Protein 1HCU (pdb70)

Nearest PDB structures (foldseek):
  1hcu-assembly3_C  TM=1.002E+00  e=5.269E-95  Trichoderma reesei
  2ri9-assembly2_B  TM=9.841E-01  e=4.139E-55  Penicillium citrinum
  1x9d-assembly1_A  TM=9.325E-01  e=7.485E-34  Homo sapiens
  1fo3-assembly1_A  TM=9.342E-01  e=2.422E-33  Homo sapiens
  5kk7-assembly2_B  TM=9.291E-01  e=2.296E-33  Homo sapiens

Organism: Hypocrea jecorina (NCBI:txid51453)

B-factor: mean 20.84, std 9.34, range [1.0, 73.12]

Sequence (1948 aa):
KRGSPNPTRAAAVKAAFQTSWNAYHHFAFPHDDLHPVSNSFDDERNGWGSSAIDGLDTAILMGDADIVNTILQYVPQINFTTTAVANQGSSVFETNIRYLGGLLSAYDLLRGPFSSLATNQTLVNSLLRQAQTLANGLKVAFTTPSGVPDPTVFFNPTVRRSGASSNNVAEIGSLVLEWTRLSDLTGNPQYAQLAQKGESYLLNPKGSPEAWPGLIGTFVSTSNGTFQDSSGSWSGLMDSFYEYLIKMYLYDPVAFAHYKDRWVLGADSTIGHLGSHPSTRKDLTFLSSYNGQSTSPNSGHLASFGGGNFILGGILLNEQKYIDFGIKLASSYFGTYTQTASGIGPEGFAWVDSVTGAGGSPPSSQSGFYSSAGFWVTAPYYILRPETLESLYYAYRVTGDSKWQDLAWEALSAIEDACRAGSAYSSINDVTQANGGGASDDMESFWFAEALKYAYLIFAEESDVQVQATGGNKFVFNTEAHPFSIRSTKRGSPNPTRAAAVKAAFQTSWNAYHHFAFPHDDLHPVSNSFDDERNGWGSSAIDGLDTAILMGDADIVNTILQYVPQINFTTTAVANQGSSVFETNIRYLGGLLSAYDLLRGPFSSLATNQTLVNSLLRQAQTLANGLKVAFTTPSGVPDPTVFFNPTVRRSGASSNNVAEIGSLVLEWTRLSDLTGNPQYAQLAQKGESYLLNPKGSPEAWPGLIGTFVSTSNGTFQDSSGSWSGLMDSFYEYLIKMYLYDPVAFAHYKDRWVLGADSTIGHLGSHPSTRKDLTFLSSYNGQSTSPNSGHLASFGGGNFILGGILLNEQKYIDFGIKLASSYFGTYTQTASGIGPEGFAWVDSVTGAGGSPPSSQSGFYSSAGFWVTAPYYILRPETLESLYYAYRVTGDSKWQDLAWEALSAIEDACRAGSAYSSINDVTQANGGGASDDMESFWFAEALKYAYLIFAEESDVQVQATGGNKFVFNTEAHPFSIRSGSPNPTRAAAVKAAFQTSWNAYHHFAFPHDDLHPVSNSFDDERNGWGSSAIDGLDTAILMGDADIVNTILQYVPQINFTTTAVANQGSSVFETNIRYLGGLLSAYDLLRGPFSSLATNQTLVNSLLRQAQTLANGLKVAFTTPSGVPDPTVFFNPTVRRSGASSNNVAEIGSLVLEWTRLSDLTGNPQYAQLAQKGESYLLNPKGSPEAWPGLIGTFVSTSNGTFQDSSGSWSGLMDSFYEYLIKMYLYDPVAFAHYKDRWVLGADSTIGHLGSHPSTRKDLTFLSSYNGQSTSPNSGHLASFGGGNFILGGILLNEQKYIDFGIKLASSYFGTYTQTASGIGPEGFAWVDSVTGAGGSPPSSQSGFYSSAGFWVTAPYYILRPETLESLYYAYRVTGDSKWQDLAWEALSAIEDACRAGSAYSSINDVTQANGGGASDDMESFWFAEALKYAYLIFAEESDVQVQATGGNKFVFNTEAHPFSIRGSPNPTRAAAVKAAFQTSWNAYHHFAFPHDDLHPVSNSFDDERNGWGSSAIDGLDTAILMGDADIVNTILQYVPQINFTTTAVANQGSSVFETNIRYLGGLLSAYDLLRGPFSSLATNQTLVNSLLRQAQTLANGLKVAFTTPSGVPDPTVFFNPTVRRSGASSNNVAEIGSLVLEWTRLSDLTGNPQYAQLAQKGESYLLNPKGSPEAWPGLIGTFVSTSNGTFQDSSGSWSGLMDSFYEYLIKMYLYDPVAFAHYKDRWVLGADSTIGHLGSHPSTRKDLTFLSSYNGQSTSPNSGHLASFGGGNFILGGILLNEQKYIDFGIKLASSYFGTYTQTASGIGPEGFAWVDSVTGAGGSPPSSQSGFYSSAGFWVTAPYYILRPETLESLYYAYRVTGDSKWQDLAWEALSAIEDACRAGSAYSSINDVTQANGGGASDDMESFWFAEALKYAYLIFAEESDVQVQATGGNKFVFNTEAHPFSIRS

CATH classification: 1.50.10.10

InterPro domains:
  IPR001382 Glycoside hydrolase family 47 [PF01532] (42-511)
  IPR001382 Glycoside hydrolase family 47 [PR00747] (42-62)
  IPR001382 Glycoside hydrolase family 47 [PR00747] (75-89)
  IPR001382 Glycoside hydrolase family 47 [PR00747] (115-133)
  IPR001382 Glycoside hydrolase family 47 [PR00747] (166-185)
  IPR001382 Glycoside hydrolase family 47 [PR00747] (261-278)
  IPR001382 Glycoside hydrolase family 47 [PR00747] (324-340)
  IPR001382 Glycoside hydrolase family 47 [PR00747] (409-433)
  IPR001382 Glycoside hydrolase family 47 [PR00747] (471-491)
  IPR012341 Six-hairpin glycosidase-like superfamily [G3DSA:1.50.10.10] (32-514)
  IPR036026 Seven-hairpin glycosidases [SSF48225] (32-512)
  IPR050749 Glycosyl Hydrolase Family 47 [PTHR11742] (31-515)

Solvent-accessible surface area: 64350 Å² total; per-residue (Å²): 115,100,25,69,56,49,98,105,47,10,58,31,0,71,56,3,0,72,51,0,7,78,6,0,81,144,81,1,47,61,59,0,3,0,36,1,79,69,47,47,90,29,53,102,40,10,33,9,0,1,0,0,0,0,0,0,0,1,0,0,17,6,42,12,55,120,10,0,79,42,0,5,98,22,0,62,135,14,84,2,83,43,5,107,85,58,93,49,35,1,26,3,27,45,0,0,7,17,0,0,0,0,0,0,0,0,13,9,0,5,154,33,70,29,55,101,30,19,128,70,124,97,17,2,79,17,0,25,78,23,0,50,47,0,0,64,9,0,65,25,0,14,87,13,110,7,7,0,1,0,25,41,0,30,8,34,102,85,68,97,62,43,45,32,87,40,9,10,0,4,40,2,0,0,1,1,0,0,0,0,18,0,7,61,46,41,59,47,81,53,1,13,107,41,2,61,112,0,0,52,59,1,16,92,24,124,57,28,108,62,4,38,76,3,0,2,4,7,72,0,19,3,65,84,3,50,8,120,29,17,30,9,15,3,30,34,88,1,22,4,3,1,7,0,1,0,3,0,37,16,1,21,70,132,59,6,37,103,16,46,70,35,2,40,69,0,0,63,9,0,59,56,84,0,27,4,62,0,41,52,64,130,90,15,5,0,4,2,27,6,92,20,121,69,37,47,11,66,18,7,6,52,3,1,9,0,0,0,6,0,0,5,0,0,9,35,35,137,65,112,109,4,22,84,27,0,37,65,0,1,52,1,3,15,8,5,1,74,50,12,66,14,19,0,1,2,30,9,2,11,0,25,12,38,131,84,51,31,32,56,90,29,58,109,105,33,62,54,63,10,66,79,2,0,0,15,12,85,19,50,99,2,39,0,44,2,20,2,3,11,1,0,0,5,0,19,36,26,67,31,56,26,102,23,11,46,28,1,63,85,1,1,31,16,0,45,117,16,0,115,14,52,33,0,15,0,2,2,68,38,0,59,81,76,105,0,22,37,42,60,33,25,0,27,1,15,1,0,0,11,1,0,2,2,1,32,8,3,1,15,115,110,37,61,2,0,8,53,39,137,31,71,13,111,12,3,5,0,23,6,0,0,0,0,26,33,85,131,182,65,92,23,70,74,44,106,110,44,10,56,33,0,65,55,2,0,75,47,0,8,80,6,0,78,133,71,1,52,61,60,0,1,0,38,1,80,65,57,48,92,28,48,81,30,8,30,8,0,1,0,0,0,0,0,0,0,0,0,0,14,6,47,18,43,64,6,0,52,41,0,2,121,31,0,53,139,12,85,2,86,45,1,101,85,65,79,45,37,0,28,3,30,46,0,0,7,13,0,0,0,0,0,0,0,0,22,7,0,2,142,25,72,34,21,95,30,4,118,75,84,88,33,0,48,7,0,27,121,20,0,52,44,0,0,61,12,0,86,27,0,12,86,12,108,8,6,0,2,0,23,42,0,28,8,34,94,76,78,92,62,54,46,34,92,36,8,6,0,4,42,2,0,0,1,0,0,0,0,0,18,0,8,61,48,39,63,48,73,93,2,12,96,55,2,60,104,0,0,55,62,1,18,98,29,139,50,30,103,61,7,26,71,4,0,2,1,13,85,0,9,5,67,89,2,37,6,98,35,24,32,9,17,3,26,31,89,2,22,4,3,1,7,0,2,0,3,0,40,14,1,20,68,135,55,7,39,105,15,44,69,33,1,38,68,0,0,56,8,0,40,56,88,0,33,5,72,0,44,53,62,148,100,12,8,0,4,3,19,1,84,22,131,66,51,40,11,66,14,4,5,48,2,1,9,0,0,0,5,0,0,6,0,1,18,38,37,134,84,112,107,10,20,68,21,0,38,110,1,1,55,3,4,14,8,5,1,64,51,14,64,11,14,0,0,1,24,10,2,10,0,15,21,37,132,99,38,27,45,53,80,24,57,108,107,46,51,56,69,9,72,75,1,0,0,26,15,84,24,50,95,1,41,0,43,2,19,4,2,10,2,0,0,4,0,20,48,26,68,30,32,27,109,11,12,75,38,1,68,69,0,1,32,15,0,43,118,16,0,109,19,53,33,0,5,0,2,2,72,36,0,60,94,68,126,0,34,42,44,57,34,26,0,23,1,18,2,0,0,10,0,0,1,2,1,26,8,2,1,15,105,103,36,33,2,2,7,51,46,141,28,68,11,94,17,2,6,0,25,5,0,0,0,0,26,44,80,156,76,73,58,41,100,104,48,11,59,31,0,67,56,2,0,70,45,0,6,56,5,0,38,98,78,1,51,62,62,0,2,0,39,2,80,68,49,42,90,28,54,83,34,9,32,8,0,1,0,0,0,0,1,0,0,1,0,0,19,8,45,11,15,62,2,0,58,51,0,1,105,27,0,57,136,13,80,1,75,49,4,102,85,62,72,43,37,0,29,2,29,44,0,0,7,13,0,0,0,0,0,0,0,0,14,7,0,2,122,30,69,36,31,95,31,5,123,72,86,95,22,0,73,23,0,26,55,24,0,53,46,0,0,68,9,0,54,24,0,11,86,14,107,7,6,0,2,0,22,40,0,29,5,39,92,88,72,96,65,51,48,34,91,31,8,10,0,3,40,1,0,0,0,0,0,0,0,0,19,0,8,58,47,41,60,55,78,61,1,12,112,44,2,56,118,0,0,50,65,1,14,97,29,135,57,31,105,63,5,30,74,2,0,2,2,15,87,0,9,6,67,82,3,41,6,93,36,24,34,10,16,2,26,33,88,2,23,4,3,1,8,0,1,0,3,0,37,19,2,20,68,132,57,6,40,101,14,41,71,34,2,39,69,1,0,70,11,0,52,56,86,0,32,4,70,0,41,58,66,143,103,16,5,0,4,3,22,1,85,23,131,70,46,41,10,64,14,5,6,45,2,1,9,0,0,0,6,0,0,5,0,0,18,38,41,142,81,112,145,13,18,74,17,0,35,85,0,2,40,5,4,14,8,6,1,75,48,13,68,13,20,0,1,1,25,10,2,9,0,14,18,35,136,103,38,27,45,56,81,26,54,105,107,42,57,51,69,8,70,79,2,0,0,22,15,88,21,48,96,2,42,0,39,2,22,3,2,12,2,0,0,5,0,12,30,25,66,32,62,55,92,7,8,58,25,1,64,87,1,0,29,17,0,42,119,16,0,116,19,50,33,0,9,0,2,3,70,37,0,61,88,77,108,0,24,32,43,58,34,30,0,19,0,22,0,0,0,9,0,0,0,2,1,27,8,2,1,15,97,98,42,38,4,4,9,55,32,139,40,76,16,39,15,2,6,0,26,5,0,0,0,0,26,46,130,92,76,73,47,102,103,42,9,59,33,0,70,55,2,0,78,44,0,5,73,6,0,49,116,79,2,51,58,60,0,5,0,37,1,68,32,46,42,92,35,54,70,42,10,28,9,0,1,0,0,1,0,0,0,0,0,0,0,15,2,44,14,24,47,13,0,60,42,0,5,100,25,0,60,138,14,81,1,88,51,4,102,85,58,90,44,36,0,25,2,29,45,0,0,8,13,0,0,0,0,0,0,0,0,18,6,0,2,118,34,56,34,57,107,30,11,128,74,91,101,17,0,85,20,0,26,119,22,0,34,35,0,0,66,11,0,76,23,0,8,85,14,104,10,8,0,1,0,24,40,0,41,7,35,85,87,71,70,64,51,49,30,89,40,9,9,0,4,41,3,0,0,0,1,0,0,0,1,13,0,6,58,36,40,66,50,75,80,3,12,91,50,3,62,101,0,0,51,53,0,16,119,32,54,52,33,108,62,6,36,74,3,0,2,2,11,85,0,5,4,58,95,1,44,5,100,31,21,27,11,16,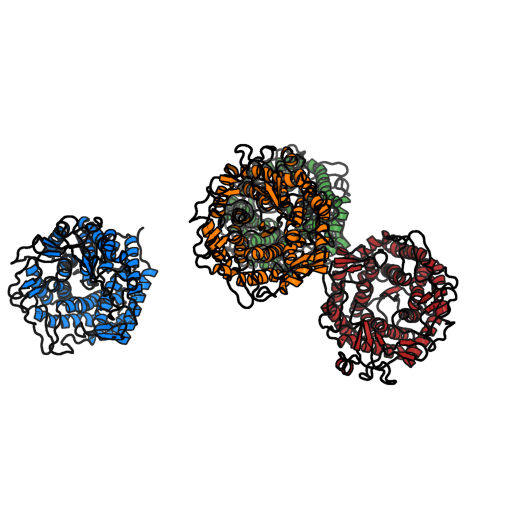3,33,41,87,1,19,5,3,1,8,0,1,0,3,0,39,22,1,24,69,132,57,6,39,103,14,44,72,37,2,39,67,1,0,62,8,0,54,53,86,1,32,4,70,0,48,53,66,151,100,14,9,0,5,5,24,7,91,18,126,69,55,49,8,66,14,5,5,34,3,2,9,0,0,0,5,0,0,4,0,0,8,40,39,111,73,108,102,8,18,64,9,0,45,101,0,2,46,3,4,14,14,5,0,68,50,12,65,11,17,0,0,1,25,10,1,10,0,21,19,34,130,103,49,39,39,58,86,31,57,108,108,39,60,56,65,10,75,82,2,0,0,18,14,83,18,50,102,2,42,0,48,2,19,4,2,12,1,0,0,6,0,17,48,28,71,24,59,62,84,4,8,63,26,1,68,84,1,0,33,17,0,35,123,16,0,112,21,52,30,0,11,0,2,3,68,37,0,76,82,78,99,0,22,32,41,53,34,31,0,44,0,19,0,0,0,10,0,0,0,2,1,23,9,3,1,12,102,89,38,67,5,7,10,80,37,100,50,70,27,125,14,3,6,0,25,7,0,0,0,0,26,33,80,153

Foldseek 3Di:
DFDAFDVVLLVVLVVQLVLLCVLCVPQPPQAAWAQQFVSHGDRPQLGQRQLLLLQLVLCLVSLVLVSNVVSLVCLLVGDLLAGPDAPDKHFLQVCQCGQLLSLQLNLQCCVPVRVVSDDPVVSSVSSLVSSVVNCVLSCLQQVFQQLQGQRIWHRVPHRHGPPDFKAWLLSLQQRQVSQCLSCLVPVPCVSNVSSVSNLVLVLPAADDDALFQLQADTMATRHHRHDHFHWWWCFPRHNQNLLVLVLVCLLPVPVRVSSLVSNVRVLVCQVVQQWFAFQLGRLATDGFIDGRSDTEFKDFLRSLLQLLSLLSSCLSVVNVVSNVVSLRSLVRQQLQQCLALLSHHFGMKGHQGNPPRHYDAADPVCNVVCNPSRIGHDGFKFFLDFSSLNSLLSNCQQPSDCVSLVSSSSHVVSQCQQQQHRSHGAIAHGRNDRNRHDGPRIHHSLNSNHNSSSNSLSNDHDDLLRDHSNDPRQWGQRPSRRIHGRSD/DDFDAFDVVLLVVLVVQLVLVCVLCVPQPPQAAWAQQFVSHGDRPQLGQRQLLLLQQVLCLVSVVLVSNVVSLVCLLVGDLLAGPDAPDKHFLQVCQCRQLQSLQLNLQCCVPPSVVSDDPVVSSVSSLVSSVSNVVLLLQQLVFLQLQGQRIWHRHPHTGGPNDFKAWLQSLQQRQVSQVLSCQVPVPCPSNVSSVSNCVCVLPAADEDALFQLRAATMATSNHRHHDFHWWWCAPSHNQNLLVLVLVCLLPVPVRVSSLVSNVRVQVVQVVQQWFFFQQGNLATDGFIDGRNDTAFKDFLRNLLQLLSLLLNCQVVVNVVSNVVSLRSLVRQQLQQCLALLSHHFGMKGHQGNPPRHVVADDPVCRVVCNPSRIDHDFFKFFLDFSSLNSLLSNCQQPSDCVSLVSSSSHVVSQCQQQQHRSHGAIARGRNDNNRNDGPRIHHSLNSNHNSSSNSVSNDHDDLQRDHNNDPRQWGARPSRRIHGRHD/DAFFVVLLVVLVVQLVLLLVLCVVQPPQAAWAQQFVSHGHRPQLGQRQLLLLQLVLCLVSLVLVSNVVSLVCLLVGDLLAGPDAPDKHFLQVCQQGQLLSLQLNLQCCVPVRVPSDDPVVSSVSSLVVSVSNVVLLLLQLVFQQLAGARIWHRVPHRHGDNDFKAWLQSLQQRQVSQVLSCVVVVPCVSNVSSVSNLVCLLPADDADALFQLQAATMATRNHGHHDFHWWWCAPSHVQNLLVLVLLCLLPVPVRVSSLVSNVRVLVVQVVQQWFFFQLGNLATDGFIDGRNDTAFKDFLRSLLLLLSLLSSCQSVVNVVSNVVSLRSLVRQQLQQCLALLSHHFRMKGHQGNPPRHPVADPPVCNPVCNPSRIGHPGFKFFLDQSSLNSLLSNCQQPVDCVSLVSLSSHVVSQCQQQQHRSHGAIARGRNHRNRNDGPRIHHSLNSNHNSSSNSLSNDHDDLQRDHNHDRRQWGQRPSRRIHGRD/DAFFVVLLVVLVVQLVLLVVLCCVQPPQAAWAQQFVSHGDNPQLGQRQLLLQQLVLCLVDVNLVSNVVSLVCLLVGDLQAGPDAPDKHFLQVCQQGLLLSLQLNLQCCVPQRVVSDDPVVSSVSSLVSSVSNVVLLCQQQVFQQLQGQRIWHRVPHTHGPPDFKAWLQSLQQRLPSQCLSCLVPVNCVSNVSSVSNLVLVLPAAAEDEQFQLRAATMATRNNRHDDFHWWWCAPSHVQNLLVLLLVCLLPVPVRVSSLVSNVRVLVVQVVQFWFFFLLGNLATDGWIDGHPDTAFKDFLRSLLLLLSLLSSCQVVVPVVSNVVSLRSLVRQQLQQCLALLSGHFGMKGHQGNPPRDHDADDPVCRVVCNVSRIGDPGFKFFLDFSSLNSLLSNCQQPVDCVSLVSLSSHVVSQCQQQQHRSHGAIAHGRNHNNRNDGPRTHHSLNSNGNSSSSSLSNDDDGLQRDHNHDRRQWGQRPSRRIHGRDD

Radius of gyration: 50.73 Å; Cα contacts (8 Å, |Δi|>4): 4472; chains: 4; bounding box: 95×120×145 Å

Secondary structure (DSSP, 8-state):
-B----HHHHHHHHHHHHHHHHHHHHHTTTSSEEETTTTEEE-TTTTS-HHHHHHHHHHHHTT-HHHHHHHHHHGGG--TT--SSTT--EEHHHHIIIIIHHHHHHHHHHHTTTGGG---HHHHHHHHHHHHHHHHHHGGGG-SSSSPPPSEEE-SSS-EE---SEEEHHHHTTSHHHHHHHHHHHS-THHHHHHHHHHHHHHS--BSPPSBTTB--SEEETTT--B---EE-SSTTTHHHHHHHHHHHHH-TTTTHHHHHHHHHHHHHIIIIIEE-BTT-TT--EEPEEETTEEESEEEGGGGGHHHHHHHHHHHHT-HHHHHHHHHHHHHHHHHHHTSSSS---SEEE--BTTT--S----GGGHHHHHHHS-EEEE--B----HHHHHHHHHHHHH-BHHHHHHHHHHHHHHHHHHEETTEE--BS-TTSTT-S-B-S-B-HHIIIIIHHHHHHHHSPP-SSSPPTTS---EEE-TTS-EEE---/--B----HHHHHHHHHHHHHHHHHHHHHTTTSSEEETTTTEEE-TTTTS-HHHHHHHHHHHHHT-HHHHHHHHTTGGG--TTS-SSTT--EEHHHHIIIIIHHHHHHHHHHHTTTTTT---HHHHHHHHHHHHHHHHHHGGGG-SSSSPPPSEEE-SSS-EE---SEEEHHHHSSSHHHHHHHHHHHS-THHHHHHHHHHHHHHS--BSPPSBTTB--SEEETTT--B---EE-SSTTTHHHHHHHHHHHHH-TTTTHHHHHHHHHHHHHIIIIIEE-BTT-TT--EE-EEESS-EE-EEEGGGGGHHHHHHHHHHHHT-HHHHHHHHHHHHHHHHHHHTSSSS---SEEE--BTTT-TT----GGGHHHHHHHS-EEEE--B----HHHHHHHHHHHHH-BHHHHHHHHHHHHHHHHHHEETTEE--BS-TTSTT-S-B-S-B-THIIIIIHHHHHHHHSPP-TTSPPTTS---EEE-TTS-EEEPP-/----HHHHHHHHHHHHHHHHHHHHHTTTSSEEETTTTEEE-TTTTS-HHHHHHHHHHHHHT-HHHHHHHHHHGGG--TTS-SSTT--EEHHHHIIIIIHHHHHHHHHHHTTTGGG---HHHHHHHHHHHHHHHHHHGGGG-SSSSPPPSEEE-SSS-EE---SEEEHHHHHSSHHHHHHHHHHHS-THHHHHHHHHHHHHHS--BSPPSBTTB--SEEETTT--B---EE-SSTTTHHHHHHHHHHHHH-TTTTHHHHHHHHHHHHHIIIIIEE-BTT-TT--EEPEEESS-EESEEETTGGGHHHHHHHHHHHHT-HHHHHHHHHHHHHHHHHHHTSSSS---SEEE--BTTT-TT----GGGHHHHHHHS-EEEE--B----HHHHHHHHHHHHH--HHHHHHHHHHHHHHHHHHEETTEE--BS-TTSTT-S-B-S-B-THIIIIIHHHHHHTTS---TTSPPSSS--SEEE-TTS-EEE--/----HHHHHHHHHHHHHHHHHHHHHTTTSSEEETTTTEEE-TTTTS-HHHHHHHHHHHHSS--HHHHHHHHHGGG--TT--SSTT--EEHHHHIIIIIHHHHHHHHHHTTTTGGG---HHHHHHHHHHHHHHHHHHGGGG-SSS-PPPSEEE-SSS-EE---SEEEHHHHTTSHHHHHHHHHHHS-THHHHHHHHHHHHHHS--BSPPSBTTB--SEEETTT--BS-SEE-SSTTTHHHHHHHHHHHHH-TTTTHHHHHHHHHHHHHHHHHTEE-BTT-TT--EE-EEETTEEESEEETTGGGHHHHHHHHHHHHT-HHHHHHHHHHHHHHHHHHHTSTTS---SEEE--BTTT--S----GGGHHHHHHHS-EEEE--B-S--HHHHHHHHHHHHH--THHHHHHHHHHHHHHHHHEETTEE--BS-TTSTT-S-B-S-B-THIIIIIHHHHHHTTS---SSSPPSSS--SEEE-TTS-EEEPP-

Structure (mmCIF, N/CA/C/O backbone):
data_1HCU
#
_entry.id   1HCU
#
_cell.length_a   86.201
_cell.length_b   106.836
_cell.length_c   101.388
_cell.angle_alpha   90.00
_cell.angle_beta   99.42
_cell.angle_gamma   90.00
#
_symmetry.space_group_name_H-M   'P 1 21 1'
#
loop_
_entity.id
_entity.type
_entity.pdbx_description
1 polymer ALPHA-1,2-MANNOSIDASE
2 non-polymer 2-acetamido-2-deoxy-beta-D-glucopyranose
3 non-polymer 'CALCIUM ION'
4 water water
#
loop_
_atom_site.group_PDB
_atom_site.id
_atom_site.type_symbol
_atom_site.label_atom_id
_atom_site.label_alt_id
_atom_site.label_comp_id
_atom_site.label_asym_id
_atom_site.label_entity_id
_atom_site.label_seq_id
_atom_site.pdbx_PDB_ins_code
_atom_site.Cartn_x
_atom_site.Cartn_y
_atom_site.Cartn_z
_atom_site.occupancy
_atom_site.B_iso_or_equiv
_atom_site.auth_seq_id
_atom_site.auth_comp_id
_atom_site.auth_asym_id
_atom_site.auth_atom_id
_atom_site.pdbx_PDB_model_num
ATOM 1 N N . LYS A 1 7 ? 14.950 27.339 5.474 1.00 45.86 7 LYS A N 1
ATOM 2 C CA . LYS A 1 7 ? 15.182 26.626 6.767 1.00 45.18 7 LYS A CA 1
ATOM 3 C C . LYS A 1 7 ? 15.599 25.161 6.548 1.00 44.30 7 LYS A C 1
ATOM 4 O O . LYS A 1 7 ? 14.765 24.252 6.596 1.00 42.27 7 LYS A O 1
ATOM 6 N N . ARG A 1 8 ? 16.894 24.944 6.310 1.00 43.01 8 ARG A N 1
ATOM 7 C CA . ARG A 1 8 ? 17.430 23.601 6.080 1.00 41.80 8 ARG A CA 1
ATOM 8 C C . ARG A 1 8 ? 17.141 22.689 7.270 1.00 40.70 8 ARG A C 1
ATOM 9 O O . ARG A 1 8 ? 17.203 23.118 8.422 1.00 40.69 8 ARG A O 1
ATOM 11 N N . GLY A 1 9 ? 16.835 21.428 6.988 1.00 38.67 9 GLY A N 1
ATOM 12 C CA . GLY A 1 9 ? 16.528 20.504 8.059 1.00 36.13 9 GLY A CA 1
ATOM 13 C C . GLY A 1 9 ? 17.715 19.735 8.594 1.00 34.58 9 GLY A C 1
ATOM 14 O O . GLY A 1 9 ? 18.817 19.788 8.050 1.00 34.23 9 GLY A O 1
ATOM 15 N N . SER A 1 10 ? 17.472 19.010 9.678 1.00 33.27 10 SER A N 1
ATOM 16 C CA . SER A 1 10 ? 18.493 18.195 10.324 1.00 32.57 10 SER A CA 1
ATOM 17 C C . SER A 1 10 ? 17.797 17.301 11.343 1.00 31.59 10 SER A C 1
ATOM 18 O O . SER A 1 10 ? 16.678 17.580 11.763 1.00 32.11 10 SER A O 1
ATOM 21 N N . PRO A 1 11 ? 18.445 16.205 11.748 1.00 31.66 11 PRO A N 1
ATOM 22 C CA . PRO A 1 11 ? 17.777 15.347 12.725 1.00 31.72 11 PRO A CA 1
ATOM 23 C C . PRO A 1 11 ? 17.353 16.112 13.969 1.00 31.57 11 PRO A C 1
ATOM 24 O O . PRO A 1 11 ? 18.054 17.021 14.415 1.00 31.77 11 PRO A O 1
ATOM 28 N N . ASN A 1 12 ? 16.188 15.758 14.503 1.00 30.43 12 ASN A N 1
ATOM 29 C CA . ASN A 1 12 ? 15.678 16.389 15.707 1.00 31.16 12 ASN A CA 1
ATOM 30 C C . ASN A 1 12 ? 15.630 15.311 16.779 1.00 30.21 12 ASN A C 1
ATOM 31 O O . ASN A 1 12 ? 14.706 14.501 16.824 1.00 30.32 12 ASN A O 1
ATOM 36 N N . PRO A 1 13 ? 16.637 15.285 17.654 1.00 28.46 13 PRO A N 1
ATOM 37 C CA . PRO A 1 13 ? 16.707 14.293 18.727 1.00 27.85 13 PRO A CA 1
ATOM 38 C C . PRO A 1 13 ? 15.472 14.262 19.621 1.00 26.24 13 PRO A C 1
ATOM 39 O O . PRO A 1 13 ? 14.966 13.188 19.947 1.00 26.67 13 PRO A O 1
ATOM 43 N N . THR A 1 14 ? 14.979 15.433 20.008 1.00 24.19 14 THR A N 1
ATOM 44 C CA . THR A 1 14 ? 13.806 15.497 20.876 1.00 23.54 14 THR A CA 1
ATOM 45 C C . THR A 1 14 ? 12.584 14.849 20.228 1.00 21.59 14 THR A C 1
ATOM 46 O O . THR A 1 14 ? 11.868 14.071 20.854 1.00 20.43 14 THR A O 1
ATOM 50 N N . ARG A 1 15 ? 12.363 15.173 18.962 1.00 21.16 15 ARG A N 1
ATOM 51 C CA . ARG A 1 15 ? 11.241 14.639 18.202 1.00 19.62 15 ARG A CA 1
ATOM 52 C C . ARG A 1 15 ? 11.360 13.116 18.003 1.00 18.39 15 ARG A C 1
ATOM 53 O O . ARG A 1 15 ? 10.414 12.371 18.258 1.00 15.95 15 ARG A O 1
ATOM 61 N N . ALA A 1 16 ? 12.531 12.661 17.564 1.00 16.41 16 ALA A N 1
ATOM 62 C CA . ALA A 1 16 ? 12.772 11.237 17.338 1.00 16.76 16 ALA A CA 1
ATOM 63 C C . ALA A 1 16 ? 12.565 10.432 18.617 1.00 16.56 16 ALA A C 1
ATOM 64 O O . ALA A 1 16 ? 12.016 9.329 18.581 1.00 16.39 16 ALA A O 1
ATOM 66 N N . ALA A 1 17 ? 13.009 10.985 19.743 1.00 16.17 17 ALA A N 1
ATOM 67 C CA . ALA A 1 17 ? 12.864 10.320 21.031 1.00 15.59 17 ALA A CA 1
ATOM 68 C C . ALA A 1 17 ? 11.389 10.113 21.358 1.00 16.03 17 ALA A C 1
ATOM 69 O O . ALA A 1 17 ? 11.012 9.056 21.874 1.00 16.99 17 ALA A O 1
ATOM 71 N N . ALA A 1 18 ? 10.554 11.110 21.053 1.00 13.60 18 ALA A N 1
ATOM 72 C CA . ALA A 1 18 ? 9.122 10.993 21.324 1.00 13.73 18 ALA A CA 1
ATOM 73 C C . ALA A 1 18 ? 8.505 9.817 20.561 1.00 13.86 18 ALA A C 1
ATOM 74 O O . ALA A 1 18 ? 7.725 9.038 21.125 1.00 14.21 18 ALA A O 1
ATOM 76 N N . VAL A 1 19 ? 8.861 9.679 19.286 1.00 14.10 19 VAL A N 1
ATOM 77 C CA . VAL A 1 19 ? 8.335 8.588 18.467 1.00 15.48 19 VAL A CA 1
ATOM 78 C C . VAL A 1 19 ? 8.837 7.254 19.022 1.00 16.34 19 VAL A C 1
ATOM 79 O O . VAL A 1 19 ? 8.090 6.279 19.122 1.00 15.42 19 VAL A O 1
ATOM 83 N N . LYS A 1 20 ? 10.109 7.227 19.400 1.00 18.42 20 LYS A N 1
ATOM 84 C CA . LYS A 1 20 ? 10.700 6.026 19.962 1.00 18.21 20 LYS A CA 1
ATOM 85 C C . LYS A 1 20 ? 9.953 5.670 21.254 1.00 17.53 20 LYS A C 1
ATOM 86 O O . LYS A 1 20 ? 9.701 4.497 21.533 1.00 18.30 20 LYS A O 1
ATOM 92 N N . ALA A 1 21 ? 9.570 6.688 22.022 1.00 16.77 21 ALA A N 1
ATOM 93 C CA . ALA A 1 21 ? 8.834 6.479 23.267 1.00 15.79 21 ALA A CA 1
ATOM 94 C C . ALA A 1 21 ? 7.436 5.902 22.998 1.00 14.67 21 ALA A C 1
ATOM 95 O O . ALA A 1 21 ? 6.958 5.051 23.755 1.00 17.28 21 ALA A O 1
ATOM 97 N N . ALA A 1 22 ? 6.780 6.365 21.934 1.00 11.26 22 ALA A N 1
ATOM 98 C CA . ALA A 1 22 ? 5.453 5.852 21.575 1.00 10.41 22 ALA A CA 1
ATOM 99 C C . ALA A 1 22 ? 5.558 4.391 21.146 1.00 11.51 22 ALA A C 1
ATOM 100 O O . ALA A 1 22 ? 4.660 3.582 21.414 1.00 11.66 22 ALA A O 1
ATOM 102 N N . PHE A 1 23 ? 6.657 4.053 20.478 1.00 10.74 23 PHE A N 1
ATOM 103 C CA . PHE A 1 23 ? 6.875 2.681 20.042 1.00 11.90 23 PHE A CA 1
ATOM 104 C C . PHE A 1 23 ? 7.107 1.801 21.275 1.00 12.67 23 PHE A C 1
ATOM 105 O O . PHE A 1 23 ? 6.524 0.722 21.389 1.00 12.15 23 PHE A O 1
ATOM 113 N N . GLN A 1 24 ? 7.940 2.277 22.201 1.00 13.43 24 GLN A N 1
ATOM 114 C CA . GLN A 1 24 ? 8.244 1.539 23.429 1.00 14.73 24 GLN A CA 1
ATOM 115 C C . GLN A 1 24 ? 6.962 1.166 24.186 1.00 15.56 24 GLN A C 1
ATOM 116 O O . GLN A 1 24 ? 6.760 0.008 24.568 1.00 14.00 24 GLN A O 1
ATOM 122 N N . THR A 1 25 ? 6.101 2.162 24.388 1.00 15.98 25 THR A N 1
ATOM 123 C CA . THR A 1 25 ? 4.828 1.978 25.079 1.00 15.00 25 THR A CA 1
ATOM 124 C C . THR A 1 25 ? 3.974 0.917 24.361 1.00 16.26 25 THR A C 1
ATOM 125 O O . THR A 1 25 ? 3.513 -0.061 24.971 1.00 14.51 25 THR A O 1
ATOM 129 N N . SER A 1 26 ? 3.778 1.119 23.061 1.00 15.58 26 SER A N 1
ATOM 130 C CA . SER A 1 26 ? 3.008 0.202 22.229 1.00 15.25 26 SER A CA 1
ATOM 131 C C . SER A 1 26 ? 3.554 -1.230 22.348 1.00 15.95 26 SER A C 1
ATOM 132 O O . SER A 1 26 ? 2.789 -2.188 22.485 1.00 14.27 26 SER A O 1
ATOM 135 N N . TRP A 1 27 ? 4.878 -1.371 22.315 1.00 15.66 27 TRP A N 1
ATOM 136 C CA . TRP A 1 27 ? 5.482 -2.692 22.433 1.00 16.92 27 TRP A CA 1
ATOM 137 C C . TRP A 1 27 ? 5.243 -3.347 23.792 1.00 17.80 27 TRP A C 1
ATOM 138 O O . TRP A 1 27 ? 4.813 -4.499 23.856 1.00 18.29 27 TRP A O 1
ATOM 149 N N . ASN A 1 28 ? 5.538 -2.620 24.870 1.00 18.08 28 ASN A N 1
ATOM 150 C CA . ASN A 1 28 ? 5.342 -3.135 26.227 1.00 17.33 28 ASN A CA 1
ATOM 151 C C . ASN A 1 28 ? 3.925 -3.687 26.363 1.00 18.01 28 ASN A C 1
ATOM 152 O O . ASN A 1 28 ? 3.716 -4.818 26.817 1.00 18.15 28 ASN A O 1
ATOM 157 N N . ALA A 1 29 ? 2.953 -2.872 25.971 1.00 16.43 29 ALA A N 1
ATOM 158 C CA . ALA A 1 29 ? 1.565 -3.272 26.057 1.00 15.04 29 ALA A CA 1
ATOM 159 C C . ALA A 1 29 ? 1.315 -4.514 25.202 1.00 15.83 29 ALA A C 1
ATOM 160 O O . ALA A 1 29 ? 0.675 -5.465 25.657 1.00 15.51 29 ALA A O 1
ATOM 162 N N . TYR A 1 30 ? 1.816 -4.517 23.970 1.00 15.28 30 TYR A N 1
ATOM 163 C CA . TYR A 1 30 ? 1.610 -5.671 23.099 1.00 17.27 30 TYR A CA 1
ATOM 164 C C . TYR A 1 30 ? 2.280 -6.925 23.648 1.00 17.36 30 TYR A C 1
ATOM 165 O O . TYR A 1 30 ? 1.695 -8.005 23.647 1.00 14.61 30 TYR A O 1
ATOM 174 N N . HIS A 1 31 ? 3.510 -6.769 24.118 1.00 20.05 31 HIS A N 1
ATOM 175 C CA . HIS A 1 31 ? 4.270 -7.889 24.656 1.00 23.93 31 HIS A CA 1
ATOM 176 C C . HIS A 1 31 ? 3.601 -8.508 25.873 1.00 25.23 31 HIS A C 1
ATOM 177 O O . HIS A 1 31 ? 3.578 -9.727 26.029 1.00 24.04 31 HIS A O 1
ATOM 184 N N . HIS A 1 32 ? 3.042 -7.659 26.725 1.00 27.14 32 HIS A N 1
ATOM 185 C CA . HIS A 1 32 ? 2.410 -8.127 27.946 1.00 29.37 32 HIS A CA 1
ATOM 186 C C . HIS A 1 32 ? 0.985 -8.663 27.833 1.00 29.10 32 HIS A C 1
ATOM 187 O O . HIS A 1 32 ? 0.625 -9.597 28.549 1.00 29.42 32 HIS A O 1
ATOM 194 N N . PHE A 1 33 ? 0.175 -8.101 26.941 1.00 27.56 33 PHE A N 1
ATOM 195 C CA . PHE A 1 33 ? -1.207 -8.551 26.830 1.00 27.57 33 PHE A CA 1
ATOM 196 C C . PHE A 1 33 ? -1.613 -9.339 25.581 1.00 28.96 33 PHE A C 1
ATOM 197 O O . PHE A 1 33 ? -2.645 -10.020 25.593 1.00 30.39 33 PHE A O 1
ATOM 205 N N . ALA A 1 34 ? -0.821 -9.260 24.513 1.00 28.10 34 ALA A N 1
ATOM 206 C CA . ALA A 1 34 ? -1.169 -9.946 23.269 1.00 27.09 34 ALA A CA 1
ATOM 207 C C . ALA A 1 34 ? -0.164 -10.962 22.735 1.00 26.92 34 ALA A C 1
ATOM 208 O O . ALA A 1 34 ? -0.555 -12.007 22.218 1.00 26.76 34 ALA A O 1
ATOM 210 N N . PHE A 1 35 ? 1.124 -10.651 22.834 1.00 25.86 35 PHE A N 1
ATOM 211 C CA . PHE A 1 35 ? 2.162 -11.548 22.339 1.00 25.14 35 PHE A CA 1
ATOM 212 C C . PHE A 1 35 ? 1.933 -12.985 22.827 1.00 26.32 35 PHE A C 1
ATOM 213 O O . PHE A 1 35 ? 1.557 -13.207 23.980 1.00 25.68 35 PHE A O 1
ATOM 221 N N . PRO A 1 36 ? 2.148 -13.989 21.953 1.00 26.22 36 PRO A N 1
ATOM 222 C CA . PRO A 1 36 ? 2.583 -13.933 20.552 1.00 23.95 36 PRO A CA 1
ATOM 223 C C . PRO A 1 36 ? 1.442 -13.823 19.540 1.00 22.59 36 PRO A C 1
ATOM 224 O O . PRO A 1 36 ? 1.632 -14.113 18.364 1.00 21.93 36 PRO A O 1
ATOM 228 N N . HIS A 1 37 ? 0.257 -13.429 19.989 1.00 21.56 37 HIS A N 1
ATOM 229 C CA . HIS A 1 37 ? -0.875 -13.292 19.077 1.00 20.12 37 HIS A CA 1
ATOM 230 C C . HIS A 1 37 ? -0.594 -12.153 18.099 1.00 18.97 37 HIS A C 1
ATOM 231 O O . HIS A 1 37 ? 0.369 -11.411 18.273 1.00 18.68 37 HIS A O 1
ATOM 238 N N . ASP A 1 38 ? -1.422 -12.005 17.074 1.00 17.52 38 ASP A N 1
ATOM 239 C CA . ASP A 1 38 ? -1.181 -10.972 16.073 1.00 17.03 38 ASP A CA 1
ATOM 240 C C . ASP A 1 38 ? -1.320 -9.515 16.508 1.00 17.87 38 ASP A C 1
ATOM 241 O O . ASP A 1 38 ? -0.390 -8.726 16.330 1.00 17.35 38 ASP A O 1
ATOM 246 N N . ASP A 1 39 ? -2.468 -9.148 17.067 1.00 17.53 39 ASP A N 1
ATOM 247 C CA . ASP A 1 39 ? -2.684 -7.757 17.454 1.00 19.52 39 ASP A CA 1
ATOM 248 C C . ASP A 1 39 ? -3.231 -7.539 18.861 1.00 20.16 39 ASP A C 1
ATOM 249 O O . ASP A 1 39 ? -3.933 -8.378 19.417 1.00 18.81 39 ASP A O 1
ATOM 254 N N . LEU A 1 40 ? -2.913 -6.377 19.417 1.00 20.41 40 LEU A N 1
ATOM 255 C CA . LEU A 1 40 ? -3.365 -6.005 20.746 1.00 20.66 40 LEU A CA 1
ATOM 256 C C . LEU A 1 40 ? -4.550 -5.046 20.697 1.00 20.77 40 LEU A C 1
ATOM 257 O O . LEU A 1 40 ? -4.637 -4.180 19.821 1.00 20.31 40 LEU A O 1
ATOM 262 N N . HIS A 1 41 ? -5.468 -5.227 21.640 1.00 20.83 41 HIS A N 1
ATOM 263 C CA . HIS A 1 41 ? -6.624 -4.355 21.776 1.00 21.24 41 HIS A CA 1
ATOM 264 C C . HIS A 1 41 ? -6.310 -3.634 23.076 1.00 21.29 41 HIS A C 1
ATOM 265 O O . HIS A 1 41 ? -6.600 -4.130 24.166 1.00 22.03 41 HIS A O 1
ATOM 272 N N . PRO A 1 42 ? -5.683 -2.453 22.965 1.00 20.83 42 PRO A N 1
ATOM 273 C CA . PRO A 1 42 ? -5.247 -1.557 24.044 1.00 21.41 42 PRO A CA 1
ATOM 274 C C . PRO A 1 42 ? -6.230 -1.199 25.162 1.00 22.02 42 PRO A C 1
ATOM 275 O O . PRO A 1 42 ? -5.807 -0.940 26.288 1.00 21.80 42 PRO A O 1
ATOM 279 N N . VAL A 1 43 ? -7.527 -1.181 24.872 1.00 23.11 43 VAL A N 1
ATOM 280 C CA . VAL A 1 43 ? -8.497 -0.839 25.907 1.00 24.82 43 VAL A CA 1
ATOM 281 C C . VAL A 1 43 ? -8.916 -2.067 26.707 1.00 26.80 43 VAL A C 1
ATOM 282 O O . VAL A 1 43 ? -8.717 -2.135 27.924 1.00 27.66 43 VAL A O 1
ATOM 286 N N . SER A 1 44 ? -9.496 -3.042 26.018 1.00 26.39 44 SER A N 1
ATOM 287 C CA . SER A 1 44 ? -9.931 -4.267 26.669 1.00 25.32 44 SER A CA 1
ATOM 288 C C . SER A 1 44 ? -8.714 -5.100 27.087 1.00 24.77 44 SER A C 1
ATOM 289 O O . SER A 1 44 ? -8.824 -6.019 27.896 1.00 24.00 44 SER A O 1
ATOM 292 N N . ASN A 1 45 ? -7.552 -4.756 26.537 1.00 24.84 45 ASN A N 1
ATOM 293 C CA . ASN A 1 45 ? -6.309 -5.477 26.804 1.00 23.66 45 ASN A CA 1
ATOM 294 C C . ASN A 1 45 ? -6.405 -6.925 26.317 1.00 23.87 45 ASN A C 1
ATOM 295 O O . ASN A 1 45 ? -5.781 -7.822 26.872 1.00 24.11 45 ASN A O 1
ATOM 300 N N . SER A 1 46 ? -7.204 -7.147 25.278 1.00 25.13 46 SER A N 1
ATOM 301 C CA . SER A 1 46 ? -7.352 -8.478 24.699 1.00 24.67 46 SER A CA 1
ATOM 302 C C . SER A 1 46 ? -6.564 -8.515 23.390 1.00 23.47 46 SER A C 1
ATOM 303 O O . SER A 1 46 ? -5.744 -7.636 23.125 1.00 22.88 46 SER A O 1
ATOM 306 N N . PHE A 1 47 ? -6.819 -9.523 22.569 1.00 22.37 47 PHE A N 1
ATOM 307 C CA . PHE A 1 47 ? -6.094 -9.667 21.317 1.00 21.31 47 PHE A CA 1
ATOM 308 C C . PHE A 1 47 ? -6.925 -10.346 20.248 1.00 21.36 47 PHE A C 1
ATOM 309 O O . PHE A 1 47 ? -8.057 -10.763 20.490 1.00 18.24 47 PHE A O 1
ATOM 317 N N . ASP A 1 48 ? -6.343 -10.450 19.059 1.00 21.03 48 ASP A N 1
ATOM 318 C CA . ASP A 1 48 ? -6.989 -11.121 17.946 1.00 21.56 48 ASP A CA 1
ATOM 319 C C . ASP A 1 48 ? -5.898 -11.762 17.108 1.00 21.70 48 ASP A C 1
ATOM 320 O O . ASP A 1 48 ? -4.709 -11.496 17.317 1.00 21.42 48 ASP A O 1
ATOM 325 N N . ASP A 1 49 ? -6.301 -12.621 16.179 1.00 20.70 49 ASP A N 1
ATOM 326 C CA . ASP A 1 49 ? -5.360 -13.272 15.281 1.00 21.10 49 ASP A CA 1
ATOM 327 C C . ASP A 1 49 ? -5.807 -13.122 13.819 1.00 21.62 49 ASP A C 1
ATOM 328 O O . ASP A 1 49 ? -5.952 -14.116 13.104 1.00 21.94 49 ASP A O 1
ATOM 333 N N . GLU A 1 50 ? -6.023 -11.875 13.387 1.00 22.78 50 GLU A N 1
ATOM 334 C CA . GLU A 1 50 ? -6.452 -11.574 12.012 1.00 24.26 50 GLU A CA 1
ATOM 335 C C . GLU A 1 50 ? -5.401 -12.006 11.002 1.00 21.60 50 GLU A C 1
ATOM 336 O O . GLU A 1 50 ? -5.704 -12.242 9.836 1.00 21.54 50 GLU A O 1
ATOM 342 N N . ARG A 1 51 ? -4.161 -12.089 11.460 1.00 20.35 51 ARG A N 1
ATOM 343 C CA . ARG A 1 51 ? -3.052 -12.466 10.599 1.00 18.51 51 ARG A CA 1
ATOM 344 C C . ARG A 1 51 ? -2.705 -13.943 10.765 1.00 18.25 51 ARG A C 1
ATOM 345 O O . ARG A 1 51 ? -1.531 -14.318 10.841 1.00 16.63 51 ARG A O 1
ATOM 353 N N . ASN A 1 52 ? -3.735 -14.777 10.843 1.00 16.44 52 ASN A N 1
ATOM 354 C CA . ASN A 1 52 ? -3.548 -16.219 10.968 1.00 17.57 52 ASN A CA 1
ATOM 355 C C . ASN A 1 52 ? -2.812 -16.693 12.232 1.00 16.71 52 ASN A C 1
ATOM 356 O O . ASN A 1 52 ? -2.378 -17.840 12.307 1.00 14.85 52 ASN A O 1
ATOM 361 N N . GLY A 1 53 ? -2.668 -15.809 13.214 1.00 16.29 53 GLY A N 1
ATOM 362 C CA . GLY A 1 53 ? -2.025 -16.188 14.456 1.00 16.41 53 GLY A CA 1
ATOM 363 C C . GLY A 1 53 ? -0.532 -16.474 14.440 1.00 18.20 53 GLY A C 1
ATOM 364 O O . GLY A 1 53 ? -0.031 -17.203 15.302 1.00 17.09 53 GLY A O 1
ATOM 365 N N . TRP A 1 54 ? 0.186 -15.909 13.476 1.00 17.02 54 TRP A N 1
ATOM 366 C CA . TRP A 1 54 ? 1.620 -16.118 13.401 1.00 16.68 54 TRP A CA 1
ATOM 367 C C . TRP A 1 54 ? 2.409 -15.058 14.182 1.00 16.59 54 TRP A C 1
ATOM 368 O O . TRP A 1 54 ? 3.634 -15.126 14.254 1.00 18.12 54 TRP A O 1
ATOM 379 N N . GLY A 1 55 ? 1.716 -14.089 14.774 1.00 15.89 55 GLY A N 1
ATOM 380 C CA . GLY A 1 55 ? 2.407 -13.056 15.533 1.00 15.20 55 GLY A CA 1
ATOM 381 C C . GLY A 1 55 ? 2.695 -11.817 14.704 1.00 15.24 55 GLY A C 1
ATOM 382 O O . GLY A 1 55 ? 3.802 -11.272 14.727 1.00 16.59 55 GLY A O 1
ATOM 383 N N . SER A 1 56 ? 1.677 -11.374 13.981 1.00 13.67 56 SER A N 1
ATOM 384 C CA . SER A 1 56 ? 1.749 -10.217 13.107 1.00 16.63 56 SER A CA 1
ATOM 385 C C . SER A 1 56 ? 2.518 -9.008 13.671 1.00 16.93 56 SER A C 1
ATOM 386 O O . SER A 1 56 ? 3.546 -8.612 13.115 1.00 18.34 56 SER A O 1
ATOM 389 N N . SER A 1 57 ? 2.032 -8.428 14.768 1.00 15.14 57 SER A N 1
ATOM 390 C CA . SER A 1 57 ? 2.691 -7.265 15.364 1.00 15.82 57 SER A CA 1
ATOM 391 C C . SER A 1 57 ? 4.169 -7.471 15.700 1.00 16.15 57 SER A C 1
ATOM 392 O O . SER A 1 57 ? 4.965 -6.543 15.578 1.00 16.62 57 SER A O 1
ATOM 395 N N . ALA A 1 58 ? 4.545 -8.672 16.124 1.00 16.01 58 ALA A N 1
ATOM 396 C CA . ALA A 1 58 ? 5.951 -8.920 16.464 1.00 16.05 58 ALA A CA 1
ATOM 397 C C . ALA A 1 58 ? 6.861 -8.879 15.237 1.00 14.29 58 ALA A C 1
ATOM 398 O O . ALA A 1 58 ? 7.941 -8.302 15.284 1.00 14.06 58 ALA A O 1
ATOM 400 N N . ILE A 1 59 ? 6.418 -9.483 14.138 1.00 13.50 59 ILE A N 1
ATOM 401 C CA . ILE A 1 59 ? 7.214 -9.514 12.910 1.00 12.53 59 ILE A CA 1
ATOM 402 C C . ILE A 1 59 ? 7.232 -8.158 12.205 1.00 13.11 59 ILE A C 1
ATOM 403 O O . ILE A 1 59 ? 8.274 -7.697 11.736 1.00 11.99 59 ILE A O 1
ATOM 408 N N . ASP A 1 60 ? 6.068 -7.525 12.145 1.00 13.69 60 ASP A N 1
ATOM 409 C CA . ASP A 1 60 ? 5.923 -6.227 11.508 1.00 15.25 60 ASP A CA 1
ATOM 410 C C . ASP A 1 60 ? 6.728 -5.125 12.214 1.00 15.76 60 ASP A C 1
ATOM 411 O O . ASP A 1 60 ? 7.214 -4.203 11.563 1.00 15.54 60 ASP A O 1
ATOM 416 N N . GLY A 1 61 ? 6.891 -5.233 13.533 1.00 14.01 61 GLY A N 1
ATOM 417 C CA . GLY A 1 61 ? 7.635 -4.215 14.265 1.00 12.55 61 GLY A CA 1
ATOM 418 C C . GLY A 1 61 ? 9.125 -4.481 14.440 1.00 12.41 61 GLY A C 1
ATOM 419 O O . GLY A 1 61 ? 9.892 -3.589 14.819 1.00 11.88 61 GLY A O 1
ATOM 420 N N . LEU A 1 62 ? 9.541 -5.706 14.146 1.00 9.87 62 LEU A N 1
ATOM 421 C CA . LEU A 1 62 ? 10.933 -6.105 14.290 1.00 8.93 62 LEU A CA 1
ATOM 422 C C . LEU A 1 62 ? 11.950 -5.142 13.670 1.00 9.50 62 LEU A C 1
ATOM 423 O O . LEU A 1 62 ? 12.875 -4.700 14.346 1.00 9.01 62 LEU A O 1
ATOM 428 N N . ASP A 1 63 ? 11.795 -4.814 12.391 1.00 8.97 63 ASP A N 1
ATOM 429 C CA . ASP A 1 63 ? 12.755 -3.925 11.762 1.00 11.51 63 ASP A CA 1
ATOM 430 C C . ASP A 1 63 ? 12.682 -2.496 12.288 1.00 11.51 63 ASP A C 1
ATOM 431 O O . ASP A 1 63 ? 13.689 -1.789 12.319 1.00 11.36 63 ASP A O 1
ATOM 436 N N . THR A 1 64 ? 11.500 -2.068 12.714 1.00 11.15 64 THR A N 1
ATOM 437 C CA . THR A 1 64 ? 11.372 -0.728 13.255 1.00 11.41 64 THR A CA 1
ATOM 438 C C . THR A 1 64 ? 12.214 -0.687 14.529 1.00 12.55 64 THR A C 1
ATOM 439 O O . THR A 1 64 ? 12.932 0.281 14.779 1.00 13.54 64 THR A O 1
ATOM 443 N N . ALA A 1 65 ? 12.145 -1.761 15.317 1.00 12.80 65 ALA A N 1
ATOM 444 C CA . ALA A 1 65 ? 12.904 -1.866 16.564 1.00 11.72 65 ALA A CA 1
ATOM 445 C C . ALA A 1 65 ? 14.400 -1.859 16.280 1.00 12.36 65 ALA A C 1
ATOM 446 O O . ALA A 1 65 ? 15.189 -1.371 17.084 1.00 15.12 65 ALA A O 1
ATOM 448 N N . ILE A 1 66 ? 14.792 -2.413 15.139 1.00 12.87 66 ILE A N 1
ATOM 449 C CA . ILE A 1 66 ? 16.204 -2.454 14.771 1.00 12.93 66 ILE A CA 1
ATOM 450 C C . ILE A 1 66 ? 16.723 -1.054 14.441 1.00 12.28 66 ILE A C 1
ATOM 451 O O . ILE A 1 66 ? 17.786 -0.663 14.906 1.00 13.39 66 ILE A O 1
ATOM 456 N N . LEU A 1 67 ? 15.962 -0.304 13.648 1.00 12.60 67 LEU A N 1
ATOM 457 C CA . LEU A 1 67 ? 16.362 1.050 13.246 1.00 13.14 67 LEU A CA 1
ATOM 458 C C . LEU A 1 67 ? 16.384 2.026 14.420 1.00 13.47 67 LEU A C 1
ATOM 459 O O . LEU A 1 67 ? 17.056 3.057 14.364 1.00 13.23 67 LEU A O 1
ATOM 464 N N . MET A 1 68 ? 15.641 1.700 15.474 1.00 13.86 68 MET A N 1
ATOM 465 C CA . MET A 1 68 ? 15.576 2.546 16.655 1.00 16.27 68 MET A CA 1
ATOM 466 C C . MET A 1 68 ? 16.648 2.180 17.674 1.00 17.81 68 MET A C 1
ATOM 467 O O . MET A 1 68 ? 16.819 2.868 18.675 1.00 19.55 68 MET A O 1
ATOM 472 N N . GLY A 1 69 ? 17.367 1.094 17.427 1.00 19.46 69 GLY A N 1
ATOM 473 C CA . GLY A 1 69 ? 18.407 0.691 18.359 1.00 20.97 69 GLY A CA 1
ATOM 474 C C . GLY A 1 69 ? 17.863 0.002 19.602 1.00 22.08 69 GLY A C 1
ATOM 475 O O . GLY A 1 69 ? 18.505 0.015 20.652 1.00 21.89 69 GLY A O 1
ATOM 476 N N . ASP A 1 70 ? 16.681 -0.602 19.487 1.00 22.17 70 ASP A N 1
ATOM 477 C CA . ASP A 1 70 ? 16.069 -1.301 20.611 1.00 21.27 70 ASP A CA 1
ATOM 478 C C . ASP A 1 70 ? 16.543 -2.739 20.709 1.00 21.19 70 ASP A C 1
ATOM 479 O O . ASP A 1 70 ? 15.797 -3.682 20.431 1.00 19.02 70 ASP A O 1
ATOM 484 N N . ALA A 1 71 ? 17.792 -2.893 21.129 1.00 21.52 71 ALA A N 1
ATOM 485 C CA . ALA A 1 71 ? 18.406 -4.202 21.266 1.00 22.31 71 ALA A CA 1
ATOM 486 C C . ALA A 1 71 ? 17.509 -5.222 21.977 1.00 22.76 71 ALA A C 1
ATOM 487 O O . ALA A 1 71 ? 17.235 -6.288 21.429 1.00 23.75 71 ALA A O 1
ATOM 489 N N . ASP A 1 72 ? 17.045 -4.900 23.181 1.00 22.46 72 ASP A N 1
ATOM 490 C CA . ASP A 1 72 ? 16.195 -5.821 23.941 1.00 23.52 72 ASP A CA 1
ATOM 491 C C . ASP A 1 72 ? 14.970 -6.339 23.199 1.00 21.89 72 ASP A C 1
ATOM 492 O O . ASP A 1 72 ? 14.727 -7.542 23.152 1.00 22.63 72 ASP A O 1
ATOM 497 N N . ILE A 1 73 ? 14.184 -5.432 22.637 1.00 19.30 73 ILE A N 1
ATOM 498 C CA . ILE A 1 73 ? 13.005 -5.837 21.899 1.00 17.19 73 ILE A CA 1
ATOM 499 C C . ILE A 1 73 ? 13.412 -6.718 20.724 1.00 15.79 73 ILE A C 1
ATOM 500 O O . ILE A 1 73 ? 12.753 -7.716 20.440 1.00 16.98 73 ILE A O 1
ATOM 505 N N . VAL A 1 74 ? 14.505 -6.360 20.058 1.00 14.85 74 VAL A N 1
ATOM 506 C CA . VAL A 1 74 ? 14.974 -7.128 18.913 1.00 16.74 74 VAL A CA 1
ATOM 507 C C . VAL A 1 74 ? 15.282 -8.557 19.326 1.00 18.36 74 VAL A C 1
ATOM 508 O O . VAL A 1 74 ? 14.877 -9.512 18.663 1.00 19.44 74 VAL A O 1
ATOM 512 N N . ASN A 1 75 ? 15.998 -8.701 20.431 1.00 20.36 75 ASN A N 1
ATOM 513 C CA . ASN A 1 75 ? 16.355 -10.016 20.921 1.00 21.29 75 ASN A CA 1
ATOM 514 C C . ASN A 1 75 ? 15.111 -10.843 21.250 1.00 20.72 75 ASN A C 1
ATOM 515 O O . ASN A 1 75 ? 15.053 -12.030 20.932 1.00 19.91 75 ASN A O 1
ATOM 520 N N . THR A 1 76 ? 14.116 -10.212 21.870 1.00 19.84 76 THR A N 1
ATOM 521 C CA . THR A 1 76 ? 12.884 -10.905 22.238 1.00 18.84 76 THR A CA 1
ATOM 522 C C . THR A 1 76 ? 12.204 -11.527 21.019 1.00 19.20 76 THR A C 1
ATOM 523 O O . THR A 1 76 ? 11.778 -12.682 21.056 1.00 19.41 76 THR A O 1
ATOM 527 N N . ILE A 1 77 ? 12.110 -10.754 19.940 1.00 20.29 77 ILE A N 1
ATOM 528 C CA . ILE A 1 77 ? 11.468 -11.207 18.708 1.00 19.33 77 ILE A CA 1
ATOM 529 C C . ILE A 1 77 ? 12.302 -12.273 18.008 1.00 18.73 77 ILE A C 1
ATOM 530 O O . ILE A 1 77 ? 11.773 -13.291 17.565 1.00 18.93 77 ILE A O 1
ATOM 535 N N . LEU A 1 78 ? 13.607 -12.047 17.922 1.00 18.95 78 LEU A N 1
ATOM 536 C CA . LEU A 1 78 ? 14.493 -13.012 17.290 1.00 19.22 78 LEU A CA 1
ATOM 537 C C . LEU A 1 78 ? 14.387 -14.387 17.962 1.00 19.67 78 LEU A C 1
ATOM 538 O O . LEU A 1 78 ? 14.435 -15.415 17.289 1.00 20.64 78 LEU A O 1
ATOM 543 N N . GLN A 1 79 ? 14.226 -14.412 19.281 1.00 20.06 79 GLN A N 1
ATOM 544 C CA . GLN A 1 79 ? 14.106 -15.679 20.005 1.00 20.88 79 GLN A CA 1
ATOM 545 C C . GLN A 1 79 ? 12.790 -16.372 19.663 1.00 20.31 79 GLN A C 1
ATOM 546 O O . GLN A 1 79 ? 12.679 -17.599 19.725 1.00 19.40 79 GLN A O 1
ATOM 552 N N . TYR A 1 80 ? 11.795 -15.571 19.299 1.00 18.70 80 TYR A N 1
ATOM 553 C CA . TYR A 1 80 ? 10.475 -16.077 18.953 1.00 16.27 80 TYR A CA 1
ATOM 554 C C . TYR A 1 80 ? 10.364 -16.627 17.521 1.00 15.60 80 TYR A C 1
ATOM 555 O O . TYR A 1 80 ? 9.728 -17.663 17.305 1.00 13.25 80 TYR A O 1
ATOM 564 N N . VAL A 1 81 ? 10.980 -15.942 16.556 1.00 13.37 81 VAL A N 1
ATOM 565 C CA . VAL A 1 81 ? 10.913 -16.353 15.147 1.00 14.50 81 VAL A CA 1
ATOM 566 C C . VAL A 1 81 ? 11.021 -17.861 14.894 1.00 15.02 81 VAL A C 1
ATOM 567 O O . VAL A 1 81 ? 10.180 -18.433 14.207 1.00 15.10 81 VAL A O 1
ATOM 571 N N . PRO A 1 82 ? 12.062 -18.523 15.436 1.00 16.44 82 PRO A N 1
ATOM 572 C CA . PRO A 1 82 ? 12.230 -19.969 15.239 1.00 17.03 82 PRO A CA 1
ATOM 573 C C . PRO A 1 82 ? 11.040 -20.781 15.751 1.00 18.25 82 PRO A C 1
ATOM 574 O O . PRO A 1 82 ? 10.820 -21.903 15.315 1.00 19.48 82 PRO A O 1
ATOM 578 N N . GLN A 1 83 ? 10.283 -20.216 16.686 1.00 19.86 83 GLN A N 1
ATOM 579 C CA . GLN A 1 83 ? 9.131 -20.911 17.251 1.00 21.06 83 GLN A CA 1
ATOM 580 C C . GLN A 1 83 ? 7.897 -20.870 16.367 1.00 20.13 83 GLN A C 1
ATOM 581 O O . GLN A 1 83 ? 7.037 -21.740 16.469 1.00 22.36 83 GLN A O 1
ATOM 587 N N . ILE A 1 84 ? 7.788 -19.864 15.506 1.00 18.28 84 ILE A N 1
ATOM 588 C CA . ILE A 1 84 ? 6.608 -19.778 14.653 1.00 18.62 84 ILE A CA 1
ATOM 589 C C . ILE A 1 84 ? 6.499 -20.989 13.727 1.00 18.31 84 ILE A C 1
ATOM 590 O O . ILE A 1 84 ? 7.505 -21.504 13.232 1.00 18.58 84 ILE A O 1
ATOM 595 N N . ASN A 1 85 ? 5.275 -21.450 13.505 1.00 17.75 85 ASN A N 1
ATOM 596 C CA . ASN A 1 85 ? 5.055 -22.584 12.618 1.00 17.78 85 ASN A CA 1
ATOM 597 C C . ASN A 1 85 ? 4.357 -22.101 11.346 1.00 16.36 85 ASN A C 1
ATOM 598 O O . ASN A 1 85 ? 3.126 -22.068 11.274 1.00 17.60 85 ASN A O 1
ATOM 603 N N . PHE A 1 86 ? 5.151 -21.729 10.350 1.00 15.25 86 PHE A N 1
ATOM 604 C CA . PHE A 1 86 ? 4.624 -21.234 9.084 1.00 15.20 86 PHE A CA 1
ATOM 605 C C . PHE A 1 86 ? 4.178 -22.333 8.128 1.00 15.23 86 PHE A C 1
ATOM 606 O O . PHE A 1 86 ? 4.065 -22.097 6.925 1.00 16.93 86 PHE A O 1
ATOM 614 N N . THR A 1 87 ? 3.932 -23.533 8.641 1.00 13.99 87 THR A N 1
ATOM 615 C CA . THR A 1 87 ? 3.485 -24.620 7.777 1.00 13.37 87 THR A CA 1
ATOM 616 C C . THR A 1 87 ? 2.054 -25.003 8.114 1.00 13.47 87 THR A C 1
ATOM 617 O O . THR A 1 87 ? 1.534 -25.992 7.611 1.00 14.50 87 THR A O 1
ATOM 621 N N . THR A 1 88 ? 1.409 -24.211 8.958 1.00 14.37 88 THR A N 1
ATOM 622 C CA . THR A 1 88 ? 0.039 -24.509 9.332 1.00 14.11 88 THR A CA 1
ATOM 623 C C . THR A 1 88 ? -0.615 -23.313 10.003 1.00 14.04 88 THR A C 1
ATOM 624 O O . THR A 1 88 ? 0.000 -22.259 10.144 1.00 15.51 88 THR A O 1
ATOM 628 N N . THR A 1 89 ? -1.877 -23.480 10.382 1.00 14.61 89 THR A N 1
ATOM 629 C CA . THR A 1 89 ? -2.619 -22.457 11.102 1.00 15.05 89 THR A CA 1
ATOM 630 C C . THR A 1 89 ? -3.277 -23.173 12.281 1.00 15.91 89 THR A C 1
ATOM 631 O O . THR A 1 89 ? -3.675 -24.334 12.169 1.00 14.80 89 THR A O 1
ATOM 635 N N . ALA A 1 90 ? -3.386 -22.488 13.412 1.00 15.81 90 ALA A N 1
ATOM 636 C CA . ALA A 1 90 ? -3.996 -23.093 14.585 1.00 16.10 90 ALA A CA 1
ATOM 637 C C . ALA A 1 90 ? -5.409 -23.538 14.240 1.00 16.93 90 ALA A C 1
ATOM 638 O O . ALA A 1 90 ? -5.853 -24.608 14.655 1.00 16.58 90 ALA A O 1
ATOM 640 N N . VAL A 1 91 ? -6.102 -22.709 13.467 1.00 16.71 91 VAL A N 1
ATOM 641 C CA . VAL A 1 91 ? -7.471 -22.987 13.047 1.00 16.30 91 VAL A CA 1
ATOM 642 C C . VAL A 1 91 ? -7.490 -23.772 11.738 1.00 16.83 91 VAL A C 1
ATOM 643 O O . VAL A 1 91 ? -6.852 -23.383 10.759 1.00 15.71 91 VAL A O 1
ATOM 647 N N . ALA A 1 92 ? -8.237 -24.872 11.729 1.00 17.11 92 ALA A N 1
ATOM 648 C CA . ALA A 1 92 ? -8.348 -25.727 10.553 1.00 17.48 92 ALA A CA 1
ATOM 649 C C . ALA A 1 92 ? -9.159 -25.074 9.446 1.00 16.61 92 ALA A C 1
ATOM 650 O O . ALA A 1 92 ? -10.155 -24.411 9.712 1.00 19.17 92 ALA A O 1
ATOM 652 N N . ASN A 1 93 ? -8.726 -25.270 8.206 1.00 16.60 93 ASN A N 1
ATOM 653 C CA . ASN A 1 93 ? -9.418 -24.712 7.052 1.00 17.56 93 ASN A CA 1
ATOM 654 C C . ASN A 1 93 ? -9.495 -23.190 7.096 1.00 17.63 93 ASN A C 1
ATOM 655 O O . ASN A 1 93 ? -10.412 -22.594 6.537 1.00 18.50 93 ASN A O 1
ATOM 660 N N . GLN A 1 94 ? -8.536 -22.559 7.764 1.00 16.42 94 GLN A N 1
ATOM 661 C CA . GLN A 1 94 ? -8.525 -21.108 7.848 1.00 15.59 94 GLN A CA 1
ATOM 662 C C . GLN A 1 94 ? -7.855 -20.481 6.626 1.00 15.58 94 GLN A C 1
ATOM 663 O O . GLN A 1 94 ? -6.710 -20.799 6.301 1.00 15.86 94 GLN A O 1
ATOM 669 N N . GLY A 1 95 ? -8.566 -19.576 5.964 1.00 15.21 95 GLY A N 1
ATOM 670 C CA . GLY A 1 95 ? -8.024 -18.922 4.788 1.00 14.56 95 GLY A CA 1
ATOM 671 C C . GLY A 1 95 ? -6.866 -17.990 5.094 1.00 15.60 95 GLY A C 1
ATOM 672 O O . GLY A 1 95 ? -6.830 -17.363 6.159 1.00 16.92 95 GLY A O 1
ATOM 673 N N . SER A 1 96 ? -5.913 -17.900 4.167 1.00 13.84 96 SER A N 1
ATOM 674 C CA . SER A 1 96 ? -4.753 -17.033 4.345 1.00 13.62 96 SER A CA 1
ATOM 675 C C . SER A 1 96 ? -4.594 -16.093 3.164 1.00 11.87 96 SER A C 1
ATOM 676 O O . SER A 1 96 ? -4.523 -16.541 2.020 1.00 11.75 96 SER A O 1
ATOM 679 N N . SER A 1 97 ? -4.534 -14.794 3.437 1.00 11.06 97 SER A N 1
ATOM 680 C CA . SER A 1 97 ? -4.366 -13.808 2.368 1.00 10.17 97 SER A CA 1
ATOM 681 C C . SER A 1 97 ? -2.937 -13.835 1.854 1.00 11.41 97 SER A C 1
ATOM 682 O O . SER A 1 97 ? -1.992 -13.535 2.593 1.00 11.65 97 SER A O 1
ATOM 685 N N . VAL A 1 98 ? -2.775 -14.205 0.592 1.00 11.98 98 VAL A N 1
ATOM 686 C CA . VAL A 1 98 ? -1.452 -14.238 -0.010 1.00 12.75 98 VAL A CA 1
ATOM 687 C C . VAL A 1 98 ? -0.819 -12.844 0.113 1.00 13.42 98 VAL A C 1
ATOM 688 O O . VAL A 1 98 ? 0.332 -12.711 0.529 1.00 13.20 98 VAL A O 1
ATOM 692 N N . PHE A 1 99 ? -1.594 -11.816 -0.235 1.00 13.50 99 PHE A N 1
ATOM 693 C CA . PHE A 1 99 ? -1.149 -10.415 -0.184 1.00 14.61 99 PHE A CA 1
ATOM 694 C C . PHE A 1 99 ? -0.761 -9.903 1.208 1.00 14.87 99 PHE A C 1
ATOM 695 O O . PHE A 1 99 ? 0.369 -9.455 1.421 1.00 16.24 99 PHE A O 1
ATOM 703 N N . GLU A 1 100 ? -1.697 -9.952 2.150 1.00 16.05 100 GLU A N 1
ATOM 704 C CA . GLU A 1 100 ? -1.433 -9.478 3.511 1.00 15.48 100 GLU A CA 1
ATOM 705 C C . GLU A 1 100 ? -0.275 -10.238 4.151 1.00 15.57 100 GLU A C 1
ATOM 706 O O . GLU A 1 100 ? 0.578 -9.641 4.813 1.00 17.12 100 GLU A O 1
ATOM 712 N N . THR A 1 101 ? -0.241 -11.553 3.953 1.00 12.93 101 THR A N 1
ATOM 713 C CA . THR A 1 101 ? 0.815 -12.377 4.531 1.00 12.55 101 THR A CA 1
ATOM 714 C C . THR A 1 101 ? 2.183 -12.026 3.947 1.00 12.90 101 THR A C 1
ATOM 715 O O . THR A 1 101 ? 3.183 -11.950 4.661 1.00 12.76 101 THR A O 1
ATOM 719 N N . ASN A 1 102 ? 2.208 -11.796 2.642 1.00 12.61 102 ASN A N 1
ATOM 720 C CA . ASN A 1 102 ? 3.425 -11.459 1.929 1.00 9.76 102 ASN A CA 1
ATOM 721 C C . ASN A 1 102 ? 4.084 -10.164 2.392 1.00 10.01 102 ASN A C 1
ATOM 722 O O . ASN A 1 102 ? 5.262 -10.150 2.751 1.00 11.44 102 ASN A O 1
ATOM 727 N N . ILE A 1 103 ? 3.325 -9.075 2.372 1.00 10.86 103 ILE A N 1
ATOM 728 C CA . ILE A 1 103 ? 3.857 -7.770 2.744 1.00 12.11 103 ILE A CA 1
ATOM 729 C C . ILE A 1 103 ? 4.273 -7.645 4.212 1.00 12.86 103 ILE A C 1
ATOM 730 O O . ILE A 1 103 ? 5.234 -6.933 4.530 1.00 11.56 103 ILE A O 1
ATOM 735 N N . ARG A 1 104 ? 3.565 -8.339 5.101 1.00 13.44 104 ARG A N 1
ATOM 736 C CA . ARG A 1 104 ? 3.889 -8.282 6.532 1.00 14.00 104 ARG A CA 1
ATOM 737 C C . ARG A 1 104 ? 4.955 -9.289 6.967 1.00 13.54 104 ARG A C 1
ATOM 738 O O . ARG A 1 104 ? 6.051 -8.915 7.377 1.00 14.44 104 ARG A O 1
ATOM 746 N N . TYR A 1 105 ? 4.625 -10.570 6.877 1.00 11.66 105 TYR A N 1
ATOM 747 C CA . TYR A 1 105 ? 5.539 -11.616 7.312 1.00 13.33 105 TYR A CA 1
ATOM 748 C C . TYR A 1 105 ? 6.796 -11.773 6.460 1.00 13.21 105 TYR A C 1
ATOM 749 O O . TYR A 1 105 ? 7.911 -11.590 6.943 1.00 12.49 105 TYR A O 1
ATOM 758 N N . LEU A 1 106 ? 6.611 -12.103 5.192 1.00 13.24 106 LEU A N 1
ATOM 759 C CA . LEU A 1 106 ? 7.730 -12.263 4.295 1.00 15.51 106 LEU A CA 1
ATOM 760 C C . LEU A 1 106 ? 8.543 -10.956 4.259 1.00 14.36 106 LEU A C 1
ATOM 761 O O . LEU A 1 106 ? 9.768 -10.963 4.402 1.00 14.31 106 LEU A O 1
ATOM 766 N N . GLY A 1 107 ? 7.855 -9.830 4.092 1.00 14.54 107 GLY A N 1
ATOM 767 C CA . GLY A 1 107 ? 8.544 -8.545 4.065 1.00 11.96 107 GLY A CA 1
ATOM 768 C C . GLY A 1 107 ? 9.272 -8.253 5.364 1.00 10.05 107 GLY A C 1
ATOM 769 O O . GLY A 1 107 ? 10.438 -7.859 5.363 1.00 9.57 107 GLY A O 1
ATOM 770 N N . GLY A 1 108 ? 8.581 -8.456 6.482 1.00 10.22 108 GLY A N 1
ATOM 771 C CA . GLY A 1 108 ? 9.178 -8.203 7.784 1.00 11.26 108 GLY A CA 1
ATOM 772 C C . GLY A 1 108 ? 10.408 -9.044 8.076 1.00 11.28 108 GLY A C 1
ATOM 773 O O . GLY A 1 108 ? 11.384 -8.541 8.632 1.00 12.28 108 GLY A O 1
ATOM 774 N N . LEU A 1 109 ? 10.362 -10.323 7.702 1.00 12.14 109 LEU A N 1
ATOM 775 C CA . LEU A 1 109 ? 11.475 -11.248 7.931 1.00 12.93 109 LEU A CA 1
ATOM 776 C C . LEU A 1 109 ? 12.661 -10.889 7.046 1.00 12.28 109 LEU A C 1
ATOM 777 O O . LEU A 1 109 ? 13.804 -10.907 7.493 1.00 13.44 109 LEU A O 1
ATOM 782 N N . LEU A 1 110 ? 12.383 -10.560 5.790 1.00 13.16 110 LEU A N 1
ATOM 783 C CA . LEU A 1 110 ? 13.436 -10.203 4.845 1.00 14.57 110 LEU A CA 1
ATOM 784 C C . LEU A 1 110 ? 14.102 -8.858 5.149 1.00 13.68 110 LEU A C 1
ATOM 785 O O . LEU A 1 110 ? 15.321 -8.727 5.013 1.00 14.32 110 LEU A O 1
ATOM 790 N N . SER A 1 111 ? 13.326 -7.861 5.564 1.00 11.53 111 SER A N 1
ATOM 791 C CA . SER A 1 111 ? 13.917 -6.561 5.871 1.00 11.80 111 SER A CA 1
ATOM 792 C C . SER A 1 111 ? 14.795 -6.695 7.114 1.00 12.77 111 SER A C 1
ATOM 793 O O . SER A 1 111 ? 15.906 -6.161 7.163 1.00 12.19 111 SER A O 1
ATOM 796 N N . ALA A 1 112 ? 14.303 -7.424 8.114 1.00 12.87 112 ALA A N 1
ATOM 797 C CA . ALA A 1 112 ? 15.071 -7.638 9.333 1.00 12.30 112 ALA A CA 1
ATOM 798 C C . ALA A 1 112 ? 16.355 -8.383 8.973 1.00 12.78 112 ALA A C 1
ATOM 799 O O . ALA A 1 112 ? 17.433 -8.068 9.478 1.00 14.73 112 ALA A O 1
ATOM 801 N N . TYR A 1 113 ? 16.243 -9.367 8.090 1.00 11.69 113 TYR A N 1
ATOM 802 C CA . TYR A 1 113 ? 17.417 -10.127 7.689 1.00 12.91 113 TYR A CA 1
ATOM 803 C C . TYR A 1 113 ? 18.449 -9.215 7.014 1.00 14.11 113 TYR A C 1
ATOM 804 O O . TYR A 1 113 ? 19.628 -9.235 7.371 1.00 14.90 113 TYR A O 1
ATOM 813 N N . ASP A 1 114 ? 18.002 -8.401 6.058 1.00 14.63 114 ASP A N 1
ATOM 814 C CA . ASP A 1 114 ? 18.908 -7.498 5.361 1.00 15.90 114 ASP A CA 1
ATOM 815 C C . ASP A 1 114 ? 19.546 -6.468 6.295 1.00 17.72 114 ASP A C 1
ATOM 816 O O . ASP A 1 114 ? 20.720 -6.137 6.145 1.00 18.63 114 ASP A O 1
ATOM 821 N N . LEU A 1 115 ? 18.787 -5.963 7.260 1.00 17.87 115 LEU A N 1
ATOM 822 C CA . LEU A 1 115 ? 19.341 -4.983 8.181 1.00 18.98 115 LEU A CA 1
ATOM 823 C C . LEU A 1 115 ? 20.350 -5.618 9.147 1.00 20.41 115 LEU A C 1
ATOM 824 O O . LEU A 1 115 ? 21.452 -5.093 9.332 1.00 19.32 115 LEU A O 1
ATOM 829 N N . LEU A 1 116 ? 19.984 -6.754 9.739 1.00 19.93 116 LEU A N 1
ATOM 830 C CA . LEU A 1 116 ? 20.862 -7.438 10.689 1.00 20.16 116 LEU A CA 1
ATOM 831 C C . LEU A 1 116 ? 22.142 -8.007 10.062 1.00 21.11 116 LEU A C 1
ATOM 832 O O . LEU A 1 116 ? 23.083 -8.345 10.773 1.00 19.97 116 LEU A O 1
ATOM 837 N N . ARG A 1 117 ? 22.169 -8.119 8.736 1.00 21.81 117 ARG A N 1
ATOM 838 C CA . ARG A 1 117 ? 23.351 -8.606 8.038 1.00 24.07 117 ARG A CA 1
ATOM 839 C C . ARG A 1 117 ? 24.079 -7.442 7.384 1.00 24.64 117 ARG A C 1
ATOM 840 O O . ARG A 1 117 ? 25.213 -7.586 6.926 1.00 26.21 117 ARG A O 1
ATOM 848 N N . GLY A 1 118 ? 23.423 -6.290 7.348 1.00 23.63 118 GLY A N 1
ATOM 849 C CA . GLY A 1 118 ? 24.022 -5.122 6.740 1.00 21.94 118 GLY A CA 1
ATOM 850 C C . GLY A 1 118 ? 24.512 -4.073 7.722 1.00 22.37 118 GLY A C 1
ATOM 851 O O . GLY A 1 118 ? 25.276 -4.379 8.637 1.00 21.26 118 GLY A O 1
ATOM 852 N N . PRO A 1 119 ? 24.063 -2.820 7.565 1.00 22.30 119 PRO A N 1
ATOM 853 C CA . PRO A 1 119 ? 24.443 -1.685 8.411 1.00 22.51 119 PRO A CA 1
ATOM 854 C C . PRO A 1 119 ? 23.889 -1.667 9.831 1.00 22.39 119 PRO A C 1
ATOM 855 O O . PRO A 1 119 ? 24.110 -0.706 10.562 1.00 23.37 119 PRO A O 1
ATOM 859 N N . PHE A 1 120 ? 23.162 -2.708 10.220 1.00 22.51 120 PHE A N 1
ATOM 860 C CA . PHE A 1 120 ? 22.611 -2.775 11.568 1.00 23.04 120 PHE A CA 1
ATOM 861 C C . PHE A 1 120 ? 22.920 -4.110 12.215 1.00 25.07 120 PHE A C 1
ATOM 862 O O . PHE A 1 120 ? 22.230 -4.523 13.141 1.00 26.30 120 PHE A O 1
ATOM 870 N N . SER A 1 121 ? 23.967 -4.776 11.739 1.00 26.46 121 SER A N 1
ATOM 871 C CA . SER A 1 121 ? 24.347 -6.082 12.270 1.00 29.30 121 SER A CA 1
ATOM 872 C C . SER A 1 121 ? 24.711 -6.086 13.752 1.00 31.59 121 SER A C 1
ATOM 873 O O . SER A 1 121 ? 24.653 -7.130 14.406 1.00 31.87 121 SER A O 1
ATOM 876 N N . SER A 1 122 ? 25.084 -4.924 14.279 1.00 34.25 122 SER A N 1
ATOM 877 C CA . SER A 1 122 ? 25.453 -4.807 15.687 1.00 36.68 122 SER A CA 1
ATOM 878 C C . SER A 1 122 ? 24.269 -5.109 16.612 1.00 38.74 122 SER A C 1
ATOM 879 O O . SER A 1 122 ? 24.453 -5.637 17.713 1.00 38.68 122 SER A O 1
ATOM 882 N N . LEU A 1 123 ? 23.059 -4.776 16.166 1.00 39.74 123 LEU A N 1
ATOM 883 C CA . LEU A 1 123 ? 21.852 -5.011 16.964 1.00 40.24 123 LEU A CA 1
ATOM 884 C C . LEU A 1 123 ? 21.497 -6.489 17.130 1.00 40.16 123 LEU A C 1
ATOM 885 O O . LEU A 1 123 ? 20.402 -6.824 17.580 1.00 41.20 123 LEU A O 1
ATOM 890 N N . ALA A 1 124 ? 22.424 -7.369 16.769 1.00 39.61 124 ALA A N 1
ATOM 891 C CA . ALA A 1 124 ? 22.205 -8.808 16.897 1.00 40.33 124 ALA A CA 1
ATOM 892 C C . ALA A 1 124 ? 23.535 -9.553 16.907 1.00 40.35 124 ALA A C 1
ATOM 893 O O . ALA A 1 124 ? 24.411 -9.310 16.073 1.00 40.42 124 ALA A O 1
ATOM 895 N N . THR A 1 125 ? 23.675 -10.465 17.858 1.00 41.06 125 THR A N 1
ATOM 896 C CA . THR A 1 125 ? 24.897 -11.240 17.990 1.00 41.62 125 THR A CA 1
ATOM 897 C C . THR A 1 125 ? 24.722 -12.677 17.524 1.00 41.89 125 THR A C 1
ATOM 898 O O . THR A 1 125 ? 25.559 -13.199 16.794 1.00 43.89 125 THR A O 1
ATOM 902 N N . ASN A 1 126 ? 23.636 -13.313 17.951 1.00 41.39 126 ASN A N 1
ATOM 903 C CA . ASN A 1 126 ? 23.368 -14.701 17.587 1.00 40.92 126 ASN A CA 1
ATOM 904 C C . ASN A 1 126 ? 23.078 -14.841 16.091 1.00 39.12 126 ASN A C 1
ATOM 905 O O . ASN A 1 126 ? 21.980 -14.536 15.634 1.00 38.60 126 ASN A O 1
ATOM 910 N N . GLN A 1 127 ? 24.069 -15.308 15.338 1.00 37.47 127 GLN A N 1
ATOM 911 C CA . GLN A 1 127 ? 23.932 -15.495 13.897 1.00 35.45 127 GLN A CA 1
ATOM 912 C C . GLN A 1 127 ? 22.902 -16.558 13.528 1.00 33.69 127 GLN A C 1
ATOM 913 O O . GLN A 1 127 ? 22.295 -16.494 12.463 1.00 34.22 127 GLN A O 1
ATOM 919 N N . THR A 1 128 ? 22.715 -17.541 14.403 1.00 30.39 128 THR A N 1
ATOM 920 C CA . THR A 1 128 ? 21.753 -18.604 14.145 1.00 27.19 128 THR A CA 1
ATOM 921 C C . THR A 1 128 ? 20.337 -18.038 14.148 1.00 24.94 128 THR A C 1
ATOM 922 O O . THR A 1 128 ? 19.478 -18.489 13.394 1.00 25.21 128 THR A O 1
ATOM 926 N N . LEU A 1 129 ? 20.099 -17.049 15.002 1.00 23.20 129 LEU A N 1
ATOM 927 C CA . LEU A 1 129 ? 18.787 -16.420 15.096 1.00 20.50 129 LEU A CA 1
ATOM 928 C C . LEU A 1 129 ? 18.539 -15.591 13.851 1.00 20.43 129 LEU A C 1
ATOM 929 O O . LEU A 1 129 ? 17.440 -15.587 13.295 1.00 20.82 129 LEU A O 1
ATOM 934 N N . VAL A 1 130 ? 19.569 -14.885 13.410 1.00 20.18 130 VAL A N 1
ATOM 935 C CA . VAL A 1 130 ? 19.447 -14.080 12.211 1.00 20.00 130 VAL A CA 1
ATOM 936 C C . VAL A 1 130 ? 19.098 -14.995 11.034 1.00 20.10 130 VAL A C 1
ATOM 937 O O . VAL A 1 130 ? 18.178 -14.704 10.264 1.00 21.76 130 VAL A O 1
ATOM 941 N N . ASN A 1 131 ? 19.825 -16.104 10.905 1.00 18.41 131 ASN A N 1
ATOM 942 C CA . ASN A 1 131 ? 19.581 -17.059 9.821 1.00 18.55 131 ASN A CA 1
ATOM 943 C C . ASN A 1 131 ? 18.150 -17.592 9.821 1.00 18.09 131 ASN A C 1
ATOM 944 O O . ASN A 1 131 ? 17.614 -17.927 8.763 1.00 18.48 131 ASN A O 1
ATOM 949 N N . SER A 1 132 ? 17.541 -17.689 11.001 1.00 16.53 132 SER A N 1
ATOM 950 C CA . SER A 1 132 ? 16.169 -18.184 11.101 1.00 16.94 132 SER A CA 1
ATOM 951 C C . SER A 1 132 ? 15.203 -17.319 10.298 1.00 14.93 132 SER A C 1
ATOM 952 O O . SER A 1 132 ? 14.274 -17.833 9.669 1.00 15.55 132 SER A O 1
ATOM 955 N N . LEU A 1 133 ? 15.424 -16.007 10.327 1.00 11.90 133 LEU A N 1
ATOM 956 C CA . LEU A 1 133 ? 14.566 -15.079 9.601 1.00 11.13 133 LEU A CA 1
ATOM 957 C C . LEU A 1 133 ? 14.438 -15.541 8.152 1.00 10.31 133 LEU A C 1
ATOM 958 O O . LEU A 1 133 ? 13.332 -15.730 7.651 1.00 8.68 133 LEU A O 1
ATOM 963 N N . LEU A 1 134 ? 15.572 -15.739 7.487 1.00 9.78 134 LEU A N 1
ATOM 964 C CA . LEU A 1 134 ? 15.560 -16.176 6.098 1.00 12.34 134 LEU A CA 1
ATOM 965 C C . LEU A 1 134 ? 14.983 -17.580 5.947 1.00 14.99 134 LEU A C 1
ATOM 966 O O . LEU A 1 134 ? 14.193 -17.834 5.036 1.00 16.67 134 LEU A O 1
ATOM 971 N N . ARG A 1 135 ? 15.359 -18.494 6.837 1.00 15.94 135 ARG A N 1
ATOM 972 C CA . ARG A 1 135 ? 14.837 -19.855 6.755 1.00 16.73 135 ARG A CA 1
ATOM 973 C C . ARG A 1 135 ? 13.326 -19.848 6.887 1.00 16.26 135 ARG A C 1
ATOM 974 O O . ARG A 1 135 ? 12.624 -20.491 6.106 1.00 17.85 135 ARG A O 1
ATOM 977 N N . GLN A 1 136 ? 12.820 -19.114 7.874 1.00 15.67 136 GLN A N 1
ATOM 978 C CA . GLN A 1 136 ? 11.376 -19.054 8.081 1.00 13.85 136 GLN A CA 1
ATOM 979 C C . GLN A 1 136 ? 10.655 -18.397 6.903 1.00 13.66 136 GLN A C 1
ATOM 980 O O . GLN A 1 136 ? 9.535 -18.780 6.573 1.00 14.21 136 GLN A O 1
ATOM 986 N N . ALA A 1 137 ? 11.303 -17.425 6.260 1.00 13.41 137 ALA A N 1
ATOM 987 C CA . ALA A 1 137 ? 10.703 -16.737 5.114 1.00 13.98 137 ALA A CA 1
ATOM 988 C C . ALA A 1 137 ? 10.525 -17.722 3.959 1.00 14.41 137 ALA A C 1
ATOM 989 O O . ALA A 1 137 ? 9.482 -17.759 3.311 1.00 15.90 137 ALA A O 1
ATOM 991 N N . GLN A 1 138 ? 11.551 -18.523 3.707 1.00 13.76 138 GLN A N 1
ATOM 992 C CA . GLN A 1 138 ? 11.482 -19.506 2.642 1.00 13.45 138 GLN A CA 1
ATOM 993 C C . GLN A 1 138 ? 10.430 -20.569 2.969 1.00 11.70 138 GLN A C 1
ATOM 994 O O . GLN A 1 138 ? 9.693 -21.006 2.092 1.00 11.22 138 GLN A O 1
ATOM 1000 N N . THR A 1 139 ? 10.337 -20.959 4.238 1.00 11.79 139 THR A N 1
ATOM 1001 C CA . THR A 1 139 ? 9.342 -21.945 4.652 1.00 11.11 139 THR A CA 1
ATOM 1002 C C . THR A 1 139 ? 7.939 -21.407 4.353 1.00 12.55 139 THR A C 1
ATOM 1003 O O . THR A 1 139 ? 7.093 -22.122 3.804 1.00 15.13 139 THR A O 1
ATOM 1007 N N . LEU A 1 140 ? 7.701 -20.145 4.708 1.00 11.66 140 LEU A N 1
ATOM 1008 C CA . LEU A 1 140 ? 6.411 -19.500 4.469 1.00 10.98 140 LEU A CA 1
ATOM 1009 C C . LEU A 1 140 ? 6.125 -19.478 2.968 1.00 11.78 140 LEU A C 1
ATOM 1010 O O . LEU A 1 140 ? 5.048 -19.877 2.513 1.00 11.90 140 LEU A O 1
ATOM 1015 N N . ALA A 1 141 ? 7.097 -18.999 2.201 1.00 11.07 141 ALA A N 1
ATOM 1016 C CA . ALA A 1 141 ? 6.933 -18.902 0.759 1.00 12.49 141 ALA A CA 1
ATOM 1017 C C . ALA A 1 141 ? 6.678 -20.253 0.101 1.00 12.24 141 ALA A C 1
ATOM 1018 O O . ALA A 1 141 ? 5.955 -20.330 -0.884 1.00 11.99 141 ALA A O 1
ATOM 1020 N N . ASN A 1 142 ? 7.262 -21.318 0.640 1.00 12.73 142 ASN A N 1
ATOM 1021 C CA . ASN A 1 142 ? 7.051 -22.632 0.049 1.00 13.97 142 ASN A CA 1
ATOM 1022 C C . ASN A 1 142 ? 5.603 -23.087 0.174 1.00 13.94 142 ASN A C 1
ATOM 1023 O O . ASN A 1 142 ? 5.164 -23.974 -0.553 1.00 16.72 142 ASN A O 1
ATOM 1028 N N . GLY A 1 143 ? 4.857 -22.472 1.083 1.00 13.56 143 GLY A N 1
ATOM 1029 C CA . GLY A 1 143 ? 3.465 -22.838 1.236 1.00 12.90 143 GLY A CA 1
ATOM 1030 C C . GLY A 1 143 ? 2.625 -21.885 0.412 1.00 13.28 143 GLY A C 1
ATOM 1031 O O . GLY A 1 143 ? 1.670 -22.274 -0.269 1.00 12.48 143 GLY A O 1
ATOM 1032 N N . LEU A 1 144 ? 2.999 -20.618 0.468 1.00 12.05 144 LEU A N 1
ATOM 1033 C CA . LEU A 1 144 ? 2.294 -19.579 -0.258 1.00 12.50 144 LEU A CA 1
ATOM 1034 C C . LEU A 1 144 ? 2.356 -19.806 -1.769 1.00 13.61 144 LEU A C 1
ATOM 1035 O O . LEU A 1 144 ? 1.411 -19.489 -2.489 1.00 13.00 144 LEU A O 1
ATOM 1040 N N . LYS A 1 145 ? 3.452 -20.385 -2.245 1.00 13.82 145 LYS A N 1
ATOM 1041 C CA . LYS A 1 145 ? 3.618 -20.594 -3.680 1.00 13.39 145 LYS A CA 1
ATOM 1042 C C . LYS A 1 145 ? 2.513 -21.383 -4.378 1.00 13.28 145 LYS A C 1
ATOM 1043 O O . LYS A 1 145 ? 2.382 -21.304 -5.600 1.00 13.18 145 LYS A O 1
ATOM 1049 N N . VAL A 1 146 ? 1.712 -22.129 -3.618 1.00 12.85 146 VAL A N 1
ATOM 1050 C CA . VAL A 1 146 ? 0.616 -22.908 -4.211 1.00 12.77 146 VAL A CA 1
ATOM 1051 C C . VAL A 1 146 ? -0.386 -21.952 -4.873 1.00 13.80 146 VAL A C 1
ATOM 1052 O O . VAL A 1 146 ? -1.186 -22.349 -5.723 1.00 16.08 146 VAL A O 1
ATOM 1056 N N . ALA A 1 147 ? -0.315 -20.685 -4.481 1.00 12.17 147 ALA A N 1
ATOM 1057 C CA . ALA A 1 147 ? -1.177 -19.641 -5.015 1.00 11.58 147 ALA A CA 1
ATOM 1058 C C . ALA A 1 147 ? -0.986 -19.462 -6.523 1.00 12.80 147 ALA A C 1
ATOM 1059 O O . ALA A 1 147 ? -1.916 -19.070 -7.236 1.00 12.13 147 ALA A O 1
ATOM 1061 N N . PHE A 1 148 ? 0.222 -19.744 -7.004 1.00 11.57 148 PHE A N 1
ATOM 1062 C CA . PHE A 1 148 ? 0.523 -19.599 -8.419 1.00 11.87 148 PHE A CA 1
ATOM 1063 C C . PHE A 1 148 ? 0.199 -20.811 -9.274 1.00 14.00 148 PHE A C 1
ATOM 1064 O O . PHE A 1 148 ? 0.532 -20.825 -10.464 1.00 17.54 148 PHE A O 1
ATOM 1072 N N . THR A 1 149 ? -0.442 -21.822 -8.690 1.00 14.25 149 THR A N 1
ATOM 1073 C CA . THR A 1 149 ? -0.780 -23.028 -9.447 1.00 13.72 149 THR A CA 1
ATOM 1074 C C . THR A 1 149 ? -2.092 -22.889 -10.218 1.00 15.06 149 THR A C 1
ATOM 1075 O O . THR A 1 149 ? -2.882 -23.834 -10.309 1.00 16.59 149 THR A O 1
ATOM 1079 N N . THR A 1 150 ? -2.329 -21.700 -10.761 1.00 13.81 150 THR A N 1
ATOM 1080 C CA . THR A 1 150 ? -3.526 -21.446 -11.550 1.00 12.52 150 THR A CA 1
ATOM 1081 C C . THR A 1 150 ? -3.149 -21.716 -13.009 1.00 12.98 150 THR A C 1
ATOM 1082 O O . THR A 1 150 ? -1.975 -21.769 -13.347 1.00 12.69 150 THR A O 1
ATOM 1086 N N . PRO A 1 151 ? -4.148 -21.876 -13.889 1.00 13.78 151 PRO A N 1
ATOM 1087 C CA . PRO A 1 151 ? -3.894 -22.140 -15.311 1.00 14.23 151 PRO A CA 1
ATOM 1088 C C . PRO A 1 151 ? -3.032 -21.072 -15.990 1.00 14.57 151 PRO A C 1
ATOM 1089 O O . PRO A 1 151 ? -2.206 -21.392 -16.849 1.00 14.69 151 PRO A O 1
ATOM 1093 N N . SER A 1 152 ? -3.218 -19.812 -15.597 1.00 12.63 152 SER A N 1
ATOM 1094 C CA . SER A 1 152 ? -2.462 -18.699 -16.186 1.00 13.35 152 SER A CA 1
ATOM 1095 C C . SER A 1 152 ? -1.173 -18.361 -15.439 1.00 13.08 152 SER A C 1
ATOM 1096 O O . SER A 1 152 ? -0.216 -17.854 -16.023 1.00 13.04 152 SER A O 1
ATOM 1099 N N . GLY A 1 153 ? -1.161 -18.628 -14.143 1.00 12.25 153 GLY A N 1
ATOM 1100 C CA . GLY A 1 153 ? -0.001 -18.297 -13.351 1.00 10.65 153 GLY A CA 1
ATOM 1101 C C . GLY A 1 153 ? -0.345 -17.101 -12.480 1.00 13.09 153 GLY A C 1
ATOM 1102 O O . GLY A 1 153 ? 0.418 -16.748 -11.580 1.00 14.02 153 GLY A O 1
ATOM 1103 N N . VAL A 1 154 ? -1.485 -16.464 -12.752 1.00 10.10 154 VAL A N 1
ATOM 1104 C CA . VAL A 1 154 ? -1.926 -15.326 -11.950 1.00 9.75 154 VAL A CA 1
ATOM 1105 C C . VAL A 1 154 ? -2.259 -15.936 -10.599 1.00 11.78 154 VAL A C 1
ATOM 1106 O O . VAL A 1 154 ? -3.086 -16.854 -10.506 1.00 14.28 154 VAL A O 1
ATOM 1110 N N . PRO A 1 155 ? -1.626 -15.439 -9.530 1.00 11.12 155 PRO A N 1
ATOM 1111 C CA . PRO A 1 155 ? -1.863 -15.960 -8.181 1.00 11.66 155 PRO A CA 1
ATOM 1112 C C . PRO A 1 155 ? -3.309 -15.915 -7.698 1.00 10.44 155 PRO A C 1
ATOM 1113 O O . PRO A 1 155 ? -4.054 -14.984 -8.001 1.00 11.09 155 PRO A O 1
ATOM 1117 N N . ASP A 1 156 ? -3.689 -16.945 -6.952 1.00 10.04 156 ASP A N 1
ATOM 1118 C CA . ASP A 1 156 ? -5.008 -17.050 -6.348 1.00 10.70 156 ASP A CA 1
ATOM 1119 C C . ASP A 1 156 ? -4.779 -16.237 -5.072 1.00 10.69 156 ASP A C 1
ATOM 1120 O O . ASP A 1 156 ? -3.772 -16.426 -4.403 1.00 11.19 156 ASP A O 1
ATOM 1125 N N . PRO A 1 157 ? -5.698 -15.319 -4.729 1.00 10.44 157 PRO A N 1
ATOM 1126 C CA . PRO A 1 157 ? -5.595 -14.466 -3.536 1.00 9.84 157 PRO A CA 1
ATOM 1127 C C . PRO A 1 157 ? -5.612 -15.167 -2.173 1.00 12.45 157 PRO A C 1
ATOM 1128 O O . PRO A 1 157 ? -5.086 -14.640 -1.188 1.00 11.65 157 PRO A O 1
ATOM 1132 N N . THR A 1 158 ? -6.209 -16.350 -2.116 1.00 12.64 158 THR A N 1
ATOM 1133 C CA . THR A 1 158 ? -6.307 -17.085 -0.862 1.00 14.02 158 THR A CA 1
ATOM 1134 C C . THR A 1 158 ? -5.822 -18.533 -0.958 1.00 14.36 158 THR A C 1
ATOM 1135 O O . THR A 1 158 ? -6.091 -19.226 -1.943 1.00 13.86 158 THR A O 1
ATOM 1139 N N . VAL A 1 159 ? -5.103 -18.976 0.074 1.00 14.55 159 VAL A N 1
ATOM 1140 C CA . VAL A 1 159 ? -4.610 -20.354 0.158 1.00 12.62 159 VAL A CA 1
ATOM 1141 C C . VAL A 1 159 ? -4.886 -20.896 1.554 1.00 12.25 159 VAL A C 1
ATOM 1142 O O . VAL A 1 159 ? -5.309 -20.158 2.446 1.00 10.81 159 VAL A O 1
ATOM 1146 N N . PHE A 1 160 ? -4.667 -22.194 1.731 1.00 12.74 160 PHE A N 1
ATOM 1147 C CA . PHE A 1 160 ? -4.886 -22.852 3.018 1.00 13.16 160 PHE A CA 1
ATOM 1148 C C . PHE A 1 160 ? -3.687 -23.757 3.314 1.00 13.50 160 PHE A C 1
ATOM 1149 O O . PHE A 1 160 ? -3.095 -24.321 2.393 1.00 13.58 160 PHE A O 1
ATOM 1157 N N . PHE A 1 161 ? -3.333 -23.892 4.591 1.00 13.93 161 PHE A N 1
ATOM 1158 C CA . PHE A 1 161 ? -2.199 -24.729 5.005 1.00 14.00 161 PHE A CA 1
ATOM 1159 C C . PHE A 1 161 ? -2.670 -25.919 5.834 1.00 15.84 161 PHE A C 1
ATOM 1160 O O . PHE A 1 161 ? -2.005 -26.952 5.899 1.00 16.02 161 PHE A O 1
ATOM 1168 N N . ASN A 1 162 ? -3.815 -25.747 6.477 1.00 16.68 162 ASN A N 1
ATOM 1169 C CA . ASN A 1 162 ? -4.383 -26.753 7.347 1.00 19.02 162 ASN A CA 1
ATOM 1170 C C . ASN A 1 162 ? -5.752 -27.162 6.815 1.00 20.46 162 ASN A C 1
ATOM 1171 O O . ASN A 1 162 ? -6.633 -26.319 6.653 1.00 19.94 162 ASN A O 1
ATOM 1176 N N . PRO A 1 163 ? -5.954 -28.458 6.541 1.00 22.01 163 PRO A N 1
ATOM 1177 C CA . PRO A 1 163 ? -5.119 -29.664 6.657 1.00 21.87 163 PRO A CA 1
ATOM 1178 C C . PRO A 1 163 ? -3.928 -29.826 5.684 1.00 22.38 163 PRO A C 1
ATOM 1179 O O . PRO A 1 163 ? -2.950 -30.504 6.014 1.00 21.50 163 PRO A O 1
ATOM 1183 N N . THR A 1 164 ? -4.015 -29.267 4.480 1.00 21.00 164 THR A N 1
ATOM 1184 C CA . THR A 1 164 ? -2.889 -29.359 3.550 1.00 21.09 164 THR A CA 1
ATOM 1185 C C . THR A 1 164 ? -2.739 -28.073 2.739 1.00 19.99 164 THR A C 1
ATOM 1186 O O . THR A 1 164 ? -3.609 -27.200 2.789 1.00 19.45 164 THR A O 1
ATOM 1190 N N . VAL A 1 165 ? -1.624 -27.938 2.025 1.00 19.53 165 VAL A N 1
ATOM 1191 C CA . VAL A 1 165 ? -1.377 -26.746 1.222 1.00 20.47 165 VAL A CA 1
ATOM 1192 C C . VAL A 1 165 ? -2.258 -26.781 -0.026 1.00 20.89 165 VAL A C 1
ATOM 1193 O O . VAL A 1 165 ? -2.105 -27.659 -0.868 1.00 21.64 165 VAL A O 1
ATOM 1197 N N . ARG A 1 166 ? -3.182 -25.827 -0.133 1.00 21.60 166 ARG A N 1
ATOM 1198 C CA . ARG A 1 166 ? -4.087 -25.753 -1.276 1.00 22.40 166 ARG A CA 1
ATOM 1199 C C . ARG A 1 166 ? -4.494 -24.324 -1.650 1.00 21.56 166 ARG A C 1
ATOM 1200 O O . ARG A 1 166 ? -4.422 -23.409 -0.830 1.00 21.04 166 ARG A O 1
ATOM 1208 N N . ARG A 1 167 ? -4.920 -24.167 -2.902 1.00 20.36 167 ARG A N 1
ATOM 1209 C CA . ARG A 1 167 ? -5.379 -22.904 -3.482 1.00 19.83 167 ARG A CA 1
ATOM 1210 C C . ARG A 1 167 ? -6.843 -22.779 -3.104 1.00 20.70 167 ARG A C 1
ATOM 1211 O O . ARG A 1 167 ? -7.513 -23.795 -2.912 1.00 23.42 167 ARG A O 1
ATOM 1219 N N . SER A 1 168 ? -7.361 -21.558 -3.034 1.00 18.88 168 SER A N 1
ATOM 1220 C CA . SER A 1 168 ? -8.771 -21.384 -2.706 1.00 18.02 168 SER A CA 1
ATOM 1221 C C . SER A 1 168 ? -9.603 -21.701 -3.958 1.00 18.62 168 SER A C 1
ATOM 1222 O O . SER A 1 168 ? -10.758 -22.112 -3.863 1.00 18.11 168 SER A O 1
ATOM 1225 N N . GLY A 1 169 ? -9.007 -21.506 -5.130 1.00 17.85 169 GLY A N 1
ATOM 1226 C CA . GLY A 1 169 ? -9.712 -21.778 -6.369 1.00 18.05 169 GLY A CA 1
ATOM 1227 C C . GLY A 1 169 ? -10.464 -20.579 -6.922 1.00 19.03 169 GLY A C 1
ATOM 1228 O O . GLY A 1 169 ? -11.346 -20.733 -7.766 1.00 17.88 169 GLY A O 1
ATOM 1229 N N . ALA A 1 170 ? -10.131 -19.380 -6.451 1.00 18.97 170 ALA A N 1
ATOM 1230 C CA . ALA A 1 170 ? -10.803 -18.177 -6.942 1.00 18.39 170 ALA A CA 1
ATOM 1231 C C . ALA A 1 170 ? -10.592 -18.090 -8.447 1.00 18.30 170 ALA A C 1
ATOM 1232 O O . ALA A 1 170 ? -9.615 -18.628 -8.973 1.00 17.26 170 ALA A O 1
ATOM 1234 N N . SER A 1 171 ? -11.501 -17.409 -9.135 1.00 17.56 171 SER A N 1
ATOM 1235 C CA . SER A 1 171 ? -11.407 -17.265 -10.584 1.00 19.77 171 SER A CA 1
ATOM 1236 C C . SER A 1 171 ? -10.801 -15.931 -11.027 1.00 20.08 171 SER A C 1
ATOM 1237 O O . SER A 1 171 ? -10.579 -15.714 -12.220 1.00 21.07 171 SER A O 1
ATOM 1240 N N . SER A 1 172 ? -10.538 -15.043 -10.070 1.00 18.94 172 SER A N 1
ATOM 1241 C CA . SER A 1 172 ? -9.942 -13.742 -10.369 1.00 18.94 172 SER A CA 1
ATOM 1242 C C . SER A 1 172 ? -9.330 -13.126 -9.120 1.00 18.16 172 SER A C 1
ATOM 1243 O O . SER A 1 172 ? -9.591 -13.572 -8.005 1.00 18.44 172 SER A O 1
ATOM 1246 N N . ASN A 1 173 ? -8.529 -12.085 -9.322 1.00 17.30 173 ASN A N 1
ATOM 1247 C CA . ASN A 1 173 ? -7.852 -11.389 -8.239 1.00 15.12 173 ASN A CA 1
ATOM 1248 C C . ASN A 1 173 ? -7.724 -9.924 -8.682 1.00 16.42 173 ASN A C 1
ATOM 1249 O O . ASN A 1 173 ? -7.984 -9.606 -9.855 1.00 16.59 173 ASN A O 1
ATOM 1254 N N . ASN A 1 174 ? -7.347 -9.035 -7.757 1.00 14.64 174 ASN A N 1
ATOM 1255 C CA . ASN A 1 174 ? -7.167 -7.623 -8.097 1.00 13.81 174 ASN A CA 1
ATOM 1256 C C . ASN A 1 174 ? -5.687 -7.333 -8.352 1.00 12.97 174 ASN A C 1
ATOM 1257 O O . ASN A 1 174 ? -4.815 -8.055 -7.864 1.00 12.34 174 ASN A O 1
ATOM 1262 N N . VAL A 1 175 ? -5.414 -6.282 -9.123 1.00 11.87 175 VAL A N 1
ATOM 1263 C CA . VAL A 1 175 ? -4.050 -5.913 -9.473 1.00 11.21 175 VAL A CA 1
ATOM 1264 C C . VAL A 1 175 ? -3.166 -5.582 -8.279 1.00 13.54 175 VAL A C 1
ATOM 1265 O O . VAL A 1 175 ? -1.973 -5.880 -8.293 1.00 14.43 175 VAL A O 1
ATOM 1269 N N . ALA A 1 176 ? -3.722 -4.975 -7.238 1.00 13.26 176 ALA A N 1
ATOM 1270 C CA . ALA A 1 176 ? -2.888 -4.673 -6.082 1.00 14.27 176 ALA A CA 1
ATOM 1271 C C . ALA A 1 176 ? -2.337 -5.961 -5.463 1.00 13.83 176 ALA A C 1
ATOM 1272 O O . ALA A 1 176 ? -1.140 -6.064 -5.217 1.00 15.89 176 ALA A O 1
ATOM 1274 N N . GLU A 1 177 ? -3.196 -6.948 -5.228 1.00 13.53 177 GLU A N 1
ATOM 1275 C CA . GLU A 1 177 ? -2.749 -8.195 -4.605 1.00 14.59 177 GLU A CA 1
ATOM 1276 C C . GLU A 1 177 ? -1.874 -9.062 -5.512 1.00 14.04 177 GLU A C 1
ATOM 1277 O O . GLU A 1 177 ? -1.034 -9.822 -5.036 1.00 12.53 177 GLU A O 1
ATOM 1283 N N . ILE A 1 178 ? -2.068 -8.931 -6.819 1.00 13.54 178 ILE A N 1
ATOM 1284 C CA . ILE A 1 178 ? -1.278 -9.670 -7.787 1.00 12.40 178 ILE A CA 1
ATOM 1285 C C . ILE A 1 178 ? 0.072 -8.982 -7.974 1.00 13.32 178 ILE A C 1
ATOM 1286 O O . ILE A 1 178 ? 1.111 -9.635 -8.045 1.00 13.42 178 ILE A O 1
ATOM 1291 N N . GLY A 1 179 ? 0.039 -7.652 -8.048 1.00 13.67 179 GLY A N 1
ATOM 1292 C CA . GLY A 1 179 ? 1.248 -6.877 -8.268 1.00 14.04 179 GLY A CA 1
ATOM 1293 C C . GLY A 1 179 ? 2.042 -6.414 -7.062 1.00 15.74 179 GLY A C 1
ATOM 1294 O O . GLY A 1 179 ? 2.912 -5.555 -7.193 1.00 16.22 179 GLY A O 1
ATOM 1295 N N . SER A 1 180 ? 1.762 -6.974 -5.891 1.00 16.12 180 SER A N 1
ATOM 1296 C CA . SER A 1 180 ? 2.490 -6.588 -4.693 1.00 16.08 180 SER A CA 1
ATOM 1297 C C . SER A 1 180 ? 3.244 -7.772 -4.107 1.00 16.40 180 SER A C 1
ATOM 1298 O O . SER A 1 180 ? 3.459 -7.835 -2.898 1.00 16.37 180 SER A O 1
ATOM 1301 N N . LEU A 1 181 ? 3.661 -8.695 -4.972 1.00 15.03 181 LEU A N 1
ATOM 1302 C CA . LEU A 1 181 ? 4.387 -9.890 -4.548 1.00 14.05 181 LEU A CA 1
ATOM 1303 C C . LEU A 1 181 ? 5.795 -9.958 -5.129 1.00 14.80 181 LEU A C 1
ATOM 1304 O O . LEU A 1 181 ? 6.688 -10.593 -4.550 1.00 14.75 181 LEU A O 1
ATOM 1309 N N . VAL A 1 182 ? 5.978 -9.301 -6.274 1.00 14.82 182 VAL A N 1
ATOM 1310 C CA . VAL A 1 182 ? 7.247 -9.300 -6.998 1.00 13.88 182 VAL A CA 1
ATOM 1311 C C . VAL A 1 182 ? 8.478 -8.828 -6.218 1.00 15.00 182 VAL A C 1
ATOM 1312 O O . VAL A 1 182 ? 9.542 -9.443 -6.314 1.00 15.77 182 VAL A O 1
ATOM 1316 N N . LEU A 1 183 ? 8.344 -7.759 -5.438 1.00 14.29 183 LEU A N 1
ATOM 1317 C CA . LEU A 1 183 ? 9.478 -7.250 -4.675 1.00 13.75 183 LEU A CA 1
ATOM 1318 C C . LEU A 1 183 ? 10.009 -8.277 -3.675 1.00 14.11 183 LEU A C 1
ATOM 1319 O O . LEU A 1 183 ? 11.190 -8.620 -3.697 1.00 13.97 183 LEU A O 1
ATOM 1324 N N . GLU A 1 184 ? 9.148 -8.783 -2.798 1.00 13.97 184 GLU A N 1
ATOM 1325 C CA . GLU A 1 184 ? 9.643 -9.722 -1.801 1.00 15.39 184 GLU A CA 1
ATOM 1326 C C . GLU A 1 184 ? 9.991 -11.113 -2.300 1.00 14.79 184 GLU A C 1
ATOM 1327 O O . GLU A 1 184 ? 10.889 -11.755 -1.762 1.00 15.62 184 GLU A O 1
ATOM 1333 N N . TRP A 1 185 ? 9.310 -11.566 -3.344 1.00 15.88 185 TRP A N 1
ATOM 1334 C CA . TRP A 1 185 ? 9.586 -12.881 -3.906 1.00 14.74 185 TRP A CA 1
ATOM 1335 C C . TRP A 1 185 ? 10.881 -12.863 -4.729 1.00 14.41 185 TRP A C 1
ATOM 1336 O O . TRP A 1 185 ? 11.614 -13.851 -4.762 1.00 12.60 185 TRP A O 1
ATOM 1347 N N . THR A 1 186 ? 11.169 -11.739 -5.381 1.00 13.17 186 THR A N 1
ATOM 1348 C CA . THR A 1 186 ? 12.402 -11.630 -6.151 1.00 13.80 186 THR A CA 1
ATOM 1349 C C . THR A 1 186 ? 13.550 -11.521 -5.152 1.00 12.92 186 THR A C 1
ATOM 1350 O O . THR A 1 186 ? 14.617 -12.098 -5.348 1.00 12.51 186 THR A O 1
ATOM 1354 N N . ARG A 1 187 ? 13.307 -10.797 -4.063 1.00 14.15 187 ARG A N 1
ATOM 1355 C CA . ARG A 1 187 ? 14.306 -10.622 -3.011 1.00 13.58 187 ARG A CA 1
ATOM 1356 C C . ARG A 1 187 ? 14.640 -11.987 -2.413 1.00 14.47 187 ARG A C 1
ATOM 1357 O O . ARG A 1 187 ? 15.798 -12.291 -2.148 1.00 16.23 187 ARG A O 1
ATOM 1365 N N . LEU A 1 188 ? 13.617 -12.811 -2.212 1.00 15.12 188 LEU A N 1
ATOM 1366 C CA . LEU A 1 188 ? 13.820 -14.142 -1.644 1.00 15.96 188 LEU A CA 1
ATOM 1367 C C . LEU A 1 188 ? 14.701 -15.012 -2.569 1.00 17.20 188 LEU A C 1
ATOM 1368 O O . LEU A 1 188 ? 15.625 -15.674 -2.099 1.00 17.58 188 LEU A O 1
ATOM 1373 N N . SER A 1 189 ? 14.417 -15.008 -3.874 1.00 16.29 189 SER A N 1
ATOM 1374 C CA . SER A 1 189 ? 15.212 -15.789 -4.824 1.00 16.48 189 SER A CA 1
ATOM 1375 C C . SER A 1 189 ? 16.669 -15.355 -4.783 1.00 17.05 189 SER A C 1
ATOM 1376 O O . SER A 1 189 ? 17.574 -16.183 -4.822 1.00 17.08 189 SER A O 1
ATOM 1379 N N . ASP A 1 190 ? 16.893 -14.050 -4.718 1.00 17.19 190 ASP A N 1
ATOM 1380 C CA . ASP A 1 190 ? 18.253 -13.540 -4.687 1.00 19.18 190 ASP A CA 1
ATOM 1381 C C . ASP A 1 190 ? 18.976 -13.949 -3.406 1.00 20.07 190 ASP A C 1
ATOM 1382 O O . ASP A 1 190 ? 20.174 -14.220 -3.421 1.00 20.91 190 ASP A O 1
ATOM 1387 N N . LEU A 1 191 ? 18.240 -14.001 -2.302 1.00 20.65 191 LEU A N 1
ATOM 1388 C CA . LEU A 1 191 ? 18.814 -14.366 -1.010 1.00 19.96 191 LEU A CA 1
ATOM 1389 C C . LEU A 1 191 ? 19.029 -15.868 -0.851 1.00 20.18 191 LEU A C 1
ATOM 1390 O O . LEU A 1 191 ? 19.988 -16.289 -0.208 1.00 19.35 191 LEU A O 1
ATOM 1395 N N . THR A 1 192 ? 18.143 -16.666 -1.447 1.00 19.11 192 THR A N 1
ATOM 1396 C CA . THR A 1 192 ? 18.220 -18.128 -1.355 1.00 20.17 192 THR A CA 1
ATOM 1397 C C . THR A 1 192 ? 18.943 -18.805 -2.520 1.00 20.00 192 THR A C 1
ATOM 1398 O O . THR A 1 192 ? 19.454 -19.906 -2.376 1.00 21.25 192 THR A O 1
ATOM 1402 N N . GLY A 1 193 ? 18.961 -18.165 -3.681 1.00 19.93 193 GLY A N 1
ATOM 1403 C CA . GLY A 1 193 ? 19.606 -18.773 -4.831 1.00 17.82 193 GLY A CA 1
ATOM 1404 C C . GLY A 1 193 ? 18.632 -19.638 -5.614 1.00 18.48 193 GLY A C 1
ATOM 1405 O O . GLY A 1 193 ? 19.002 -20.252 -6.610 1.00 19.60 193 GLY A O 1
ATOM 1406 N N . ASN A 1 194 ? 17.388 -19.695 -5.149 1.00 17.79 194 ASN A N 1
ATOM 1407 C CA . ASN A 1 194 ? 16.340 -20.471 -5.805 1.00 16.51 194 ASN A CA 1
ATOM 1408 C C . ASN A 1 194 ? 15.503 -19.503 -6.656 1.00 16.32 194 ASN A C 1
ATOM 1409 O O . ASN A 1 194 ? 14.707 -18.733 -6.129 1.00 13.66 194 ASN A O 1
ATOM 1414 N N . PRO A 1 195 ? 15.679 -19.541 -7.988 1.00 17.17 195 PRO A N 1
ATOM 1415 C CA . PRO A 1 195 ? 14.981 -18.691 -8.961 1.00 16.73 195 PRO A CA 1
ATOM 1416 C C . PRO A 1 195 ? 13.462 -18.841 -9.050 1.00 17.13 195 PRO A C 1
ATOM 1417 O O . PRO A 1 195 ? 12.775 -17.935 -9.538 1.00 16.66 195 PRO A O 1
ATOM 1421 N N . GLN A 1 196 ? 12.943 -19.979 -8.592 1.00 16.14 196 GLN A N 1
ATOM 1422 C CA . GLN A 1 196 ? 11.506 -20.246 -8.643 1.00 16.17 196 GLN A CA 1
ATOM 1423 C C . GLN A 1 196 ? 10.638 -19.096 -8.088 1.00 16.01 196 GLN A C 1
ATOM 1424 O O . GLN A 1 196 ? 9.697 -18.654 -8.747 1.00 15.71 196 GLN A O 1
ATOM 1430 N N . TYR A 1 197 ? 10.960 -18.596 -6.899 1.00 14.74 197 TYR A N 1
ATOM 1431 C CA . TYR A 1 197 ? 10.165 -17.534 -6.282 1.00 13.66 197 TYR A CA 1
ATOM 1432 C C . TYR A 1 197 ? 9.946 -16.333 -7.194 1.00 12.78 197 TYR A C 1
ATOM 1433 O O . TYR A 1 197 ? 8.806 -15.934 -7.430 1.00 12.13 197 TYR A O 1
ATOM 1442 N N . ALA A 1 198 ? 11.033 -15.772 -7.717 1.00 12.99 198 ALA A N 1
ATOM 1443 C CA . ALA A 1 198 ? 10.956 -14.630 -8.626 1.00 13.32 198 ALA A CA 1
ATOM 1444 C C . ALA A 1 198 ? 10.179 -14.972 -9.904 1.00 14.87 198 ALA A C 1
ATOM 1445 O O . ALA A 1 198 ? 9.355 -14.174 -10.377 1.00 12.50 198 ALA A O 1
ATOM 1447 N N . GLN A 1 199 ? 10.438 -16.159 -10.451 1.00 14.77 199 GLN A N 1
ATOM 1448 C CA . GLN A 1 199 ? 9.777 -16.611 -11.672 1.00 17.99 199 GLN A CA 1
ATOM 1449 C C . GLN A 1 199 ? 8.257 -16.610 -11.538 1.00 17.24 199 GLN A C 1
ATOM 1450 O O . GLN A 1 199 ? 7.537 -16.158 -12.426 1.00 16.83 199 GLN A O 1
ATOM 1456 N N . LEU A 1 200 ? 7.784 -17.122 -10.411 1.00 17.54 200 LEU A N 1
ATOM 1457 C CA . LEU A 1 200 ? 6.365 -17.197 -10.128 1.00 16.08 200 LEU A CA 1
ATOM 1458 C C . LEU A 1 200 ? 5.720 -15.822 -10.026 1.00 14.70 200 LEU A C 1
ATOM 1459 O O . LEU A 1 200 ? 4.713 -15.551 -10.675 1.00 15.85 200 LEU A O 1
ATOM 1464 N N . ALA A 1 201 ? 6.301 -14.957 -9.209 1.00 13.49 201 ALA A N 1
ATOM 1465 C CA . ALA A 1 201 ? 5.758 -13.620 -9.007 1.00 14.34 201 ALA A CA 1
ATOM 1466 C C . ALA A 1 201 ? 5.759 -12.794 -10.286 1.00 13.48 201 ALA A C 1
ATOM 1467 O O . ALA A 1 201 ? 4.780 -12.110 -10.607 1.00 13.27 201 ALA A O 1
ATOM 1469 N N . GLN A 1 202 ? 6.870 -12.859 -11.006 1.00 12.15 202 GLN A N 1
ATOM 1470 C CA . GLN A 1 202 ? 7.031 -12.118 -12.247 1.00 12.00 202 GLN A CA 1
ATOM 1471 C C . GLN A 1 202 ? 6.105 -12.580 -13.362 1.00 11.10 202 GLN A C 1
ATOM 1472 O O . GLN A 1 202 ? 5.713 -11.784 -14.221 1.00 9.56 202 GLN A O 1
ATOM 1478 N N . LYS A 1 203 ? 5.754 -13.860 -13.352 1.00 11.45 203 LYS A N 1
ATOM 1479 C CA . LYS A 1 203 ? 4.859 -14.380 -14.373 1.00 12.39 203 LYS A CA 1
ATOM 1480 C C . LYS A 1 203 ? 3.478 -13.797 -14.132 1.00 10.55 203 LYS A C 1
ATOM 1481 O O . LYS A 1 203 ? 2.823 -13.322 -15.059 1.00 10.96 203 LYS A O 1
ATOM 1487 N N . GLY A 1 204 ? 3.036 -13.825 -12.881 1.00 8.23 204 GLY A N 1
ATOM 1488 C CA . GLY A 1 204 ? 1.730 -13.275 -12.575 1.00 8.48 204 GLY A CA 1
ATOM 1489 C C . GLY A 1 204 ? 1.693 -11.794 -12.893 1.00 9.40 204 GLY A C 1
ATOM 1490 O O . GLY A 1 204 ? 0.664 -11.267 -13.312 1.00 8.97 204 GLY A O 1
ATOM 1491 N N . GLU A 1 205 ? 2.830 -11.128 -12.703 1.00 10.25 205 GLU A N 1
ATOM 1492 C CA . GLU A 1 205 ? 2.946 -9.689 -12.950 1.00 11.59 205 GLU A CA 1
ATOM 1493 C C . GLU A 1 205 ? 2.899 -9.367 -14.443 1.00 12.77 205 GLU A C 1
ATOM 1494 O O . GLU A 1 205 ? 2.365 -8.332 -14.846 1.00 11.18 205 GLU A O 1
ATOM 1500 N N . SER A 1 206 ? 3.453 -10.268 -15.251 1.00 11.93 206 SER A N 1
ATOM 1501 C CA . SER A 1 206 ? 3.519 -10.087 -16.696 1.00 13.02 206 SER A CA 1
ATOM 1502 C C . SER A 1 206 ? 2.181 -9.735 -17.342 1.00 12.43 206 SER A C 1
ATOM 1503 O O . SER A 1 206 ? 2.133 -8.933 -18.268 1.00 12.34 206 SER A O 1
ATOM 1506 N N . TYR A 1 207 ? 1.103 -10.342 -16.855 1.00 13.61 207 TYR A N 1
ATOM 1507 C CA . TYR A 1 207 ? -0.245 -10.099 -17.379 1.00 13.03 207 TYR A CA 1
ATOM 1508 C C . TYR A 1 207 ? -0.714 -8.665 -17.149 1.00 12.92 207 TYR A C 1
ATOM 1509 O O . TYR A 1 207 ? -1.569 -8.161 -17.877 1.00 12.93 207 TYR A O 1
ATOM 1518 N N . LEU A 1 208 ? -0.141 -8.017 -16.136 1.00 12.71 208 LEU A N 1
ATOM 1519 C CA . LEU A 1 208 ? -0.485 -6.643 -15.786 1.00 12.20 208 LEU A CA 1
ATOM 1520 C C . LEU A 1 208 ? 0.323 -5.610 -16.567 1.00 13.61 208 LEU A C 1
ATOM 1521 O O . LEU A 1 208 ? -0.089 -4.454 -16.678 1.00 11.53 208 LEU A O 1
ATOM 1526 N N . LEU A 1 209 ? 1.465 -6.028 -17.110 1.00 13.64 209 LEU A N 1
ATOM 1527 C CA . LEU A 1 209 ? 2.332 -5.123 -17.860 1.00 15.49 209 LEU A CA 1
ATOM 1528 C C . LEU A 1 209 ? 1.895 -4.934 -19.313 1.00 16.87 209 LEU A C 1
ATOM 1529 O O . LEU A 1 209 ? 2.144 -3.888 -19.911 1.00 17.41 209 LEU A O 1
ATOM 1534 N N . ASN A 1 210 ? 1.261 -5.953 -19.883 1.00 18.07 210 ASN A N 1
ATOM 1535 C CA . ASN A 1 210 ? 0.748 -5.883 -21.257 1.00 19.62 210 ASN A CA 1
ATOM 1536 C C . ASN A 1 210 ? -0.710 -6.329 -21.141 1.00 18.97 210 ASN A C 1
ATOM 1537 O O . ASN A 1 210 ? -1.081 -7.435 -21.536 1.00 18.32 210 ASN A O 1
ATOM 1542 N N . PRO A 1 211 ? -1.553 -5.459 -20.576 1.00 19.80 211 PRO A N 1
ATOM 1543 C CA . PRO A 1 211 ? -2.980 -5.698 -20.358 1.00 19.67 211 PRO A CA 1
ATOM 1544 C C . PRO A 1 211 ? -3.775 -6.106 -21.582 1.00 20.10 211 PRO A C 1
ATOM 1545 O O . PRO A 1 211 ? -3.792 -5.404 -22.593 1.00 21.52 211 PRO A O 1
ATOM 1549 N N . LYS A 1 212 ? -4.428 -7.258 -21.481 1.00 21.02 212 LYS A N 1
ATOM 1550 C CA . LYS A 1 212 ? -5.260 -7.769 -22.560 1.00 22.63 212 LYS A CA 1
ATOM 1551 C C . LYS A 1 212 ? -6.662 -7.969 -22.006 1.00 22.34 212 LYS A C 1
ATOM 1552 O O . LYS A 1 212 ? -6.833 -8.405 -20.863 1.00 22.41 212 LYS A O 1
ATOM 1558 N N . GLY A 1 213 ? -7.658 -7.628 -22.818 1.00 22.86 213 GLY A N 1
ATOM 1559 C CA . GLY A 1 213 ? -9.048 -7.737 -22.412 1.00 22.24 213 GLY A CA 1
ATOM 1560 C C . GLY A 1 213 ? -9.670 -6.352 -22.475 1.00 24.18 213 GLY A C 1
ATOM 1561 O O . GLY A 1 213 ? -9.698 -5.725 -23.534 1.00 27.10 213 GLY A O 1
ATOM 1562 N N . SER A 1 214 ? -10.161 -5.854 -21.348 1.00 24.42 214 SER A N 1
ATOM 1563 C CA . SER A 1 214 ? -10.759 -4.525 -21.321 1.00 24.28 214 SER A CA 1
ATOM 1564 C C . SER A 1 214 ? -9.711 -3.478 -21.693 1.00 23.78 214 SER A C 1
ATOM 1565 O O . SER A 1 214 ? -8.555 -3.574 -21.278 1.00 25.56 214 SER A O 1
ATOM 1568 N N . PRO A 1 215 ? -10.097 -2.467 -22.493 1.00 21.33 215 PRO A N 1
ATOM 1569 C CA . PRO A 1 215 ? -9.160 -1.411 -22.902 1.00 18.61 215 PRO A CA 1
ATOM 1570 C C . PRO A 1 215 ? -8.730 -0.574 -21.703 1.00 18.58 215 PRO A C 1
ATOM 1571 O O . PRO A 1 215 ? -9.482 -0.434 -20.735 1.00 19.29 215 PRO A O 1
ATOM 1575 N N . GLU A 1 216 ? -7.520 -0.031 -21.753 1.00 16.62 216 GLU A N 1
ATOM 1576 C CA . GLU A 1 216 ? -7.029 0.789 -20.651 1.00 16.30 216 GLU A CA 1
ATOM 1577 C C . GLU A 1 216 ? -7.797 2.099 -20.639 1.00 14.72 216 GLU A C 1
ATOM 1578 O O . GLU A 1 216 ? -8.034 2.681 -21.689 1.00 16.00 216 GLU A O 1
ATOM 1584 N N . ALA A 1 217 ? -8.193 2.559 -19.458 1.00 13.98 217 ALA A N 1
ATOM 1585 C CA . ALA A 1 217 ? -8.925 3.817 -19.365 1.00 13.73 217 ALA A CA 1
ATOM 1586 C C . ALA A 1 217 ? -8.049 4.863 -20.024 1.00 14.50 217 ALA A C 1
ATOM 1587 O O . ALA A 1 217 ? -8.519 5.703 -20.792 1.00 15.79 217 ALA A O 1
ATOM 1589 N N . TRP A 1 218 ? -6.762 4.789 -19.704 1.00 13.54 218 TRP A N 1
ATOM 1590 C CA . TRP A 1 218 ? -5.750 5.688 -20.237 1.00 12.63 218 TRP A CA 1
ATOM 1591 C C . TRP A 1 218 ? -4.460 4.888 -20.247 1.00 10.34 218 TRP A C 1
ATOM 1592 O O . TRP A 1 218 ? -4.317 3.927 -19.502 1.00 9.79 218 TRP A O 1
ATOM 1603 N N . PRO A 1 219 ? -3.505 5.272 -21.098 1.00 11.66 219 PRO A N 1
ATOM 1604 C CA . PRO A 1 219 ? -2.232 4.546 -21.169 1.00 9.90 219 PRO A CA 1
ATOM 1605 C C . PRO A 1 219 ? -1.633 4.337 -19.776 1.00 10.87 219 PRO A C 1
ATOM 1606 O O . PRO A 1 219 ? -1.399 5.296 -19.042 1.00 11.91 219 PRO A O 1
ATOM 1610 N N . GLY A 1 220 ? -1.402 3.082 -19.408 1.00 10.17 220 GLY A N 1
ATOM 1611 C CA . GLY A 1 220 ? -0.831 2.800 -18.102 1.00 10.21 220 GLY A CA 1
ATOM 1612 C C . GLY A 1 220 ? -1.852 2.607 -16.989 1.00 9.01 220 GLY A C 1
ATOM 1613 O O . GLY A 1 220 ? -1.538 2.005 -15.964 1.00 8.00 220 GLY A O 1
ATOM 1614 N N . LEU A 1 221 ? -3.066 3.117 -17.183 1.00 7.56 221 LEU A N 1
ATOM 1615 C CA . LEU A 1 221 ? -4.121 2.981 -16.184 1.00 8.50 221 LEU A CA 1
ATOM 1616 C C . LEU A 1 221 ? -4.992 1.770 -16.506 1.00 9.35 221 LEU A C 1
ATOM 1617 O O . LEU A 1 221 ? -6.001 1.867 -17.219 1.00 9.60 221 LEU A O 1
ATOM 1622 N N . ILE A 1 222 ? -4.572 0.633 -15.959 1.00 8.16 222 ILE A N 1
ATOM 1623 C CA . ILE A 1 222 ? -5.216 -0.661 -16.155 1.00 7.75 222 ILE A CA 1
ATOM 1624 C C . ILE A 1 222 ? -6.457 -0.908 -15.312 1.00 6.42 222 ILE A C 1
ATOM 1625 O O . ILE A 1 222 ? -6.820 -0.100 -14.457 1.00 9.40 222 ILE A O 1
ATOM 1630 N N . GLY A 1 223 ? -7.100 -2.045 -15.563 1.00 7.56 223 GLY A N 1
ATOM 1631 C CA . GLY A 1 223 ? -8.298 -2.424 -14.827 1.00 5.72 223 GLY A CA 1
ATOM 1632 C C . GLY A 1 223 ? -7.936 -2.947 -13.446 1.00 6.88 223 GLY A C 1
ATOM 1633 O O . GLY A 1 223 ? -6.758 -3.050 -13.112 1.00 7.38 223 GLY A O 1
ATOM 1634 N N . THR A 1 224 ? -8.946 -3.301 -12.656 1.00 7.28 224 THR A N 1
ATOM 1635 C CA . THR A 1 224 ? -8.748 -3.772 -11.293 1.00 9.08 224 THR A CA 1
ATOM 1636 C C . THR A 1 224 ? -8.702 -5.291 -11.098 1.00 10.15 224 THR A C 1
ATOM 1637 O O . THR A 1 224 ? -7.890 -5.795 -10.324 1.00 9.57 224 THR A O 1
ATOM 1641 N N . PHE A 1 225 ? -9.572 -6.018 -11.790 1.00 12.29 225 PHE A N 1
ATOM 1642 C CA . PHE A 1 225 ? -9.622 -7.472 -11.639 1.00 13.34 225 PHE A CA 1
ATOM 1643 C C . PHE A 1 225 ? -9.119 -8.263 -12.838 1.00 13.85 225 PHE A C 1
ATOM 1644 O O . PHE A 1 225 ? -9.464 -7.974 -13.985 1.00 11.73 225 PHE A O 1
ATOM 1652 N N . VAL A 1 226 ? -8.292 -9.264 -12.541 1.00 14.50 226 VAL A N 1
ATOM 1653 C CA . VAL A 1 226 ? -7.687 -10.123 -13.552 1.00 14.52 226 VAL A CA 1
ATOM 1654 C C . VAL A 1 226 ? -8.075 -11.590 -13.354 1.00 15.45 226 VAL A C 1
ATOM 1655 O O . VAL A 1 226 ? -8.035 -12.118 -12.243 1.00 14.49 226 VAL A O 1
ATOM 1659 N N . SER A 1 227 ? -8.458 -12.228 -14.453 1.00 16.10 227 SER A N 1
ATOM 1660 C CA . SER A 1 227 ? -8.871 -13.627 -14.471 1.00 16.24 227 SER A CA 1
ATOM 1661 C C . SER A 1 227 ? -7.705 -14.554 -14.123 1.00 16.60 227 SER A C 1
ATOM 1662 O O . SER A 1 227 ? -6.605 -14.402 -14.661 1.00 15.21 227 SER A O 1
ATOM 1665 N N . THR A 1 228 ? -7.940 -15.514 -13.233 1.00 15.88 228 THR A N 1
ATOM 1666 C CA . THR A 1 228 ? -6.884 -16.446 -12.853 1.00 17.29 228 THR A CA 1
ATOM 1667 C C . THR A 1 228 ? -6.718 -17.564 -13.885 1.00 19.16 228 THR A C 1
ATOM 1668 O O . THR A 1 228 ? -5.662 -18.192 -13.961 1.00 18.91 228 THR A O 1
ATOM 1672 N N . SER A 1 229 ? -7.757 -17.795 -14.686 1.00 19.81 229 SER A N 1
ATOM 1673 C CA . SER A 1 229 ? -7.716 -18.827 -15.716 1.00 21.16 229 SER A CA 1
ATOM 1674 C C . SER A 1 229 ? -6.972 -18.392 -16.980 1.00 21.24 229 SER A C 1
ATOM 1675 O O . SER A 1 229 ? -6.286 -19.203 -17.592 1.00 20.46 229 SER A O 1
ATOM 1678 N N . ASN A 1 230 ? -7.099 -17.128 -17.382 1.00 22.29 230 ASN A N 1
ATOM 1679 C CA . ASN A 1 230 ? -6.403 -16.674 -18.593 1.00 24.43 230 ASN A CA 1
ATOM 1680 C C . ASN A 1 230 ? -5.683 -15.330 -18.481 1.00 22.40 230 ASN A C 1
ATOM 1681 O O . ASN A 1 230 ? -5.182 -14.802 -19.478 1.00 21.34 230 ASN A O 1
ATOM 1686 N N . GLY A 1 231 ? -5.641 -14.783 -17.270 1.00 19.94 231 GLY A N 1
ATOM 1687 C CA . GLY A 1 231 ? -4.966 -13.521 -17.033 1.00 17.70 231 GLY A CA 1
ATOM 1688 C C . GLY A 1 231 ? -5.437 -12.323 -17.836 1.00 17.50 231 GLY A C 1
ATOM 1689 O O . GLY A 1 231 ? -4.655 -11.421 -18.114 1.00 17.37 231 GLY A O 1
ATOM 1690 N N . THR A 1 232 ? -6.707 -12.290 -18.210 1.00 17.54 232 THR A N 1
ATOM 1691 C CA . THR A 1 232 ? -7.210 -11.158 -18.982 1.00 17.43 232 THR A CA 1
ATOM 1692 C C . THR A 1 232 ? -8.022 -10.221 -18.103 1.00 16.21 232 THR A C 1
ATOM 1693 O O . THR A 1 232 ? -8.624 -10.650 -17.123 1.00 16.69 232 THR A O 1
ATOM 1697 N N . PHE A 1 233 ? -8.028 -8.936 -18.439 1.00 17.19 233 PHE A N 1
ATOM 1698 C CA . PHE A 1 233 ? -8.795 -7.969 -17.655 1.00 17.67 233 PHE A CA 1
ATOM 1699 C C . PHE A 1 233 ? -10.254 -7.999 -18.069 1.00 19.81 233 PHE A C 1
ATOM 1700 O O . PHE A 1 233 ? -10.581 -8.297 -19.217 1.00 18.15 233 PHE A O 1
ATOM 1708 N N . GLN A 1 234 ? -11.128 -7.672 -17.125 1.00 23.94 234 GLN A N 1
ATOM 1709 C CA . GLN A 1 234 ? -12.565 -7.669 -17.371 1.00 28.16 234 GLN A CA 1
ATOM 1710 C C . GLN A 1 234 ? -13.222 -6.320 -17.078 1.00 29.35 234 GLN A C 1
ATOM 1711 O O . GLN A 1 234 ? -14.450 -6.193 -17.150 1.00 29.92 234 GLN A O 1
ATOM 1717 N N . ASP A 1 235 ? -12.408 -5.324 -16.733 1.00 28.25 235 ASP A N 1
ATOM 1718 C CA . ASP A 1 235 ? -12.921 -3.991 -16.431 1.00 26.12 235 ASP A CA 1
ATOM 1719 C C . ASP A 1 235 ? -11.872 -2.918 -16.732 1.00 24.59 235 ASP A C 1
ATOM 1720 O O . ASP A 1 235 ? -10.695 -3.225 -16.934 1.00 23.94 235 ASP A O 1
ATOM 1725 N N . SER A 1 236 ? -12.310 -1.664 -16.760 1.00 20.87 236 SER A N 1
ATOM 1726 C CA . SER A 1 236 ? -11.418 -0.549 -17.023 1.00 18.79 236 SER A CA 1
ATOM 1727 C C . SER A 1 236 ? -11.484 0.469 -15.884 1.00 17.92 236 SER A C 1
ATOM 1728 O O . SER A 1 236 ? -11.372 1.673 -16.113 1.00 19.10 236 SER A O 1
ATOM 1731 N N . SER A 1 237 ? -11.664 -0.015 -14.658 1.00 15.66 237 SER A N 1
ATOM 1732 C CA . SER A 1 237 ? -11.742 0.871 -13.505 1.00 14.73 237 SER A CA 1
ATOM 1733 C C . SER A 1 237 ? -10.506 0.737 -12.620 1.00 14.24 237 SER A C 1
ATOM 1734 O O . SER A 1 237 ? -9.808 -0.272 -12.663 1.00 13.89 237 SER A O 1
ATOM 1737 N N . GLY A 1 238 ? -10.242 1.756 -11.810 1.00 13.27 238 GLY A N 1
ATOM 1738 C CA . GLY A 1 238 ? -9.087 1.702 -10.939 1.00 12.02 238 GLY A CA 1
ATOM 1739 C C . GLY A 1 238 ? -8.926 2.983 -10.152 1.00 12.91 238 GLY A C 1
ATOM 1740 O O . GLY A 1 238 ? -9.805 3.848 -10.193 1.00 13.50 238 GLY A O 1
ATOM 1741 N N . SER A 1 239 ? -7.799 3.107 -9.454 1.00 11.69 239 SER A N 1
ATOM 1742 C CA . SER A 1 239 ? -7.504 4.279 -8.636 1.00 11.04 239 SER A CA 1
ATOM 1743 C C . SER A 1 239 ? -6.147 4.090 -7.987 1.00 11.33 239 SER A C 1
ATOM 1744 O O . SER A 1 239 ? -5.447 3.123 -8.271 1.00 11.78 239 SER A O 1
ATOM 1747 N N . TRP A 1 240 ? -5.784 5.016 -7.103 1.00 12.20 240 TRP A N 1
ATOM 1748 C CA . TRP A 1 240 ? -4.531 4.903 -6.376 1.00 12.84 240 TRP A CA 1
ATOM 1749 C C . TRP A 1 240 ? -4.805 4.483 -4.931 1.00 14.25 240 TRP A C 1
ATOM 1750 O O . TRP A 1 240 ? -4.013 4.753 -4.030 1.00 14.28 240 TRP A O 1
ATOM 1761 N N . SER A 1 241 ? -5.933 3.813 -4.711 1.00 14.72 241 SER A N 1
ATOM 1762 C CA . SER A 1 241 ? -6.270 3.356 -3.368 1.00 16.45 241 SER A CA 1
ATOM 1763 C C . SER A 1 241 ? -6.524 1.845 -3.327 1.00 15.01 241 SER A C 1
ATOM 1764 O O . SER A 1 241 ? -5.895 1.086 -4.061 1.00 14.63 241 SER A O 1
ATOM 1767 N N . GLY A 1 242 ? -7.431 1.415 -2.457 1.00 14.66 242 GLY A N 1
ATOM 1768 C CA . GLY A 1 242 ? -7.725 -0.002 -2.322 1.00 15.52 242 GLY A CA 1
ATOM 1769 C C . GLY A 1 242 ? -7.868 -0.782 -3.616 1.00 15.77 242 GLY A C 1
ATOM 1770 O O . GLY A 1 242 ? -8.468 -0.303 -4.578 1.00 16.28 242 GLY A O 1
ATOM 1771 N N . LEU A 1 243 ? -7.300 -1.986 -3.633 1.00 15.99 243 LEU A N 1
ATOM 1772 C CA . LEU A 1 243 ? -7.363 -2.876 -4.790 1.00 14.57 243 LEU A CA 1
ATOM 1773 C C . LEU A 1 243 ? -6.419 -2.578 -5.952 1.00 13.99 243 LEU A C 1
ATOM 1774 O O . LEU A 1 243 ? -6.333 -3.383 -6.883 1.00 13.67 243 LEU A O 1
ATOM 1779 N N . MET A 1 244 ? -5.714 -1.447 -5.917 1.00 12.77 244 MET A N 1
ATOM 1780 C CA . MET A 1 244 ? -4.804 -1.106 -7.011 1.00 11.81 244 MET A CA 1
ATOM 1781 C C . MET A 1 244 ? -3.528 -0.389 -6.578 1.00 12.03 244 MET A C 1
ATOM 1782 O O . MET A 1 244 ? -2.460 -0.617 -7.152 1.00 14.31 244 MET A O 1
ATOM 1787 N N . ASP A 1 245 ? -3.635 0.462 -5.560 1.00 11.13 245 ASP A N 1
ATOM 1788 C CA . ASP A 1 245 ? -2.498 1.245 -5.070 1.00 8.96 245 ASP A CA 1
ATOM 1789 C C . ASP A 1 245 ? -1.098 0.631 -5.132 1.00 9.58 245 ASP A C 1
ATOM 1790 O O . ASP A 1 245 ? -0.239 1.105 -5.879 1.00 11.03 245 ASP A O 1
ATOM 1795 N N . SER A 1 246 ? -0.854 -0.413 -4.347 1.00 8.18 246 SER A N 1
ATOM 1796 C CA . SER A 1 246 ? 0.481 -0.999 -4.307 1.00 10.55 246 SER A CA 1
ATOM 1797 C C . SER A 1 246 ? 1.029 -1.563 -5.623 1.00 9.93 246 SER A C 1
ATOM 1798 O O . SER A 1 246 ? 2.227 -1.808 -5.726 1.00 9.52 246 SER A O 1
ATOM 1801 N N . PHE A 1 247 ? 0.169 -1.753 -6.626 1.00 11.11 247 PHE A N 1
ATOM 1802 C CA . PHE A 1 247 ? 0.623 -2.249 -7.930 1.00 9.78 247 PHE A CA 1
ATOM 1803 C C . PHE A 1 247 ? 1.496 -1.199 -8.629 1.00 9.58 247 PHE A C 1
ATOM 1804 O O . PHE A 1 247 ? 2.599 -1.504 -9.084 1.00 8.57 247 PHE A O 1
ATOM 1812 N N . TYR A 1 248 ? 0.982 0.027 -8.726 1.00 9.51 248 TYR A N 1
ATOM 1813 C CA . TYR A 1 248 ? 1.719 1.130 -9.338 1.00 10.33 248 TYR A CA 1
ATOM 1814 C C . TYR A 1 248 ? 2.977 1.402 -8.521 1.00 11.33 248 TYR A C 1
ATOM 1815 O O . TYR A 1 248 ? 4.039 1.682 -9.080 1.00 11.91 248 TYR A O 1
ATOM 1824 N N . GLU A 1 249 ? 2.845 1.305 -7.199 1.00 9.37 249 GLU A N 1
ATOM 1825 C CA . GLU A 1 249 ? 3.957 1.533 -6.275 1.00 9.00 249 GLU A CA 1
ATOM 1826 C C . GLU A 1 249 ? 5.146 0.609 -6.559 1.00 10.01 249 GLU A C 1
ATOM 1827 O O . GLU A 1 249 ? 6.284 1.070 -6.680 1.00 10.59 249 GLU A O 1
ATOM 1833 N N . TYR A 1 250 ? 4.889 -0.693 -6.655 1.00 9.49 250 TYR A N 1
ATOM 1834 C CA . TYR A 1 250 ? 5.965 -1.654 -6.881 1.00 11.38 250 TYR A CA 1
ATOM 1835 C C . TYR A 1 250 ? 6.608 -1.571 -8.259 1.00 10.82 250 TYR A C 1
ATOM 1836 O O . TYR A 1 250 ? 7.724 -2.046 -8.457 1.00 12.02 250 TYR A O 1
ATOM 1845 N N . LEU A 1 251 ? 5.910 -0.961 -9.207 1.00 9.66 251 LEU A N 1
ATOM 1846 C CA . LEU A 1 251 ? 6.440 -0.809 -10.549 1.00 9.75 251 LEU A CA 1
ATOM 1847 C C . LEU A 1 251 ? 7.738 -0.001 -10.520 1.00 11.17 251 LEU A C 1
ATOM 1848 O O . LEU A 1 251 ? 8.766 -0.433 -11.053 1.00 10.38 251 LEU A O 1
ATOM 1853 N N . ILE A 1 252 ? 7.696 1.168 -9.889 1.00 10.99 252 ILE A N 1
ATOM 1854 C CA . ILE A 1 252 ? 8.882 2.010 -9.807 1.00 10.60 252 ILE A CA 1
ATOM 1855 C C . ILE A 1 252 ? 9.862 1.467 -8.763 1.00 11.12 252 ILE A C 1
ATOM 1856 O O . ILE A 1 252 ? 11.076 1.642 -8.896 1.00 11.10 252 ILE A O 1
ATOM 1861 N N . LYS A 1 253 ? 9.349 0.796 -7.735 1.00 10.37 253 LYS A N 1
ATOM 1862 C CA . LYS A 1 253 ? 10.235 0.260 -6.708 1.00 12.27 253 LYS A CA 1
ATOM 1863 C C . LYS A 1 253 ? 11.100 -0.891 -7.215 1.00 12.02 253 LYS A C 1
ATOM 1864 O O . LYS A 1 253 ? 12.216 -1.091 -6.734 1.00 15.49 253 LYS A O 1
ATOM 1870 N N . MET A 1 254 ? 10.590 -1.632 -8.193 1.00 10.79 254 MET A N 1
ATOM 1871 C CA . MET A 1 254 ? 11.334 -2.734 -8.788 1.00 8.42 254 MET A CA 1
ATOM 1872 C C . MET A 1 254 ? 12.473 -2.133 -9.599 1.00 8.82 254 MET A C 1
ATOM 1873 O O . MET A 1 254 ? 13.548 -2.729 -9.723 1.00 8.77 254 MET A O 1
ATOM 1878 N N . TYR A 1 255 ? 12.239 -0.942 -10.146 1.00 9.38 255 TYR A N 1
ATOM 1879 C CA . TYR A 1 255 ? 13.264 -0.263 -10.938 1.00 10.44 255 TYR A CA 1
ATOM 1880 C C . TYR A 1 255 ? 14.423 0.155 -10.044 1.00 11.21 255 TYR A C 1
ATOM 1881 O O . TYR A 1 255 ? 15.567 0.227 -10.494 1.00 11.68 255 TYR A O 1
ATOM 1890 N N . LEU A 1 256 ? 14.118 0.448 -8.781 1.00 11.03 256 LEU A N 1
ATOM 1891 C CA . LEU A 1 256 ? 15.146 0.839 -7.824 1.00 10.50 256 LEU A CA 1
ATOM 1892 C C . LEU A 1 256 ? 15.898 -0.441 -7.449 1.00 11.02 256 LEU A C 1
ATOM 1893 O O . LEU A 1 256 ? 17.129 -0.443 -7.335 1.00 8.54 256 LEU A O 1
ATOM 1898 N N . TYR A 1 257 ? 15.150 -1.530 -7.266 1.00 8.92 257 TYR A N 1
ATOM 1899 C CA . TYR A 1 257 ? 15.744 -2.807 -6.890 1.00 9.17 257 TYR A CA 1
ATOM 1900 C C . TYR A 1 257 ? 16.757 -3.287 -7.933 1.00 8.10 257 TYR A C 1
ATOM 1901 O O . TYR A 1 257 ? 17.757 -3.902 -7.591 1.00 8.05 257 TYR A O 1
ATOM 1910 N N . ASP A 1 258 ? 16.491 -2.999 -9.203 1.00 11.16 258 ASP A N 1
ATOM 1911 C CA . ASP A 1 258 ? 17.392 -3.364 -10.302 1.00 12.15 258 ASP A CA 1
ATOM 1912 C C . ASP A 1 258 ? 16.916 -2.651 -11.576 1.00 12.01 258 ASP A C 1
ATOM 1913 O O . ASP A 1 258 ? 16.042 -3.142 -12.284 1.00 11.78 258 ASP A O 1
ATOM 1918 N N . PRO A 1 259 ? 17.511 -1.488 -11.884 1.00 12.33 259 PRO A N 1
ATOM 1919 C CA . PRO A 1 259 ? 17.176 -0.667 -13.057 1.00 13.15 259 PRO A CA 1
ATOM 1920 C C . PRO A 1 259 ? 17.250 -1.393 -14.398 1.00 14.47 259 PRO A C 1
ATOM 1921 O O . PRO A 1 259 ? 16.544 -1.032 -15.337 1.00 14.86 259 PRO A O 1
ATOM 1925 N N . VAL A 1 260 ? 18.124 -2.389 -14.501 1.00 14.12 260 VAL A N 1
ATOM 1926 C CA . VAL A 1 260 ? 18.261 -3.118 -15.750 1.00 15.20 260 VAL A CA 1
ATOM 1927 C C . VAL A 1 260 ? 17.173 -4.167 -15.916 1.00 16.35 260 VAL A C 1
ATOM 1928 O O . VAL A 1 260 ? 16.386 -4.109 -16.864 1.00 17.22 260 VAL A O 1
ATOM 1932 N N . ALA A 1 261 ? 17.115 -5.115 -14.988 1.00 15.74 261 ALA A N 1
ATOM 1933 C CA . ALA A 1 261 ? 16.125 -6.183 -15.070 1.00 15.27 261 ALA A CA 1
ATOM 1934 C C . ALA A 1 261 ? 14.684 -5.698 -15.138 1.00 14.99 261 ALA A C 1
ATOM 1935 O O . ALA A 1 261 ? 13.862 -6.301 -15.830 1.00 13.47 261 ALA A O 1
ATOM 1937 N N . PHE A 1 262 ? 14.375 -4.607 -14.438 1.00 14.50 262 PHE A N 1
ATOM 1938 C CA . PHE A 1 262 ? 13.002 -4.111 -14.417 1.00 14.59 262 PHE A CA 1
ATOM 1939 C C . PHE A 1 262 ? 12.774 -2.744 -15.051 1.00 13.96 262 PHE A C 1
ATOM 1940 O O . PHE A 1 262 ? 11.887 -2.000 -14.636 1.00 13.11 262 PHE A O 1
ATOM 1948 N N . ALA A 1 263 ? 13.571 -2.428 -16.068 1.00 15.29 263 ALA A N 1
ATOM 1949 C CA . ALA A 1 263 ? 13.453 -1.164 -16.791 1.00 14.94 263 ALA A CA 1
ATOM 1950 C C . ALA A 1 263 ? 12.073 -1.058 -17.438 1.00 15.27 263 ALA A C 1
ATOM 1951 O O . ALA A 1 263 ? 11.525 0.035 -17.586 1.00 14.34 263 ALA A O 1
ATOM 1953 N N . HIS A 1 264 ? 11.514 -2.200 -17.822 1.00 15.34 264 HIS A N 1
ATOM 1954 C CA . HIS A 1 264 ? 10.201 -2.208 -18.454 1.00 16.28 264 HIS A CA 1
ATOM 1955 C C . HIS A 1 264 ? 9.122 -1.834 -17.440 1.00 14.04 264 HIS A C 1
ATOM 1956 O O . HIS A 1 264 ? 8.113 -1.232 -17.796 1.00 11.40 264 HIS A O 1
ATOM 1963 N N . TYR A 1 265 ? 9.346 -2.208 -16.180 1.00 14.86 265 TYR A N 1
ATOM 1964 C CA . TYR A 1 265 ? 8.419 -1.894 -15.087 1.00 12.31 265 TYR A CA 1
ATOM 1965 C C . TYR A 1 265 ? 8.381 -0.373 -14.953 1.00 11.04 265 TYR A C 1
ATOM 1966 O O . TYR A 1 265 ? 7.326 0.225 -14.734 1.00 10.60 265 TYR A O 1
ATOM 1975 N N . LYS A 1 266 ? 9.557 0.231 -15.095 1.00 9.45 266 LYS A N 1
ATOM 1976 C CA . LYS A 1 266 ? 9.723 1.677 -15.017 1.00 11.00 266 LYS A CA 1
ATOM 1977 C C . LYS A 1 266 ? 8.895 2.371 -16.100 1.00 11.28 266 LYS A C 1
ATOM 1978 O O . LYS A 1 266 ? 8.256 3.391 -15.839 1.00 9.02 266 LYS A O 1
ATOM 1984 N N . ASP A 1 267 ? 8.916 1.823 -17.316 1.00 10.78 267 ASP A N 1
ATOM 1985 C CA . ASP A 1 267 ? 8.142 2.401 -18.416 1.00 10.79 267 ASP A CA 1
ATOM 1986 C C . ASP A 1 267 ? 6.641 2.332 -18.145 1.00 10.19 267 ASP A C 1
ATOM 1987 O O . ASP A 1 267 ? 5.914 3.277 -18.446 1.00 10.59 267 ASP A O 1
ATOM 1992 N N . ARG A 1 268 ? 6.171 1.222 -17.579 1.00 10.69 268 ARG A N 1
ATOM 1993 C CA . ARG A 1 268 ? 4.743 1.092 -17.287 1.00 10.16 268 ARG A CA 1
ATOM 1994 C C . ARG A 1 268 ? 4.314 2.095 -16.205 1.00 9.35 268 ARG A C 1
ATOM 1995 O O . ARG A 1 268 ? 3.170 2.566 -16.198 1.00 8.89 268 ARG A O 1
ATOM 2003 N N . TRP A 1 269 ? 5.239 2.419 -15.305 1.00 7.38 269 TRP A N 1
ATOM 2004 C CA . TRP A 1 269 ? 4.988 3.379 -14.231 1.00 8.46 269 TRP A CA 1
ATOM 2005 C C . TRP A 1 269 ? 4.848 4.794 -14.813 1.00 9.47 269 TRP A C 1
ATOM 2006 O O . TRP A 1 269 ? 3.934 5.543 -14.452 1.00 8.72 269 TRP A O 1
ATOM 2017 N N . VAL A 1 270 ? 5.765 5.145 -15.716 1.00 7.56 270 VAL A N 1
ATOM 2018 C CA . VAL A 1 270 ? 5.766 6.460 -16.343 1.00 7.52 270 VAL A CA 1
ATOM 2019 C C . VAL A 1 270 ? 4.452 6.747 -17.058 1.00 9.11 270 VAL A C 1
ATOM 2020 O O . VAL A 1 270 ? 3.951 7.870 -16.999 1.00 8.56 270 VAL A O 1
ATOM 2024 N N . LEU A 1 271 ? 3.898 5.736 -17.725 1.00 9.69 271 LEU A N 1
ATOM 2025 C CA . LEU A 1 271 ? 2.625 5.896 -18.424 1.00 8.74 271 LEU A CA 1
ATOM 2026 C C . LEU A 1 271 ? 1.561 6.164 -17.367 1.00 7.95 271 LEU A C 1
ATOM 2027 O O . LEU A 1 271 ? 0.765 7.090 -17.483 1.00 6.04 271 LEU A O 1
ATOM 2032 N N . GLY A 1 272 ? 1.551 5.321 -16.339 1.00 8.98 272 GLY A N 1
ATOM 2033 C CA . GLY A 1 272 ? 0.601 5.491 -15.259 1.00 8.55 272 GLY A CA 1
ATOM 2034 C C . GLY A 1 272 ? 0.735 6.890 -14.681 1.00 7.92 272 GLY A C 1
ATOM 2035 O O . GLY A 1 272 ? -0.234 7.646 -14.660 1.00 6.58 272 GLY A O 1
ATOM 2036 N N . ALA A 1 273 ? 1.946 7.231 -14.243 1.00 6.73 273 ALA A N 1
ATOM 2037 C CA . ALA A 1 273 ? 2.230 8.530 -13.648 1.00 9.15 273 ALA A CA 1
ATOM 2038 C C . ALA A 1 273 ? 1.766 9.708 -14.496 1.00 10.25 273 ALA A C 1
ATOM 2039 O O . ALA A 1 273 ? 1.082 10.614 -14.002 1.00 10.51 273 ALA A O 1
ATOM 2041 N N . ASP A 1 274 ? 2.149 9.697 -15.766 1.00 10.03 274 ASP A N 1
ATOM 2042 C CA . ASP A 1 274 ? 1.781 10.765 -16.679 1.00 11.17 274 ASP A CA 1
ATOM 2043 C C . ASP A 1 274 ? 0.271 10.810 -16.880 1.00 11.43 274 ASP A C 1
ATOM 2044 O O . ASP A 1 274 ? -0.319 11.888 -16.953 1.00 12.09 274 ASP A O 1
ATOM 2049 N N . SER A 1 275 ? -0.357 9.642 -16.946 1.00 10.87 275 SER A N 1
ATOM 2050 C CA . SER A 1 275 ? -1.800 9.595 -17.117 1.00 11.54 275 SER A CA 1
ATOM 2051 C C . SER A 1 275 ? -2.576 10.066 -15.883 1.00 10.80 275 SER A C 1
ATOM 2052 O O . SER A 1 275 ? -3.619 10.691 -16.031 1.00 12.61 275 SER A O 1
ATOM 2055 N N . THR A 1 276 ? -2.098 9.781 -14.674 1.00 9.82 276 THR A N 1
ATOM 2056 C CA . THR A 1 276 ? -2.855 10.236 -13.510 1.00 11.46 276 THR A CA 1
ATOM 2057 C C . THR A 1 276 ? -2.665 11.737 -13.328 1.00 11.64 276 THR A C 1
ATOM 2058 O O . THR A 1 276 ? -3.543 12.425 -12.818 1.00 12.83 276 THR A O 1
ATOM 2062 N N . ILE A 1 277 ? -1.524 12.245 -13.776 1.00 11.09 277 ILE A N 1
ATOM 2063 C CA . ILE A 1 277 ? -1.246 13.664 -13.677 1.00 11.33 277 ILE A CA 1
ATOM 2064 C C . ILE A 1 277 ? -2.119 14.458 -14.642 1.00 12.30 277 ILE A C 1
ATOM 2065 O O . ILE A 1 277 ? -2.625 15.523 -14.291 1.00 14.54 277 ILE A O 1
ATOM 2070 N N . GLY A 1 278 ? -2.309 13.938 -15.851 1.00 12.20 278 GLY A N 1
ATOM 2071 C CA . GLY A 1 278 ? -3.122 14.646 -16.824 1.00 11.72 278 GLY A CA 1
ATOM 2072 C C . GLY A 1 278 ? -4.612 14.346 -16.765 1.00 12.97 278 GLY A C 1
ATOM 2073 O O . GLY A 1 278 ? -5.413 15.086 -17.330 1.00 14.66 278 GLY A O 1
ATOM 2074 N N . HIS A 1 279 ? -5.001 13.287 -16.061 1.00 11.88 279 HIS A N 1
ATOM 2075 C CA . HIS A 1 279 ? -6.413 12.913 -16.018 1.00 10.81 279 HIS A CA 1
ATOM 2076 C C . HIS A 1 279 ? -7.029 12.641 -14.640 1.00 10.16 279 HIS A C 1
ATOM 2077 O O . HIS A 1 279 ? -8.228 12.812 -14.462 1.00 10.36 279 HIS A O 1
ATOM 2084 N N . LEU A 1 280 ? -6.220 12.215 -13.674 1.00 10.13 280 LEU A N 1
ATOM 2085 C CA . LEU A 1 280 ? -6.732 11.909 -12.339 1.00 11.02 280 LEU A CA 1
ATOM 2086 C C . LEU A 1 280 ? -6.576 13.072 -11.357 1.00 13.48 280 LEU A C 1
ATOM 2087 O O . LEU A 1 280 ? -7.271 13.120 -10.338 1.00 13.97 280 LEU A O 1
ATOM 2092 N N . GLY A 1 281 ? -5.668 13.999 -11.661 1.00 12.55 281 GLY A N 1
ATOM 2093 C CA . GLY A 1 281 ? -5.470 15.146 -10.793 1.00 13.73 281 GLY A CA 1
ATOM 2094 C C . GLY A 1 281 ? -6.782 15.906 -10.741 1.00 14.56 281 GLY A C 1
ATOM 2095 O O . GLY A 1 281 ? -7.334 16.264 -11.782 1.00 15.21 281 GLY A O 1
ATOM 2096 N N . SER A 1 282 ? -7.297 16.150 -9.542 1.00 13.63 282 SER A N 1
ATOM 2097 C CA . SER A 1 282 ? -8.569 16.849 -9.407 1.00 14.69 282 SER A CA 1
ATOM 2098 C C . SER A 1 282 ? -8.484 17.960 -8.357 1.00 15.64 282 SER A C 1
ATOM 2099 O O . SER A 1 282 ? -7.785 17.820 -7.340 1.00 17.16 282 SER A O 1
ATOM 2102 N N . HIS A 1 283 ? -9.195 19.060 -8.598 1.00 14.00 283 HIS A N 1
ATOM 2103 C CA . HIS A 1 283 ? -9.173 20.192 -7.670 1.00 13.44 283 HIS A CA 1
ATOM 2104 C C . HIS A 1 283 ? -10.548 20.484 -7.083 1.00 11.95 283 HIS A C 1
ATOM 2105 O O . HIS A 1 283 ? -11.516 20.633 -7.819 1.00 11.29 283 HIS A O 1
ATOM 2112 N N . PRO A 1 284 ? -10.653 20.554 -5.744 1.00 11.79 284 PRO A N 1
ATOM 2113 C CA . PRO A 1 284 ? -11.940 20.839 -5.099 1.00 12.49 284 PRO A CA 1
ATOM 2114 C C . PRO A 1 284 ? -12.462 22.204 -5.538 1.00 12.69 284 PRO A C 1
ATOM 2115 O O . PRO A 1 284 ? -11.715 23.182 -5.567 1.00 12.14 284 PRO A O 1
ATOM 2119 N N . SER A 1 285 ? -13.746 22.264 -5.871 1.00 12.18 285 SER A N 1
ATOM 2120 C CA . SER A 1 285 ? -14.354 23.504 -6.323 1.00 14.04 285 SER A CA 1
ATOM 2121 C C . SER A 1 285 ? -14.183 24.668 -5.332 1.00 14.02 285 SER A C 1
ATOM 2122 O O . SER A 1 285 ? -14.081 25.816 -5.746 1.00 14.75 285 SER A O 1
ATOM 2125 N N . THR A 1 286 ? -14.137 24.378 -4.034 1.00 14.29 286 THR A N 1
ATOM 2126 C CA . THR A 1 286 ? -13.985 25.435 -3.030 1.00 15.00 286 THR A CA 1
ATOM 2127 C C . THR A 1 286 ? -12.539 25.723 -2.656 1.00 15.59 286 THR A C 1
ATOM 2128 O O . THR A 1 286 ? -12.253 26.723 -1.999 1.00 15.87 286 THR A O 1
ATOM 2132 N N . ARG A 1 287 ? -11.637 24.830 -3.058 1.00 16.38 287 ARG A N 1
ATOM 2133 C CA . ARG A 1 287 ? -10.206 24.971 -2.784 1.00 15.35 287 ARG A CA 1
ATOM 2134 C C . ARG A 1 287 ? -9.406 24.467 -3.984 1.00 16.81 287 ARG A C 1
ATOM 2135 O O . ARG A 1 287 ? -8.869 23.354 -3.969 1.00 15.60 287 ARG A O 1
ATOM 2143 N N . LYS A 1 288 ? -9.334 25.290 -5.023 1.00 18.12 288 LYS A N 1
ATOM 2144 C CA . LYS A 1 288 ? -8.609 24.933 -6.232 1.00 20.52 288 LYS A CA 1
ATOM 2145 C C . LYS A 1 288 ? -7.127 24.661 -5.970 1.00 21.48 288 LYS A C 1
ATOM 2146 O O . LYS A 1 288 ? -6.516 23.824 -6.642 1.00 22.44 288 LYS A O 1
ATOM 2152 N N . ASP A 1 289 ? -6.553 25.366 -4.996 1.00 21.37 289 ASP A N 1
ATOM 2153 C CA . ASP A 1 289 ? -5.141 25.202 -4.653 1.00 22.37 289 ASP A CA 1
ATOM 2154 C C . ASP A 1 289 ? -4.827 23.780 -4.214 1.00 21.59 289 ASP A C 1
ATOM 2155 O O . ASP A 1 289 ? -3.664 23.383 -4.144 1.00 22.38 289 ASP A O 1
ATOM 2160 N N . LEU A 1 290 ? -5.868 23.009 -3.927 1.00 18.45 290 LEU A N 1
ATOM 2161 C CA . LEU A 1 290 ? -5.693 21.634 -3.499 1.00 16.35 290 LEU A CA 1
ATOM 2162 C C . LEU A 1 290 ? -5.766 20.670 -4.665 1.00 16.19 290 LEU A C 1
ATOM 2163 O O . LEU A 1 290 ? -6.491 20.899 -5.633 1.00 15.90 290 LEU A O 1
ATOM 2168 N N . THR A 1 291 ? -5.014 19.584 -4.563 1.00 14.13 291 THR A N 1
ATOM 2169 C CA . THR A 1 291 ? -5.023 18.578 -5.600 1.00 14.28 291 THR A CA 1
ATOM 2170 C C . THR A 1 291 ? -5.143 17.179 -5.007 1.00 15.02 291 THR A C 1
ATOM 2171 O O . THR A 1 291 ? -4.291 16.762 -4.221 1.00 15.06 291 THR A O 1
ATOM 2175 N N . PHE A 1 292 ? -6.200 16.463 -5.390 1.00 14.41 292 PHE A N 1
ATOM 2176 C CA . PHE A 1 292 ? -6.434 15.090 -4.933 1.00 14.63 292 PHE A CA 1
ATOM 2177 C C . PHE A 1 292 ? -6.490 14.162 -6.147 1.00 14.58 292 PHE A C 1
ATOM 2178 O O . PHE A 1 292 ? -6.593 14.619 -7.285 1.00 13.90 292 PHE A O 1
ATOM 2186 N N . LEU A 1 293 ? -6.432 12.857 -5.901 1.00 15.00 293 LEU A N 1
ATOM 2187 C CA . LEU A 1 293 ? -6.502 11.883 -6.985 1.00 14.70 293 LEU A CA 1
ATOM 2188 C C . LEU A 1 293 ? -7.906 11.275 -7.043 1.00 16.24 293 LEU A C 1
ATOM 2189 O O . LEU A 1 293 ? -8.409 10.744 -6.040 1.00 16.30 293 LEU A O 1
ATOM 2194 N N . SER A 1 294 ? -8.544 11.374 -8.209 1.00 14.57 294 SER A N 1
ATOM 2195 C CA . SER A 1 294 ? -9.878 10.810 -8.404 1.00 14.27 294 SER A CA 1
ATOM 2196 C C . SER A 1 294 ? -9.716 9.351 -8.806 1.00 13.38 294 SER A C 1
ATOM 2197 O O . SER A 1 294 ? -8.624 8.932 -9.197 1.00 10.72 294 SER A O 1
ATOM 2200 N N . SER A 1 295 ? -10.801 8.587 -8.698 1.00 11.19 295 SER A N 1
ATOM 2201 C CA . SER A 1 295 ? -10.804 7.188 -9.099 1.00 12.46 295 SER A CA 1
ATOM 2202 C C . SER A 1 295 ? -11.322 7.242 -10.526 1.00 12.59 295 SER A C 1
ATOM 2203 O O . SER A 1 295 ? -11.786 8.295 -10.974 1.00 12.37 295 SER A O 1
ATOM 2206 N N . TYR A 1 296 ? -11.268 6.124 -11.242 1.00 11.99 296 TYR A N 1
ATOM 2207 C CA . TYR A 1 296 ? -11.722 6.130 -12.625 1.00 9.22 296 TYR A CA 1
ATOM 2208 C C . TYR A 1 296 ? -12.368 4.843 -13.086 1.00 10.07 296 TYR A C 1
ATOM 2209 O O . TYR A 1 296 ? -12.184 3.783 -12.493 1.00 10.37 296 TYR A O 1
ATOM 2218 N N . ASN A 1 297 ? -13.130 4.964 -14.162 1.00 10.91 297 ASN A N 1
ATOM 2219 C CA . ASN A 1 297 ? -13.810 3.849 -14.785 1.00 12.65 297 ASN A CA 1
ATOM 2220 C C . ASN A 1 297 ? -14.035 4.339 -16.202 1.00 13.09 297 ASN A C 1
ATOM 2221 O O . ASN A 1 297 ? -14.927 5.148 -16.464 1.00 12.43 297 ASN A O 1
ATOM 2226 N N . GLY A 1 298 ? -13.206 3.857 -17.120 1.00 15.09 298 GLY A N 1
ATOM 2227 C CA . GLY A 1 298 ? -13.305 4.308 -18.493 1.00 16.91 298 GLY A CA 1
ATOM 2228 C C . GLY A 1 298 ? -12.661 5.681 -18.492 1.00 18.78 298 GLY A C 1
ATOM 2229 O O . GLY A 1 298 ? -11.715 5.916 -17.738 1.00 18.49 298 GLY A O 1
ATOM 2230 N N . GLN A 1 299 ? -13.176 6.593 -19.307 1.00 19.73 299 GLN A N 1
ATOM 2231 C CA . GLN A 1 299 ? -12.633 7.940 -19.372 1.00 21.98 299 GLN A CA 1
ATOM 2232 C C . GLN A 1 299 ? -13.316 8.825 -18.326 1.00 21.86 299 GLN A C 1
ATOM 2233 O O . GLN A 1 299 ? -13.094 10.026 -18.282 1.00 23.64 299 GLN A O 1
ATOM 2239 N N . SER A 1 300 ? -14.149 8.232 -17.479 1.00 21.69 300 SER A N 1
ATOM 2240 C CA . SER A 1 300 ? -14.842 9.005 -16.452 1.00 21.05 300 SER A CA 1
ATOM 2241 C C . SER A 1 300 ? -14.136 8.875 -15.099 1.00 20.87 300 SER A C 1
ATOM 2242 O O . SER A 1 300 ? -13.679 7.789 -14.726 1.00 19.37 300 SER A O 1
ATOM 2245 N N . THR A 1 301 ? -14.059 9.982 -14.364 1.00 18.72 301 THR A N 1
ATOM 2246 C CA . THR A 1 301 ? -13.403 9.983 -13.058 1.00 18.41 301 THR A CA 1
ATOM 2247 C C . THR A 1 301 ? -14.375 10.377 -11.951 1.00 17.26 301 THR A C 1
ATOM 2248 O O . THR A 1 301 ? -15.335 11.097 -12.188 1.00 18.51 301 THR A O 1
ATOM 2252 N N . SER A 1 302 ? -14.124 9.899 -10.741 1.00 16.43 302 SER A N 1
ATOM 2253 C CA . SER A 1 302 ? -15.001 10.196 -9.618 1.00 16.84 302 SER A CA 1
ATOM 2254 C C . SER A 1 302 ? -14.244 10.922 -8.504 1.00 16.33 302 SER A C 1
ATOM 2255 O O . SER A 1 302 ? -13.237 10.420 -8.005 1.00 16.12 302 SER A O 1
ATOM 2258 N N . PRO A 1 303 ? -14.732 12.106 -8.095 1.00 16.43 303 PRO A N 1
ATOM 2259 C CA . PRO A 1 303 ? -14.159 12.971 -7.049 1.00 18.05 303 PRO A CA 1
ATOM 2260 C C . PRO A 1 303 ? -14.125 12.389 -5.627 1.00 18.62 303 PRO A C 1
ATOM 2261 O O . PRO A 1 303 ? -14.563 13.044 -4.682 1.00 18.92 303 PRO A O 1
ATOM 2265 N N . ASN A 1 304 ? -13.619 11.170 -5.478 1.00 18.87 304 ASN A N 1
ATOM 2266 C CA . ASN A 1 304 ? -13.524 10.535 -4.166 1.00 19.01 304 ASN A CA 1
ATOM 2267 C C . ASN A 1 304 ? -12.129 9.956 -3.905 1.00 17.02 304 ASN A C 1
ATOM 2268 O O . ASN A 1 304 ? -11.452 9.487 -4.826 1.00 14.36 304 ASN A O 1
ATOM 2273 N N . SER A 1 305 ? -11.702 10.004 -2.647 1.00 13.22 305 SER A N 1
ATOM 2274 C CA . SER A 1 305 ? -10.391 9.497 -2.281 1.00 13.42 305 SER A CA 1
ATOM 2275 C C . SER A 1 305 ? -10.338 9.199 -0.785 1.00 12.96 305 SER A C 1
ATOM 2276 O O . SER A 1 305 ? -11.357 9.246 -0.103 1.00 13.48 305 SER A O 1
ATOM 2279 N N . GLY A 1 306 ? -9.158 8.886 -0.265 1.00 14.44 306 GLY A N 1
ATOM 2280 C CA . GLY A 1 306 ? -9.068 8.576 1.150 1.00 11.88 306 GLY A CA 1
ATOM 2281 C C . GLY A 1 306 ? -7.641 8.451 1.612 1.00 10.99 306 GLY A C 1
ATOM 2282 O O . GLY A 1 306 ? -6.710 8.710 0.857 1.00 12.50 306 GLY A O 1
ATOM 2283 N N . HIS A 1 307 ? -7.470 8.022 2.855 1.00 11.86 307 HIS A N 1
ATOM 2284 C CA . HIS A 1 307 ? -6.146 7.887 3.444 1.00 11.05 307 HIS A CA 1
ATOM 2285 C C . HIS A 1 307 ? -5.208 6.919 2.710 1.00 12.18 307 HIS A C 1
ATOM 2286 O O . HIS A 1 307 ? -3.993 7.112 2.721 1.00 12.24 307 HIS A O 1
ATOM 2293 N N . LEU A 1 308 ? -5.752 5.887 2.071 1.00 12.51 308 LEU A N 1
ATOM 2294 C CA . LEU A 1 308 ? -4.896 4.930 1.355 1.00 14.86 308 LEU A CA 1
ATOM 2295 C C . LEU A 1 308 ? -4.178 5.601 0.190 1.00 14.77 308 LEU A C 1
ATOM 2296 O O . LEU A 1 308 ? -2.986 5.375 -0.026 1.00 13.15 308 LEU A O 1
ATOM 2301 N N . ALA A 1 309 ? -4.901 6.436 -0.552 1.00 14.85 309 ALA A N 1
ATOM 2302 C CA . ALA A 1 309 ? -4.309 7.124 -1.700 1.00 15.93 309 ALA A CA 1
ATOM 2303 C C . ALA A 1 309 ? -3.288 8.192 -1.314 1.00 16.23 309 ALA A C 1
ATOM 2304 O O . ALA A 1 309 ? -2.567 8.694 -2.174 1.00 15.72 309 ALA A O 1
ATOM 2306 N N . SER A 1 310 ? -3.209 8.540 -0.033 1.00 14.77 310 SER A N 1
ATOM 2307 C CA . SER A 1 310 ? -2.266 9.576 0.360 1.00 15.44 310 SER A CA 1
ATOM 2308 C C . SER A 1 310 ? -0.805 9.132 0.259 1.00 14.56 310 SER A C 1
ATOM 2309 O O . SER A 1 310 ? 0.103 9.944 0.425 1.00 15.90 310 SER A O 1
ATOM 2312 N N . PHE A 1 311 ? -0.575 7.853 -0.018 1.00 12.08 311 PHE A N 1
ATOM 2313 C CA . PHE A 1 311 ? 0.789 7.332 -0.136 1.00 11.25 311 PHE A CA 1
ATOM 2314 C C . PHE A 1 311 ? 1.351 7.775 -1.491 1.00 11.59 311 PHE A C 1
ATOM 2315 O O . PHE A 1 311 ? 2.560 7.766 -1.713 1.00 10.43 311 PHE A O 1
ATOM 2323 N N . GLY A 1 312 ? 0.449 8.151 -2.392 1.00 12.54 312 GLY A N 1
ATOM 2324 C CA . GLY A 1 312 ? 0.840 8.582 -3.723 1.00 12.73 312 GLY A CA 1
ATOM 2325 C C . GLY A 1 312 ? 1.940 9.625 -3.758 1.00 13.13 312 GLY A C 1
ATOM 2326 O O . GLY A 1 312 ? 2.874 9.514 -4.555 1.00 14.68 312 GLY A O 1
ATOM 2327 N N . GLY A 1 313 ? 1.837 10.633 -2.896 1.00 10.75 313 GLY A N 1
ATOM 2328 C CA . GLY A 1 313 ? 2.834 11.689 -2.873 1.00 9.86 313 GLY A CA 1
ATOM 2329 C C . GLY A 1 313 ? 4.262 11.190 -2.802 1.00 9.41 313 GLY A C 1
ATOM 2330 O O . GLY A 1 313 ? 5.141 11.645 -3.545 1.00 9.49 313 GLY A O 1
ATOM 2331 N N . GLY A 1 314 ? 4.497 10.249 -1.900 1.00 9.01 314 GLY A N 1
ATOM 2332 C CA . GLY A 1 314 ? 5.826 9.699 -1.752 1.00 10.59 314 GLY A CA 1
ATOM 2333 C C . GLY A 1 314 ? 6.235 8.895 -2.969 1.00 11.24 314 GLY A C 1
ATOM 2334 O O . GLY A 1 314 ? 7.410 8.899 -3.352 1.00 11.66 314 GLY A O 1
ATOM 2335 N N . ASN A 1 315 ? 5.277 8.218 -3.595 1.00 9.38 315 ASN A N 1
ATOM 2336 C CA . ASN A 1 315 ? 5.611 7.410 -4.759 1.00 10.32 315 ASN A CA 1
ATOM 2337 C C . ASN A 1 315 ? 6.070 8.257 -5.947 1.00 10.66 315 ASN A C 1
ATOM 2338 O O . ASN A 1 315 ? 7.067 7.920 -6.590 1.00 11.46 315 ASN A O 1
ATOM 2343 N N . PHE A 1 316 ? 5.353 9.346 -6.238 1.00 8.45 316 PHE A N 1
ATOM 2344 C CA . PHE A 1 316 ? 5.734 10.228 -7.341 1.00 9.88 316 PHE A CA 1
ATOM 2345 C C . PHE A 1 316 ? 7.105 10.835 -7.070 1.00 9.16 316 PHE A C 1
ATOM 2346 O O . PHE A 1 316 ? 7.918 10.995 -7.985 1.00 9.24 316 PHE A O 1
ATOM 2354 N N . ILE A 1 317 ? 7.344 11.171 -5.804 1.00 9.05 317 ILE A N 1
ATOM 2355 C CA . ILE A 1 317 ? 8.617 11.733 -5.379 1.00 7.80 317 ILE A CA 1
ATOM 2356 C C . ILE A 1 317 ? 9.698 10.694 -5.630 1.00 9.22 317 ILE A C 1
ATOM 2357 O O . ILE A 1 317 ? 10.724 11.006 -6.249 1.00 10.04 317 ILE A O 1
ATOM 2362 N N . LEU A 1 318 ? 9.467 9.460 -5.177 1.00 7.49 318 LEU A N 1
ATOM 2363 C CA . LEU A 1 318 ? 10.448 8.397 -5.388 1.00 8.28 318 LEU A CA 1
ATOM 2364 C C . LEU A 1 318 ? 10.791 8.272 -6.865 1.00 10.15 318 LEU A C 1
ATOM 2365 O O . LEU A 1 318 ? 11.967 8.198 -7.237 1.00 12.65 318 LEU A O 1
ATOM 2370 N N . GLY A 1 319 ? 9.753 8.252 -7.700 1.00 10.70 319 GLY A N 1
ATOM 2371 C CA . GLY A 1 319 ? 9.938 8.154 -9.138 1.00 11.32 319 GLY A CA 1
ATOM 2372 C C . GLY A 1 319 ? 10.732 9.324 -9.689 1.00 10.67 319 GLY A C 1
ATOM 2373 O O . GLY A 1 319 ? 11.549 9.150 -10.581 1.00 10.84 319 GLY A O 1
ATOM 2374 N N . GLY A 1 320 ? 10.490 10.517 -9.152 1.00 12.54 320 GLY A N 1
ATOM 2375 C CA . GLY A 1 320 ? 11.208 11.701 -9.599 1.00 13.28 320 GLY A CA 1
ATOM 2376 C C . GLY A 1 320 ? 12.687 11.629 -9.254 1.00 12.88 320 GLY A C 1
ATOM 2377 O O . GLY A 1 320 ? 13.534 12.130 -9.994 1.00 13.21 320 GLY A O 1
ATOM 2378 N N . ILE A 1 321 ? 13.002 11.009 -8.121 1.00 13.38 321 ILE A N 1
ATOM 2379 C CA . ILE A 1 321 ? 14.390 10.855 -7.697 1.00 12.34 321 ILE A CA 1
ATOM 2380 C C . ILE A 1 321 ? 15.088 9.875 -8.639 1.00 12.96 321 ILE A C 1
ATOM 2381 O O . ILE A 1 321 ? 16.073 10.220 -9.279 1.00 13.55 321 ILE A O 1
ATOM 2386 N N . LEU A 1 322 ? 14.558 8.657 -8.722 1.00 13.82 322 LEU A N 1
ATOM 2387 C CA . LEU A 1 322 ? 15.124 7.618 -9.578 1.00 14.45 322 LEU A CA 1
ATOM 2388 C C . LEU A 1 322 ? 15.205 7.998 -11.051 1.00 16.14 322 LEU A C 1
ATOM 2389 O O . LEU A 1 322 ? 16.061 7.495 -11.772 1.00 18.46 322 LEU A O 1
ATOM 2394 N N . LEU A 1 323 ? 14.324 8.878 -11.511 1.00 15.67 323 LEU A N 1
ATOM 2395 C CA . LEU A 1 323 ? 14.343 9.259 -12.923 1.00 15.74 323 LEU A CA 1
ATOM 2396 C C . LEU A 1 323 ? 14.874 10.655 -13.201 1.00 16.50 323 LEU A C 1
ATOM 2397 O O . LEU A 1 323 ? 14.904 11.078 -14.352 1.00 15.86 323 LEU A O 1
ATOM 2402 N N . ASN A 1 324 ? 15.298 11.362 -12.156 1.00 17.64 324 ASN A N 1
ATOM 2403 C CA . ASN A 1 324 ? 15.803 12.728 -12.309 1.00 20.70 324 ASN A CA 1
ATOM 2404 C C . ASN A 1 324 ? 14.797 13.620 -13.030 1.00 19.76 324 ASN A C 1
ATOM 2405 O O . ASN A 1 324 ? 15.178 14.470 -13.833 1.00 20.04 324 ASN A O 1
ATOM 2410 N N . GLU A 1 325 ? 13.515 13.416 -12.738 1.00 19.37 325 GLU A N 1
ATOM 2411 C CA . GLU A 1 325 ? 12.435 14.194 -13.338 1.00 19.17 325 GLU A CA 1
ATOM 2412 C C . GLU A 1 325 ? 11.725 15.062 -12.307 1.00 16.58 325 GLU A C 1
ATOM 2413 O O . GLU A 1 325 ? 10.917 14.569 -11.526 1.00 16.96 325 GLU A O 1
ATOM 2419 N N . GLN A 1 326 ? 12.015 16.355 -12.325 1.00 17.57 326 GLN A N 1
ATOM 2420 C CA . GLN A 1 326 ? 11.412 17.312 -11.396 1.00 17.87 326 GLN A CA 1
ATOM 2421 C C . GLN A 1 326 ? 9.886 17.293 -11.400 1.00 16.92 326 GLN A C 1
ATOM 2422 O O . GLN A 1 326 ? 9.259 17.495 -10.358 1.00 15.60 326 GLN A O 1
ATOM 2428 N N . LYS A 1 327 ? 9.301 17.072 -12.576 1.00 15.31 327 LYS A N 1
ATOM 2429 C CA . LYS A 1 327 ? 7.854 17.044 -12.722 1.00 16.06 327 LYS A CA 1
ATOM 2430 C C . LYS A 1 327 ? 7.197 16.086 -11.714 1.00 14.99 327 LYS A C 1
ATOM 2431 O O . LYS A 1 327 ? 6.206 16.441 -11.073 1.00 11.75 327 LYS A O 1
ATOM 2437 N N . TYR A 1 328 ? 7.747 14.877 -11.585 1.00 12.34 328 TYR A N 1
ATOM 2438 C CA . TYR A 1 328 ? 7.197 13.884 -10.665 1.00 12.71 328 TYR A CA 1
ATOM 2439 C C . TYR A 1 328 ? 7.408 14.323 -9.219 1.00 13.40 328 TYR A C 1
ATOM 2440 O O . TYR A 1 328 ? 6.559 14.085 -8.357 1.00 14.02 328 TYR A O 1
ATOM 2449 N N . ILE A 1 329 ? 8.532 14.975 -8.954 1.00 10.91 329 ILE A N 1
ATOM 2450 C CA . ILE A 1 329 ? 8.789 15.455 -7.612 1.00 11.96 329 ILE A CA 1
ATOM 2451 C C . ILE A 1 329 ? 7.794 16.572 -7.273 1.00 12.23 329 ILE A C 1
ATOM 2452 O O . ILE A 1 329 ? 7.159 16.539 -6.217 1.00 13.28 329 ILE A O 1
ATOM 2457 N N . ASP A 1 330 ? 7.635 17.546 -8.168 1.00 11.85 330 ASP A N 1
ATOM 2458 C CA . ASP A 1 330 ? 6.692 18.640 -7.930 1.00 12.37 330 ASP A CA 1
ATOM 2459 C C . ASP A 1 330 ? 5.281 18.123 -7.685 1.00 11.62 330 ASP A C 1
ATOM 2460 O O . ASP A 1 330 ? 4.590 18.582 -6.767 1.00 10.64 330 ASP A O 1
ATOM 2465 N N . PHE A 1 331 ? 4.846 17.186 -8.525 1.00 9.72 331 PHE A N 1
ATOM 2466 C CA . PHE A 1 331 ? 3.507 16.628 -8.391 1.00 8.71 331 PHE A CA 1
ATOM 2467 C C . PHE A 1 331 ? 3.376 15.888 -7.062 1.00 8.72 331 PHE A C 1
ATOM 2468 O O . PHE A 1 331 ? 2.366 16.014 -6.380 1.00 9.35 331 PHE A O 1
ATOM 2476 N N . GLY A 1 332 ? 4.410 15.140 -6.686 1.00 10.04 332 GLY A N 1
ATOM 2477 C CA . GLY A 1 332 ? 4.377 14.424 -5.422 1.00 11.58 332 GLY A CA 1
ATOM 2478 C C . GLY A 1 332 ? 4.300 15.367 -4.226 1.00 13.21 332 GLY A C 1
ATOM 2479 O O . GLY A 1 332 ? 3.583 15.097 -3.262 1.00 12.03 332 GLY A O 1
ATOM 2480 N N . ILE A 1 333 ? 5.043 16.472 -4.284 1.00 14.42 333 ILE A N 1
ATOM 2481 C CA . ILE A 1 333 ? 5.044 17.465 -3.207 1.00 15.33 333 ILE A CA 1
ATOM 2482 C C . ILE A 1 333 ? 3.641 18.055 -3.036 1.00 15.73 333 ILE A C 1
ATOM 2483 O O . ILE A 1 333 ? 3.167 18.262 -1.917 1.00 15.81 333 ILE A O 1
ATOM 2488 N N . LYS A 1 334 ? 2.982 18.317 -4.158 1.00 15.56 334 LYS A N 1
ATOM 2489 C CA . LYS A 1 334 ? 1.638 18.879 -4.156 1.00 16.18 334 LYS A CA 1
ATOM 2490 C C . LYS A 1 334 ? 0.674 17.877 -3.530 1.00 15.63 334 LYS A C 1
ATOM 2491 O O . LYS A 1 334 ? -0.225 18.243 -2.774 1.00 16.28 334 LYS A O 1
ATOM 2497 N N . LEU A 1 335 ? 0.885 16.604 -3.835 1.00 14.81 335 LEU A N 1
ATOM 2498 C CA . LEU A 1 335 ? 0.036 15.540 -3.319 1.00 13.86 335 LEU A CA 1
ATOM 2499 C C . LEU A 1 335 ? 0.196 15.397 -1.808 1.00 14.28 335 LEU A C 1
ATOM 2500 O O . LEU A 1 335 ? -0.788 15.316 -1.071 1.00 17.23 335 LEU A O 1
ATOM 2505 N N . ALA A 1 336 ? 1.440 15.362 -1.352 1.00 13.03 336 ALA A N 1
ATOM 2506 C CA . ALA A 1 336 ? 1.722 15.225 0.064 1.00 13.15 336 ALA A CA 1
ATOM 2507 C C . ALA A 1 336 ? 1.071 16.379 0.824 1.00 14.85 336 ALA A C 1
ATOM 2508 O O . ALA A 1 336 ? 0.447 16.188 1.870 1.00 14.70 336 ALA A O 1
ATOM 2510 N N . SER A 1 337 ? 1.209 17.578 0.269 1.00 14.92 337 SER A N 1
ATOM 2511 C CA . SER A 1 337 ? 0.658 18.788 0.854 1.00 15.14 337 SER A CA 1
ATOM 2512 C C . SER A 1 337 ? -0.864 18.786 0.877 1.00 15.23 337 SER A C 1
ATOM 2513 O O . SER A 1 337 ? -1.482 19.120 1.892 1.00 17.09 337 SER A O 1
ATOM 2516 N N . SER A 1 338 ? -1.473 18.409 -0.241 1.00 14.11 338 SER A N 1
ATOM 2517 C CA . SER A 1 338 ? -2.925 18.395 -0.325 1.00 12.22 338 SER A CA 1
ATOM 2518 C C . SER A 1 338 ? -3.560 17.413 0.640 1.00 11.85 338 SER A C 1
ATOM 2519 O O . SER A 1 338 ? -4.533 17.742 1.318 1.00 11.08 338 SER A O 1
ATOM 2522 N N . TYR A 1 339 ? -3.007 16.208 0.701 1.00 10.69 339 TYR A N 1
ATOM 2523 C CA . TYR A 1 339 ? -3.535 15.190 1.591 1.00 10.07 339 TYR A CA 1
ATOM 2524 C C . TYR A 1 339 ? -3.293 15.545 3.059 1.00 10.75 339 TYR A C 1
ATOM 2525 O O . TYR A 1 339 ? -4.043 15.121 3.938 1.00 7.88 339 TYR A O 1
ATOM 2534 N N . PHE A 1 340 ? -2.261 16.340 3.331 1.00 11.79 340 PHE A N 1
ATOM 2535 C CA . PHE A 1 340 ? -2.030 16.742 4.711 1.00 12.82 340 PHE A CA 1
ATOM 2536 C C . PHE A 1 340 ? -3.122 17.729 5.117 1.00 11.93 340 PHE A C 1
ATOM 2537 O O . PHE A 1 340 ? -3.458 17.846 6.291 1.00 13.78 340 PHE A O 1
ATOM 2545 N N . GLY A 1 341 ? -3.679 18.426 4.129 1.00 13.27 341 GLY A N 1
ATOM 2546 C CA . GLY A 1 341 ? -4.744 19.382 4.385 1.00 11.59 341 GLY A CA 1
ATOM 2547 C C . GLY A 1 341 ? -5.997 18.716 4.938 1.00 11.95 341 GLY A C 1
ATOM 2548 O O . GLY A 1 341 ? -6.850 19.394 5.520 1.00 11.25 341 GLY A O 1
ATOM 2549 N N . THR A 1 342 ? -6.128 17.400 4.751 1.00 9.78 342 THR A N 1
ATOM 2550 C CA . THR A 1 342 ? -7.300 16.682 5.275 1.00 11.65 342 THR A CA 1
ATOM 2551 C C . THR A 1 342 ? -7.032 16.318 6.736 1.00 12.32 342 THR A C 1
ATOM 2552 O O . THR A 1 342 ? -7.926 15.886 7.464 1.00 11.20 342 THR A O 1
ATOM 2556 N N . TYR A 1 343 ? -5.780 16.498 7.146 1.00 12.31 343 TYR A N 1
ATOM 2557 C CA . TYR A 1 343 ? -5.357 16.237 8.521 1.00 14.70 343 TYR A CA 1
ATOM 2558 C C . TYR A 1 343 ? -5.540 17.539 9.316 1.00 15.38 343 TYR A C 1
ATOM 2559 O O . TYR A 1 343 ? -6.303 17.603 10.279 1.00 14.58 343 TYR A O 1
ATOM 2568 N N . THR A 1 344 ? -4.829 18.569 8.863 1.00 16.04 344 THR A N 1
ATOM 2569 C CA . THR A 1 344 ? -4.798 19.895 9.480 1.00 18.26 344 THR A CA 1
ATOM 2570 C C . THR A 1 344 ? -6.136 20.635 9.566 1.00 17.20 344 THR A C 1
ATOM 2571 O O . THR A 1 344 ? -6.284 21.544 10.378 1.00 16.68 344 THR A O 1
ATOM 2575 N N . GLN A 1 345 ? -7.118 20.248 8.760 1.00 17.48 345 GLN A N 1
ATOM 2576 C CA . GLN A 1 345 ? -8.392 20.955 8.808 1.00 16.48 345 GLN A CA 1
ATOM 2577 C C . GLN A 1 345 ? -9.525 20.302 9.602 1.00 16.71 345 GLN A C 1
ATOM 2578 O O . GLN A 1 345 ? -10.589 20.909 9.771 1.00 17.43 345 GLN A O 1
ATOM 2584 N N . THR A 1 346 ? -9.318 19.087 10.104 1.00 14.34 346 THR A N 1
ATOM 2585 C CA . THR A 1 346 ? -10.365 18.453 10.900 1.00 15.42 346 THR A CA 1
ATOM 2586 C C . THR A 1 346 ? -10.238 18.969 12.333 1.00 16.40 346 THR A C 1
ATOM 2587 O O . THR A 1 346 ? -9.268 19.652 12.671 1.00 16.73 346 THR A O 1
ATOM 2591 N N . ALA A 1 347 ? -11.209 18.637 13.175 1.00 16.65 347 ALA A N 1
ATOM 2592 C CA . ALA A 1 347 ? -11.179 19.077 14.560 1.00 15.65 347 ALA A CA 1
ATOM 2593 C C . ALA A 1 347 ? -10.074 18.353 15.324 1.00 16.28 347 ALA A C 1
ATOM 2594 O O . ALA A 1 347 ? -9.429 18.936 16.191 1.00 16.63 347 ALA A O 1
ATOM 2596 N N . SER A 1 348 ? -9.833 17.088 14.999 1.00 16.37 348 SER A N 1
ATOM 2597 C CA . SER A 1 348 ? -8.787 16.350 15.700 1.00 15.15 348 SER A CA 1
ATOM 2598 C C . SER A 1 348 ? -7.395 16.577 15.097 1.00 14.09 348 SER A C 1
ATOM 2599 O O . SER A 1 348 ? -6.381 16.259 15.725 1.00 14.14 348 SER A O 1
ATOM 2602 N N . GLY A 1 349 ? -7.345 17.128 13.890 1.00 11.48 349 GLY A N 1
ATOM 2603 C CA . GLY A 1 349 ? -6.063 17.333 13.249 1.00 12.57 349 GLY A CA 1
ATOM 2604 C C . GLY A 1 349 ? -5.588 16.038 12.600 1.00 13.45 349 GLY A C 1
ATOM 2605 O O . GLY A 1 349 ? -4.439 15.934 12.184 1.00 13.20 349 GLY A O 1
ATOM 2606 N N . ILE A 1 350 ? -6.480 15.052 12.510 1.00 14.44 350 ILE A N 1
ATOM 2607 C CA . ILE A 1 350 ? -6.174 13.758 11.900 1.00 14.70 350 ILE A CA 1
ATOM 2608 C C . ILE A 1 350 ? -7.016 13.579 10.630 1.00 15.73 350 ILE A C 1
ATOM 2609 O O . ILE A 1 350 ? -8.200 13.922 10.616 1.00 15.75 350 ILE A O 1
ATOM 2614 N N . GLY A 1 351 ? -6.408 13.041 9.573 1.00 15.81 351 GLY A N 1
ATOM 2615 C CA . GLY A 1 351 ? -7.118 12.852 8.314 1.00 14.82 351 GLY A CA 1
ATOM 2616 C C . GLY A 1 351 ? -8.179 11.759 8.313 1.00 15.84 351 GLY A C 1
ATOM 2617 O O . GLY A 1 351 ? -8.033 10.755 9.005 1.00 15.49 351 GLY A O 1
ATOM 2618 N N . PRO A 1 352 ? -9.263 11.927 7.537 1.00 15.40 352 PRO A N 1
ATOM 2619 C CA . PRO A 1 352 ? -10.354 10.950 7.446 1.00 16.22 352 PRO A CA 1
ATOM 2620 C C . PRO A 1 352 ? -9.979 9.735 6.602 1.00 16.05 352 PRO A C 1
ATOM 2621 O O . PRO A 1 352 ? -9.047 9.789 5.809 1.00 15.46 352 PRO A O 1
ATOM 2625 N N . GLU A 1 353 ? -10.714 8.645 6.789 1.00 17.27 353 GLU A N 1
ATOM 2626 C CA . GLU A 1 353 ? -10.483 7.401 6.060 1.00 18.08 353 GLU A CA 1
ATOM 2627 C C . GLU A 1 353 ? -10.919 7.577 4.612 1.00 17.70 353 GLU A C 1
ATOM 2628 O O . GLU A 1 353 ? -10.274 7.090 3.678 1.00 17.85 353 GLU A O 1
ATOM 2634 N N . GLY A 1 354 ? -12.029 8.283 4.447 1.00 16.12 354 GLY A N 1
ATOM 2635 C CA . GLY A 1 354 ? -12.558 8.551 3.131 1.00 14.48 354 GLY A CA 1
ATOM 2636 C C . GLY A 1 354 ? -13.131 9.953 3.102 1.00 13.96 354 GLY A C 1
ATOM 2637 O O . GLY A 1 354 ? -13.759 10.382 4.071 1.00 15.45 354 GLY A O 1
ATOM 2638 N N . PHE A 1 355 ? -12.900 10.668 2.004 1.00 11.66 355 PHE A N 1
ATOM 2639 C CA . PHE A 1 355 ? -13.409 12.021 1.844 1.00 12.48 355 PHE A CA 1
ATOM 2640 C C . PHE A 1 355 ? -13.732 12.277 0.378 1.00 13.21 355 PHE A C 1
ATOM 2641 O O . PHE A 1 355 ? -13.271 11.549 -0.503 1.00 12.62 355 PHE A O 1
ATOM 2649 N N . ALA A 1 356 ? -14.527 13.312 0.120 1.00 12.31 356 ALA A N 1
ATOM 2650 C CA . ALA A 1 356 ? -14.916 13.635 -1.250 1.00 12.87 356 ALA A CA 1
ATOM 2651 C C . ALA A 1 356 ? -15.036 15.142 -1.501 1.00 11.42 356 ALA A C 1
ATOM 2652 O O . ALA A 1 356 ? -15.014 15.946 -0.573 1.00 10.52 356 ALA A O 1
ATOM 2654 N N . TRP A 1 357 ? -15.165 15.520 -2.765 1.00 11.20 357 TRP A N 1
ATOM 2655 C CA . TRP A 1 357 ? -15.270 16.929 -3.104 1.00 13.27 357 TRP A CA 1
ATOM 2656 C C . TRP A 1 357 ? -16.020 17.092 -4.417 1.00 14.01 357 TRP A C 1
ATOM 2657 O O . TRP A 1 357 ? -16.569 16.128 -4.951 1.00 13.81 357 TRP A O 1
ATOM 2668 N N . VAL A 1 358 ? -16.066 18.318 -4.920 1.00 14.61 358 VAL A N 1
ATOM 2669 C CA . VAL A 1 358 ? -16.724 18.592 -6.186 1.00 13.46 358 VAL A CA 1
ATOM 2670 C C . VAL A 1 358 ? -15.610 18.951 -7.165 1.00 14.85 358 VAL A C 1
ATOM 2671 O O . VAL A 1 358 ? -14.850 19.893 -6.924 1.00 14.85 358 VAL A O 1
ATOM 2675 N N . ASP A 1 359 ? -15.490 18.191 -8.250 1.00 15.16 359 ASP A N 1
ATOM 2676 C CA . ASP A 1 359 ? -14.453 18.464 -9.243 1.00 16.15 359 ASP A CA 1
ATOM 2677 C C . ASP A 1 359 ? -14.662 19.876 -9.779 1.00 17.41 359 ASP A C 1
ATOM 2678 O O . ASP A 1 359 ? -15.728 20.183 -10.303 1.00 17.52 359 ASP A O 1
ATOM 2683 N N . SER A 1 360 ? -13.650 20.730 -9.661 1.00 18.58 360 SER A N 1
ATOM 2684 C CA . SER A 1 360 ? -13.771 22.116 -10.124 1.00 22.81 360 SER A CA 1
ATOM 2685 C C . SER A 1 360 ? -13.910 22.271 -11.630 1.00 24.52 360 SER A C 1
ATOM 2686 O O . SER A 1 360 ? -14.397 23.293 -12.105 1.00 26.83 360 SER A O 1
ATOM 2689 N N . VAL A 1 361 ? -13.481 21.266 -12.382 1.00 26.02 361 VAL A N 1
ATOM 2690 C CA . VAL A 1 361 ? -13.551 21.342 -13.830 1.00 28.31 361 VAL A CA 1
ATOM 2691 C C . VAL A 1 361 ? -14.823 20.741 -14.404 1.00 30.01 361 VAL A C 1
ATOM 2692 O O . VAL A 1 361 ? -15.641 21.448 -14.990 1.00 30.22 361 VAL A O 1
ATOM 2696 N N . THR A 1 362 ? -14.997 19.436 -14.238 1.00 30.82 362 THR A N 1
ATOM 2697 C CA . THR A 1 362 ? -16.179 18.779 -14.770 1.00 30.79 362 THR A CA 1
ATOM 2698 C C . THR A 1 362 ? -17.440 18.989 -13.950 1.00 28.97 362 THR A C 1
ATOM 2699 O O . THR A 1 362 ? -18.511 18.537 -14.339 1.00 28.60 362 THR A O 1
ATOM 2703 N N . GLY A 1 363 ? -17.322 19.672 -12.818 1.00 28.72 363 GLY A N 1
ATOM 2704 C CA . GLY A 1 363 ? -18.490 19.886 -11.981 1.00 27.81 363 GLY A CA 1
ATOM 2705 C C . GLY A 1 363 ? -18.968 18.586 -11.355 1.00 28.35 363 GLY A C 1
ATOM 2706 O O . GLY A 1 363 ? -19.934 18.576 -10.590 1.00 26.14 363 GLY A O 1
ATOM 2707 N N . ALA A 1 364 ? -18.283 17.487 -11.670 1.00 29.41 364 ALA A N 1
ATOM 2708 C CA . ALA A 1 364 ? -18.642 16.172 -11.139 1.00 31.16 364 ALA A CA 1
ATOM 2709 C C . ALA A 1 364 ? -18.537 16.127 -9.621 1.00 31.84 364 ALA A C 1
ATOM 2710 O O . ALA A 1 364 ? -18.089 17.077 -8.978 1.00 30.98 364 ALA A O 1
ATOM 2712 N N . GLY A 1 365 ? -18.938 15.002 -9.052 1.00 32.58 365 GLY A N 1
ATOM 2713 C CA . GLY A 1 365 ? -18.883 14.865 -7.616 1.00 33.70 365 GLY A CA 1
ATOM 2714 C C . GLY A 1 365 ? -20.252 15.164 -7.067 1.00 34.70 365 GLY A C 1
ATOM 2715 O O . GLY A 1 365 ? -21.087 15.770 -7.740 1.00 35.87 365 GLY A O 1
ATOM 2716 N N . GLY A 1 366 ? -20.495 14.755 -5.835 1.00 34.94 366 GLY A N 1
ATOM 2717 C CA . GLY A 1 366 ? -21.803 14.998 -5.280 1.00 35.81 366 GLY A CA 1
ATOM 2718 C C . GLY A 1 366 ? -22.031 16.411 -4.802 1.00 35.07 366 GLY A C 1
ATOM 2719 O O . GLY A 1 366 ? -21.770 17.404 -5.486 1.00 35.63 366 GLY A O 1
ATOM 2720 N N . SER A 1 367 ? -22.548 16.475 -3.590 1.00 33.31 367 SER A N 1
ATOM 2721 C CA . SER A 1 367 ? -22.833 17.721 -2.939 1.00 30.01 367 SER A CA 1
ATOM 2722 C C . SER A 1 367 ? -22.626 17.430 -1.464 1.00 27.74 367 SER A C 1
ATOM 2723 O O . SER A 1 367 ? -23.102 16.419 -0.942 1.00 25.78 367 SER A O 1
ATOM 2726 N N . PRO A 1 368 ? -21.895 18.307 -0.775 1.00 25.51 368 PRO A N 1
ATOM 2727 C CA . PRO A 1 368 ? -21.622 18.139 0.652 1.00 25.00 368 PRO A CA 1
ATOM 2728 C C . PRO A 1 368 ? -22.885 17.834 1.447 1.00 23.51 368 PRO A C 1
ATOM 2729 O O . PRO A 1 368 ? -23.925 18.466 1.236 1.00 23.09 368 PRO A O 1
ATOM 2733 N N . PRO A 1 369 ? -22.823 16.848 2.356 1.00 22.00 369 PRO A N 1
ATOM 2734 C CA . PRO A 1 369 ? -24.024 16.561 3.140 1.00 22.58 369 PRO A CA 1
ATOM 2735 C C . PRO A 1 369 ? -24.319 17.834 3.942 1.00 23.52 369 PRO A C 1
ATOM 2736 O O . PRO A 1 369 ? -23.397 18.544 4.352 1.00 21.60 369 PRO A O 1
ATOM 2740 N N . SER A 1 370 ? -25.597 18.133 4.139 1.00 24.46 370 SER A N 1
ATOM 2741 C CA . SER A 1 370 ? -26.006 19.339 4.846 1.00 26.14 370 SER A CA 1
ATOM 2742 C C . SER A 1 370 ? -25.171 19.713 6.076 1.00 25.63 370 SER A C 1
ATOM 2743 O O . SER A 1 370 ? -24.843 20.882 6.273 1.00 26.77 370 SER A O 1
ATOM 2746 N N . SER A 1 371 ? -24.819 18.735 6.901 1.00 24.74 371 SER A N 1
ATOM 2747 C CA . SER A 1 371 ? -24.042 19.018 8.107 1.00 24.91 371 SER A CA 1
ATOM 2748 C C . SER A 1 371 ? -22.618 19.513 7.824 1.00 23.66 371 SER A C 1
ATOM 2749 O O . SER A 1 371 ? -22.023 20.213 8.644 1.00 23.22 371 SER A O 1
ATOM 2752 N N . GLN A 1 372 ? -22.073 19.146 6.669 1.00 20.76 372 GLN A N 1
ATOM 2753 C CA . GLN A 1 372 ? -20.713 19.542 6.316 1.00 19.16 372 GLN A CA 1
ATOM 2754 C C . GLN A 1 372 ? -20.677 20.617 5.242 1.00 17.88 372 GLN A C 1
ATOM 2755 O O . GLN A 1 372 ? -19.647 20.834 4.617 1.00 15.65 372 GLN A O 1
ATOM 2761 N N . SER A 1 373 ? -21.803 21.294 5.035 1.00 17.96 373 SER A N 1
ATOM 2762 C CA . SER A 1 373 ? -21.878 22.327 4.011 1.00 16.33 373 SER A CA 1
ATOM 2763 C C . SER A 1 373 ? -20.840 23.414 4.218 1.00 17.26 373 SER A C 1
ATOM 2764 O O . SER A 1 373 ? -20.064 23.723 3.312 1.00 17.36 373 SER A O 1
ATOM 2767 N N . GLY A 1 374 ? -20.826 24.000 5.410 1.00 15.85 374 GLY A N 1
ATOM 2768 C CA . GLY A 1 374 ? -19.863 25.052 5.686 1.00 15.19 374 GLY A CA 1
ATOM 2769 C C . GLY A 1 374 ? -18.440 24.526 5.732 1.00 14.45 374 GLY A C 1
ATOM 2770 O O . GLY A 1 374 ? -17.510 25.203 5.288 1.00 12.88 374 GLY A O 1
ATOM 2771 N N . PHE A 1 375 ? -18.261 23.315 6.258 1.00 13.07 375 PHE A N 1
ATOM 2772 C CA . PHE A 1 375 ? -16.922 22.748 6.346 1.00 12.86 375 PHE A CA 1
ATOM 2773 C C . PHE A 1 375 ? -16.289 22.633 4.957 1.00 11.59 375 PHE A C 1
ATOM 2774 O O . PHE A 1 375 ? -15.137 23.007 4.771 1.00 11.51 375 PHE A O 1
ATOM 2782 N N . TYR A 1 376 ? -17.045 22.150 3.976 1.00 11.94 376 TYR A N 1
ATOM 2783 C CA . TYR A 1 376 ? -16.513 22.008 2.621 1.00 12.87 376 TYR A CA 1
ATOM 2784 C C . TYR A 1 376 ? -16.091 23.348 2.013 1.00 13.33 376 TYR A C 1
ATOM 2785 O O . TYR A 1 376 ? -15.073 23.433 1.346 1.00 15.45 376 TYR A O 1
ATOM 2794 N N . SER A 1 377 ? -16.878 24.392 2.243 1.00 15.19 377 SER A N 1
ATOM 2795 C CA . SER A 1 377 ? -16.562 25.703 1.698 1.00 18.32 377 SER A CA 1
ATOM 2796 C C . SER A 1 377 ? -15.153 26.180 2.025 1.00 16.78 377 SER A C 1
ATOM 2797 O O . SER A 1 377 ? -14.464 26.704 1.158 1.00 16.25 377 SER A O 1
ATOM 2800 N N . SER A 1 378 ? -14.723 25.999 3.268 1.00 17.03 378 SER A N 1
ATOM 2801 C CA . SER A 1 378 ? -13.387 26.439 3.651 1.00 16.62 378 SER A CA 1
ATOM 2802 C C . SER A 1 378 ? -12.321 25.340 3.646 1.00 15.78 378 SER A C 1
ATOM 2803 O O . SER A 1 378 ? -11.148 25.630 3.433 1.00 15.93 378 SER A O 1
ATOM 2806 N N . ALA A 1 379 ? -12.719 24.088 3.864 1.00 13.16 379 ALA A N 1
ATOM 2807 C CA . ALA A 1 379 ? -11.759 22.990 3.899 1.00 11.43 379 ALA A CA 1
ATOM 2808 C C . ALA A 1 379 ? -11.429 22.408 2.527 1.00 14.21 379 ALA A C 1
ATOM 2809 O O . ALA A 1 379 ? -10.302 21.971 2.289 1.00 15.38 379 ALA A O 1
ATOM 2811 N N . GLY A 1 380 ? -12.408 22.382 1.630 1.00 12.89 380 GLY A N 1
ATOM 2812 C CA . GLY A 1 380 ? -12.160 21.849 0.306 1.00 13.61 380 GLY A CA 1
ATOM 2813 C C . GLY A 1 380 ? -12.498 20.376 0.152 1.00 14.64 380 GLY A C 1
ATOM 2814 O O . GLY A 1 380 ? -12.157 19.765 -0.860 1.00 15.77 380 GLY A O 1
ATOM 2815 N N . PHE A 1 381 ? -13.167 19.796 1.145 1.00 13.62 381 PHE A N 1
ATOM 2816 C CA . PHE A 1 381 ? -13.555 18.387 1.080 1.00 12.07 381 PHE A CA 1
ATOM 2817 C C . PHE A 1 381 ? -14.542 18.076 2.197 1.00 11.38 381 PHE A C 1
ATOM 2818 O O . PHE A 1 381 ? -14.688 18.855 3.136 1.00 11.61 381 PHE A O 1
ATOM 2826 N N . TRP A 1 382 ? -15.254 16.964 2.082 1.00 10.91 382 TRP A N 1
ATOM 2827 C CA . TRP A 1 382 ? -16.139 16.556 3.161 1.00 10.88 382 TRP A CA 1
ATOM 2828 C C . TRP A 1 382 ? -15.821 15.099 3.466 1.00 10.90 382 TRP A C 1
ATOM 2829 O O . TRP A 1 382 ? -15.284 14.378 2.622 1.00 11.97 382 TRP A O 1
ATOM 2840 N N . VAL A 1 383 ? -16.125 14.678 4.685 1.00 12.25 383 VAL A N 1
ATOM 2841 C CA . VAL A 1 383 ? -15.830 13.322 5.127 1.00 12.90 383 VAL A CA 1
ATOM 2842 C C . VAL A 1 383 ? -16.919 12.325 4.793 1.00 12.37 383 VAL A C 1
ATOM 2843 O O . VAL A 1 383 ? -18.098 12.592 5.003 1.00 10.89 383 VAL A O 1
ATOM 2847 N N . THR A 1 384 ? -16.503 11.168 4.287 1.00 12.80 384 THR A N 1
ATOM 2848 C CA . THR A 1 384 ? -17.421 10.093 3.936 1.00 13.45 384 THR A CA 1
ATOM 2849 C C . THR A 1 384 ? -17.174 8.897 4.866 1.00 14.76 384 THR A C 1
ATOM 2850 O O . THR A 1 384 ? -18.071 8.092 5.113 1.00 15.47 384 THR A O 1
ATOM 2854 N N . ALA A 1 385 ? -15.947 8.795 5.376 1.00 14.08 385 ALA A N 1
ATOM 2855 C CA . ALA A 1 385 ? -15.554 7.720 6.287 1.00 14.17 385 ALA A CA 1
ATOM 2856 C C . ALA A 1 385 ? -14.693 8.402 7.339 1.00 14.51 385 ALA A C 1
ATOM 2857 O O . ALA A 1 385 ? -13.499 8.618 7.133 1.00 15.57 385 ALA A O 1
ATOM 2859 N N . PRO A 1 386 ? -15.296 8.738 8.487 1.00 14.42 386 PRO A N 1
ATOM 2860 C CA . PRO A 1 386 ? -14.682 9.420 9.632 1.00 14.06 386 PRO A CA 1
ATOM 2861 C C . PRO A 1 386 ? -13.614 8.740 10.472 1.00 15.48 386 PRO A C 1
ATOM 2862 O O . PRO A 1 386 ? -12.797 9.423 11.093 1.00 14.86 386 PRO A O 1
ATOM 2866 N N . TYR A 1 387 ? -13.597 7.414 10.508 1.00 15.36 387 TYR A N 1
ATOM 2867 C CA . TYR A 1 387 ? -12.609 6.748 11.346 1.00 14.00 387 TYR A CA 1
ATOM 2868 C C . TYR A 1 387 ? -11.159 6.830 10.886 1.00 14.65 387 TYR A C 1
ATOM 2869 O O . TYR A 1 387 ? -10.856 7.205 9.748 1.00 15.05 387 TYR A O 1
ATOM 2878 N N . TYR A 1 388 ? -10.271 6.489 11.814 1.00 14.09 388 TYR A N 1
ATOM 2879 C CA . TYR A 1 388 ? -8.829 6.455 11.598 1.00 13.72 388 TYR A CA 1
ATOM 2880 C C . TYR A 1 388 ? -8.300 5.225 12.352 1.00 14.47 388 TYR A C 1
ATOM 2881 O O . TYR A 1 388 ? -8.532 5.073 13.560 1.00 14.67 388 TYR A O 1
ATOM 2890 N N . ILE A 1 389 ? -7.594 4.347 11.645 1.00 13.91 389 ILE A N 1
ATOM 2891 C CA . ILE A 1 389 ? -7.076 3.143 12.279 1.00 13.16 389 ILE A CA 1
ATOM 2892 C C . ILE A 1 389 ? -5.561 3.053 12.296 1.00 12.39 389 ILE A C 1
ATOM 2893 O O . ILE A 1 389 ? -4.976 1.991 12.062 1.00 12.24 389 ILE A O 1
ATOM 2898 N N . LEU A 1 390 ? -4.929 4.188 12.574 1.00 12.91 390 LEU A N 1
ATOM 2899 C CA . LEU A 1 390 ? -3.478 4.264 12.681 1.00 11.45 390 LEU A CA 1
ATOM 2900 C C . LEU A 1 390 ? -2.718 4.057 11.364 1.00 12.60 390 LEU A C 1
ATOM 2901 O O . LEU A 1 390 ? -1.586 3.556 11.374 1.00 13.50 390 LEU A O 1
ATOM 2906 N N . ARG A 1 391 ? -3.319 4.448 10.238 1.00 11.87 391 ARG A N 1
ATOM 2907 C CA . ARG A 1 391 ? -2.651 4.290 8.942 1.00 13.48 391 ARG A CA 1
ATOM 2908 C C . ARG A 1 391 ? -1.404 5.158 8.851 1.00 13.09 391 ARG A C 1
ATOM 2909 O O . ARG A 1 391 ? -1.260 6.129 9.588 1.00 14.98 391 ARG A O 1
ATOM 2917 N N . PRO A 1 392 ? -0.482 4.812 7.948 1.00 12.53 392 PRO A N 1
ATOM 2918 C CA . PRO A 1 392 ? 0.744 5.600 7.832 1.00 11.66 392 PRO A CA 1
ATOM 2919 C C . PRO A 1 392 ? 0.978 6.364 6.532 1.00 12.65 392 PRO A C 1
ATOM 2920 O O . PRO A 1 392 ? 1.923 7.151 6.439 1.00 13.36 392 PRO A O 1
ATOM 2924 N N . GLU A 1 393 ? 0.135 6.138 5.536 1.00 11.84 393 GLU A N 1
ATOM 2925 C CA . GLU A 1 393 ? 0.327 6.764 4.237 1.00 12.45 393 GLU A CA 1
ATOM 2926 C C . GLU A 1 393 ? 0.704 8.240 4.191 1.00 12.43 393 GLU A C 1
ATOM 2927 O O . GLU A 1 393 ? 1.539 8.635 3.386 1.00 13.75 393 GLU A O 1
ATOM 2933 N N . THR A 1 394 ? 0.095 9.058 5.038 1.00 12.02 394 THR A N 1
ATOM 2934 C CA . THR A 1 394 ? 0.385 10.482 5.034 1.00 11.11 394 THR A CA 1
ATOM 2935 C C . THR A 1 394 ? 1.762 10.793 5.625 1.00 11.95 394 THR A C 1
ATOM 2936 O O . THR A 1 394 ? 2.526 11.595 5.061 1.00 9.52 394 THR A O 1
ATOM 2940 N N . LEU A 1 395 ? 2.077 10.146 6.746 1.00 9.77 395 LEU A N 1
ATOM 2941 C CA . LEU A 1 395 ? 3.374 10.315 7.383 1.00 9.58 395 LEU A CA 1
ATOM 2942 C C . LEU A 1 395 ? 4.412 9.823 6.382 1.00 10.61 395 LEU A C 1
ATOM 2943 O O . LEU A 1 395 ? 5.531 10.340 6.312 1.00 11.74 395 LEU A O 1
ATOM 2948 N N . GLU A 1 396 ? 4.021 8.826 5.593 1.00 10.93 396 GLU A N 1
ATOM 2949 C CA . GLU A 1 396 ? 4.904 8.268 4.578 1.00 12.00 396 GLU A CA 1
ATOM 2950 C C . GLU A 1 396 ? 5.215 9.341 3.541 1.00 11.76 396 GLU A C 1
ATOM 2951 O O . GLU A 1 396 ? 6.379 9.622 3.259 1.00 10.35 396 GLU A O 1
ATOM 2957 N N . SER A 1 397 ? 4.175 9.949 2.980 1.00 10.00 397 SER A N 1
ATOM 2958 C CA . SER A 1 397 ? 4.397 10.965 1.964 1.00 12.25 397 SER A CA 1
ATOM 2959 C C . SER A 1 397 ? 5.148 12.188 2.482 1.00 12.41 397 SER A C 1
ATOM 2960 O O . SER A 1 397 ? 6.002 12.729 1.781 1.00 11.59 397 SER A O 1
ATOM 2963 N N . LEU A 1 398 ? 4.843 12.613 3.705 1.00 12.29 398 LEU A N 1
ATOM 2964 C CA . LEU A 1 398 ? 5.529 13.751 4.286 1.00 12.48 398 LEU A CA 1
ATOM 2965 C C . LEU A 1 398 ? 7.008 13.403 4.408 1.00 14.16 398 LEU A C 1
ATOM 2966 O O . LEU A 1 398 ? 7.878 14.234 4.138 1.00 16.80 398 LEU A O 1
ATOM 2971 N N . TYR A 1 399 ? 7.292 12.169 4.808 1.00 12.88 399 TYR A N 1
ATOM 2972 C CA . TYR A 1 399 ? 8.670 11.730 4.944 1.00 12.57 399 TYR A CA 1
ATOM 2973 C C . TYR A 1 399 ? 9.422 11.889 3.619 1.00 13.99 399 TYR A C 1
ATOM 2974 O O . TYR A 1 399 ? 10.490 12.503 3.587 1.00 15.29 399 TYR A O 1
ATOM 2983 N N . TYR A 1 400 ? 8.869 11.357 2.527 1.00 13.96 400 TYR A N 1
ATOM 2984 C CA . TYR A 1 400 ? 9.524 11.485 1.223 1.00 13.12 400 TYR A CA 1
ATOM 2985 C C . TYR A 1 400 ? 9.722 12.950 0.831 1.00 15.17 400 TYR A C 1
ATOM 2986 O O . TYR A 1 400 ? 10.778 13.314 0.289 1.00 16.11 400 TYR A O 1
ATOM 2995 N N . ALA A 1 401 ? 8.707 13.780 1.093 1.00 14.02 401 ALA A N 1
ATOM 2996 C CA . ALA A 1 401 ? 8.771 15.207 0.769 1.00 13.43 401 ALA A CA 1
ATOM 2997 C C . ALA A 1 401 ? 9.989 15.853 1.438 1.00 13.61 401 ALA A C 1
ATOM 2998 O O . ALA A 1 401 ? 10.718 16.635 0.809 1.00 14.41 401 ALA A O 1
ATOM 3000 N N . TYR A 1 402 ? 10.223 15.502 2.700 1.00 12.02 402 TYR A N 1
ATOM 3001 C CA . TYR A 1 402 ? 11.363 16.034 3.438 1.00 12.99 402 TYR A CA 1
ATOM 3002 C C . TYR A 1 402 ? 12.693 15.504 2.882 1.00 12.56 402 TYR A C 1
ATOM 3003 O O . TYR A 1 402 ? 13.629 16.271 2.671 1.00 13.26 402 TYR A O 1
ATOM 3012 N N . ARG A 1 403 ? 12.772 14.197 2.639 1.00 12.34 403 ARG A N 1
ATOM 3013 C CA . ARG A 1 403 ? 13.999 13.592 2.109 1.00 12.63 403 ARG A CA 1
ATOM 3014 C C . ARG A 1 403 ? 14.405 14.153 0.756 1.00 11.75 403 ARG A C 1
ATOM 3015 O O . ARG A 1 403 ? 15.589 14.148 0.416 1.00 11.67 403 ARG A O 1
ATOM 3023 N N . VAL A 1 404 ? 13.431 14.618 -0.027 1.00 12.02 404 VAL A N 1
ATOM 3024 C CA . VAL A 1 404 ? 13.755 15.177 -1.337 1.00 11.69 404 VAL A CA 1
ATOM 3025 C C . VAL A 1 404 ? 14.005 16.688 -1.314 1.00 13.20 404 VAL A C 1
ATOM 3026 O O . VAL A 1 404 ? 14.712 17.193 -2.179 1.00 15.67 404 VAL A O 1
ATOM 3030 N N . THR A 1 405 ? 13.445 17.410 -0.341 1.00 13.45 405 THR A N 1
ATOM 3031 C CA . THR A 1 405 ? 13.653 18.865 -0.280 1.00 13.31 405 THR A CA 1
ATOM 3032 C C . THR A 1 405 ? 14.652 19.338 0.780 1.00 15.19 405 THR A C 1
ATOM 3033 O O . THR A 1 405 ? 15.377 20.315 0.572 1.00 14.56 405 THR A O 1
ATOM 3037 N N . GLY A 1 406 ? 14.676 18.663 1.923 1.00 15.99 406 GLY A N 1
ATOM 3038 C CA . GLY A 1 406 ? 15.565 19.082 2.990 1.00 15.56 406 GLY A CA 1
ATOM 3039 C C . GLY A 1 406 ? 14.949 20.262 3.726 1.00 17.36 406 GLY A C 1
ATOM 3040 O O . GLY A 1 406 ? 15.603 20.909 4.539 1.00 19.89 406 GLY A O 1
ATOM 3041 N N . ASP A 1 407 ? 13.680 20.538 3.443 1.00 16.19 407 ASP A N 1
ATOM 3042 C CA . ASP A 1 407 ? 12.973 21.641 4.074 1.00 16.52 407 ASP A CA 1
ATOM 3043 C C . ASP A 1 407 ? 12.375 21.204 5.419 1.00 16.83 407 ASP A C 1
ATOM 3044 O O . ASP A 1 407 ? 11.493 20.342 5.463 1.00 17.01 407 ASP A O 1
ATOM 3049 N N . SER A 1 408 ? 12.850 21.807 6.508 1.00 15.74 408 SER A N 1
ATOM 3050 C CA . SER A 1 408 ? 12.386 21.469 7.855 1.00 15.70 408 SER A CA 1
ATOM 3051 C C . SER A 1 408 ? 10.885 21.638 8.016 1.00 15.59 408 SER A C 1
ATOM 3052 O O . SER A 1 408 ? 10.282 21.116 8.959 1.00 15.00 408 SER A O 1
ATOM 3055 N N . LYS A 1 409 ? 10.287 22.373 7.090 1.00 15.52 409 LYS A N 1
ATOM 3056 C CA . LYS A 1 409 ? 8.852 22.605 7.113 1.00 16.00 409 LYS A CA 1
ATOM 3057 C C . LYS A 1 409 ? 8.121 21.263 7.115 1.00 14.45 409 LYS A C 1
ATOM 3058 O O . LYS A 1 409 ? 7.101 21.100 7.782 1.00 12.39 409 LYS A O 1
ATOM 3064 N N . TRP A 1 410 ? 8.651 20.302 6.366 1.00 13.93 410 TRP A N 1
ATOM 3065 C CA . TRP A 1 410 ? 8.020 18.992 6.270 1.00 14.23 410 TRP A CA 1
ATOM 3066 C C . TRP A 1 410 ? 8.081 18.247 7.585 1.00 14.25 410 TRP A C 1
ATOM 3067 O O . TRP A 1 410 ? 7.136 17.552 7.957 1.00 11.83 410 TRP A O 1
ATOM 3078 N N . GLN A 1 411 ? 9.191 18.397 8.296 1.00 14.74 411 GLN A N 1
ATOM 3079 C CA . GLN A 1 411 ? 9.311 17.751 9.587 1.00 15.00 411 GLN A CA 1
ATOM 3080 C C . GLN A 1 411 ? 8.261 18.336 10.518 1.00 14.40 411 GLN A C 1
ATOM 3081 O O . GLN A 1 411 ? 7.679 17.617 11.324 1.00 15.12 411 GLN A O 1
ATOM 3087 N N . ASP A 1 412 ? 8.012 19.638 10.404 1.00 14.32 412 ASP A N 1
ATOM 3088 C CA . ASP A 1 412 ? 7.018 20.287 11.262 1.00 16.85 412 ASP A CA 1
ATOM 3089 C C . ASP A 1 412 ? 5.623 19.735 10.978 1.00 15.80 412 ASP A C 1
ATOM 3090 O O . ASP A 1 412 ? 4.846 19.492 11.901 1.00 17.05 412 ASP A O 1
ATOM 3095 N N . LEU A 1 413 ? 5.308 19.528 9.703 1.00 14.67 413 LEU A N 1
ATOM 3096 C CA . LEU A 1 413 ? 4.005 18.989 9.342 1.00 14.17 413 LEU A CA 1
ATOM 3097 C C . LEU A 1 413 ? 3.858 17.578 9.902 1.00 13.73 413 LEU A C 1
ATOM 3098 O O . LEU A 1 413 ? 2.834 17.246 10.495 1.00 14.05 413 LEU A O 1
ATOM 3103 N N . ALA A 1 414 ? 4.890 16.757 9.724 1.00 13.24 414 ALA A N 1
ATOM 3104 C CA . ALA A 1 414 ? 4.873 15.384 10.226 1.00 14.42 414 ALA A CA 1
ATOM 3105 C C . ALA A 1 414 ? 4.689 15.384 11.740 1.00 14.98 414 ALA A C 1
ATOM 3106 O O . ALA A 1 414 ? 3.929 14.576 12.288 1.00 13.36 414 ALA A O 1
ATOM 3108 N N . TRP A 1 415 ? 5.390 16.301 12.403 1.00 15.04 415 TRP A N 1
ATOM 3109 C CA . TRP A 1 415 ? 5.327 16.436 13.853 1.00 16.69 415 TRP A CA 1
ATOM 3110 C C . TRP A 1 415 ? 3.904 16.795 14.258 1.00 17.91 415 TRP A C 1
ATOM 3111 O O . TRP A 1 415 ? 3.373 16.267 15.236 1.00 17.92 415 TRP A O 1
ATOM 3122 N N . GLU A 1 416 ? 3.284 17.697 13.505 1.00 18.62 416 GLU A N 1
ATOM 3123 C CA . GLU A 1 416 ? 1.912 18.080 13.798 1.00 20.25 416 GLU A CA 1
ATOM 3124 C C . GLU A 1 416 ? 1.028 16.854 13.610 1.00 19.23 416 GLU A C 1
ATOM 3125 O O . GLU A 1 416 ? 0.058 16.667 14.348 1.00 19.59 416 GLU A O 1
ATOM 3131 N N . ALA A 1 417 ? 1.377 16.018 12.630 1.00 17.75 417 ALA A N 1
ATOM 3132 C CA . ALA A 1 417 ? 0.620 14.799 12.349 1.00 17.52 417 ALA A CA 1
ATOM 3133 C C . ALA A 1 417 ? 0.777 13.775 13.482 1.00 16.85 417 ALA A C 1
ATOM 3134 O O . ALA A 1 417 ? -0.226 13.269 13.994 1.00 16.08 417 ALA A O 1
ATOM 3136 N N . LEU A 1 418 ? 2.017 13.476 13.880 1.00 15.34 418 LEU A N 1
ATOM 3137 C CA . LEU A 1 418 ? 2.238 12.522 14.969 1.00 15.17 418 LEU A CA 1
ATOM 3138 C C . LEU A 1 418 ? 1.545 13.023 16.240 1.00 15.48 418 LEU A C 1
ATOM 3139 O O . LEU A 1 418 ? 0.831 12.266 16.891 1.00 15.95 418 LEU A O 1
ATOM 3144 N N . SER A 1 419 ? 1.742 14.298 16.579 1.00 14.48 419 SER A N 1
ATOM 3145 C CA . SER A 1 419 ? 1.126 14.876 17.779 1.00 14.57 419 SER A CA 1
ATOM 3146 C C . SER A 1 419 ? -0.395 14.739 17.802 1.00 13.03 419 SER A C 1
ATOM 3147 O O . SER A 1 419 ? -0.976 14.353 18.823 1.00 13.69 419 SER A O 1
ATOM 3150 N N . ALA A 1 420 ? -1.043 15.070 16.689 1.00 11.24 420 ALA A N 1
ATOM 3151 C CA . ALA A 1 420 ? -2.496 14.956 16.614 1.00 11.88 420 ALA A CA 1
ATOM 3152 C C . ALA A 1 420 ? -2.899 13.499 16.820 1.00 12.62 420 ALA A C 1
ATOM 3153 O O . ALA A 1 420 ? -3.849 13.199 17.550 1.00 15.93 420 ALA A O 1
ATOM 3155 N N . ILE A 1 421 ? -2.161 12.595 16.187 1.00 13.51 421 ILE A N 1
ATOM 3156 C CA . ILE A 1 421 ? -2.430 11.167 16.294 1.00 14.71 421 ILE A CA 1
ATOM 3157 C C . ILE A 1 421 ? -2.334 10.644 17.730 1.00 16.89 421 ILE A C 1
ATOM 3158 O O . ILE A 1 421 ? -3.248 9.974 18.208 1.00 18.19 421 ILE A O 1
ATOM 3163 N N . GLU A 1 422 ? -1.246 10.941 18.433 1.00 17.82 422 GLU A N 1
ATOM 3164 C CA . GLU A 1 422 ? -1.151 10.430 19.791 1.00 20.22 422 GLU A CA 1
ATOM 3165 C C . GLU A 1 422 ? -2.058 11.114 20.801 1.00 20.01 422 GLU A C 1
ATOM 3166 O O . GLU A 1 422 ? -2.474 10.485 21.773 1.00 21.32 422 GLU A O 1
ATOM 3172 N N . ASP A 1 423 ? -2.392 12.379 20.574 1.00 18.64 423 ASP A N 1
ATOM 3173 C CA . ASP A 1 423 ? -3.274 13.071 21.506 1.00 20.16 423 ASP A CA 1
ATOM 3174 C C . ASP A 1 423 ? -4.689 12.487 21.465 1.00 19.58 423 ASP A C 1
ATOM 3175 O O . ASP A 1 423 ? -5.380 12.457 22.482 1.00 20.85 423 ASP A O 1
ATOM 3180 N N . ALA A 1 424 ? -5.119 12.014 20.298 1.00 18.66 424 ALA A N 1
ATOM 3181 C CA . ALA A 1 424 ? -6.460 11.452 20.177 1.00 17.63 424 ALA A CA 1
ATOM 3182 C C . ALA A 1 424 ? -6.486 9.926 20.203 1.00 17.09 424 ALA A C 1
ATOM 3183 O O . ALA A 1 424 ? -7.441 9.329 20.694 1.00 17.83 424 ALA A O 1
ATOM 3185 N N . CYS A 1 425 ? -5.433 9.294 19.693 1.00 16.66 425 CYS A N 1
ATOM 3186 C CA . CYS A 1 425 ? -5.380 7.839 19.650 1.00 15.06 425 CYS A CA 1
ATOM 3187 C C . CYS A 1 425 ? -4.812 7.175 20.901 1.00 16.59 425 CYS A C 1
ATOM 3188 O O . CYS A 1 425 ? -4.935 5.960 21.079 1.00 16.73 425 CYS A O 1
ATOM 3191 N N . ARG A 1 426 ? -4.190 7.970 21.766 1.00 17.25 426 ARG A N 1
ATOM 3192 C CA . ARG A 1 426 ? -3.658 7.465 23.024 1.00 17.42 426 ARG A CA 1
ATOM 3193 C C . ARG A 1 426 ? -4.866 6.799 23.692 1.00 18.10 426 ARG A C 1
ATOM 3194 O O . ARG A 1 426 ? -5.892 7.441 23.895 1.00 18.09 426 ARG A O 1
ATOM 3202 N N . ALA A 1 427 ? -4.766 5.510 23.998 1.00 18.64 427 ALA A N 1
ATOM 3203 C CA . ALA A 1 427 ? -5.879 4.794 24.628 1.00 18.31 427 ALA A CA 1
ATOM 3204 C C . ALA A 1 427 ? -5.422 3.582 25.433 1.00 18.76 427 ALA A C 1
ATOM 3205 O O . ALA A 1 427 ? -4.530 2.844 25.016 1.00 20.96 427 ALA A O 1
ATOM 3207 N N . GLY A 1 428 ? -6.047 3.375 26.587 1.00 19.44 428 GLY A N 1
ATOM 3208 C CA . GLY A 1 428 ? -5.695 2.243 27.431 1.00 18.16 428 GLY A CA 1
ATOM 3209 C C . GLY A 1 428 ? -4.207 2.072 27.639 1.00 16.78 428 GLY A C 1
ATOM 3210 O O . GLY A 1 428 ? -3.547 2.989 28.104 1.00 19.45 428 GLY A O 1
ATOM 3211 N N . SER A 1 429 ? -3.675 0.908 27.286 1.00 15.82 429 SER A N 1
ATOM 3212 C CA . SER A 1 429 ? -2.254 0.629 27.464 1.00 17.27 429 SER A CA 1
ATOM 3213 C C . SER A 1 429 ? -1.337 1.230 26.393 1.00 17.83 429 SER A C 1
ATOM 3214 O O . SER A 1 429 ? -0.128 1.336 26.607 1.00 15.75 429 SER A O 1
ATOM 3217 N N . ALA A 1 430 ? -1.899 1.611 25.246 1.00 17.66 430 ALA A N 1
ATOM 3218 C CA . ALA A 1 430 ? -1.089 2.186 24.171 1.00 17.77 430 ALA A CA 1
ATOM 3219 C C . ALA A 1 430 ? -1.855 3.148 23.263 1.00 16.70 430 ALA A C 1
ATOM 3220 O O . ALA A 1 430 ? -2.240 4.238 23.683 1.00 16.18 430 ALA A O 1
ATOM 3222 N N . TYR A 1 431 ? -2.059 2.740 22.012 1.00 15.85 431 TYR A N 1
ATOM 3223 C CA . TYR A 1 431 ? -2.771 3.561 21.035 1.00 15.13 431 TYR A CA 1
ATOM 3224 C C . TYR A 1 431 ? -3.800 2.716 20.298 1.00 14.71 431 TYR A C 1
ATOM 3225 O O . TYR A 1 431 ? -3.639 1.505 20.139 1.00 16.04 431 TYR A O 1
ATOM 3234 N N . SER A 1 432 ? -4.854 3.359 19.831 1.00 13.67 432 SER A N 1
ATOM 3235 C CA . SER A 1 432 ? -5.911 2.630 19.163 1.00 15.51 432 SER A CA 1
ATOM 3236 C C . SER A 1 432 ? -6.593 3.415 18.056 1.00 14.91 432 SER A C 1
ATOM 3237 O O . SER A 1 432 ? -6.471 4.636 17.969 1.00 14.40 432 SER A O 1
ATOM 3240 N N . SER A 1 433 ? -7.311 2.684 17.213 1.00 15.83 433 SER A N 1
ATOM 3241 C CA . SER A 1 433 ? -8.068 3.269 16.121 1.00 17.41 433 SER A CA 1
ATOM 3242 C C . SER A 1 433 ? -9.145 4.115 16.778 1.00 17.39 433 SER A C 1
ATOM 3243 O O . SER A 1 433 ? -9.606 3.796 17.876 1.00 17.69 433 SER A O 1
ATOM 3246 N N . ILE A 1 434 ? -9.548 5.181 16.098 1.00 17.81 434 ILE A N 1
ATOM 3247 C CA . ILE A 1 434 ? -10.570 6.083 16.611 1.00 16.67 434 ILE A CA 1
ATOM 3248 C C . ILE A 1 434 ? -11.782 6.170 15.687 1.00 18.18 434 ILE A C 1
ATOM 3249 O O . ILE A 1 434 ? -11.661 6.024 14.468 1.00 18.57 434 ILE A O 1
ATOM 3254 N N . ASN A 1 435 ? -12.945 6.434 16.278 1.00 18.67 435 ASN A N 1
ATOM 3255 C CA . ASN A 1 435 ? -14.202 6.505 15.543 1.00 19.87 435 ASN A CA 1
ATOM 3256 C C . ASN A 1 435 ? -14.492 7.729 14.677 1.00 19.66 435 ASN A C 1
ATOM 3257 O O . ASN A 1 435 ? -14.840 7.590 13.508 1.00 20.21 435 ASN A O 1
ATOM 3262 N N . ASP A 1 436 ? -14.372 8.926 15.238 1.00 20.13 436 ASP A N 1
ATOM 3263 C CA . ASP A 1 436 ? -14.690 10.121 14.472 1.00 19.31 436 ASP A CA 1
ATOM 3264 C C . ASP A 1 436 ? -13.580 11.153 14.461 1.00 19.60 436 ASP A C 1
ATOM 3265 O O . ASP A 1 436 ? -13.328 11.838 15.452 1.00 21.21 436 ASP A O 1
ATOM 3270 N N . VAL A 1 437 ? -12.946 11.277 13.309 1.00 17.91 437 VAL A N 1
ATOM 3271 C CA . VAL A 1 437 ? -11.853 12.201 13.107 1.00 16.79 437 VAL A CA 1
ATOM 3272 C C . VAL A 1 437 ? -12.307 13.661 13.105 1.00 18.43 437 VAL A C 1
ATOM 3273 O O . VAL A 1 437 ? -11.546 14.562 13.473 1.00 17.08 437 VAL A O 1
ATOM 3277 N N . THR A 1 438 ? -13.552 13.891 12.705 1.00 19.75 438 THR A N 1
ATOM 3278 C CA . THR A 1 438 ? -14.096 15.240 12.671 1.00 21.14 438 THR A CA 1
ATOM 3279 C C . THR A 1 438 ? -14.435 15.697 14.092 1.00 23.10 438 THR A C 1
ATOM 3280 O O . THR A 1 438 ? -14.920 16.808 14.298 1.00 24.20 438 THR A O 1
ATOM 3284 N N . GLN A 1 439 ? -14.175 14.833 15.071 1.00 23.74 439 GLN A N 1
ATOM 3285 C CA . GLN A 1 439 ? -14.438 15.154 16.473 1.00 23.49 439 GLN A CA 1
ATOM 3286 C C . GLN A 1 439 ? -13.108 15.490 17.146 1.00 22.40 439 GLN A C 1
ATOM 3287 O O . GLN A 1 439 ? -12.123 14.766 16.990 1.00 19.45 439 GLN A O 1
ATOM 3293 N N . ALA A 1 440 ? -13.090 16.587 17.896 1.00 19.87 440 ALA A N 1
ATOM 3294 C CA . ALA A 1 440 ? -11.879 17.040 18.572 1.00 18.66 440 ALA A CA 1
ATOM 3295 C C . ALA A 1 440 ? -11.114 15.957 19.332 1.00 17.73 440 ALA A C 1
ATOM 3296 O O . ALA A 1 440 ? -9.904 15.823 19.170 1.00 15.20 440 ALA A O 1
ATOM 3298 N N . ASN A 1 441 ? -11.821 15.195 20.165 1.00 18.71 441 ASN A N 1
ATOM 3299 C CA . ASN A 1 441 ? -11.199 14.135 20.963 1.00 19.28 441 ASN A CA 1
ATOM 3300 C C . ASN A 1 441 ? -10.976 12.823 20.211 1.00 19.07 441 ASN A C 1
ATOM 3301 O O . ASN A 1 441 ? -10.395 11.893 20.763 1.00 19.21 441 ASN A O 1
ATOM 3306 N N . GLY A 1 442 ? -11.441 12.740 18.966 1.00 18.53 442 GLY A N 1
ATOM 3307 C CA . GLY A 1 442 ? -11.258 11.517 18.199 1.00 18.60 442 GLY A CA 1
ATOM 3308 C C . GLY A 1 442 ? -12.517 10.670 18.101 1.00 18.54 442 GLY A C 1
ATOM 3309 O O . GLY A 1 442 ? -12.572 9.712 17.330 1.00 17.99 442 GLY A O 1
ATOM 3310 N N . GLY A 1 443 ? -13.524 11.014 18.897 1.00 17.67 443 GLY A N 1
ATOM 3311 C CA . GLY A 1 443 ? -14.786 10.291 18.870 1.00 17.69 443 GLY A CA 1
ATOM 3312 C C . GLY A 1 443 ? -14.851 8.965 19.603 1.00 17.39 443 GLY A C 1
ATOM 3313 O O . GLY A 1 443 ? -15.869 8.280 19.547 1.00 17.91 443 GLY A O 1
ATOM 3314 N N . GLY A 1 444 ? -13.780 8.600 20.298 1.00 18.84 444 GLY A N 1
ATOM 3315 C CA . GLY A 1 444 ? -13.772 7.340 21.016 1.00 17.73 444 GLY A CA 1
ATOM 3316 C C . GLY A 1 444 ? -12.955 6.299 20.280 1.00 18.14 444 GLY A C 1
ATOM 3317 O O . GLY A 1 444 ? -13.008 6.209 19.049 1.00 16.42 444 GLY A O 1
ATOM 3318 N N . ALA A 1 445 ? -12.196 5.520 21.047 1.00 18.77 445 ALA A N 1
ATOM 3319 C CA . ALA A 1 445 ? -11.335 4.459 20.524 1.00 19.44 445 ALA A CA 1
ATOM 3320 C C . ALA A 1 445 ? -12.154 3.233 20.161 1.00 20.21 445 ALA A C 1
ATOM 3321 O O . ALA A 1 445 ? -13.119 2.913 20.849 1.00 21.80 445 ALA A O 1
ATOM 3323 N N . SER A 1 446 ? -11.770 2.544 19.088 1.00 19.89 446 SER A N 1
ATOM 3324 C CA . SER A 1 446 ? -12.491 1.339 18.672 1.00 18.88 446 SER A CA 1
ATOM 3325 C C . SER A 1 446 ? -11.795 0.087 19.202 1.00 20.16 446 SER A C 1
ATOM 3326 O O . SER A 1 446 ? -12.127 -1.031 18.820 1.00 20.86 446 SER A O 1
ATOM 3329 N N . ASP A 1 447 ? -10.827 0.301 20.089 1.00 21.34 447 ASP A N 1
ATOM 3330 C CA . ASP A 1 447 ? -10.077 -0.775 20.734 1.00 22.70 447 ASP A CA 1
ATOM 3331 C C . ASP A 1 447 ? -9.334 -1.720 19.786 1.00 22.87 447 ASP A C 1
ATOM 3332 O O . ASP A 1 447 ? -9.646 -2.907 19.694 1.00 24.21 447 ASP A O 1
ATOM 3337 N N . ASP A 1 448 ? -8.339 -1.190 19.084 1.00 22.40 448 ASP A N 1
ATOM 3338 C CA . ASP A 1 448 ? -7.552 -1.995 18.157 1.00 20.70 448 ASP A CA 1
ATOM 3339 C C . ASP A 1 448 ? -6.253 -1.289 17.778 1.00 18.35 448 ASP A C 1
ATOM 3340 O O . ASP A 1 448 ? -6.222 -0.079 17.588 1.00 18.94 448 ASP A O 1
ATOM 3345 N N . MET A 1 449 ? -5.178 -2.061 17.692 1.00 16.96 449 MET A N 1
ATOM 3346 C CA . MET A 1 449 ? -3.868 -1.530 17.348 1.00 15.85 449 MET A CA 1
ATOM 3347 C C . MET A 1 449 ? -3.253 -2.421 16.268 1.00 14.82 449 MET A C 1
ATOM 3348 O O . MET A 1 449 ? -2.596 -3.419 16.562 1.00 13.71 449 MET A O 1
ATOM 3353 N N . GLU A 1 450 ? -3.490 -2.050 15.016 1.00 15.47 450 GLU A N 1
ATOM 3354 C CA . GLU A 1 450 ? -2.990 -2.796 13.868 1.00 16.20 450 GLU A CA 1
ATOM 3355 C C . GLU A 1 450 ? -1.469 -2.889 13.852 1.00 15.79 450 GLU A C 1
ATOM 3356 O O . GLU A 1 450 ? -0.775 -1.984 14.321 1.00 15.42 450 GLU A O 1
ATOM 3362 N N . SER A 1 451 ? -0.957 -3.979 13.288 1.00 14.64 451 SER A N 1
ATOM 3363 C CA . SER A 1 451 ? 0.484 -4.186 13.230 1.00 13.86 451 SER A CA 1
ATOM 3364 C C . SER A 1 451 ? 1.235 -3.104 12.441 1.00 13.30 451 SER A C 1
ATOM 3365 O O . SER A 1 451 ? 2.363 -2.756 12.796 1.00 11.28 451 SER A O 1
ATOM 3368 N N . PHE A 1 452 ? 0.627 -2.564 11.383 1.00 12.50 452 PHE A N 1
ATOM 3369 C CA . PHE A 1 452 ? 1.315 -1.529 10.610 1.00 12.33 452 PHE A CA 1
ATOM 3370 C C . PHE A 1 452 ? 1.596 -0.261 11.439 1.00 12.47 452 PHE A C 1
ATOM 3371 O O . PHE A 1 452 ? 2.330 0.628 11.011 1.00 10.88 452 PHE A O 1
ATOM 3379 N N . TRP A 1 453 ? 1.014 -0.182 12.632 1.00 13.03 453 TRP A N 1
ATOM 3380 C CA . TRP A 1 453 ? 1.284 0.953 13.508 1.00 13.63 453 TRP A CA 1
ATOM 3381 C C . TRP A 1 453 ? 2.771 0.809 13.851 1.00 13.88 453 TRP A C 1
ATOM 3382 O O . TRP A 1 453 ? 3.531 1.775 13.784 1.00 16.48 453 TRP A O 1
ATOM 3393 N N . PHE A 1 454 ? 3.179 -0.416 14.181 1.00 11.79 454 PHE A N 1
ATOM 3394 C CA . PHE A 1 454 ? 4.568 -0.720 14.513 1.00 12.52 454 PHE A CA 1
ATOM 3395 C C . PHE A 1 454 ? 5.506 -0.613 13.315 1.00 13.34 454 PHE A C 1
ATOM 3396 O O . PHE A 1 454 ? 6.570 0.001 13.395 1.00 12.54 454 PHE A O 1
ATOM 3404 N N . ALA A 1 455 ? 5.104 -1.217 12.204 1.00 11.50 455 ALA A N 1
ATOM 3405 C CA . ALA A 1 455 ? 5.938 -1.242 11.012 1.00 11.12 455 ALA A CA 1
ATOM 3406 C C . ALA A 1 455 ? 6.029 0.025 10.182 1.00 10.64 455 ALA A C 1
ATOM 3407 O O . ALA A 1 455 ? 7.091 0.341 9.645 1.00 8.92 455 ALA A O 1
ATOM 3409 N N . GLU A 1 456 ? 4.926 0.755 10.085 1.00 10.92 456 GLU A N 1
ATOM 3410 C CA . GLU A 1 456 ? 4.896 1.931 9.226 1.00 10.16 456 GLU A CA 1
ATOM 3411 C C . GLU A 1 456 ? 4.766 3.315 9.846 1.00 9.34 456 GLU A C 1
ATOM 3412 O O . GLU A 1 456 ? 5.653 4.149 9.713 1.00 9.35 456 GLU A O 1
ATOM 3418 N N . ALA A 1 457 ? 3.638 3.577 10.488 1.00 9.81 457 ALA A N 1
ATOM 3419 C CA . ALA A 1 457 ? 3.433 4.883 11.078 1.00 10.31 457 ALA A CA 1
ATOM 3420 C C . ALA A 1 457 ? 4.599 5.304 11.966 1.00 10.37 457 ALA A C 1
ATOM 3421 O O . ALA A 1 457 ? 5.156 6.383 11.783 1.00 12.09 457 ALA A O 1
ATOM 3423 N N . LEU A 1 458 ? 4.987 4.451 12.910 1.00 11.59 458 LEU A N 1
ATOM 3424 C CA . LEU A 1 458 ? 6.081 4.791 13.824 1.00 11.38 458 LEU A CA 1
ATOM 3425 C C . LEU A 1 458 ? 7.455 4.796 13.147 1.00 12.22 458 LEU A C 1
ATOM 3426 O O . LEU A 1 458 ? 8.365 5.510 13.572 1.00 13.73 458 LEU A O 1
ATOM 3431 N N . LYS A 1 459 ? 7.593 4.008 12.085 1.00 11.78 459 LYS A N 1
ATOM 3432 C CA . LYS A 1 459 ? 8.838 3.921 11.332 1.00 12.17 459 LYS A CA 1
ATOM 3433 C C . LYS A 1 459 ? 9.080 5.218 10.541 1.00 11.18 459 LYS A C 1
ATOM 3434 O O . LYS A 1 459 ? 10.130 5.835 10.663 1.00 9.04 459 LYS A O 1
ATOM 3440 N N . TYR A 1 460 ? 8.111 5.636 9.732 1.00 10.89 460 TYR A N 1
ATOM 3441 C CA . TYR A 1 460 ? 8.291 6.860 8.955 1.00 10.14 460 TYR A CA 1
ATOM 3442 C C . TYR A 1 460 ? 8.401 8.088 9.859 1.00 12.46 460 TYR A C 1
ATOM 3443 O O . TYR A 1 460 ? 9.216 8.974 9.599 1.00 12.16 460 TYR A O 1
ATOM 3452 N N . ALA A 1 461 ? 7.591 8.133 10.919 1.00 11.72 461 ALA A N 1
ATOM 3453 C CA . ALA A 1 461 ? 7.615 9.256 11.848 1.00 13.02 461 ALA A CA 1
ATOM 3454 C C . ALA A 1 461 ? 9.007 9.406 12.472 1.00 13.04 461 ALA A C 1
ATOM 3455 O O . ALA A 1 461 ? 9.538 10.512 12.591 1.00 12.84 461 ALA A O 1
ATOM 3457 N N . TYR A 1 462 ? 9.598 8.280 12.848 1.00 11.93 462 TYR A N 1
ATOM 3458 C CA . TYR A 1 462 ? 10.919 8.274 13.445 1.00 11.70 462 TYR A CA 1
ATOM 3459 C C . TYR A 1 462 ? 12.020 8.694 12.465 1.00 13.47 462 TYR A C 1
ATOM 3460 O O . TYR A 1 462 ? 12.836 9.567 12.769 1.00 14.06 462 TYR A O 1
ATOM 3469 N N . LEU A 1 463 ? 12.036 8.066 11.292 1.00 12.70 463 LEU A N 1
ATOM 3470 C CA . LEU A 1 463 ? 13.050 8.338 10.282 1.00 12.46 463 LEU A CA 1
ATOM 3471 C C . LEU A 1 463 ? 13.102 9.782 9.812 1.00 12.22 463 LEU A C 1
ATOM 3472 O O . LEU A 1 463 ? 14.162 10.274 9.418 1.00 11.40 463 LEU A O 1
ATOM 3477 N N . ILE A 1 464 ? 11.972 10.474 9.853 1.00 11.97 464 ILE A N 1
ATOM 3478 C CA . ILE A 1 464 ? 11.974 11.855 9.413 1.00 13.60 464 ILE A CA 1
ATOM 3479 C C . ILE A 1 464 ? 12.683 12.778 10.430 1.00 15.41 464 ILE A C 1
ATOM 3480 O O . ILE A 1 464 ? 13.133 13.869 10.070 1.00 15.37 464 ILE A O 1
ATOM 3485 N N . PHE A 1 465 ? 12.815 12.322 11.680 1.00 14.79 465 PHE A N 1
ATOM 3486 C CA . PHE A 1 465 ? 13.490 13.101 12.731 1.00 15.93 465 PHE A CA 1
ATOM 3487 C C . PHE A 1 465 ? 14.857 12.480 13.094 1.00 18.22 465 PHE A C 1
ATOM 3488 O O . PHE A 1 465 ? 15.703 13.126 13.715 1.00 17.87 465 PHE A O 1
ATOM 3496 N N . ALA A 1 466 ? 15.057 11.228 12.688 1.00 20.07 466 ALA A N 1
ATOM 3497 C CA . ALA A 1 466 ? 16.277 10.474 12.979 1.00 21.67 466 ALA A CA 1
ATOM 3498 C C . ALA A 1 466 ? 17.544 10.892 12.240 1.00 23.18 466 ALA A C 1
ATOM 3499 O O . ALA A 1 466 ? 17.516 11.724 11.334 1.00 23.89 466 ALA A O 1
ATOM 3501 N N . GLU A 1 467 ? 18.652 10.278 12.646 1.00 25.00 467 GLU A N 1
ATOM 3502 C CA . GLU A 1 467 ? 19.966 10.533 12.070 1.00 28.30 467 GLU A CA 1
ATOM 3503 C C . GLU A 1 467 ? 20.097 9.796 10.740 1.00 28.18 467 GLU A C 1
ATOM 3504 O O . GLU A 1 467 ? 19.362 8.847 10.469 1.00 27.58 467 GLU A O 1
ATOM 3510 N N . GLU A 1 468 ? 21.048 10.226 9.919 1.00 28.11 468 GLU A N 1
ATOM 3511 C CA . GLU A 1 468 ? 21.276 9.598 8.622 1.00 28.64 468 GLU A CA 1
ATOM 3512 C C . GLU A 1 468 ? 21.681 8.126 8.719 1.00 27.53 468 GLU A C 1
ATOM 3513 O O . GLU A 1 468 ? 22.269 7.698 9.707 1.00 28.70 468 GLU A O 1
ATOM 3519 N N . SER A 1 469 ? 21.354 7.362 7.680 1.00 26.08 469 SER A N 1
ATOM 3520 C CA . SER A 1 469 ? 21.706 5.946 7.587 1.00 26.54 469 SER A CA 1
ATOM 3521 C C . SER A 1 469 ? 21.403 5.503 6.160 1.00 26.42 469 SER A C 1
ATOM 3522 O O . SER A 1 469 ? 20.887 6.285 5.361 1.00 27.78 469 SER A O 1
ATOM 3525 N N . ASP A 1 470 ? 21.720 4.257 5.838 1.00 26.63 470 ASP A N 1
ATOM 3526 C CA . ASP A 1 470 ? 21.469 3.743 4.496 1.00 27.10 470 ASP A CA 1
ATOM 3527 C C . ASP A 1 470 ? 19.983 3.513 4.229 1.00 24.39 470 ASP A C 1
ATOM 3528 O O . ASP A 1 470 ? 19.553 3.446 3.086 1.00 23.41 470 ASP A O 1
ATOM 3533 N N . VAL A 1 471 ? 19.206 3.382 5.292 1.00 21.29 471 VAL A N 1
ATOM 3534 C CA . VAL A 1 471 ? 17.782 3.152 5.160 1.00 21.31 471 VAL A CA 1
ATOM 3535 C C . VAL A 1 471 ? 17.064 4.405 4.658 1.00 20.27 471 VAL A C 1
ATOM 3536 O O . VAL A 1 471 ? 16.073 4.305 3.946 1.00 19.85 471 VAL A O 1
ATOM 3540 N N . GLN A 1 472 ? 17.576 5.579 5.026 1.00 19.52 472 GLN A N 1
ATOM 3541 C CA . GLN A 1 472 ? 16.983 6.851 4.612 1.00 18.78 472 GLN A CA 1
ATOM 3542 C C . GLN A 1 472 ? 17.027 6.978 3.086 1.00 19.48 472 GLN A C 1
ATOM 3543 O O . GLN A 1 472 ? 18.021 6.616 2.456 1.00 18.06 472 GLN A O 1
ATOM 3549 N N . VAL A 1 473 ? 15.961 7.492 2.482 1.00 18.55 473 VAL A N 1
ATOM 3550 C CA . VAL A 1 473 ? 15.970 7.641 1.034 1.00 19.84 473 VAL A CA 1
ATOM 3551 C C . VAL A 1 473 ? 16.838 8.847 0.627 1.00 20.24 473 VAL A C 1
ATOM 3552 O O . VAL A 1 473 ? 16.667 9.952 1.144 1.00 17.49 473 VAL A O 1
ATOM 3556 N N . GLN A 1 474 ? 17.787 8.618 -0.280 1.00 20.52 474 GLN A N 1
ATOM 3557 C CA . GLN A 1 474 ? 18.685 9.672 -0.746 1.00 23.24 474 GLN A CA 1
ATOM 3558 C C . GLN A 1 474 ? 18.106 10.417 -1.948 1.00 23.60 474 GLN A C 1
ATOM 3559 O O . GLN A 1 474 ? 17.786 9.814 -2.977 1.00 23.50 474 GLN A O 1
ATOM 3565 N N . ALA A 1 475 ? 17.986 11.735 -1.806 1.00 23.94 475 ALA A N 1
ATOM 3566 C CA . ALA A 1 475 ? 17.438 12.592 -2.852 1.00 24.36 475 ALA A CA 1
ATOM 3567 C C . ALA A 1 475 ? 18.295 12.637 -4.110 1.00 24.62 475 ALA A C 1
ATOM 3568 O O . ALA A 1 475 ? 17.780 12.811 -5.212 1.00 24.90 475 ALA A O 1
ATOM 3570 N N . THR A 1 476 ? 19.604 12.499 -3.947 1.00 25.28 476 THR A N 1
ATOM 3571 C CA . THR A 1 476 ? 20.494 12.543 -5.092 1.00 28.36 476 THR A CA 1
ATOM 3572 C C . THR A 1 476 ? 20.949 11.145 -5.505 1.00 30.11 476 THR A C 1
ATOM 3573 O O . THR A 1 476 ? 22.099 10.945 -5.900 1.00 33.15 476 THR A O 1
ATOM 3577 N N . GLY A 1 477 ? 20.036 10.183 -5.401 1.00 30.04 477 GLY A N 1
ATOM 3578 C CA . GLY A 1 477 ? 20.338 8.818 -5.789 1.00 29.27 477 GLY A CA 1
ATOM 3579 C C . GLY A 1 477 ? 21.352 8.090 -4.932 1.00 29.34 477 GLY A C 1
ATOM 3580 O O . GLY A 1 477 ? 21.816 8.598 -3.907 1.00 29.36 477 GLY A O 1
ATOM 3581 N N . GLY A 1 478 ? 21.704 6.884 -5.366 1.00 27.92 478 GLY A N 1
ATOM 3582 C CA . GLY A 1 478 ? 22.656 6.085 -4.623 1.00 26.33 478 GLY A CA 1
ATOM 3583 C C . GLY A 1 478 ? 21.972 5.337 -3.493 1.00 24.54 478 GLY A C 1
ATOM 3584 O O . GLY A 1 478 ? 22.610 5.007 -2.494 1.00 24.95 478 GLY A O 1
ATOM 3585 N N . ASN A 1 479 ? 20.675 5.073 -3.636 1.00 20.67 479 ASN A N 1
ATOM 3586 C CA . ASN A 1 479 ? 19.951 4.350 -2.597 1.00 19.19 479 ASN A CA 1
ATOM 3587 C C . ASN A 1 479 ? 20.342 2.886 -2.551 1.00 18.30 479 ASN A C 1
ATOM 3588 O O . ASN A 1 479 ? 20.394 2.216 -3.579 1.00 18.85 479 ASN A O 1
ATOM 3593 N N . LYS A 1 480 ? 20.611 2.384 -1.353 1.00 18.02 480 LYS A N 1
ATOM 3594 C CA . LYS A 1 480 ? 20.984 0.991 -1.213 1.00 18.91 480 LYS A CA 1
ATOM 3595 C C . LYS A 1 480 ? 19.842 0.159 -0.640 1.00 17.08 480 LYS A C 1
ATOM 3596 O O . LYS A 1 480 ? 19.954 -1.063 -0.543 1.00 17.63 480 LYS A O 1
ATOM 3602 N N . PHE A 1 481 ? 18.746 0.820 -0.270 1.00 14.43 481 PHE A N 1
ATOM 3603 C CA . PHE A 1 481 ? 17.575 0.122 0.269 1.00 15.20 481 PHE A CA 1
ATOM 3604 C C . PHE A 1 481 ? 16.274 0.536 -0.422 1.00 14.16 481 PHE A C 1
ATOM 3605 O O . PHE A 1 481 ? 16.207 1.580 -1.073 1.00 12.35 481 PHE A O 1
ATOM 3613 N N . VAL A 1 482 ? 15.246 -0.297 -0.295 1.00 13.72 482 VAL A N 1
ATOM 3614 C CA . VAL A 1 482 ? 13.952 -0.012 -0.900 1.00 13.44 482 VAL A CA 1
ATOM 3615 C C . VAL A 1 482 ? 12.854 -0.470 0.036 1.00 12.54 482 VAL A C 1
ATOM 3616 O O . VAL A 1 482 ? 12.835 -1.629 0.450 1.00 13.31 482 VAL A O 1
ATOM 3620 N N . PHE A 1 483 ? 11.931 0.433 0.358 1.00 12.57 483 PHE A N 1
ATOM 3621 C CA . PHE A 1 483 ? 10.831 0.087 1.251 1.00 12.00 483 PHE A CA 1
ATOM 3622 C C . PHE A 1 483 ? 9.731 -0.681 0.517 1.00 13.16 483 PHE A C 1
ATOM 3623 O O . PHE A 1 483 ? 9.285 -0.278 -0.569 1.00 11.27 483 PHE A O 1
ATOM 3631 N N . ASN A 1 484 ? 9.305 -1.795 1.111 1.00 11.58 484 ASN A N 1
ATOM 3632 C CA . ASN A 1 484 ? 8.239 -2.592 0.532 1.00 12.03 484 ASN A CA 1
ATOM 3633 C C . ASN A 1 484 ? 6.973 -1.846 0.947 1.00 11.92 484 ASN A C 1
ATOM 3634 O O . ASN A 1 484 ? 7.056 -0.830 1.633 1.00 11.64 484 ASN A O 1
ATOM 3639 N N . THR A 1 485 ? 5.809 -2.330 0.547 1.00 12.22 485 THR A N 1
ATOM 3640 C CA . THR A 1 485 ? 4.578 -1.623 0.877 1.00 13.33 485 THR A CA 1
ATOM 3641 C C . THR A 1 485 ? 4.242 -1.534 2.371 1.00 14.30 485 THR A C 1
ATOM 3642 O O . THR A 1 485 ? 3.443 -0.701 2.772 1.00 14.77 485 THR A O 1
ATOM 3646 N N . GLU A 1 486 ? 4.856 -2.379 3.194 1.00 15.03 486 GLU A N 1
ATOM 3647 C CA . GLU A 1 486 ? 4.585 -2.364 4.633 1.00 14.97 486 GLU A CA 1
ATOM 3648 C C . GLU A 1 486 ? 5.780 -1.740 5.360 1.00 15.14 486 GLU A C 1
ATOM 3649 O O . GLU A 1 486 ? 6.114 -2.109 6.487 1.00 14.95 486 GLU A O 1
ATOM 3655 N N . ALA A 1 487 ? 6.436 -0.809 4.684 1.00 14.28 487 ALA A N 1
ATOM 3656 C CA . ALA A 1 487 ? 7.583 -0.112 5.243 1.00 13.90 487 ALA A CA 1
ATOM 3657 C C . ALA A 1 487 ? 8.736 -1.023 5.652 1.00 13.71 487 ALA A C 1
ATOM 3658 O O . ALA A 1 487 ? 9.460 -0.714 6.595 1.00 12.57 487 ALA A O 1
ATOM 3660 N N . HIS A 1 488 ? 8.906 -2.145 4.958 1.00 14.58 488 HIS A N 1
ATOM 3661 C CA . HIS A 1 488 ? 10.015 -3.053 5.257 1.00 14.60 488 HIS A CA 1
ATOM 3662 C C . HIS A 1 488 ? 11.080 -2.866 4.182 1.00 15.19 488 HIS A C 1
ATOM 3663 O O . HIS A 1 488 ? 10.896 -3.271 3.040 1.00 16.94 488 HIS A O 1
ATOM 3670 N N . PRO A 1 489 ? 12.212 -2.243 4.540 1.00 14.91 489 PRO A N 1
ATOM 3671 C CA . PRO A 1 489 ? 13.322 -1.981 3.617 1.00 14.95 489 PRO A CA 1
ATOM 3672 C C . PRO A 1 489 ? 14.182 -3.189 3.242 1.00 15.10 489 PRO A C 1
ATOM 3673 O O . PRO A 1 489 ? 14.702 -3.875 4.116 1.00 17.62 489 PRO A O 1
ATOM 3677 N N . PHE A 1 490 ? 14.343 -3.433 1.945 1.00 14.12 490 PHE A N 1
ATOM 3678 C CA . PHE A 1 490 ? 15.160 -4.547 1.454 1.00 15.15 490 PHE A CA 1
ATOM 3679 C C . PHE A 1 490 ? 16.401 -3.980 0.771 1.00 16.54 490 PHE A C 1
ATOM 3680 O O . PHE A 1 490 ? 16.341 -2.896 0.189 1.00 17.80 490 PHE A O 1
ATOM 3688 N N . SER A 1 491 ? 17.526 -4.688 0.838 1.00 17.41 491 SER A N 1
ATOM 3689 C CA . SER A 1 491 ? 18.727 -4.209 0.141 1.00 18.71 491 SER A CA 1
ATOM 3690 C C . SER A 1 491 ? 18.450 -4.451 -1.336 1.00 19.22 491 SER A C 1
ATOM 3691 O O . SER A 1 491 ? 17.775 -5.423 -1.681 1.00 19.39 491 SER A O 1
ATOM 3694 N N . ILE A 1 492 ? 18.956 -3.579 -2.205 1.00 18.81 492 ILE A N 1
ATOM 3695 C CA . ILE A 1 492 ? 18.750 -3.746 -3.643 1.00 19.51 492 ILE A CA 1
ATOM 3696 C C . ILE A 1 492 ? 19.710 -4.815 -4.168 1.00 21.20 492 ILE A C 1
ATOM 3697 O O . ILE A 1 492 ? 20.772 -5.039 -3.594 1.00 20.87 492 ILE A O 1
ATOM 3702 N N . ARG A 1 493 ? 19.332 -5.458 -5.266 1.00 24.41 493 ARG A N 1
ATOM 3703 C CA . ARG A 1 493 ? 20.116 -6.537 -5.863 1.00 28.29 493 ARG A CA 1
ATOM 3704 C C . ARG A 1 493 ? 21.650 -6.481 -5.795 1.00 32.10 493 ARG A C 1
ATOM 3705 O O . ARG A 1 493 ? 22.288 -7.494 -5.485 1.00 34.32 493 ARG A O 1
ATOM 3713 N N . SER A 1 494 ? 22.257 -5.335 -6.083 1.00 34.19 494 SER A N 1
ATOM 3714 C CA . SER A 1 494 ? 23.718 -5.273 -6.024 1.00 38.79 494 SER A CA 1
ATOM 3715 C C . SER A 1 494 ? 24.316 -6.264 -7.025 1.00 39.49 494 SER A C 1
ATOM 3716 O O . SER A 1 494 ? 24.822 -5.876 -8.078 1.00 41.78 494 SER A O 1
ATOM 3719 N N . THR B 1 6 ? 8.984 85.841 38.825 1.00 39.73 6 THR B N 1
ATOM 3720 C CA . THR B 1 6 ? 10.234 85.135 38.419 1.00 37.55 6 THR B CA 1
ATOM 3721 C C . THR B 1 6 ? 11.082 84.754 39.629 1.00 35.56 6 THR B C 1
ATOM 3722 O O . THR B 1 6 ? 12.156 84.174 39.481 1.00 35.97 6 THR B O 1
ATOM 3726 N N . LYS B 1 7 ? 10.599 85.085 40.824 1.00 33.46 7 LYS B N 1
ATOM 3727 C CA . LYS B 1 7 ? 11.322 84.766 42.051 1.00 32.30 7 LYS B CA 1
ATOM 3728 C C . LYS B 1 7 ? 11.396 83.250 42.251 1.00 30.81 7 LYS B C 1
ATOM 3729 O O . LYS B 1 7 ? 10.379 82.558 42.240 1.00 30.57 7 LYS B O 1
ATOM 3731 N N . ARG B 1 8 ? 12.611 82.738 42.418 1.00 29.88 8 ARG B N 1
ATOM 3732 C CA . ARG B 1 8 ? 12.824 81.307 42.614 1.00 28.35 8 ARG B CA 1
ATOM 3733 C C . ARG B 1 8 ? 12.493 80.934 44.049 1.00 26.82 8 ARG B C 1
ATOM 3734 O O . ARG B 1 8 ? 12.797 81.681 44.975 1.00 27.24 8 ARG B O 1
ATOM 3736 N N . GLY B 1 9 ? 11.877 79.775 44.238 1.00 24.44 9 GLY B N 1
ATOM 3737 C CA . GLY B 1 9 ? 11.523 79.366 45.581 1.00 20.55 9 GLY B CA 1
ATOM 3738 C C . GLY B 1 9 ? 12.542 78.458 46.235 1.00 18.89 9 GLY B C 1
ATOM 3739 O O . GLY B 1 9 ? 13.538 78.054 45.635 1.00 18.70 9 GLY B O 1
ATOM 3740 N N . SER B 1 10 ? 12.292 78.142 47.494 1.00 17.86 10 SER B N 1
ATOM 3741 C CA . SER B 1 10 ? 13.170 77.258 48.241 1.00 18.55 10 SER B CA 1
ATOM 3742 C C . SER B 1 10 ? 12.421 76.788 49.472 1.00 15.91 10 SER B C 1
ATOM 3743 O O . SER B 1 10 ? 11.393 77.349 49.840 1.00 15.80 10 SER B O 1
ATOM 3746 N N . PRO B 1 11 ? 12.911 75.728 50.109 1.00 15.31 11 PRO B N 1
ATOM 3747 C CA . PRO B 1 11 ? 12.201 75.255 51.302 1.00 16.29 11 PRO B CA 1
ATOM 3748 C C . PRO B 1 11 ? 11.967 76.381 52.308 1.00 16.67 11 PRO B C 1
ATOM 3749 O O . PRO B 1 11 ? 12.781 77.300 52.432 1.00 17.75 11 PRO B O 1
ATOM 3753 N N . ASN B 1 12 ? 10.825 76.329 52.986 1.00 15.48 12 ASN B N 1
ATOM 3754 C CA . ASN B 1 12 ? 10.460 77.345 53.967 1.00 14.65 12 ASN B CA 1
ATOM 3755 C C . ASN B 1 12 ? 10.203 76.633 55.290 1.00 16.50 12 ASN B C 1
ATOM 3756 O O . ASN B 1 12 ? 9.110 76.124 55.531 1.00 16.90 12 ASN B O 1
ATOM 3761 N N . PRO B 1 13 ? 11.220 76.576 56.160 1.00 16.72 13 PRO B N 1
ATOM 3762 C CA . PRO B 1 13 ? 11.096 75.914 57.463 1.00 17.16 13 PRO B CA 1
ATOM 3763 C C . PRO B 1 13 ? 9.965 76.446 58.344 1.00 17.05 13 PRO B C 1
ATOM 3764 O O . PRO B 1 13 ? 9.246 75.670 58.957 1.00 16.87 13 PRO B O 1
ATOM 3768 N N . THR B 1 14 ? 9.792 77.762 58.395 1.00 17.78 14 THR B N 1
ATOM 3769 C CA . THR B 1 14 ? 8.731 78.334 59.222 1.00 19.25 14 THR B CA 1
ATOM 3770 C C . THR B 1 14 ? 7.340 77.859 58.809 1.00 18.34 14 THR B C 1
ATOM 3771 O O . THR B 1 14 ? 6.523 77.495 59.657 1.00 18.91 14 THR B O 1
ATOM 3775 N N . ARG B 1 15 ? 7.069 77.857 57.511 1.00 17.27 15 ARG B N 1
ATOM 3776 C CA . ARG B 1 15 ? 5.771 77.416 57.023 1.00 16.70 15 ARG B CA 1
ATOM 3777 C C . ARG B 1 15 ? 5.638 75.900 57.088 1.00 15.44 15 ARG B C 1
ATOM 3778 O O . ARG B 1 15 ? 4.551 75.372 57.311 1.00 16.15 15 ARG B O 1
ATOM 3786 N N . ALA B 1 16 ? 6.752 75.196 56.931 1.00 13.96 16 ALA B N 1
ATOM 3787 C CA . ALA B 1 16 ? 6.723 73.747 57.011 1.00 13.28 16 ALA B CA 1
ATOM 3788 C C . ALA B 1 16 ? 6.339 73.341 58.433 1.00 13.61 16 ALA B C 1
ATOM 3789 O O . ALA B 1 16 ? 5.570 72.408 58.630 1.00 14.43 16 ALA B O 1
ATOM 3791 N N . ALA B 1 17 ? 6.870 74.052 59.421 1.00 12.88 17 ALA B N 1
ATOM 3792 C CA . ALA B 1 17 ? 6.577 73.742 60.809 1.00 13.72 17 ALA B CA 1
ATOM 3793 C C . ALA B 1 17 ? 5.137 74.098 61.130 1.00 15.06 17 ALA B C 1
ATOM 3794 O O . ALA B 1 17 ? 4.490 73.417 61.931 1.00 16.16 17 ALA B O 1
ATOM 3796 N N . ALA B 1 18 ? 4.627 75.159 60.504 1.00 14.39 18 ALA B N 1
ATOM 3797 C CA . ALA B 1 18 ? 3.243 75.559 60.746 1.00 13.28 18 ALA B CA 1
ATOM 3798 C C . ALA B 1 18 ? 2.315 74.423 60.300 1.00 14.59 18 ALA B C 1
ATOM 3799 O O . ALA B 1 18 ? 1.307 74.147 60.964 1.00 16.12 18 ALA B O 1
ATOM 3801 N N . VAL B 1 19 ? 2.655 73.754 59.193 1.00 13.07 19 VAL B N 1
ATOM 3802 C CA . VAL B 1 19 ? 1.832 72.635 58.701 1.00 11.74 19 VAL B CA 1
ATOM 3803 C C . VAL B 1 19 ? 1.969 71.427 59.639 1.00 12.25 19 VAL B C 1
ATOM 3804 O O . VAL B 1 19 ? 0.993 70.739 59.926 1.00 9.08 19 VAL B O 1
ATOM 3808 N N . LYS B 1 20 ? 3.184 71.170 60.113 1.00 13.44 20 LYS B N 1
ATOM 3809 C CA . LYS B 1 20 ? 3.403 70.063 61.038 1.00 15.91 20 LYS B CA 1
ATOM 3810 C C . LYS B 1 20 ? 2.616 70.332 62.309 1.00 15.15 20 LYS B C 1
ATOM 3811 O O . LYS B 1 20 ? 2.039 69.418 62.892 1.00 16.76 20 LYS B O 1
ATOM 3817 N N . ALA B 1 21 ? 2.594 71.594 62.728 1.00 13.89 21 ALA B N 1
ATOM 3818 C CA . ALA B 1 21 ? 1.879 71.981 63.934 1.00 13.57 21 ALA B CA 1
ATOM 3819 C C . ALA B 1 21 ? 0.400 71.648 63.786 1.00 14.31 21 ALA B C 1
ATOM 3820 O O . ALA B 1 21 ? -0.228 71.142 64.717 1.00 15.63 21 ALA B O 1
ATOM 3822 N N . ALA B 1 22 ? -0.158 71.944 62.617 1.00 14.39 22 ALA B N 1
ATOM 3823 C CA . ALA B 1 22 ? -1.563 71.660 62.355 1.00 13.68 22 ALA B CA 1
ATOM 3824 C C . ALA B 1 22 ? -1.793 70.158 62.370 1.00 13.76 22 ALA B C 1
ATOM 3825 O O . ALA B 1 22 ? -2.844 69.688 62.802 1.00 15.01 22 ALA B O 1
ATOM 3827 N N . PHE B 1 23 ? -0.803 69.409 61.899 1.00 13.69 23 PHE B N 1
ATOM 3828 C CA . PHE B 1 23 ? -0.905 67.959 61.855 1.00 14.52 23 PHE B CA 1
ATOM 3829 C C . PHE B 1 23 ? -0.818 67.405 63.270 1.00 15.45 23 PHE B C 1
ATOM 3830 O O . PHE B 1 23 ? -1.589 66.515 63.649 1.00 15.96 23 PHE B O 1
ATOM 3838 N N . GLN B 1 24 ? 0.114 67.946 64.049 1.00 14.22 24 GLN B N 1
ATOM 3839 C CA . GLN B 1 24 ? 0.303 67.515 65.429 1.00 15.95 24 GLN B CA 1
ATOM 3840 C C . GLN B 1 24 ? -0.995 67.721 66.210 1.00 15.33 24 GLN B C 1
ATOM 3841 O O . GLN B 1 24 ? -1.430 66.840 66.948 1.00 15.50 24 GLN B O 1
ATOM 3847 N N . THR B 1 25 ? -1.608 68.887 66.035 1.00 14.24 25 THR B N 1
ATOM 3848 C CA . THR B 1 25 ? -2.854 69.204 66.721 1.00 15.29 25 THR B CA 1
ATOM 3849 C C . THR B 1 25 ? -3.936 68.210 66.305 1.00 16.86 25 THR B C 1
ATOM 3850 O O . THR B 1 25 ? -4.670 67.687 67.149 1.00 16.20 25 THR B O 1
ATOM 3854 N N . SER B 1 26 ? -4.018 67.950 65.000 1.00 14.98 26 SER B N 1
ATOM 3855 C CA . SER B 1 26 ? -5.002 67.021 64.462 1.00 12.94 26 SER B CA 1
ATOM 3856 C C . SER B 1 26 ? -4.808 65.619 65.027 1.00 13.87 26 SER B C 1
ATOM 3857 O O . SER B 1 26 ? -5.778 64.957 65.407 1.00 11.17 26 SER B O 1
ATOM 3860 N N . TRP B 1 27 ? -3.556 65.168 65.073 1.00 13.66 27 TRP B N 1
ATOM 3861 C CA . TRP B 1 27 ? -3.258 63.836 65.589 1.00 14.29 27 TRP B CA 1
ATOM 3862 C C . TRP B 1 27 ? -3.516 63.700 67.091 1.00 14.62 27 TRP B C 1
ATOM 3863 O O . TRP B 1 27 ? -4.047 62.682 67.542 1.00 12.04 27 TRP B O 1
ATOM 3874 N N . ASN B 1 28 ? -3.136 64.717 67.862 1.00 13.52 28 ASN B N 1
ATOM 3875 C CA . ASN B 1 28 ? -3.355 64.686 69.304 1.00 13.84 28 ASN B CA 1
ATOM 3876 C C . ASN B 1 28 ? -4.841 64.477 69.574 1.00 12.84 28 ASN B C 1
ATOM 3877 O O . ASN B 1 28 ? -5.217 63.620 70.382 1.00 12.62 28 ASN B O 1
ATOM 3882 N N . ALA B 1 29 ? -5.675 65.271 68.900 1.00 11.10 29 ALA B N 1
ATOM 3883 C CA . ALA B 1 29 ? -7.123 65.182 69.063 1.00 10.45 29 ALA B CA 1
ATOM 3884 C C . ALA B 1 29 ? -7.652 63.786 68.681 1.00 13.26 29 ALA B C 1
ATOM 3885 O O . ALA B 1 29 ? -8.302 63.122 69.488 1.00 13.75 29 ALA B O 1
ATOM 3887 N N . TYR B 1 30 ? -7.365 63.344 67.460 1.00 12.11 30 TYR B N 1
ATOM 3888 C CA . TYR B 1 30 ? -7.821 62.039 67.009 1.00 15.38 30 TYR B CA 1
ATOM 3889 C C . TYR B 1 30 ? -7.275 60.922 67.897 1.00 15.88 30 TYR B C 1
ATOM 3890 O O . TYR B 1 30 ? -8.005 60.029 68.314 1.00 14.66 30 TYR B O 1
ATOM 3899 N N . HIS B 1 31 ? -5.988 60.973 68.195 1.00 18.58 31 HIS B N 1
ATOM 3900 C CA . HIS B 1 31 ? -5.406 59.937 69.028 1.00 21.64 31 HIS B CA 1
ATOM 3901 C C . HIS B 1 31 ? -6.014 59.934 70.426 1.00 22.44 31 HIS B C 1
ATOM 3902 O O . HIS B 1 31 ? -6.051 58.904 71.096 1.00 22.96 31 HIS B O 1
ATOM 3909 N N . HIS B 1 32 ? -6.515 61.085 70.855 1.00 22.95 32 HIS B N 1
ATOM 3910 C CA . HIS B 1 32 ? -7.097 61.198 72.180 1.00 23.41 32 HIS B CA 1
ATOM 3911 C C . HIS B 1 32 ? -8.550 60.724 72.267 1.00 23.60 32 HIS B C 1
ATOM 3912 O O . HIS B 1 32 ? -8.883 59.898 73.114 1.00 20.88 32 HIS B O 1
ATOM 3919 N N . PHE B 1 33 ? -9.406 61.221 71.377 1.00 21.93 33 PHE B N 1
ATOM 3920 C CA . PHE B 1 33 ? -10.816 60.867 71.432 1.00 21.49 33 PHE B CA 1
ATOM 3921 C C . PHE B 1 33 ? -11.376 59.897 70.386 1.00 21.87 33 PHE B C 1
ATOM 3922 O O . PHE B 1 33 ? -12.567 59.575 70.432 1.00 21.41 33 PHE B O 1
ATOM 3930 N N . ALA B 1 34 ? -10.553 59.419 69.455 1.00 20.50 34 ALA B N 1
ATOM 3931 C CA . ALA B 1 34 ? -11.077 58.527 68.418 1.00 18.83 34 ALA B CA 1
ATOM 3932 C C . ALA B 1 34 ? -10.303 57.236 68.172 1.00 17.77 34 ALA B C 1
ATOM 3933 O O . ALA B 1 34 ? -10.900 56.182 67.954 1.00 16.51 34 ALA B O 1
ATOM 3935 N N . PHE B 1 35 ? -8.979 57.320 68.180 1.00 18.60 35 PHE B N 1
ATOM 3936 C CA . PHE B 1 35 ? -8.133 56.150 67.960 1.00 19.32 35 PHE B CA 1
ATOM 3937 C C . PHE B 1 35 ? -8.634 55.006 68.842 1.00 20.06 35 PHE B C 1
ATOM 3938 O O . PHE B 1 35 ? -8.938 55.210 70.015 1.00 20.19 35 PHE B O 1
ATOM 3946 N N . PRO B 1 36 ? -8.704 53.781 68.299 1.00 20.00 36 PRO B N 1
ATOM 3947 C CA . PRO B 1 36 ? -8.356 53.368 66.937 1.00 19.11 36 PRO B CA 1
ATOM 3948 C C . PRO B 1 36 ? -9.546 53.348 65.973 1.00 16.17 36 PRO B C 1
ATOM 3949 O O . PRO B 1 36 ? -9.577 52.552 65.042 1.00 15.69 36 PRO B O 1
ATOM 3953 N N . HIS B 1 37 ? -10.530 54.207 66.202 1.00 15.19 37 HIS B N 1
ATOM 3954 C CA . HIS B 1 37 ? -11.685 54.260 65.313 1.00 15.77 37 HIS B CA 1
ATOM 3955 C C . HIS B 1 37 ? -11.300 55.027 64.052 1.00 15.78 37 HIS B C 1
ATOM 3956 O O . HIS B 1 37 ? -10.247 55.659 64.008 1.00 15.17 37 HIS B O 1
ATOM 3963 N N . ASP B 1 38 ? -12.156 54.973 63.037 1.00 15.47 38 ASP B N 1
ATOM 3964 C CA . ASP B 1 38 ? -11.877 55.613 61.755 1.00 15.06 38 ASP B CA 1
ATOM 3965 C C . ASP B 1 38 ? -11.724 57.131 61.703 1.00 14.25 38 ASP B C 1
ATOM 3966 O O . ASP B 1 38 ? -10.675 57.634 61.316 1.00 13.90 38 ASP B O 1
ATOM 3971 N N . ASP B 1 39 ? -12.768 57.864 62.071 1.00 15.04 39 ASP B N 1
ATOM 3972 C CA . ASP B 1 39 ? -12.703 59.321 61.999 1.00 16.05 39 ASP B CA 1
ATOM 3973 C C . ASP B 1 39 ? -13.157 60.040 63.251 1.00 16.74 39 ASP B C 1
ATOM 3974 O O . ASP B 1 39 ? -14.085 59.613 63.939 1.00 16.83 39 ASP B O 1
ATOM 3979 N N . LEU B 1 40 ? -12.519 61.167 63.516 1.00 15.86 40 LEU B N 1
ATOM 3980 C CA . LEU B 1 40 ? -12.867 61.963 64.671 1.00 17.46 40 LEU B CA 1
ATOM 3981 C C . LEU B 1 40 ? -13.874 63.047 64.295 1.00 17.18 40 LEU B C 1
ATOM 3982 O O . LEU B 1 40 ? -13.898 63.526 63.161 1.00 18.86 40 LEU B O 1
ATOM 3987 N N . HIS B 1 41 ? -14.731 63.395 65.246 1.00 17.03 41 HIS B N 1
ATOM 3988 C CA . HIS B 1 41 ? -15.700 64.471 65.077 1.00 16.02 41 HIS B CA 1
ATOM 3989 C C . HIS B 1 41 ? -15.211 65.427 66.147 1.00 15.88 41 HIS B C 1
ATOM 3990 O O . HIS B 1 41 ? -15.578 65.320 67.314 1.00 16.44 41 HIS B O 1
ATOM 3997 N N . PRO B 1 42 ? -14.346 66.362 65.750 1.00 15.19 42 PRO B N 1
ATOM 3998 C CA . PRO B 1 42 ? -13.702 67.395 66.562 1.00 15.70 42 PRO B CA 1
ATOM 3999 C C . PRO B 1 42 ? -14.564 68.330 67.416 1.00 16.81 42 PRO B C 1
ATOM 4000 O O . PRO B 1 42 ? -14.081 68.846 68.430 1.00 15.49 42 PRO B O 1
ATOM 4004 N N . VAL B 1 43 ? -15.817 68.559 67.022 1.00 15.45 43 VAL B N 1
ATOM 4005 C CA . VAL B 1 43 ? -16.685 69.459 67.785 1.00 17.02 43 VAL B CA 1
ATOM 4006 C C . VAL B 1 43 ? -17.371 68.746 68.954 1.00 18.71 43 VAL B C 1
ATOM 4007 O O . VAL B 1 43 ? -17.417 69.260 70.070 1.00 20.05 43 VAL B O 1
ATOM 4011 N N . SER B 1 44 ? -17.900 67.559 68.692 1.00 18.17 44 SER B N 1
ATOM 4012 C CA . SER B 1 44 ? -18.562 66.768 69.719 1.00 18.32 44 SER B CA 1
ATOM 4013 C C . SER B 1 44 ? -17.565 65.818 70.379 1.00 19.19 44 SER B C 1
ATOM 4014 O O . SER B 1 44 ? -17.819 65.292 71.455 1.00 20.87 44 SER B O 1
ATOM 4017 N N . ASN B 1 45 ? -16.426 65.608 69.730 1.00 19.09 45 ASN B N 1
ATOM 4018 C CA . ASN B 1 45 ? -15.407 64.693 70.229 1.00 18.73 45 ASN B CA 1
ATOM 4019 C C . ASN B 1 45 ? -15.886 63.242 70.123 1.00 18.22 45 ASN B C 1
ATOM 4020 O O . ASN B 1 45 ? -15.450 62.361 70.873 1.00 17.25 45 ASN B O 1
ATOM 4025 N N . SER B 1 46 ? -16.795 63.016 69.175 1.00 16.12 46 SER B N 1
ATOM 4026 C CA . SER B 1 46 ? -17.344 61.693 68.890 1.00 16.53 46 SER B CA 1
ATOM 4027 C C . SER B 1 46 ? -16.435 61.093 67.828 1.00 16.12 46 SER B C 1
ATOM 4028 O O . SER B 1 46 ? -15.369 61.632 67.524 1.00 13.67 46 SER B O 1
ATOM 4031 N N . PHE B 1 47 ? -16.873 59.987 67.245 1.00 15.64 47 PHE B N 1
ATOM 4032 C CA . PHE B 1 47 ? -16.108 59.350 66.191 1.00 16.12 47 PHE B CA 1
ATOM 4033 C C . PHE B 1 47 ? -17.065 58.546 65.335 1.00 15.92 47 PHE B C 1
ATOM 4034 O O . PHE B 1 47 ? -18.211 58.323 65.729 1.00 17.08 47 PHE B O 1
ATOM 4042 N N . ASP B 1 48 ? -16.614 58.156 64.148 1.00 14.99 48 ASP B N 1
ATOM 4043 C CA . ASP B 1 48 ? -17.423 57.328 63.262 1.00 16.05 48 ASP B CA 1
ATOM 4044 C C . ASP B 1 48 ? -16.518 56.219 62.738 1.00 15.92 48 ASP B C 1
ATOM 4045 O O . ASP B 1 48 ? -15.291 56.295 62.872 1.00 15.20 48 ASP B O 1
ATOM 4050 N N . ASP B 1 49 ? -17.129 55.177 62.181 1.00 15.00 49 ASP B N 1
ATOM 4051 C CA . ASP B 1 49 ? -16.387 54.066 61.603 1.00 15.94 49 ASP B CA 1
ATOM 4052 C C . ASP B 1 49 ? -16.937 53.801 60.211 1.00 15.28 49 ASP B C 1
ATOM 4053 O O . ASP B 1 49 ? -17.336 52.684 59.890 1.00 14.20 49 ASP B O 1
ATOM 4058 N N . GLU B 1 50 ? -16.960 54.849 59.394 1.00 15.27 50 GLU B N 1
ATOM 4059 C CA . GLU B 1 50 ? -17.463 54.754 58.026 1.00 18.79 50 GLU B CA 1
ATOM 4060 C C . GLU B 1 50 ? -16.466 54.013 57.143 1.00 16.45 50 GLU B C 1
ATOM 4061 O O . GLU B 1 50 ? -16.737 53.719 55.982 1.00 16.87 50 GLU B O 1
ATOM 4067 N N . ARG B 1 51 ? -15.309 53.713 57.715 1.00 16.69 51 ARG B N 1
ATOM 4068 C CA . ARG B 1 51 ? -14.255 53.015 57.001 1.00 15.70 51 ARG B CA 1
ATOM 4069 C C . ARG B 1 51 ? -14.103 51.617 57.597 1.00 15.06 51 ARG B C 1
ATOM 4070 O O . ARG B 1 51 ? -12.997 51.082 57.686 1.00 15.88 51 ARG B O 1
ATOM 4078 N N . ASN B 1 52 ? -15.228 51.052 58.033 1.00 12.60 52 ASN B N 1
ATOM 4079 C CA . ASN B 1 52 ? -15.268 49.707 58.592 1.00 13.03 52 ASN B CA 1
ATOM 4080 C C . ASN B 1 52 ? -14.541 49.475 59.929 1.00 13.93 52 ASN B C 1
ATOM 4081 O O . ASN B 1 52 ? -14.323 48.333 60.325 1.00 14.84 52 ASN B O 1
ATOM 4086 N N . GLY B 1 53 ? -14.167 50.553 60.613 1.00 14.80 53 GLY B N 1
ATOM 4087 C CA . GLY B 1 53 ? -13.509 50.433 61.905 1.00 13.55 53 GLY B CA 1
ATOM 4088 C C . GLY B 1 53 ? -12.111 49.840 61.984 1.00 15.13 53 GLY B C 1
ATOM 4089 O O . GLY B 1 53 ? -11.726 49.309 63.029 1.00 15.43 53 GLY B O 1
ATOM 4090 N N . TRP B 1 54 ? -11.338 49.930 60.906 1.00 13.64 54 TRP B N 1
ATOM 4091 C CA . TRP B 1 54 ? -9.984 49.394 60.908 1.00 11.77 54 TRP B CA 1
ATOM 4092 C C . TRP B 1 54 ? -8.963 50.450 61.335 1.00 11.78 54 TRP B C 1
ATOM 4093 O O . TRP B 1 54 ? -7.801 50.140 61.560 1.00 13.80 54 TRP B O 1
ATOM 4104 N N . GLY B 1 55 ? -9.389 51.701 61.448 1.00 13.08 55 GLY B N 1
ATOM 4105 C CA . GLY B 1 55 ? -8.461 52.745 61.859 1.00 12.00 55 GLY B CA 1
ATOM 4106 C C . GLY B 1 55 ? -8.052 53.632 60.701 1.00 12.49 55 GLY B C 1
ATOM 4107 O O . GLY B 1 55 ? -6.873 53.940 60.511 1.00 11.85 55 GLY B O 1
ATOM 4108 N N . SER B 1 56 ? -9.050 54.048 59.938 1.00 12.38 56 SER B N 1
ATOM 4109 C CA . SER B 1 56 ? -8.860 54.890 58.770 1.00 14.04 56 SER B CA 1
ATOM 4110 C C . SER B 1 56 ? -7.833 56.011 58.937 1.00 13.35 56 SER B C 1
ATOM 4111 O O . SER B 1 56 ? -6.825 56.032 58.230 1.00 14.93 56 SER B O 1
ATOM 4114 N N . SER B 1 57 ? -8.075 56.943 59.857 1.00 12.71 57 SER B N 1
ATOM 4115 C CA . SER B 1 57 ? -7.136 58.058 60.042 1.00 12.55 57 SER B CA 1
ATOM 4116 C C . SER B 1 57 ? -5.733 57.616 60.448 1.00 12.00 57 SER B C 1
ATOM 4117 O O . SER B 1 57 ? -4.755 58.247 60.066 1.00 13.97 57 SER B O 1
ATOM 4120 N N . ALA B 1 58 ? -5.624 56.539 61.216 1.00 11.59 58 ALA B N 1
ATOM 4121 C CA . ALA B 1 58 ? -4.301 56.074 61.634 1.00 12.03 58 ALA B CA 1
ATOM 4122 C C . ALA B 1 58 ? -3.480 55.575 60.447 1.00 11.86 58 ALA B C 1
ATOM 4123 O O . ALA B 1 58 ? -2.332 55.977 60.273 1.00 11.77 58 ALA B O 1
ATOM 4125 N N . ILE B 1 59 ? -4.065 54.707 59.627 1.00 12.45 59 ILE B N 1
ATOM 4126 C CA . ILE B 1 59 ? -3.353 54.173 58.464 1.00 13.46 59 ILE B CA 1
ATOM 4127 C C . ILE B 1 59 ? -3.079 55.252 57.405 1.00 12.80 59 ILE B C 1
ATOM 4128 O O . ILE B 1 59 ? -1.999 55.294 56.826 1.00 10.37 59 ILE B O 1
ATOM 4133 N N . ASP B 1 60 ? -4.056 56.127 57.176 1.00 13.41 60 ASP B N 1
ATOM 4134 C CA . ASP B 1 60 ? -3.934 57.196 56.181 1.00 16.10 60 ASP B CA 1
ATOM 4135 C C . ASP B 1 60 ? -2.908 58.279 56.585 1.00 16.10 60 ASP B C 1
ATOM 4136 O O . ASP B 1 60 ? -2.202 58.817 55.730 1.00 14.04 60 ASP B O 1
ATOM 4141 N N . GLY B 1 61 ? -2.812 58.566 57.883 1.00 15.49 61 GLY B N 1
ATOM 4142 C CA . GLY B 1 61 ? -1.882 59.579 58.356 1.00 15.03 61 GLY B CA 1
ATOM 4143 C C . GLY B 1 61 ? -0.493 59.068 58.722 1.00 16.24 61 GLY B C 1
ATOM 4144 O O . GLY B 1 61 ? 0.376 59.845 59.124 1.00 15.46 61 GLY B O 1
ATOM 4145 N N . LEU B 1 62 ? -0.278 57.763 58.576 1.00 14.38 62 LEU B N 1
ATOM 4146 C CA . LEU B 1 62 ? 1.007 57.159 58.902 1.00 11.97 62 LEU B CA 1
ATOM 4147 C C . LEU B 1 62 ? 2.163 57.664 58.031 1.00 12.78 62 LEU B C 1
ATOM 4148 O O . LEU B 1 62 ? 3.175 58.126 58.561 1.00 13.31 62 LEU B O 1
ATOM 4153 N N . ASP B 1 63 ? 2.030 57.593 56.707 1.00 11.55 63 ASP B N 1
ATOM 4154 C CA . ASP B 1 63 ? 3.124 58.046 55.855 1.00 11.09 63 ASP B CA 1
ATOM 4155 C C . ASP B 1 63 ? 3.364 59.548 55.935 1.00 10.10 63 ASP B C 1
ATOM 4156 O O . ASP B 1 63 ? 4.490 60.011 55.749 1.00 10.92 63 ASP B O 1
ATOM 4161 N N . THR B 1 64 ? 2.319 60.306 56.246 1.00 9.59 64 THR B N 1
ATOM 4162 C CA . THR B 1 64 ? 2.454 61.751 56.384 1.00 9.76 64 THR B CA 1
ATOM 4163 C C . THR B 1 64 ? 3.340 62.048 57.593 1.00 10.47 64 THR B C 1
ATOM 4164 O O . THR B 1 64 ? 4.166 62.958 57.565 1.00 9.46 64 THR B O 1
ATOM 4168 N N . AL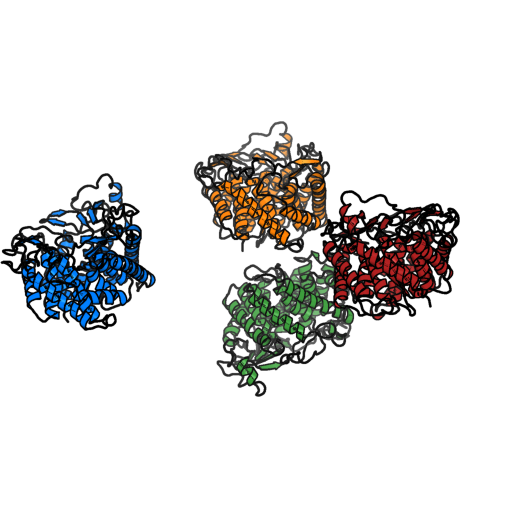A B 1 65 ? 3.163 61.268 58.656 1.00 11.17 65 ALA B N 1
ATOM 4169 C CA . ALA B 1 65 ? 3.956 61.448 59.862 1.00 12.67 65 ALA B CA 1
ATOM 4170 C C . ALA B 1 65 ? 5.405 61.096 59.550 1.00 13.33 65 ALA B C 1
ATOM 4171 O O . ALA B 1 65 ? 6.331 61.737 60.047 1.00 15.16 65 ALA B O 1
ATOM 4173 N N . ILE B 1 66 ? 5.595 60.077 58.715 1.00 12.92 66 ILE B N 1
ATOM 4174 C CA . ILE B 1 66 ? 6.937 59.646 58.338 1.00 12.95 66 ILE B CA 1
ATOM 4175 C C . ILE B 1 66 ? 7.685 60.767 57.632 1.00 13.96 66 ILE B C 1
ATOM 4176 O O . ILE B 1 66 ? 8.819 61.092 57.986 1.00 14.63 66 ILE B O 1
ATOM 4181 N N . LEU B 1 67 ? 7.045 61.356 56.630 1.00 14.25 67 LEU B N 1
ATOM 4182 C CA . LEU B 1 67 ? 7.660 62.435 55.871 1.00 15.01 67 LEU B CA 1
ATOM 4183 C C . LEU B 1 67 ? 7.976 63.661 56.726 1.00 16.20 67 LEU B C 1
ATOM 4184 O O . LEU B 1 67 ? 8.962 64.351 56.472 1.00 17.54 67 LEU B O 1
ATOM 4189 N N . MET B 1 68 ? 7.142 63.929 57.731 1.00 15.24 68 MET B N 1
ATOM 4190 C CA . MET B 1 68 ? 7.341 65.088 58.605 1.00 16.11 68 MET B CA 1
ATOM 4191 C C . MET B 1 68 ? 8.408 64.821 59.664 1.00 17.16 68 MET B C 1
ATOM 4192 O O . MET B 1 68 ? 8.865 65.735 60.351 1.00 15.62 68 MET B O 1
ATOM 4197 N N . GLY B 1 69 ? 8.798 63.560 59.791 1.00 16.88 69 GLY B N 1
ATOM 4198 C CA . GLY B 1 69 ? 9.793 63.208 60.777 1.00 19.57 69 GLY B CA 1
ATOM 4199 C C . GLY B 1 69 ? 9.205 63.057 62.172 1.00 20.71 69 GLY B C 1
ATOM 4200 O O . GLY B 1 69 ? 9.914 63.252 63.153 1.00 20.99 69 GLY B O 1
ATOM 4201 N N . ASP B 1 70 ? 7.918 62.721 62.265 1.00 20.92 70 ASP B N 1
ATOM 4202 C CA . ASP B 1 70 ? 7.255 62.535 63.560 1.00 22.38 70 ASP B CA 1
ATOM 4203 C C . ASP B 1 70 ? 7.408 61.089 64.031 1.00 22.38 70 ASP B C 1
ATOM 4204 O O . ASP B 1 70 ? 6.473 60.291 63.937 1.00 22.07 70 ASP B O 1
ATOM 4209 N N . ALA B 1 71 ? 8.589 60.770 64.552 1.00 22.04 71 ALA B N 1
ATOM 4210 C CA . ALA B 1 71 ? 8.903 59.427 65.029 1.00 23.28 71 ALA B CA 1
ATOM 4211 C C . ALA B 1 71 ? 7.920 58.876 66.062 1.00 22.97 71 ALA B C 1
ATOM 4212 O O . ALA B 1 71 ? 7.556 57.698 66.007 1.00 23.29 71 ALA B O 1
ATOM 4214 N N . ASP B 1 72 ? 7.493 59.716 67.000 1.00 22.65 72 ASP B N 1
ATOM 4215 C CA . ASP B 1 72 ? 6.558 59.283 68.033 1.00 22.62 72 ASP B CA 1
ATOM 4216 C C . ASP B 1 72 ? 5.231 58.841 67.443 1.00 20.71 72 ASP B C 1
ATOM 4217 O O . ASP B 1 72 ? 4.716 57.784 67.801 1.00 20.65 72 ASP B O 1
ATOM 4222 N N . ILE B 1 73 ? 4.671 59.651 66.549 1.00 18.87 73 ILE B N 1
ATOM 4223 C CA . ILE B 1 73 ? 3.401 59.303 65.917 1.00 17.91 73 ILE B CA 1
ATOM 4224 C C . ILE B 1 73 ? 3.585 58.030 65.087 1.00 16.87 73 ILE B C 1
ATOM 4225 O O . ILE B 1 73 ? 2.766 57.108 65.158 1.00 15.64 73 ILE B O 1
ATOM 4230 N N . VAL B 1 74 ? 4.673 57.975 64.323 1.00 14.09 74 VAL B N 1
ATOM 4231 C CA . VAL B 1 74 ? 4.960 56.806 63.497 1.00 15.48 74 VAL B CA 1
ATOM 4232 C C . VAL B 1 74 ? 5.039 55.517 64.320 1.00 16.41 74 VAL B C 1
ATOM 4233 O O . VAL B 1 74 ? 4.480 54.487 63.938 1.00 15.39 74 VAL B O 1
ATOM 4237 N N . ASN B 1 75 ? 5.726 55.574 65.453 1.00 17.47 75 ASN B N 1
ATOM 4238 C CA . ASN B 1 75 ? 5.857 54.391 66.287 1.00 20.82 75 ASN B CA 1
ATOM 4239 C C . ASN B 1 75 ? 4.538 53.920 66.890 1.00 20.77 75 ASN B C 1
ATOM 4240 O O . ASN B 1 75 ? 4.217 52.730 66.827 1.00 19.72 75 ASN B O 1
ATOM 4245 N N . THR B 1 76 ? 3.769 54.840 67.463 1.00 19.82 76 THR B N 1
ATOM 4246 C CA . THR B 1 76 ? 2.503 54.455 68.060 1.00 20.58 76 THR B CA 1
ATOM 4247 C C . THR B 1 76 ? 1.569 53.830 67.019 1.00 19.69 76 THR B C 1
ATOM 4248 O O . THR B 1 76 ? 0.722 53.004 67.357 1.00 21.18 76 THR B O 1
ATOM 4252 N N . ILE B 1 77 ? 1.737 54.200 65.752 1.00 18.63 77 ILE B N 1
ATOM 4253 C CA . ILE B 1 77 ? 0.908 53.631 64.692 1.00 17.66 77 ILE B CA 1
ATOM 4254 C C . ILE B 1 77 ? 1.415 52.249 64.261 1.00 17.30 77 ILE B C 1
ATOM 4255 O O . ILE B 1 77 ? 0.617 51.338 64.028 1.00 19.48 77 ILE B O 1
ATOM 4260 N N . LEU B 1 78 ? 2.731 52.085 64.158 1.00 15.67 78 LEU B N 1
ATOM 4261 C CA . LEU B 1 78 ? 3.298 50.796 63.762 1.00 15.22 78 LEU B CA 1
ATOM 4262 C C . LEU B 1 78 ? 2.982 49.721 64.794 1.00 16.31 78 LEU B C 1
ATOM 4263 O O . LEU B 1 78 ? 2.800 48.558 64.448 1.00 16.83 78 LEU B O 1
ATOM 4268 N N . GLN B 1 79 ? 2.917 50.109 66.063 1.00 18.18 79 GLN B N 1
ATOM 4269 C CA . GLN B 1 79 ? 2.610 49.163 67.126 1.00 20.27 79 GLN B CA 1
ATOM 4270 C C . GLN B 1 79 ? 1.162 48.710 67.063 1.00 19.16 79 GLN B C 1
ATOM 4271 O O . GLN B 1 79 ? 0.809 47.651 67.581 1.00 18.83 79 GLN B O 1
ATOM 4277 N N . TYR B 1 80 ? 0.327 49.524 66.426 1.00 18.57 80 TYR B N 1
ATOM 4278 C CA . TYR B 1 80 ? -1.092 49.227 66.286 1.00 16.95 80 TYR B CA 1
ATOM 4279 C C . TYR B 1 80 ? -1.428 48.386 65.061 1.00 16.25 80 TYR B C 1
ATOM 4280 O O . TYR B 1 80 ? -2.291 47.513 65.130 1.00 16.79 80 TYR B O 1
ATOM 4289 N N . VAL B 1 81 ? -0.745 48.644 63.948 1.00 17.01 81 VAL B N 1
ATOM 4290 C CA . VAL B 1 81 ? -1.005 47.935 62.693 1.00 16.06 81 VAL B CA 1
ATOM 4291 C C . VAL B 1 81 ? -1.198 46.428 62.823 1.00 16.46 81 VAL B C 1
ATOM 4292 O O . VAL B 1 81 ? -2.158 45.872 62.290 1.00 17.29 81 VAL B O 1
ATOM 4296 N N . PRO B 1 82 ? -0.279 45.742 63.517 1.00 15.93 82 PRO B N 1
ATOM 4297 C CA . PRO B 1 82 ? -0.399 44.287 63.692 1.00 16.37 82 PRO B CA 1
ATOM 4298 C C . PRO B 1 82 ? -1.683 43.893 64.444 1.00 16.28 82 PRO B C 1
ATOM 4299 O O . PRO B 1 82 ? -2.151 42.761 64.322 1.00 16.80 82 PRO B O 1
ATOM 4303 N N . GLN B 1 83 ? -2.243 44.820 65.220 1.00 15.87 83 GLN B N 1
ATOM 4304 C CA . GLN B 1 83 ? -3.458 44.538 65.991 1.00 18.52 83 GLN B CA 1
ATOM 4305 C C . GLN B 1 83 ? -4.730 44.524 65.142 1.00 18.81 83 GLN B C 1
ATOM 4306 O O . GLN B 1 83 ? -5.728 43.897 65.518 1.00 19.04 83 GLN B O 1
ATOM 4312 N N . ILE B 1 84 ? -4.698 45.222 64.011 1.00 17.19 84 ILE B N 1
ATOM 4313 C CA . ILE B 1 84 ? -5.859 45.300 63.126 1.00 16.72 84 ILE B CA 1
ATOM 4314 C C . ILE B 1 84 ? -6.248 43.945 62.544 1.00 15.24 84 ILE B C 1
ATOM 4315 O O . ILE B 1 84 ? -5.415 43.243 61.977 1.00 16.13 84 ILE B O 1
ATOM 4320 N N . ASN B 1 85 ? -7.518 43.582 62.680 1.00 14.96 85 ASN B N 1
ATOM 4321 C CA . ASN B 1 85 ? -8.000 42.314 62.145 1.00 15.99 85 ASN B CA 1
ATOM 4322 C C . ASN B 1 85 ? -8.696 42.575 60.801 1.00 15.90 85 ASN B C 1
ATOM 4323 O O . ASN B 1 85 ? -9.906 42.822 60.747 1.00 15.08 85 ASN B O 1
ATOM 4328 N N . PHE B 1 86 ? -7.917 42.524 59.723 1.00 15.56 86 PHE B N 1
ATOM 4329 C CA . PHE B 1 86 ? -8.422 42.767 58.374 1.00 15.40 86 PHE B CA 1
ATOM 4330 C C . PHE B 1 86 ? -9.182 41.599 57.759 1.00 15.72 86 PHE B C 1
ATOM 4331 O O . PHE B 1 86 ? -9.648 41.693 56.625 1.00 14.42 86 PHE B O 1
ATOM 4339 N N . THR B 1 87 ? -9.291 40.497 58.497 1.00 15.35 87 THR B N 1
ATOM 4340 C CA . THR B 1 87 ? -9.984 39.314 57.993 1.00 13.07 87 THR B CA 1
ATOM 4341 C C . THR B 1 87 ? -11.464 39.357 58.343 1.00 13.23 87 THR B C 1
ATOM 4342 O O . THR B 1 87 ? -12.203 38.432 58.026 1.00 12.23 87 THR B O 1
ATOM 4346 N N . THR B 1 88 ? -11.895 40.432 58.996 1.00 12.31 88 THR B N 1
ATOM 4347 C CA . THR B 1 88 ? -13.290 40.548 59.389 1.00 10.56 88 THR B CA 1
ATOM 4348 C C . THR B 1 88 ? -13.666 42.008 59.652 1.00 12.34 88 THR B C 1
ATOM 4349 O O . THR B 1 88 ? -12.809 42.902 59.597 1.00 13.23 88 THR B O 1
ATOM 4353 N N . THR B 1 89 ? -14.949 42.252 59.916 1.00 12.55 89 THR B N 1
ATOM 4354 C CA . THR B 1 89 ? -15.415 43.599 60.239 1.00 13.19 89 THR B CA 1
ATOM 4355 C C . THR B 1 89 ? -16.171 43.501 61.555 1.00 16.34 89 THR B C 1
ATOM 4356 O O . THR B 1 89 ? -16.917 42.541 61.777 1.00 16.22 89 THR B O 1
ATOM 4360 N N . ALA B 1 90 ? -15.955 44.483 62.432 1.00 17.69 90 ALA B N 1
ATOM 4361 C CA . ALA B 1 90 ? -16.622 44.518 63.732 1.00 17.67 90 ALA B CA 1
ATOM 4362 C C . ALA B 1 90 ? -18.115 44.275 63.555 1.00 18.30 90 ALA B C 1
ATOM 4363 O O . ALA B 1 90 ? -18.711 43.460 64.264 1.00 19.11 90 ALA B O 1
ATOM 4365 N N . VAL B 1 91 ? -18.712 44.979 62.598 1.00 17.67 91 VAL B N 1
ATOM 4366 C CA . VAL B 1 91 ? -20.137 44.844 62.332 1.00 17.75 91 VAL B CA 1
ATOM 4367 C C . VAL B 1 91 ? -20.428 43.698 61.362 1.00 20.12 91 VAL B C 1
ATOM 4368 O O . VAL B 1 91 ? -19.795 43.573 60.309 1.00 20.50 91 VAL B O 1
ATOM 4372 N N . ALA B 1 92 ? -21.400 42.869 61.727 1.00 20.61 92 ALA B N 1
ATOM 4373 C CA . ALA B 1 92 ? -21.795 41.724 60.917 1.00 19.75 92 ALA B CA 1
ATOM 4374 C C . ALA B 1 92 ? -22.418 42.152 59.595 1.00 19.82 92 ALA B C 1
ATOM 4375 O O . ALA B 1 92 ? -23.255 43.049 59.554 1.00 20.60 92 ALA B O 1
ATOM 4377 N N . ASN B 1 93 ? -22.013 41.499 58.514 1.00 18.92 93 ASN B N 1
ATOM 4378 C CA . ASN B 1 93 ? -22.554 41.812 57.201 1.00 18.57 93 ASN B CA 1
ATOM 4379 C C . ASN B 1 93 ? -22.417 43.277 56.806 1.00 16.77 93 ASN B C 1
ATOM 4380 O O . ASN B 1 93 ? -23.258 43.825 56.096 1.00 15.26 93 ASN B O 1
ATOM 4385 N N . GLN B 1 94 ? -21.351 43.916 57.263 1.00 15.91 94 GLN B N 1
ATOM 4386 C CA . GLN B 1 94 ? -21.144 45.311 56.909 1.00 15.71 94 GLN B CA 1
ATOM 4387 C C . GLN B 1 94 ? -20.518 45.392 55.526 1.00 13.96 94 GLN B C 1
ATOM 4388 O O . GLN B 1 94 ? -19.571 44.668 55.218 1.00 14.46 94 GLN B O 1
ATOM 4394 N N . GLY B 1 95 ? -21.053 46.273 54.693 1.00 12.50 95 GLY B N 1
ATOM 4395 C CA . GLY B 1 95 ? -20.519 46.416 53.357 1.00 11.81 95 GLY B CA 1
ATOM 4396 C C . GLY B 1 95 ? -19.170 47.104 53.348 1.00 11.89 95 GLY B C 1
ATOM 4397 O O . GLY B 1 95 ? -18.952 48.069 54.078 1.00 11.44 95 GLY B O 1
ATOM 4398 N N . SER B 1 96 ? -18.257 46.595 52.529 1.00 11.87 96 SER B N 1
ATOM 4399 C CA . SER B 1 96 ? -16.933 47.181 52.422 1.00 11.18 96 SER B CA 1
ATOM 4400 C C . SER B 1 96 ? -16.734 47.731 51.024 1.00 11.21 96 SER B C 1
ATOM 4401 O O . SER B 1 96 ? -16.874 47.005 50.039 1.00 12.30 96 SER B O 1
ATOM 4404 N N . SER B 1 97 ? -16.428 49.021 50.936 1.00 8.93 97 SER B N 1
ATOM 4405 C CA . SER B 1 97 ? -16.194 49.657 49.647 1.00 8.22 97 SER B CA 1
ATOM 4406 C C . SER B 1 97 ? -14.802 49.275 49.183 1.00 8.33 97 SER B C 1
ATOM 4407 O O . SER B 1 97 ? -13.810 49.601 49.845 1.00 6.78 97 SER B O 1
ATOM 4410 N N . VAL B 1 98 ? -14.728 48.571 48.061 1.00 6.67 98 VAL B N 1
ATOM 4411 C CA . VAL B 1 98 ? -13.443 48.147 47.524 1.00 5.96 98 VAL B CA 1
ATOM 4412 C C . VAL B 1 98 ? -12.568 49.359 47.210 1.00 6.97 98 VAL B C 1
ATOM 4413 O O . VAL B 1 98 ? -11.386 49.379 47.536 1.00 8.62 98 VAL B O 1
ATOM 4417 N N . PHE B 1 99 ? -13.162 50.368 46.579 1.00 8.14 99 PHE B N 1
ATOM 4418 C CA . PHE B 1 99 ? -12.448 51.595 46.198 1.00 8.33 99 PHE B CA 1
ATOM 4419 C C . PHE B 1 99 ? -11.849 52.367 47.374 1.00 8.21 99 PHE B C 1
ATOM 4420 O O . PHE B 1 99 ? -10.643 52.608 47.420 1.00 8.65 99 PHE B O 1
ATOM 4428 N N . GLU B 1 100 ? -12.708 52.769 48.307 1.00 8.63 100 GLU B N 1
ATOM 4429 C CA . GLU B 1 100 ? -12.301 53.537 49.488 1.00 9.85 100 GLU B CA 1
ATOM 4430 C C . GLU B 1 100 ? -11.306 52.779 50.378 1.00 8.68 100 GLU B C 1
ATOM 4431 O O . GLU B 1 100 ? -10.461 53.390 51.036 1.00 9.14 100 GLU B O 1
ATOM 4437 N N . THR B 1 101 ? -11.410 51.454 50.387 1.00 7.33 101 THR B N 1
ATOM 4438 C CA . THR B 1 101 ? -10.534 50.617 51.193 1.00 9.48 101 THR B CA 1
ATOM 4439 C C . THR B 1 101 ? -9.175 50.420 50.540 1.00 10.35 101 THR B C 1
ATOM 4440 O O . THR B 1 101 ? -8.145 50.387 51.217 1.00 12.66 101 THR B O 1
ATOM 4444 N N . ASN B 1 102 ? -9.185 50.269 49.222 1.00 10.23 102 ASN B N 1
ATOM 4445 C CA . ASN B 1 102 ? -7.956 50.083 48.468 1.00 10.42 102 ASN B CA 1
ATOM 4446 C C . ASN B 1 102 ? -7.044 51.307 48.554 1.00 9.71 102 ASN B C 1
ATOM 4447 O O . ASN B 1 102 ? -5.876 51.195 48.922 1.00 9.03 102 ASN B O 1
ATOM 4452 N N . ILE B 1 103 ? -7.580 52.476 48.219 1.00 8.91 103 ILE B N 1
ATOM 4453 C CA . ILE B 1 103 ? -6.769 53.686 48.227 1.00 8.88 103 ILE B CA 1
ATOM 4454 C C . ILE B 1 103 ? -6.274 54.176 49.583 1.00 8.55 103 ILE B C 1
ATOM 4455 O O . ILE B 1 103 ? -5.215 54.792 49.654 1.00 9.78 103 ILE B O 1
ATOM 4460 N N . ARG B 1 104 ? -7.025 53.908 50.650 1.00 9.98 104 ARG B N 1
ATOM 4461 C CA . ARG B 1 104 ? -6.628 54.337 51.995 1.00 8.90 104 ARG B CA 1
ATOM 4462 C C . ARG B 1 104 ? -5.787 53.315 52.736 1.00 9.56 104 ARG B C 1
ATOM 4463 O O . ARG B 1 104 ? -4.654 53.606 53.134 1.00 10.60 104 ARG B O 1
ATOM 4471 N N . TYR B 1 105 ? -6.349 52.124 52.929 1.00 8.36 105 TYR B N 1
ATOM 4472 C CA . TYR B 1 105 ? -5.664 51.064 53.660 1.00 10.10 105 TYR B CA 1
ATOM 4473 C C . TYR B 1 105 ? -4.526 50.389 52.901 1.00 10.59 105 TYR B C 1
ATOM 4474 O O . TYR B 1 105 ? -3.392 50.368 53.373 1.00 11.12 105 TYR B O 1
ATOM 4483 N N . LEU B 1 106 ? -4.825 49.838 51.730 1.00 12.58 106 LEU B N 1
ATOM 4484 C CA . LEU B 1 106 ? -3.794 49.186 50.929 1.00 13.18 106 LEU B CA 1
ATOM 4485 C C . LEU B 1 106 ? -2.739 50.227 50.539 1.00 13.12 106 LEU B C 1
ATOM 4486 O O . LEU B 1 106 ? -1.541 49.950 50.560 1.00 12.52 106 LEU B O 1
ATOM 4491 N N . GLY B 1 107 ? -3.185 51.430 50.195 1.00 12.02 107 GLY B N 1
ATOM 4492 C CA . GLY B 1 107 ? -2.239 52.470 49.820 1.00 11.75 107 GLY B CA 1
ATOM 4493 C C . GLY B 1 107 ? -1.349 52.904 50.978 1.00 11.34 107 GLY B C 1
ATOM 4494 O O . GLY B 1 107 ? -0.118 52.866 50.876 1.00 9.70 107 GLY B O 1
ATOM 4495 N N . GLY B 1 108 ? -1.982 53.301 52.082 1.00 11.65 108 GLY B N 1
ATOM 4496 C CA . GLY B 1 108 ? -1.259 53.759 53.260 1.00 12.11 108 GLY B CA 1
ATOM 4497 C C . GLY B 1 108 ? -0.261 52.759 53.810 1.00 12.38 108 GLY B C 1
ATOM 4498 O O . GLY B 1 108 ? 0.820 53.131 54.266 1.00 13.81 108 GLY B O 1
ATOM 4499 N N . LEU B 1 109 ? -0.632 51.487 53.762 1.00 11.05 109 LEU B N 1
ATOM 4500 C CA . LEU B 1 109 ? 0.208 50.406 54.242 1.00 11.37 109 LEU B CA 1
ATOM 4501 C C . LEU B 1 109 ? 1.448 50.217 53.353 1.00 11.34 109 LEU B C 1
ATOM 4502 O O . LEU B 1 109 ? 2.568 50.118 53.856 1.00 12.49 109 LEU B O 1
ATOM 4507 N N . LEU B 1 110 ? 1.243 50.168 52.039 1.00 10.30 110 LEU B N 1
ATOM 4508 C CA . LEU B 1 110 ? 2.333 49.989 51.089 1.00 10.37 110 LEU B CA 1
ATOM 4509 C C . LEU B 1 110 ? 3.282 51.183 51.046 1.00 11.68 110 LEU B C 1
ATOM 4510 O O . LEU B 1 110 ? 4.498 51.005 51.036 1.00 12.46 110 LEU B O 1
ATOM 4515 N N . SER B 1 111 ? 2.734 52.395 51.023 1.00 10.43 111 SER B N 1
ATOM 4516 C CA . SER B 1 111 ? 3.572 53.585 50.983 1.00 9.98 111 SER B CA 1
ATOM 4517 C C . SER B 1 111 ? 4.415 53.656 52.249 1.00 9.48 111 SER B C 1
ATOM 4518 O O . SER B 1 111 ? 5.612 53.933 52.190 1.00 10.11 111 SER B O 1
ATOM 4521 N N . ALA B 1 112 ? 3.790 53.398 53.391 1.00 8.26 112 ALA B N 1
ATOM 4522 C CA . ALA B 1 112 ? 4.507 53.416 54.655 1.00 9.45 112 ALA B CA 1
ATOM 4523 C C . ALA B 1 112 ? 5.636 52.400 54.553 1.00 11.14 112 ALA B C 1
ATOM 4524 O O . ALA B 1 112 ? 6.776 52.672 54.944 1.00 10.77 112 ALA B O 1
ATOM 4526 N N . TYR B 1 113 ? 5.314 51.230 54.008 1.00 12.21 113 TYR B N 1
ATOM 4527 C CA . TYR B 1 113 ? 6.302 50.167 53.850 1.00 12.36 113 TYR B CA 1
ATOM 4528 C C . TYR B 1 113 ? 7.437 50.582 52.918 1.00 13.36 113 TYR B C 1
ATOM 4529 O O . TYR B 1 113 ? 8.610 50.339 53.217 1.00 13.00 113 TYR B O 1
ATOM 4538 N N . ASP B 1 114 ? 7.096 51.200 51.789 1.00 12.78 114 ASP B N 1
ATOM 4539 C CA . ASP B 1 114 ? 8.115 51.629 50.840 1.00 12.78 114 ASP B CA 1
ATOM 4540 C C . ASP B 1 114 ? 8.996 52.730 51.418 1.00 13.31 114 ASP B C 1
ATOM 4541 O O . ASP B 1 114 ? 10.207 52.761 51.186 1.00 12.46 114 ASP B O 1
ATOM 4546 N N . LEU B 1 115 ? 8.393 53.627 52.186 1.00 12.96 115 LEU B N 1
ATOM 4547 C CA . LEU B 1 115 ? 9.152 54.706 52.795 1.00 13.21 115 LEU B CA 1
ATOM 4548 C C . LEU B 1 115 ? 10.085 54.184 53.881 1.00 13.67 115 LEU B C 1
ATOM 4549 O O . LEU B 1 115 ? 11.287 54.448 53.859 1.00 13.29 115 LEU B O 1
ATOM 4554 N N . LEU B 1 116 ? 9.544 53.421 54.820 1.00 15.53 116 LEU B N 1
ATOM 4555 C CA . LEU B 1 116 ? 10.368 52.900 55.910 1.00 19.33 116 LEU B CA 1
ATOM 4556 C C . LEU B 1 116 ? 11.446 51.927 55.453 1.00 20.86 116 LEU B C 1
ATOM 4557 O O . LEU B 1 116 ? 12.447 51.727 56.148 1.00 21.07 116 LEU B O 1
ATOM 4562 N N . ARG B 1 117 ? 11.243 51.323 54.287 1.00 22.00 117 ARG B N 1
ATOM 4563 C CA . ARG B 1 117 ? 12.212 50.382 53.730 1.00 23.34 117 ARG B CA 1
ATOM 4564 C C . ARG B 1 117 ? 13.209 51.152 52.884 1.00 23.43 117 ARG B C 1
ATOM 4565 O O . ARG B 1 117 ? 14.289 50.650 52.565 1.00 24.55 117 ARG B O 1
ATOM 4573 N N . GLY B 1 118 ? 12.845 52.380 52.527 1.00 22.31 118 GLY B N 1
ATOM 4574 C CA . GLY B 1 118 ? 13.718 53.179 51.693 1.00 20.58 118 GLY B CA 1
ATOM 4575 C C . GLY B 1 118 ? 14.386 54.378 52.330 1.00 20.86 118 GLY B C 1
ATOM 4576 O O . GLY B 1 118 ? 15.077 54.246 53.343 1.00 21.54 118 GLY B O 1
ATOM 4577 N N . PRO B 1 119 ? 14.183 55.572 51.754 1.00 20.09 119 PRO B N 1
ATOM 4578 C CA . PRO B 1 119 ? 14.746 56.848 52.207 1.00 21.06 119 PRO B CA 1
ATOM 4579 C C . PRO B 1 119 ? 14.418 57.282 53.628 1.00 21.18 119 PRO B C 1
ATOM 4580 O O . PRO B 1 119 ? 15.074 58.172 54.166 1.00 20.85 119 PRO B O 1
ATOM 4584 N N . PHE B 1 120 ? 13.414 56.663 54.237 1.00 21.65 120 PHE B N 1
ATOM 4585 C CA . PHE B 1 120 ? 13.029 57.023 55.596 1.00 23.76 120 PHE B CA 1
ATOM 4586 C C . PHE B 1 120 ? 13.181 55.848 56.544 1.00 27.06 120 PHE B C 1
ATOM 4587 O O . PHE B 1 120 ? 12.497 55.769 57.561 1.00 27.80 120 PHE B O 1
ATOM 4595 N N . SER B 1 121 ? 14.092 54.942 56.203 1.00 30.57 121 SER B N 1
ATOM 4596 C CA . SER B 1 121 ? 14.342 53.751 57.006 1.00 34.82 121 SER B CA 1
ATOM 4597 C C . SER B 1 121 ? 14.725 54.050 58.453 1.00 37.91 121 SER B C 1
ATOM 4598 O O . SER B 1 121 ? 14.322 53.329 59.370 1.00 39.27 121 SER B O 1
ATOM 4601 N N . SER B 1 122 ? 15.491 55.118 58.652 1.00 39.93 122 SER B N 1
ATOM 4602 C CA . SER B 1 122 ? 15.945 55.502 59.983 1.00 42.60 122 SER B CA 1
ATOM 4603 C C . SER B 1 122 ? 14.834 55.645 61.027 1.00 43.57 122 SER B C 1
ATOM 4604 O O . SER B 1 122 ? 15.057 55.364 62.206 1.00 44.53 122 SER B O 1
ATOM 4607 N N . LEU B 1 123 ? 13.645 56.077 60.610 1.00 44.70 123 LEU B N 1
ATOM 4608 C CA . LEU B 1 123 ? 12.541 56.246 61.554 1.00 46.70 123 LEU B CA 1
ATOM 4609 C C . LEU B 1 123 ? 12.157 54.974 62.298 1.00 47.78 123 LEU B C 1
ATOM 4610 O O . LEU B 1 123 ? 12.253 54.915 63.526 1.00 50.73 123 LEU B O 1
ATOM 4615 N N . ALA B 1 124 ? 11.717 53.957 61.568 1.00 47.47 124 ALA B N 1
ATOM 4616 C CA . ALA B 1 124 ? 11.326 52.702 62.200 1.00 46.55 124 ALA B CA 1
ATOM 4617 C C . ALA B 1 124 ? 12.546 51.848 62.540 1.00 45.11 124 ALA B C 1
ATOM 4618 O O . ALA B 1 124 ? 13.423 51.634 61.703 1.00 45.48 124 ALA B O 1
ATOM 4620 N N . THR B 1 125 ? 12.600 51.375 63.778 1.00 43.36 125 THR B N 1
ATOM 4621 C CA . THR B 1 125 ? 13.705 50.546 64.225 1.00 42.43 125 THR B CA 1
ATOM 4622 C C . THR B 1 125 ? 13.267 49.090 64.306 1.00 40.51 125 THR B C 1
ATOM 4623 O O . THR B 1 125 ? 14.051 48.179 64.047 1.00 41.06 125 THR B O 1
ATOM 4627 N N . ASN B 1 126 ? 12.009 48.860 64.654 1.00 37.87 126 ASN B N 1
ATOM 4628 C CA . ASN B 1 126 ? 11.526 47.498 64.751 1.00 36.49 126 ASN B CA 1
ATOM 4629 C C . ASN B 1 126 ? 11.097 47.012 63.368 1.00 33.33 126 ASN B C 1
ATOM 4630 O O . ASN B 1 126 ? 9.998 47.317 62.903 1.00 32.42 126 ASN B O 1
ATOM 4635 N N . GLN B 1 127 ? 11.966 46.247 62.715 1.00 30.11 127 GLN B N 1
ATOM 4636 C CA . GLN B 1 127 ? 11.664 45.737 61.383 1.00 28.09 127 GLN B CA 1
ATOM 4637 C C . GLN B 1 127 ? 10.493 44.758 61.336 1.00 26.46 127 GLN B C 1
ATOM 4638 O O . GLN B 1 127 ? 9.889 44.563 60.283 1.00 25.65 127 GLN B O 1
ATOM 4644 N N . THR B 1 128 ? 10.171 44.145 62.470 1.00 24.97 128 THR B N 1
ATOM 4645 C CA . THR B 1 128 ? 9.050 43.221 62.522 1.00 24.60 128 THR B CA 1
ATOM 4646 C C . THR B 1 128 ? 7.756 44.008 62.323 1.00 22.66 128 THR B C 1
ATOM 4647 O O . THR B 1 128 ? 6.824 43.531 61.676 1.00 22.16 128 THR B O 1
ATOM 4651 N N . LEU B 1 129 ? 7.705 45.215 62.880 1.00 20.86 129 LEU B N 1
ATOM 4652 C CA . LEU B 1 129 ? 6.521 46.065 62.743 1.00 20.11 129 LEU B CA 1
ATOM 4653 C C . LEU B 1 129 ? 6.428 46.565 61.311 1.00 18.39 129 LEU B C 1
ATOM 4654 O O . LEU B 1 129 ? 5.343 46.700 60.766 1.00 19.76 129 LEU B O 1
ATOM 4659 N N . VAL B 1 130 ? 7.582 46.854 60.719 1.00 18.48 130 VAL B N 1
ATOM 4660 C CA . VAL B 1 130 ? 7.633 47.336 59.349 1.00 17.09 130 VAL B CA 1
ATOM 4661 C C . VAL B 1 130 ? 7.163 46.247 58.401 1.00 16.70 130 VAL B C 1
ATOM 4662 O O . VAL B 1 130 ? 6.428 46.522 57.460 1.00 16.44 130 VAL B O 1
ATOM 4666 N N . ASN B 1 131 ? 7.582 45.011 58.646 1.00 16.64 131 ASN B N 1
ATOM 4667 C CA . ASN B 1 131 ? 7.174 43.920 57.776 1.00 17.87 131 ASN B CA 1
ATOM 4668 C C . ASN B 1 131 ? 5.682 43.626 57.897 1.00 18.55 131 ASN B C 1
ATOM 4669 O O . ASN B 1 131 ? 5.071 43.108 56.962 1.00 17.85 131 ASN B O 1
ATOM 4674 N N . SER B 1 132 ? 5.101 43.961 59.047 1.00 19.30 132 SER B N 1
ATOM 4675 C CA . SER B 1 132 ? 3.678 43.739 59.280 1.00 18.18 132 SER B CA 1
ATOM 4676 C C . SER B 1 132 ? 2.836 44.553 58.314 1.00 16.98 132 SER B C 1
ATOM 4677 O O . SER B 1 132 ? 1.744 44.135 57.927 1.00 16.75 132 SER B O 1
ATOM 4680 N N . LEU B 1 133 ? 3.336 45.727 57.941 1.00 15.36 133 LEU B N 1
ATOM 4681 C CA . LEU B 1 133 ? 2.613 46.596 57.018 1.00 13.65 133 LEU B CA 1
ATOM 4682 C C . LEU B 1 133 ? 2.257 45.815 55.768 1.00 12.87 133 LEU B C 1
ATOM 4683 O O . LEU B 1 133 ? 1.108 45.822 55.333 1.00 13.25 133 LEU B O 1
ATOM 4688 N N . LEU B 1 134 ? 3.242 45.126 55.204 1.00 12.56 134 LEU B N 1
ATOM 4689 C CA . LEU B 1 134 ? 3.029 44.329 54.006 1.00 12.26 134 LEU B CA 1
ATOM 4690 C C . LEU B 1 134 ? 2.139 43.099 54.265 1.00 13.60 134 LEU B C 1
ATOM 4691 O O . LEU B 1 134 ? 1.275 42.781 53.444 1.00 14.07 134 LEU B O 1
ATOM 4696 N N . ARG B 1 135 ? 2.332 42.416 55.397 1.00 13.61 135 ARG B N 1
ATOM 4697 C CA . ARG B 1 135 ? 1.519 41.234 55.727 1.00 13.85 135 ARG B CA 1
ATOM 4698 C C . ARG B 1 135 ? 0.040 41.590 55.861 1.00 13.45 135 ARG B C 1
ATOM 4699 O O . ARG B 1 135 ? -0.839 40.857 55.392 1.00 11.40 135 ARG B O 1
ATOM 4707 N N . GLN B 1 136 ? -0.231 42.706 56.528 1.00 11.33 136 GLN B N 1
ATOM 4708 C CA . GLN B 1 136 ? -1.594 43.155 56.707 1.00 11.62 136 GLN B CA 1
ATOM 4709 C C . GLN B 1 136 ? -2.183 43.558 55.358 1.00 13.22 136 GLN B C 1
ATOM 4710 O O . GLN B 1 136 ? -3.353 43.307 55.094 1.00 14.87 136 GLN B O 1
ATOM 4716 N N . ALA B 1 137 ? -1.374 44.166 54.494 1.00 11.57 137 ALA B N 1
ATOM 4717 C CA . ALA B 1 137 ? -1.880 44.573 53.190 1.00 12.21 137 ALA B CA 1
ATOM 4718 C C . ALA B 1 137 ? -2.297 43.329 52.412 1.00 12.32 137 ALA B C 1
ATOM 4719 O O . ALA B 1 137 ? -3.373 43.281 51.823 1.00 12.21 137 ALA B O 1
ATOM 4721 N N . GLN B 1 138 ? -1.440 42.317 52.425 1.00 13.41 138 GLN B N 1
ATOM 4722 C CA . GLN B 1 138 ? -1.719 41.076 51.715 1.00 14.87 138 GLN B CA 1
ATOM 4723 C C . GLN B 1 138 ? -2.986 40.390 52.248 1.00 13.96 138 GLN B C 1
ATOM 4724 O O . GLN B 1 138 ? -3.796 39.878 51.472 1.00 14.15 138 GLN B O 1
ATOM 4730 N N . THR B 1 139 ? -3.161 40.408 53.567 1.00 13.95 139 THR B N 1
ATOM 4731 C CA . THR B 1 139 ? -4.324 39.798 54.213 1.00 12.93 139 THR B CA 1
ATOM 4732 C C . THR B 1 139 ? -5.613 40.527 53.812 1.00 12.07 139 THR B C 1
ATOM 4733 O O . THR B 1 139 ? -6.632 39.885 53.538 1.00 12.20 139 THR B O 1
ATOM 4737 N N . LEU B 1 140 ? -5.559 41.860 53.763 1.00 10.56 140 LEU B N 1
ATOM 4738 C CA . LEU B 1 140 ? -6.717 42.673 53.387 1.00 10.54 140 LEU B CA 1
ATOM 4739 C C . LEU B 1 140 ? -7.095 42.388 51.941 1.00 10.86 140 LEU B C 1
ATOM 4740 O O . LEU B 1 140 ? -8.266 42.181 51.615 1.00 12.78 140 LEU B O 1
ATOM 4745 N N . ALA B 1 141 ? -6.092 42.401 51.072 1.00 12.37 141 ALA B N 1
ATOM 4746 C CA . ALA B 1 141 ? -6.310 42.149 49.654 1.00 11.76 141 ALA B CA 1
ATOM 4747 C C . ALA B 1 141 ? -6.893 40.769 49.424 1.00 12.56 141 ALA B C 1
ATOM 4748 O O . ALA B 1 141 ? -7.737 40.584 48.542 1.00 11.33 141 ALA B O 1
ATOM 4750 N N . ASN B 1 142 ? -6.450 39.797 50.216 1.00 14.22 142 ASN B N 1
ATOM 4751 C CA . ASN B 1 142 ? -6.933 38.431 50.052 1.00 14.20 142 ASN B CA 1
ATOM 4752 C C . ASN B 1 142 ? -8.433 38.314 50.255 1.00 14.01 142 ASN B C 1
ATOM 4753 O O . ASN B 1 142 ? -9.073 37.417 49.700 1.00 14.60 142 ASN B O 1
ATOM 4758 N N . GLY B 1 143 ? -8.998 39.222 51.044 1.00 14.16 143 GLY B N 1
ATOM 4759 C CA . GLY B 1 143 ? -10.434 39.202 51.266 1.00 13.89 143 GLY B CA 1
ATOM 4760 C C . GLY B 1 143 ? -11.137 40.043 50.217 1.00 14.92 143 GLY B C 1
ATOM 4761 O O . GLY B 1 143 ? -12.203 39.678 49.716 1.00 15.09 143 GLY B O 1
ATOM 4762 N N . LEU B 1 144 ? -10.516 41.173 49.888 1.00 14.84 144 LEU B N 1
ATOM 4763 C CA . LEU B 1 144 ? -11.013 42.138 48.900 1.00 13.62 144 LEU B CA 1
ATOM 4764 C C . LEU B 1 144 ? -11.105 41.559 47.492 1.00 14.80 144 LEU B C 1
ATOM 4765 O O . LEU B 1 144 ? -11.978 41.942 46.705 1.00 14.96 144 LEU B O 1
ATOM 4770 N N . LYS B 1 145 ? -10.201 40.634 47.187 1.00 13.08 145 LYS B N 1
ATOM 4771 C CA . LYS B 1 145 ? -10.129 40.031 45.863 1.00 13.90 145 LYS B CA 1
ATOM 4772 C C . LYS B 1 145 ? -11.380 39.274 45.414 1.00 12.86 145 LYS B C 1
ATOM 4773 O O . LYS B 1 145 ? -11.507 38.939 44.239 1.00 13.03 145 LYS B O 1
ATOM 4779 N N . VAL B 1 146 ? -12.301 39.009 46.339 1.00 12.55 146 VAL B N 1
ATOM 4780 C CA . VAL B 1 146 ? -13.531 38.302 45.992 1.00 8.93 146 VAL B CA 1
ATOM 4781 C C . VAL B 1 146 ? -14.359 39.183 45.055 1.00 11.09 146 VAL B C 1
ATOM 4782 O O . VAL B 1 146 ? -15.233 38.694 44.337 1.00 11.73 146 VAL B O 1
ATOM 4786 N N . ALA B 1 147 ? -14.068 40.482 45.047 1.00 11.08 147 ALA B N 1
ATOM 4787 C CA . ALA B 1 147 ? -14.803 41.411 44.194 1.00 11.77 147 ALA B CA 1
ATOM 4788 C C . ALA B 1 147 ? -14.581 41.130 42.712 1.00 11.06 147 ALA B C 1
ATOM 4789 O O . ALA B 1 147 ? -15.397 41.505 41.878 1.00 10.26 147 ALA B O 1
ATOM 4791 N N . PHE B 1 148 ? -13.479 40.463 42.386 1.00 10.97 148 PHE B N 1
ATOM 4792 C CA . PHE B 1 148 ? -13.177 40.174 40.991 1.00 12.19 148 PHE B CA 1
ATOM 4793 C C . PHE B 1 148 ? -13.832 38.899 40.471 1.00 12.62 148 PHE B C 1
ATOM 4794 O O . PHE B 1 148 ? -13.614 38.516 39.319 1.00 14.07 148 PHE B O 1
ATOM 4802 N N . THR B 1 149 ? -14.651 38.255 41.297 1.00 11.89 149 THR B N 1
ATOM 4803 C CA . THR B 1 149 ? -15.305 37.023 40.870 1.00 12.05 149 THR B CA 1
ATOM 4804 C C . THR B 1 149 ? -16.607 37.286 40.112 1.00 12.57 149 THR B C 1
ATOM 4805 O O . THR B 1 149 ? -17.576 36.542 40.254 1.00 12.89 149 THR B O 1
ATOM 4809 N N . THR B 1 150 ? -16.627 38.357 39.320 1.00 12.79 150 THR B N 1
ATOM 4810 C CA . THR B 1 150 ? -17.794 38.707 38.510 1.00 12.08 150 THR B CA 1
ATOM 4811 C C . THR B 1 150 ? -17.661 37.980 37.172 1.00 12.45 150 THR B C 1
ATOM 4812 O O . THR B 1 150 ? -16.566 37.589 36.774 1.00 13.06 150 THR B O 1
ATOM 4816 N N . PRO B 1 151 ? -18.773 37.813 36.446 1.00 13.70 151 PRO B N 1
ATOM 4817 C CA . PRO B 1 151 ? -18.738 37.121 35.153 1.00 13.97 151 PRO B CA 1
ATOM 4818 C C . PRO B 1 151 ? -17.721 37.672 34.145 1.00 15.99 151 PRO B C 1
ATOM 4819 O O . PRO B 1 151 ? -17.265 36.942 33.266 1.00 18.81 151 PRO B O 1
ATOM 4823 N N . SER B 1 152 ? -17.362 38.949 34.287 1.00 14.81 152 SER B N 1
ATOM 4824 C CA . SER B 1 152 ? -16.414 39.614 33.384 1.00 13.18 152 SER B CA 1
ATOM 4825 C C . SER B 1 152 ? -15.032 39.836 33.985 1.00 11.72 152 SER B C 1
ATOM 4826 O O . SER B 1 152 ? -14.039 39.945 33.266 1.00 10.67 152 SER B O 1
ATOM 4829 N N . GLY B 1 153 ? -14.972 39.934 35.305 1.00 9.98 153 GLY B N 1
ATOM 4830 C CA . GLY B 1 153 ? -13.693 40.186 35.940 1.00 10.05 153 GLY B CA 1
ATOM 4831 C C . GLY B 1 153 ? -13.642 41.636 36.401 1.00 11.10 153 GLY B C 1
ATOM 4832 O O . GLY B 1 153 ? -12.695 42.037 37.077 1.00 10.71 153 GLY B O 1
ATOM 4833 N N . VAL B 1 154 ? -14.653 42.422 36.018 1.00 10.22 154 VAL B N 1
ATOM 4834 C CA . VAL B 1 154 ? -14.741 43.821 36.429 1.00 9.91 154 VAL B CA 1
ATOM 4835 C C . VAL B 1 154 ? -15.063 43.752 37.916 1.00 10.15 154 VAL B C 1
ATOM 4836 O O . VAL B 1 154 ? -15.982 43.055 38.328 1.00 8.74 154 VAL B O 1
ATOM 4840 N N . PRO B 1 155 ? -14.304 44.477 38.743 1.00 10.61 155 PRO B N 1
ATOM 4841 C CA . PRO B 1 155 ? -14.545 44.456 40.185 1.00 9.96 155 PRO B CA 1
ATOM 4842 C C . PRO B 1 155 ? -15.955 44.825 40.625 1.00 11.46 155 PRO B C 1
ATOM 4843 O O . PRO B 1 155 ? -16.575 45.745 40.085 1.00 10.98 155 PRO B O 1
ATOM 4847 N N . ASP B 1 156 ? -16.453 44.084 41.609 1.00 10.20 156 ASP B N 1
ATOM 4848 C CA . ASP B 1 156 ? -17.759 44.345 42.195 1.00 9.38 156 ASP B CA 1
ATOM 4849 C C . ASP B 1 156 ? -17.395 45.462 43.181 1.00 9.82 156 ASP B C 1
ATOM 4850 O O . ASP B 1 156 ? -16.385 45.369 43.868 1.00 11.29 156 ASP B O 1
ATOM 4855 N N . PRO B 1 157 ? -18.185 46.543 43.240 1.00 9.70 157 PRO B N 1
ATOM 4856 C CA . PRO B 1 157 ? -17.870 47.643 44.160 1.00 9.78 157 PRO B CA 1
ATOM 4857 C C . PRO B 1 157 ? -17.974 47.363 45.660 1.00 10.93 157 PRO B C 1
ATOM 4858 O O . PRO B 1 157 ? -17.298 48.011 46.462 1.00 11.80 157 PRO B O 1
ATOM 4862 N N . THR B 1 158 ? -18.804 46.399 46.043 1.00 10.59 158 THR B N 1
ATOM 4863 C CA . THR B 1 158 ? -18.996 46.100 47.453 1.00 9.94 158 THR B CA 1
ATOM 4864 C C . THR B 1 158 ? -18.755 44.645 47.829 1.00 11.23 158 THR B C 1
ATOM 4865 O O . THR B 1 158 ? -19.262 43.734 47.164 1.00 10.44 158 THR B O 1
ATOM 4869 N N . VAL B 1 159 ? -17.985 44.429 48.896 1.00 8.19 159 VAL B N 1
ATOM 4870 C CA . VAL B 1 159 ? -17.729 43.078 49.372 1.00 6.92 159 VAL B CA 1
ATOM 4871 C C . VAL B 1 159 ? -18.009 43.000 50.881 1.00 8.19 159 VAL B C 1
ATOM 4872 O O . VAL B 1 159 ? -18.330 44.009 51.513 1.00 6.76 159 VAL B O 1
ATOM 4876 N N . PHE B 1 160 ? -17.928 41.792 51.436 1.00 8.74 160 PHE B N 1
ATOM 4877 C CA . PHE B 1 160 ? -18.175 41.546 52.857 1.00 10.29 160 PHE B CA 1
ATOM 4878 C C . PHE B 1 160 ? -17.204 40.485 53.391 1.00 10.78 160 PHE B C 1
ATOM 4879 O O . PHE B 1 160 ? -16.812 39.577 52.661 1.00 11.53 160 PHE B O 1
ATOM 4887 N N . PHE B 1 161 ? -16.836 40.591 54.666 1.00 10.59 161 PHE B N 1
ATOM 4888 C CA . PHE B 1 161 ? -15.936 39.619 55.297 1.00 11.71 161 PHE B CA 1
ATOM 4889 C C . PHE B 1 161 ? -16.659 38.833 56.402 1.00 12.36 161 PHE B C 1
ATOM 4890 O O . PHE B 1 161 ? -16.418 37.641 56.585 1.00 12.11 161 PHE B O 1
ATOM 4898 N N . ASN B 1 162 ? -17.542 39.516 57.126 1.00 13.58 162 ASN B N 1
ATOM 4899 C CA . ASN B 1 162 ? -18.289 38.942 58.245 1.00 14.87 162 ASN B CA 1
ATOM 4900 C C . ASN B 1 162 ? -19.758 38.701 57.899 1.00 15.21 162 ASN B C 1
ATOM 4901 O O . ASN B 1 162 ? -20.464 39.626 57.507 1.00 16.69 162 ASN B O 1
ATOM 4906 N N . PRO B 1 163 ? -20.255 37.465 58.080 1.00 15.68 163 PRO B N 1
ATOM 4907 C CA . PRO B 1 163 ? -19.588 36.256 58.580 1.00 17.31 163 PRO B CA 1
ATOM 4908 C C . PRO B 1 163 ? -18.806 35.463 57.522 1.00 19.39 163 PRO B C 1
ATOM 4909 O O . PRO B 1 163 ? -18.085 34.516 57.859 1.00 20.58 163 PRO B O 1
ATOM 4913 N N . THR B 1 164 ? -18.971 35.825 56.252 1.00 17.93 164 THR B N 1
ATOM 4914 C CA . THR B 1 164 ? -18.261 35.150 55.167 1.00 19.86 164 THR B CA 1
ATOM 4915 C C . THR B 1 164 ? -17.795 36.169 54.126 1.00 20.81 164 THR B C 1
ATOM 4916 O O . THR B 1 164 ? -18.308 37.289 54.064 1.00 21.53 164 THR B O 1
ATOM 4920 N N . VAL B 1 165 ? -16.814 35.780 53.318 1.00 20.75 165 VAL B N 1
ATOM 4921 C CA . VAL B 1 165 ? -16.299 36.655 52.272 1.00 21.12 165 VAL B CA 1
ATOM 4922 C C . VAL B 1 165 ? -17.266 36.542 51.091 1.00 22.24 165 VAL B C 1
ATOM 4923 O O . VAL B 1 165 ? -17.337 35.488 50.454 1.00 23.90 165 VAL B O 1
ATOM 4927 N N . ARG B 1 166 ? -18.010 37.621 50.822 1.00 21.65 166 ARG B N 1
ATOM 4928 C CA . ARG B 1 166 ? -18.992 37.670 49.733 1.00 19.95 166 ARG B CA 1
ATOM 4929 C C . ARG B 1 166 ? -18.877 38.922 48.857 1.00 20.21 166 ARG B C 1
ATOM 4930 O O . ARG B 1 166 ? -18.279 39.933 49.243 1.00 20.22 166 ARG B O 1
ATOM 4938 N N . ARG B 1 167 ? -19.530 38.834 47.700 1.00 19.63 167 ARG B N 1
ATOM 4939 C CA . ARG B 1 167 ? -19.627 39.889 46.693 1.00 19.86 167 ARG B CA 1
ATOM 4940 C C . ARG B 1 167 ? -21.064 40.382 46.825 1.00 19.00 167 ARG B C 1
ATOM 4941 O O . ARG B 1 167 ? -21.946 39.604 47.182 1.00 19.32 167 ARG B O 1
ATOM 4949 N N . SER B 1 168 ? -21.315 41.645 46.505 1.00 16.35 168 SER B N 1
ATOM 4950 C CA . SER B 1 168 ? -22.669 42.171 46.604 1.00 17.89 168 SER B CA 1
ATOM 4951 C C . SER B 1 168 ? -23.554 41.660 45.462 1.00 17.06 168 SER B C 1
ATOM 4952 O O . SER B 1 168 ? -24.731 41.384 45.659 1.00 17.68 168 SER B O 1
ATOM 4955 N N . GLY B 1 169 ? -22.980 41.540 44.270 1.00 16.96 169 GLY B N 1
ATOM 4956 C CA . GLY B 1 169 ? -23.749 41.092 43.127 1.00 14.99 169 GLY B CA 1
ATOM 4957 C C . GLY B 1 169 ? -24.254 42.271 42.308 1.00 15.57 169 GLY B C 1
ATOM 4958 O O . GLY B 1 169 ? -25.197 42.136 41.527 1.00 14.39 169 GLY B O 1
ATOM 4959 N N . ALA B 1 170 ? -23.622 43.430 42.488 1.00 14.00 170 ALA B N 1
ATOM 4960 C CA . ALA B 1 170 ? -24.002 44.644 41.774 1.00 12.18 170 ALA B CA 1
ATOM 4961 C C . ALA B 1 170 ? -23.949 44.463 40.257 1.00 12.29 170 ALA B C 1
ATOM 4962 O O . ALA B 1 170 ? -23.116 43.719 39.735 1.00 12.29 170 ALA B O 1
ATOM 4964 N N . SER B 1 171 ? -24.837 45.163 39.558 1.00 11.24 171 SER B N 1
ATOM 4965 C CA . SER B 1 171 ? -24.920 45.091 38.105 1.00 13.25 171 SER B CA 1
ATOM 4966 C C . SER B 1 171 ? -23.867 45.935 37.406 1.00 11.98 171 SER B C 1
ATOM 4967 O O . SER B 1 171 ? -23.475 45.644 36.277 1.00 10.44 171 SER B O 1
ATOM 4970 N N . SER B 1 172 ? -23.405 46.985 38.064 1.00 10.19 172 SER B N 1
ATOM 4971 C CA . SER B 1 172 ? -22.393 47.817 37.437 1.00 12.18 172 SER B CA 1
ATOM 4972 C C . SER B 1 172 ? -21.495 48.505 38.444 1.00 10.22 172 SER B C 1
ATOM 4973 O O . SER B 1 172 ? -21.698 48.413 39.652 1.00 9.53 172 SER B O 1
ATOM 4976 N N . ASN B 1 173 ? -20.487 49.188 37.930 1.00 10.96 173 ASN B N 1
ATOM 4977 C CA . ASN B 1 173 ? -19.556 49.920 38.770 1.00 10.85 173 ASN B CA 1
ATOM 4978 C C . ASN B 1 173 ? -19.152 51.142 37.953 1.00 10.64 173 ASN B C 1
ATOM 4979 O O . ASN B 1 173 ? -19.366 51.172 36.733 1.00 10.41 173 ASN B O 1
ATOM 4984 N N . ASN B 1 174 ? -18.606 52.163 38.608 1.00 9.43 174 ASN B N 1
ATOM 4985 C CA . ASN B 1 174 ? -18.173 53.335 37.861 1.00 10.38 174 ASN B CA 1
ATOM 4986 C C . ASN B 1 174 ? -16.696 53.187 37.554 1.00 11.32 174 ASN B C 1
ATOM 4987 O O . ASN B 1 174 ? -15.959 52.498 38.266 1.00 12.65 174 ASN B O 1
ATOM 4992 N N . VAL B 1 175 ? -16.285 53.843 36.479 1.00 11.74 175 VAL B N 1
ATOM 4993 C CA . VAL B 1 175 ? -14.922 53.836 35.986 1.00 11.80 175 VAL B CA 1
ATOM 4994 C C . VAL B 1 175 ? -13.877 54.243 37.023 1.00 11.96 175 VAL B C 1
ATOM 4995 O O . VAL B 1 175 ? -12.764 53.712 37.043 1.00 11.45 175 VAL B O 1
ATOM 4999 N N . ALA B 1 176 ? -14.222 55.178 37.893 1.00 12.93 176 ALA B N 1
ATOM 5000 C CA . ALA B 1 176 ? -13.263 55.593 38.901 1.00 14.77 176 ALA B CA 1
ATOM 5001 C C . ALA B 1 176 ? -12.930 54.438 39.836 1.00 15.22 176 ALA B C 1
ATOM 5002 O O . ALA B 1 176 ? -11.756 54.143 40.064 1.00 16.80 176 ALA B O 1
ATOM 5004 N N . GLU B 1 177 ? -13.954 53.776 40.367 1.00 13.99 177 GLU B N 1
ATOM 5005 C CA . GLU B 1 177 ? -13.733 52.665 41.296 1.00 12.99 177 GLU B CA 1
ATOM 5006 C C . GLU B 1 177 ? -13.133 51.419 40.642 1.00 11.76 177 GLU B C 1
ATOM 5007 O O . GLU B 1 177 ? -12.489 50.611 41.310 1.00 11.30 177 GLU B O 1
ATOM 5013 N N . ILE B 1 178 ? -13.322 51.267 39.339 1.00 10.49 178 ILE B N 1
ATOM 5014 C CA . ILE B 1 178 ? -12.770 50.111 38.638 1.00 10.58 178 ILE B CA 1
ATOM 5015 C C . ILE B 1 178 ? -11.313 50.374 38.314 1.00 10.92 178 ILE B C 1
ATOM 5016 O O . ILE B 1 178 ? -10.450 49.519 38.525 1.00 9.72 178 ILE B O 1
ATOM 5021 N N . GLY B 1 179 ? -11.062 51.582 37.812 1.00 12.17 179 GLY B N 1
ATOM 5022 C CA . GLY B 1 179 ? -9.727 51.979 37.401 1.00 13.80 179 GLY B CA 1
ATOM 5023 C C . GLY B 1 179 ? -8.771 52.569 38.419 1.00 13.87 179 GLY B C 1
ATOM 5024 O O . GLY B 1 179 ? -7.716 53.080 38.036 1.00 15.28 179 GLY B O 1
ATOM 5025 N N . SER B 1 180 ? -9.113 52.504 39.701 1.00 11.96 180 SER B N 1
ATOM 5026 C CA . SER B 1 180 ? -8.229 53.035 40.737 1.00 12.37 180 SER B CA 1
ATOM 5027 C C . SER B 1 180 ? -7.701 51.917 41.626 1.00 12.08 180 SER B C 1
ATOM 5028 O O . SER B 1 180 ? -7.547 52.105 42.830 1.00 12.62 180 SER B O 1
ATOM 5031 N N . LEU B 1 181 ? -7.422 50.759 41.037 1.00 11.34 181 LEU B N 1
ATOM 5032 C CA . LEU B 1 181 ? -6.920 49.626 41.805 1.00 10.60 181 LEU B CA 1
ATOM 5033 C C . LEU B 1 181 ? -5.597 49.086 41.282 1.00 10.88 181 LEU B C 1
ATOM 5034 O O . LEU B 1 181 ? -4.825 48.511 42.048 1.00 12.41 181 LEU B O 1
ATOM 5039 N N . VAL B 1 182 ? -5.343 49.264 39.986 1.00 8.90 182 VAL B N 1
ATOM 5040 C CA . VAL B 1 182 ? -4.123 48.750 39.370 1.00 11.27 182 VAL B CA 1
ATOM 5041 C C . VAL B 1 182 ? -2.808 49.104 40.049 1.00 10.64 182 VAL B C 1
ATOM 5042 O O . VAL B 1 182 ? -1.922 48.254 40.145 1.00 10.45 182 VAL B O 1
ATOM 5046 N N . LEU B 1 183 ? -2.666 50.345 40.506 1.00 8.64 183 LEU B N 1
ATOM 5047 C CA . LEU B 1 183 ? -1.415 50.751 41.138 1.00 9.10 183 LEU B CA 1
ATOM 5048 C C . LEU B 1 183 ? -1.157 50.016 42.447 1.00 8.96 183 LEU B C 1
ATOM 5049 O O . LEU B 1 183 ? -0.088 49.429 42.636 1.00 8.94 183 LEU B O 1
ATOM 5054 N N . GLU B 1 184 ? -2.137 50.036 43.345 1.00 7.89 184 GLU B N 1
ATOM 5055 C CA . GLU B 1 184 ? -1.977 49.368 44.627 1.00 7.46 184 GLU B CA 1
ATOM 5056 C C . GLU B 1 184 ? -1.835 47.864 44.454 1.00 7.67 184 GLU B C 1
ATOM 5057 O O . GLU B 1 184 ? -0.975 47.239 45.078 1.00 7.77 184 GLU B O 1
ATOM 5063 N N . TRP B 1 185 ? -2.647 47.277 43.584 1.00 7.83 185 TRP B N 1
ATOM 5064 C CA . TRP B 1 185 ? -2.564 45.839 43.396 1.00 8.67 185 TRP B CA 1
ATOM 5065 C C . TRP B 1 185 ? -1.328 45.380 42.656 1.00 9.54 185 TRP B C 1
ATOM 5066 O O . TRP B 1 185 ? -0.766 44.328 42.971 1.00 10.66 185 TRP B O 1
ATOM 5077 N N . THR B 1 186 ? -0.875 46.160 41.687 1.00 10.02 186 THR B N 1
ATOM 5078 C CA . THR B 1 186 ? 0.325 45.759 40.967 1.00 9.33 186 THR B CA 1
ATOM 5079 C C . THR B 1 186 ? 1.510 45.867 41.922 1.00 10.01 186 THR B C 1
ATOM 5080 O O . THR B 1 186 ? 2.393 45.015 41.930 1.00 9.90 186 THR B O 1
ATOM 5084 N N . ARG B 1 187 ? 1.508 46.924 42.729 1.00 11.04 187 ARG B N 1
ATOM 5085 C CA . ARG B 1 187 ? 2.564 47.159 43.704 1.00 10.91 187 ARG B CA 1
ATOM 5086 C C . ARG B 1 187 ? 2.622 45.980 44.669 1.00 11.06 187 ARG B C 1
ATOM 5087 O O . ARG B 1 187 ? 3.693 45.486 44.995 1.00 11.76 187 ARG B O 1
ATOM 5095 N N . LEU B 1 188 ? 1.455 45.530 45.118 1.00 10.46 188 LEU B N 1
ATOM 5096 C CA . LEU B 1 188 ? 1.385 44.413 46.046 1.00 10.36 188 LEU B CA 1
ATOM 5097 C C . LEU B 1 188 ? 1.984 43.157 45.429 1.00 10.70 188 LEU B C 1
ATOM 5098 O O . LEU B 1 188 ? 2.690 42.411 46.104 1.00 12.01 188 LEU B O 1
ATOM 5103 N N . SER B 1 189 ? 1.707 42.925 44.151 1.00 10.79 189 SER B N 1
ATOM 5104 C CA . SER B 1 189 ? 2.240 41.751 43.471 1.00 10.81 189 SER B CA 1
ATOM 5105 C C . SER B 1 189 ? 3.756 41.798 43.405 1.00 11.29 189 SER B C 1
ATOM 5106 O O . SER B 1 189 ? 4.429 40.798 43.660 1.00 12.31 189 SER B O 1
ATOM 5109 N N . ASP B 1 190 ? 4.287 42.963 43.049 1.00 11.02 190 ASP B N 1
ATOM 5110 C CA . ASP B 1 190 ? 5.725 43.142 42.941 1.00 12.29 190 ASP B CA 1
ATOM 5111 C C . ASP B 1 190 ? 6.393 42.947 44.301 1.00 12.35 190 ASP B C 1
ATOM 5112 O O . ASP B 1 190 ? 7.455 42.348 44.402 1.00 13.25 190 ASP B O 1
ATOM 5117 N N . LEU B 1 191 ? 5.750 43.442 45.348 1.00 12.10 191 LEU B N 1
ATOM 5118 C CA . LEU B 1 191 ? 6.302 43.361 46.690 1.00 13.43 191 LEU B CA 1
ATOM 5119 C C . LEU B 1 191 ? 6.175 42.001 47.387 1.00 14.56 191 LEU B C 1
ATOM 5120 O O . LEU B 1 191 ? 6.997 41.667 48.231 1.00 15.78 191 LEU B O 1
ATOM 5125 N N . THR B 1 192 ? 5.160 41.218 47.028 1.00 14.86 192 THR B N 1
ATOM 5126 C CA . THR B 1 192 ? 4.940 39.911 47.648 1.00 13.95 192 THR B CA 1
ATOM 5127 C C . THR B 1 192 ? 5.364 38.731 46.782 1.00 13.84 192 THR B C 1
ATOM 5128 O O . THR B 1 192 ? 5.516 37.618 47.278 1.00 13.70 192 THR B O 1
ATOM 5132 N N . GLY B 1 193 ? 5.530 38.969 45.487 1.00 14.28 193 GLY B N 1
ATOM 5133 C CA . GLY B 1 193 ? 5.916 37.896 44.588 1.00 15.57 193 GLY B CA 1
ATOM 5134 C C . GLY B 1 193 ? 4.716 37.093 44.108 1.00 16.79 193 GLY B C 1
ATOM 5135 O O . GLY B 1 193 ? 4.871 36.124 43.362 1.00 15.79 193 GLY B O 1
ATOM 5136 N N . ASN B 1 194 ? 3.525 37.498 44.552 1.00 15.70 194 ASN B N 1
ATOM 5137 C CA . ASN B 1 194 ? 2.269 36.851 44.181 1.00 15.72 194 ASN B CA 1
ATOM 5138 C C . ASN B 1 194 ? 1.660 37.688 43.050 1.00 16.31 194 ASN B C 1
ATOM 5139 O O . ASN B 1 194 ? 1.140 38.776 43.278 1.00 14.87 194 ASN B O 1
ATOM 5144 N N . PRO B 1 195 ? 1.711 37.170 41.818 1.00 17.61 195 PRO B N 1
ATOM 5145 C CA . PRO B 1 195 ? 1.187 37.844 40.629 1.00 18.31 195 PRO B CA 1
ATOM 5146 C C . PRO B 1 195 ? -0.333 37.923 40.490 1.00 19.20 195 PRO B C 1
ATOM 5147 O O . PRO B 1 195 ? -0.838 38.655 39.644 1.00 20.21 195 PRO B O 1
ATOM 5151 N N . GLN B 1 196 ? -1.062 37.188 41.320 1.00 20.13 196 GLN B N 1
ATOM 5152 C CA . GLN B 1 196 ? -2.517 37.183 41.224 1.00 22.12 196 GLN B CA 1
ATOM 5153 C C . GLN B 1 196 ? -3.169 38.566 41.373 1.00 19.92 196 GLN B C 1
ATOM 5154 O O . GLN B 1 196 ? -4.060 38.917 40.601 1.00 20.05 196 GLN B O 1
ATOM 5160 N N . TYR B 1 197 ? -2.722 39.349 42.350 1.00 16.82 197 TYR B N 1
ATOM 5161 C CA . TYR B 1 197 ? -3.294 40.670 42.590 1.00 16.58 197 TYR B CA 1
ATOM 5162 C C . TYR B 1 197 ? -3.275 41.578 41.363 1.00 15.96 197 TYR B C 1
ATOM 5163 O O . TYR B 1 197 ? -4.282 42.204 41.034 1.00 14.59 197 TYR B O 1
ATOM 5172 N N . ALA B 1 198 ? -2.127 41.652 40.700 1.00 15.26 198 ALA B N 1
ATOM 5173 C CA . ALA B 1 198 ? -1.967 42.494 39.518 1.00 15.73 198 ALA B CA 1
ATOM 5174 C C . ALA B 1 198 ? -2.821 41.986 38.373 1.00 15.78 198 ALA B C 1
ATOM 5175 O O . ALA B 1 198 ? -3.443 42.764 37.647 1.00 14.69 198 ALA B O 1
ATOM 5177 N N . GLN B 1 199 ? -2.822 40.670 38.205 1.00 15.09 199 GLN B N 1
ATOM 5178 C CA . GLN B 1 199 ? -3.596 40.035 37.152 1.00 14.60 199 GLN B CA 1
ATOM 5179 C C . GLN B 1 199 ? -5.066 40.405 37.283 1.00 10.89 199 GLN B C 1
ATOM 5180 O O . GLN B 1 199 ? -5.699 40.805 36.311 1.00 10.70 199 GLN B O 1
ATOM 5186 N N . LEU B 1 200 ? -5.591 40.284 38.497 1.00 7.94 200 LEU B N 1
ATOM 5187 C CA . LEU B 1 200 ? -6.989 40.586 38.763 1.00 8.63 200 LEU B CA 1
ATOM 5188 C C . LEU B 1 200 ? -7.328 42.054 38.528 1.00 8.05 200 LEU B C 1
ATOM 5189 O O . LEU B 1 200 ? -8.349 42.368 37.928 1.00 8.18 200 LEU B O 1
ATOM 5194 N N . ALA B 1 201 ? -6.466 42.944 39.001 1.00 6.54 201 ALA B N 1
ATOM 5195 C CA . ALA B 1 201 ? -6.691 44.369 38.842 1.00 9.96 201 ALA B CA 1
ATOM 5196 C C . ALA B 1 201 ? -6.556 44.808 37.383 1.00 11.55 201 ALA B C 1
ATOM 5197 O O . ALA B 1 201 ? -7.359 45.598 36.894 1.00 10.34 201 ALA B O 1
ATOM 5199 N N . GLN B 1 202 ? -5.556 44.287 36.677 1.00 12.09 202 GLN B N 1
ATOM 5200 C CA . GLN B 1 202 ? -5.367 44.673 35.285 1.00 12.80 202 GLN B CA 1
ATOM 5201 C C . GLN B 1 202 ? -6.484 44.120 34.398 1.00 14.69 202 GLN B C 1
ATOM 5202 O O . GLN B 1 202 ? -6.856 44.732 33.388 1.00 14.76 202 GLN B O 1
ATOM 5208 N N . LYS B 1 203 ? -7.032 42.975 34.789 1.00 15.76 203 LYS B N 1
ATOM 5209 C CA . LYS B 1 203 ? -8.128 42.351 34.048 1.00 16.42 203 LYS B CA 1
ATOM 5210 C C . LYS B 1 203 ? -9.305 43.332 34.001 1.00 15.34 203 LYS B C 1
ATOM 5211 O O . LYS B 1 203 ? -9.804 43.670 32.932 1.00 14.20 203 LYS B O 1
ATOM 5217 N N . GLY B 1 204 ? -9.732 43.791 35.174 1.00 14.55 204 GLY B N 1
ATOM 5218 C CA . GLY B 1 204 ? -10.834 44.734 35.245 1.00 15.25 204 GLY B CA 1
ATOM 5219 C C . GLY B 1 204 ? -10.555 46.018 34.481 1.00 16.04 204 GLY B C 1
ATOM 5220 O O . GLY B 1 204 ? -11.460 46.582 33.865 1.00 16.07 204 GLY B O 1
ATOM 5221 N N . GLU B 1 205 ? -9.299 46.467 34.514 1.00 15.34 205 GLU B N 1
ATOM 5222 C CA . GLU B 1 205 ? -8.872 47.688 33.829 1.00 15.53 205 GLU B CA 1
ATOM 5223 C C . GLU B 1 205 ? -8.920 47.543 32.296 1.00 15.16 205 GLU B C 1
ATOM 5224 O O . GLU B 1 205 ? -9.184 48.511 31.584 1.00 15.99 205 GLU B O 1
ATOM 5230 N N . SER B 1 206 ? -8.671 46.335 31.798 1.00 13.74 206 SER B N 1
ATOM 5231 C CA . SER B 1 206 ? -8.677 46.049 30.359 1.00 13.89 206 SER B CA 1
ATOM 5232 C C . SER B 1 206 ? -9.865 46.643 29.618 1.00 13.50 206 SER B C 1
ATOM 5233 O O . SER B 1 206 ? -9.719 47.338 28.617 1.00 13.72 206 SER B O 1
ATOM 5236 N N . TYR B 1 207 ? -11.048 46.325 30.113 1.00 10.67 207 TYR B N 1
ATOM 5237 C CA . TYR B 1 207 ? -12.278 46.789 29.516 1.00 11.89 207 TYR B CA 1
ATOM 5238 C C . TYR B 1 207 ? -12.314 48.297 29.312 1.00 10.92 207 TYR B C 1
ATOM 5239 O O . TYR B 1 207 ? -12.911 48.791 28.355 1.00 8.15 207 TYR B O 1
ATOM 5248 N N . LEU B 1 208 ? -11.656 49.020 30.212 1.00 12.74 208 LEU B N 1
ATOM 5249 C CA . LEU B 1 208 ? -11.619 50.479 30.169 1.00 12.51 208 LEU B CA 1
ATOM 5250 C C . LEU B 1 208 ? -10.622 51.050 29.168 1.00 13.07 208 LEU B C 1
ATOM 5251 O O . LEU B 1 208 ? -10.735 52.207 28.769 1.00 13.25 208 LEU B O 1
ATOM 5256 N N . LEU B 1 209 ? -9.652 50.235 28.770 1.00 13.66 209 LEU B N 1
ATOM 5257 C CA . LEU B 1 209 ? -8.621 50.656 27.828 1.00 15.06 209 LEU B CA 1
ATOM 5258 C C . LEU B 1 209 ? -9.063 50.447 26.377 1.00 15.39 209 LEU B C 1
ATOM 5259 O O . LEU B 1 209 ? -8.475 51.004 25.451 1.00 14.64 209 LEU B O 1
ATOM 5264 N N . ASN B 1 210 ? -10.094 49.632 26.184 1.00 16.03 210 ASN B N 1
ATOM 5265 C CA . ASN B 1 210 ? -10.629 49.376 24.846 1.00 18.18 210 ASN B CA 1
ATOM 5266 C C . ASN B 1 210 ? -12.142 49.327 24.989 1.00 17.34 210 ASN B C 1
ATOM 5267 O O . ASN B 1 210 ? -12.779 48.293 24.773 1.00 18.33 210 ASN B O 1
ATOM 5272 N N . PRO B 1 211 ? -12.739 50.472 25.343 1.00 17.41 211 PRO B N 1
ATOM 5273 C CA . PRO B 1 211 ? -14.182 50.616 25.544 1.00 16.40 211 PRO B CA 1
ATOM 5274 C C . PRO B 1 211 ? -15.087 50.005 24.479 1.00 17.84 211 PRO B C 1
ATOM 5275 O O . PRO B 1 211 ? -14.855 50.153 23.277 1.00 17.51 211 PRO B O 1
ATOM 5279 N N . LYS B 1 212 ? -16.108 49.293 24.943 1.00 16.12 212 LYS B N 1
ATOM 5280 C CA . LYS B 1 212 ? -17.094 48.689 24.070 1.00 15.52 212 LYS B CA 1
ATOM 5281 C C . LYS B 1 212 ? -18.458 48.962 24.677 1.00 13.72 212 LYS B C 1
ATOM 5282 O O . LYS B 1 212 ? -18.584 49.163 25.887 1.00 13.02 212 LYS B O 1
ATOM 5288 N N . GLY B 1 213 ? -19.477 48.962 23.832 1.00 11.53 213 GLY B N 1
ATOM 5289 C CA . GLY B 1 213 ? -20.812 49.255 24.294 1.00 12.86 213 GLY B CA 1
ATOM 5290 C C . GLY B 1 213 ? -21.075 50.700 23.916 1.00 15.00 213 GLY B C 1
ATOM 5291 O O . GLY B 1 213 ? -20.749 51.115 22.798 1.00 15.46 213 GLY B O 1
ATOM 5292 N N . SER B 1 214 ? -21.650 51.474 24.832 1.00 14.88 214 SER B N 1
ATOM 5293 C CA . SER B 1 214 ? -21.923 52.878 24.560 1.00 16.95 214 SER B CA 1
ATOM 5294 C C . SER B 1 214 ? -20.624 53.536 24.091 1.00 16.41 214 SER B C 1
ATOM 5295 O O . SER B 1 214 ? -19.598 53.405 24.744 1.00 17.61 214 SER B O 1
ATOM 5298 N N . PRO B 1 215 ? -20.656 54.242 22.943 1.00 18.60 215 PRO B N 1
ATOM 5299 C CA . PRO B 1 215 ? -19.506 54.935 22.335 1.00 18.55 215 PRO B CA 1
ATOM 5300 C C . PRO B 1 215 ? -18.821 55.980 23.212 1.00 19.52 215 PRO B C 1
ATOM 5301 O O . PRO B 1 215 ? -19.470 56.684 23.988 1.00 19.87 215 PRO B O 1
ATOM 5305 N N . GLU B 1 216 ? -17.507 56.100 23.071 1.00 18.88 216 GLU B N 1
ATOM 5306 C CA . GLU B 1 216 ? -16.784 57.086 23.858 1.00 18.02 216 GLU B CA 1
ATOM 5307 C C . GLU B 1 216 ? -17.075 58.473 23.271 1.00 16.12 216 GLU B C 1
ATOM 5308 O O . GLU B 1 216 ? -17.147 58.629 22.061 1.00 17.34 216 GLU B O 1
ATOM 5314 N N . ALA B 1 217 ? -17.279 59.469 24.126 1.00 15.15 217 ALA B N 1
ATOM 5315 C CA . ALA B 1 217 ? -17.599 60.815 23.648 1.00 15.33 217 ALA B CA 1
ATOM 5316 C C . ALA B 1 217 ? -16.568 61.312 22.647 1.00 14.52 217 ALA B C 1
ATOM 5317 O O . ALA B 1 217 ? -16.907 61.804 21.582 1.00 15.47 217 ALA B O 1
ATOM 5319 N N . TRP B 1 218 ? -15.306 61.188 23.020 1.00 14.77 218 TRP B N 1
ATOM 5320 C CA . TRP B 1 218 ? -14.196 61.594 22.184 1.00 13.33 218 TRP B CA 1
ATOM 5321 C C . TRP B 1 218 ? -13.130 60.537 22.429 1.00 12.96 218 TRP B C 1
ATOM 5322 O O . TRP B 1 218 ? -13.173 59.821 23.433 1.00 11.29 218 TRP B O 1
ATOM 5333 N N . PRO B 1 219 ? -12.162 60.414 21.514 1.00 12.87 219 PRO B N 1
ATOM 5334 C CA . PRO B 1 219 ? -11.149 59.389 21.766 1.00 12.06 219 PRO B CA 1
ATOM 5335 C C . PRO B 1 219 ? -10.475 59.560 23.126 1.00 13.14 219 PRO B C 1
ATOM 5336 O O . PRO B 1 219 ? -9.873 60.597 23.409 1.00 14.06 219 PRO B O 1
ATOM 5340 N N . GLY B 1 220 ? -10.604 58.537 23.972 1.00 12.65 220 GLY B N 1
ATOM 5341 C CA . GLY B 1 220 ? -10.003 58.582 25.295 1.00 12.91 220 GLY B CA 1
ATOM 5342 C C . GLY B 1 220 ? -10.954 59.008 26.402 1.00 12.84 220 GLY B C 1
ATOM 5343 O O . GLY B 1 220 ? -10.690 58.743 27.570 1.00 11.48 220 GLY B O 1
ATOM 5344 N N . LEU B 1 221 ? -12.046 59.682 26.043 1.00 12.36 221 LEU B N 1
ATOM 5345 C CA . LEU B 1 221 ? -13.025 60.124 27.029 1.00 12.96 221 LEU B CA 1
ATOM 5346 C C . LEU B 1 221 ? -14.192 59.151 27.039 1.00 13.22 221 LEU B C 1
ATOM 5347 O O . LEU B 1 221 ? -15.174 59.315 26.305 1.00 15.01 221 LEU B O 1
ATOM 5352 N N . ILE B 1 222 ? -14.066 58.146 27.901 1.00 12.99 222 ILE B N 1
ATOM 5353 C CA . ILE B 1 222 ? -15.037 57.071 28.051 1.00 10.54 222 ILE B CA 1
ATOM 5354 C C . ILE B 1 222 ? -16.240 57.401 28.936 1.00 9.08 222 ILE B C 1
ATOM 5355 O O . ILE B 1 222 ? -16.349 58.502 29.484 1.00 9.36 222 ILE B O 1
ATOM 5360 N N . GLY B 1 223 ? -17.141 56.431 29.067 1.00 7.22 223 GLY B N 1
ATOM 5361 C CA . GLY B 1 223 ? -18.334 56.611 29.866 1.00 6.36 223 GLY B CA 1
ATOM 5362 C C . GLY B 1 223 ? -18.090 56.398 31.346 1.00 9.00 223 GLY B C 1
ATOM 5363 O O . GLY B 1 223 ? -17.002 55.980 31.765 1.00 8.25 223 GLY B O 1
ATOM 5364 N N . THR B 1 224 ? -19.118 56.664 32.144 1.00 9.77 224 THR B N 1
ATOM 5365 C CA . THR B 1 224 ? -19.007 56.541 33.591 1.00 11.61 224 THR B CA 1
ATOM 5366 C C . THR B 1 224 ? -19.292 55.143 34.142 1.00 11.43 224 THR B C 1
ATOM 5367 O O . THR B 1 224 ? -18.505 54.618 34.930 1.00 12.90 224 THR B O 1
ATOM 5371 N N . PHE B 1 225 ? -20.393 54.529 33.720 1.00 10.33 225 PHE B N 1
ATOM 5372 C CA . PHE B 1 225 ? -20.747 53.213 34.240 1.00 10.12 225 PHE B CA 1
ATOM 5373 C C . PHE B 1 225 ? -20.466 52.021 33.337 1.00 9.17 225 PHE B C 1
ATOM 5374 O O . PHE B 1 225 ? -20.678 52.067 32.130 1.00 9.89 225 PHE B O 1
ATOM 5382 N N . VAL B 1 226 ? -19.992 50.945 33.952 1.00 8.68 226 VAL B N 1
ATOM 5383 C CA . VAL B 1 226 ? -19.645 49.733 33.233 1.00 8.67 226 VAL B CA 1
ATOM 5384 C C . VAL B 1 226 ? -20.362 48.514 33.807 1.00 10.30 226 VAL B C 1
ATOM 5385 O O . VAL B 1 226 ? -20.534 48.399 35.018 1.00 12.10 226 VAL B O 1
ATOM 5389 N N . SER B 1 227 ? -20.774 47.611 32.917 1.00 11.81 227 SER B N 1
ATOM 5390 C CA . SER B 1 227 ? -21.464 46.376 33.284 1.00 8.83 227 SER B CA 1
ATOM 5391 C C . SER B 1 227 ? -20.500 45.374 33.922 1.00 8.73 227 SER B C 1
ATOM 5392 O O . SER B 1 227 ? -19.456 45.074 33.354 1.00 6.95 227 SER B O 1
ATOM 5395 N N . THR B 1 228 ? -20.849 44.854 35.093 1.00 7.75 228 THR B N 1
ATOM 5396 C CA . THR B 1 228 ? -19.989 43.889 35.765 1.00 8.70 228 THR B CA 1
ATOM 5397 C C . THR B 1 228 ? -20.113 42.517 35.115 1.00 11.55 228 THR B C 1
ATOM 5398 O O . THR B 1 228 ? -19.228 41.662 35.264 1.00 10.64 228 THR B O 1
ATOM 5402 N N . SER B 1 229 ? -21.207 42.309 34.388 1.00 12.30 229 SER B N 1
ATOM 5403 C CA . SER B 1 229 ? -21.411 41.035 33.730 1.00 15.41 229 SER B CA 1
ATOM 5404 C C . SER B 1 229 ? -20.572 40.888 32.458 1.00 15.97 229 SER B C 1
ATOM 5405 O O . SER B 1 229 ? -20.151 39.782 32.133 1.00 18.56 229 SER B O 1
ATOM 5408 N N . ASN B 1 230 ? -20.313 41.983 31.742 1.00 16.09 230 ASN B N 1
ATOM 5409 C CA . ASN B 1 230 ? -19.496 41.895 30.524 1.00 16.66 230 ASN B CA 1
ATOM 5410 C C . ASN B 1 230 ? -18.525 43.054 30.285 1.00 16.63 230 ASN B C 1
ATOM 5411 O O . ASN B 1 230 ? -17.913 43.141 29.220 1.00 17.21 230 ASN B O 1
ATOM 5416 N N . GLY B 1 231 ? -18.388 43.937 31.270 1.00 16.32 231 GLY B N 1
ATOM 5417 C CA . GLY B 1 231 ? -17.466 45.055 31.144 1.00 14.44 231 GLY B CA 1
ATOM 5418 C C . GLY B 1 231 ? -17.715 46.000 29.980 1.00 15.69 231 GLY B C 1
ATOM 5419 O O . GLY B 1 231 ? -16.782 46.610 29.455 1.00 15.91 231 GLY B O 1
ATOM 5420 N N . THR B 1 232 ? -18.969 46.134 29.571 1.00 13.10 232 THR B N 1
ATOM 5421 C CA . THR B 1 232 ? -19.304 47.021 28.474 1.00 13.35 232 THR B CA 1
ATOM 5422 C C . THR B 1 232 ? -19.762 48.350 29.070 1.00 13.28 232 THR B C 1
ATOM 5423 O O . THR B 1 232 ? -20.223 48.385 30.214 1.00 13.36 232 THR B O 1
ATOM 5427 N N . PHE B 1 233 ? -19.614 49.440 28.313 1.00 12.58 233 PHE B N 1
ATOM 5428 C CA . PHE B 1 233 ? -20.022 50.769 28.785 1.00 11.30 233 PHE B CA 1
ATOM 5429 C C . PHE B 1 233 ? -21.518 51.010 28.629 1.00 11.69 233 PHE B C 1
ATOM 5430 O O . PHE B 1 233 ? -22.107 50.657 27.612 1.00 10.07 233 PHE B O 1
ATOM 5438 N N . GLN B 1 234 ? -22.117 51.638 29.637 1.00 13.54 234 GLN B N 1
ATOM 5439 C CA . GLN B 1 234 ? -23.552 51.904 29.643 1.00 15.03 234 GLN B CA 1
ATOM 5440 C C . GLN B 1 234 ? -23.971 53.344 29.340 1.00 14.38 234 GLN B C 1
ATOM 5441 O O . GLN B 1 234 ? -25.161 53.652 29.309 1.00 15.29 234 GLN B O 1
ATOM 5447 N N . ASP B 1 235 ? -22.995 54.224 29.136 1.00 14.51 235 ASP B N 1
ATOM 5448 C CA . ASP B 1 235 ? -23.263 55.618 28.779 1.00 11.02 235 ASP B CA 1
ATOM 5449 C C . ASP B 1 235 ? -22.011 56.247 28.186 1.00 11.71 235 ASP B C 1
ATOM 5450 O O . ASP B 1 235 ? -20.944 55.629 28.144 1.00 8.66 235 ASP B O 1
ATOM 5455 N N . SER B 1 236 ? -22.154 57.480 27.724 1.00 12.06 236 SER B N 1
ATOM 5456 C CA . SER B 1 236 ? -21.049 58.199 27.117 1.00 12.05 236 SER B CA 1
ATOM 5457 C C . SER B 1 236 ? -20.825 59.530 27.828 1.00 11.87 236 SER B C 1
ATOM 5458 O O . SER B 1 236 ? -20.461 60.524 27.198 1.00 12.96 236 SER B O 1
ATOM 5461 N N . SER B 1 237 ? -21.046 59.540 29.141 1.00 10.88 237 SER B N 1
ATOM 5462 C CA . SER B 1 237 ? -20.886 60.741 29.953 1.00 10.47 237 SER B CA 1
ATOM 5463 C C . SER B 1 237 ? -19.689 60.632 30.892 1.00 10.51 237 SER B C 1
ATOM 5464 O O . SER B 1 237 ? -19.310 59.535 31.304 1.00 11.85 237 SER B O 1
ATOM 5467 N N . GLY B 1 238 ? -19.103 61.768 31.248 1.00 8.95 238 GLY B N 1
ATOM 5468 C CA . GLY B 1 238 ? -17.967 61.717 32.138 1.00 8.98 238 GLY B CA 1
ATOM 5469 C C . GLY B 1 238 ? -17.404 63.075 32.453 1.00 10.32 238 GLY B C 1
ATOM 5470 O O . GLY B 1 238 ? -17.984 64.105 32.099 1.00 9.62 238 GLY B O 1
ATOM 5471 N N . SER B 1 239 ? -16.259 63.074 33.124 1.00 11.08 239 SER B N 1
ATOM 5472 C CA . SER B 1 239 ? -15.605 64.313 33.514 1.00 11.64 239 SER B CA 1
ATOM 5473 C C . SER B 1 239 ? -14.364 63.971 34.312 1.00 11.65 239 SER B C 1
ATOM 5474 O O . SER B 1 239 ? -14.021 62.804 34.485 1.00 14.53 239 SER B O 1
ATOM 5477 N N . TRP B 1 240 ? -13.697 64.999 34.808 1.00 11.73 240 TRP B N 1
ATOM 5478 C CA . TRP B 1 240 ? -12.517 64.793 35.620 1.00 12.22 240 TRP B CA 1
ATOM 5479 C C . TRP B 1 240 ? -12.896 64.922 37.094 1.00 13.15 240 TRP B C 1
ATOM 5480 O O . TRP B 1 240 ? -12.050 65.233 37.926 1.00 13.87 240 TRP B O 1
ATOM 5491 N N . SER B 1 241 ? -14.172 64.685 37.405 1.00 14.11 241 SER B N 1
ATOM 5492 C CA . SER B 1 241 ? -14.674 64.757 38.779 1.00 15.90 241 SER B CA 1
ATOM 5493 C C . SER B 1 241 ? -15.048 63.382 39.317 1.00 14.56 241 SER B C 1
ATOM 5494 O O . SER B 1 241 ? -14.638 62.358 38.780 1.00 15.61 241 SER B O 1
ATOM 5497 N N . GLY B 1 242 ? -15.853 63.386 40.376 1.00 16.01 242 GLY B N 1
ATOM 5498 C CA . GLY B 1 242 ? -16.301 62.157 41.007 1.00 15.57 242 GLY B CA 1
ATOM 5499 C C . GLY B 1 242 ? -16.892 61.131 40.059 1.00 16.83 242 GLY B C 1
ATOM 5500 O O . GLY B 1 242 ? -17.658 61.475 39.158 1.00 18.68 242 GLY B O 1
ATOM 5501 N N . LEU B 1 243 ? -16.529 59.869 40.283 1.00 15.80 243 LEU B N 1
ATOM 5502 C CA . LEU B 1 243 ? -16.969 58.726 39.487 1.00 14.59 243 LEU B CA 1
ATOM 5503 C C . LEU B 1 243 ? -16.084 58.442 38.280 1.00 14.28 243 LEU B C 1
ATOM 5504 O O . LEU B 1 243 ? -16.289 57.439 37.601 1.00 12.73 243 LEU B O 1
ATOM 5509 N N . MET B 1 244 ? -15.112 59.312 38.010 1.00 13.42 244 MET B N 1
ATOM 5510 C CA . MET B 1 244 ? -14.214 59.117 36.873 1.00 12.25 244 MET B CA 1
ATOM 5511 C C . MET B 1 244 ? -12.794 59.659 37.128 1.00 12.33 244 MET B C 1
ATOM 5512 O O . MET B 1 244 ? -11.812 59.038 36.725 1.00 11.07 244 MET B O 1
ATOM 5517 N N . ASP B 1 245 ? -12.683 60.798 37.814 1.00 11.81 245 ASP B N 1
ATOM 5518 C CA . ASP B 1 245 ? -11.374 61.406 38.096 1.00 11.17 245 ASP B CA 1
ATOM 5519 C C . ASP B 1 245 ? -10.142 60.509 38.150 1.00 9.80 245 ASP B C 1
ATOM 5520 O O . ASP B 1 245 ? -9.361 60.478 37.196 1.00 11.73 245 ASP B O 1
ATOM 5525 N N . SER B 1 246 ? -9.963 59.785 39.258 1.00 10.01 246 SER B N 1
ATOM 5526 C CA . SER B 1 246 ? -8.774 58.933 39.440 1.00 9.27 246 SER B CA 1
ATOM 5527 C C . SER B 1 246 ? -8.503 57.841 38.416 1.00 9.13 246 SER B C 1
ATOM 5528 O O . SER B 1 246 ? -7.439 57.223 38.449 1.00 10.21 246 SER B O 1
ATOM 5531 N N . PHE B 1 247 ? -9.446 57.594 37.509 1.00 9.93 247 PHE B N 1
ATOM 5532 C CA . PHE B 1 247 ? -9.218 56.593 36.469 1.00 9.42 247 PHE B CA 1
ATOM 5533 C C . PHE B 1 247 ? -8.185 57.155 35.493 1.00 11.19 247 PHE B C 1
ATOM 5534 O O . PHE B 1 247 ? -7.247 56.457 35.099 1.00 13.17 247 PHE B O 1
ATOM 5542 N N . TYR B 1 248 ? -8.362 58.415 35.097 1.00 9.82 248 TYR B N 1
ATOM 5543 C CA . TYR B 1 248 ? -7.409 59.049 34.187 1.00 9.76 248 TYR B CA 1
ATOM 5544 C C . TYR B 1 248 ? -6.099 59.230 34.951 1.00 8.68 248 TYR B C 1
ATOM 5545 O O . TYR B 1 248 ? -5.021 58.940 34.447 1.00 9.69 248 TYR B O 1
ATOM 5554 N N . GLU B 1 249 ? -6.208 59.694 36.189 1.00 9.81 249 GLU B N 1
ATOM 5555 C CA . GLU B 1 249 ? -5.047 59.902 37.044 1.00 8.78 249 GLU B CA 1
ATOM 5556 C C . GLU B 1 249 ? -4.104 58.700 37.018 1.00 10.18 249 GLU B C 1
ATOM 5557 O O . GLU B 1 249 ? -2.910 58.837 36.728 1.00 9.73 249 GLU B O 1
ATOM 5563 N N . TYR B 1 250 ? -4.650 57.523 37.316 1.00 9.85 250 TYR B N 1
ATOM 5564 C CA . TYR B 1 250 ? -3.859 56.297 37.356 1.00 8.90 250 TYR B CA 1
ATOM 5565 C C . TYR B 1 250 ? -3.307 55.823 36.022 1.00 9.68 250 TYR B C 1
ATOM 5566 O O . TYR B 1 250 ? -2.422 54.972 35.982 1.00 9.69 250 TYR B O 1
ATOM 5575 N N . LEU B 1 251 ? -3.820 56.365 34.928 1.00 10.44 251 LEU B N 1
ATOM 5576 C CA . LEU B 1 251 ? -3.347 55.967 33.607 1.00 11.61 251 LEU B CA 1
ATOM 5577 C C . LEU B 1 251 ? -1.902 56.403 33.431 1.00 9.41 251 LEU B C 1
ATOM 5578 O O . LEU B 1 251 ? -1.035 55.609 33.068 1.00 11.22 251 LEU B O 1
ATOM 5583 N N . ILE B 1 252 ? -1.644 57.672 33.702 1.00 9.62 252 ILE B N 1
ATOM 5584 C CA . ILE B 1 252 ? -0.301 58.199 33.553 1.00 8.53 252 ILE B CA 1
ATOM 5585 C C . ILE B 1 252 ? 0.575 57.770 34.722 1.00 8.44 252 ILE B C 1
ATOM 5586 O O . ILE B 1 252 ? 1.782 57.608 34.567 1.00 7.71 252 ILE B O 1
ATOM 5591 N N . LYS B 1 253 ? -0.021 57.573 35.893 1.00 8.05 253 LYS B N 1
ATOM 5592 C CA . LYS B 1 253 ? 0.782 57.159 37.031 1.00 7.99 253 LYS B CA 1
ATOM 5593 C C . LYS B 1 253 ? 1.282 55.733 36.876 1.00 8.15 253 LYS B C 1
ATOM 5594 O O . LYS B 1 253 ? 2.336 55.392 37.400 1.00 8.77 253 LYS B O 1
ATOM 5600 N N . MET B 1 254 ? 0.547 54.900 36.147 1.00 8.11 254 MET B N 1
ATOM 5601 C CA . MET B 1 254 ? 1.016 53.535 35.939 1.00 9.66 254 MET B CA 1
ATOM 5602 C C . MET B 1 254 ? 2.228 53.608 35.006 1.00 8.88 254 MET B C 1
ATOM 5603 O O . MET B 1 254 ? 3.182 52.850 35.150 1.00 9.57 254 MET B O 1
ATOM 5608 N N . TYR B 1 255 ? 2.191 54.547 34.065 1.00 9.32 255 TYR B N 1
ATOM 5609 C CA . TYR B 1 255 ? 3.293 54.717 33.131 1.00 10.12 255 TYR B CA 1
ATOM 5610 C C . TYR B 1 255 ? 4.564 55.076 33.903 1.00 9.84 255 TYR B C 1
ATOM 5611 O O . TYR B 1 255 ? 5.669 54.693 33.518 1.00 10.57 255 TYR B O 1
ATOM 5620 N N . LEU B 1 256 ? 4.401 55.821 34.991 1.00 9.42 256 LEU B N 1
ATOM 5621 C CA . LEU B 1 256 ? 5.534 56.204 35.820 1.00 8.67 256 LEU B CA 1
ATOM 5622 C C . LEU B 1 256 ? 5.991 54.949 36.571 1.00 10.44 256 LEU B C 1
ATOM 5623 O O . LEU B 1 256 ? 7.188 54.687 36.672 1.00 9.23 256 LEU B O 1
ATOM 5628 N N . TYR B 1 257 ? 5.033 54.168 37.075 1.00 9.50 257 TYR B N 1
ATOM 5629 C CA . TYR B 1 257 ? 5.362 52.949 37.809 1.00 10.52 257 TYR B CA 1
ATOM 5630 C C . TYR B 1 257 ? 6.283 52.023 37.010 1.00 11.07 257 TYR B C 1
ATOM 5631 O O . TYR B 1 257 ? 7.250 51.488 37.553 1.00 10.92 257 TYR B O 1
ATOM 5640 N N . ASP B 1 258 ? 5.974 51.841 35.727 1.00 12.02 258 ASP B N 1
ATOM 5641 C CA . ASP B 1 258 ? 6.777 51.008 34.820 1.00 13.67 258 ASP B CA 1
ATOM 5642 C C . ASP B 1 258 ? 6.467 51.422 33.379 1.00 14.26 258 ASP B C 1
ATOM 5643 O O . ASP B 1 258 ? 5.493 50.957 32.793 1.00 16.81 258 ASP B O 1
ATOM 5648 N N . PRO B 1 259 ? 7.307 52.293 32.790 1.00 15.01 259 PRO B N 1
ATOM 5649 C CA . PRO B 1 259 ? 7.156 52.802 31.417 1.00 15.93 259 PRO B CA 1
ATOM 5650 C C . PRO B 1 259 ? 6.942 51.742 30.332 1.00 17.00 259 PRO B C 1
ATOM 5651 O O . PRO B 1 259 ? 6.193 51.971 29.384 1.00 19.35 259 PRO B O 1
ATOM 5655 N N . VAL B 1 260 ? 7.609 50.597 30.462 1.00 15.25 260 VAL B N 1
ATOM 5656 C CA . VAL B 1 260 ? 7.503 49.529 29.471 1.00 13.69 260 VAL B CA 1
ATOM 5657 C C . VAL B 1 260 ? 6.207 48.730 29.596 1.00 15.10 260 VAL B C 1
ATOM 5658 O O . VAL B 1 260 ? 5.420 48.649 28.653 1.00 14.91 260 VAL B O 1
ATOM 5662 N N . ALA B 1 261 ? 5.984 48.155 30.772 1.00 14.64 261 ALA B N 1
ATOM 5663 C CA . ALA B 1 261 ? 4.794 47.358 31.027 1.00 14.65 261 ALA B CA 1
ATOM 5664 C C . ALA B 1 261 ? 3.474 48.099 30.802 1.00 15.89 261 ALA B C 1
ATOM 5665 O O . ALA B 1 261 ? 2.481 47.491 30.400 1.00 14.20 261 ALA B O 1
ATOM 5667 N N . PHE B 1 262 ? 3.446 49.402 31.066 1.00 15.51 262 PHE B N 1
ATOM 5668 C CA . PHE B 1 262 ? 2.199 50.143 30.901 1.00 13.14 262 PHE B CA 1
ATOM 5669 C C . PHE B 1 262 ? 2.245 51.242 29.853 1.00 12.28 262 PHE B C 1
ATOM 5670 O O . PHE B 1 262 ? 1.639 52.303 30.015 1.00 12.73 262 PHE B O 1
ATOM 5678 N N . ALA B 1 263 ? 2.961 50.980 28.770 1.00 11.78 263 ALA B N 1
ATOM 5679 C CA . ALA B 1 263 ? 3.072 51.942 27.689 1.00 11.09 263 ALA B CA 1
ATOM 5680 C C . ALA B 1 263 ? 1.694 52.196 27.099 1.00 10.64 263 ALA B C 1
ATOM 5681 O O . ALA B 1 263 ? 1.394 53.300 26.637 1.00 12.61 263 ALA B O 1
ATOM 5683 N N . HIS B 1 264 ? 0.845 51.178 27.132 1.00 8.74 264 HIS B N 1
ATOM 5684 C CA . HIS B 1 264 ? -0.485 51.317 26.578 1.00 9.44 264 HIS B CA 1
ATOM 5685 C C . HIS B 1 264 ? -1.348 52.231 27.450 1.00 9.66 264 HIS B C 1
ATOM 5686 O O . HIS B 1 264 ? -2.213 52.942 26.942 1.00 8.89 264 HIS B O 1
ATOM 5693 N N . TYR B 1 265 ? -1.122 52.210 28.761 1.00 9.76 265 TYR B N 1
ATOM 5694 C CA . TYR B 1 265 ? -1.893 53.079 29.646 1.00 10.94 265 TYR B CA 1
ATOM 5695 C C . TYR B 1 265 ? -1.539 54.523 29.298 1.00 10.35 265 TYR B C 1
ATOM 5696 O O . TYR B 1 265 ? -2.403 55.386 29.227 1.00 10.50 265 TYR B O 1
ATOM 5705 N N . LYS B 1 266 ? -0.258 54.772 29.069 1.00 11.16 266 LYS B N 1
ATOM 5706 C CA . LYS B 1 266 ? 0.196 56.104 28.720 1.00 12.08 266 LYS B CA 1
ATOM 5707 C C . LYS B 1 266 ? -0.548 56.599 27.477 1.00 13.07 266 LYS B C 1
ATOM 5708 O O . LYS B 1 266 ? -1.014 57.739 27.431 1.00 11.68 266 LYS B O 1
ATOM 5714 N N . ASP B 1 267 ? -0.665 55.730 26.478 1.00 12.09 267 ASP B N 1
ATOM 5715 C CA . ASP B 1 267 ? -1.341 56.087 25.240 1.00 11.96 267 ASP B CA 1
ATOM 5716 C C . ASP B 1 267 ? -2.799 56.458 25.434 1.00 11.73 267 ASP B C 1
ATOM 5717 O O . ASP B 1 267 ? -3.300 57.383 24.783 1.00 11.99 267 ASP B O 1
ATOM 5722 N N . ARG B 1 268 ? -3.481 55.741 26.322 1.00 9.71 268 ARG B N 1
ATOM 5723 C CA . ARG B 1 268 ? -4.886 56.028 26.586 1.00 8.58 268 ARG B CA 1
ATOM 5724 C C . ARG B 1 268 ? -5.006 57.358 27.320 1.00 7.57 268 ARG B C 1
ATOM 5725 O O . ARG B 1 268 ? -6.014 58.058 27.193 1.00 7.09 268 ARG B O 1
ATOM 5733 N N . TRP B 1 269 ? -3.978 57.706 28.089 1.00 6.81 269 TRP B N 1
ATOM 5734 C CA . TRP B 1 269 ? -3.988 58.963 28.831 1.00 7.37 269 TRP B CA 1
ATOM 5735 C C . TRP B 1 269 ? -3.843 60.121 27.859 1.00 7.57 269 TRP B C 1
ATOM 5736 O O . TRP B 1 269 ? -4.542 61.125 27.974 1.00 7.37 269 TRP B O 1
ATOM 5747 N N . VAL B 1 270 ? -2.925 59.978 26.907 1.00 7.3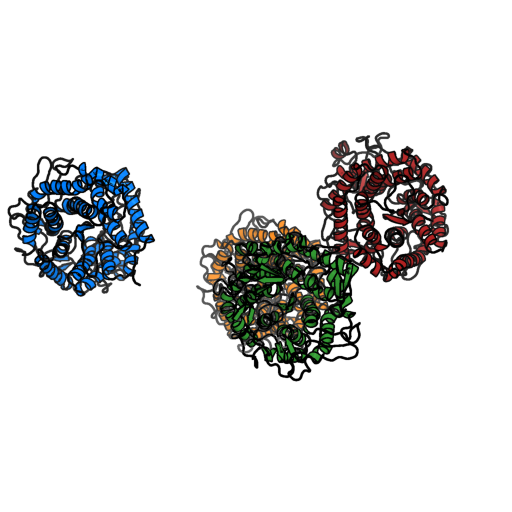3 270 VAL B N 1
ATOM 5748 C CA . VAL B 1 270 ? -2.700 61.016 25.911 1.00 7.09 270 VAL B CA 1
ATOM 5749 C C . VAL B 1 270 ? -3.975 61.317 25.125 1.00 9.88 270 VAL B C 1
ATOM 5750 O O . VAL B 1 270 ? -4.257 62.480 24.819 1.00 12.49 270 VAL B O 1
ATOM 5754 N N . LEU B 1 271 ? -4.740 60.280 24.785 1.00 9.82 271 LEU B N 1
ATOM 5755 C CA . LEU B 1 271 ? -5.994 60.492 24.061 1.00 11.15 271 LEU B CA 1
ATOM 5756 C C . LEU B 1 271 ? -6.910 61.322 24.968 1.00 9.99 271 LEU B C 1
ATOM 5757 O O . LEU B 1 271 ? -7.420 62.365 24.562 1.00 11.82 271 LEU B O 1
ATOM 5762 N N . GLY B 1 272 ? -7.086 60.869 26.205 1.00 9.06 272 GLY B N 1
ATOM 5763 C CA . GLY B 1 272 ? -7.921 61.600 27.139 1.00 10.32 272 GLY B CA 1
ATOM 5764 C C . GLY B 1 272 ? -7.432 63.028 27.335 1.00 10.70 272 GLY B C 1
ATOM 5765 O O . GLY B 1 272 ? -8.220 63.970 27.298 1.00 12.83 272 GLY B O 1
ATOM 5766 N N . ALA B 1 273 ? -6.125 63.191 27.521 1.00 8.63 273 ALA B N 1
ATOM 5767 C CA . ALA B 1 273 ? -5.555 64.508 27.737 1.00 8.57 273 ALA B CA 1
ATOM 5768 C C . ALA B 1 273 ? -5.724 65.433 26.537 1.00 8.91 273 ALA B C 1
ATOM 5769 O O . ALA B 1 273 ? -6.195 66.560 26.691 1.00 9.95 273 ALA B O 1
ATOM 5771 N N . ASP B 1 274 ? -5.354 64.977 25.343 1.00 9.38 274 ASP B N 1
ATOM 5772 C CA . ASP B 1 274 ? -5.503 65.840 24.174 1.00 11.38 274 ASP B CA 1
ATOM 5773 C C . ASP B 1 274 ? -6.977 66.145 23.897 1.00 11.66 274 ASP B C 1
ATOM 5774 O O . ASP B 1 274 ? -7.290 67.219 23.401 1.00 12.43 274 ASP B O 1
ATOM 5779 N N . SER B 1 275 ? -7.882 65.216 24.212 1.00 11.33 275 SER B N 1
ATOM 5780 C CA . SER B 1 275 ? -9.311 65.464 23.979 1.00 12.03 275 SER B CA 1
ATOM 5781 C C . SER B 1 275 ? -9.881 66.472 24.966 1.00 11.66 275 SER B C 1
ATOM 5782 O O . SER B 1 275 ? -10.704 67.308 24.590 1.00 12.78 275 SER B O 1
ATOM 5785 N N . THR B 1 276 ? -9.461 66.402 26.228 1.00 11.96 276 THR B N 1
ATOM 5786 C CA . THR B 1 276 ? -10.005 67.352 27.189 1.00 12.39 276 THR B CA 1
ATOM 5787 C C . THR B 1 276 ? -9.466 68.738 26.893 1.00 11.20 276 THR B C 1
ATOM 5788 O O . THR B 1 276 ? -10.177 69.731 27.038 1.00 10.19 276 THR B O 1
ATOM 5792 N N . ILE B 1 277 ? -8.219 68.814 26.455 1.00 9.08 277 ILE B N 1
ATOM 5793 C CA . ILE B 1 277 ? -7.654 70.111 26.128 1.00 12.14 277 ILE B CA 1
ATOM 5794 C C . ILE B 1 277 ? -8.409 70.718 24.952 1.00 12.40 277 ILE B C 1
ATOM 5795 O O . ILE B 1 277 ? -8.674 71.913 24.940 1.00 13.79 277 ILE B O 1
ATOM 5800 N N . GLY B 1 278 ? -8.768 69.884 23.978 1.00 13.47 278 GLY B N 1
ATOM 5801 C CA . GLY B 1 278 ? -9.463 70.378 22.804 1.00 12.48 278 GLY B CA 1
ATOM 5802 C C . GLY B 1 278 ? -10.969 70.566 22.918 1.00 15.06 278 GLY B C 1
ATOM 5803 O O . GLY B 1 278 ? -11.539 71.434 22.246 1.00 15.26 278 GLY B O 1
ATOM 5804 N N . HIS B 1 279 ? -11.632 69.775 23.755 1.00 13.91 279 HIS B N 1
ATOM 5805 C CA . HIS B 1 279 ? -13.074 69.906 23.866 1.00 14.86 279 HIS B CA 1
ATOM 5806 C C . HIS B 1 279 ? -13.615 70.235 25.252 1.00 15.22 279 HIS B C 1
ATOM 5807 O O . HIS B 1 279 ? -14.696 70.790 25.360 1.00 15.21 279 HIS B O 1
ATOM 5814 N N . LEU B 1 280 ? -12.867 69.913 26.305 1.00 15.33 280 LEU B N 1
ATOM 5815 C CA . LEU B 1 280 ? -13.333 70.177 27.663 1.00 13.51 280 LEU B CA 1
ATOM 5816 C C . LEU B 1 280 ? -12.894 71.526 28.248 1.00 14.06 280 LEU B C 1
ATOM 5817 O O . LEU B 1 280 ? -13.551 72.051 29.145 1.00 14.94 280 LEU B O 1
ATOM 5822 N N . GLY B 1 281 ? -11.795 72.085 27.744 1.00 14.57 281 GLY B N 1
ATOM 5823 C CA . GLY B 1 281 ? -11.321 73.374 28.233 1.00 13.63 281 GLY B CA 1
ATOM 5824 C C . GLY B 1 281 ? -12.373 74.441 27.991 1.00 14.35 281 GLY B C 1
ATOM 5825 O O . GLY B 1 281 ? -12.830 74.616 26.862 1.00 15.43 281 GLY B O 1
ATOM 5826 N N . SER B 1 282 ? -12.764 75.160 29.039 1.00 13.96 282 SER B N 1
ATOM 5827 C CA . SER B 1 282 ? -13.791 76.190 28.901 1.00 13.92 282 SER B CA 1
ATOM 5828 C C . SER B 1 282 ? -13.459 77.466 29.665 1.00 14.40 282 SER B C 1
ATOM 5829 O O . SER B 1 282 ? -12.943 77.414 30.778 1.00 14.22 282 SER B O 1
ATOM 5832 N N . HIS B 1 283 ? -13.756 78.613 29.065 1.00 15.11 283 HIS B N 1
ATOM 5833 C CA . HIS B 1 283 ? -13.492 79.895 29.711 1.00 17.53 283 HIS B CA 1
ATOM 5834 C C . HIS B 1 283 ? -14.796 80.555 30.151 1.00 17.18 283 HIS B C 1
ATOM 5835 O O . HIS B 1 283 ? -15.743 80.623 29.374 1.00 16.63 283 HIS B O 1
ATOM 5842 N N . PRO B 1 284 ? -14.871 81.030 31.412 1.00 17.61 284 PRO B N 1
ATOM 5843 C CA . PRO B 1 284 ? -16.104 81.685 31.867 1.00 17.12 284 PRO B CA 1
ATOM 5844 C C . PRO B 1 284 ? -16.344 82.899 30.963 1.00 17.73 284 PRO B C 1
ATOM 5845 O O . PRO B 1 284 ? -15.393 83.552 30.544 1.00 17.62 284 PRO B O 1
ATOM 5849 N N . SER B 1 285 ? -17.606 83.202 30.673 1.00 18.03 285 SER B N 1
ATOM 5850 C CA . SER B 1 285 ? -17.943 84.329 29.815 1.00 20.09 285 SER B CA 1
ATOM 5851 C C . SER B 1 285 ? -17.496 85.690 30.360 1.00 21.24 285 SER B C 1
ATOM 5852 O O . SER B 1 285 ? -17.304 86.632 29.589 1.00 21.49 285 SER B O 1
ATOM 5855 N N . THR B 1 286 ? -17.326 85.778 31.680 1.00 21.34 286 THR B N 1
ATOM 5856 C CA . THR B 1 286 ? -16.928 87.014 32.358 1.00 21.14 286 THR B CA 1
ATOM 5857 C C . THR B 1 286 ? -15.455 87.073 32.808 1.00 22.65 286 THR B C 1
ATOM 5858 O O . THR B 1 286 ? -14.985 88.110 33.281 1.00 20.99 286 THR B O 1
ATOM 5862 N N . ARG B 1 287 ? -14.737 85.962 32.673 1.00 22.14 287 ARG B N 1
ATOM 5863 C CA . ARG B 1 287 ? -13.336 85.895 33.076 1.00 20.70 287 ARG B CA 1
ATOM 5864 C C . ARG B 1 287 ? -12.610 84.962 32.119 1.00 21.20 287 ARG B C 1
ATOM 5865 O O . ARG B 1 287 ? -12.312 83.820 32.463 1.00 22.55 287 ARG B O 1
ATOM 5873 N N . LYS B 1 288 ? -12.321 85.448 30.918 1.00 20.80 288 LYS B N 1
ATOM 5874 C CA . LYS B 1 288 ? -11.653 84.630 29.912 1.00 22.98 288 LYS B CA 1
ATOM 5875 C C . LYS B 1 288 ? -10.215 84.257 30.279 1.00 21.64 288 LYS B C 1
ATOM 5876 O O . LYS B 1 288 ? -9.569 83.464 29.592 1.00 19.63 288 LYS B O 1
ATOM 5882 N N . ASP B 1 289 ? -9.726 84.828 31.372 1.00 20.39 289 ASP B N 1
ATOM 5883 C CA . ASP B 1 289 ? -8.384 84.544 31.843 1.00 19.82 289 ASP B CA 1
ATOM 5884 C C . ASP B 1 289 ? -8.405 83.241 32.646 1.00 18.83 289 ASP B C 1
ATOM 5885 O O . ASP B 1 289 ? -7.360 82.685 32.974 1.00 16.55 289 ASP B O 1
ATOM 5890 N N . LEU B 1 290 ? -9.607 82.764 32.957 1.00 18.07 290 LEU B N 1
ATOM 5891 C CA . LEU B 1 290 ? -9.788 81.534 33.728 1.00 16.83 290 LEU B CA 1
ATOM 5892 C C . LEU B 1 290 ? -10.094 80.332 32.828 1.00 17.20 290 LEU B C 1
ATOM 5893 O O . LEU B 1 290 ? -10.795 80.461 31.822 1.00 17.60 290 LEU B O 1
ATOM 5898 N N . THR B 1 291 ? -9.565 79.165 33.188 1.00 15.72 291 THR B N 1
ATOM 5899 C CA . THR B 1 291 ? -9.810 77.953 32.416 1.00 14.84 291 THR B CA 1
ATOM 5900 C C . THR B 1 291 ? -10.240 76.792 33.323 1.00 14.62 291 THR B C 1
ATOM 5901 O O . THR B 1 291 ? -9.469 76.329 34.161 1.00 13.25 291 THR B O 1
ATOM 5905 N N . PHE B 1 292 ? -11.479 76.334 33.144 1.00 14.02 292 PHE B N 1
ATOM 5906 C CA . PHE B 1 292 ? -12.037 75.226 33.923 1.00 13.05 292 PHE B CA 1
ATOM 5907 C C . PHE B 1 292 ? -12.314 74.018 33.026 1.00 12.87 292 PHE B C 1
ATOM 5908 O O . PHE B 1 292 ? -12.262 74.117 31.799 1.00 15.57 292 PHE B O 1
ATOM 5916 N N . LEU B 1 293 ? -12.607 72.878 33.642 1.00 12.22 293 LEU B N 1
ATOM 5917 C CA . LEU B 1 293 ? -12.913 71.663 32.896 1.00 10.38 293 LEU B CA 1
ATOM 5918 C C . LEU B 1 293 ? -14.404 71.353 32.952 1.00 10.90 293 LEU B C 1
ATOM 5919 O O . LEU B 1 293 ? -14.955 71.105 34.026 1.00 9.20 293 LEU B O 1
ATOM 5924 N N . SER B 1 294 ? -15.043 71.376 31.783 1.00 10.87 294 SER B N 1
ATOM 5925 C CA . SER B 1 294 ? -16.468 71.087 31.654 1.00 10.47 294 SER B CA 1
ATOM 5926 C C . SER B 1 294 ? -16.666 69.579 31.696 1.00 10.76 294 SER B C 1
ATOM 5927 O O . SER B 1 294 ? -15.732 68.820 31.423 1.00 11.33 294 SER B O 1
ATOM 5930 N N . SER B 1 295 ? -17.877 69.143 32.032 1.00 9.99 295 SER B N 1
ATOM 5931 C CA . SER B 1 295 ? -18.187 67.715 32.035 1.00 9.53 295 SER B CA 1
ATOM 5932 C C . SER B 1 295 ? -18.709 67.456 30.625 1.00 9.57 295 SER B C 1
ATOM 5933 O O . SER B 1 295 ? -18.891 68.407 29.857 1.00 9.50 295 SER B O 1
ATOM 5936 N N . TYR B 1 296 ? -18.945 66.193 30.267 1.00 10.32 296 TYR B N 1
ATOM 5937 C CA . TYR B 1 296 ? -19.440 65.884 28.921 1.00 8.56 296 TYR B CA 1
ATOM 5938 C C . TYR B 1 296 ? -20.483 64.778 28.873 1.00 10.62 296 TYR B C 1
ATOM 5939 O O . TYR B 1 296 ? -20.451 63.837 29.660 1.00 11.74 296 TYR B O 1
ATOM 5948 N N . ASN B 1 297 ? -21.421 64.927 27.943 1.00 11.69 297 ASN B N 1
ATOM 5949 C CA . ASN B 1 297 ? -22.491 63.961 27.711 1.00 12.62 297 ASN B CA 1
ATOM 5950 C C . ASN B 1 297 ? -22.467 63.778 26.191 1.00 12.87 297 ASN B C 1
ATOM 5951 O O . ASN B 1 297 ? -23.095 64.533 25.451 1.00 11.43 297 ASN B O 1
ATOM 5956 N N . GLY B 1 298 ? -21.721 62.777 25.732 1.00 13.01 298 GLY B N 1
ATOM 5957 C CA . GLY B 1 298 ? -21.589 62.576 24.304 1.00 14.33 298 GLY B CA 1
ATOM 5958 C C . GLY B 1 298 ? -20.718 63.725 23.828 1.00 15.90 298 GLY B C 1
ATOM 5959 O O . GLY B 1 298 ? -19.832 64.166 24.564 1.00 14.51 298 GLY B O 1
ATOM 5960 N N . GLN B 1 299 ? -20.964 64.237 22.626 1.00 17.89 299 GLN B N 1
ATOM 5961 C CA . GLN B 1 299 ? -20.151 65.341 22.130 1.00 20.28 299 GLN B CA 1
ATOM 5962 C C . GLN B 1 299 ? -20.719 66.721 22.466 1.00 21.29 299 GLN B C 1
ATOM 5963 O O . GLN B 1 299 ? -20.734 67.626 21.629 1.00 25.59 299 GLN B O 1
ATOM 5969 N N . SER B 1 300 ? -21.188 66.872 23.698 1.00 18.18 300 SER B N 1
ATOM 5970 C CA . SER B 1 300 ? -21.726 68.139 24.161 1.00 17.08 300 SER B CA 1
ATOM 5971 C C . SER B 1 300 ? -21.198 68.335 25.583 1.00 16.85 300 SER B C 1
ATOM 5972 O O . SER B 1 300 ? -21.224 67.413 26.405 1.00 15.70 300 SER B O 1
ATOM 5975 N N . THR B 1 301 ? -20.710 69.534 25.873 1.00 15.35 301 THR B N 1
ATOM 5976 C CA . THR B 1 301 ? -20.134 69.796 27.181 1.00 13.60 301 THR B CA 1
ATOM 5977 C C . THR B 1 301 ? -21.016 70.644 28.081 1.00 14.73 301 THR B C 1
ATOM 5978 O O . THR B 1 301 ? -21.870 71.396 27.615 1.00 14.37 301 THR B O 1
ATOM 5982 N N . SER B 1 302 ? -20.804 70.505 29.382 1.00 13.26 302 SER B N 1
ATOM 5983 C CA . SER B 1 302 ? -21.582 71.242 30.357 1.00 12.75 302 SER B CA 1
ATOM 5984 C C . SER B 1 302 ? -20.632 72.025 31.252 1.00 12.60 302 SER B C 1
ATOM 5985 O O . SER B 1 302 ? -19.778 71.446 31.919 1.00 14.50 302 SER B O 1
ATOM 5988 N N . PRO B 1 303 ? -20.766 73.359 31.270 1.00 12.94 303 PRO B N 1
ATOM 5989 C CA . PRO B 1 303 ? -19.908 74.219 32.091 1.00 12.58 303 PRO B CA 1
ATOM 5990 C C . PRO B 1 303 ? -20.095 74.094 33.600 1.00 11.61 303 PRO B C 1
ATOM 5991 O O . PRO B 1 303 ? -20.435 75.070 34.259 1.00 12.59 303 PRO B O 1
ATOM 5995 N N . ASN B 1 304 ? -19.880 72.900 34.147 1.00 11.11 304 ASN B N 1
ATOM 5996 C CA . ASN B 1 304 ? -19.997 72.704 35.591 1.00 11.25 304 ASN B CA 1
ATOM 5997 C C . ASN B 1 304 ? -18.787 71.909 36.066 1.00 12.14 304 ASN B C 1
ATOM 5998 O O . ASN B 1 304 ? -18.298 71.041 35.350 1.00 13.07 304 ASN B O 1
ATOM 6003 N N . SER B 1 305 ? -18.292 72.212 37.261 1.00 10.86 305 SER B N 1
ATOM 6004 C CA . SER B 1 305 ? -17.136 71.499 37.773 1.00 9.50 305 SER B CA 1
ATOM 6005 C C . SER B 1 305 ? -17.125 71.534 39.290 1.00 9.49 305 SER B C 1
ATOM 6006 O O . SER B 1 305 ? -18.166 71.718 39.910 1.00 10.30 305 SER B O 1
ATOM 6009 N N . GLY B 1 306 ? -15.953 71.359 39.894 1.00 11.02 306 GLY B N 1
ATOM 6010 C CA . GLY B 1 306 ? -15.891 71.382 41.344 1.00 10.82 306 GLY B CA 1
ATOM 6011 C C . GLY B 1 306 ? -14.540 71.022 41.911 1.00 11.45 306 GLY B C 1
ATOM 6012 O O . GLY B 1 306 ? -13.607 70.711 41.174 1.00 11.99 306 GLY B O 1
ATOM 6013 N N . HIS B 1 307 ? -14.449 71.051 43.237 1.00 11.57 307 HIS B N 1
ATOM 6014 C CA . HIS B 1 307 ? -13.215 70.745 43.949 1.00 11.72 307 HIS B CA 1
ATOM 6015 C C . HIS B 1 307 ? -12.547 69.426 43.535 1.00 12.16 307 HIS B C 1
ATOM 6016 O O . HIS B 1 307 ? -11.324 69.353 43.443 1.00 13.33 307 HIS B O 1
ATOM 6023 N N . LEU B 1 308 ? -13.332 68.385 43.283 1.00 12.44 308 LEU B N 1
ATOM 6024 C CA . LEU B 1 308 ? -12.750 67.096 42.902 1.00 14.00 308 LEU B CA 1
ATOM 6025 C C . LEU B 1 308 ? -11.939 67.171 41.616 1.00 13.65 308 LEU B C 1
ATOM 6026 O O . LEU B 1 308 ? -10.886 66.542 41.494 1.00 13.78 308 LEU B O 1
ATOM 6031 N N . ALA B 1 309 ? -12.424 67.955 40.662 1.00 14.73 309 ALA B N 1
ATOM 6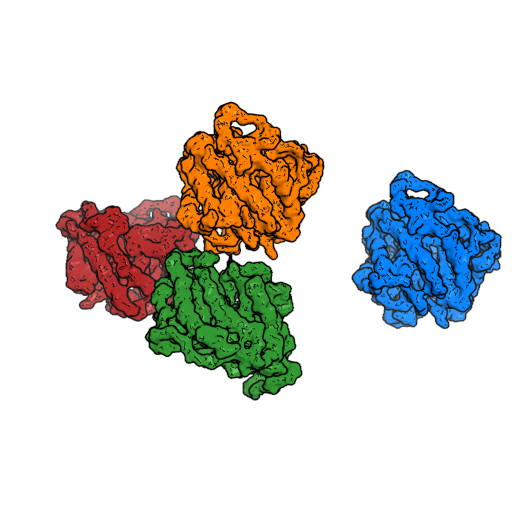032 C CA . ALA B 1 309 ? -11.738 68.100 39.385 1.00 15.14 309 ALA B CA 1
ATOM 6033 C C . ALA B 1 309 ? -10.483 68.962 39.464 1.00 16.93 309 ALA B C 1
ATOM 6034 O O . ALA B 1 309 ? -9.638 68.902 38.567 1.00 15.62 309 ALA B O 1
ATOM 6036 N N . SER B 1 310 ? -10.346 69.750 40.532 1.00 16.51 310 SER B N 1
ATOM 6037 C CA . SER B 1 310 ? -9.176 70.626 40.664 1.00 15.44 310 SER B CA 1
ATOM 6038 C C . SER B 1 310 ? -7.853 69.864 40.675 1.00 15.47 310 SER B C 1
ATOM 6039 O O . SER B 1 310 ? -6.784 70.464 40.564 1.00 16.30 310 SER B O 1
ATOM 6042 N N . PHE B 1 311 ? -7.913 68.544 40.810 1.00 13.35 311 PHE B N 1
ATOM 6043 C CA . PHE B 1 311 ? -6.689 67.758 40.824 1.00 13.18 311 PHE B CA 1
ATOM 6044 C C . PHE B 1 311 ? -6.122 67.658 39.401 1.00 11.26 311 PHE B C 1
ATOM 6045 O O . PHE B 1 311 ? -4.969 67.281 39.210 1.00 10.96 311 PHE B O 1
ATOM 6053 N N . GLY B 1 312 ? -6.946 67.988 38.411 1.00 13.00 312 GLY B N 1
ATOM 6054 C CA . GLY B 1 312 ? -6.528 67.912 37.014 1.00 11.93 312 GLY B CA 1
ATOM 6055 C C . GLY B 1 312 ? -5.225 68.633 36.696 1.00 12.22 312 GLY B C 1
ATOM 6056 O O . GLY B 1 312 ? -4.388 68.117 35.950 1.00 10.51 312 GLY B O 1
ATOM 6057 N N . GLY B 1 313 ? -5.060 69.829 37.256 1.00 10.22 313 GLY B N 1
ATOM 6058 C CA . GLY B 1 313 ? -3.853 70.597 37.019 1.00 10.13 313 GLY B CA 1
ATOM 6059 C C . GLY B 1 313 ? -2.574 69.821 37.284 1.00 9.82 313 GLY B C 1
ATOM 6060 O O . GLY B 1 313 ? -1.662 69.817 36.447 1.00 8.75 313 GLY B O 1
ATOM 6061 N N . GLY B 1 314 ? -2.512 69.153 38.437 1.00 7.92 314 GLY B N 1
ATOM 6062 C CA . GLY B 1 314 ? -1.332 68.386 38.794 1.00 6.71 314 GLY B CA 1
ATOM 6063 C C . GLY B 1 314 ? -1.100 67.161 37.929 1.00 8.34 314 GLY B C 1
ATOM 6064 O O . GLY B 1 314 ? 0.045 66.817 37.622 1.00 9.86 314 GLY B O 1
ATOM 6065 N N . ASN B 1 315 ? -2.184 66.499 37.538 1.00 7.93 315 ASN B N 1
ATOM 6066 C CA . ASN B 1 315 ? -2.106 65.306 36.706 1.00 9.42 315 ASN B CA 1
ATOM 6067 C C . ASN B 1 315 ? -1.559 65.644 35.316 1.00 9.33 315 ASN B C 1
ATOM 6068 O O . ASN B 1 315 ? -0.767 64.887 34.756 1.00 10.07 315 ASN B O 1
ATOM 6073 N N . PHE B 1 316 ? -1.968 66.781 34.760 1.00 9.52 316 PHE B N 1
ATOM 6074 C CA . PHE B 1 316 ? -1.462 67.193 33.442 1.00 9.35 316 PHE B CA 1
ATOM 6075 C C . PHE B 1 316 ? 0.020 67.568 33.530 1.00 8.84 316 PHE B C 1
ATOM 6076 O O . PHE B 1 316 ? 0.788 67.315 32.603 1.00 8.43 316 PHE B O 1
ATOM 6084 N N . ILE B 1 317 ? 0.404 68.176 34.650 1.00 9.37 317 ILE B N 1
ATOM 6085 C CA . ILE B 1 317 ? 1.788 68.575 34.888 1.00 8.46 317 ILE B CA 1
ATOM 6086 C C . ILE B 1 317 ? 2.656 67.324 35.015 1.00 10.10 317 ILE B C 1
ATOM 6087 O O . ILE B 1 317 ? 3.781 67.283 34.512 1.00 12.01 317 ILE B O 1
ATOM 6092 N N . LEU B 1 318 ? 2.137 66.303 35.693 1.00 9.77 318 LEU B N 1
ATOM 6093 C CA . LEU B 1 318 ? 2.885 65.064 35.861 1.00 9.07 318 LEU B CA 1
ATOM 6094 C C . LEU B 1 318 ? 3.115 64.458 34.481 1.00 8.80 318 LEU B C 1
ATOM 6095 O O . LEU B 1 318 ? 4.223 64.038 34.161 1.00 11.32 318 LEU B O 1
ATOM 6100 N N . GLY B 1 319 ? 2.067 64.428 33.663 1.00 7.90 319 GLY B N 1
ATOM 6101 C CA . GLY B 1 319 ? 2.195 63.886 32.321 1.00 8.49 319 GLY B CA 1
ATOM 6102 C C . GLY B 1 319 ? 3.197 64.691 31.510 1.00 8.44 319 GLY B C 1
ATOM 6103 O O . GLY B 1 319 ? 3.970 64.128 30.728 1.00 10.21 319 GLY B O 1
ATOM 6104 N N . GLY B 1 320 ? 3.190 66.006 31.703 1.00 6.51 320 GLY B N 1
ATOM 6105 C CA . GLY B 1 320 ? 4.113 66.856 30.983 1.00 8.17 320 GLY B CA 1
ATOM 6106 C C . GLY B 1 320 ? 5.541 66.472 31.303 1.00 10.66 320 GLY B C 1
ATOM 6107 O O . GLY B 1 320 ? 6.418 66.458 30.434 1.00 10.46 320 GLY B O 1
ATOM 6108 N N . ILE B 1 321 ? 5.773 66.151 32.570 1.00 12.56 321 ILE B N 1
ATOM 6109 C CA . ILE B 1 321 ? 7.092 65.754 33.040 1.00 11.20 321 ILE B CA 1
ATOM 6110 C C . ILE B 1 321 ? 7.479 64.379 32.502 1.00 11.97 321 ILE B C 1
ATOM 6111 O O . ILE B 1 321 ? 8.573 64.194 31.969 1.00 13.22 321 ILE B O 1
ATOM 6116 N N . LEU B 1 322 ? 6.568 63.424 32.639 1.00 11.20 322 LEU B N 1
ATOM 6117 C CA . LEU B 1 322 ? 6.823 62.064 32.196 1.00 12.75 322 LEU B CA 1
ATOM 6118 C C . LEU B 1 322 ? 6.959 61.950 30.672 1.00 13.61 322 LEU B C 1
ATOM 6119 O O . LEU B 1 322 ? 7.726 61.136 30.169 1.00 11.25 322 LEU B O 1
ATOM 6124 N N . LEU B 1 323 ? 6.231 62.781 29.936 1.00 15.28 323 LEU B N 1
ATOM 6125 C CA . LEU B 1 323 ? 6.295 62.728 28.479 1.00 15.43 323 LEU B CA 1
ATOM 6126 C C . LEU B 1 323 ? 7.168 63.807 27.874 1.00 15.94 323 LEU B C 1
ATOM 6127 O O . LEU B 1 323 ? 7.315 63.872 26.660 1.00 16.11 323 LEU B O 1
ATOM 6132 N N . ASN B 1 324 ? 7.742 64.655 28.718 1.00 18.43 324 ASN B N 1
ATOM 6133 C CA . ASN B 1 324 ? 8.595 65.739 28.242 1.00 20.18 324 ASN B CA 1
ATOM 6134 C C . ASN B 1 324 ? 7.838 66.596 27.224 1.00 20.71 324 ASN B C 1
ATOM 6135 O O . ASN B 1 324 ? 8.322 66.827 26.120 1.00 19.49 324 ASN B O 1
ATOM 6140 N N . GLU B 1 325 ? 6.648 67.056 27.608 1.00 21.04 325 GLU B N 1
ATOM 6141 C CA . GLU B 1 325 ? 5.813 67.877 26.742 1.00 21.74 325 GLU B CA 1
ATOM 6142 C C . GLU B 1 325 ? 5.329 69.126 27.478 1.00 21.26 325 GLU B C 1
ATOM 6143 O O . GLU B 1 325 ? 4.495 69.033 28.380 1.00 21.31 325 GLU B O 1
ATOM 6149 N N . GLN B 1 326 ? 5.854 70.288 27.088 1.00 19.44 326 GLN B N 1
ATOM 6150 C CA . GLN B 1 326 ? 5.488 71.562 27.696 1.00 19.94 326 GLN B CA 1
ATOM 6151 C C . GLN B 1 326 ? 3.999 71.859 27.572 1.00 20.56 326 GLN B C 1
ATOM 6152 O O . GLN B 1 326 ? 3.433 72.601 28.379 1.00 19.42 326 GLN B O 1
ATOM 6158 N N . LYS B 1 327 ? 3.372 71.290 26.549 1.00 20.13 327 LYS B N 1
ATOM 6159 C CA . LYS B 1 327 ? 1.950 71.501 26.320 1.00 21.26 327 LYS B CA 1
ATOM 6160 C C . LYS B 1 327 ? 1.117 71.125 27.553 1.00 18.96 327 LYS B C 1
ATOM 6161 O O . LYS B 1 327 ? 0.302 71.912 28.024 1.00 19.33 327 LYS B O 1
ATOM 6167 N N . TYR B 1 328 ? 1.327 69.925 28.080 1.00 16.96 328 TYR B N 1
ATOM 6168 C CA . TYR B 1 328 ? 0.574 69.474 29.246 1.00 14.25 328 TYR B CA 1
ATOM 6169 C C . TYR B 1 328 ? 0.933 70.265 30.496 1.00 13.67 328 TYR B C 1
ATOM 6170 O O . TYR B 1 328 ? 0.083 70.495 31.349 1.00 12.15 328 TYR B O 1
ATOM 6179 N N . ILE B 1 329 ? 2.192 70.683 30.596 1.00 14.10 329 ILE B N 1
ATOM 6180 C CA . ILE B 1 329 ? 2.643 71.467 31.736 1.00 14.01 329 ILE B CA 1
ATOM 6181 C C . ILE B 1 329 ? 1.948 72.829 31.724 1.00 15.26 329 ILE B C 1
ATOM 6182 O O . ILE B 1 329 ? 1.405 73.266 32.741 1.00 16.35 329 ILE B O 1
ATOM 6187 N N . ASP B 1 330 ? 1.956 73.492 30.569 1.00 15.89 330 ASP B N 1
ATOM 6188 C CA . ASP B 1 330 ? 1.321 74.799 30.449 1.00 15.67 330 ASP B CA 1
ATOM 6189 C C . ASP B 1 330 ? -0.173 74.709 30.780 1.00 13.77 330 ASP B C 1
ATOM 6190 O O . ASP B 1 330 ? -0.713 75.554 31.489 1.00 12.88 330 ASP B O 1
ATOM 6195 N N . PHE B 1 331 ? -0.832 73.676 30.266 1.00 12.04 331 PHE B N 1
ATOM 6196 C CA . PHE B 1 331 ? -2.255 73.493 30.506 1.00 11.08 331 PHE B CA 1
ATOM 6197 C C . PHE B 1 331 ? -2.516 73.222 31.995 1.00 10.91 331 PHE B C 1
ATOM 6198 O O . PHE B 1 331 ? -3.454 73.768 32.575 1.00 11.51 331 PHE B O 1
ATOM 6206 N N . GLY B 1 332 ? -1.670 72.403 32.617 1.00 9.30 332 GLY B N 1
ATOM 6207 C CA . GLY B 1 332 ? -1.838 72.105 34.029 1.00 8.07 332 GLY B CA 1
ATOM 6208 C C . GLY B 1 332 ? -1.692 73.345 34.895 1.00 8.29 332 GLY B C 1
ATOM 6209 O O . GLY B 1 332 ? -2.412 73.510 35.884 1.00 6.71 332 GLY B O 1
ATOM 6210 N N . ILE B 1 333 ? -0.754 74.216 34.517 1.00 9.45 333 ILE B N 1
ATOM 6211 C CA . ILE B 1 333 ? -0.489 75.468 35.230 1.00 9.73 333 ILE B CA 1
ATOM 6212 C C . ILE B 1 333 ? -1.745 76.316 35.169 1.00 10.45 333 ILE B C 1
ATOM 6213 O O . ILE B 1 333 ? -2.154 76.918 36.159 1.00 9.94 333 ILE B O 1
ATOM 6218 N N . LYS B 1 334 ? -2.356 76.358 33.990 1.00 11.93 334 LYS B N 1
ATOM 6219 C CA . LYS B 1 334 ? -3.582 77.123 33.797 1.00 13.66 334 LYS B CA 1
ATOM 6220 C C . LYS B 1 334 ? -4.700 76.614 34.687 1.00 13.07 334 LYS B C 1
ATOM 6221 O O . LYS B 1 334 ? -5.451 77.404 35.250 1.00 14.36 334 LYS B O 1
ATOM 6227 N N . LEU B 1 335 ? -4.823 75.294 34.804 1.00 12.76 335 LEU B N 1
ATOM 6228 C CA . LEU B 1 335 ? -5.877 74.712 35.629 1.00 11.79 335 LEU B CA 1
ATOM 6229 C C . LEU B 1 335 ? -5.599 74.944 37.106 1.00 10.93 335 LEU B C 1
ATOM 6230 O O . LEU B 1 335 ? -6.500 75.300 37.867 1.00 12.21 335 LEU B O 1
ATOM 6235 N N . ALA B 1 336 ? -4.354 74.734 37.512 1.00 8.72 336 ALA B N 1
ATOM 6236 C CA . ALA B 1 336 ? -3.990 74.920 38.908 1.00 9.72 336 ALA B CA 1
ATOM 6237 C C . ALA B 1 336 ? -4.309 76.358 39.317 1.00 9.89 336 ALA B C 1
ATOM 6238 O O . ALA B 1 336 ? -4.907 76.610 40.364 1.00 8.19 336 ALA B O 1
ATOM 6240 N N . SER B 1 337 ? -3.920 77.292 38.460 1.00 9.85 337 SER B N 1
ATOM 6241 C CA . SER B 1 337 ? -4.161 78.707 38.687 1.00 11.75 337 SER B CA 1
ATOM 6242 C C . SER B 1 337 ? -5.651 79.042 38.690 1.00 12.76 337 SER B C 1
ATOM 6243 O O . SER B 1 337 ? -6.141 79.784 39.548 1.00 13.27 337 SER B O 1
ATOM 6246 N N . SER B 1 338 ? -6.379 78.490 37.728 1.00 12.54 338 SER B N 1
ATOM 6247 C CA . SER B 1 338 ? -7.803 78.766 37.625 1.00 11.68 338 SER B CA 1
ATOM 6248 C C . SER B 1 338 ? -8.626 78.194 38.776 1.00 11.27 338 SER B C 1
ATOM 6249 O O . SER B 1 338 ? -9.496 78.885 39.315 1.00 9.83 338 SER B O 1
ATOM 6252 N N . TYR B 1 339 ? -8.359 76.950 39.170 1.00 9.31 339 TYR B N 1
ATOM 6253 C CA . TYR B 1 339 ? -9.115 76.372 40.268 1.00 11.05 339 TYR B CA 1
ATOM 6254 C C . TYR B 1 339 ? -8.812 77.087 41.586 1.00 11.94 339 TYR B C 1
ATOM 6255 O O . TYR B 1 339 ? -9.685 77.204 42.446 1.00 13.28 339 TYR B O 1
ATOM 6264 N N . PHE B 1 340 ? -7.585 77.581 41.740 1.00 13.63 340 PHE B N 1
ATOM 6265 C CA . PHE B 1 340 ? -7.215 78.317 42.945 1.00 13.67 340 PHE B CA 1
ATOM 6266 C C . PHE B 1 340 ? -8.038 79.599 42.964 1.00 14.92 340 PHE B C 1
ATOM 6267 O O . PHE B 1 340 ? -8.320 80.162 44.023 1.00 14.79 340 PHE B O 1
ATOM 6275 N N . GLY B 1 341 ? -8.434 80.051 41.779 1.00 16.56 341 GLY B N 1
ATOM 6276 C CA . GLY B 1 341 ? -9.247 81.250 41.685 1.00 15.46 341 GLY B CA 1
ATOM 6277 C C . GLY B 1 341 ? -10.588 81.072 42.390 1.00 15.99 341 GLY B C 1
ATOM 6278 O O . GLY B 1 341 ? -11.203 82.067 42.774 1.00 16.21 341 GLY B O 1
ATOM 6279 N N . THR B 1 342 ? -11.055 79.828 42.562 1.00 14.40 342 THR B N 1
ATOM 6280 C CA . THR B 1 342 ? -12.342 79.603 43.243 1.00 14.40 342 THR B CA 1
ATOM 6281 C C . THR B 1 342 ? -12.163 79.640 44.753 1.00 12.77 342 THR B C 1
ATOM 6282 O O . THR B 1 342 ? -13.136 79.683 45.507 1.00 13.72 342 THR B O 1
ATOM 6286 N N . TYR B 1 343 ? -10.901 79.615 45.171 1.00 14.15 343 TYR B N 1
ATOM 6287 C CA . TYR B 1 343 ? -10.511 79.685 46.577 1.00 13.39 343 TYR B CA 1
ATOM 6288 C C . TYR B 1 343 ? -10.369 81.163 46.977 1.00 14.59 343 TYR B C 1
ATOM 6289 O O . TYR B 1 343 ? -11.069 81.650 47.859 1.00 13.29 343 TYR B O 1
ATOM 6298 N N . THR B 1 344 ? -9.465 81.863 46.293 1.00 14.76 344 THR B N 1
ATOM 6299 C CA . THR B 1 344 ? -9.152 83.267 46.562 1.00 16.25 344 THR B CA 1
ATOM 6300 C C . THR B 1 344 ? -10.295 84.296 46.405 1.00 16.43 344 THR B C 1
ATOM 6301 O O . THR B 1 344 ? -10.189 85.415 46.913 1.00 14.78 344 THR B O 1
ATOM 6305 N N . GLN B 1 345 ? -11.389 83.919 45.740 1.00 15.17 345 GLN B N 1
ATOM 6306 C CA . GLN B 1 345 ? -12.508 84.842 45.532 1.00 14.42 345 GLN B CA 1
ATOM 6307 C C . GLN B 1 345 ? -13.736 84.666 46.432 1.00 14.27 345 GLN B C 1
ATOM 6308 O O . GLN B 1 345 ? -14.700 85.417 46.321 1.00 14.09 345 GLN B O 1
ATOM 6314 N N . THR B 1 346 ? -13.722 83.683 47.320 1.00 13.09 346 THR B N 1
ATOM 6315 C CA . THR B 1 346 ? -14.859 83.514 48.213 1.00 13.82 346 THR B CA 1
ATOM 6316 C C . THR B 1 346 ? -14.565 84.261 49.509 1.00 14.34 346 THR B C 1
ATOM 6317 O O . THR B 1 346 ? -13.429 84.650 49.766 1.00 15.17 346 THR B O 1
ATOM 6321 N N . ALA B 1 347 ? -15.586 84.445 50.332 1.00 14.85 347 ALA B N 1
ATOM 6322 C CA . ALA B 1 347 ? -15.431 85.157 51.591 1.00 15.52 347 ALA B CA 1
ATOM 6323 C C . ALA B 1 347 ? -14.449 84.465 52.540 1.00 15.37 347 ALA B C 1
ATOM 6324 O O . ALA B 1 347 ? -13.663 85.121 53.214 1.00 15.68 347 ALA B O 1
ATOM 6326 N N . SER B 1 348 ? -14.500 83.139 52.581 1.00 16.70 348 SER B N 1
ATOM 6327 C CA . SER B 1 348 ? -13.641 82.345 53.445 1.00 13.97 348 SER B CA 1
ATOM 6328 C C . SER B 1 348 ? -12.263 82.090 52.852 1.00 14.86 348 SER B C 1
ATOM 6329 O O . SER B 1 348 ? -11.344 81.658 53.553 1.00 15.14 348 SER B O 1
ATOM 6332 N N . GLY B 1 349 ? -12.113 82.350 51.559 1.00 14.09 349 GLY B N 1
ATOM 6333 C CA . GLY B 1 349 ? -10.833 82.113 50.921 1.00 11.45 349 GLY B CA 1
ATOM 6334 C C . GLY B 1 349 ? -10.662 80.640 50.596 1.00 12.19 349 GLY B C 1
ATOM 6335 O O . GLY B 1 349 ? -9.556 80.184 50.298 1.00 10.77 349 GLY B O 1
ATOM 6336 N N . ILE B 1 350 ? -11.762 79.889 50.653 1.00 11.86 350 ILE B N 1
ATOM 6337 C CA . ILE B 1 350 ? -11.743 78.453 50.357 1.00 12.59 350 ILE B CA 1
ATOM 6338 C C . ILE B 1 350 ? -12.652 78.152 49.156 1.00 12.47 350 ILE B C 1
ATOM 6339 O O . ILE B 1 350 ? -13.696 78.788 48.978 1.00 10.28 350 ILE B O 1
ATOM 6344 N N . GLY B 1 351 ? -12.238 77.203 48.322 1.00 11.73 351 GLY B N 1
ATOM 6345 C CA . GLY B 1 351 ? -13.028 76.857 47.148 1.00 10.96 351 GLY B CA 1
ATOM 6346 C C . GLY B 1 351 ? -14.240 75.994 47.460 1.00 12.89 351 GLY B C 1
ATOM 6347 O O . GLY B 1 351 ? -14.206 75.177 48.385 1.00 12.98 351 GLY B O 1
ATOM 6348 N N . PRO B 1 352 ? -15.335 76.148 46.700 1.00 12.00 352 PRO B N 1
ATOM 6349 C CA . PRO B 1 352 ? -16.556 75.369 46.914 1.00 12.14 352 PRO B CA 1
ATOM 6350 C C . PRO B 1 352 ? -16.480 73.961 46.322 1.00 12.34 352 PRO B C 1
ATOM 6351 O O . PRO B 1 352 ? -15.644 73.689 45.459 1.00 13.04 352 PRO B O 1
ATOM 6355 N N . GLU B 1 353 ? -17.358 73.074 46.789 1.00 11.83 353 GLU B N 1
ATOM 6356 C CA . GLU B 1 353 ? -17.401 71.693 46.312 1.00 12.09 353 GLU B CA 1
ATOM 6357 C C . GLU B 1 353 ? -17.851 71.615 44.864 1.00 9.68 353 GLU B C 1
ATOM 6358 O O . GLU B 1 353 ? -17.396 70.757 44.105 1.00 8.94 353 GLU B O 1
ATOM 6364 N N . GLY B 1 354 ? -18.764 72.510 44.500 1.00 8.27 354 GLY B N 1
ATOM 6365 C CA . GLY B 1 354 ? -19.275 72.544 43.144 1.00 9.48 354 GLY B CA 1
ATOM 6366 C C . GLY B 1 354 ? -19.576 73.954 42.667 1.00 10.11 354 GLY B C 1
ATOM 6367 O O . GLY B 1 354 ? -20.067 74.785 43.435 1.00 9.37 354 GLY B O 1
ATOM 6368 N N . PHE B 1 355 ? -19.267 74.224 41.401 1.00 8.78 355 PHE B N 1
ATOM 6369 C CA . PHE B 1 355 ? -19.521 75.532 40.806 1.00 10.57 355 PHE B CA 1
ATOM 6370 C C . PHE B 1 355 ? -19.806 75.408 39.301 1.00 10.88 355 PHE B C 1
ATOM 6371 O O . PHE B 1 355 ? -19.588 74.353 38.697 1.00 10.36 355 PHE B O 1
ATOM 6379 N N . ALA B 1 356 ? -20.310 76.485 38.706 1.00 10.26 356 ALA B N 1
ATOM 6380 C CA . ALA B 1 356 ? -20.653 76.486 37.281 1.00 11.55 356 ALA B CA 1
ATOM 6381 C C . ALA B 1 356 ? -20.400 77.853 36.635 1.00 11.83 356 ALA B C 1
ATOM 6382 O O . ALA B 1 356 ? -20.075 78.828 37.325 1.00 11.00 356 ALA B O 1
ATOM 6384 N N . TRP B 1 357 ? -20.550 77.924 35.314 1.00 11.55 357 TRP B N 1
ATOM 6385 C CA . TRP B 1 357 ? -20.320 79.174 34.594 1.00 11.97 357 TRP B CA 1
ATOM 6386 C C . TRP B 1 357 ? -20.987 79.138 33.224 1.00 11.24 357 TRP B C 1
ATOM 6387 O O . TRP B 1 357 ? -21.680 78.181 32.892 1.00 12.74 357 TRP B O 1
ATOM 6398 N N . VAL B 1 358 ? -20.804 80.194 32.443 1.00 11.19 358 VAL B N 1
ATOM 6399 C CA . VAL B 1 358 ? -21.366 80.252 31.100 1.00 12.44 358 VAL B CA 1
ATOM 6400 C C . VAL B 1 358 ? -20.194 80.195 30.122 1.00 15.26 358 VAL B C 1
ATOM 6401 O O . VAL B 1 358 ? -19.280 81.021 30.212 1.00 15.72 358 VAL B O 1
ATOM 6405 N N . ASP B 1 359 ? -20.202 79.226 29.204 1.00 17.39 359 ASP B N 1
ATOM 6406 C CA . ASP B 1 359 ? -19.106 79.100 28.229 1.00 20.18 359 ASP B CA 1
ATOM 6407 C C . ASP B 1 359 ? -18.973 80.398 27.433 1.00 20.68 359 ASP B C 1
ATOM 6408 O O . ASP B 1 359 ? -19.962 80.914 26.924 1.00 22.12 359 ASP B O 1
ATOM 6413 N N . SER B 1 360 ? -17.749 80.905 27.313 1.00 20.77 360 SER B N 1
ATOM 6414 C CA . SER B 1 360 ? -17.490 82.158 26.603 1.00 21.35 360 SER B CA 1
ATOM 6415 C C . SER B 1 360 ? -17.785 82.147 25.109 1.00 21.46 360 SER B C 1
ATOM 6416 O O . SER B 1 360 ? -18.139 83.175 24.545 1.00 22.42 360 SER B O 1
ATOM 6419 N N . VAL B 1 361 ? -17.641 80.998 24.461 1.00 21.50 361 VAL B N 1
ATOM 6420 C CA . VAL B 1 361 ? -17.888 80.938 23.026 1.00 23.49 361 VAL B CA 1
ATOM 6421 C C . VAL B 1 361 ? -19.261 80.371 22.673 1.00 24.15 361 VAL B C 1
ATOM 6422 O O . VAL B 1 361 ? -19.917 80.848 21.746 1.00 24.02 361 VAL B O 1
ATOM 6426 N N . THR B 1 362 ? -19.693 79.366 23.430 1.00 24.49 362 THR B N 1
ATOM 6427 C CA . THR B 1 362 ? -20.973 78.694 23.204 1.00 24.09 362 THR B CA 1
ATOM 6428 C C . THR B 1 362 ? -22.178 79.326 23.907 1.00 23.60 362 THR B C 1
ATOM 6429 O O . THR B 1 362 ? -23.288 79.329 23.372 1.00 22.70 362 THR B O 1
ATOM 6433 N N . GLY B 1 363 ? -21.959 79.851 25.107 1.00 22.94 363 GLY B N 1
ATOM 6434 C CA . GLY B 1 363 ? -23.057 80.426 25.858 1.00 20.40 363 GLY B CA 1
ATOM 6435 C C . GLY B 1 363 ? -23.743 79.328 26.656 1.00 19.76 363 GLY B C 1
ATOM 6436 O O . GLY B 1 363 ? -24.784 79.555 27.281 1.00 21.14 363 GLY B O 1
ATOM 6437 N N . ALA B 1 364 ? -23.168 78.127 26.636 1.00 16.87 364 ALA B N 1
ATOM 6438 C CA . ALA B 1 364 ? -23.744 77.007 27.377 1.00 15.08 364 ALA B CA 1
ATOM 6439 C C . ALA B 1 364 ? -23.774 77.348 28.862 1.00 14.36 364 ALA B C 1
ATOM 6440 O O . ALA B 1 364 ? -22.843 77.953 29.396 1.00 15.08 364 ALA B O 1
ATOM 6442 N N . GLY B 1 365 ? -24.844 76.953 29.533 1.00 14.97 365 GLY B N 1
ATOM 6443 C CA . GLY B 1 365 ? -24.966 77.246 30.948 1.00 14.11 365 GLY B CA 1
ATOM 6444 C C . GLY B 1 365 ? -26.022 78.316 31.097 1.00 14.84 365 GLY B C 1
ATOM 6445 O O . GLY B 1 365 ? -26.613 78.487 32.164 1.00 15.72 365 GLY B O 1
ATOM 6446 N N . GLY B 1 366 ? -26.250 79.046 30.008 1.00 14.72 366 GLY B N 1
ATOM 6447 C CA . GLY B 1 366 ? -27.254 80.091 30.005 1.00 13.33 366 GLY B CA 1
ATOM 6448 C C . GLY B 1 366 ? -26.897 81.354 30.759 1.00 14.71 366 GLY B C 1
ATOM 6449 O O . GLY B 1 366 ? -26.430 82.339 30.173 1.00 12.16 366 GLY B O 1
ATOM 6450 N N . SER B 1 367 ? -27.123 81.319 32.068 1.00 16.16 367 SER B N 1
ATOM 6451 C CA . SER B 1 367 ? -26.865 82.467 32.920 1.00 18.44 367 SER B CA 1
ATOM 6452 C C . SER B 1 367 ? -26.844 82.050 34.372 1.00 17.21 367 SER B C 1
ATOM 6453 O O . SER B 1 367 ? -27.448 81.062 34.755 1.00 17.00 367 SER B O 1
ATOM 6456 N N . PRO B 1 368 ? -26.162 82.827 35.210 1.00 16.74 368 PRO B N 1
ATOM 6457 C CA . PRO B 1 368 ? -26.103 82.489 36.629 1.00 16.05 368 PRO B CA 1
ATOM 6458 C C . PRO B 1 368 ? -27.421 82.815 37.308 1.00 16.15 368 PRO B C 1
ATOM 6459 O O . PRO B 1 368 ? -28.242 83.562 36.771 1.00 17.30 368 PRO B O 1
ATOM 6463 N N . PRO B 1 369 ? -27.667 82.227 38.485 1.00 16.10 369 PRO B N 1
ATOM 6464 C CA . PRO B 1 369 ? -28.934 82.578 39.125 1.00 15.87 369 PRO B CA 1
ATOM 6465 C C . PRO B 1 369 ? -28.810 84.067 39.477 1.00 16.27 369 PRO B C 1
ATOM 6466 O O . PRO B 1 369 ? -27.716 84.540 39.795 1.00 14.39 369 PRO B O 1
ATOM 6470 N N . SER B 1 370 ? -29.914 84.803 39.400 1.00 17.96 370 SER B N 1
ATOM 6471 C CA . SER B 1 370 ? -29.884 86.238 39.676 1.00 18.46 370 SER B CA 1
ATOM 6472 C C . SER B 1 370 ? -29.220 86.585 41.010 1.00 16.85 370 SER B C 1
ATOM 6473 O O . SER B 1 370 ? -28.515 87.583 41.109 1.00 15.16 370 SER B O 1
ATOM 6476 N N . SER B 1 371 ? -29.437 85.749 42.024 1.00 16.23 371 SER B N 1
ATOM 6477 C CA . SER B 1 371 ? -28.863 85.983 43.347 1.00 15.84 371 SER B CA 1
ATOM 6478 C C . SER B 1 371 ? -27.336 85.906 43.373 1.00 17.14 371 SER B C 1
ATOM 6479 O O . SER B 1 371 ? -26.714 86.339 44.338 1.00 16.58 371 SER B O 1
ATOM 6482 N N . GLN B 1 372 ? -26.731 85.354 42.324 1.00 16.59 372 GLN B N 1
ATOM 6483 C CA . GLN B 1 372 ? -25.271 85.256 42.261 1.00 16.59 372 GLN B CA 1
ATOM 6484 C C . GLN B 1 372 ? -24.736 85.933 41.004 1.00 16.89 372 GLN B C 1
ATOM 6485 O O . GLN B 1 372 ? -23.560 85.802 40.664 1.00 15.45 372 GLN B O 1
ATOM 6491 N N . SER B 1 373 ? -25.611 86.661 40.319 1.00 16.75 373 SER B N 1
ATOM 6492 C CA . SER B 1 373 ? -25.245 87.353 39.090 1.00 17.94 373 SER B CA 1
ATOM 6493 C C . SER B 1 373 ? -24.116 88.355 39.329 1.00 16.85 373 SER B C 1
ATOM 6494 O O . SER B 1 373 ? -23.191 88.467 38.527 1.00 15.81 373 SER B O 1
ATOM 6497 N N . GLY B 1 374 ? -24.202 89.087 40.434 1.00 16.58 374 GLY B N 1
ATOM 6498 C CA . GLY B 1 374 ? -23.175 90.059 40.741 1.00 16.33 374 GLY B CA 1
ATOM 6499 C C . GLY B 1 374 ? -21.824 89.399 40.926 1.00 17.62 374 GLY B C 1
ATOM 6500 O O . GLY B 1 374 ? -20.830 89.818 40.328 1.00 19.74 374 GLY B O 1
ATOM 6501 N N . PHE B 1 375 ? -21.789 88.356 41.750 1.00 17.30 375 PHE B N 1
ATOM 6502 C CA . PHE B 1 375 ? -20.558 87.625 42.028 1.00 16.41 375 PHE B CA 1
ATOM 6503 C C . PHE B 1 375 ? -19.956 87.012 40.771 1.00 16.45 375 PHE B C 1
ATOM 6504 O O . PHE B 1 375 ? -18.740 86.998 40.608 1.00 17.95 375 PHE B O 1
ATOM 6512 N N . TYR B 1 376 ? -20.806 86.519 39.877 1.00 16.37 376 TYR B N 1
ATOM 6513 C CA . TYR B 1 376 ? -20.322 85.915 38.642 1.00 16.35 376 TYR B CA 1
ATOM 6514 C C . TYR B 1 376 ? -19.630 86.913 37.718 1.00 17.11 376 TYR B C 1
ATOM 6515 O O . TYR B 1 376 ? -18.566 86.618 37.165 1.00 16.86 376 TYR B O 1
ATOM 6524 N N . SER B 1 377 ? -20.230 88.091 37.559 1.00 18.11 377 SER B N 1
ATOM 6525 C CA . SER B 1 377 ? -19.686 89.115 36.665 1.00 19.33 377 SER B CA 1
ATOM 6526 C C . SER B 1 377 ? -18.237 89.470 36.979 1.00 19.04 377 SER B C 1
ATOM 6527 O O . SER B 1 377 ? -17.506 89.955 36.112 1.00 20.38 377 SER B O 1
ATOM 6530 N N . SER B 1 378 ? -17.820 89.240 38.218 1.00 17.90 378 SER B N 1
ATOM 6531 C CA . SER B 1 378 ? -16.447 89.538 38.588 1.00 18.46 378 SER B CA 1
ATOM 6532 C C . SER B 1 378 ? -15.627 88.295 38.958 1.00 17.06 378 SER B C 1
ATOM 6533 O O . SER B 1 378 ? -14.420 88.279 38.735 1.00 15.46 378 SER B O 1
ATOM 6536 N N . ALA B 1 379 ? -16.267 87.255 39.496 1.00 15.31 379 ALA B N 1
ATOM 6537 C CA . ALA B 1 379 ? -15.535 86.043 39.896 1.00 15.45 379 ALA B CA 1
ATOM 6538 C C . ALA B 1 379 ? -15.301 84.997 38.796 1.00 15.32 379 ALA B C 1
ATOM 6539 O O . ALA B 1 379 ? -14.275 84.314 38.796 1.00 15.28 379 ALA B O 1
ATOM 6541 N N . GLY B 1 380 ? -16.247 84.864 37.869 1.00 14.71 380 GLY B N 1
ATOM 6542 C CA . GLY B 1 380 ? -16.091 83.899 36.793 1.00 11.98 380 GLY B CA 1
ATOM 6543 C C . GLY B 1 380 ? -16.795 82.580 37.063 1.00 13.89 380 GLY B C 1
ATOM 6544 O O . GLY B 1 380 ? -16.578 81.588 36.366 1.00 12.69 380 GLY B O 1
ATOM 6545 N N . PHE B 1 381 ? -17.654 82.560 38.071 1.00 11.89 381 PHE B N 1
ATOM 6546 C CA . PHE B 1 381 ? -18.353 81.340 38.394 1.00 12.59 381 PHE B CA 1
ATOM 6547 C C . PHE B 1 381 ? -19.366 81.575 39.501 1.00 12.88 381 PHE B C 1
ATOM 6548 O O . PHE B 1 381 ? -19.333 82.601 40.181 1.00 14.11 381 PHE B O 1
ATOM 6556 N N . TRP B 1 382 ? -20.282 80.632 39.663 1.00 10.55 382 TRP B N 1
ATOM 6557 C CA . TRP B 1 382 ? -21.238 80.720 40.747 1.00 9.66 382 TRP B CA 1
ATOM 6558 C C . TRP B 1 382 ? -21.177 79.383 41.485 1.00 9.17 382 TRP B C 1
ATOM 6559 O O . TRP B 1 382 ? -20.794 78.358 40.906 1.00 9.28 382 TRP B O 1
ATOM 6570 N N . VAL B 1 383 ? -21.525 79.417 42.769 1.00 9.96 383 VAL B N 1
ATOM 6571 C CA . VAL B 1 383 ? -21.493 78.250 43.648 1.00 10.68 383 VAL B CA 1
ATOM 6572 C C . VAL B 1 383 ? -22.769 77.426 43.624 1.00 10.96 383 VAL B C 1
ATOM 6573 O O . VAL B 1 383 ? -23.852 77.957 43.836 1.00 10.59 383 VAL B O 1
ATOM 6577 N N . THR B 1 384 ? -22.617 76.121 43.404 1.00 11.58 384 THR B N 1
ATOM 6578 C CA . THR B 1 384 ? -23.744 75.192 43.368 1.00 12.00 384 THR B CA 1
ATOM 6579 C C . THR B 1 384 ? -23.774 74.275 44.599 1.00 11.10 384 THR B C 1
ATOM 6580 O O . THR B 1 384 ? -24.822 73.767 44.980 1.00 13.34 384 THR B O 1
ATOM 6584 N N . ALA B 1 385 ? -22.616 74.057 45.207 1.00 11.15 385 ALA B N 1
ATOM 6585 C CA . ALA B 1 385 ? -22.495 73.243 46.422 1.00 9.39 385 ALA B CA 1
ATOM 6586 C C . ALA B 1 385 ? -21.435 74.001 47.217 1.00 7.44 385 ALA B C 1
ATOM 6587 O O . ALA B 1 385 ? -20.249 73.910 46.919 1.00 8.88 385 ALA B O 1
ATOM 6589 N N . PRO B 1 386 ? -21.863 74.762 48.237 1.00 8.61 386 PRO B N 1
ATOM 6590 C CA . PRO B 1 386 ? -21.048 75.595 49.128 1.00 8.77 386 PRO B CA 1
ATOM 6591 C C . PRO B 1 386 ? -20.137 74.961 50.186 1.00 12.10 386 PRO B C 1
ATOM 6592 O O . PRO B 1 386 ? -19.242 75.642 50.709 1.00 11.68 386 PRO B O 1
ATOM 6596 N N . TYR B 1 387 ? -20.339 73.684 50.508 1.00 10.79 387 TYR B N 1
ATOM 6597 C CA . TYR B 1 387 ? -19.518 73.057 51.550 1.00 11.76 387 TYR B CA 1
ATOM 6598 C C . TYR B 1 387 ? -18.079 72.689 51.173 1.00 10.71 387 TYR B C 1
ATOM 6599 O O . TYR B 1 387 ? -17.721 72.596 49.997 1.00 10.73 387 TYR B O 1
ATOM 6608 N N . TYR B 1 388 ? -17.256 72.490 52.198 1.00 9.12 388 TYR B N 1
ATOM 6609 C CA . TYR B 1 388 ? -15.866 72.088 52.017 1.00 8.90 388 TYR B CA 1
ATOM 6610 C C . TYR B 1 388 ? -15.546 71.066 53.114 1.00 9.26 388 TYR B C 1
ATOM 6611 O O . TYR B 1 388 ? -15.754 71.322 54.308 1.00 9.50 388 TYR B O 1
ATOM 6620 N N . ILE B 1 389 ? -15.050 69.901 52.712 1.00 10.68 389 ILE B N 1
ATOM 6621 C CA . ILE B 1 389 ? -14.760 68.843 53.681 1.00 10.70 389 ILE B CA 1
ATOM 6622 C C . ILE B 1 389 ? -13.292 68.487 53.874 1.00 10.97 389 ILE B C 1
ATOM 6623 O O . ILE B 1 389 ? -12.944 67.316 54.044 1.00 11.91 389 ILE B O 1
ATOM 6628 N N . LEU B 1 390 ? -12.438 69.508 53.854 1.00 11.25 390 LEU B N 1
ATOM 6629 C CA . LEU B 1 390 ? -11.000 69.334 54.041 1.00 9.47 390 LEU B CA 1
ATOM 6630 C C . LEU B 1 390 ? -10.348 68.563 52.892 1.00 10.01 390 LEU B C 1
ATOM 6631 O O . LEU B 1 390 ? -9.401 67.799 53.108 1.00 8.68 390 LEU B O 1
ATOM 6636 N N . ARG B 1 391 ? -10.847 68.764 51.672 1.00 10.34 391 ARG B N 1
ATOM 6637 C CA . ARG B 1 391 ? -10.278 68.092 50.498 1.00 11.46 391 ARG B CA 1
ATOM 6638 C C . ARG B 1 391 ? -8.957 68.746 50.137 1.00 11.36 391 ARG B C 1
ATOM 6639 O O . ARG B 1 391 ? -8.756 69.939 50.366 1.00 11.70 391 ARG B O 1
ATOM 6647 N N . PRO B 1 392 ? -8.040 67.972 49.548 1.00 12.39 392 PRO B N 1
ATOM 6648 C CA . PRO B 1 392 ? -6.689 68.372 49.132 1.00 12.41 392 PRO B CA 1
ATOM 6649 C C . PRO B 1 392 ? -6.417 68.709 47.664 1.00 13.25 392 PRO B C 1
ATOM 6650 O O . PRO B 1 392 ? -5.375 69.288 47.342 1.00 12.81 392 PRO B O 1
ATOM 6654 N N . GLU B 1 393 ? -7.335 68.309 46.791 1.00 13.10 393 GLU B N 1
ATOM 6655 C CA . GLU B 1 393 ? -7.201 68.480 45.350 1.00 12.39 393 GLU B CA 1
ATOM 6656 C C . GLU B 1 393 ? -6.541 69.781 44.878 1.00 12.80 393 GLU B C 1
ATOM 6657 O O . GLU B 1 393 ? -5.688 69.755 43.984 1.00 12.96 393 GLU B O 1
ATOM 6663 N N . THR B 1 394 ? -6.912 70.912 45.467 1.00 10.75 394 THR B N 1
ATOM 6664 C CA . THR B 1 394 ? -6.317 72.181 45.058 1.00 10.69 394 THR B CA 1
ATOM 6665 C C . THR B 1 394 ? -4.891 72.364 45.619 1.00 10.71 394 THR B C 1
ATOM 6666 O O . THR B 1 394 ? -4.006 72.851 44.925 1.00 9.95 394 THR B O 1
ATOM 6670 N N . LEU B 1 395 ? -4.661 71.964 46.864 1.00 9.35 395 LEU B N 1
ATOM 6671 C CA . LEU B 1 395 ? -3.325 72.081 47.429 1.00 8.77 395 LEU B CA 1
ATOM 6672 C C . LEU B 1 395 ? -2.420 71.137 46.644 1.00 10.36 395 LEU B C 1
ATOM 6673 O O . LEU B 1 395 ? -1.211 71.352 46.541 1.00 9.76 395 LEU B O 1
ATOM 6678 N N . GLU B 1 396 ? -3.035 70.099 46.078 1.00 10.21 396 GLU B N 1
ATOM 6679 C CA . GLU B 1 396 ? -2.332 69.083 45.300 1.00 9.79 396 GLU B CA 1
ATOM 6680 C C . GLU B 1 396 ? -1.789 69.637 43.990 1.00 8.62 396 GLU B C 1
ATOM 6681 O O . GLU B 1 396 ? -0.626 69.430 43.660 1.00 8.66 396 GLU B O 1
ATOM 6687 N N . SER B 1 397 ? -2.632 70.344 43.245 1.00 8.80 397 SER B N 1
ATOM 6688 C CA . SER B 1 397 ? -2.210 70.898 41.969 1.00 10.40 397 SER B CA 1
ATOM 6689 C C . SER B 1 397 ? -1.244 72.071 42.159 1.00 11.42 397 SER B C 1
ATOM 6690 O O . SER B 1 397 ? -0.291 72.222 41.387 1.00 13.89 397 SER B O 1
ATOM 6693 N N . LEU B 1 398 ? -1.451 72.875 43.200 1.00 10.49 398 LEU B N 1
ATOM 6694 C CA . LEU B 1 398 ? -0.535 73.976 43.487 1.00 11.27 398 LEU B CA 1
ATOM 6695 C C . LEU B 1 398 ? 0.846 73.359 43.742 1.00 10.69 398 LEU B C 1
ATOM 6696 O O . LEU B 1 398 ? 1.858 73.850 43.233 1.00 11.05 398 LEU B O 1
ATOM 6701 N N . TYR B 1 399 ? 0.885 72.273 44.517 1.00 8.95 399 TYR B N 1
ATOM 6702 C CA . TYR B 1 399 ? 2.153 71.599 44.807 1.00 8.22 399 TYR B CA 1
ATOM 6703 C C . TYR B 1 399 ? 2.852 71.180 43.519 1.00 9.20 399 TYR B C 1
ATOM 6704 O O . TYR B 1 399 ? 4.039 71.453 43.342 1.00 10.36 399 TYR B O 1
ATOM 6713 N N . TYR B 1 400 ? 2.128 70.527 42.612 1.00 10.39 400 TYR B N 1
ATOM 6714 C CA . TYR B 1 400 ? 2.738 70.114 41.344 1.00 10.88 400 TYR B CA 1
ATOM 6715 C C . TYR B 1 400 ? 3.255 71.327 40.576 1.00 11.71 400 TYR B C 1
ATOM 6716 O O . TYR B 1 400 ? 4.326 71.278 39.985 1.00 13.04 400 TYR B O 1
ATOM 6725 N N . ALA B 1 401 ? 2.501 72.421 40.598 1.00 11.77 401 ALA B N 1
ATOM 6726 C CA . ALA B 1 401 ? 2.919 73.626 39.894 1.00 12.61 401 ALA B CA 1
ATOM 6727 C C . ALA B 1 401 ? 4.264 74.141 40.418 1.00 12.35 401 ALA B C 1
ATOM 6728 O O . ALA B 1 401 ? 5.139 74.521 39.633 1.00 12.08 401 ALA B O 1
ATOM 6730 N N . TYR B 1 402 ? 4.435 74.152 41.737 1.00 10.66 402 TYR B N 1
ATOM 6731 C CA . TYR B 1 402 ? 5.689 74.623 42.317 1.00 11.33 402 TYR B CA 1
ATOM 6732 C C . TYR B 1 402 ? 6.861 73.730 41.920 1.00 12.39 402 TYR B C 1
ATOM 6733 O O . TYR B 1 402 ? 7.954 74.207 41.605 1.00 13.74 402 TYR B O 1
ATOM 6742 N N . ARG B 1 403 ? 6.616 72.427 41.954 1.00 12.08 403 ARG B N 1
ATOM 6743 C CA . ARG B 1 403 ? 7.617 71.427 41.626 1.00 12.82 403 ARG B CA 1
ATOM 6744 C C . ARG B 1 403 ? 8.071 71.482 40.182 1.00 13.51 403 ARG B C 1
ATOM 6745 O O . ARG B 1 403 ? 9.229 71.181 39.878 1.00 13.65 403 ARG B O 1
ATOM 6753 N N . VAL B 1 404 ? 7.172 71.859 39.284 1.00 13.18 404 VAL B N 1
ATOM 6754 C CA . VAL B 1 404 ? 7.542 71.911 37.882 1.00 13.12 404 VAL B CA 1
ATOM 6755 C C . VAL B 1 404 ? 8.141 73.249 37.432 1.00 13.29 404 VAL B C 1
ATOM 6756 O O . VAL B 1 404 ? 8.885 73.286 36.450 1.00 13.41 404 VAL B O 1
ATOM 6760 N N . THR B 1 405 ? 7.838 74.332 38.155 1.00 11.80 405 THR B N 1
ATOM 6761 C CA . THR B 1 405 ? 8.348 75.665 37.809 1.00 12.28 405 THR B CA 1
ATOM 6762 C C . THR B 1 405 ? 9.394 76.234 38.769 1.00 14.59 405 THR B C 1
ATOM 6763 O O . THR B 1 405 ? 10.261 77.019 38.366 1.00 13.91 405 THR B O 1
ATOM 6767 N N . GLY B 1 406 ? 9.294 75.865 40.042 1.00 13.88 406 GLY B N 1
ATOM 6768 C CA . GLY B 1 406 ? 10.222 76.383 41.029 1.00 13.36 406 GLY B CA 1
ATOM 6769 C C . GLY B 1 406 ? 9.924 77.837 41.385 1.00 14.72 406 GLY B C 1
ATOM 6770 O O . GLY B 1 406 ? 10.744 78.498 42.028 1.00 13.90 406 GLY B O 1
ATOM 6771 N N . ASP B 1 407 ? 8.753 78.326 40.973 1.00 14.43 407 ASP B N 1
ATOM 6772 C CA . ASP B 1 407 ? 8.319 79.705 41.230 1.00 15.34 407 ASP B CA 1
ATOM 6773 C C . ASP B 1 407 ? 7.708 79.837 42.625 1.00 13.89 407 ASP B C 1
ATOM 6774 O O . ASP B 1 407 ? 6.677 79.234 42.917 1.00 13.98 407 ASP B O 1
ATOM 6779 N N . SER B 1 408 ? 8.333 80.639 43.477 1.00 12.70 408 SER B N 1
ATOM 6780 C CA . SER B 1 408 ? 7.842 80.825 44.840 1.00 13.56 408 SER B CA 1
ATOM 6781 C C . SER B 1 408 ? 6.379 81.231 44.884 1.00 11.94 408 SER B C 1
ATOM 6782 O O . SER B 1 408 ? 5.691 80.966 45.870 1.00 11.66 408 SER B O 1
ATOM 6785 N N . LYS B 1 409 ? 5.902 81.881 43.828 1.00 9.92 409 LYS B N 1
ATOM 6786 C CA . LYS B 1 409 ? 4.509 82.302 43.797 1.00 10.36 409 LYS B CA 1
ATOM 6787 C C . LYS B 1 409 ? 3.577 81.146 44.187 1.00 10.56 409 LYS B C 1
ATOM 6788 O O . LYS B 1 409 ? 2.584 81.350 44.886 1.00 9.64 409 LYS B O 1
ATOM 6794 N N . TRP B 1 410 ? 3.903 79.937 43.732 1.00 9.84 410 TRP B N 1
ATOM 6795 C CA . TRP B 1 410 ? 3.082 78.769 44.020 1.00 11.01 410 TRP B CA 1
ATOM 6796 C C . TRP B 1 410 ? 3.071 78.433 45.511 1.00 10.12 410 TRP B C 1
ATOM 6797 O O . TRP B 1 410 ? 2.051 78.019 46.049 1.00 11.05 410 TRP B O 1
ATOM 6808 N N . GLN B 1 411 ? 4.204 78.622 46.176 1.00 9.74 411 GLN B N 1
ATOM 6809 C CA . GLN B 1 411 ? 4.281 78.370 47.604 1.00 11.48 411 GLN B CA 1
ATOM 6810 C C . GLN B 1 411 ? 3.374 79.363 48.328 1.00 10.60 411 GLN B C 1
ATOM 6811 O O . GLN B 1 411 ? 2.675 78.999 49.273 1.00 12.03 411 GLN B O 1
ATOM 6817 N N . ASP B 1 412 ? 3.378 80.611 47.868 1.00 8.99 412 ASP B N 1
ATOM 6818 C CA . ASP B 1 412 ? 2.549 81.647 48.474 1.00 11.66 412 ASP B CA 1
ATOM 6819 C C . ASP B 1 412 ? 1.064 81.371 48.335 1.00 12.07 412 ASP B C 1
ATOM 6820 O O . ASP B 1 412 ? 0.303 81.544 49.288 1.00 13.49 412 ASP B O 1
ATOM 6825 N N . LEU B 1 413 ? 0.653 80.965 47.140 1.00 11.43 413 LEU B N 1
ATOM 6826 C CA . LEU B 1 413 ? -0.749 80.671 46.900 1.00 10.81 413 LEU B CA 1
ATOM 6827 C C . LEU B 1 413 ? -1.173 79.513 47.789 1.00 9.27 413 LEU B C 1
ATOM 6828 O O . LEU B 1 413 ? -2.209 79.583 48.440 1.00 9.07 413 LEU B O 1
ATOM 6833 N N . ALA B 1 414 ? -0.369 78.454 47.831 1.00 9.97 414 ALA B N 1
ATOM 6834 C CA . ALA B 1 414 ? -0.700 77.304 48.672 1.00 9.38 414 ALA B CA 1
ATOM 6835 C C . ALA B 1 414 ? -0.767 77.740 50.135 1.00 10.50 414 ALA B C 1
ATOM 6836 O O . ALA B 1 414 ? -1.669 77.342 50.868 1.00 12.15 414 ALA B O 1
ATOM 6838 N N . TRP B 1 415 ? 0.181 78.565 50.564 1.00 11.37 415 TRP B N 1
ATOM 6839 C CA . TRP B 1 415 ? 0.170 79.028 51.948 1.00 12.83 415 TRP B CA 1
ATOM 6840 C C . TRP B 1 415 ? -1.126 79.792 52.246 1.00 13.36 415 TRP B C 1
ATOM 6841 O O . TRP B 1 415 ? -1.620 79.775 53.364 1.00 12.42 415 TRP B O 1
ATOM 6852 N N . GLU B 1 416 ? -1.679 80.457 51.239 1.00 15.07 416 GLU B N 1
ATOM 6853 C CA . GLU B 1 416 ? -2.918 81.200 51.427 1.00 15.69 416 GLU B CA 1
ATOM 6854 C C . GLU B 1 416 ? -4.060 80.212 51.607 1.00 13.58 416 GLU B C 1
ATOM 6855 O O . GLU B 1 416 ? -4.948 80.416 52.432 1.00 12.63 416 GLU B O 1
ATOM 6861 N N . ALA B 1 417 ? -4.019 79.138 50.828 1.00 13.06 417 ALA B N 1
ATOM 6862 C CA . ALA B 1 417 ? -5.031 78.096 50.889 1.00 14.83 417 ALA B CA 1
ATOM 6863 C C . ALA B 1 417 ? -5.019 77.414 52.251 1.00 15.19 417 ALA B C 1
ATOM 6864 O O . ALA B 1 417 ? -6.074 77.273 52.878 1.00 15.57 417 ALA B O 1
ATOM 6866 N N . LEU B 1 418 ? -3.837 76.999 52.716 1.00 14.05 418 LEU B N 1
ATOM 6867 C CA . LEU B 1 418 ? -3.743 76.339 54.021 1.00 15.79 418 LEU B CA 1
ATOM 6868 C C . LEU B 1 418 ? -4.174 77.289 55.136 1.00 15.46 418 LEU B C 1
ATOM 6869 O O . LEU B 1 418 ? -4.859 76.878 56.072 1.00 16.02 418 LEU B O 1
ATOM 6874 N N . SER B 1 419 ? -3.761 78.550 55.040 1.00 13.80 419 SER B N 1
ATOM 6875 C CA . SER B 1 419 ? -4.113 79.551 56.048 1.00 15.10 419 SER B CA 1
ATOM 6876 C C . SER B 1 419 ? -5.618 79.778 56.101 1.00 14.91 419 SER B C 1
ATOM 6877 O O . SER B 1 419 ? -6.218 79.764 57.174 1.00 14.57 419 SER B O 1
ATOM 6880 N N . ALA B 1 420 ? -6.227 79.992 54.941 1.00 14.48 420 ALA B N 1
ATOM 6881 C CA . ALA B 1 420 ? -7.666 80.198 54.898 1.00 14.34 420 ALA B CA 1
ATOM 6882 C C . ALA B 1 420 ? -8.357 78.955 55.445 1.00 14.20 420 ALA B C 1
ATOM 6883 O O . ALA B 1 420 ? -9.277 79.058 56.250 1.00 14.87 420 ALA B O 1
ATOM 6885 N N . ILE B 1 421 ? -7.907 77.780 55.008 1.00 14.19 421 ILE B N 1
ATOM 6886 C CA . ILE B 1 421 ? -8.510 76.532 55.458 1.00 14.56 421 ILE B CA 1
ATOM 6887 C C . ILE B 1 421 ? -8.419 76.430 56.965 1.00 15.73 421 ILE B C 1
ATOM 6888 O O . ILE B 1 421 ? -9.427 76.251 57.650 1.00 15.06 421 ILE B O 1
ATOM 6893 N N . GLU B 1 422 ? -7.206 76.564 57.480 1.00 15.84 422 GLU B N 1
ATOM 6894 C CA . GLU B 1 422 ? -6.991 76.487 58.912 1.00 20.25 422 GLU B CA 1
ATOM 6895 C C . GLU B 1 422 ? -7.749 77.546 59.727 1.00 19.00 422 GLU B C 1
ATOM 6896 O O . GLU B 1 422 ? -8.215 77.249 60.824 1.00 19.66 422 GLU B O 1
ATOM 6902 N N . ASP B 1 423 ? -7.883 78.766 59.207 1.00 19.17 423 ASP B N 1
ATOM 6903 C CA . ASP B 1 423 ? -8.613 79.813 59.931 1.00 20.37 423 ASP B CA 1
ATOM 6904 C C . ASP B 1 423 ? -10.095 79.497 60.087 1.00 19.82 423 ASP B C 1
ATOM 6905 O O . ASP B 1 423 ? -10.650 79.622 61.173 1.00 21.75 423 ASP B O 1
ATOM 6910 N N . ALA B 1 424 ? -10.747 79.103 58.999 1.00 18.16 424 ALA B N 1
ATOM 6911 C CA . ALA B 1 424 ? -12.172 78.809 59.068 1.00 17.52 424 ALA B CA 1
ATOM 6912 C C . ALA B 1 424 ? -12.507 77.412 59.577 1.00 17.04 424 ALA B C 1
ATOM 6913 O O . ALA B 1 424 ? -13.548 77.208 60.198 1.00 16.17 424 ALA B O 1
ATOM 6915 N N . CYS B 1 425 ? -11.621 76.455 59.332 1.00 17.07 425 CYS B N 1
ATOM 6916 C CA . CYS B 1 425 ? -11.884 75.080 59.726 1.00 16.81 425 CYS B CA 1
ATOM 6917 C C . CYS B 1 425 ? -11.519 74.667 61.143 1.00 17.22 425 CYS B C 1
ATOM 6918 O O . CYS B 1 425 ? -12.000 73.637 61.625 1.00 16.17 425 CYS B O 1
ATOM 6921 N N . ARG B 1 426 ? -10.671 75.450 61.809 1.00 16.65 426 ARG B N 1
ATOM 6922 C CA . ARG B 1 426 ? -10.310 75.139 63.184 1.00 16.38 426 ARG B CA 1
ATOM 6923 C C . ARG B 1 426 ? -11.631 75.053 63.928 1.00 14.98 426 ARG B C 1
ATOM 6924 O O . ARG B 1 426 ? -12.443 75.980 63.867 1.00 15.86 426 ARG B O 1
ATOM 6932 N N . ALA B 1 427 ? -11.853 73.936 64.613 1.00 14.22 427 ALA B N 1
ATOM 6933 C CA . ALA B 1 427 ? -13.090 73.736 65.363 1.00 12.44 427 ALA B CA 1
ATOM 6934 C C . ALA B 1 427 ? -12.913 72.662 66.419 1.00 11.66 427 ALA B C 1
ATOM 6935 O O . ALA B 1 427 ? -12.305 71.624 66.169 1.00 10.04 427 ALA B O 1
ATOM 6937 N N . GLY B 1 428 ? -13.448 72.929 67.605 1.00 12.64 428 GLY B N 1
ATOM 6938 C CA . GLY B 1 428 ? -13.340 71.984 68.699 1.00 13.46 428 GLY B CA 1
ATOM 6939 C C . GLY B 1 428 ? -11.896 71.608 68.960 1.00 13.39 428 GLY B C 1
ATOM 6940 O O . GLY B 1 428 ? -11.015 72.459 68.967 1.00 13.40 428 GLY B O 1
ATOM 6941 N N . SER B 1 429 ? -11.643 70.325 69.158 1.00 12.64 429 SER B N 1
ATOM 6942 C CA . SER B 1 429 ? -10.290 69.887 69.426 1.00 13.68 429 SER B CA 1
ATOM 6943 C C . SER B 1 429 ? -9.354 69.887 68.210 1.00 13.51 429 SER B C 1
ATOM 6944 O O . SER B 1 429 ? -8.142 69.739 68.375 1.00 13.39 429 SER B O 1
ATOM 6947 N N . ALA B 1 430 ? -9.889 70.068 66.999 1.00 12.35 430 ALA B N 1
ATOM 6948 C CA . ALA B 1 430 ? -9.033 70.046 65.800 1.00 13.68 430 ALA B CA 1
ATOM 6949 C C . ALA B 1 430 ? -9.555 70.840 64.586 1.00 13.51 430 ALA B C 1
ATOM 6950 O O . ALA B 1 430 ? -9.682 72.061 64.642 1.00 15.01 430 ALA B O 1
ATOM 6952 N N . TYR B 1 431 ? -9.822 70.143 63.481 1.00 14.12 431 TYR B N 1
ATOM 6953 C CA . TYR B 1 431 ? -10.335 70.777 62.270 1.00 14.51 431 TYR B CA 1
ATOM 6954 C C . TYR B 1 431 ? -11.525 69.982 61.741 1.00 14.45 431 TYR B C 1
ATOM 6955 O O . TYR B 1 431 ? -11.556 68.752 61.827 1.00 15.07 431 TYR B O 1
ATOM 6964 N N . SER B 1 432 ? -12.494 70.696 61.179 1.00 14.28 432 SER B N 1
ATOM 6965 C CA . SER B 1 432 ? -13.715 70.084 60.676 1.00 15.03 432 SER B CA 1
ATOM 6966 C C . SER B 1 432 ? -14.193 70.623 59.336 1.00 15.77 432 SER B C 1
ATOM 6967 O O . SER B 1 432 ? -13.809 71.714 58.908 1.00 15.23 432 SER B O 1
ATOM 6970 N N . SER B 1 433 ? -15.058 69.848 58.689 1.00 16.49 433 SER B N 1
ATOM 6971 C CA . SER B 1 433 ? -15.649 70.253 57.425 1.00 16.65 433 SER B CA 1
ATOM 6972 C C . SER B 1 433 ? -16.540 71.452 57.743 1.00 15.22 433 SER B C 1
ATOM 6973 O O . SER B 1 433 ? -16.975 71.618 58.887 1.00 12.27 433 SER B O 1
ATOM 6976 N N . ILE B 1 434 ? -16.802 72.282 56.736 1.00 15.24 434 ILE B N 1
ATOM 6977 C CA . ILE B 1 434 ? -17.639 73.463 56.920 1.00 15.02 434 ILE B CA 1
ATOM 6978 C C . ILE B 1 434 ? -18.809 73.490 55.939 1.00 15.01 434 ILE B C 1
ATOM 6979 O O . ILE B 1 434 ? -18.733 72.916 54.856 1.00 16.37 434 ILE B O 1
ATOM 6984 N N . ASN B 1 435 ? -19.884 74.173 56.316 1.00 15.40 435 ASN B N 1
ATOM 6985 C CA . ASN B 1 435 ? -21.088 74.214 55.489 1.00 17.43 435 ASN B CA 1
ATOM 6986 C C . ASN B 1 435 ? -21.156 75.213 54.341 1.00 17.64 435 ASN B C 1
ATOM 6987 O O . ASN B 1 435 ? -21.687 74.899 53.275 1.00 16.86 435 ASN B O 1
ATOM 6992 N N . ASP B 1 436 ? -20.629 76.412 54.544 1.00 17.54 436 ASP B N 1
ATOM 6993 C CA . ASP B 1 436 ? -20.728 77.410 53.499 1.00 18.61 436 ASP B CA 1
ATOM 6994 C C . ASP B 1 436 ? -19.464 78.226 53.302 1.00 17.91 436 ASP B C 1
ATOM 6995 O O . ASP B 1 436 ? -19.140 79.129 54.082 1.00 17.77 436 ASP B O 1
ATOM 7000 N N . VAL B 1 437 ? -18.772 77.902 52.219 1.00 17.71 437 VAL B N 1
ATOM 7001 C CA . VAL B 1 437 ? -17.517 78.541 51.861 1.00 17.27 437 VAL B CA 1
ATOM 7002 C C . VAL B 1 437 ? -17.689 80.015 51.458 1.00 17.29 437 VAL B C 1
ATOM 7003 O O . VAL B 1 437 ? -16.721 80.780 51.459 1.00 16.34 437 VAL B O 1
ATOM 7007 N N . THR B 1 438 ? -18.919 80.411 51.132 1.00 17.31 438 THR B N 1
ATOM 7008 C CA . THR B 1 438 ? -19.200 81.794 50.740 1.00 18.93 438 THR B CA 1
ATOM 7009 C C . THR B 1 438 ? -19.460 82.672 51.964 1.00 19.76 438 THR B C 1
ATOM 7010 O O . THR B 1 438 ? -19.823 83.838 51.832 1.00 20.01 438 THR B O 1
ATOM 7014 N N . GLN B 1 439 ? -19.281 82.092 53.147 1.00 22.10 439 GLN B N 1
ATOM 7015 C CA . GLN B 1 439 ? -19.459 82.793 54.420 1.00 25.05 439 GLN B CA 1
ATOM 7016 C C . GLN B 1 439 ? -18.068 83.054 54.982 1.00 23.09 439 GLN B C 1
ATOM 7017 O O . GLN B 1 439 ? -17.278 82.125 55.141 1.00 23.40 439 GLN B O 1
ATOM 7023 N N . ALA B 1 440 ? -17.784 84.312 55.293 1.00 22.25 440 ALA B N 1
ATOM 7024 C CA . ALA B 1 440 ? -16.479 84.722 55.806 1.00 21.38 440 ALA B CA 1
ATOM 7025 C C . ALA B 1 440 ? -15.813 83.767 56.794 1.00 22.01 440 ALA B C 1
ATOM 7026 O O . ALA B 1 440 ? -14.609 83.546 56.728 1.00 19.13 440 ALA B O 1
ATOM 7028 N N . ASN B 1 441 ? -16.578 83.199 57.714 1.00 22.49 441 ASN B N 1
ATOM 7029 C CA . ASN B 1 441 ? -15.953 82.318 58.672 1.00 24.90 441 ASN B CA 1
ATOM 7030 C C . ASN B 1 441 ? -16.287 80.842 58.499 1.00 24.80 441 ASN B C 1
ATOM 7031 O O . ASN B 1 441 ? -16.155 80.054 59.434 1.00 23.37 441 ASN B O 1
ATOM 7036 N N . GLY B 1 442 ? -16.706 80.472 57.290 1.00 23.78 442 GLY B N 1
ATOM 7037 C CA . GLY B 1 442 ? -17.017 79.081 57.007 1.00 23.14 442 GLY B CA 1
ATOM 7038 C C . GLY B 1 442 ? -18.466 78.658 57.129 1.00 21.99 442 GLY B C 1
ATOM 7039 O O . GLY B 1 442 ? -18.839 77.588 56.651 1.00 20.73 442 GLY B O 1
ATOM 7040 N N . GLY B 1 443 ? -19.282 79.481 57.780 1.00 21.37 443 GLY B N 1
ATOM 7041 C CA . GLY B 1 443 ? -20.689 79.149 57.933 1.00 19.88 443 GLY B CA 1
ATOM 7042 C C . GLY B 1 443 ? -20.997 77.993 58.874 1.00 18.32 443 GLY B C 1
ATOM 7043 O O . GLY B 1 443 ? -22.017 77.326 58.716 1.00 19.12 443 GLY B O 1
ATOM 7044 N N . GLY B 1 444 ? -20.128 77.745 59.849 1.00 17.66 444 GLY B N 1
ATOM 7045 C CA . GLY B 1 444 ? -20.371 76.660 60.789 1.00 16.01 444 GLY B CA 1
ATOM 7046 C C . GLY B 1 444 ? -19.697 75.341 60.442 1.00 16.03 444 GLY B C 1
ATOM 7047 O O . GLY B 1 444 ? -19.610 74.959 59.275 1.00 15.89 444 GLY B O 1
ATOM 7048 N N . ALA B 1 445 ? -19.219 74.648 61.470 1.00 15.46 445 ALA B N 1
ATOM 7049 C CA . ALA B 1 445 ? -18.552 73.367 61.312 1.00 15.07 445 ALA B CA 1
ATOM 7050 C C . ALA B 1 445 ? -19.566 72.232 61.326 1.00 15.82 445 ALA B C 1
ATOM 7051 O O . ALA B 1 445 ? -20.427 72.177 62.199 1.00 17.93 445 ALA B O 1
ATOM 7053 N N . SER B 1 446 ? -19.466 71.329 60.357 1.00 16.70 446 SER B N 1
ATOM 7054 C CA . SER B 1 446 ? -20.377 70.196 60.281 1.00 17.79 446 SER B CA 1
ATOM 7055 C C . SER B 1 446 ? -19.879 69.020 61.135 1.00 19.50 446 SER B C 1
ATOM 7056 O O . SER B 1 446 ? -20.343 67.899 60.984 1.00 21.90 446 SER B O 1
ATOM 7059 N N . ASP B 1 447 ? -18.926 69.293 62.023 1.00 20.81 447 ASP B N 1
ATOM 7060 C CA . ASP B 1 447 ? -18.380 68.302 62.948 1.00 20.62 447 ASP B CA 1
ATOM 7061 C C . ASP B 1 447 ? -17.878 66.993 62.335 1.00 19.93 447 ASP B C 1
ATOM 7062 O O . ASP B 1 447 ? -18.495 65.946 62.499 1.00 18.51 447 ASP B O 1
ATOM 7067 N N . ASP B 1 448 ? -16.746 67.053 61.644 1.00 19.09 448 ASP B N 1
ATOM 7068 C CA . ASP B 1 448 ? -16.166 65.864 61.034 1.00 19.35 448 ASP B CA 1
ATOM 7069 C C . ASP B 1 448 ? -14.774 66.139 60.468 1.00 18.93 448 ASP B C 1
ATOM 7070 O O . ASP B 1 448 ? -14.531 67.182 59.858 1.00 18.73 448 ASP B O 1
ATOM 7075 N N . MET B 1 449 ? -13.858 65.202 60.693 1.00 16.87 449 MET B N 1
ATOM 7076 C CA . MET B 1 449 ? -12.500 65.322 60.194 1.00 14.33 449 MET B CA 1
ATOM 7077 C C . MET B 1 449 ? -12.139 64.031 59.436 1.00 15.20 449 MET B C 1
ATOM 7078 O O . MET B 1 449 ? -11.695 63.035 60.022 1.00 14.59 449 MET B O 1
ATOM 7083 N N . GLU B 1 450 ? -12.363 64.061 58.123 1.00 16.51 450 GLU B N 1
ATOM 7084 C CA . GLU B 1 450 ? -12.088 62.935 57.231 1.00 15.51 450 GLU B CA 1
ATOM 7085 C C . GLU B 1 450 ? -10.610 62.543 57.250 1.00 15.64 450 GLU B C 1
ATOM 7086 O O . GLU B 1 450 ? -9.740 63.389 57.452 1.00 14.13 450 GLU B O 1
ATOM 7092 N N . SER B 1 451 ? -10.333 61.263 57.014 1.00 14.06 451 SER B N 1
ATOM 7093 C CA . SER B 1 451 ? -8.967 60.765 57.027 1.00 13.44 451 SER B CA 1
ATOM 7094 C C . SER B 1 451 ? -8.045 61.371 55.962 1.00 12.54 451 SER B C 1
ATOM 7095 O O . SER B 1 451 ? -6.837 61.450 56.178 1.00 12.86 451 SER B O 1
ATOM 7098 N N . PHE B 1 452 ? -8.588 61.791 54.819 1.00 11.52 452 PHE B N 1
ATOM 7099 C CA . PHE B 1 452 ? -7.728 62.370 53.790 1.00 10.25 452 PHE B CA 1
ATOM 7100 C C . PHE B 1 452 ? -7.143 63.723 54.202 1.00 10.59 452 PHE B C 1
ATOM 7101 O O . PHE B 1 452 ? -6.277 64.273 53.513 1.00 11.64 452 PHE B O 1
ATOM 7109 N N . TRP B 1 453 ? -7.612 64.258 55.329 1.00 9.29 453 TRP B N 1
ATOM 7110 C CA . TRP B 1 453 ? -7.078 65.517 55.852 1.00 10.12 453 TRP B CA 1
ATOM 7111 C C . TRP B 1 453 ? -5.641 65.199 56.283 1.00 11.81 453 TRP B C 1
ATOM 7112 O O . TRP B 1 453 ? -4.703 65.935 55.949 1.00 14.11 453 TRP B O 1
ATOM 7123 N N . PHE B 1 454 ? -5.478 64.071 56.979 1.00 11.60 454 PHE B N 1
ATOM 7124 C CA . PHE B 1 454 ? -4.170 63.605 57.450 1.00 11.05 454 PHE B CA 1
ATOM 7125 C C . PHE B 1 454 ? -3.265 63.127 56.301 1.00 11.86 454 PHE B C 1
ATOM 7126 O O . PHE B 1 454 ? -2.077 63.450 56.245 1.00 11.45 454 PHE B O 1
ATOM 7134 N N . ALA B 1 455 ? -3.836 62.342 55.392 1.00 10.83 455 ALA B N 1
ATOM 7135 C CA . ALA B 1 455 ? -3.078 61.767 54.281 1.00 10.44 455 ALA B CA 1
ATOM 7136 C C . ALA B 1 455 ? -2.736 62.683 53.116 1.00 11.28 455 ALA B C 1
ATOM 7137 O O . ALA B 1 455 ? -1.651 62.572 52.534 1.00 10.21 455 ALA B O 1
ATOM 7139 N N . GLU B 1 456 ? -3.658 63.585 52.785 1.00 11.36 456 GLU B N 1
ATOM 7140 C CA . GLU B 1 456 ? -3.485 64.460 51.634 1.00 11.72 456 GLU B CA 1
ATOM 7141 C C . GLU B 1 456 ? -3.303 65.963 51.827 1.00 12.23 456 GLU B C 1
ATOM 7142 O O . GLU B 1 456 ? -2.254 66.515 51.482 1.00 12.88 456 GLU B O 1
ATOM 7148 N N . ALA B 1 457 ? -4.322 66.628 52.363 1.00 11.77 457 ALA B N 1
ATOM 7149 C CA . ALA B 1 457 ? -4.253 68.071 52.566 1.00 11.50 457 ALA B CA 1
ATOM 7150 C C . ALA B 1 457 ? -2.980 68.498 53.290 1.00 11.77 457 ALA B C 1
ATOM 7151 O O . ALA B 1 457 ? -2.282 69.400 52.843 1.00 10.27 457 ALA B O 1
ATOM 7153 N N . LEU B 1 458 ? -2.675 67.848 54.407 1.00 12.92 458 LEU B N 1
ATOM 7154 C CA . LEU B 1 458 ? -1.487 68.207 55.160 1.00 11.78 458 LEU B CA 1
ATOM 7155 C C . LEU B 1 458 ? -0.210 67.669 54.530 1.00 12.22 458 LEU B C 1
ATOM 7156 O O . LEU B 1 458 ? 0.860 68.253 54.713 1.00 13.02 458 LEU B O 1
ATOM 7161 N N . LYS B 1 459 ? -0.291 66.567 53.787 1.00 11.15 459 LYS B N 1
ATOM 7162 C CA . LYS B 1 459 ? 0.931 66.063 53.162 1.00 9.98 459 LYS B CA 1
ATOM 7163 C C . LYS B 1 459 ? 1.389 67.009 52.050 1.00 9.93 459 LYS B C 1
ATOM 7164 O O . LYS B 1 459 ? 2.529 67.463 52.062 1.00 12.16 459 LYS B O 1
ATOM 7170 N N . TYR B 1 460 ? 0.509 67.339 51.107 1.00 9.07 460 TYR B N 1
ATOM 7171 C CA . TYR B 1 460 ? 0.909 68.239 50.024 1.00 10.58 460 TYR B CA 1
ATOM 7172 C C . TYR B 1 460 ? 1.310 69.618 50.525 1.00 10.63 460 TYR B C 1
ATOM 7173 O O . TYR B 1 460 ? 2.318 70.170 50.080 1.00 12.19 460 TYR B O 1
ATOM 7182 N N . ALA B 1 461 ? 0.527 70.174 51.448 1.00 10.96 461 ALA B N 1
ATOM 7183 C CA . ALA B 1 461 ? 0.832 71.494 51.987 1.00 9.77 461 ALA B CA 1
ATOM 7184 C C . ALA B 1 461 ? 2.207 71.479 52.642 1.00 10.66 461 ALA B C 1
ATOM 7185 O O . ALA B 1 461 ? 2.971 72.434 52.527 1.00 8.75 461 ALA B O 1
ATOM 7187 N N . TYR B 1 462 ? 2.530 70.386 53.322 1.00 9.46 462 TYR B N 1
ATOM 7188 C CA . TYR B 1 462 ? 3.821 70.299 53.974 1.00 9.33 462 TYR B CA 1
ATOM 7189 C C . TYR B 1 462 ? 4.967 70.206 52.974 1.00 8.37 462 TYR B C 1
ATOM 7190 O O . TYR B 1 462 ? 5.932 70.967 53.045 1.00 5.85 462 TYR B O 1
ATOM 7199 N N . LEU B 1 463 ? 4.849 69.270 52.039 1.00 8.82 463 LEU B N 1
ATOM 7200 C CA . LEU B 1 463 ? 5.881 69.050 51.033 1.00 7.40 463 LEU B CA 1
ATOM 7201 C C . LEU B 1 463 ? 6.221 70.259 50.188 1.00 6.91 463 LEU B C 1
ATOM 7202 O O . LEU B 1 463 ? 7.354 70.387 49.730 1.00 6.80 463 LEU B O 1
ATOM 7207 N N . ILE B 1 464 ? 5.259 71.144 49.964 1.00 6.98 464 ILE B N 1
ATOM 7208 C CA . ILE B 1 464 ? 5.541 72.314 49.136 1.00 9.37 464 ILE B CA 1
ATOM 7209 C C . ILE B 1 464 ? 6.525 73.266 49.816 1.00 9.89 464 ILE B C 1
ATOM 7210 O O . ILE B 1 464 ? 7.206 74.045 49.148 1.00 11.84 464 ILE B O 1
ATOM 7215 N N . PHE B 1 465 ? 6.608 73.184 51.143 1.00 10.07 465 PHE B N 1
ATOM 7216 C CA . PHE B 1 465 ? 7.515 74.031 51.927 1.00 11.51 465 PHE B CA 1
ATOM 7217 C C . PHE B 1 465 ? 8.696 73.219 52.493 1.00 12.36 465 PHE B C 1
ATOM 7218 O O . PHE B 1 465 ? 9.703 73.792 52.921 1.00 12.99 465 PHE B O 1
ATOM 7226 N N . ALA B 1 466 ? 8.562 71.892 52.481 1.00 11.42 466 ALA B N 1
ATOM 7227 C CA . ALA B 1 466 ? 9.583 70.980 53.004 1.00 11.70 466 ALA B CA 1
ATOM 7228 C C . ALA B 1 466 ? 10.857 70.883 52.168 1.00 12.23 466 ALA B C 1
ATOM 7229 O O . ALA B 1 466 ? 10.926 71.371 51.043 1.00 11.98 466 ALA B O 1
ATOM 7231 N N . GLU B 1 467 ? 11.863 70.230 52.739 1.00 14.72 467 GLU B N 1
ATOM 7232 C CA . GLU B 1 467 ? 13.145 70.055 52.084 1.00 17.91 467 GLU B CA 1
ATOM 7233 C C . GLU B 1 467 ? 13.067 69.043 50.959 1.00 17.67 467 GLU B C 1
ATOM 7234 O O . GLU B 1 467 ? 12.105 68.282 50.847 1.00 14.83 467 GLU B O 1
ATOM 7240 N N . GLU B 1 468 ? 14.098 69.050 50.126 1.00 18.36 468 GLU B N 1
ATOM 7241 C CA . GLU B 1 468 ? 14.183 68.154 48.989 1.00 20.93 468 GLU B CA 1
ATOM 7242 C C . GLU B 1 468 ? 14.324 66.705 49.456 1.00 21.56 468 GLU B C 1
ATOM 7243 O O . GLU B 1 468 ? 14.852 66.441 50.535 1.00 20.82 468 GLU B O 1
ATOM 7249 N N . SER B 1 469 ? 13.820 65.778 48.646 1.00 20.56 469 SER B N 1
ATOM 7250 C CA . SER B 1 469 ? 13.912 64.351 48.936 1.00 21.00 469 SER B CA 1
ATOM 7251 C C . SER B 1 469 ? 13.383 63.622 47.708 1.00 19.93 469 SER B C 1
ATOM 7252 O O . SER B 1 469 ? 12.641 64.200 46.914 1.00 20.19 469 SER B O 1
ATOM 7255 N N . ASP B 1 470 ? 13.773 62.362 47.549 1.00 18.53 470 ASP B N 1
ATOM 7256 C CA . ASP B 1 470 ? 13.331 61.560 46.413 1.00 19.40 470 ASP B CA 1
ATOM 7257 C C . ASP B 1 470 ? 11.809 61.509 46.301 1.00 18.19 470 ASP B C 1
ATOM 7258 O O . ASP B 1 470 ? 11.263 61.499 45.202 1.00 17.74 470 ASP B O 1
ATOM 7263 N N . VAL B 1 471 ? 11.131 61.468 47.443 1.00 16.21 471 VAL B N 1
ATOM 7264 C CA . VAL B 1 471 ? 9.681 61.406 47.448 1.00 16.68 471 VAL B CA 1
ATOM 7265 C C . VAL B 1 471 ? 9.039 62.614 46.760 1.00 17.60 471 VAL B C 1
ATOM 7266 O O . VAL B 1 471 ? 7.923 62.520 46.246 1.00 17.69 471 VAL B O 1
ATOM 7270 N N . GLN B 1 472 ? 9.739 63.744 46.744 1.00 17.11 472 GLN B N 1
ATOM 7271 C CA . GLN B 1 472 ? 9.218 64.947 46.092 1.00 16.66 472 GLN B CA 1
ATOM 7272 C C . GLN B 1 472 ? 9.186 64.727 44.573 1.00 17.42 472 GLN B C 1
ATOM 7273 O O . GLN B 1 472 ? 10.028 64.002 44.032 1.00 16.48 472 GLN B O 1
ATOM 7279 N N . VAL B 1 473 ? 8.228 65.355 43.892 1.00 16.18 473 VAL B N 1
ATOM 7280 C CA . VAL B 1 473 ? 8.108 65.227 42.439 1.00 16.09 473 VAL B CA 1
ATOM 7281 C C . VAL B 1 473 ? 9.263 65.950 41.733 1.00 17.59 473 VAL B C 1
ATOM 7282 O O . VAL B 1 473 ? 9.472 67.147 41.924 1.00 18.40 473 VAL B O 1
ATOM 7286 N N . GLN B 1 474 ? 10.006 65.206 40.918 1.00 17.98 474 GLN B N 1
ATOM 7287 C CA . GLN B 1 474 ? 11.150 65.742 40.180 1.00 19.28 474 GLN B CA 1
ATOM 7288 C C . GLN B 1 474 ? 10.713 66.300 38.830 1.00 19.80 474 GLN B C 1
ATOM 7289 O O . GLN B 1 474 ? 10.072 65.601 38.043 1.00 21.23 474 GLN B O 1
ATOM 7295 N N . ALA B 1 475 ? 11.078 67.550 38.561 1.00 21.35 475 ALA B N 1
ATOM 7296 C CA . ALA B 1 475 ? 10.716 68.218 37.310 1.00 24.05 475 ALA B CA 1
ATOM 7297 C C . ALA B 1 475 ? 11.488 67.720 36.089 1.00 25.90 475 ALA B C 1
ATOM 7298 O O . ALA B 1 475 ? 10.931 67.622 34.998 1.00 25.49 475 ALA B O 1
ATOM 7300 N N . THR B 1 476 ? 12.767 67.410 36.268 1.00 28.21 476 THR B N 1
ATOM 7301 C CA . THR B 1 476 ? 13.577 66.938 35.154 1.00 31.47 476 THR B CA 1
ATOM 7302 C C . THR B 1 476 ? 13.575 65.412 35.069 1.00 31.77 476 THR B C 1
ATOM 7303 O O . THR B 1 476 ? 14.524 64.801 34.569 1.00 33.11 476 THR B O 1
ATOM 7307 N N . GLY B 1 477 ? 12.495 64.804 35.556 1.00 31.63 477 GLY B N 1
ATOM 7308 C CA . GLY B 1 477 ? 12.365 63.356 35.509 1.00 28.87 477 GLY B CA 1
ATOM 7309 C C . GLY B 1 477 ? 13.224 62.618 36.514 1.00 27.21 477 GLY B C 1
ATOM 7310 O O . GLY B 1 477 ? 13.846 63.227 37.380 1.00 26.31 477 GLY B O 1
ATOM 7311 N N . GLY B 1 478 ? 13.257 61.295 36.397 1.00 26.73 478 GLY B N 1
ATOM 7312 C CA . GLY B 1 478 ? 14.043 60.495 37.315 1.00 24.14 478 GLY B CA 1
ATOM 7313 C C . GLY B 1 478 ? 13.284 60.248 38.604 1.00 22.97 478 GLY B C 1
ATOM 7314 O O . GLY B 1 478 ? 13.879 60.007 39.655 1.00 23.67 478 GLY B O 1
ATOM 7315 N N . ASN B 1 479 ? 11.961 60.319 38.524 1.00 19.67 479 ASN B N 1
ATOM 7316 C CA . ASN B 1 479 ? 11.110 60.098 39.686 1.00 17.83 479 ASN B CA 1
ATOM 7317 C C . ASN B 1 479 ? 11.166 58.641 40.155 1.00 16.78 479 ASN B C 1
ATOM 7318 O O . ASN B 1 479 ? 10.905 57.726 39.378 1.00 14.78 479 ASN B O 1
ATOM 7323 N N . LYS B 1 480 ? 11.522 58.429 41.421 1.00 17.13 480 LYS B N 1
ATOM 7324 C CA . LYS B 1 480 ? 11.598 57.074 41.972 1.00 18.40 480 LYS B CA 1
ATOM 7325 C C . LYS B 1 480 ? 10.338 56.761 42.777 1.00 17.74 480 LYS B C 1
ATOM 7326 O O . LYS B 1 480 ? 10.164 55.660 43.299 1.00 15.17 480 LYS B O 1
ATOM 7332 N N . PHE B 1 481 ? 9.457 57.748 42.869 1.00 16.14 481 PHE B N 1
ATOM 7333 C CA . PHE B 1 481 ? 8.213 57.581 43.592 1.00 15.15 481 PHE B CA 1
ATOM 7334 C C . PHE B 1 481 ? 7.022 58.071 42.774 1.00 14.44 481 PHE B C 1
ATOM 7335 O O . PHE B 1 481 ? 7.163 58.921 41.883 1.00 13.55 481 PHE B O 1
ATOM 7343 N N . VAL B 1 482 ? 5.860 57.497 43.068 1.00 10.17 482 VAL B N 1
ATOM 7344 C CA . VAL B 1 482 ? 4.607 57.860 42.419 1.00 10.12 482 VAL B CA 1
ATOM 7345 C C . VAL B 1 482 ? 3.533 57.890 43.511 1.00 9.98 482 VAL B C 1
ATOM 7346 O O . VAL B 1 482 ? 3.426 56.961 44.312 1.00 9.49 482 VAL B O 1
ATOM 7350 N N . PHE B 1 483 ? 2.754 58.967 43.542 1.00 9.34 483 PHE B N 1
ATOM 7351 C CA . PHE B 1 483 ? 1.700 59.136 44.539 1.00 10.24 483 PHE B CA 1
ATOM 7352 C C . PHE B 1 483 ? 0.407 58.439 44.140 1.00 9.77 483 PHE B C 1
ATOM 7353 O O . PHE B 1 483 ? -0.027 58.544 42.994 1.00 8.82 483 PHE B O 1
ATOM 7361 N N . ASN B 1 484 ? -0.216 57.733 45.080 1.00 9.91 484 ASN B N 1
ATOM 7362 C CA . ASN B 1 484 ? -1.476 57.071 44.774 1.00 9.75 484 ASN B CA 1
ATOM 7363 C C . ASN B 1 484 ? -2.514 58.177 44.938 1.00 10.53 484 ASN B C 1
ATOM 7364 O O . ASN B 1 484 ? -2.167 59.294 45.324 1.00 9.51 484 ASN B O 1
ATOM 7369 N N . THR B 1 485 ? -3.773 57.885 44.650 1.00 10.28 485 THR B N 1
ATOM 7370 C CA . THR B 1 485 ? -4.805 58.910 44.720 1.00 9.25 485 THR B CA 1
ATOM 7371 C C . THR B 1 485 ? -5.153 59.406 46.132 1.00 11.59 485 THR B C 1
ATOM 7372 O O . THR B 1 485 ? -5.942 60.328 46.303 1.00 9.94 485 THR B O 1
ATOM 7376 N N . GLU B 1 486 ? -4.549 58.805 47.149 1.00 13.60 486 GLU B N 1
ATOM 7377 C CA . GLU B 1 486 ? -4.796 59.232 48.522 1.00 14.74 486 GLU B CA 1
ATOM 7378 C C . GLU B 1 486 ? -3.468 59.805 49.043 1.00 14.90 486 GLU B C 1
ATOM 7379 O O . GLU B 1 486 ? -3.162 59.733 50.228 1.00 15.61 486 GLU B O 1
ATOM 7385 N N . ALA B 1 487 ? -2.681 60.368 48.130 1.00 13.84 487 ALA B N 1
ATOM 7386 C CA . ALA B 1 487 ? -1.386 60.953 48.467 1.00 13.36 487 ALA B CA 1
ATOM 7387 C C . ALA B 1 487 ? -0.414 59.969 49.132 1.00 13.70 487 ALA B C 1
ATOM 7388 O O . ALA B 1 487 ? 0.395 60.365 49.978 1.00 14.58 487 ALA B O 1
ATOM 7390 N N . HIS B 1 488 ? -0.491 58.691 48.768 1.00 11.26 488 HIS B N 1
ATOM 7391 C CA . HIS B 1 488 ? 0.427 57.704 49.334 1.00 10.27 488 HIS B CA 1
ATOM 7392 C C . HIS B 1 488 ? 1.495 57.357 48.290 1.00 10.63 488 HIS B C 1
ATOM 7393 O O . HIS B 1 488 ? 1.204 56.794 47.238 1.00 11.70 488 HIS B O 1
ATOM 7400 N N . PRO B 1 489 ? 2.754 57.716 48.565 1.00 11.12 489 PRO B N 1
ATOM 7401 C CA . PRO B 1 489 ? 3.848 57.441 47.627 1.00 11.31 489 PRO B CA 1
ATOM 7402 C C . PRO B 1 489 ? 4.358 56.018 47.613 1.00 11.11 489 PRO B C 1
ATOM 7403 O O . PRO B 1 489 ? 4.656 55.439 48.656 1.00 12.89 489 PRO B O 1
ATOM 7407 N N . PHE B 1 490 ? 4.458 55.447 46.425 1.00 10.47 490 PHE B N 1
ATOM 7408 C CA . PHE B 1 490 ? 4.983 54.096 46.310 1.00 10.63 490 PHE B CA 1
ATOM 7409 C C . PHE B 1 490 ? 6.293 54.193 45.551 1.00 11.16 490 PHE B C 1
ATOM 7410 O O . PHE B 1 490 ? 6.510 55.145 44.795 1.00 10.02 490 PHE B O 1
ATOM 7418 N N . SER B 1 491 ? 7.174 53.222 45.764 1.00 11.95 491 SER B N 1
ATOM 7419 C CA . SER B 1 491 ? 8.433 53.196 45.038 1.00 12.30 491 SER B CA 1
ATOM 7420 C C . SER B 1 491 ? 8.073 52.565 43.695 1.00 12.71 491 SER B C 1
ATOM 7421 O O . SER B 1 491 ? 7.284 51.599 43.657 1.00 12.12 491 SER B O 1
ATOM 7424 N N . ILE B 1 492 ? 8.609 53.097 42.594 1.00 10.31 492 ILE B N 1
ATOM 7425 C CA . ILE B 1 492 ? 8.305 52.510 41.282 1.00 10.25 492 ILE B CA 1
ATOM 7426 C C . ILE B 1 492 ? 9.003 51.153 41.161 1.00 11.70 492 ILE B C 1
ATOM 7427 O O . ILE B 1 492 ? 9.866 50.816 41.973 1.00 10.79 492 ILE B O 1
ATOM 7432 N N . ARG B 1 493 ? 8.616 50.377 40.153 1.00 14.14 493 ARG B N 1
ATOM 7433 C CA . ARG B 1 493 ? 9.177 49.039 39.924 1.00 18.45 493 ARG B CA 1
ATOM 7434 C C . ARG B 1 493 ? 10.667 49.017 39.581 1.00 21.47 493 ARG B C 1
ATOM 7435 O O . ARG B 1 493 ? 11.207 49.993 39.072 1.00 22.40 493 ARG B O 1
ATOM 7443 N N . SER B 1 494 ? 11.315 47.888 39.870 1.00 26.84 494 SER B N 1
ATOM 7444 C CA . SER B 1 494 ? 12.739 47.663 39.570 1.00 31.56 494 SER B CA 1
ATOM 7445 C C . SER B 1 494 ? 13.091 46.181 39.704 1.00 33.59 494 SER B C 1
ATOM 7446 O O . SER B 1 494 ? 13.961 45.668 38.988 1.00 36.50 494 SER B O 1
ATOM 7449 N N . GLY C 1 9 ? 21.560 39.602 47.309 1.00 36.74 9 GLY C N 1
ATOM 7450 C CA . GLY C 1 9 ? 22.432 40.268 48.320 1.00 36.36 9 GLY C CA 1
ATOM 7451 C C . GLY C 1 9 ? 21.696 41.365 49.065 1.00 36.19 9 GLY C C 1
ATOM 7452 O O . GLY C 1 9 ? 20.877 42.078 48.483 1.00 36.41 9 GLY C O 1
ATOM 7453 N N . SER C 1 10 ? 21.991 41.509 50.353 1.00 35.32 10 SER C N 1
ATOM 7454 C CA . SER C 1 10 ? 21.333 42.518 51.176 1.00 35.23 10 SER C CA 1
ATOM 7455 C C . SER C 1 10 ? 22.288 43.035 52.249 1.00 34.36 10 SER C C 1
ATOM 7456 O O . SER C 1 10 ? 23.345 42.445 52.481 1.00 34.19 10 SER C O 1
ATOM 7459 N N . PRO C 1 11 ? 21.927 44.146 52.915 1.00 32.79 11 PRO C N 1
ATOM 7460 C CA . PRO C 1 11 ? 22.771 44.725 53.965 1.00 32.66 11 PRO C CA 1
ATOM 7461 C C . PRO C 1 11 ? 23.023 43.743 55.104 1.00 32.90 11 PRO C C 1
ATOM 7462 O O . PRO C 1 11 ? 22.193 42.878 55.386 1.00 33.15 11 PRO C O 1
ATOM 7466 N N . ASN C 1 12 ? 24.174 43.881 55.751 1.00 32.77 12 ASN C N 1
ATOM 7467 C CA . ASN C 1 12 ? 24.534 43.019 56.864 1.00 32.63 12 ASN C CA 1
ATOM 7468 C C . ASN C 1 12 ? 24.854 43.908 58.055 1.00 32.92 12 ASN C C 1
ATOM 7469 O O . ASN C 1 12 ? 25.966 44.421 58.190 1.00 32.80 12 ASN C O 1
ATOM 7474 N N . PRO C 1 13 ? 23.867 44.102 58.939 1.00 33.18 13 PRO C N 1
ATOM 7475 C CA . PRO C 1 13 ? 23.974 44.929 60.144 1.00 32.55 13 PRO C CA 1
ATOM 7476 C C . PRO C 1 13 ? 25.116 44.563 61.094 1.00 32.17 13 PRO C C 1
ATOM 7477 O O . PRO C 1 13 ? 25.749 45.447 61.673 1.00 31.17 13 PRO C O 1
ATOM 7481 N N . THR C 1 14 ? 25.380 43.270 61.255 1.00 31.54 14 THR C N 1
ATOM 7482 C CA . THR C 1 14 ? 26.453 42.825 62.143 1.00 31.83 14 THR C CA 1
ATOM 7483 C C . THR C 1 14 ? 27.815 43.316 61.639 1.00 30.86 14 THR C C 1
ATOM 7484 O O . THR C 1 14 ? 28.596 43.903 62.392 1.00 31.07 14 THR C O 1
ATOM 7488 N N . ARG C 1 15 ? 28.087 43.073 60.362 1.00 28.72 15 ARG C N 1
ATOM 7489 C CA . ARG C 1 15 ? 29.341 43.488 59.746 1.00 26.62 15 ARG C CA 1
ATOM 7490 C C . ARG C 1 15 ? 29.423 45.002 59.677 1.00 26.23 15 ARG C C 1
ATOM 7491 O O . ARG C 1 15 ? 30.488 45.589 59.878 1.00 26.49 15 ARG C O 1
ATOM 7499 N N . ALA C 1 16 ? 28.290 45.633 59.406 1.00 23.82 16 ALA C N 1
ATOM 7500 C CA . ALA C 1 16 ? 28.242 47.079 59.327 1.00 23.02 16 ALA C CA 1
ATOM 7501 C C . ALA C 1 16 ? 28.623 47.678 60.677 1.00 22.58 16 ALA C C 1
ATOM 7502 O O . ALA C 1 16 ? 29.441 48.595 60.754 1.00 21.07 16 ALA C O 1
ATOM 7504 N N . ALA C 1 17 ? 28.028 47.150 61.743 1.00 22.95 17 ALA C N 1
ATOM 7505 C CA . ALA C 1 17 ? 28.306 47.639 63.089 1.00 23.43 17 ALA C CA 1
ATOM 7506 C C . ALA C 1 17 ? 29.774 47.443 63.461 1.00 23.19 17 ALA C C 1
ATOM 7507 O O . ALA C 1 17 ? 30.351 48.261 64.183 1.00 23.30 17 ALA C O 1
ATOM 7509 N N . ALA C 1 18 ? 30.372 46.360 62.976 1.00 21.01 18 ALA C N 1
ATOM 7510 C CA . ALA C 1 18 ? 31.775 46.094 63.265 1.00 22.30 18 ALA C CA 1
ATOM 7511 C C . ALA C 1 18 ? 32.648 47.204 62.668 1.00 22.37 18 ALA C C 1
ATOM 7512 O O . ALA C 1 18 ? 33.540 47.724 63.334 1.00 21.27 18 ALA C O 1
ATOM 7514 N N . VAL C 1 19 ? 32.380 47.574 61.416 1.00 23.42 19 VAL C N 1
ATOM 7515 C CA . VAL C 1 19 ? 33.147 48.630 60.760 1.00 23.23 19 VAL C CA 1
ATOM 7516 C C . VAL C 1 19 ? 32.902 49.949 61.484 1.00 24.54 19 VAL C C 1
ATOM 7517 O O . VAL C 1 19 ? 33.792 50.793 61.585 1.00 25.66 19 VAL C O 1
ATOM 7521 N N . LYS C 1 20 ? 31.686 50.113 61.990 1.00 25.34 20 LYS C N 1
ATOM 7522 C CA . LYS C 1 20 ? 31.309 51.307 62.739 1.00 25.43 20 LYS C CA 1
ATOM 7523 C C . LYS C 1 20 ? 32.150 51.423 64.012 1.00 24.99 20 LYS C C 1
ATOM 7524 O O . LYS C 1 20 ? 32.592 52.515 64.377 1.00 25.24 20 LYS C O 1
ATOM 7530 N N . ALA C 1 21 ? 32.361 50.291 64.683 1.00 23.06 21 ALA C N 1
ATOM 7531 C CA . ALA C 1 21 ? 33.129 50.248 65.929 1.00 23.33 21 ALA C CA 1
ATOM 7532 C C . ALA C 1 21 ? 34.598 50.575 65.707 1.00 23.05 21 ALA C C 1
ATOM 7533 O O . ALA C 1 21 ? 35.245 51.208 66.544 1.00 22.95 21 ALA C O 1
ATOM 7535 N N . ALA C 1 22 ? 35.125 50.125 64.578 1.00 22.96 22 ALA C N 1
ATOM 7536 C CA . ALA C 1 22 ? 36.514 50.379 64.262 1.00 22.55 22 ALA C CA 1
ATOM 7537 C C . ALA C 1 22 ? 36.691 51.879 64.063 1.00 21.73 22 ALA C C 1
ATOM 7538 O O . ALA C 1 22 ? 37.691 52.461 64.489 1.00 21.86 22 ALA C O 1
ATOM 7540 N N . PHE C 1 23 ? 35.706 52.504 63.425 1.00 20.44 23 PHE C N 1
ATOM 7541 C CA . PHE C 1 23 ? 35.756 53.936 63.178 1.00 20.58 23 PHE C CA 1
ATOM 7542 C C . PHE C 1 23 ? 35.642 54.682 64.507 1.00 20.85 23 PHE C C 1
ATOM 7543 O O . PHE C 1 23 ? 36.351 55.664 64.744 1.00 21.22 23 PHE C O 1
ATOM 7551 N N . GLN C 1 24 ? 34.756 54.201 65.376 1.00 22.90 24 GLN C N 1
ATOM 7552 C CA . GLN C 1 24 ? 34.562 54.810 66.689 1.00 25.99 24 GLN C CA 1
ATOM 7553 C C . GLN C 1 24 ? 35.883 54.747 67.445 1.00 26.49 24 GLN C C 1
ATOM 7554 O O . GLN C 1 24 ? 36.383 55.764 67.932 1.00 27.48 24 GLN C O 1
ATOM 7560 N N . THR C 1 25 ? 36.455 53.553 67.530 1.00 25.18 25 THR C N 1
ATOM 7561 C CA . THR C 1 25 ? 37.726 53.389 68.220 1.00 26.26 25 THR C CA 1
ATOM 7562 C C . THR C 1 25 ? 38.768 54.326 67.610 1.00 26.77 25 THR C C 1
ATOM 7563 O O . THR C 1 25 ? 39.434 55.085 68.322 1.00 27.17 25 THR C O 1
ATOM 7567 N N . SER C 1 26 ? 38.896 54.280 66.289 1.00 25.53 26 SER C N 1
ATOM 7568 C CA . SER C 1 26 ? 39.854 55.130 65.600 1.00 25.32 26 SER C CA 1
ATOM 7569 C C . SER C 1 26 ? 39.655 56.600 65.938 1.00 24.68 26 SER C C 1
ATOM 7570 O O . SER C 1 26 ? 40.620 57.306 66.227 1.00 23.70 26 SER C O 1
ATOM 7573 N N . TRP C 1 27 ? 38.405 57.060 65.902 1.00 24.51 27 TRP C N 1
ATOM 7574 C CA . TRP C 1 27 ? 38.116 58.462 66.195 1.00 25.45 27 TRP C CA 1
ATOM 7575 C C . TRP C 1 27 ? 38.433 58.879 67.629 1.00 25.51 27 TRP C C 1
ATOM 7576 O O . TRP C 1 27 ? 38.999 59.950 67.849 1.00 26.13 27 TRP C O 1
ATOM 7587 N N . ASN C 1 28 ? 38.047 58.053 68.598 1.00 25.94 28 ASN C N 1
ATOM 7588 C CA . ASN C 1 28 ? 38.313 58.358 70.005 1.00 28.98 28 ASN C CA 1
ATOM 7589 C C . ASN C 1 28 ? 39.818 58.500 70.215 1.00 29.41 28 ASN C C 1
ATOM 7590 O O . ASN C 1 28 ? 40.277 59.361 70.963 1.00 28.88 28 ASN C O 1
ATOM 7595 N N . ALA C 1 29 ? 40.583 57.647 69.547 1.00 30.07 29 ALA C N 1
ATOM 7596 C CA . ALA C 1 29 ? 42.027 57.691 69.669 1.00 30.90 29 ALA C CA 1
ATOM 7597 C C . ALA C 1 29 ? 42.530 59.017 69.137 1.00 31.27 29 ALA C C 1
ATOM 7598 O O . ALA C 1 29 ? 43.212 59.767 69.841 1.00 31.10 29 ALA C O 1
ATOM 7600 N N . TYR C 1 30 ? 42.178 59.303 67.888 1.00 31.11 30 TYR C N 1
ATOM 7601 C CA . TYR C 1 30 ? 42.603 60.537 67.234 1.00 31.77 30 TYR C CA 1
ATOM 7602 C C . TYR C 1 30 ? 42.177 61.793 67.974 1.00 31.24 30 TYR C C 1
ATOM 7603 O O . TYR C 1 30 ? 42.979 62.702 68.180 1.00 31.22 30 TYR C O 1
ATOM 7612 N N . HIS C 1 31 ? 40.911 61.841 68.365 1.00 31.45 31 HIS C N 1
ATOM 7613 C CA . HIS C 1 31 ? 40.377 63.000 69.067 1.00 32.79 31 HIS C CA 1
ATOM 7614 C C . HIS C 1 31 ? 41.053 63.236 70.413 1.00 33.04 31 HIS C C 1
ATOM 7615 O O . HIS C 1 31 ? 41.332 64.375 70.791 1.00 33.14 31 HIS C O 1
ATOM 7622 N N . HIS C 1 32 ? 41.317 62.152 71.134 1.00 34.03 32 HIS C N 1
ATOM 7623 C CA . HIS C 1 32 ? 41.935 62.241 72.454 1.00 35.33 32 HIS C CA 1
ATOM 7624 C C . HIS C 1 32 ? 43.447 62.509 72.451 1.00 34.10 32 HIS C C 1
ATOM 7625 O O . HIS C 1 32 ? 43.962 63.125 73.382 1.00 34.37 32 HIS C O 1
ATOM 7632 N N . PHE C 1 33 ? 44.156 62.079 71.408 1.00 32.30 33 PHE C N 1
ATOM 7633 C CA . PHE C 1 33 ? 45.605 62.275 71.368 1.00 31.68 33 PHE C CA 1
ATOM 7634 C C . PHE C 1 33 ? 46.203 63.186 70.304 1.00 30.78 33 PHE C C 1
ATOM 7635 O O . PHE C 1 33 ? 47.271 63.756 70.518 1.00 31.29 33 PHE C O 1
ATOM 7643 N N . ALA C 1 34 ? 45.542 63.324 69.161 1.00 30.14 34 ALA C N 1
ATOM 7644 C CA . ALA C 1 34 ? 46.088 64.155 68.091 1.00 28.80 34 ALA C CA 1
ATOM 7645 C C . ALA C 1 34 ? 45.285 65.412 67.749 1.00 27.55 34 ALA C C 1
ATOM 7646 O O . ALA C 1 34 ? 45.856 66.490 67.611 1.00 25.74 34 ALA C O 1
ATOM 7648 N N . PHE C 1 35 ? 43.973 65.273 67.597 1.00 27.73 35 PHE C N 1
ATOM 7649 C CA . PHE C 1 35 ? 43.116 66.409 67.255 1.00 28.73 35 PHE C CA 1
ATOM 7650 C C . PHE C 1 35 ? 43.504 67.674 68.030 1.00 28.40 35 PHE C C 1
ATOM 7651 O O . PHE C 1 35 ? 43.756 67.618 69.234 1.00 28.78 35 PHE C O 1
ATOM 7659 N N . PRO C 1 36 ? 43.550 68.838 67.348 1.00 28.25 36 PRO C N 1
ATOM 7660 C CA . PRO C 1 36 ? 43.283 69.090 65.924 1.00 27.77 36 PRO C CA 1
ATOM 7661 C C . PRO C 1 36 ? 44.465 68.875 64.969 1.00 27.31 36 PRO C C 1
ATOM 7662 O O . PRO C 1 36 ? 44.454 69.374 63.846 1.00 28.00 36 PRO C O 1
ATOM 7666 N N . HIS C 1 37 ? 45.481 68.146 65.414 1.00 26.58 37 HIS C N 1
ATOM 7667 C CA . HIS C 1 37 ? 46.647 67.874 64.579 1.00 25.93 37 HIS C CA 1
ATOM 7668 C C . HIS C 1 37 ? 46.254 66.957 63.421 1.00 25.18 37 HIS C C 1
ATOM 7669 O O . HIS C 1 37 ? 45.215 66.309 63.477 1.00 25.33 37 HIS C O 1
ATOM 7676 N N . ASP C 1 38 ? 47.077 66.902 62.377 1.00 23.86 38 ASP C N 1
ATOM 7677 C CA . ASP C 1 38 ? 46.752 66.097 61.203 1.00 24.37 38 ASP C CA 1
ATOM 7678 C C . ASP C 1 38 ? 46.545 64.601 61.405 1.00 25.67 38 ASP C C 1
ATOM 7679 O O . ASP C 1 38 ? 45.463 64.085 61.131 1.00 24.64 38 ASP C O 1
ATOM 7684 N N . ASP C 1 39 ? 47.568 63.897 61.870 1.00 26.82 39 ASP C N 1
ATOM 7685 C CA . ASP C 1 39 ? 47.420 62.461 62.047 1.00 28.50 39 ASP C CA 1
ATOM 7686 C C . ASP C 1 39 ? 47.832 61.949 63.415 1.00 28.70 39 ASP C C 1
ATOM 7687 O O . ASP C 1 39 ? 48.522 62.621 64.175 1.00 28.53 39 ASP C O 1
ATOM 7692 N N . LEU C 1 40 ? 47.405 60.733 63.714 1.00 28.03 40 LEU C N 1
ATOM 7693 C CA . LEU C 1 40 ? 47.735 60.114 64.976 1.00 28.27 40 LEU C CA 1
ATOM 7694 C C . LEU C 1 40 ? 48.694 58.947 64.780 1.00 27.94 40 LEU C C 1
ATOM 7695 O O . LEU C 1 40 ? 48.653 58.247 63.765 1.00 26.95 40 LEU C O 1
ATOM 7700 N N . HIS C 1 41 ? 49.570 58.768 65.760 1.00 28.46 41 HIS C N 1
ATOM 7701 C CA . HIS C 1 41 ? 50.515 57.665 65.776 1.00 28.16 41 HIS C CA 1
ATOM 7702 C C . HIS C 1 41 ? 50.024 56.883 66.982 1.00 28.13 41 HIS C C 1
ATOM 7703 O O . HIS C 1 41 ? 50.430 57.141 68.112 1.00 30.28 41 HIS C O 1
ATOM 7710 N N . PRO C 1 42 ? 49.125 55.918 66.745 1.00 27.22 42 PRO C N 1
ATOM 7711 C CA . PRO C 1 42 ? 48.488 55.038 67.728 1.00 26.90 42 PRO C CA 1
ATOM 7712 C C . PRO C 1 42 ? 49.364 54.250 68.705 1.00 27.10 42 PRO C C 1
ATOM 7713 O O . PRO C 1 42 ? 48.924 53.952 69.816 1.00 26.97 42 PRO C O 1
ATOM 7717 N N . VAL C 1 43 ? 50.585 53.904 68.311 1.00 25.52 43 VAL C N 1
ATOM 7718 C CA . VAL C 1 43 ? 51.445 53.136 69.205 1.00 26.36 43 VAL C CA 1
ATOM 7719 C C . VAL C 1 43 ? 52.120 54.014 70.257 1.00 26.65 43 VAL C C 1
ATOM 7720 O O . VAL C 1 43 ? 52.203 53.646 71.426 1.00 27.60 43 VAL C O 1
ATOM 7724 N N . SER C 1 44 ? 52.596 55.177 69.835 1.00 25.72 44 SER C N 1
ATOM 7725 C CA . SER C 1 44 ? 53.253 56.111 70.733 1.00 24.98 44 SER C CA 1
ATOM 7726 C C . SER C 1 44 ? 52.286 57.210 71.164 1.00 26.21 44 SER C C 1
ATOM 7727 O O . SER C 1 44 ? 52.651 58.091 71.944 1.00 26.36 44 SER C O 1
ATOM 7730 N N . ASN C 1 45 ? 51.058 57.153 70.656 1.00 25.05 45 ASN C N 1
ATOM 7731 C CA . ASN C 1 45 ? 50.043 58.164 70.945 1.00 26.15 45 ASN C CA 1
ATOM 7732 C C . ASN C 1 45 ? 50.548 59.568 70.648 1.00 26.98 45 ASN C C 1
ATOM 7733 O O . ASN C 1 45 ? 50.145 60.540 71.282 1.00 26.52 45 ASN C O 1
ATOM 7738 N N . SER C 1 46 ? 51.440 59.659 69.667 1.00 29.19 46 SER C N 1
ATOM 7739 C CA . SER C 1 46 ? 51.987 60.937 69.241 1.00 29.84 46 SER C CA 1
ATOM 7740 C C . SER C 1 46 ? 51.211 61.339 67.990 1.00 30.19 46 SER C C 1
ATOM 7741 O O . SER C 1 46 ? 50.212 60.707 67.647 1.00 31.50 46 SER C O 1
ATOM 7744 N N . PHE C 1 47 ? 51.662 62.376 67.301 1.00 30.59 47 PHE C N 1
ATOM 7745 C CA . PHE C 1 47 ? 50.953 62.826 66.116 1.00 31.13 47 PHE C CA 1
ATOM 7746 C C . PHE C 1 47 ? 51.900 63.478 65.133 1.00 30.96 47 PHE C C 1
ATOM 7747 O O . PHE C 1 47 ? 53.108 63.497 65.352 1.00 31.53 47 PHE C O 1
ATOM 7755 N N . ASP C 1 48 ? 51.338 64.000 64.046 1.00 29.96 48 ASP C N 1
ATOM 7756 C CA . ASP C 1 48 ? 52.119 64.689 63.031 1.00 29.80 48 ASP C CA 1
ATOM 7757 C C . ASP C 1 48 ? 51.242 65.707 62.301 1.00 28.85 48 ASP C C 1
ATOM 7758 O O . ASP C 1 48 ? 50.019 65.699 62.446 1.00 27.87 48 ASP C O 1
ATOM 7763 N N . ASP C 1 49 ? 51.880 66.598 61.547 1.00 27.51 49 ASP C N 1
ATOM 7764 C CA . ASP C 1 49 ? 51.178 67.612 60.768 1.00 27.37 49 ASP C CA 1
ATOM 7765 C C . ASP C 1 49 ? 51.748 67.617 59.344 1.00 26.62 49 ASP C C 1
ATOM 7766 O O . ASP C 1 49 ? 52.190 68.651 58.839 1.00 25.01 49 ASP C O 1
ATOM 7771 N N . GLU C 1 50 ? 51.733 66.449 58.706 1.00 26.45 50 GLU C N 1
ATOM 7772 C CA . GLU C 1 50 ? 52.249 66.302 57.349 1.00 27.87 50 GLU C CA 1
ATOM 7773 C C . GLU C 1 50 ? 51.261 66.847 56.326 1.00 26.76 50 GLU C C 1
ATOM 7774 O O . GLU C 1 50 ? 51.520 66.840 55.125 1.00 27.09 50 GLU C O 1
ATOM 7780 N N . ARG C 1 51 ? 50.125 67.325 56.815 1.00 25.52 51 ARG C N 1
ATOM 7781 C CA . ARG C 1 51 ? 49.095 67.863 55.949 1.00 24.45 51 ARG C CA 1
ATOM 7782 C C . ARG C 1 51 ? 48.911 69.353 56.242 1.00 24.78 51 ARG C C 1
ATOM 7783 O O . ARG C 1 51 ? 47.804 69.891 56.165 1.00 25.70 51 ARG C O 1
ATOM 7791 N N . ASN C 1 52 ? 50.015 70.003 56.595 1.00 23.87 52 ASN C N 1
ATOM 7792 C CA . ASN C 1 52 ? 50.045 71.433 56.888 1.00 24.05 52 ASN C CA 1
ATOM 7793 C C . ASN C 1 52 ? 49.312 71.893 58.149 1.00 23.42 52 ASN C C 1
ATOM 7794 O O . ASN C 1 52 ? 48.990 73.071 58.285 1.00 22.96 52 ASN C O 1
ATOM 7799 N N . GLY C 1 53 ? 49.054 70.967 59.067 1.00 23.88 53 GLY C N 1
ATOM 7800 C CA . GLY C 1 53 ? 48.392 71.318 60.313 1.00 23.60 53 GLY C CA 1
ATOM 7801 C C . GLY C 1 53 ? 46.978 71.876 60.250 1.00 23.55 53 GLY C C 1
ATOM 7802 O O . GLY C 1 53 ? 46.589 72.699 61.084 1.00 22.37 53 GLY C O 1
ATOM 7803 N N . TRP C 1 54 ? 46.198 71.444 59.269 1.00 22.68 54 TRP C N 1
ATOM 7804 C CA . TRP C 1 54 ? 44.824 71.913 59.170 1.00 22.80 54 TRP C CA 1
ATOM 7805 C C . TRP C 1 54 ? 43.868 70.876 59.743 1.00 23.37 54 TRP C C 1
ATOM 7806 O O . TRP C 1 54 ? 42.659 71.105 59.796 1.00 25.44 54 TRP C O 1
ATOM 7817 N N . GLY C 1 55 ? 44.419 69.743 60.180 1.00 23.30 55 GLY C N 1
ATOM 7818 C CA . GLY C 1 55 ? 43.609 68.684 60.758 1.00 21.98 55 GLY C CA 1
ATOM 7819 C C . GLY C 1 55 ? 42.983 67.773 59.720 1.00 21.73 55 GLY C C 1
ATOM 7820 O O . GLY C 1 55 ? 41.765 67.600 59.692 1.00 22.26 55 GLY C O 1
ATOM 7821 N N . SER C 1 56 ? 43.819 67.172 58.882 1.00 20.73 56 SER C N 1
ATOM 7822 C CA . SER C 1 56 ? 43.342 66.293 57.826 1.00 22.02 56 SER C CA 1
ATOM 7823 C C . SER C 1 56 ? 42.428 65.141 58.260 1.00 21.32 56 SER C C 1
ATOM 7824 O O . SER C 1 56 ? 41.377 64.931 57.650 1.00 20.73 56 SER C O 1
ATOM 7827 N N . SER C 1 57 ? 42.811 64.397 59.297 1.00 19.87 57 SER C N 1
ATOM 7828 C CA . SER C 1 57 ? 41.990 63.275 59.752 1.00 19.98 57 SER C CA 1
ATOM 7829 C C . SER C 1 57 ? 40.548 63.678 60.066 1.00 21.26 57 SER C C 1
ATOM 7830 O O . SER C 1 57 ? 39.609 62.938 59.761 1.00 20.75 57 SER C O 1
ATOM 7833 N N . ALA C 1 58 ? 40.380 64.858 60.658 1.00 20.70 58 ALA C N 1
ATOM 7834 C CA . ALA C 1 58 ? 39.062 65.369 61.009 1.00 20.13 58 ALA C CA 1
ATOM 7835 C C . ALA C 1 58 ? 38.234 65.690 59.765 1.00 20.45 58 ALA C C 1
ATOM 7836 O O . ALA C 1 58 ? 37.063 65.337 59.684 1.00 21.11 58 ALA C O 1
ATOM 7838 N N . ILE C 1 59 ? 38.835 66.366 58.797 1.00 20.36 59 ILE C N 1
ATOM 7839 C CA . ILE C 1 59 ? 38.105 66.712 57.589 1.00 22.54 59 ILE C CA 1
ATOM 7840 C C . ILE C 1 59 ? 37.928 65.514 56.655 1.00 23.65 59 ILE C C 1
ATOM 7841 O O . ILE C 1 59 ? 36.921 65.406 55.952 1.00 24.31 59 ILE C O 1
ATOM 7846 N N . ASP C 1 60 ? 38.898 64.607 56.662 1.00 23.14 60 ASP C N 1
ATOM 7847 C CA . ASP C 1 60 ? 38.840 63.426 55.814 1.00 22.21 60 ASP C CA 1
ATOM 7848 C C . ASP C 1 60 ? 37.799 62.426 56.344 1.00 22.00 60 ASP C C 1
ATOM 7849 O O . ASP C 1 60 ? 37.153 61.723 55.565 1.00 22.70 60 ASP C O 1
ATOM 7854 N N . GLY C 1 61 ? 37.619 62.375 57.661 1.00 19.53 61 GLY C N 1
ATOM 7855 C CA . GLY C 1 61 ? 36.656 61.442 58.230 1.00 18.97 61 GLY C CA 1
ATOM 7856 C C . GLY C 1 61 ? 35.262 62.006 58.462 1.00 18.29 61 GLY C C 1
ATOM 7857 O O . GLY C 1 61 ? 34.327 61.271 58.781 1.00 17.90 61 GLY C O 1
ATOM 7858 N N . LEU C 1 62 ? 35.124 63.315 58.298 1.00 17.75 62 LEU C N 1
ATOM 7859 C CA . LEU C 1 62 ? 33.847 63.983 58.497 1.00 18.61 62 LEU C CA 1
ATOM 7860 C C . LEU C 1 62 ? 32.686 63.319 57.759 1.00 19.62 62 LEU C C 1
ATOM 7861 O O . LEU C 1 62 ? 31.681 62.961 58.370 1.00 20.04 62 LEU C O 1
ATOM 7866 N N . ASP C 1 63 ? 32.811 63.147 56.449 1.00 18.59 63 ASP C N 1
ATOM 7867 C CA . ASP C 1 63 ? 31.708 62.548 55.724 1.00 19.73 63 ASP C CA 1
ATOM 7868 C C . ASP C 1 63 ? 31.448 61.087 56.079 1.00 18.88 63 ASP C C 1
ATOM 7869 O O . ASP C 1 63 ? 30.300 60.650 56.095 1.00 19.13 63 ASP C O 1
ATOM 7874 N N . THR C 1 64 ? 32.501 60.334 56.377 1.00 18.94 64 THR C N 1
ATOM 7875 C CA . THR C 1 64 ? 32.335 58.934 56.743 1.00 18.36 64 THR C CA 1
ATOM 7876 C C . THR C 1 64 ? 31.475 58.867 58.010 1.00 18.35 64 THR C C 1
ATOM 7877 O O . THR C 1 64 ? 30.608 58.003 58.144 1.00 16.06 64 THR C O 1
ATOM 7881 N N . ALA C 1 65 ? 31.710 59.808 58.920 1.00 19.02 65 ALA C N 1
ATOM 7882 C CA . ALA C 1 65 ? 30.957 59.885 60.162 1.00 20.71 65 ALA C CA 1
ATOM 7883 C C . ALA C 1 65 ? 29.501 60.237 59.843 1.00 21.94 65 ALA C C 1
ATOM 7884 O O . ALA C 1 65 ? 28.578 59.769 60.510 1.00 23.14 65 ALA C O 1
ATOM 7886 N N . ILE C 1 66 ? 29.299 61.067 58.824 1.00 20.95 66 ILE C N 1
ATOM 7887 C CA . ILE C 1 66 ? 27.952 61.448 58.427 1.00 20.91 66 ILE C CA 1
ATOM 7888 C C . ILE C 1 66 ? 27.208 60.207 57.944 1.00 22.08 66 ILE C C 1
ATOM 7889 O O . ILE C 1 66 ? 26.108 59.910 58.415 1.00 22.00 66 ILE C O 1
ATOM 7894 N N . LEU C 1 67 ? 27.820 59.475 57.017 1.00 21.00 67 LEU C N 1
ATOM 7895 C CA . LEU C 1 67 ? 27.204 58.270 56.481 1.00 21.73 67 LEU C CA 1
ATOM 7896 C C . LEU C 1 67 ? 26.923 57.205 57.546 1.00 22.20 67 LEU C C 1
ATOM 7897 O O . LEU C 1 67 ? 25.942 56.469 57.445 1.00 24.29 67 LEU C O 1
ATOM 7902 N N . MET C 1 68 ? 27.767 57.123 58.567 1.00 22.01 68 MET C N 1
ATOM 7903 C CA . MET C 1 68 ? 27.569 56.131 59.617 1.00 23.50 68 MET C CA 1
ATOM 7904 C C . MET C 1 68 ? 26.545 56.578 60.650 1.00 25.05 68 MET C C 1
ATOM 7905 O O . MET C 1 68 ? 26.068 55.770 61.450 1.00 26.12 68 MET C O 1
ATOM 7910 N N . GLY C 1 69 ? 26.212 57.865 60.631 1.00 25.90 69 GLY C N 1
ATOM 7911 C CA . GLY C 1 69 ? 25.243 58.391 61.576 1.00 26.51 69 GLY C CA 1
ATOM 7912 C C . GLY C 1 69 ? 25.835 58.793 62.915 1.00 27.33 69 GLY C C 1
ATOM 7913 O O . GLY C 1 69 ? 25.164 58.701 63.940 1.00 27.15 69 GLY C O 1
ATOM 7914 N N . ASP C 1 70 ? 27.092 59.233 62.913 1.00 28.06 70 ASP C N 1
ATOM 7915 C CA . ASP C 1 70 ? 27.765 59.663 64.138 1.00 29.79 70 ASP C CA 1
ATOM 7916 C C . ASP C 1 70 ? 27.513 61.155 64.338 1.00 30.36 70 ASP C C 1
ATOM 7917 O O . ASP C 1 70 ? 28.352 61.992 64.021 1.00 29.12 70 ASP C O 1
ATOM 7922 N N . ALA C 1 71 ? 26.343 61.471 64.877 1.00 32.26 71 ALA C N 1
ATOM 7923 C CA . ALA C 1 71 ? 25.946 62.849 65.109 1.00 34.19 71 ALA C CA 1
ATOM 7924 C C . ALA C 1 71 ? 26.962 63.659 65.904 1.00 34.72 71 ALA C C 1
ATOM 7925 O O . ALA C 1 71 ? 27.333 64.758 65.500 1.00 36.41 71 ALA C O 1
ATOM 7927 N N . ASP C 1 72 ? 27.412 63.126 67.032 1.00 34.37 72 ASP C N 1
ATOM 7928 C CA . ASP C 1 72 ? 28.362 63.852 67.861 1.00 34.92 72 ASP C CA 1
ATOM 7929 C C . ASP C 1 72 ? 29.715 64.030 67.183 1.00 33.39 72 ASP C C 1
ATOM 7930 O O . ASP C 1 72 ? 30.314 65.107 67.250 1.00 31.97 72 ASP C O 1
ATOM 7935 N N . ILE C 1 73 ? 30.204 62.985 66.526 1.00 31.76 73 ILE C N 1
ATOM 7936 C CA . ILE C 1 73 ? 31.484 63.099 65.842 1.00 30.56 73 ILE C CA 1
ATOM 7937 C C . ILE C 1 73 ? 31.368 64.180 64.781 1.00 30.53 73 ILE C C 1
ATOM 7938 O O . ILE C 1 73 ? 32.280 64.984 64.600 1.00 30.43 73 ILE C O 1
ATOM 7943 N N . VAL C 1 74 ? 30.234 64.202 64.087 1.00 29.62 74 VAL C N 1
ATOM 7944 C CA . VAL C 1 74 ? 30.001 65.195 63.049 1.00 29.93 74 VAL C CA 1
ATOM 7945 C C . VAL C 1 74 ? 29.935 66.603 63.637 1.00 29.62 74 VAL C C 1
ATOM 7946 O O . VAL C 1 74 ? 30.510 67.540 63.088 1.00 29.38 74 VAL C O 1
ATOM 7950 N N . ASN C 1 75 ? 29.241 66.754 64.758 1.00 30.32 75 ASN C N 1
ATOM 7951 C CA . ASN C 1 75 ? 29.126 68.063 65.377 1.00 32.57 75 ASN C CA 1
ATOM 7952 C C . ASN C 1 75 ? 30.443 68.588 65.930 1.00 31.64 75 ASN C C 1
ATOM 7953 O O . ASN C 1 75 ? 30.724 69.781 65.827 1.00 30.45 75 ASN C O 1
ATOM 7958 N N . THR C 1 76 ? 31.258 67.712 66.505 1.00 31.27 76 THR C N 1
ATOM 7959 C CA . THR C 1 76 ? 32.536 68.162 67.033 1.00 32.77 76 THR C CA 1
ATOM 7960 C C . THR C 1 76 ? 33.415 68.669 65.891 1.00 31.73 76 THR C C 1
ATOM 7961 O O . THR C 1 76 ? 34.128 69.659 66.036 1.00 31.88 76 THR C O 1
ATOM 7965 N N . ILE C 1 77 ? 33.358 67.990 64.752 1.00 30.74 77 ILE C N 1
ATOM 7966 C CA . ILE C 1 77 ? 34.153 68.388 63.596 1.00 29.85 77 ILE C CA 1
ATOM 7967 C C . ILE C 1 77 ? 33.618 69.690 63.002 1.00 29.78 77 ILE C C 1
ATOM 7968 O O . ILE C 1 77 ? 34.385 70.598 62.680 1.00 29.62 77 ILE C O 1
ATOM 7973 N N . LEU C 1 78 ? 32.300 69.787 62.864 1.00 29.51 78 LEU C N 1
ATOM 7974 C CA . LEU C 1 78 ? 31.704 70.995 62.316 1.00 30.53 78 LEU C CA 1
ATOM 7975 C C . LEU C 1 78 ? 32.013 72.210 63.188 1.00 31.04 78 LEU C C 1
ATOM 7976 O O . LEU C 1 78 ? 32.186 73.317 62.685 1.00 30.82 78 LEU C O 1
ATOM 7981 N N . GLN C 1 79 ? 32.082 72.002 64.497 1.00 33.49 79 GLN C N 1
ATOM 7982 C CA . GLN C 1 79 ? 32.372 73.094 65.420 1.00 36.26 79 GLN C CA 1
ATOM 7983 C C . GLN C 1 79 ? 33.804 73.581 65.260 1.00 35.56 79 GLN C C 1
ATOM 7984 O O . GLN C 1 79 ? 34.140 74.687 65.676 1.00 36.28 79 GLN C O 1
ATOM 7990 N N . TYR C 1 80 ? 34.644 72.752 64.650 1.00 34.33 80 TYR C N 1
ATOM 7991 C CA . TYR C 1 80 ? 36.042 73.097 64.448 1.00 32.38 80 TYR C CA 1
ATOM 7992 C C . TYR C 1 80 ? 36.334 73.707 63.079 1.00 31.15 80 TYR C C 1
ATOM 7993 O O . TYR C 1 80 ? 37.163 74.611 62.966 1.00 32.08 80 TYR C O 1
ATOM 8002 N N . VAL C 1 81 ? 35.644 73.229 62.048 1.00 29.70 81 VAL C N 1
ATOM 8003 C CA . VAL C 1 81 ? 35.852 73.716 60.684 1.00 29.25 81 VAL C CA 1
ATOM 8004 C C . VAL C 1 81 ? 36.030 75.237 60.558 1.00 29.40 81 VAL C C 1
ATOM 8005 O O . VAL C 1 81 ? 36.967 75.705 59.915 1.00 28.99 81 VAL C O 1
ATOM 8009 N N . PRO C 1 82 ? 35.137 76.027 61.175 1.00 29.83 82 PRO C N 1
ATOM 8010 C CA . PRO C 1 82 ? 35.255 77.487 61.086 1.00 30.16 82 PRO C CA 1
ATOM 8011 C C . PRO C 1 82 ? 36.545 78.054 61.695 1.00 30.91 82 PRO C C 1
ATOM 8012 O O . PRO C 1 82 ? 36.987 79.141 61.319 1.00 30.22 82 PRO C O 1
ATOM 8016 N N . GLN C 1 83 ? 37.138 77.315 62.630 1.00 30.47 83 GLN C N 1
ATOM 8017 C CA . GLN C 1 83 ? 38.360 77.745 63.311 1.00 32.11 83 GLN C CA 1
ATOM 8018 C C . GLN C 1 83 ? 39.624 77.656 62.456 1.00 31.93 83 GLN C C 1
ATOM 8019 O O . GLN C 1 83 ? 40.567 78.423 62.653 1.00 32.57 83 GLN C O 1
ATOM 8025 N N . ILE C 1 84 ? 39.645 76.721 61.514 1.00 31.36 84 ILE C N 1
ATOM 8026 C CA . ILE C 1 84 ? 40.809 76.540 60.652 1.00 31.06 84 ILE C CA 1
ATOM 8027 C C . ILE C 1 84 ? 41.135 77.809 59.867 1.00 32.38 84 ILE C C 1
ATOM 8028 O O . ILE C 1 84 ? 40.235 78.487 59.375 1.00 32.44 84 ILE C O 1
ATOM 8033 N N . ASN C 1 85 ? 42.421 78.131 59.756 1.00 33.15 85 ASN C N 1
ATOM 8034 C CA . ASN C 1 85 ? 42.847 79.311 59.008 1.00 35.90 85 ASN C CA 1
ATOM 8035 C C . ASN C 1 85 ? 43.554 78.853 57.730 1.00 34.04 85 ASN C C 1
ATOM 8036 O O . ASN C 1 85 ? 44.765 78.646 57.709 1.00 32.62 85 ASN C O 1
ATOM 8041 N N . PHE C 1 86 ? 42.776 78.686 56.666 1.00 31.93 86 PHE C N 1
ATOM 8042 C CA . PHE C 1 86 ? 43.309 78.233 55.388 1.00 29.88 86 PHE C CA 1
ATOM 8043 C C . PHE C 1 86 ? 44.021 79.322 54.597 1.00 28.13 86 PHE C C 1
ATOM 8044 O O . PHE C 1 86 ? 44.494 79.075 53.488 1.00 27.59 86 PHE C O 1
ATOM 8052 N N . THR C 1 87 ? 44.102 80.523 55.158 1.00 26.93 87 THR C N 1
ATOM 8053 C CA . THR C 1 87 ? 44.771 81.623 54.467 1.00 26.35 87 THR C CA 1
ATOM 8054 C C . THR C 1 87 ? 46.270 81.624 54.746 1.00 26.16 87 THR C C 1
ATOM 8055 O O . THR C 1 87 ? 47.012 82.397 54.145 1.00 26.29 87 THR C O 1
ATOM 8059 N N . THR C 1 88 ? 46.713 80.781 55.672 1.00 26.11 88 THR C N 1
ATOM 8060 C CA . THR C 1 88 ? 48.135 80.705 55.997 1.00 27.53 88 THR C CA 1
ATOM 8061 C C . THR C 1 88 ? 48.490 79.316 56.486 1.00 26.69 88 THR C C 1
ATOM 8062 O O . THR C 1 88 ? 47.696 78.389 56.391 1.00 25.49 88 THR C O 1
ATOM 8066 N N . THR C 1 89 ? 49.702 79.192 57.012 1.00 26.77 89 THR C N 1
ATOM 8067 C CA . THR C 1 89 ? 50.188 77.940 57.563 1.00 27.46 89 THR C CA 1
ATOM 8068 C C . THR C 1 89 ? 50.959 78.261 58.839 1.00 26.97 89 THR C C 1
ATOM 8069 O O . THR C 1 89 ? 51.643 79.288 58.925 1.00 25.24 89 THR C O 1
ATOM 8073 N N . ALA C 1 90 ? 50.826 77.392 59.836 1.00 27.11 90 ALA C N 1
ATOM 8074 C CA . ALA C 1 90 ? 51.513 77.582 61.107 1.00 27.32 90 ALA C CA 1
ATOM 8075 C C . ALA C 1 90 ? 53.002 77.767 60.840 1.00 27.55 90 ALA C C 1
ATOM 8076 O O . ALA C 1 90 ? 53.619 78.723 61.325 1.00 27.74 90 ALA C O 1
ATOM 8078 N N . VAL C 1 91 ? 53.567 76.855 60.052 1.00 25.28 91 VAL C N 1
ATOM 8079 C CA . VAL C 1 91 ? 54.983 76.903 59.708 1.00 24.01 91 VAL C CA 1
ATOM 8080 C C . VAL C 1 91 ? 55.251 77.850 58.539 1.00 23.11 91 VAL C C 1
ATOM 8081 O O . VAL C 1 91 ? 54.706 77.684 57.449 1.00 22.49 91 VAL C O 1
ATOM 8085 N N . ALA C 1 92 ? 56.097 78.844 58.780 1.00 22.30 92 ALA C N 1
ATOM 8086 C CA . ALA C 1 92 ? 56.453 79.823 57.761 1.00 21.96 92 ALA C CA 1
ATOM 8087 C C . ALA C 1 92 ? 57.111 79.143 56.565 1.00 21.14 92 ALA C C 1
ATOM 8088 O O . ALA C 1 92 ? 57.903 78.217 56.728 1.00 20.99 92 ALA C O 1
ATOM 8090 N N . ASN C 1 93 ? 56.780 79.619 55.369 1.00 20.16 93 ASN C N 1
ATOM 8091 C CA . ASN C 1 93 ? 57.318 79.083 54.122 1.00 20.22 93 ASN C CA 1
ATOM 8092 C C . ASN C 1 93 ? 57.175 77.576 53.985 1.00 20.10 93 ASN C C 1
ATOM 8093 O O . ASN C 1 93 ? 58.008 76.916 53.361 1.00 20.57 93 ASN C O 1
ATOM 8098 N N . GLN C 1 94 ? 56.113 77.032 54.562 1.00 18.32 94 GLN C N 1
ATOM 8099 C CA . GLN C 1 94 ? 55.890 75.609 54.483 1.00 18.05 94 GLN C CA 1
ATOM 8100 C C . GLN C 1 94 ? 55.267 75.233 53.144 1.00 19.04 94 GLN C C 1
ATOM 8101 O O . GLN C 1 94 ? 54.311 75.867 52.687 1.00 16.43 94 GLN C O 1
ATOM 8107 N N . GLY C 1 95 ? 55.816 74.189 52.528 1.00 18.39 95 GLY C N 1
ATOM 8108 C CA . GLY C 1 95 ? 55.313 73.732 51.250 1.00 17.86 95 GLY C CA 1
ATOM 8109 C C . GLY C 1 95 ? 53.937 73.108 51.372 1.00 16.92 95 GLY C C 1
ATOM 8110 O O . GLY C 1 95 ? 53.638 72.409 52.338 1.00 16.85 95 GLY C O 1
ATOM 8111 N N . SER C 1 96 ? 53.094 73.369 50.383 1.00 17.35 96 SER C N 1
ATOM 8112 C CA . SER C 1 96 ? 51.740 72.837 50.369 1.00 17.21 96 SER C CA 1
ATOM 8113 C C . SER C 1 96 ? 51.501 72.088 49.064 1.00 16.11 96 SER C C 1
ATOM 8114 O O . SER C 1 96 ? 51.579 72.665 47.982 1.00 17.07 96 SER C O 1
ATOM 8117 N N . SER C 1 97 ? 51.229 70.794 49.179 1.00 15.45 97 SER C N 1
ATOM 8118 C CA . SER C 1 97 ? 50.967 69.950 48.021 1.00 15.09 97 SER C CA 1
ATOM 8119 C C . SER C 1 97 ? 49.553 70.210 47.524 1.00 15.37 97 SER C C 1
ATOM 8120 O O . SER C 1 97 ? 48.575 69.961 48.237 1.00 12.63 97 SER C O 1
ATOM 8123 N N . VAL C 1 98 ? 49.454 70.712 46.299 1.00 16.20 98 VAL C N 1
ATOM 8124 C CA . VAL C 1 98 ? 48.165 71.021 45.690 1.00 16.02 98 VAL C CA 1
ATOM 8125 C C . VAL C 1 98 ? 47.289 69.775 45.614 1.00 16.09 98 VAL C C 1
ATOM 8126 O O . VAL C 1 98 ? 46.127 69.800 46.011 1.00 16.47 98 VAL C O 1
ATOM 8130 N N . PHE C 1 99 ? 47.864 68.691 45.100 1.00 16.46 99 PHE C N 1
ATOM 8131 C CA . PHE C 1 99 ? 47.163 67.420 44.953 1.00 16.69 99 PHE C CA 1
ATOM 8132 C C . PHE C 1 99 ? 46.652 66.876 46.284 1.00 16.97 99 PHE C C 1
ATOM 8133 O O . PHE C 1 99 ? 45.459 66.623 46.445 1.00 16.26 99 PHE C O 1
ATOM 8141 N N . GLU C 1 100 ? 47.560 66.681 47.232 1.00 17.69 100 GLU C N 1
ATOM 8142 C CA . GLU C 1 100 ? 47.186 66.146 48.534 1.00 19.22 100 GLU C CA 1
ATOM 8143 C C . GLU C 1 100 ? 46.184 67.046 49.249 1.00 20.68 100 GLU C C 1
ATOM 8144 O O . GLU C 1 100 ? 45.295 66.564 49.962 1.00 20.60 100 GLU C O 1
ATOM 8150 N N . THR C 1 101 ? 46.325 68.352 49.060 1.00 19.74 101 THR C N 1
ATOM 8151 C CA . THR C 1 101 ? 45.425 69.285 49.708 1.00 20.03 101 THR C CA 1
ATOM 8152 C C . THR C 1 101 ? 44.051 69.267 49.045 1.00 19.29 101 THR C C 1
ATOM 8153 O O . THR C 1 101 ? 43.026 69.343 49.720 1.00 19.70 101 THR C O 1
ATOM 8157 N N . ASN C 1 102 ? 44.043 69.145 47.722 1.00 19.17 102 ASN C N 1
ATOM 8158 C CA . ASN C 1 102 ? 42.805 69.128 46.947 1.00 18.04 102 ASN C CA 1
ATOM 8159 C C . ASN C 1 102 ? 41.869 67.960 47.240 1.00 18.52 102 ASN C C 1
ATOM 8160 O O . ASN C 1 102 ? 40.708 68.159 47.600 1.00 18.73 102 ASN C O 1
ATOM 8165 N N . ILE C 1 103 ? 42.377 66.744 47.069 1.00 17.41 103 ILE C N 1
ATOM 8166 C CA . ILE C 1 103 ? 41.573 65.543 47.268 1.00 17.44 103 ILE C CA 1
ATOM 8167 C C . ILE C 1 103 ? 41.092 65.323 48.697 1.00 17.70 103 ILE C C 1
ATOM 8168 O O . ILE C 1 103 ? 40.001 64.800 48.912 1.00 16.45 103 ILE C O 1
ATOM 8173 N N . ARG C 1 104 ? 41.905 65.745 49.662 1.00 19.95 104 ARG C N 1
ATOM 8174 C CA . ARG C 1 104 ? 41.595 65.596 51.086 1.00 20.90 104 ARG C CA 1
ATOM 8175 C C . ARG C 1 104 ? 40.752 66.726 51.675 1.00 21.04 104 ARG C C 1
ATOM 8176 O O . ARG C 1 104 ? 39.621 66.499 52.107 1.00 20.77 104 ARG C O 1
ATOM 8184 N N . TYR C 1 105 ? 41.305 67.937 51.697 1.00 20.08 105 TYR C N 1
ATOM 8185 C CA . TYR C 1 105 ? 40.600 69.092 52.257 1.00 19.75 105 TYR C CA 1
ATOM 8186 C C . TYR C 1 105 ? 39.447 69.634 51.409 1.00 19.38 105 TYR C C 1
ATOM 8187 O O . TYR C 1 105 ? 38.319 69.724 51.886 1.00 19.33 105 TYR C O 1
ATOM 8196 N N . LEU C 1 106 ? 39.719 70.012 50.163 1.00 19.28 106 LEU C N 1
ATOM 8197 C CA . LEU C 1 106 ? 38.656 70.548 49.319 1.00 19.78 106 LEU C CA 1
ATOM 8198 C C . LEU C 1 106 ? 37.568 69.496 49.125 1.00 20.15 106 LEU C C 1
ATOM 8199 O O . LEU C 1 106 ? 36.384 69.777 49.311 1.00 20.33 106 LEU C O 1
ATOM 8204 N N . GLY C 1 107 ? 37.978 68.280 48.779 1.00 19.81 107 GLY C N 1
ATOM 8205 C CA . GLY C 1 107 ? 37.023 67.210 48.586 1.00 18.46 107 GLY C CA 1
ATOM 8206 C C . GLY C 1 107 ? 36.230 66.893 49.840 1.00 18.84 107 GLY C C 1
ATOM 8207 O O . GLY C 1 107 ? 35.009 66.716 49.779 1.00 18.16 107 GLY C O 1
ATOM 8208 N N . GLY C 1 108 ? 36.920 66.821 50.978 1.00 19.24 108 GLY C N 1
ATOM 8209 C CA . GLY C 1 108 ? 36.255 66.515 52.235 1.00 17.98 108 GLY C CA 1
ATOM 8210 C C . GLY C 1 108 ? 35.221 67.558 52.617 1.00 18.62 108 GLY C C 1
ATOM 8211 O O . GLY C 1 108 ? 34.104 67.229 53.015 1.00 17.94 108 GLY C O 1
ATOM 8212 N N . LEU C 1 109 ? 35.603 68.824 52.504 1.00 19.04 109 LEU C N 1
ATOM 8213 C CA . LEU C 1 109 ? 34.713 69.928 52.824 1.00 20.80 109 LEU C CA 1
ATOM 8214 C C . LEU C 1 109 ? 33.485 69.966 51.901 1.00 21.46 109 LEU C C 1
ATOM 8215 O O . LEU C 1 109 ? 32.358 70.153 52.369 1.00 21.66 109 LEU C O 1
ATOM 8220 N N . LEU C 1 110 ? 33.696 69.777 50.599 1.00 21.31 110 LEU C N 1
ATOM 8221 C CA . LEU C 1 110 ? 32.589 69.797 49.642 1.00 21.22 110 LEU C CA 1
ATOM 8222 C C . LEU C 1 110 ? 31.651 68.601 49.797 1.00 22.03 110 LEU C C 1
ATOM 8223 O O . LEU C 1 110 ? 30.430 68.749 49.733 1.00 22.66 110 LEU C O 1
ATOM 8228 N N . SER C 1 111 ? 32.221 67.420 50.007 1.00 23.27 111 SER C N 1
ATOM 8229 C CA . SER C 1 111 ? 31.426 66.208 50.179 1.00 22.42 111 SER C CA 1
ATOM 8230 C C . SER C 1 111 ? 30.514 66.338 51.400 1.00 22.63 111 SER C C 1
ATOM 8231 O O . SER C 1 111 ? 29.329 66.031 51.331 1.00 22.22 111 SER C O 1
ATOM 8234 N N . ALA C 1 112 ? 31.071 66.791 52.519 1.00 22.89 112 ALA C N 1
ATOM 8235 C CA . ALA C 1 112 ? 30.290 66.965 53.740 1.00 23.59 112 ALA C CA 1
ATOM 8236 C C . ALA C 1 112 ? 29.179 67.979 53.479 1.00 23.86 112 ALA C C 1
ATOM 8237 O O . ALA C 1 112 ? 28.048 67.809 53.934 1.00 23.94 112 ALA C O 1
ATOM 8239 N N . TYR C 1 113 ? 29.514 69.033 52.742 1.00 24.07 113 TYR C N 1
ATOM 8240 C CA . TYR C 1 113 ? 28.551 70.071 52.402 1.00 24.09 113 TYR C CA 1
ATOM 8241 C C . TYR C 1 113 ? 27.383 69.479 51.599 1.00 23.86 113 TYR C C 1
ATOM 8242 O O . TYR C 1 113 ? 26.223 69.607 52.000 1.00 23.48 113 TYR C O 1
ATOM 8251 N N . ASP C 1 114 ? 27.686 68.823 50.479 1.00 22.02 114 ASP C N 1
ATOM 8252 C CA . ASP C 1 114 ? 26.639 68.226 49.652 1.00 22.07 114 ASP C CA 1
ATOM 8253 C C . ASP C 1 114 ? 25.742 67.268 50.439 1.00 23.18 114 ASP C C 1
ATOM 8254 O O . ASP C 1 114 ? 24.520 67.272 50.262 1.00 24.77 114 ASP C O 1
ATOM 8259 N N . LEU C 1 115 ? 26.344 66.452 51.304 1.00 22.51 115 LEU C N 1
ATOM 8260 C CA . LEU C 1 115 ? 25.589 65.489 52.110 1.00 20.69 115 LEU C CA 1
ATOM 8261 C C . LEU C 1 115 ? 24.682 66.193 53.125 1.00 21.74 115 LEU C C 1
ATOM 8262 O O . LEU C 1 115 ? 23.487 65.903 53.210 1.00 21.18 115 LEU C O 1
ATOM 8267 N N . LEU C 1 116 ? 25.247 67.119 53.890 1.00 21.53 116 LEU C N 1
ATOM 8268 C CA . LEU C 1 116 ? 24.468 67.830 54.897 1.00 24.64 116 LEU C CA 1
ATOM 8269 C C . LEU C 1 116 ? 23.408 68.748 54.287 1.00 26.92 116 LEU C C 1
ATOM 8270 O O . LEU C 1 116 ? 22.483 69.174 54.976 1.00 26.85 116 LEU C O 1
ATOM 8275 N N . ARG C 1 117 ? 23.551 69.050 52.999 1.00 28.94 117 ARG C N 1
ATOM 8276 C CA . ARG C 1 117 ? 22.598 69.902 52.298 1.00 30.48 117 ARG C CA 1
ATOM 8277 C C . ARG C 1 117 ? 21.587 69.045 51.546 1.00 30.47 117 ARG C C 1
ATOM 8278 O O . ARG C 1 117 ? 20.487 69.495 51.228 1.00 31.10 117 ARG C O 1
ATOM 8286 N N . GLY C 1 118 ? 21.968 67.803 51.269 1.00 30.52 118 GLY C N 1
ATOM 8287 C CA . GLY C 1 118 ? 21.087 66.903 50.552 1.00 29.77 118 GLY C CA 1
ATOM 8288 C C . GLY C 1 118 ? 20.480 65.787 51.385 1.00 30.25 118 GLY C C 1
ATOM 8289 O O . GLY C 1 118 ? 19.748 66.053 52.340 1.00 29.79 118 GLY C O 1
ATOM 8290 N N . PRO C 1 119 ? 20.788 64.521 51.053 1.00 31.13 119 PRO C N 1
ATOM 8291 C CA . PRO C 1 119 ? 20.308 63.298 51.710 1.00 32.23 119 PRO C CA 1
ATOM 8292 C C . PRO C 1 119 ? 20.625 63.075 53.190 1.00 33.97 119 PRO C C 1
ATOM 8293 O O . PRO C 1 119 ? 20.109 62.131 53.788 1.00 35.04 119 PRO C O 1
ATOM 8297 N N . PHE C 1 120 ? 21.465 63.913 53.787 1.00 35.12 120 PHE C N 1
ATOM 8298 C CA . PHE C 1 120 ? 21.798 63.733 55.197 1.00 36.84 120 PHE C CA 1
ATOM 8299 C C . PHE C 1 120 ? 21.648 64.989 56.032 1.00 39.17 120 PHE C C 1
ATOM 8300 O O . PHE C 1 120 ? 22.280 65.113 57.081 1.00 39.36 120 PHE C O 1
ATOM 8308 N N . SER C 1 121 ? 20.809 65.915 55.580 1.00 42.40 121 SER C N 1
ATOM 8309 C CA . SER C 1 121 ? 20.605 67.172 56.293 1.00 45.49 121 SER C CA 1
ATOM 8310 C C . SER C 1 121 ? 20.343 67.007 57.795 1.00 47.95 121 SER C C 1
ATOM 8311 O O . SER C 1 121 ? 20.788 67.819 58.604 1.00 48.24 121 SER C O 1
ATOM 8314 N N . SER C 1 122 ? 19.627 65.949 58.158 1.00 50.77 122 SER C N 1
ATOM 8315 C CA . SER C 1 122 ? 19.271 65.667 59.549 1.00 52.79 122 SER C CA 1
ATOM 8316 C C . SER C 1 122 ? 20.392 65.651 60.595 1.00 53.66 122 SER C C 1
ATOM 8317 O O . SER C 1 122 ? 20.163 66.029 61.743 1.00 54.74 122 SER C O 1
ATOM 8320 N N . LEU C 1 123 ? 21.591 65.210 60.223 1.00 54.43 123 LEU C N 1
ATOM 8321 C CA . LEU C 1 123 ? 22.692 65.143 61.189 1.00 55.26 123 LEU C CA 1
ATOM 8322 C C . LEU C 1 123 ? 23.277 66.475 61.652 1.00 55.17 123 LEU C C 1
ATOM 8323 O O . LEU C 1 123 ? 24.010 66.517 62.644 1.00 55.78 123 LEU C O 1
ATOM 8328 N N . ALA C 1 124 ? 22.967 67.556 60.942 1.00 54.60 124 ALA C N 1
ATOM 8329 C CA . ALA C 1 124 ? 23.469 68.875 61.315 1.00 54.29 124 ALA C CA 1
ATOM 8330 C C . ALA C 1 124 ? 22.341 69.901 61.334 1.00 54.38 124 ALA C C 1
ATOM 8331 O O . ALA C 1 124 ? 21.596 70.036 60.363 1.00 54.07 124 ALA C O 1
ATOM 8333 N N . THR C 1 125 ? 22.221 70.624 62.444 1.00 53.63 125 THR C N 1
ATOM 8334 C CA . THR C 1 125 ? 21.186 71.637 62.580 1.00 52.87 125 THR C CA 1
ATOM 8335 C C . THR C 1 125 ? 21.723 73.031 62.273 1.00 52.39 125 THR C C 1
ATOM 8336 O O . THR C 1 125 ? 21.172 73.742 61.431 1.00 54.22 125 THR C O 1
ATOM 8340 N N . ASN C 1 126 ? 22.800 73.419 62.949 1.00 50.15 126 ASN C N 1
ATOM 8341 C CA . ASN C 1 126 ? 23.398 74.736 62.742 1.00 47.81 126 ASN C CA 1
ATOM 8342 C C . ASN C 1 126 ? 23.771 74.909 61.272 1.00 45.75 126 ASN C C 1
ATOM 8343 O O . ASN C 1 126 ? 24.729 74.311 60.794 1.00 45.90 126 ASN C O 1
ATOM 8348 N N . GLN C 1 127 ? 23.013 75.730 60.554 1.00 44.34 127 GLN C N 1
ATOM 8349 C CA . GLN C 1 127 ? 23.276 75.944 59.137 1.00 43.22 127 GLN C CA 1
ATOM 8350 C C . GLN C 1 127 ? 24.448 76.866 58.846 1.00 42.16 127 GLN C C 1
ATOM 8351 O O . GLN C 1 127 ? 24.968 76.873 57.728 1.00 41.43 127 GLN C O 1
ATOM 8357 N N . THR C 1 128 ? 24.864 77.645 59.838 1.00 39.89 128 THR C N 1
ATOM 8358 C CA . THR C 1 128 ? 25.994 78.534 59.637 1.00 39.05 128 THR C CA 1
ATOM 8359 C C . THR C 1 128 ? 27.259 77.684 59.640 1.00 36.53 128 THR C C 1
ATOM 8360 O O . THR C 1 128 ? 28.248 78.025 58.995 1.00 36.22 128 THR C O 1
ATOM 8364 N N . LEU C 1 129 ? 27.221 76.578 60.377 1.00 34.33 129 LEU C N 1
ATOM 8365 C CA . LEU C 1 129 ? 28.356 75.664 60.437 1.00 33.57 129 LEU C CA 1
ATOM 8366 C C . LEU C 1 129 ? 28.413 74.919 59.109 1.00 32.26 129 LEU C C 1
ATOM 8367 O O . LEU C 1 129 ? 29.486 74.715 58.540 1.00 32.34 129 LEU C O 1
ATOM 8372 N N . VAL C 1 130 ? 27.244 74.524 58.617 1.00 29.82 130 VAL C N 1
ATOM 8373 C CA . VAL C 1 130 ? 27.153 73.821 57.347 1.00 29.13 130 VAL C CA 1
ATOM 8374 C C . VAL C 1 130 ? 27.674 74.721 56.232 1.00 29.15 130 VAL C C 1
ATOM 8375 O O . VAL C 1 130 ? 28.345 74.256 55.319 1.00 29.78 130 VAL C O 1
ATOM 8379 N N . ASN C 1 131 ? 27.367 76.012 56.310 1.00 29.67 131 ASN C N 1
ATOM 8380 C CA . ASN C 1 131 ? 27.821 76.945 55.288 1.00 30.13 131 ASN C CA 1
ATOM 8381 C C . ASN C 1 131 ? 29.321 77.222 55.395 1.00 29.09 131 ASN C C 1
ATOM 8382 O O . ASN C 1 131 ? 29.955 77.607 54.417 1.00 28.74 131 ASN C O 1
ATOM 8387 N N . SER C 1 132 ? 29.889 77.020 56.580 1.00 28.60 132 SER C N 1
ATOM 8388 C CA . SER C 1 132 ? 31.316 77.249 56.764 1.00 28.57 132 SER C CA 1
ATOM 8389 C C . SER C 1 132 ? 32.133 76.280 55.923 1.00 26.64 132 SER C C 1
ATOM 8390 O O . SER C 1 132 ? 33.258 76.583 55.534 1.00 25.48 132 SER C O 1
ATOM 8393 N N . LEU C 1 133 ? 31.555 75.115 55.648 1.00 25.48 133 LEU C N 1
ATOM 8394 C CA . LEU C 1 133 ? 32.217 74.101 54.844 1.00 25.11 133 LEU C CA 1
ATOM 8395 C C . LEU C 1 133 ? 32.578 74.677 53.479 1.00 25.28 133 LEU C C 1
ATOM 8396 O O . LEU C 1 133 ? 33.749 74.708 53.099 1.00 25.98 133 LEU C O 1
ATOM 8401 N N . LEU C 1 134 ? 31.565 75.141 52.752 1.00 24.85 134 LEU C N 1
ATOM 8402 C CA . LEU C 1 134 ? 31.764 75.719 51.429 1.00 23.66 134 LEU C CA 1
ATOM 8403 C C . LEU C 1 134 ? 32.631 76.974 51.478 1.00 24.73 134 LEU C C 1
ATOM 8404 O O . LEU C 1 134 ? 33.538 77.150 50.654 1.00 24.61 134 LEU C O 1
ATOM 8409 N N . ARG C 1 135 ? 32.346 77.847 52.439 1.00 23.30 135 ARG C N 1
ATOM 8410 C CA . ARG C 1 135 ? 33.103 79.083 52.589 1.00 23.01 135 ARG C CA 1
ATOM 8411 C C . ARG C 1 135 ? 34.597 78.810 52.759 1.00 22.12 135 ARG C C 1
ATOM 8412 O O . ARG C 1 135 ? 35.425 79.418 52.080 1.00 21.27 135 ARG C O 1
ATOM 8414 N N . GLN C 1 136 ? 34.944 77.896 53.660 1.00 21.01 136 GLN C N 1
ATOM 8415 C CA . GLN C 1 136 ? 36.348 77.564 53.892 1.00 22.06 136 GLN C CA 1
ATOM 8416 C C . GLN C 1 136 ? 36.978 76.916 52.659 1.00 21.62 136 GLN C C 1
ATOM 8417 O O . GLN C 1 136 ? 38.142 77.166 52.336 1.00 20.08 136 GLN C O 1
ATOM 8423 N N . ALA C 1 137 ? 36.191 76.094 51.972 1.00 21.21 137 ALA C N 1
ATOM 8424 C CA . ALA C 1 137 ? 36.641 75.414 50.763 1.00 21.28 137 ALA C CA 1
ATOM 8425 C C . ALA C 1 137 ? 37.067 76.451 49.726 1.00 21.19 137 ALA C C 1
ATOM 8426 O O . ALA C 1 137 ? 38.129 76.338 49.122 1.00 20.27 137 ALA C O 1
ATOM 8428 N N . GLN C 1 138 ? 36.233 77.465 49.532 1.00 23.25 138 GLN C N 1
ATOM 8429 C CA . GLN C 1 138 ? 36.529 78.522 48.579 1.00 24.78 138 GLN C CA 1
ATOM 8430 C C . GLN C 1 138 ? 37.752 79.335 49.011 1.00 24.66 138 GLN C C 1
ATOM 8431 O O . GLN C 1 138 ? 38.557 79.758 48.175 1.00 26.59 138 GLN C O 1
ATOM 8437 N N . THR C 1 139 ? 37.900 79.540 50.315 1.00 23.39 139 THR C N 1
ATOM 8438 C CA . THR C 1 139 ? 39.032 80.298 50.836 1.00 23.53 139 THR C CA 1
ATOM 8439 C C . THR C 1 139 ? 40.343 79.563 50.567 1.00 22.01 139 THR C C 1
ATOM 8440 O O . THR C 1 139 ? 41.342 80.178 50.185 1.00 20.97 139 THR C O 1
ATOM 8444 N N . LEU C 1 140 ? 40.328 78.248 50.767 1.00 20.45 140 LEU C N 1
ATOM 8445 C CA . LEU C 1 140 ? 41.508 77.411 50.534 1.00 19.70 140 LEU C CA 1
ATOM 8446 C C . LEU C 1 140 ? 41.878 77.499 49.051 1.00 18.23 140 LEU C C 1
ATOM 8447 O O . LEU C 1 140 ? 43.042 77.684 48.690 1.00 15.31 140 LEU C O 1
ATOM 8452 N N . ALA C 1 141 ? 40.870 77.366 48.198 1.00 16.55 141 ALA C N 1
ATOM 8453 C CA . ALA C 1 141 ? 41.090 77.419 46.764 1.00 18.47 141 ALA C CA 1
ATOM 8454 C C . ALA C 1 141 ? 41.675 78.760 46.314 1.00 18.98 141 ALA C C 1
ATOM 8455 O O . ALA C 1 141 ? 42.569 78.786 45.467 1.00 19.17 141 ALA C O 1
ATOM 8457 N N . ASN C 1 142 ? 41.184 79.862 46.883 1.00 18.64 142 ASN C N 1
ATOM 8458 C CA . ASN C 1 142 ? 41.676 81.186 46.510 1.00 19.25 142 ASN C CA 1
ATOM 8459 C C . ASN C 1 142 ? 43.179 81.350 46.731 1.00 19.03 142 ASN C C 1
ATOM 8460 O O . ASN C 1 142 ? 43.813 82.224 46.145 1.00 20.80 142 ASN C O 1
ATOM 8465 N N . GLY C 1 143 ? 43.739 80.503 47.584 1.00 19.18 143 GLY C N 1
ATOM 8466 C CA . GLY C 1 143 ? 45.165 80.534 47.836 1.00 16.81 143 GLY C CA 1
ATOM 8467 C C . GLY C 1 143 ? 45.793 79.476 46.947 1.00 17.49 143 GLY C C 1
ATOM 8468 O O . GLY C 1 143 ? 46.842 79.693 46.352 1.00 18.39 143 GLY C O 1
ATOM 8469 N N . LEU C 1 144 ? 45.136 78.326 46.834 1.00 18.23 144 LEU C N 1
ATOM 8470 C CA . LEU C 1 144 ? 45.647 77.242 45.996 1.00 18.83 144 LEU C CA 1
ATOM 8471 C C . LEU C 1 144 ? 45.766 77.635 44.523 1.00 18.76 144 LEU C C 1
ATOM 8472 O O . LEU C 1 144 ? 46.743 77.283 43.868 1.00 18.68 144 LEU C O 1
ATOM 8477 N N . LYS C 1 145 ? 44.779 78.369 44.016 1.00 17.95 145 LYS C N 1
ATOM 8478 C CA . LYS C 1 145 ? 44.747 78.795 42.616 1.00 18.16 145 LYS C CA 1
ATOM 8479 C C . LYS C 1 145 ? 46.059 79.357 42.067 1.00 18.13 145 LYS C C 1
ATOM 8480 O O . LYS C 1 145 ? 46.286 79.325 40.855 1.00 16.38 145 LYS C O 1
ATOM 8486 N N . VAL C 1 146 ? 46.919 79.878 42.941 1.00 17.67 146 VAL C N 1
ATOM 8487 C CA . VAL C 1 146 ? 48.190 80.438 42.483 1.00 16.50 146 VAL C CA 1
ATOM 8488 C C . VAL C 1 146 ? 49.018 79.394 41.717 1.00 17.68 146 VAL C C 1
ATOM 8489 O O . VAL C 1 146 ? 49.891 79.745 40.919 1.00 18.69 146 VAL C O 1
ATOM 8493 N N . ALA C 1 147 ? 48.730 78.116 41.953 1.00 16.84 147 ALA C N 1
ATOM 8494 C CA . ALA C 1 147 ? 49.426 77.017 41.285 1.00 18.07 147 ALA C CA 1
ATOM 8495 C C . ALA C 1 147 ? 49.239 77.050 39.765 1.00 17.55 147 ALA C C 1
ATOM 8496 O O . ALA C 1 147 ? 50.089 76.563 39.017 1.00 17.20 147 ALA C O 1
ATOM 8498 N N . PHE C 1 148 ? 48.127 77.616 39.307 1.00 15.56 148 PHE C N 1
ATOM 8499 C CA . PHE C 1 148 ? 47.876 77.683 37.876 1.00 15.72 148 PHE C CA 1
ATOM 8500 C C . PHE C 1 148 ? 48.521 78.878 37.179 1.00 16.55 148 PHE C C 1
ATOM 8501 O O . PHE C 1 148 ? 48.388 79.032 35.964 1.00 16.16 148 PHE C O 1
ATOM 8509 N N . THR C 1 149 ? 49.233 79.710 37.934 1.00 17.76 149 THR C N 1
ATOM 8510 C CA . THR C 1 149 ? 49.878 80.879 37.348 1.00 17.95 149 THR C CA 1
ATOM 8511 C C . THR C 1 149 ? 51.176 80.548 36.594 1.00 18.69 149 THR C C 1
ATOM 8512 O O . THR C 1 149 ? 52.080 81.380 36.495 1.00 18.03 149 THR C O 1
ATOM 8516 N N . THR C 1 150 ? 51.260 79.335 36.049 1.00 19.21 150 THR C N 1
ATOM 8517 C CA . THR C 1 150 ? 52.442 78.921 35.292 1.00 19.32 150 THR C CA 1
ATOM 8518 C C . THR C 1 150 ? 52.302 79.436 33.860 1.00 20.29 150 THR C C 1
ATOM 8519 O O . THR C 1 150 ? 51.248 79.937 33.479 1.00 21.17 150 THR C O 1
ATOM 8523 N N . PRO C 1 151 ? 53.371 79.328 33.054 1.00 21.31 151 PRO C N 1
ATOM 8524 C CA . PRO C 1 151 ? 53.356 79.791 31.660 1.00 21.54 151 PRO C CA 1
ATOM 8525 C C . PRO C 1 151 ? 52.367 79.051 30.760 1.00 22.34 151 PRO C C 1
ATOM 8526 O O . PRO C 1 151 ? 51.935 79.584 29.734 1.00 23.94 151 PRO C O 1
ATOM 8530 N N . SER C 1 152 ? 52.002 77.830 31.141 1.00 21.18 152 SER C N 1
ATOM 8531 C CA . SER C 1 152 ? 51.072 77.036 30.338 1.00 19.15 152 SER C CA 1
ATOM 8532 C C . SER C 1 152 ? 49.704 76.851 30.975 1.00 18.67 152 SER C C 1
ATOM 8533 O O . SER C 1 152 ? 48.755 76.443 30.306 1.00 18.29 152 SER C O 1
ATOM 8536 N N . GLY C 1 153 ? 49.598 77.132 32.265 1.00 16.82 153 GLY C N 1
ATOM 8537 C CA . GLY C 1 153 ? 48.323 76.934 32.929 1.00 17.94 153 GLY C CA 1
ATOM 8538 C C . GLY C 1 153 ? 48.314 75.609 33.680 1.00 17.80 153 GLY C C 1
ATOM 8539 O O . GLY C 1 153 ? 47.457 75.388 34.531 1.00 18.24 153 GLY C O 1
ATOM 8540 N N . VAL C 1 154 ? 49.257 74.723 33.344 1.00 16.81 154 VAL C N 1
ATOM 8541 C CA . VAL C 1 154 ? 49.392 73.429 34.013 1.00 14.60 154 VAL C CA 1
ATOM 8542 C C . VAL C 1 154 ? 49.729 73.751 35.462 1.00 13.87 154 VAL C C 1
ATOM 8543 O O . VAL C 1 154 ? 50.643 74.513 35.731 1.00 13.58 154 VAL C O 1
ATOM 8547 N N . PRO C 1 155 ? 49.006 73.159 36.417 1.00 14.64 155 PRO C N 1
ATOM 8548 C CA . PRO C 1 155 ? 49.263 73.426 37.833 1.00 15.11 155 PRO C CA 1
ATOM 8549 C C . PRO C 1 155 ? 50.661 73.110 38.364 1.00 16.51 155 PRO C C 1
ATOM 8550 O O . PRO C 1 155 ? 51.260 72.086 38.024 1.00 16.49 155 PRO C O 1
ATOM 8554 N N . ASP C 1 156 ? 51.160 74.002 39.216 1.00 17.61 156 ASP C N 1
ATOM 8555 C CA . ASP C 1 156 ? 52.453 73.838 39.866 1.00 17.74 156 ASP C CA 1
ATOM 8556 C C . ASP C 1 156 ? 52.116 72.960 41.078 1.00 16.62 156 ASP C C 1
ATOM 8557 O O . ASP C 1 156 ? 51.229 73.291 41.862 1.00 14.88 156 ASP C O 1
ATOM 8562 N N . PRO C 1 157 ? 52.822 71.829 41.241 1.00 14.51 157 PRO C N 1
ATOM 8563 C CA . PRO C 1 157 ? 52.592 70.894 42.345 1.00 15.09 157 PRO C CA 1
ATOM 8564 C C . PRO C 1 157 ? 52.711 71.418 43.781 1.00 15.76 157 PRO C C 1
ATOM 8565 O O . PRO C 1 157 ? 52.110 70.852 44.692 1.00 14.63 157 PRO C O 1
ATOM 8569 N N . THR C 1 158 ? 53.463 72.498 43.980 1.00 16.92 158 THR C N 1
ATOM 8570 C CA . THR C 1 158 ? 53.673 73.043 45.321 1.00 17.42 158 THR C CA 1
ATOM 8571 C C . THR C 1 158 ? 53.472 74.557 45.437 1.00 17.99 158 THR C C 1
ATOM 8572 O O . THR C 1 158 ? 53.935 75.322 44.594 1.00 19.04 158 THR C O 1
ATOM 8576 N N . VAL C 1 159 ? 52.798 74.982 46.499 1.00 17.87 159 VAL C N 1
ATOM 8577 C CA . VAL C 1 159 ? 52.565 76.399 46.730 1.00 16.96 159 VAL C CA 1
ATOM 8578 C C . VAL C 1 159 ? 52.862 76.721 48.190 1.00 17.82 159 VAL C C 1
ATOM 8579 O O . VAL C 1 159 ? 53.180 75.824 48.974 1.00 16.00 159 VAL C O 1
ATOM 8583 N N . PHE C 1 160 ? 52.788 78.005 48.538 1.00 18.57 160 PHE C N 1
ATOM 8584 C CA . PHE C 1 160 ? 53.047 78.476 49.898 1.00 18.33 160 PHE C CA 1
ATOM 8585 C C . PHE C 1 160 ? 52.011 79.556 50.253 1.00 19.46 160 PHE C C 1
ATOM 8586 O O . PHE C 1 160 ? 51.501 80.234 49.364 1.00 19.49 160 PHE C O 1
ATOM 8594 N N . PHE C 1 161 ? 51.703 79.712 51.543 1.00 20.53 161 PHE C N 1
ATOM 8595 C CA . PHE C 1 161 ? 50.726 80.714 52.010 1.00 22.72 161 PHE C CA 1
ATOM 8596 C C . PHE C 1 161 ? 51.338 81.730 52.978 1.00 24.55 161 PHE C C 1
ATOM 8597 O O . PHE C 1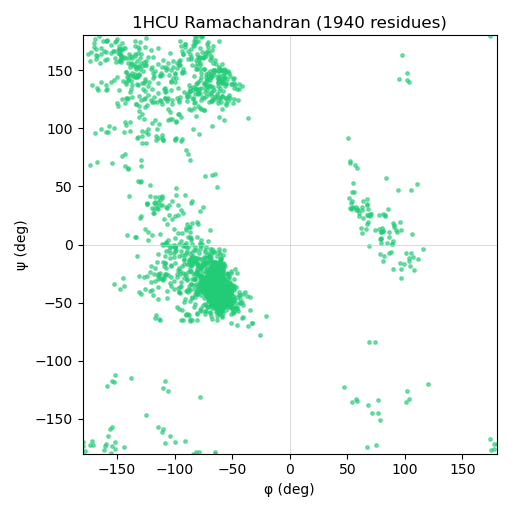 161 ? 51.011 82.915 52.940 1.00 26.02 161 PHE C O 1
ATOM 8605 N N . ASN C 1 162 ? 52.208 81.245 53.858 1.00 27.74 162 ASN C N 1
ATOM 8606 C CA . ASN C 1 162 ? 52.889 82.076 54.854 1.00 29.99 162 ASN C CA 1
ATOM 8607 C C . ASN C 1 162 ? 54.331 82.193 54.363 1.00 31.14 162 ASN C C 1
ATOM 8608 O O . ASN C 1 162 ? 55.005 81.182 54.188 1.00 31.19 162 ASN C O 1
ATOM 8613 N N . PRO C 1 163 ? 54.847 83.421 54.171 1.00 31.84 163 PRO C N 1
ATOM 8614 C CA . PRO C 1 163 ? 54.349 84.797 54.316 1.00 31.55 163 PRO C CA 1
ATOM 8615 C C . PRO C 1 163 ? 53.406 85.293 53.223 1.00 30.13 163 PRO C C 1
ATOM 8616 O O . PRO C 1 163 ? 52.520 86.105 53.483 1.00 30.77 163 PRO C O 1
ATOM 8620 N N . THR C 1 164 ? 53.622 84.844 51.993 1.00 28.88 164 THR C N 1
ATOM 8621 C CA . THR C 1 164 ? 52.760 85.248 50.891 1.00 26.34 164 THR C CA 1
ATOM 8622 C C . THR C 1 164 ? 52.363 84.049 50.040 1.00 24.19 164 THR C C 1
ATOM 8623 O O . THR C 1 164 ? 52.982 82.983 50.116 1.00 20.47 164 THR C O 1
ATOM 8627 N N . VAL C 1 165 ? 51.311 84.230 49.246 1.00 23.33 165 VAL C N 1
ATOM 8628 C CA . VAL C 1 165 ? 50.830 83.179 48.363 1.00 22.26 165 VAL C CA 1
ATOM 8629 C C . VAL C 1 165 ? 51.673 83.191 47.098 1.00 22.25 165 VAL C C 1
ATOM 8630 O O . VAL C 1 165 ? 51.759 84.203 46.398 1.00 22.76 165 VAL C O 1
ATOM 8634 N N . ARG C 1 166 ? 52.291 82.048 46.816 1.00 21.98 166 ARG C N 1
ATOM 8635 C CA . ARG C 1 166 ? 53.156 81.884 45.654 1.00 20.09 166 ARG C CA 1
ATOM 8636 C C . ARG C 1 166 ? 53.304 80.390 45.326 1.00 20.15 166 ARG C C 1
ATOM 8637 O O . ARG C 1 166 ? 52.968 79.528 46.149 1.00 18.58 166 ARG C O 1
ATOM 8645 N N . ARG C 1 167 ? 53.808 80.097 44.129 1.00 18.64 167 ARG C N 1
ATOM 8646 C CA . ARG C 1 167 ? 54.038 78.726 43.689 1.00 19.56 167 ARG C CA 1
ATOM 8647 C C . ARG C 1 167 ? 55.539 78.415 43.767 1.00 18.60 167 ARG C C 1
ATOM 8648 O O . ARG C 1 167 ? 56.353 79.329 43.874 1.00 17.51 167 ARG C O 1
ATOM 8656 N N . SER C 1 168 ? 55.903 77.135 43.699 1.00 18.02 168 SER C N 1
ATOM 8657 C CA . SER C 1 168 ? 57.311 76.730 43.798 1.00 18.24 168 SER C CA 1
ATOM 8658 C C . SER C 1 168 ? 58.171 77.034 42.582 1.00 18.56 168 SER C C 1
ATOM 8659 O O . SER C 1 168 ? 59.376 77.248 42.710 1.00 18.79 168 SER C O 1
ATOM 8662 N N . GLY C 1 169 ? 57.566 77.024 41.402 1.00 17.02 169 GLY C N 1
ATOM 8663 C CA . GLY C 1 169 ? 58.342 77.283 40.209 1.00 15.94 169 GLY C CA 1
ATOM 8664 C C . GLY C 1 169 ? 58.897 75.997 39.629 1.00 15.28 169 GLY C C 1
ATOM 8665 O O . GLY C 1 169 ? 59.791 76.023 38.781 1.00 15.46 169 GLY C O 1
ATOM 8666 N N . ALA C 1 170 ? 58.361 74.867 40.080 1.00 15.11 170 ALA C N 1
ATOM 8667 C CA . ALA C 1 170 ? 58.803 73.557 39.597 1.00 15.45 170 ALA C CA 1
ATOM 8668 C C . ALA C 1 170 ? 58.770 73.448 38.077 1.00 14.76 170 ALA C C 1
ATOM 8669 O O . ALA C 1 170 ? 57.921 74.029 37.399 1.00 14.61 170 ALA C O 1
ATOM 8671 N N . SER C 1 171 ? 59.706 72.671 37.562 1.00 14.13 171 SER C N 1
ATOM 8672 C CA . SER C 1 171 ? 59.849 72.451 36.139 1.00 15.03 171 SER C CA 1
ATOM 8673 C C . SER C 1 171 ? 58.768 71.557 35.515 1.00 16.39 171 SER C C 1
ATOM 8674 O O . SER C 1 171 ? 58.470 71.681 34.322 1.00 13.27 171 SER C O 1
ATOM 8677 N N . SER C 1 172 ? 58.197 70.655 36.311 1.00 17.31 172 SER C N 1
ATOM 8678 C CA . SER C 1 172 ? 57.174 69.751 35.809 1.00 20.07 172 SER C CA 1
ATOM 8679 C C . SER C 1 172 ? 56.302 69.173 36.916 1.00 19.94 172 SER C C 1
ATOM 8680 O O . SER C 1 172 ? 56.543 69.412 38.095 1.00 22.47 172 SER C O 1
ATOM 8683 N N . ASN C 1 173 ? 55.288 68.407 36.523 1.00 19.48 173 ASN C N 1
ATOM 8684 C CA . ASN C 1 173 ? 54.369 67.790 37.473 1.00 18.34 173 ASN C CA 1
ATOM 8685 C C . ASN C 1 173 ? 53.929 66.455 36.880 1.00 17.77 173 ASN C C 1
ATOM 8686 O O . ASN C 1 173 ? 54.125 66.218 35.690 1.00 18.12 173 ASN C O 1
ATOM 8691 N N . ASN C 1 174 ? 53.349 65.575 37.690 1.00 17.13 174 ASN C N 1
ATOM 8692 C CA . ASN C 1 174 ? 52.913 64.291 37.156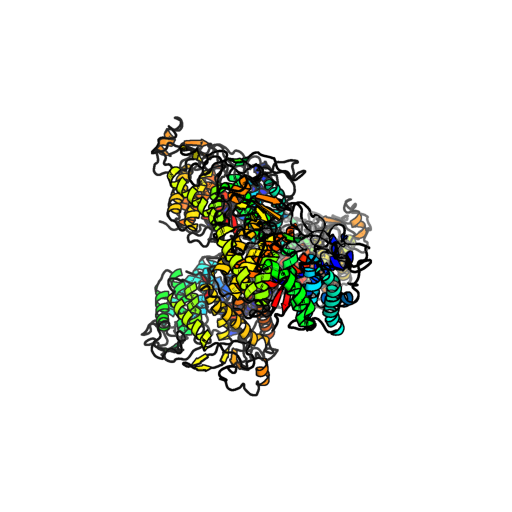 1.00 18.78 174 ASN C CA 1
ATOM 8693 C C . ASN C 1 174 ? 51.416 64.296 36.828 1.00 19.78 174 ASN C C 1
ATOM 8694 O O . ASN C 1 174 ? 50.628 65.036 37.434 1.00 18.50 174 ASN C O 1
ATOM 8699 N N . VAL C 1 175 ? 51.042 63.475 35.852 1.00 18.61 175 VAL C N 1
ATOM 8700 C CA . VAL C 1 175 ? 49.668 63.394 35.383 1.00 18.89 175 VAL C CA 1
ATOM 8701 C C . VAL C 1 175 ? 48.575 63.218 36.439 1.00 17.99 175 VAL C C 1
ATOM 8702 O O . VAL C 1 175 ? 47.477 63.762 36.288 1.00 16.82 175 VAL C O 1
ATOM 8706 N N . ALA C 1 176 ? 48.853 62.475 37.505 1.00 16.07 176 ALA C N 1
ATOM 8707 C CA . ALA C 1 176 ? 47.830 62.280 38.531 1.00 15.17 176 ALA C CA 1
ATOM 8708 C C . ALA C 1 176 ? 47.586 63.556 39.343 1.00 16.14 176 ALA C C 1
ATOM 8709 O O . ALA C 1 176 ? 46.440 63.925 39.605 1.00 13.55 176 ALA C O 1
ATOM 8711 N N . GLU C 1 177 ? 48.655 64.235 39.741 1.00 17.51 177 GLU C N 1
ATOM 8712 C CA . GLU C 1 177 ? 48.487 65.460 40.513 1.00 20.24 177 GLU C CA 1
ATOM 8713 C C . GLU C 1 177 ? 47.903 66.567 39.644 1.00 19.34 177 GLU C C 1
ATOM 8714 O O . GLU C 1 177 ? 47.330 67.532 40.153 1.00 19.62 177 GLU C O 1
ATOM 8720 N N . ILE C 1 178 ? 48.045 66.426 38.329 1.00 19.57 178 ILE C N 1
ATOM 8721 C CA . ILE C 1 178 ? 47.500 67.417 37.409 1.00 18.26 178 ILE C CA 1
ATOM 8722 C C . ILE C 1 178 ? 46.064 67.065 37.053 1.00 18.38 178 ILE C C 1
ATOM 8723 O O . ILE C 1 178 ? 45.206 67.943 36.983 1.00 18.70 178 ILE C O 1
ATOM 8728 N N . GLY C 1 179 ? 45.816 65.773 36.838 1.00 17.73 179 GLY C N 1
ATOM 8729 C CA . GLY C 1 179 ? 44.493 65.310 36.451 1.00 17.19 179 GLY C CA 1
ATOM 8730 C C . GLY C 1 179 ? 43.526 64.921 37.556 1.00 16.36 179 GLY C C 1
ATOM 8731 O O . GLY C 1 179 ? 42.481 64.325 37.289 1.00 15.81 179 GLY C O 1
ATOM 8732 N N . SER C 1 180 ? 43.862 65.265 38.794 1.00 15.59 180 SER C N 1
ATOM 8733 C CA . SER C 1 180 ? 43.003 64.945 39.929 1.00 15.87 180 SER C CA 1
ATOM 8734 C C . SER C 1 180 ? 42.530 66.222 40.609 1.00 16.98 180 SER C C 1
ATOM 8735 O O . SER C 1 180 ? 42.373 66.275 41.824 1.00 18.58 180 SER C O 1
ATOM 8738 N N . LEU C 1 181 ? 42.294 67.255 39.810 1.00 18.30 181 LEU C N 1
ATOM 8739 C CA . LEU C 1 181 ? 41.839 68.532 40.333 1.00 17.58 181 LEU C CA 1
ATOM 8740 C C . LEU C 1 181 ? 40.496 68.922 39.745 1.00 17.02 181 LEU C C 1
ATOM 8741 O O . LEU C 1 181 ? 39.693 69.571 40.411 1.00 17.60 181 LEU C O 1
ATOM 8746 N N . VAL C 1 182 ? 40.252 68.520 38.501 1.00 15.33 182 VAL C N 1
ATOM 8747 C CA . VAL C 1 182 ? 39.018 68.889 37.821 1.00 17.01 182 VAL C CA 1
ATOM 8748 C C . VAL C 1 182 ? 37.698 68.694 38.551 1.00 18.11 182 VAL C C 1
ATOM 8749 O O . VAL C 1 182 ? 36.865 69.597 38.546 1.00 18.58 182 VAL C O 1
ATOM 8753 N N . LEU C 1 183 ? 37.490 67.530 39.160 1.00 16.99 183 LEU C N 1
ATOM 8754 C CA . LEU C 1 183 ? 36.235 67.277 39.855 1.00 17.46 183 LEU C CA 1
ATOM 8755 C C . LEU C 1 183 ? 35.980 68.299 40.960 1.00 18.48 183 LEU C C 1
ATOM 8756 O O . LEU C 1 183 ? 34.933 68.948 40.985 1.00 18.01 183 LEU C O 1
ATOM 8761 N N . GLU C 1 184 ? 36.949 68.440 41.862 1.00 16.85 184 GLU C N 1
ATOM 8762 C CA . GLU C 1 184 ? 36.828 69.354 42.992 1.00 18.17 184 GLU C CA 1
ATOM 8763 C C . GLU C 1 184 ? 36.608 70.812 42.606 1.00 18.00 184 GLU C C 1
ATOM 8764 O O . GLU C 1 184 ? 35.694 71.460 43.100 1.00 16.34 184 GLU C O 1
ATOM 8770 N N . TRP C 1 185 ? 37.447 71.325 41.718 1.00 18.77 185 TRP C N 1
ATOM 8771 C CA . TRP C 1 185 ? 37.327 72.710 41.293 1.00 18.43 185 TRP C CA 1
ATOM 8772 C C . TRP C 1 185 ? 36.067 72.979 40.477 1.00 18.56 185 TRP C C 1
ATOM 8773 O O . TRP C 1 185 ? 35.470 74.050 40.605 1.00 19.26 185 TRP C O 1
ATOM 8784 N N . THR C 1 186 ? 35.649 72.012 39.661 1.00 16.49 186 THR C N 1
ATOM 8785 C CA . THR C 1 186 ? 34.437 72.187 38.869 1.00 16.15 186 THR C CA 1
ATOM 8786 C C . THR C 1 186 ? 33.243 72.228 39.824 1.00 17.03 186 THR C C 1
ATOM 8787 O O . THR C 1 186 ? 32.348 73.070 39.697 1.00 16.27 186 THR C O 1
ATOM 8791 N N . ARG C 1 187 ? 33.242 71.318 40.791 1.00 16.15 187 ARG C N 1
ATOM 8792 C CA . ARG C 1 187 ? 32.176 71.256 41.783 1.00 17.29 187 ARG C CA 1
ATOM 8793 C C . ARG C 1 187 ? 32.087 72.581 42.541 1.00 18.20 187 ARG C C 1
ATOM 8794 O O . ARG C 1 187 ? 30.994 73.096 42.802 1.00 19.24 187 ARG C O 1
ATOM 8802 N N . LEU C 1 188 ? 33.251 73.125 42.880 1.00 17.41 188 LEU C N 1
ATOM 8803 C CA . LEU C 1 188 ? 33.341 74.380 43.607 1.00 18.77 188 LEU C CA 1
ATOM 8804 C C . LEU C 1 188 ? 32.741 75.525 42.790 1.00 18.58 188 LEU C C 1
ATOM 8805 O O . LEU C 1 188 ? 32.015 76.356 43.326 1.00 18.96 188 LEU C O 1
ATOM 8810 N N . SER C 1 189 ? 33.036 75.567 41.494 1.00 18.24 189 SER C N 1
ATOM 8811 C CA . SER C 1 189 ? 32.480 76.617 40.652 1.00 19.66 189 SER C CA 1
ATOM 8812 C C . SER C 1 189 ? 30.954 76.546 40.608 1.00 21.35 189 SER C C 1
ATOM 8813 O O . SER C 1 189 ? 30.292 77.580 40.595 1.00 22.59 189 SER C O 1
ATOM 8816 N N . ASP C 1 190 ? 30.397 75.333 40.589 1.00 21.28 190 ASP C N 1
ATOM 8817 C CA . ASP C 1 190 ? 28.944 75.173 40.552 1.00 21.61 190 ASP C CA 1
ATOM 8818 C C . ASP C 1 190 ? 28.299 75.600 41.857 1.00 22.77 190 ASP C C 1
ATOM 8819 O O . ASP C 1 190 ? 27.230 76.202 41.863 1.00 23.47 190 ASP C O 1
ATOM 8824 N N . LEU C 1 191 ? 28.944 75.272 42.967 1.00 23.97 191 LEU C N 1
ATOM 8825 C CA . LEU C 1 191 ? 28.409 75.624 44.267 1.00 25.33 191 LEU C CA 1
ATOM 8826 C C . LEU C 1 191 ? 28.595 77.088 44.614 1.00 26.54 191 LEU C C 1
ATOM 8827 O O . LEU C 1 191 ? 27.806 77.643 45.372 1.00 29.17 191 LEU C O 1
ATOM 8832 N N . THR C 1 192 ? 29.628 77.721 44.071 1.00 26.27 192 THR C N 1
ATOM 8833 C CA . THR C 1 192 ? 29.862 79.128 44.383 1.00 26.68 192 THR C CA 1
ATOM 8834 C C . THR C 1 192 ? 29.332 80.075 43.319 1.00 26.15 192 THR C C 1
ATOM 8835 O O . THR C 1 192 ? 29.042 81.232 43.607 1.00 26.59 192 THR C O 1
ATOM 8839 N N . GLY C 1 193 ? 29.226 79.587 42.089 1.00 25.56 193 GLY C N 1
ATOM 8840 C CA . GLY C 1 193 ? 28.751 80.425 41.008 1.00 24.35 193 GLY C CA 1
ATOM 8841 C C . GLY C 1 193 ? 29.896 81.156 40.330 1.00 26.19 193 GLY C C 1
ATOM 8842 O O . GLY C 1 193 ? 29.682 81.961 39.424 1.00 28.11 193 GLY C O 1
ATOM 8843 N N . ASN C 1 194 ? 31.118 80.876 40.771 1.00 27.28 194 ASN C N 1
ATOM 8844 C CA . ASN C 1 194 ? 32.311 81.498 40.204 1.00 26.64 194 ASN C CA 1
ATOM 8845 C C . ASN C 1 194 ? 32.996 80.505 39.265 1.00 26.53 194 ASN C C 1
ATOM 8846 O O . ASN C 1 194 ? 33.596 79.531 39.714 1.00 26.74 194 ASN C O 1
ATOM 8851 N N . PRO C 1 195 ? 32.924 80.750 37.949 1.00 27.64 195 PRO C N 1
ATOM 8852 C CA . PRO C 1 195 ? 33.513 79.905 36.899 1.00 27.60 195 PRO C CA 1
ATOM 8853 C C . PRO C 1 195 ? 35.033 79.736 36.922 1.00 26.52 195 PRO C C 1
ATOM 8854 O O . PRO C 1 195 ? 35.558 78.756 36.387 1.00 26.80 195 PRO C O 1
ATOM 8858 N N . GLN C 1 196 ? 35.729 80.696 37.524 1.00 26.30 196 GLN C N 1
ATOM 8859 C CA . GLN C 1 196 ? 37.193 80.685 37.584 1.00 26.37 196 GLN C CA 1
ATOM 8860 C C . GLN C 1 196 ? 37.817 79.337 37.944 1.00 24.89 196 GLN C C 1
ATOM 8861 O O . GLN C 1 196 ? 38.633 78.809 37.184 1.00 24.23 196 GLN C O 1
ATOM 8867 N N . TYR C 1 197 ? 37.433 78.798 39.101 1.00 23.07 197 TYR C N 1
ATOM 8868 C CA . TYR C 1 197 ? 37.957 77.523 39.600 1.00 23.27 197 TYR C CA 1
ATOM 8869 C C . TYR C 1 197 ? 37.913 76.413 38.565 1.00 22.58 197 TYR C C 1
ATOM 8870 O O . TYR C 1 197 ? 38.936 75.804 38.247 1.00 22.87 197 TYR C O 1
ATOM 8879 N N . ALA C 1 198 ? 36.724 76.146 38.046 1.00 21.88 198 ALA C N 1
ATOM 8880 C CA . ALA C 1 198 ? 36.559 75.104 37.046 1.00 21.99 198 ALA C CA 1
ATOM 8881 C C . ALA C 1 198 ? 37.388 75.397 35.799 1.00 21.93 198 ALA C C 1
ATOM 8882 O O . ALA C 1 198 ? 37.869 74.474 35.145 1.00 22.32 198 ALA C O 1
ATOM 8884 N N . GLN C 1 199 ? 37.561 76.677 35.478 1.00 21.40 199 GLN C N 1
ATOM 8885 C CA . GLN C 1 199 ? 38.332 77.085 34.300 1.00 21.45 199 GLN C CA 1
ATOM 8886 C C . GLN C 1 199 ? 39.833 76.805 34.420 1.00 20.29 199 GLN C C 1
ATOM 8887 O O . GLN C 1 199 ? 40.446 76.255 33.502 1.00 19.04 199 GLN C O 1
ATOM 8893 N N . LEU C 1 200 ? 40.421 77.185 35.550 1.00 18.87 200 LEU C N 1
ATOM 8894 C CA . LEU C 1 200 ? 41.848 76.966 35.781 1.00 17.49 200 LEU C CA 1
ATOM 8895 C C . LEU C 1 200 ? 42.192 75.474 35.767 1.00 16.39 200 LEU C C 1
ATOM 8896 O O . LEU C 1 200 ? 43.135 75.057 35.093 1.00 15.50 200 LEU C O 1
ATOM 8901 N N . ALA C 1 201 ? 41.425 74.675 36.507 1.00 16.99 201 ALA C N 1
ATOM 8902 C CA . ALA C 1 201 ? 41.672 73.230 36.579 1.00 17.27 201 ALA C CA 1
ATOM 8903 C C . ALA C 1 201 ? 41.497 72.526 35.236 1.00 17.22 201 ALA C C 1
ATOM 8904 O O . ALA C 1 201 ? 42.332 71.712 34.849 1.00 18.12 201 ALA C O 1
ATOM 8906 N N . GLN C 1 202 ? 40.421 72.841 34.524 1.00 16.54 202 GLN C N 1
ATOM 8907 C CA . GLN C 1 202 ? 40.167 72.219 33.230 1.00 16.90 202 GLN C CA 1
ATOM 8908 C C . GLN C 1 202 ? 41.179 72.638 32.167 1.00 17.25 202 GLN C C 1
ATOM 8909 O O . GLN C 1 202 ? 41.380 71.922 31.191 1.00 18.55 202 GLN C O 1
ATOM 8915 N N . LYS C 1 203 ? 41.821 73.789 32.355 1.00 19.14 203 LYS C N 1
ATOM 8916 C CA . LYS C 1 203 ? 42.828 74.248 31.400 1.00 19.12 203 LYS C CA 1
ATOM 8917 C C . LYS C 1 203 ? 44.098 73.429 31.607 1.00 18.83 203 LYS C C 1
ATOM 8918 O O . LYS C 1 203 ? 44.831 73.144 30.660 1.00 18.19 203 LYS C O 1
ATOM 8924 N N . GLY C 1 204 ? 44.360 73.059 32.856 1.00 17.94 204 GLY C N 1
ATOM 8925 C CA . GLY C 1 204 ? 45.537 72.258 33.141 1.00 19.31 204 GLY C CA 1
ATOM 8926 C C . GLY C 1 204 ? 45.301 70.851 32.626 1.00 17.80 204 GLY C C 1
ATOM 8927 O O . GLY C 1 204 ? 46.206 70.196 32.123 1.00 19.53 204 GLY C O 1
ATOM 8928 N N . GLU C 1 205 ? 44.059 70.402 32.737 1.00 15.83 205 GLU C N 1
ATOM 8929 C CA . GLU C 1 205 ? 43.673 69.075 32.296 1.00 16.73 205 GLU C CA 1
ATOM 8930 C C . GLU C 1 205 ? 43.721 68.911 30.778 1.00 16.77 205 GLU C C 1
ATOM 8931 O O . GLU C 1 205 ? 44.080 67.844 30.277 1.00 16.20 205 GLU C O 1
ATOM 8937 N N . SER C 1 206 ? 43.361 69.970 30.057 1.00 15.78 206 SER C N 1
ATOM 8938 C CA . SER C 1 206 ? 43.317 69.939 28.595 1.00 17.08 206 SER C CA 1
ATOM 8939 C C . SER C 1 206 ? 44.579 69.394 27.941 1.00 16.00 206 SER C C 1
ATOM 8940 O O . SER C 1 206 ? 44.503 68.684 26.941 1.00 15.24 206 SER C O 1
ATOM 8943 N N . TYR C 1 207 ? 45.737 69.735 28.497 1.00 15.17 207 TYR C N 1
ATOM 8944 C CA . TYR C 1 207 ? 47.003 69.266 27.943 1.00 14.73 207 TYR C CA 1
ATOM 8945 C C . TYR C 1 207 ? 47.124 67.740 28.003 1.00 14.50 207 TYR C C 1
ATOM 8946 O O . TYR C 1 207 ? 47.911 67.151 27.267 1.00 13.75 207 TYR C O 1
ATOM 8955 N N . LEU C 1 208 ? 46.340 67.112 28.877 1.00 14.46 208 LEU C N 1
ATOM 8956 C CA . LEU C 1 208 ? 46.350 65.656 29.051 1.00 16.84 208 LEU C CA 1
ATOM 8957 C C . LEU C 1 208 ? 45.424 64.919 28.085 1.00 17.92 208 LEU C C 1
ATOM 8958 O O . LEU C 1 208 ? 45.607 63.728 27.814 1.00 16.85 208 LEU C O 1
ATOM 8963 N N . LEU C 1 209 ? 44.427 65.640 27.581 1.00 18.10 209 LEU C N 1
ATOM 8964 C CA . LEU C 1 209 ? 43.436 65.088 26.667 1.00 18.15 209 LEU C CA 1
ATOM 8965 C C . LEU C 1 209 ? 43.892 65.110 25.209 1.00 18.64 209 LEU C C 1
ATOM 8966 O O . LEU C 1 209 ? 43.325 64.412 24.369 1.00 17.91 209 LEU C O 1
ATOM 8971 N N . ASN C 1 210 ? 44.907 65.922 24.916 1.00 18.79 210 ASN C N 1
ATOM 8972 C CA . ASN C 1 210 ? 45.466 66.033 23.564 1.00 19.66 210 ASN C CA 1
ATOM 8973 C C . ASN C 1 210 ? 46.983 66.137 23.699 1.00 20.93 210 ASN C C 1
ATOM 8974 O O . ASN C 1 210 ? 47.598 67.151 23.340 1.00 19.59 210 ASN C O 1
ATOM 8979 N N . PRO C 1 211 ? 47.608 65.070 24.205 1.00 22.26 211 PRO C N 1
ATOM 8980 C CA . PRO C 1 211 ? 49.054 64.975 24.429 1.00 21.41 211 PRO C CA 1
ATOM 8981 C C . PRO C 1 211 ? 49.976 65.349 23.278 1.00 21.73 211 PRO C C 1
ATOM 8982 O O . PRO C 1 211 ? 49.731 65.004 22.123 1.00 23.07 211 PRO C O 1
ATOM 8986 N N . LYS C 1 212 ? 51.040 66.070 23.623 1.00 21.38 212 LYS C N 1
ATOM 8987 C CA . LYS C 1 212 ? 52.067 66.498 22.681 1.00 19.89 212 LYS C CA 1
ATOM 8988 C C . LYS C 1 212 ? 53.437 66.312 23.341 1.00 20.12 212 LYS C C 1
ATOM 8989 O O . LYS C 1 212 ? 53.551 66.308 24.571 1.00 16.27 212 LYS C O 1
ATOM 8995 N N . GLY C 1 213 ? 54.469 66.162 22.513 1.00 20.42 213 GLY C N 1
ATOM 8996 C CA . GLY C 1 213 ? 55.815 65.952 23.009 1.00 19.10 213 GLY C CA 1
ATOM 8997 C C . GLY C 1 213 ? 56.153 64.480 22.881 1.00 20.75 213 GLY C C 1
ATOM 8998 O O . GLY C 1 213 ? 56.039 63.911 21.790 1.00 21.27 213 GLY C O 1
ATOM 8999 N N . SER C 1 214 ? 56.574 63.860 23.982 1.00 20.25 214 SER C N 1
ATOM 9000 C CA . SER C 1 214 ? 56.893 62.437 23.970 1.00 19.88 214 SER C CA 1
ATOM 9001 C C . SER C 1 214 ? 55.651 61.708 23.484 1.00 18.35 214 SER C C 1
ATOM 9002 O O . SER C 1 214 ? 54.564 61.876 24.036 1.00 14.95 214 SER C O 1
ATOM 9005 N N . PRO C 1 215 ? 55.801 60.883 22.440 1.00 18.93 215 PRO C N 1
ATOM 9006 C CA . PRO C 1 215 ? 54.700 60.120 21.857 1.00 19.20 215 PRO C CA 1
ATOM 9007 C C . PRO C 1 215 ? 53.978 59.177 22.810 1.00 20.90 215 PRO C C 1
ATOM 9008 O O . PRO C 1 215 ? 54.574 58.524 23.664 1.00 21.49 215 PRO C O 1
ATOM 9012 N N . GLU C 1 216 ? 52.669 59.137 22.629 1.00 22.08 216 GLU C N 1
ATOM 9013 C CA . GLU C 1 216 ? 51.743 58.312 23.386 1.00 21.01 216 GLU C CA 1
ATOM 9014 C C . GLU C 1 216 ? 52.095 56.831 23.165 1.00 20.00 216 GLU C C 1
ATOM 9015 O O . GLU C 1 216 ? 52.282 56.404 22.033 1.00 21.20 216 GLU C O 1
ATOM 9021 N N . ALA C 1 217 ? 52.189 56.053 24.238 1.00 18.21 217 ALA C N 1
ATOM 9022 C CA . ALA C 1 217 ? 52.515 54.634 24.107 1.00 18.50 217 ALA C CA 1
ATOM 9023 C C . ALA C 1 217 ? 51.448 53.922 23.275 1.00 17.46 217 ALA C C 1
ATOM 9024 O O . ALA C 1 217 ? 51.754 53.190 22.342 1.00 18.51 217 ALA C O 1
ATOM 9026 N N . TRP C 1 218 ? 50.193 54.141 23.640 1.00 16.10 218 TRP C N 1
ATOM 9027 C CA . TRP C 1 218 ? 49.051 53.553 22.949 1.00 15.70 218 TRP C CA 1
ATOM 9028 C C . TRP C 1 218 ? 47.947 54.585 23.078 1.00 15.57 218 TRP C C 1
ATOM 9029 O O . TRP C 1 218 ? 47.994 55.433 23.975 1.00 16.33 218 TRP C O 1
ATOM 9040 N N . PRO C 1 219 ? 46.939 54.537 22.193 1.00 14.57 219 PRO C N 1
ATOM 9041 C CA . PRO C 1 219 ? 45.847 55.510 22.276 1.00 12.71 219 PRO C CA 1
ATOM 9042 C C . PRO C 1 219 ? 45.323 55.607 23.708 1.00 14.85 219 PRO C C 1
ATOM 9043 O O . PRO C 1 219 ? 44.960 54.591 24.318 1.00 13.99 219 PRO C O 1
ATOM 9047 N N . GLY C 1 220 ? 45.313 56.826 24.244 1.00 13.59 220 GLY C N 1
ATOM 9048 C CA . GLY C 1 220 ? 44.820 57.048 25.590 1.00 12.71 220 GLY C CA 1
ATOM 9049 C C . GLY C 1 220 ? 45.756 56.741 26.746 1.00 13.20 220 GLY C C 1
ATOM 9050 O O . GLY C 1 220 ? 45.474 57.126 27.880 1.00 15.39 220 GLY C O 1
ATOM 9051 N N . LEU C 1 221 ? 46.849 56.033 26.485 1.00 13.63 221 LEU C N 1
ATOM 9052 C CA . LEU C 1 221 ? 47.816 55.711 27.534 1.00 15.05 221 LEU C CA 1
ATOM 9053 C C . LEU C 1 221 ? 48.969 56.717 27.417 1.00 15.15 221 LEU C C 1
ATOM 9054 O O . LEU C 1 221 ? 49.929 56.514 26.670 1.00 14.61 221 LEU C O 1
ATOM 9059 N N . ILE C 1 222 ? 48.839 57.810 28.161 1.00 15.18 222 ILE C N 1
ATOM 9060 C CA . ILE C 1 222 ? 49.805 58.903 28.149 1.00 15.77 222 ILE C CA 1
ATOM 9061 C C . ILE C 1 222 ? 51.024 58.714 29.052 1.00 16.02 222 ILE C C 1
ATOM 9062 O O . ILE C 1 222 ? 51.104 57.742 29.808 1.00 16.53 222 ILE C O 1
ATOM 9067 N N . GLY C 1 223 ? 51.961 59.661 28.959 1.00 14.18 223 GLY C N 1
ATOM 9068 C CA . GLY C 1 223 ? 53.178 59.626 29.748 1.00 12.10 223 GLY C CA 1
ATOM 9069 C C . GLY C 1 223 ? 52.979 60.025 31.205 1.00 12.63 223 GLY C C 1
ATOM 9070 O O . GLY C 1 223 ? 51.870 60.372 31.607 1.00 10.97 223 GLY C O 1
ATOM 9071 N N . THR C 1 224 ? 54.052 60.005 31.995 1.00 11.09 224 THR C N 1
ATOM 9072 C CA . THR C 1 224 ? 53.941 60.334 33.409 1.00 11.87 224 THR C CA 1
ATOM 9073 C C . THR C 1 224 ? 54.164 61.797 33.792 1.00 12.88 224 THR C C 1
ATOM 9074 O O . THR C 1 224 ? 53.360 62.377 34.522 1.00 10.94 224 THR C O 1
ATOM 9078 N N . PHE C 1 225 ? 55.250 62.387 33.304 1.00 13.42 225 PHE C N 1
ATOM 9079 C CA . PHE C 1 225 ? 55.557 63.772 33.631 1.00 15.65 225 PHE C CA 1
ATOM 9080 C C . PHE C 1 225 ? 55.244 64.779 32.532 1.00 15.60 225 PHE C C 1
ATOM 9081 O O . PHE C 1 225 ? 55.470 64.517 31.349 1.00 16.48 225 PHE C O 1
ATOM 9089 N N . VAL C 1 226 ? 54.730 65.937 32.945 1.00 14.84 226 VAL C N 1
ATOM 9090 C CA . VAL C 1 226 ? 54.381 67.018 32.032 1.00 14.58 226 VAL C CA 1
ATOM 9091 C C . VAL C 1 226 ? 55.119 68.306 32.411 1.00 15.81 226 VAL C C 1
ATOM 9092 O O . VAL C 1 226 ? 55.224 68.651 33.589 1.00 15.44 226 VAL C O 1
ATOM 9096 N N . SER C 1 227 ? 55.644 69.008 31.414 1.00 16.16 227 SER C N 1
ATOM 9097 C CA . SER C 1 227 ? 56.359 70.261 31.659 1.00 18.29 227 SER C CA 1
ATOM 9098 C C . SER C 1 227 ? 55.359 71.354 32.030 1.00 18.83 227 SER C C 1
ATOM 9099 O O . SER C 1 227 ? 54.275 71.426 31.458 1.00 19.23 227 SER C O 1
ATOM 9102 N N . THR C 1 228 ? 55.721 72.204 32.984 1.00 17.48 228 THR C N 1
ATOM 9103 C CA . THR C 1 228 ? 54.828 73.271 33.411 1.00 17.60 228 THR C CA 1
ATOM 9104 C C . THR C 1 228 ? 54.953 74.527 32.549 1.00 18.46 228 THR C C 1
ATOM 9105 O O . THR C 1 228 ? 54.119 75.430 32.636 1.00 17.89 228 THR C O 1
ATOM 9109 N N . SER C 1 229 ? 55.992 74.577 31.718 1.00 18.74 229 SER C N 1
ATOM 9110 C CA . SER C 1 229 ? 56.217 75.729 30.857 1.00 18.50 229 SER C CA 1
ATOM 9111 C C . SER C 1 229 ? 55.347 75.686 29.602 1.00 18.38 229 SER C C 1
ATOM 9112 O O . SER C 1 229 ? 54.839 76.715 29.166 1.00 17.49 229 SER C O 1
ATOM 9115 N N . ASN C 1 230 ? 55.186 74.506 29.012 1.00 18.48 230 ASN C N 1
ATOM 9116 C CA . ASN C 1 230 ? 54.364 74.388 27.812 1.00 19.40 230 ASN C CA 1
ATOM 9117 C C . ASN C 1 230 ? 53.386 73.216 27.834 1.00 18.96 230 ASN C C 1
ATOM 9118 O O . ASN C 1 230 ? 52.723 72.942 26.843 1.00 19.94 230 ASN C O 1
ATOM 9123 N N . GLY C 1 231 ? 53.298 72.522 28.963 1.00 20.01 231 GLY C N 1
ATOM 9124 C CA . GLY C 1 231 ? 52.380 71.400 29.070 1.00 17.88 231 GLY C CA 1
ATOM 9125 C C . GLY C 1 231 ? 52.621 70.189 28.175 1.00 18.59 231 GLY C C 1
ATOM 9126 O O . GLY C 1 231 ? 51.684 69.432 27.927 1.00 17.91 231 GLY C O 1
ATOM 9127 N N . THR C 1 232 ? 53.848 69.984 27.690 1.00 18.31 232 THR C N 1
ATOM 9128 C CA . THR C 1 232 ? 54.143 68.825 26.830 1.00 17.26 232 THR C CA 1
ATOM 9129 C C . THR C 1 232 ? 54.643 67.616 27.636 1.00 16.84 232 THR C C 1
ATOM 9130 O O . THR C 1 232 ? 55.241 67.791 28.703 1.00 18.20 232 THR C O 1
ATOM 9134 N N . PHE C 1 233 ? 54.392 66.401 27.135 1.00 14.09 233 PHE C N 1
ATOM 9135 C CA . PHE C 1 233 ? 54.827 65.170 27.810 1.00 12.69 233 PHE C CA 1
ATOM 9136 C C . PHE C 1 233 ? 56.320 64.920 27.663 1.00 13.43 233 PHE C C 1
ATOM 9137 O O . PHE C 1 233 ? 56.880 65.088 26.581 1.00 14.85 233 PHE C O 1
ATOM 9145 N N . GLN C 1 234 ? 56.953 64.498 28.753 1.00 13.20 234 GLN C N 1
ATOM 9146 C CA . GLN C 1 234 ? 58.392 64.273 28.761 1.00 14.83 234 GLN C CA 1
ATOM 9147 C C . GLN C 1 234 ? 58.813 62.802 28.757 1.00 14.41 234 GLN C C 1
ATOM 9148 O O . GLN C 1 234 ? 60.000 62.491 28.833 1.00 13.19 234 GLN C O 1
ATOM 9154 N N . ASP C 1 235 ? 57.837 61.901 28.672 1.00 14.06 235 ASP C N 1
ATOM 9155 C CA . ASP C 1 235 ? 58.113 60.464 28.603 1.00 13.61 235 ASP C CA 1
ATOM 9156 C C . ASP C 1 235 ? 56.887 59.695 28.117 1.00 13.28 235 ASP C C 1
ATOM 9157 O O . ASP C 1 235 ? 55.785 60.241 28.038 1.00 10.92 235 ASP C O 1
ATOM 9162 N N . SER C 1 236 ? 57.083 58.420 27.800 1.00 12.00 236 SER C N 1
ATOM 9163 C CA . SER C 1 236 ? 55.984 57.596 27.318 1.00 12.44 236 SER C CA 1
ATOM 9164 C C . SER C 1 236 ? 55.725 56.402 28.236 1.00 11.85 236 SER C C 1
ATOM 9165 O O . SER C 1 236 ? 55.297 55.345 27.775 1.00 10.91 236 SER C O 1
ATOM 9168 N N . SER C 1 237 ? 55.984 56.588 29.529 1.00 9.93 237 SER C N 1
ATOM 9169 C CA . SER C 1 237 ? 55.782 55.550 30.535 1.00 11.69 237 SER C CA 1
ATOM 9170 C C . SER C 1 237 ? 54.574 55.845 31.417 1.00 11.74 237 SER C C 1
ATOM 9171 O O . SER C 1 237 ? 54.233 57.002 31.663 1.00 12.26 237 SER C O 1
ATOM 9174 N N . GLY C 1 238 ? 53.938 54.791 31.907 1.00 10.80 238 GLY C N 1
ATOM 9175 C CA . GLY C 1 238 ? 52.787 54.979 32.764 1.00 9.94 238 GLY C CA 1
ATOM 9176 C C . GLY C 1 238 ? 52.210 53.675 33.277 1.00 9.74 238 GLY C C 1
ATOM 9177 O O . GLY C 1 238 ? 52.728 52.585 33.007 1.00 8.01 238 GLY C O 1
ATOM 9178 N N . SER C 1 239 ? 51.127 53.796 34.032 1.00 9.78 239 SER C N 1
ATOM 9179 C CA . SER C 1 239 ? 50.459 52.635 34.590 1.00 11.18 239 SER C CA 1
ATOM 9180 C C . SER C 1 239 ? 49.190 53.117 35.261 1.00 12.09 239 SER C C 1
ATOM 9181 O O . SER C 1 239 ? 48.819 54.287 35.151 1.00 11.14 239 SER C O 1
ATOM 9184 N N . TRP C 1 240 ? 48.538 52.198 35.963 1.00 12.97 240 TRP C N 1
ATOM 9185 C CA . TRP C 1 240 ? 47.331 52.510 36.701 1.00 13.72 240 TRP C CA 1
ATOM 9186 C C . TRP C 1 240 ? 47.684 52.646 38.176 1.00 15.95 240 TRP C C 1
ATOM 9187 O O . TRP C 1 240 ? 46.814 52.515 39.036 1.00 16.35 240 TRP C O 1
ATOM 9198 N N . SER C 1 241 ? 48.959 52.910 38.465 1.00 17.27 241 SER C N 1
ATOM 9199 C CA . SER C 1 241 ? 49.412 53.064 39.846 1.00 18.43 241 SER C CA 1
ATOM 9200 C C . SER C 1 241 ? 49.790 54.505 40.175 1.00 17.43 241 SER C C 1
ATOM 9201 O O . SER C 1 241 ? 49.363 55.439 39.503 1.00 15.32 241 SER C O 1
ATOM 9204 N N . GLY C 1 242 ? 50.602 54.667 41.217 1.00 18.19 242 GLY C N 1
ATOM 9205 C CA . GLY C 1 242 ? 51.041 55.984 41.644 1.00 17.63 242 GLY C CA 1
ATOM 9206 C C . GLY C 1 242 ? 51.567 56.852 40.517 1.00 17.31 242 GLY C C 1
ATOM 9207 O O . GLY C 1 242 ? 52.209 56.350 39.593 1.00 18.65 242 GLY C O 1
ATOM 9208 N N . LEU C 1 243 ? 51.276 58.150 40.608 1.00 16.53 243 LEU C N 1
ATOM 9209 C CA . LEU C 1 243 ? 51.681 59.168 39.633 1.00 18.16 243 LEU C CA 1
ATOM 9210 C C . LEU C 1 243 ? 50.777 59.263 38.394 1.00 17.33 243 LEU C C 1
ATOM 9211 O O . LEU C 1 243 ? 50.898 60.202 37.610 1.00 16.98 243 LEU C O 1
ATOM 9216 N N . MET C 1 244 ? 49.865 58.312 38.213 1.00 17.27 244 MET C N 1
ATOM 9217 C CA . MET C 1 244 ? 48.991 58.356 37.044 1.00 16.77 244 MET C CA 1
ATOM 9218 C C . MET C 1 244 ? 47.576 57.840 37.332 1.00 16.58 244 MET C C 1
ATOM 9219 O O . MET C 1 244 ? 46.605 58.280 36.713 1.00 16.39 244 MET C O 1
ATOM 9224 N N . ASP C 1 245 ? 47.466 56.921 38.285 1.00 16.40 245 ASP C N 1
ATOM 9225 C CA . ASP C 1 245 ? 46.185 56.322 38.657 1.00 16.08 245 ASP C CA 1
ATOM 9226 C C . ASP C 1 245 ? 44.960 57.244 38.621 1.00 16.49 245 ASP C C 1
ATOM 9227 O O . ASP C 1 245 ? 44.101 57.096 37.754 1.00 18.94 245 ASP C O 1
ATOM 9232 N N . SER C 1 246 ? 44.884 58.200 39.546 1.00 15.60 246 SER C N 1
ATOM 9233 C CA . SER C 1 246 ? 43.736 59.091 39.625 1.00 15.37 246 SER C CA 1
ATOM 9234 C C . SER C 1 246 ? 43.431 59.951 38.390 1.00 15.14 246 SER C C 1
ATOM 9235 O O . SER C 1 246 ? 42.353 60.551 38.306 1.00 14.35 246 SER C O 1
ATOM 9238 N N . PHE C 1 247 ? 44.359 60.015 37.436 1.00 14.78 247 PHE C N 1
ATOM 9239 C CA . PHE C 1 247 ? 44.104 60.766 36.205 1.00 14.37 247 PHE C CA 1
ATOM 9240 C C . PHE C 1 247 ? 43.026 60.011 35.412 1.00 15.67 247 PHE C C 1
ATOM 9241 O O . PHE C 1 247 ? 41.960 60.562 35.124 1.00 17.06 247 PHE C O 1
ATOM 9249 N N . TYR C 1 248 ? 43.299 58.752 35.071 1.00 14.73 248 TYR C N 1
ATOM 9250 C CA . TYR C 1 248 ? 42.326 57.941 34.339 1.00 14.95 248 TYR C CA 1
ATOM 9251 C C . TYR C 1 248 ? 41.009 57.834 35.116 1.00 15.05 248 TYR C C 1
ATOM 9252 O O . TYR C 1 248 ? 39.929 57.857 34.527 1.00 15.11 248 TYR C O 1
ATOM 9261 N N . GLU C 1 249 ? 41.114 57.721 36.438 1.00 14.15 249 GLU C N 1
ATOM 9262 C CA . GLU C 1 249 ? 39.946 57.606 37.301 1.00 14.37 249 GLU C CA 1
ATOM 9263 C C . GLU C 1 249 ? 38.954 58.757 37.108 1.00 16.12 249 GLU C C 1
ATOM 9264 O O . GLU C 1 249 ? 37.750 58.533 36.942 1.00 14.43 249 GLU C O 1
ATOM 9270 N N . TYR C 1 250 ? 39.467 59.983 37.132 1.00 16.40 250 TYR C N 1
ATOM 9271 C CA . TYR C 1 250 ? 38.642 61.169 36.989 1.00 18.55 250 TYR C CA 1
ATOM 9272 C C . TYR C 1 250 ? 38.064 61.384 35.597 1.00 19.60 250 TYR C C 1
ATOM 9273 O O . TYR C 1 250 ? 37.205 62.246 35.402 1.00 19.15 250 TYR C O 1
ATOM 9282 N N . LEU C 1 251 ? 38.522 60.599 34.629 1.00 20.04 251 LEU C N 1
ATOM 9283 C CA . LEU C 1 251 ? 38.000 60.711 33.276 1.00 19.94 251 LEU C CA 1
ATOM 9284 C C . LEU C 1 251 ? 36.532 60.305 33.231 1.00 20.11 251 LEU C C 1
ATOM 9285 O O . LEU C 1 251 ? 35.711 61.049 32.698 1.00 21.04 251 LEU C O 1
ATOM 9290 N N . ILE C 1 252 ? 36.190 59.136 33.779 1.00 18.50 252 ILE C N 1
ATOM 9291 C CA . ILE C 1 252 ? 34.786 58.716 33.771 1.00 18.96 252 ILE C CA 1
ATOM 9292 C C . ILE C 1 252 ? 33.977 59.364 34.873 1.00 16.93 252 ILE C C 1
ATOM 9293 O O . ILE C 1 252 ? 32.757 59.456 34.762 1.00 16.88 252 ILE C O 1
ATOM 9298 N N . LYS C 1 253 ? 34.639 59.791 35.944 1.00 14.32 253 LYS C N 1
ATOM 9299 C CA . LYS C 1 253 ? 33.905 60.425 37.028 1.00 14.30 253 LYS C CA 1
ATOM 9300 C C . LYS C 1 253 ? 33.405 61.795 36.589 1.00 14.10 253 LYS C C 1
ATOM 9301 O O . LYS C 1 253 ? 32.345 62.244 37.025 1.00 14.06 253 LYS C O 1
ATOM 9307 N N . MET C 1 254 ? 34.162 62.445 35.707 1.00 14.95 254 MET C N 1
ATOM 9308 C CA . MET C 1 254 ? 33.749 63.740 35.179 1.00 16.89 254 MET C CA 1
ATOM 9309 C C . MET C 1 254 ? 32.547 63.482 34.280 1.00 17.50 254 MET C C 1
ATOM 9310 O O . MET C 1 254 ? 31.612 64.281 34.224 1.00 17.80 254 MET C O 1
ATOM 9315 N N . TYR C 1 255 ? 32.575 62.349 33.586 1.00 17.55 255 TYR C N 1
ATOM 9316 C CA . TYR C 1 255 ? 31.476 61.989 32.698 1.00 17.21 255 TYR C CA 1
ATOM 9317 C C . TYR C 1 255 ? 30.209 61.799 33.524 1.00 16.59 255 TYR C C 1
ATOM 9318 O O . TYR C 1 255 ? 29.124 62.215 33.120 1.00 16.15 255 TYR C O 1
ATOM 9327 N N . LEU C 1 256 ? 30.352 61.164 34.684 1.00 16.85 256 LEU C N 1
ATOM 9328 C CA . LEU C 1 256 ? 29.219 60.951 35.578 1.00 16.59 256 LEU C CA 1
ATOM 9329 C C . LEU C 1 256 ? 28.791 62.304 36.163 1.00 16.38 256 LEU C C 1
ATOM 9330 O O . LEU C 1 256 ? 27.599 62.560 36.337 1.00 16.72 256 LEU C O 1
ATOM 9335 N N . TYR C 1 257 ? 29.761 63.170 36.454 1.00 15.57 257 TYR C N 1
ATOM 9336 C CA . TYR C 1 257 ? 29.448 64.490 37.002 1.00 18.04 257 TYR C CA 1
ATOM 9337 C C . TYR C 1 257 ? 28.546 65.269 36.023 1.00 18.38 257 TYR C C 1
ATOM 9338 O O . TYR C 1 257 ? 27.581 65.909 36.440 1.00 19.73 257 TYR C O 1
ATOM 9347 N N . ASP C 1 258 ? 28.865 65.198 34.730 1.00 18.80 258 ASP C N 1
ATOM 9348 C CA . ASP C 1 258 ? 28.088 65.855 33.664 1.00 19.54 258 ASP C CA 1
ATOM 9349 C C . ASP C 1 258 ? 28.478 65.245 32.307 1.00 19.01 258 ASP C C 1
ATOM 9350 O O . ASP C 1 258 ? 29.498 65.616 31.719 1.00 20.73 258 ASP C O 1
ATOM 9355 N N . PRO C 1 259 ? 27.663 64.305 31.793 1.00 17.91 259 PRO C N 1
ATOM 9356 C CA . PRO C 1 259 ? 27.854 63.591 30.519 1.00 16.53 259 PRO C CA 1
ATOM 9357 C C . PRO C 1 259 ? 27.972 64.481 29.283 1.00 17.58 259 PRO C C 1
ATOM 9358 O O . PRO C 1 259 ? 28.607 64.101 28.296 1.00 16.64 259 PRO C O 1
ATOM 9362 N N . VAL C 1 260 ? 27.333 65.646 29.337 1.00 16.22 260 VAL C N 1
ATOM 9363 C CA . VAL C 1 260 ? 27.338 66.594 28.232 1.00 16.48 260 VAL C CA 1
ATOM 9364 C C . VAL C 1 260 ? 28.641 67.393 28.240 1.00 17.45 260 VAL C C 1
ATOM 9365 O O . VAL C 1 260 ? 29.463 67.280 27.332 1.00 16.88 260 VAL C O 1
ATOM 9369 N N . ALA C 1 261 ? 28.832 68.184 29.286 1.00 18.03 261 ALA C N 1
ATOM 9370 C CA . ALA C 1 261 ? 30.029 68.999 29.414 1.00 19.52 261 ALA C CA 1
ATOM 9371 C C . ALA C 1 261 ? 31.338 68.209 29.383 1.00 19.86 261 ALA C C 1
ATOM 9372 O O . ALA C 1 261 ? 32.355 68.732 28.937 1.00 21.72 261 ALA C O 1
ATOM 9374 N N . PHE C 1 262 ? 31.330 66.958 29.837 1.00 20.31 262 PHE C N 1
ATOM 9375 C CA . PHE C 1 262 ? 32.576 66.194 29.847 1.00 21.05 262 PHE C CA 1
ATOM 9376 C C . PHE C 1 262 ? 32.541 64.910 29.038 1.00 22.11 262 PHE C C 1
ATOM 9377 O O . PHE C 1 262 ? 33.063 63.878 29.457 1.00 23.78 262 PHE C O 1
ATOM 9385 N N . ALA C 1 263 ? 31.937 64.982 27.862 1.00 22.39 263 ALA C N 1
ATOM 9386 C CA . ALA C 1 263 ? 31.843 63.821 26.995 1.00 21.90 263 ALA C CA 1
ATOM 9387 C C . ALA C 1 263 ? 33.213 63.505 26.431 1.00 20.25 263 ALA C C 1
ATOM 9388 O O . ALA C 1 263 ? 33.543 62.350 26.183 1.00 22.71 263 ALA C O 1
ATOM 9390 N N . HIS C 1 264 ? 34.019 64.536 26.229 1.00 19.73 264 HIS C N 1
ATOM 9391 C CA . HIS C 1 264 ? 35.346 64.325 25.680 1.00 18.59 264 HIS C CA 1
ATOM 9392 C C . HIS C 1 264 ? 36.227 63.570 26.678 1.00 17.24 264 HIS C C 1
ATOM 9393 O O . HIS C 1 264 ? 37.096 62.799 26.283 1.00 16.53 264 HIS C O 1
ATOM 9400 N N . TYR C 1 265 ? 36.003 63.794 27.972 1.00 17.02 265 TYR C N 1
ATOM 9401 C CA . TYR C 1 265 ? 36.776 63.097 28.998 1.00 17.00 265 TYR C CA 1
ATOM 9402 C C . TYR C 1 265 ? 36.478 61.616 28.873 1.00 15.87 265 TYR C C 1
ATOM 9403 O O . TYR C 1 265 ? 37.370 60.778 28.967 1.00 16.68 265 TYR C O 1
ATOM 9412 N N . LYS C 1 266 ? 35.203 61.315 28.651 1.00 16.65 266 LYS C N 1
ATOM 9413 C CA . LYS C 1 266 ? 34.733 59.950 28.487 1.00 15.79 266 LYS C CA 1
ATOM 9414 C C . LYS C 1 266 ? 35.430 59.291 27.303 1.00 15.77 266 LYS C C 1
ATOM 9415 O O . LYS C 1 266 ? 35.831 58.128 27.376 1.00 17.26 266 LYS C O 1
ATOM 9421 N N . ASP C 1 267 ? 35.571 60.027 26.207 1.00 14.58 267 ASP C N 1
ATOM 9422 C CA . ASP C 1 267 ? 36.228 59.463 25.041 1.00 16.10 267 ASP C CA 1
ATOM 9423 C C . ASP C 1 267 ? 37.671 59.081 25.324 1.00 15.78 267 ASP C C 1
ATOM 9424 O O . ASP C 1 267 ? 38.123 58.009 24.912 1.00 16.72 267 ASP C O 1
ATOM 9429 N N . ARG C 1 268 ? 38.392 59.936 26.044 1.00 15.37 268 ARG C N 1
ATOM 9430 C CA . ARG C 1 268 ? 39.785 59.646 26.369 1.00 14.97 268 ARG C CA 1
ATOM 9431 C C . ARG C 1 268 ? 39.879 58.410 27.267 1.00 15.56 268 ARG C C 1
ATOM 9432 O O . ARG C 1 268 ? 40.828 57.631 27.171 1.00 17.12 268 ARG C O 1
ATOM 9440 N N . TRP C 1 269 ? 38.885 58.229 28.132 1.00 14.47 269 TRP C N 1
ATOM 9441 C CA . TRP C 1 269 ? 38.848 57.083 29.027 1.00 13.73 269 TRP C CA 1
ATOM 9442 C C . TRP C 1 269 ? 38.689 55.781 28.236 1.00 14.40 269 TRP C C 1
ATOM 9443 O O . TRP C 1 269 ? 39.412 54.813 28.485 1.00 13.37 269 TRP C O 1
ATOM 9454 N N . VAL C 1 270 ? 37.750 55.768 27.282 1.00 13.34 270 VAL C N 1
ATOM 9455 C CA . VAL C 1 270 ? 37.478 54.591 26.443 1.00 11.61 270 VAL C CA 1
ATOM 9456 C C . VAL C 1 270 ? 38.759 54.120 25.760 1.00 13.00 270 VAL C C 1
ATOM 9457 O O . VAL C 1 270 ? 39.017 52.922 25.678 1.00 12.44 270 VAL C O 1
ATOM 9461 N N . LEU C 1 271 ? 39.551 55.065 25.260 1.00 13.74 271 LEU C N 1
ATOM 9462 C CA . LEU C 1 271 ? 40.816 54.721 24.612 1.00 15.14 271 LEU C CA 1
ATOM 9463 C C . LEU C 1 271 ? 41.737 54.135 25.676 1.00 13.67 271 LEU C C 1
ATOM 9464 O O . LEU C 1 271 ? 42.417 53.142 25.446 1.00 13.29 271 LEU C O 1
ATOM 9469 N N . GLY C 1 272 ? 41.755 54.771 26.844 1.00 14.84 272 GLY C N 1
ATOM 9470 C CA . GLY C 1 272 ? 42.589 54.291 27.935 1.00 14.14 272 GLY C CA 1
ATOM 9471 C C . GLY C 1 272 ? 42.168 52.887 28.330 1.00 13.32 272 GLY C C 1
ATOM 9472 O O . GLY C 1 272 ? 42.991 51.981 28.397 1.00 12.47 272 GLY C O 1
ATOM 9473 N N . ALA C 1 273 ? 40.872 52.710 28.568 1.00 14.11 273 ALA C N 1
ATOM 9474 C CA . ALA C 1 273 ? 40.320 51.421 28.963 1.00 14.80 273 ALA C CA 1
ATOM 9475 C C . ALA C 1 273 ? 40.544 50.328 27.917 1.00 14.61 273 ALA C C 1
ATOM 9476 O O . ALA C 1 273 ? 40.987 49.234 28.256 1.00 16.89 273 ALA C O 1
ATOM 9478 N N . ASP C 1 274 ? 40.246 50.615 26.654 1.00 13.67 274 ASP C N 1
ATOM 9479 C CA . ASP C 1 274 ? 40.433 49.607 25.616 1.00 14.77 274 ASP C CA 1
ATOM 9480 C C . ASP C 1 274 ? 41.904 49.233 25.449 1.00 14.32 274 ASP C C 1
ATOM 9481 O O . ASP C 1 274 ? 42.240 48.063 25.325 1.00 12.94 274 ASP C O 1
ATOM 9486 N N . SER C 1 275 ? 42.780 50.231 25.456 1.00 15.47 275 SER C N 1
ATOM 9487 C CA . SER C 1 275 ? 44.194 49.950 25.300 1.00 15.37 275 SER C CA 1
ATOM 9488 C C . SER C 1 275 ? 44.734 49.102 26.455 1.00 15.03 275 SER C C 1
ATOM 9489 O O . SER C 1 275 ? 45.535 48.201 26.232 1.00 15.51 275 SER C O 1
ATOM 9492 N N . THR C 1 276 ? 44.281 49.370 27.675 1.00 15.39 276 THR C N 1
ATOM 9493 C CA . THR C 1 276 ? 44.770 48.598 28.799 1.00 18.17 276 THR C CA 1
ATOM 9494 C C . THR C 1 276 ? 44.289 47.151 28.716 1.00 17.25 276 THR C C 1
ATOM 9495 O O . THR C 1 276 ? 45.062 46.226 28.920 1.00 16.33 276 THR C O 1
ATOM 9499 N N . ILE C 1 277 ? 43.009 46.960 28.404 1.00 16.45 277 ILE C N 1
ATOM 9500 C CA . ILE C 1 277 ? 42.458 45.605 28.262 1.00 17.81 277 ILE C CA 1
ATOM 9501 C C . ILE C 1 277 ? 43.216 44.852 27.174 1.00 18.37 277 ILE C C 1
ATOM 9502 O O . ILE C 1 277 ? 43.434 43.651 27.284 1.00 21.16 277 ILE C O 1
ATOM 9507 N N . GLY C 1 278 ? 43.600 45.555 26.112 1.00 18.70 278 GLY C N 1
ATOM 9508 C CA . GLY C 1 278 ? 44.300 44.916 25.006 1.00 17.22 278 GLY C CA 1
ATOM 9509 C C . GLY C 1 278 ? 45.811 44.745 25.135 1.00 16.56 278 GLY C C 1
ATOM 9510 O O . GLY C 1 278 ? 46.378 43.846 24.503 1.00 14.67 278 GLY C O 1
ATOM 9511 N N . HIS C 1 279 ? 46.467 45.596 25.930 1.00 15.25 279 HIS C N 1
ATOM 9512 C CA . HIS C 1 279 ? 47.921 45.524 26.092 1.00 15.74 279 HIS C CA 1
ATOM 9513 C C . HIS C 1 279 ? 48.459 45.423 27.521 1.00 14.71 279 HIS C C 1
ATOM 9514 O O . HIS C 1 279 ? 49.535 44.861 27.729 1.00 15.03 279 HIS C O 1
ATOM 9521 N N . LEU C 1 280 ? 47.733 45.956 28.503 1.00 13.55 280 LEU C N 1
ATOM 9522 C CA . LEU C 1 280 ? 48.195 45.898 29.887 1.00 13.65 280 LEU C CA 1
ATOM 9523 C C . LEU C 1 280 ? 47.733 44.643 30.657 1.00 13.75 280 LEU C C 1
ATOM 9524 O O . LEU C 1 280 ? 48.412 44.206 31.586 1.00 15.72 280 LEU C O 1
ATOM 9529 N N . GLY C 1 281 ? 46.606 44.051 30.271 1.00 14.34 281 GLY C N 1
ATOM 9530 C CA . GLY C 1 281 ? 46.139 42.854 30.960 1.00 13.83 281 GLY C CA 1
ATOM 9531 C C . GLY C 1 281 ? 47.201 41.764 30.878 1.00 13.06 281 GLY C C 1
ATOM 9532 O O . GLY C 1 281 ? 47.680 41.435 29.795 1.00 13.77 281 GLY C O 1
ATOM 9533 N N . SER C 1 282 ? 47.583 41.189 32.008 1.00 12.22 282 SER C N 1
ATOM 9534 C CA . SER C 1 282 ? 48.622 40.167 31.990 1.00 13.24 282 SER C CA 1
ATOM 9535 C C . SER C 1 282 ? 48.308 39.029 32.956 1.00 14.18 282 SER C C 1
ATOM 9536 O O . SER C 1 282 ? 47.785 39.256 34.047 1.00 14.24 282 SER C O 1
ATOM 9539 N N . HIS C 1 283 ? 48.613 37.804 32.535 1.00 14.97 283 HIS C N 1
ATOM 9540 C CA . HIS C 1 283 ? 48.363 36.628 33.359 1.00 16.72 283 HIS C CA 1
ATOM 9541 C C . HIS C 1 283 ? 49.675 36.065 33.892 1.00 15.68 283 HIS C C 1
ATOM 9542 O O . HIS C 1 283 ? 50.641 35.913 33.146 1.00 13.71 283 HIS C O 1
ATOM 9549 N N . PRO C 1 284 ? 49.732 35.781 35.203 1.00 15.51 284 PRO C N 1
ATOM 9550 C CA . PRO C 1 284 ? 50.946 35.219 35.797 1.00 15.29 284 PRO C CA 1
ATOM 9551 C C . PRO C 1 284 ? 51.167 33.874 35.114 1.00 15.40 284 PRO C C 1
ATOM 9552 O O . PRO C 1 284 ? 50.207 33.163 34.818 1.00 16.43 284 PRO C O 1
ATOM 9556 N N . SER C 1 285 ? 52.422 33.529 34.865 1.00 15.32 285 SER C N 1
ATOM 9557 C CA . SER C 1 285 ? 52.757 32.277 34.198 1.00 15.87 285 SER C CA 1
ATOM 9558 C C . SER C 1 285 ? 52.311 31.048 34.979 1.00 16.28 285 SER C C 1
ATOM 9559 O O . SER C 1 285 ? 51.986 30.021 34.399 1.00 18.32 285 SER C O 1
ATOM 9562 N N . THR C 1 286 ? 52.307 31.145 36.299 1.00 16.75 286 THR C N 1
ATOM 9563 C CA . THR C 1 286 ? 51.921 30.009 37.121 1.00 17.37 286 THR C CA 1
ATOM 9564 C C . THR C 1 286 ? 50.488 30.116 37.615 1.00 19.22 286 THR C C 1
ATOM 9565 O O . THR C 1 286 ? 49.989 29.218 38.291 1.00 18.56 286 THR C O 1
ATOM 9569 N N . ARG C 1 287 ? 49.820 31.209 37.274 1.00 20.05 287 ARG C N 1
ATOM 9570 C CA . ARG C 1 287 ? 48.454 31.407 37.726 1.00 21.66 287 ARG C CA 1
ATOM 9571 C C . ARG C 1 287 ? 47.674 32.091 36.613 1.00 22.60 287 ARG C C 1
ATOM 9572 O O . ARG C 1 287 ? 47.256 33.245 36.737 1.00 22.15 287 ARG C O 1
ATOM 9580 N N . LYS C 1 288 ? 47.479 31.362 35.522 1.00 23.74 288 LYS C N 1
ATOM 9581 C CA . LYS C 1 288 ? 46.785 31.890 34.355 1.00 24.49 288 LYS C CA 1
ATOM 9582 C C . LYS C 1 288 ? 45.355 32.339 34.602 1.00 23.12 288 LYS C C 1
ATOM 9583 O O . LYS C 1 288 ? 44.785 33.081 33.804 1.00 23.31 288 LYS C O 1
ATOM 9589 N N . ASP C 1 289 ? 44.777 31.902 35.711 1.00 22.72 289 ASP C N 1
ATOM 9590 C CA . ASP C 1 289 ? 43.411 32.290 36.048 1.00 22.62 289 ASP C CA 1
ATOM 9591 C C . ASP C 1 289 ? 43.387 33.700 36.636 1.00 22.26 289 ASP C C 1
ATOM 9592 O O . ASP C 1 289 ? 42.324 34.268 36.864 1.00 22.86 289 ASP C O 1
ATOM 9597 N N . LEU C 1 290 ? 44.561 34.265 36.890 1.00 22.59 290 LEU C N 1
ATOM 9598 C CA . LEU C 1 290 ? 44.640 35.605 37.463 1.00 21.10 290 LEU C CA 1
ATOM 9599 C C . LEU C 1 290 ? 44.928 36.659 36.405 1.00 19.84 290 LEU C C 1
ATOM 9600 O O . LEU C 1 290 ? 45.608 36.386 35.422 1.00 18.89 290 LEU C O 1
ATOM 9605 N N . THR C 1 291 ? 44.391 37.859 36.606 1.00 19.08 291 THR C N 1
ATOM 9606 C CA . THR C 1 291 ? 44.619 38.958 35.681 1.00 19.85 291 THR C CA 1
ATOM 9607 C C . THR C 1 291 ? 45.047 40.216 36.443 1.00 19.84 291 THR C C 1
ATOM 9608 O O . THR C 1 291 ? 44.309 40.725 37.291 1.00 20.33 291 THR C O 1
ATOM 9612 N N . PHE C 1 292 ? 46.249 40.699 36.140 1.00 18.19 292 PHE C N 1
ATOM 9613 C CA . PHE C 1 292 ? 46.794 41.901 36.762 1.00 17.73 292 PHE C CA 1
ATOM 9614 C C . PHE C 1 292 ? 47.129 42.898 35.663 1.00 17.42 292 PHE C C 1
ATOM 9615 O O . PHE C 1 292 ? 47.264 42.518 34.499 1.00 17.27 292 PHE C O 1
ATOM 9623 N N . LEU C 1 293 ? 47.274 44.167 36.035 1.00 16.19 293 LEU C N 1
ATOM 9624 C CA . LEU C 1 293 ? 47.620 45.213 35.074 1.00 15.83 293 LEU C CA 1
ATOM 9625 C C . LEU C 1 293 ? 49.117 45.513 35.107 1.00 16.53 293 LEU C C 1
ATOM 9626 O O . LEU C 1 293 ? 49.677 45.808 36.161 1.00 16.40 293 LEU C O 1
ATOM 9631 N N . SER C 1 294 ? 49.755 45.443 33.946 1.00 15.78 294 SER C N 1
ATOM 9632 C CA . SER C 1 294 ? 51.179 45.718 33.823 1.00 15.35 294 SER C CA 1
ATOM 9633 C C . SER C 1 294 ? 51.402 47.213 33.643 1.00 14.61 294 SER C C 1
ATOM 9634 O O . SER C 1 294 ? 50.482 47.936 33.289 1.00 15.17 294 SER C O 1
ATOM 9637 N N . SER C 1 295 ? 52.621 47.674 33.902 1.00 14.23 295 SER C N 1
ATOM 9638 C CA . SER C 1 295 ? 52.967 49.082 33.700 1.00 13.62 295 SER C CA 1
ATOM 9639 C C . SER C 1 295 ? 53.528 49.108 32.285 1.00 12.45 295 SER C C 1
ATOM 9640 O O . SER C 1 295 ? 53.873 48.059 31.743 1.00 12.79 295 SER C O 1
ATOM 9643 N N . TYR C 1 296 ? 53.638 50.281 31.675 1.00 13.15 296 TYR C N 1
ATOM 9644 C CA . TYR C 1 296 ? 54.155 50.334 30.305 1.00 12.80 296 TYR C CA 1
ATOM 9645 C C . TYR C 1 296 ? 55.227 51.383 30.069 1.00 12.64 296 TYR C C 1
ATOM 9646 O O . TYR C 1 296 ? 55.200 52.469 30.652 1.00 13.55 296 TYR C O 1
ATOM 9655 N N . ASN C 1 297 ? 56.182 51.038 29.214 1.00 13.12 297 ASN C N 1
ATOM 9656 C CA . ASN C 1 297 ? 57.260 51.951 28.844 1.00 14.58 297 ASN C CA 1
ATOM 9657 C C . ASN C 1 297 ? 57.233 51.922 27.339 1.00 14.14 297 ASN C C 1
ATOM 9658 O O . ASN C 1 297 ? 57.776 51.011 26.717 1.00 14.26 297 ASN C O 1
ATOM 9663 N N . GLY C 1 298 ? 56.582 52.921 26.759 1.00 14.44 298 GLY C N 1
ATOM 9664 C CA . GLY C 1 298 ? 56.445 52.938 25.325 1.00 15.24 298 GLY C CA 1
ATOM 9665 C C . GLY C 1 298 ? 55.529 51.757 25.051 1.00 17.58 298 GLY C C 1
ATOM 9666 O O . GLY C 1 298 ? 54.563 51.529 25.791 1.00 16.43 298 GLY C O 1
ATOM 9667 N N . GLN C 1 299 ? 55.834 50.992 24.011 1.00 17.95 299 GLN C N 1
ATOM 9668 C CA . GLN C 1 299 ? 55.022 49.842 23.673 1.00 19.45 299 GLN C CA 1
ATOM 9669 C C . GLN C 1 299 ? 55.637 48.557 24.201 1.00 18.50 299 GLN C C 1
ATOM 9670 O O . GLN C 1 299 ? 55.774 47.575 23.486 1.00 19.87 299 GLN C O 1
ATOM 9676 N N . SER C 1 300 ? 56.008 48.596 25.474 1.00 18.10 300 SER C N 1
ATOM 9677 C CA . SER C 1 300 ? 56.588 47.460 26.188 1.00 17.30 300 SER C CA 1
ATOM 9678 C C . SER C 1 300 ? 55.913 47.432 27.542 1.00 16.96 300 SER C C 1
ATOM 9679 O O . SER C 1 300 ? 55.733 48.477 28.173 1.00 18.67 300 SER C O 1
ATOM 9682 N N . THR C 1 301 ? 55.546 46.247 28.001 1.00 15.37 301 THR C N 1
ATOM 9683 C CA . THR C 1 301 ? 54.891 46.126 29.295 1.00 15.11 301 THR C CA 1
ATOM 9684 C C . THR C 1 301 ? 55.776 45.394 30.308 1.00 14.43 301 THR C C 1
ATOM 9685 O O . THR C 1 301 ? 56.557 44.523 29.946 1.00 15.51 301 THR C O 1
ATOM 9689 N N . SER C 1 302 ? 55.673 45.789 31.572 1.00 13.18 302 SER C N 1
ATOM 9690 C CA . SER C 1 302 ? 56.452 45.175 32.639 1.00 11.76 302 SER C CA 1
ATOM 9691 C C . SER C 1 302 ? 55.490 44.544 33.638 1.00 10.74 302 SER C C 1
ATOM 9692 O O . SER C 1 302 ? 54.621 45.223 34.185 1.00 10.25 302 SER C O 1
ATOM 9695 N N . PRO C 1 303 ? 55.636 43.231 33.881 1.00 10.65 303 PRO C N 1
ATOM 9696 C CA . PRO C 1 303 ? 54.799 42.467 34.811 1.00 10.23 303 PRO C CA 1
ATOM 9697 C C . PRO C 1 303 ? 54.945 42.891 36.278 1.00 10.16 303 PRO C C 1
ATOM 9698 O O . PRO C 1 303 ? 55.351 42.084 37.115 1.00 10.69 303 PRO C O 1
ATOM 9702 N N . ASN C 1 304 ? 54.636 44.145 36.596 1.00 9.64 304 ASN C N 1
ATOM 9703 C CA . ASN C 1 304 ? 54.708 44.592 37.987 1.00 9.87 304 ASN C CA 1
ATOM 9704 C C . ASN C 1 304 ? 53.506 45.470 38.297 1.00 11.51 304 ASN C C 1
ATOM 9705 O O . ASN C 1 304 ? 53.021 46.190 37.429 1.00 14.86 304 ASN C O 1
ATOM 9710 N N . SER C 1 305 ? 53.015 45.401 39.530 1.00 12.37 305 SER C N 1
ATOM 9711 C CA . SER C 1 305 ? 51.860 46.195 39.935 1.00 11.84 305 SER C CA 1
ATOM 9712 C C . SER C 1 305 ? 51.848 46.407 41.458 1.00 12.98 305 SER C C 1
ATOM 9713 O O . SER C 1 305 ? 52.883 46.291 42.112 1.00 11.71 305 SER C O 1
ATOM 9716 N N . GLY C 1 306 ? 50.684 46.717 42.022 1.00 14.15 306 GLY C N 1
ATOM 9717 C CA . GLY C 1 306 ? 50.621 46.943 43.453 1.00 15.34 306 GLY C CA 1
ATOM 9718 C C . GLY C 1 306 ? 49.241 47.279 43.977 1.00 15.55 306 GLY C C 1
ATOM 9719 O O . GLY C 1 306 ? 48.250 47.188 43.258 1.00 15.91 306 GLY C O 1
ATOM 9720 N N . HIS C 1 307 ? 49.191 47.688 45.240 1.00 16.50 307 HIS C N 1
ATOM 9721 C CA . HIS C 1 307 ? 47.946 48.020 45.919 1.00 16.28 307 HIS C CA 1
ATOM 9722 C C . HIS C 1 307 ? 47.250 49.270 45.354 1.00 17.09 307 HIS C C 1
ATOM 9723 O O . HIS C 1 307 ? 46.024 49.364 45.364 1.00 15.24 307 HIS C O 1
ATOM 9730 N N . LEU C 1 308 ? 48.031 50.225 44.864 1.00 16.35 308 LEU C N 1
ATOM 9731 C CA . LEU C 1 308 ? 47.472 51.443 44.303 1.00 17.42 308 LEU C CA 1
ATOM 9732 C C . LEU C 1 308 ? 46.712 51.162 43.011 1.00 18.73 308 LEU C C 1
ATOM 9733 O O . LEU C 1 308 ? 45.613 51.684 42.795 1.00 20.23 308 LEU C O 1
ATOM 9738 N N . ALA C 1 309 ? 47.290 50.330 42.151 1.00 18.03 309 ALA C N 1
ATOM 9739 C CA . ALA C 1 309 ? 46.641 49.990 40.889 1.00 16.52 309 ALA C CA 1
ATOM 9740 C C . ALA C 1 309 ? 45.388 49.151 41.136 1.00 16.42 309 ALA C C 1
ATOM 9741 O O . ALA C 1 309 ? 44.560 48.968 40.247 1.00 15.61 309 ALA C O 1
ATOM 9743 N N . SER C 1 310 ? 45.256 48.661 42.361 1.00 17.34 310 SER C N 1
ATOM 9744 C CA . SER C 1 310 ? 44.135 47.822 42.769 1.00 18.07 310 SER C CA 1
ATOM 9745 C C . SER C 1 310 ? 42.758 48.484 42.589 1.00 17.74 310 SER C C 1
ATOM 9746 O O . SER C 1 310 ? 41.732 47.798 42.566 1.00 16.74 310 SER C O 1
ATOM 9749 N N . PHE C 1 311 ? 42.729 49.808 42.464 1.00 14.76 311 PHE C N 1
ATOM 9750 C CA . PHE C 1 311 ? 41.460 50.513 42.295 1.00 14.22 311 PHE C CA 1
ATOM 9751 C C . PHE C 1 311 ? 40.893 50.303 40.886 1.00 13.27 311 PHE C C 1
ATOM 9752 O O . PHE C 1 311 ? 39.702 50.463 40.667 1.00 13.56 311 PHE C O 1
ATOM 9760 N N . GLY C 1 312 ? 41.762 49.963 39.936 1.00 15.29 312 GLY C N 1
ATOM 9761 C CA . GLY C 1 312 ? 41.349 49.753 38.557 1.00 11.87 312 GLY C CA 1
ATOM 9762 C C . GLY C 1 312 ? 40.064 48.967 38.369 1.00 12.23 312 GLY C C 1
ATOM 9763 O O . GLY C 1 312 ? 39.216 49.327 37.547 1.00 9.61 312 GLY C O 1
ATOM 9764 N N . GLY C 1 313 ? 39.919 47.890 39.132 1.00 13.54 313 GLY C N 1
ATOM 9765 C CA . GLY C 1 313 ? 38.729 47.066 39.027 1.00 14.32 313 GLY C CA 1
ATOM 9766 C C . GLY C 1 313 ? 37.448 47.872 39.161 1.00 15.64 313 GLY C C 1
ATOM 9767 O O . GLY C 1 313 ? 36.556 47.783 38.313 1.00 15.64 313 GLY C O 1
ATOM 9768 N N . GLY C 1 314 ? 37.353 48.662 40.224 1.00 14.09 314 GLY C N 1
ATOM 9769 C CA . GLY C 1 314 ? 36.166 49.458 40.436 1.00 13.33 314 GLY C CA 1
ATOM 9770 C C . GLY C 1 314 ? 35.938 50.508 39.371 1.00 14.31 314 GLY C C 1
ATOM 9771 O O . GLY C 1 314 ? 34.791 50.777 38.997 1.00 14.66 314 GLY C O 1
ATOM 9772 N N . ASN C 1 315 ? 37.019 51.105 38.873 1.00 13.55 315 ASN C N 1
ATOM 9773 C CA . ASN C 1 315 ? 36.895 52.146 37.855 1.00 13.59 315 ASN C CA 1
ATOM 9774 C C . ASN C 1 315 ? 36.305 51.571 36.564 1.00 12.53 315 ASN C C 1
ATOM 9775 O O . ASN C 1 315 ? 35.477 52.222 35.917 1.00 13.33 315 ASN C O 1
ATOM 9780 N N . PHE C 1 316 ? 36.718 50.358 36.195 1.00 12.09 316 PHE C N 1
ATOM 9781 C CA . PHE C 1 316 ? 36.190 49.710 34.994 1.00 14.47 316 PHE C CA 1
ATOM 9782 C C . PHE C 1 316 ? 34.709 49.366 35.185 1.00 15.19 316 PHE C C 1
ATOM 9783 O O . PHE C 1 316 ? 33.902 49.505 34.265 1.00 14.81 316 PHE C O 1
ATOM 9791 N N . ILE C 1 317 ? 34.358 48.919 36.385 1.00 15.08 317 ILE C N 1
ATOM 9792 C CA . ILE C 1 317 ? 32.968 48.590 36.690 1.00 16.31 317 ILE C CA 1
ATOM 9793 C C . ILE C 1 317 ? 32.120 49.867 36.573 1.00 17.37 317 ILE C C 1
ATOM 9794 O O . ILE C 1 317 ? 30.998 49.833 36.076 1.00 17.61 317 ILE C O 1
ATOM 9799 N N . LEU C 1 318 ? 32.678 50.988 37.030 1.00 17.39 318 LEU C N 1
ATOM 9800 C CA . LEU C 1 318 ? 31.984 52.269 36.971 1.00 16.83 318 LEU C CA 1
ATOM 9801 C C . LEU C 1 318 ? 31.809 52.687 35.509 1.00 17.31 318 LEU C C 1
ATOM 9802 O O . LEU C 1 318 ? 30.763 53.215 35.119 1.00 17.48 318 LEU C O 1
ATOM 9807 N N . GLY C 1 319 ? 32.845 52.446 34.708 1.00 16.75 319 GLY C N 1
ATOM 9808 C CA . GLY C 1 319 ? 32.787 52.784 33.299 1.00 16.28 319 GLY C CA 1
ATOM 9809 C C . GLY C 1 319 ? 31.746 51.927 32.602 1.00 16.35 319 GLY C C 1
ATOM 9810 O O . GLY C 1 319 ? 30.970 52.415 31.780 1.00 16.16 319 GLY C O 1
ATOM 9811 N N . GLY C 1 320 ? 31.726 50.643 32.939 1.00 15.64 320 GLY C N 1
ATOM 9812 C CA . GLY C 1 320 ? 30.766 49.742 32.342 1.00 15.66 320 GLY C CA 1
ATOM 9813 C C . GLY C 1 320 ? 29.359 50.204 32.657 1.00 16.22 320 GLY C C 1
ATOM 9814 O O . GLY C 1 320 ? 28.481 50.188 31.797 1.00 15.29 320 GLY C O 1
ATOM 9815 N N . ILE C 1 321 ? 29.144 50.626 33.898 1.00 16.36 321 ILE C N 1
ATOM 9816 C CA . ILE C 1 321 ? 27.830 51.099 34.319 1.00 16.40 321 ILE C CA 1
ATOM 9817 C C . ILE C 1 321 ? 27.413 52.368 33.590 1.00 16.74 321 ILE C C 1
ATOM 9818 O O . ILE C 1 321 ? 26.313 52.440 33.066 1.00 17.72 321 ILE C O 1
ATOM 9823 N N . LEU C 1 322 ? 28.296 53.364 33.556 1.00 18.21 322 LEU C N 1
ATOM 9824 C CA . LEU C 1 322 ? 27.997 54.636 32.898 1.00 18.55 322 LEU C CA 1
ATOM 9825 C C . LEU C 1 322 ? 27.860 54.525 31.379 1.00 19.13 322 LEU C C 1
ATOM 9826 O O . LEU C 1 322 ? 27.223 55.364 30.756 1.00 19.28 322 LEU C O 1
ATOM 9831 N N . LEU C 1 323 ? 28.459 53.500 30.780 1.00 20.15 323 LEU C N 1
ATOM 9832 C CA . LEU C 1 323 ? 28.379 53.334 29.329 1.00 21.33 323 LEU C CA 1
ATOM 9833 C C . LEU C 1 323 ? 27.527 52.150 28.896 1.00 22.42 323 LEU C C 1
ATOM 9834 O O . LEU C 1 323 ? 27.361 51.906 27.700 1.00 21.95 323 LEU C O 1
ATOM 9839 N N . ASN C 1 324 ? 26.980 51.422 29.864 1.00 24.59 324 ASN C N 1
ATOM 9840 C CA . ASN C 1 324 ? 26.163 50.257 29.563 1.00 26.94 324 ASN C CA 1
ATOM 9841 C C . ASN C 1 324 ? 26.948 49.278 28.709 1.00 26.73 324 ASN C C 1
ATOM 9842 O O . ASN C 1 324 ? 26.439 48.757 27.715 1.00 26.87 324 ASN C O 1
ATOM 9847 N N . GLU C 1 325 ? 28.199 49.047 29.102 1.00 26.54 325 GLU C N 1
ATOM 9848 C CA . GLU C 1 325 ? 29.096 48.130 28.401 1.00 26.09 325 GLU C CA 1
ATOM 9849 C C . GLU C 1 325 ? 29.510 47.012 29.361 1.00 25.08 325 GLU C C 1
ATOM 9850 O O . GLU C 1 325 ? 30.340 47.224 30.250 1.00 22.37 325 GLU C O 1
ATOM 9856 N N . GLN C 1 326 ? 28.931 45.827 29.179 1.00 23.84 326 GLN C N 1
ATOM 9857 C CA . GLN C 1 326 ? 29.245 44.695 30.045 1.00 24.87 326 GLN C CA 1
ATOM 9858 C C . GLN C 1 326 ? 30.723 44.346 29.982 1.00 24.39 326 GLN C C 1
ATOM 9859 O O . GLN C 1 326 ? 31.290 43.851 30.951 1.00 23.82 326 GLN C O 1
ATOM 9865 N N . LYS C 1 327 ? 31.329 44.601 28.828 1.00 24.26 327 LYS C N 1
ATOM 9866 C CA . LYS C 1 327 ? 32.745 44.331 28.599 1.00 25.86 327 LYS C CA 1
ATOM 9867 C C . LYS C 1 327 ? 33.598 44.904 29.740 1.00 23.78 327 LYS C C 1
ATOM 9868 O O . LYS C 1 327 ? 34.383 44.192 30.365 1.00 22.70 327 LYS C O 1
ATOM 9874 N N . TYR C 1 328 ? 33.429 46.197 30.006 1.00 21.81 328 TYR C N 1
ATOM 9875 C CA . TYR C 1 328 ? 34.172 46.874 31.063 1.00 20.63 328 TYR C CA 1
ATOM 9876 C C . TYR C 1 328 ? 33.850 46.300 32.443 1.00 19.31 328 TYR C C 1
ATOM 9877 O O . TYR C 1 328 ? 34.735 46.150 33.280 1.00 20.33 328 TYR C O 1
ATOM 9886 N N . ILE C 1 329 ? 32.585 45.967 32.678 1.00 19.14 329 ILE C N 1
ATOM 9887 C CA . ILE C 1 329 ? 32.187 45.410 33.964 1.00 17.56 329 ILE C CA 1
ATOM 9888 C C . ILE C 1 329 ? 32.829 44.041 34.194 1.00 17.20 329 ILE C C 1
ATOM 9889 O O . ILE C 1 329 ? 33.299 43.750 35.293 1.00 16.64 329 ILE C O 1
ATOM 9894 N N . ASP C 1 330 ? 32.860 43.208 33.158 1.00 16.48 330 ASP C N 1
ATOM 9895 C CA . ASP C 1 330 ? 33.458 41.884 33.281 1.00 17.07 330 ASP C CA 1
ATOM 9896 C C . ASP C 1 330 ? 34.943 41.968 33.586 1.00 17.83 330 ASP C C 1
ATOM 9897 O O . ASP C 1 330 ? 35.456 41.203 34.401 1.00 18.97 330 ASP C O 1
ATOM 9902 N N . PHE C 1 331 ? 35.632 42.888 32.918 1.00 17.28 331 PHE C N 1
ATOM 9903 C CA . PHE C 1 331 ? 37.062 43.066 33.123 1.00 16.22 331 PHE C CA 1
ATOM 9904 C C . PHE C 1 331 ? 37.316 43.579 34.539 1.00 17.99 331 PHE C C 1
ATOM 9905 O O . PHE C 1 331 ? 38.263 43.147 35.208 1.00 16.17 331 PHE C O 1
ATOM 9913 N N . GLY C 1 332 ? 36.462 44.494 34.993 1.00 17.60 332 GLY C N 1
ATOM 9914 C CA . GLY C 1 332 ? 36.607 45.039 36.332 1.00 18.79 332 GLY C CA 1
ATOM 9915 C C . GLY C 1 332 ? 36.436 43.956 37.383 1.00 19.62 332 GLY C C 1
ATOM 9916 O O . GLY C 1 332 ? 37.132 43.952 38.404 1.00 19.54 332 GLY C O 1
ATOM 9917 N N . ILE C 1 333 ? 35.508 43.032 37.133 1.00 19.79 333 ILE C N 1
ATOM 9918 C CA . ILE C 1 333 ? 35.263 41.931 38.057 1.00 19.54 333 ILE C CA 1
ATOM 9919 C C . ILE C 1 333 ? 36.531 41.096 38.197 1.00 20.03 333 ILE C C 1
ATOM 9920 O O . ILE C 1 333 ? 36.951 40.781 39.313 1.00 20.83 333 ILE C O 1
ATOM 9925 N N . LYS C 1 334 ? 37.134 40.744 37.065 1.00 19.49 334 LYS C N 1
ATOM 9926 C CA . LYS C 1 334 ? 38.360 39.958 37.067 1.00 21.60 334 LYS C CA 1
ATOM 9927 C C . LYS C 1 334 ? 39.480 40.668 37.828 1.00 21.72 334 LYS C C 1
ATOM 9928 O O . LYS C 1 334 ? 40.257 40.024 38.544 1.00 21.66 334 LYS C O 1
ATOM 9934 N N . LEU C 1 335 ? 39.558 41.989 37.678 1.00 18.82 335 LEU C N 1
ATOM 9935 C CA . LEU C 1 335 ? 40.587 42.766 38.354 1.00 20.16 335 LEU C CA 1
ATOM 9936 C C . LEU C 1 335 ? 40.312 42.834 39.857 1.00 20.93 335 LEU C C 1
ATOM 9937 O O . LEU C 1 335 ? 41.238 42.862 40.675 1.00 20.25 335 LEU C O 1
ATOM 9942 N N . ALA C 1 336 ? 39.033 42.861 40.216 1.00 19.92 336 ALA C N 1
ATOM 9943 C CA . ALA C 1 336 ? 38.652 42.909 41.615 1.00 19.00 336 ALA C CA 1
ATOM 9944 C C . ALA C 1 336 ? 39.011 41.587 42.305 1.00 19.34 336 ALA C C 1
ATOM 9945 O O . ALA C 1 336 ? 39.515 41.588 43.430 1.00 18.85 336 ALA C O 1
ATOM 9947 N N . SER C 1 337 ? 38.770 40.461 41.641 1.00 16.42 337 SER C N 1
ATOM 9948 C CA . SER C 1 337 ? 39.094 39.186 42.263 1.00 18.56 337 SER C CA 1
ATOM 9949 C C . SER C 1 337 ? 40.596 38.878 42.229 1.00 18.63 337 SER C C 1
ATOM 9950 O O . SER C 1 337 ? 41.155 38.377 43.210 1.00 19.58 337 SER C O 1
ATOM 9953 N N . SER C 1 338 ? 41.251 39.195 41.115 1.00 17.98 338 SER C N 1
ATOM 9954 C CA . SER C 1 338 ? 42.679 38.949 40.975 1.00 16.26 338 SER C CA 1
ATOM 9955 C C . SER C 1 338 ? 43.492 39.707 42.022 1.00 16.91 338 SER C C 1
ATOM 9956 O O . SER C 1 338 ? 44.354 39.128 42.689 1.00 17.92 338 SER C O 1
ATOM 9959 N N . TYR C 1 339 ? 43.230 41.001 42.170 1.00 15.89 339 TYR C N 1
ATOM 9960 C CA . TYR C 1 339 ? 43.961 41.779 43.157 1.00 15.55 339 TYR C CA 1
ATOM 9961 C C . TYR C 1 339 ? 43.610 41.337 44.571 1.00 15.14 339 TYR C C 1
ATOM 9962 O O . TYR C 1 339 ? 44.430 41.439 45.475 1.00 13.06 339 TYR C O 1
ATOM 9971 N N . PHE C 1 340 ? 42.395 40.834 44.767 1.00 15.91 340 PHE C N 1
ATOM 9972 C CA . PHE C 1 340 ? 42.014 40.346 46.087 1.00 15.39 340 PHE C CA 1
ATOM 9973 C C . PHE C 1 340 ? 42.816 39.063 46.346 1.00 14.52 340 PHE C C 1
ATOM 9974 O O . PHE C 1 340 ? 43.035 38.674 47.490 1.00 14.27 340 PHE C O 1
ATOM 9982 N N . GLY C 1 341 ? 43.261 38.424 45.267 1.00 14.85 341 GLY C N 1
ATOM 9983 C CA . GLY C 1 341 ? 44.054 37.216 45.394 1.00 13.91 341 GLY C CA 1
ATOM 9984 C C . GLY C 1 341 ? 45.378 37.488 46.097 1.00 14.89 341 GLY C C 1
ATOM 9985 O O . GLY C 1 341 ? 45.947 36.574 46.706 1.00 13.66 341 GLY C O 1
ATOM 9986 N N . THR C 1 342 ? 45.880 38.726 46.020 1.00 13.82 342 THR C N 1
ATOM 9987 C CA . THR C 1 342 ? 47.140 39.052 46.685 1.00 14.72 342 THR C CA 1
ATOM 9988 C C . THR C 1 342 ? 46.848 39.336 48.147 1.00 17.00 342 THR C C 1
ATOM 9989 O O . THR C 1 342 ? 47.754 39.577 48.948 1.00 18.45 342 THR C O 1
ATOM 9993 N N . TYR C 1 343 ? 45.567 39.277 48.492 1.00 17.60 343 TYR C N 1
ATOM 9994 C CA . TYR C 1 343 ? 45.129 39.484 49.866 1.00 19.15 343 TYR C CA 1
ATOM 9995 C C . TYR C 1 343 ? 44.966 38.133 50.557 1.00 21.59 343 TYR C C 1
ATOM 9996 O O . TYR C 1 343 ? 45.576 37.885 51.596 1.00 21.79 343 TYR C O 1
ATOM 10005 N N . THR C 1 344 ? 44.150 37.263 49.959 1.00 22.25 344 THR C N 1
ATOM 10006 C CA . THR C 1 344 ? 43.850 35.947 50.524 1.00 24.12 344 THR C CA 1
ATOM 10007 C C . THR C 1 344 ? 44.981 34.924 50.448 1.00 23.79 344 THR C C 1
ATOM 10008 O O . THR C 1 344 ? 44.844 33.810 50.946 1.00 25.40 344 THR C O 1
ATOM 10012 N N . GLN C 1 345 ? 46.104 35.296 49.849 1.00 23.64 345 GLN C N 1
ATOM 10013 C CA . GLN C 1 345 ? 47.205 34.355 49.744 1.00 22.10 345 GLN C CA 1
ATOM 10014 C C . GLN C 1 345 ? 48.442 34.670 50.573 1.00 23.00 345 GLN C C 1
ATOM 10015 O O . GLN C 1 345 ? 49.412 33.914 50.533 1.00 24.25 345 GLN C O 1
ATOM 10021 N N . THR C 1 346 ? 48.419 35.769 51.325 1.00 22.99 346 THR C N 1
ATOM 10022 C CA . THR C 1 346 ? 49.560 36.117 52.175 1.00 23.38 346 THR C CA 1
ATOM 10023 C C . THR C 1 346 ? 49.286 35.575 53.577 1.00 23.85 346 THR C C 1
ATOM 10024 O O . THR C 1 346 ? 48.144 35.320 53.935 1.00 24.71 346 THR C O 1
ATOM 10028 N N . ALA C 1 347 ? 50.334 35.402 54.370 1.00 23.85 347 ALA C N 1
ATOM 10029 C CA . ALA C 1 347 ? 50.193 34.886 55.724 1.00 23.62 347 ALA C CA 1
ATOM 10030 C C . ALA C 1 347 ? 49.290 35.752 56.591 1.00 23.47 347 ALA C C 1
ATOM 10031 O O . ALA C 1 347 ? 48.665 35.257 57.526 1.00 25.40 347 ALA C O 1
ATOM 10033 N N . SER C 1 348 ? 49.219 37.043 56.290 1.00 21.98 348 SER C N 1
ATOM 10034 C CA . SER C 1 348 ? 48.396 37.943 57.087 1.00 20.46 348 SER C CA 1
ATOM 10035 C C . SER C 1 348 ? 46.997 38.131 56.521 1.00 21.18 348 SER C C 1
ATOM 10036 O O . SER C 1 348 ? 46.083 38.587 57.219 1.00 19.58 348 SER C O 1
ATOM 10039 N N . GLY C 1 349 ? 46.831 37.790 55.249 1.00 21.12 349 GLY C N 1
ATOM 10040 C CA . GLY C 1 349 ? 45.534 37.946 54.619 1.00 20.26 349 GLY C CA 1
ATOM 10041 C C . GLY C 1 349 ? 45.388 39.352 54.068 1.00 20.18 349 GLY C C 1
ATOM 10042 O O . GLY C 1 349 ? 44.303 39.768 53.677 1.00 20.73 349 GLY C O 1
ATOM 10043 N N . ILE C 1 350 ? 46.489 40.092 54.041 1.00 19.16 350 ILE C N 1
ATOM 10044 C CA . ILE C 1 350 ? 46.477 41.454 53.526 1.00 18.61 350 ILE C CA 1
ATOM 10045 C C . ILE C 1 350 ? 47.414 41.516 52.322 1.00 18.40 350 ILE C C 1
ATOM 10046 O O . ILE C 1 350 ? 48.408 40.782 52.268 1.00 16.70 350 ILE C O 1
ATOM 10051 N N . GLY C 1 351 ? 47.078 42.366 51.350 1.00 17.50 351 GLY C N 1
ATOM 10052 C CA . GLY C 1 351 ? 47.888 42.489 50.144 1.00 14.99 351 GLY C CA 1
ATOM 10053 C C . GLY C 1 351 ? 49.117 43.373 50.280 1.00 14.53 351 GLY C C 1
ATOM 10054 O O . GLY C 1 351 ? 49.137 44.279 51.110 1.00 14.71 351 GLY C O 1
ATOM 10055 N N . PRO C 1 352 ? 50.164 43.134 49.476 1.00 14.43 352 PRO C N 1
ATOM 10056 C CA . PRO C 1 352 ? 51.402 43.922 49.521 1.00 15.02 352 PRO C CA 1
ATOM 10057 C C . PRO C 1 352 ? 51.301 45.247 48.761 1.00 16.35 352 PRO C C 1
ATOM 10058 O O . PRO C 1 352 ? 50.482 45.387 47.852 1.00 16.56 352 PRO C O 1
ATOM 10062 N N . GLU C 1 353 ? 52.130 46.220 49.130 1.00 18.24 353 GLU C N 1
ATOM 10063 C CA . GLU C 1 353 ? 52.099 47.512 48.450 1.00 19.31 353 GLU C CA 1
ATOM 10064 C C . GLU C 1 353 ? 52.488 47.318 46.998 1.00 18.60 353 GLU C C 1
ATOM 10065 O O . GLU C 1 353 ? 51.950 47.973 46.107 1.00 18.01 353 GLU C O 1
ATOM 10071 N N . GLY C 1 354 ? 53.430 46.408 46.775 1.00 16.32 354 GLY C N 1
ATOM 10072 C CA . GLY C 1 354 ? 53.886 46.119 45.432 1.00 14.94 354 GLY C CA 1
ATOM 10073 C C . GLY C 1 354 ? 54.176 44.640 45.244 1.00 14.85 354 GLY C C 1
ATOM 10074 O O . GLY C 1 354 ? 54.560 43.946 46.188 1.00 15.05 354 GLY C O 1
ATOM 10075 N N . PHE C 1 355 ? 53.974 44.146 44.028 1.00 12.94 355 PHE C N 1
ATOM 10076 C CA . PHE C 1 355 ? 54.239 42.750 43.734 1.00 11.90 355 PHE C CA 1
ATOM 10077 C C . PHE C 1 355 ? 54.507 42.632 42.251 1.00 11.97 355 PHE C C 1
ATOM 10078 O O . PHE C 1 355 ? 54.330 43.602 41.519 1.00 11.40 355 PHE C O 1
ATOM 10086 N N . ALA C 1 356 ? 54.946 41.454 41.817 1.00 12.90 356 ALA C N 1
ATOM 10087 C CA . ALA C 1 356 ? 55.262 41.218 40.412 1.00 13.12 356 ALA C CA 1
ATOM 10088 C C . ALA C 1 356 ? 55.050 39.759 40.006 1.00 13.27 356 ALA C C 1
ATOM 10089 O O . ALA C 1 356 ? 54.750 38.906 40.843 1.00 13.71 356 ALA C O 1
ATOM 10091 N N . TRP C 1 357 ? 55.216 39.472 38.718 1.00 13.98 357 TRP C N 1
ATOM 10092 C CA . TRP C 1 357 ? 55.023 38.116 38.212 1.00 14.46 357 TRP C CA 1
ATOM 10093 C C . TRP C 1 357 ? 55.726 37.963 36.870 1.00 13.61 357 TRP C C 1
ATOM 10094 O O . TRP C 1 357 ? 56.443 38.859 36.442 1.00 13.38 357 TRP C O 1
ATOM 10105 N N . VAL C 1 358 ? 55.528 36.816 36.226 1.00 15.11 358 VAL C N 1
ATOM 10106 C CA . VAL C 1 358 ? 56.108 36.526 34.916 1.00 14.47 358 VAL C CA 1
ATOM 10107 C C . VAL C 1 358 ? 54.937 36.446 33.936 1.00 16.49 358 VAL C C 1
ATOM 10108 O O . VAL C 1 358 ? 54.002 35.673 34.150 1.00 16.02 358 VAL C O 1
ATOM 10112 N N . ASP C 1 359 ? 54.978 37.241 32.870 1.00 18.03 359 ASP C N 1
ATOM 10113 C CA . ASP C 1 359 ? 53.900 37.228 31.875 1.00 20.62 359 ASP C CA 1
ATOM 10114 C C . ASP C 1 359 ? 53.796 35.852 31.216 1.00 20.60 359 ASP C C 1
ATOM 10115 O O . ASP C 1 359 ? 54.771 35.353 30.651 1.00 20.51 359 ASP C O 1
ATOM 10120 N N . SER C 1 360 ? 52.608 35.258 31.280 1.00 20.15 360 SER C N 1
ATOM 10121 C CA . SER C 1 360 ? 52.360 33.933 30.714 1.00 22.95 360 SER C CA 1
ATOM 10122 C C . SER C 1 360 ? 52.586 33.834 29.207 1.00 24.14 360 SER C C 1
ATOM 10123 O O . SER C 1 360 ? 52.877 32.763 28.685 1.00 25.10 360 SER C O 1
ATOM 10126 N N . VAL C 1 361 ? 52.427 34.942 28.499 1.00 25.81 361 VAL C N 1
ATOM 10127 C CA . VAL C 1 361 ? 52.615 34.929 27.054 1.00 27.17 361 VAL C CA 1
ATOM 10128 C C . VAL C 1 361 ? 54.031 35.314 26.653 1.00 27.56 361 VAL C C 1
ATOM 10129 O O . VAL C 1 361 ? 54.716 34.557 25.972 1.00 28.91 361 VAL C O 1
ATOM 10133 N N . THR C 1 362 ? 54.457 36.490 27.101 1.00 27.38 362 THR C N 1
ATOM 10134 C CA . THR C 1 362 ? 55.772 37.049 26.803 1.00 28.38 362 THR C CA 1
ATOM 10135 C C . THR C 1 362 ? 56.954 36.424 27.545 1.00 27.03 362 THR C C 1
ATOM 10136 O O . THR C 1 362 ? 58.048 36.305 26.995 1.00 27.17 362 THR C O 1
ATOM 10140 N N . GLY C 1 363 ? 56.741 36.038 28.797 1.00 24.71 363 GLY C N 1
ATOM 10141 C CA . GLY C 1 363 ? 57.831 35.487 29.575 1.00 21.14 363 GLY C CA 1
ATOM 10142 C C . GLY C 1 363 ? 58.544 36.640 30.267 1.00 19.87 363 GLY C C 1
ATOM 10143 O O . GLY C 1 363 ? 59.519 36.441 30.985 1.00 19.28 363 GLY C O 1
ATOM 10144 N N . ALA C 1 364 ? 58.047 37.855 30.038 1.00 18.61 364 ALA C N 1
ATOM 10145 C CA . ALA C 1 364 ? 58.613 39.065 30.630 1.00 18.30 364 ALA C CA 1
ATOM 10146 C C . ALA C 1 364 ? 58.652 38.958 32.153 1.00 17.07 364 ALA C C 1
ATOM 10147 O O . ALA C 1 364 ? 57.742 38.404 32.765 1.00 16.36 364 ALA C O 1
ATOM 10149 N N . GLY C 1 365 ? 59.698 39.509 32.758 1.00 15.61 365 GLY C N 1
ATOM 10150 C CA . GLY C 1 365 ? 59.839 39.434 34.200 1.00 13.07 365 GLY C CA 1
ATOM 10151 C C . GLY C 1 365 ? 60.903 38.400 34.516 1.00 13.12 365 GLY C C 1
ATOM 10152 O O . GLY C 1 365 ? 61.450 38.362 35.618 1.00 13.37 365 GLY C O 1
ATOM 10153 N N . GLY C 1 366 ? 61.188 37.554 33.533 1.00 12.40 366 GLY C N 1
ATOM 10154 C CA . GLY C 1 366 ? 62.201 36.532 33.689 1.00 13.58 366 GLY C CA 1
ATOM 10155 C C . GLY C 1 366 ? 61.840 35.421 34.656 1.00 15.83 366 GLY C C 1
ATOM 10156 O O . GLY C 1 366 ? 61.356 34.363 34.251 1.00 14.68 366 GLY C O 1
ATOM 10157 N N . SER C 1 367 ? 62.081 35.664 35.939 1.00 15.67 367 SER C N 1
ATOM 10158 C CA . SER C 1 367 ? 61.795 34.686 36.976 1.00 16.81 367 SER C CA 1
ATOM 10159 C C . SER C 1 367 ? 61.672 35.404 38.305 1.00 17.43 367 SER C C 1
ATOM 10160 O O . SER C 1 367 ? 62.175 36.514 38.479 1.00 17.71 367 SER C O 1
ATOM 10163 N N . PRO C 1 368 ? 61.011 34.766 39.272 1.00 16.73 368 PRO C N 1
ATOM 10164 C CA . PRO C 1 368 ? 60.858 35.384 40.587 1.00 16.30 368 PRO C CA 1
ATOM 10165 C C . PRO C 1 368 ? 62.177 35.267 41.335 1.00 14.09 368 PRO C C 1
ATOM 10166 O O . PRO C 1 368 ? 63.062 34.521 40.929 1.00 13.65 368 PRO C O 1
ATOM 10170 N N . PRO C 1 369 ? 62.338 36.023 42.426 1.00 13.40 369 PRO C N 1
ATOM 10171 C CA . PRO C 1 369 ? 63.601 35.902 43.160 1.00 12.81 369 PRO C CA 1
ATOM 10172 C C . PRO C 1 369 ? 63.614 34.498 43.784 1.00 13.44 369 PRO C C 1
ATOM 10173 O O . PRO C 1 369 ? 62.565 33.989 44.176 1.00 13.62 369 PRO C O 1
ATOM 10177 N N . SER C 1 370 ? 64.783 33.869 43.843 1.00 13.64 370 SER C N 1
ATOM 10178 C CA . SER C 1 370 ? 64.915 32.520 44.388 1.00 15.61 370 SER C CA 1
ATOM 10179 C C . SER C 1 370 ? 64.168 32.317 45.706 1.00 15.42 370 SER C C 1
ATOM 10180 O O . SER C 1 370 ? 63.474 31.318 45.890 1.00 14.95 370 SER C O 1
ATOM 10183 N N . SER C 1 371 ? 64.314 33.277 46.612 1.00 13.52 371 SER C N 1
ATOM 10184 C CA . SER C 1 371 ? 63.672 33.215 47.918 1.00 15.12 371 SER C CA 1
ATOM 10185 C C . SER C 1 371 ? 62.156 33.137 47.867 1.00 14.47 371 SER C C 1
ATOM 10186 O O . SER C 1 371 ? 61.520 32.819 48.871 1.00 15.55 371 SER C O 1
ATOM 10189 N N . GLN C 1 372 ? 61.565 33.450 46.719 1.00 15.56 372 GLN C N 1
ATOM 10190 C CA . GLN C 1 372 ? 60.107 33.388 46.603 1.00 15.03 372 GLN C CA 1
ATOM 10191 C C . GLN C 1 372 ? 59.648 32.514 45.447 1.00 14.07 372 GLN C C 1
ATOM 10192 O O . GLN C 1 372 ? 58.479 32.562 45.074 1.00 16.23 372 GLN C O 1
ATOM 10198 N N . SER C 1 373 ? 60.550 31.718 44.876 1.00 12.14 373 SER C N 1
ATOM 10199 C CA . SER C 1 373 ? 60.162 30.844 43.762 1.00 13.21 373 SER C CA 1
ATOM 10200 C C . SER C 1 373 ? 59.021 29.915 44.201 1.00 13.62 373 SER C C 1
ATOM 10201 O O . SER C 1 373 ? 58.066 29.689 43.451 1.00 14.51 373 SER C O 1
ATOM 10204 N N . GLY C 1 374 ? 59.121 29.396 45.424 1.00 12.97 374 GLY C N 1
ATOM 10205 C CA . GLY C 1 374 ? 58.097 28.512 45.951 1.00 13.19 374 GLY C CA 1
ATOM 10206 C C . GLY C 1 374 ? 56.750 29.206 46.067 1.00 13.39 374 GLY C C 1
ATOM 10207 O O . GLY C 1 374 ? 55.745 28.723 45.551 1.00 13.18 374 GLY C O 1
ATOM 10208 N N . PHE C 1 375 ? 56.722 30.345 46.747 1.00 12.59 375 PHE C N 1
ATOM 10209 C CA . PHE C 1 375 ? 55.482 31.086 46.897 1.00 13.86 375 PHE C CA 1
ATOM 10210 C C . PHE C 1 375 ? 54.879 31.448 45.539 1.00 15.04 375 PHE C C 1
ATOM 10211 O O . PHE C 1 375 ? 53.664 31.366 45.356 1.00 16.56 375 PHE C O 1
ATOM 10219 N N . TYR C 1 376 ? 55.724 31.838 44.586 1.00 15.27 376 TYR C N 1
ATOM 10220 C CA . TYR C 1 376 ? 55.247 32.213 43.254 1.00 16.94 376 TYR C CA 1
ATOM 10221 C C . TYR C 1 376 ? 54.614 31.055 42.484 1.00 18.04 376 TYR C C 1
ATOM 10222 O O . TYR C 1 376 ? 53.578 31.230 41.841 1.00 17.87 376 TYR C O 1
ATOM 10231 N N . SER C 1 377 ? 55.228 29.877 42.540 1.00 18.13 377 SER C N 1
ATOM 10232 C CA . SER C 1 377 ? 54.685 28.731 41.819 1.00 19.00 377 SER C CA 1
ATOM 10233 C C . SER C 1 377 ? 53.217 28.445 42.169 1.00 18.30 377 SER C C 1
ATOM 10234 O O . SER C 1 377 ? 52.487 27.869 41.365 1.00 19.04 377 SER C O 1
ATOM 10237 N N . SER C 1 378 ? 52.773 28.853 43.353 1.00 17.11 378 SER C N 1
ATOM 10238 C CA . SER C 1 378 ? 51.385 28.607 43.737 1.00 17.23 378 SER C CA 1
ATOM 10239 C C . SER C 1 378 ? 50.501 29.859 43.826 1.00 15.86 378 SER C C 1
ATOM 10240 O O . SER C 1 378 ? 49.298 29.778 43.608 1.00 16.36 378 SER C O 1
ATOM 10243 N N . ALA C 1 379 ? 51.094 31.005 44.150 1.00 13.96 379 ALA C N 1
ATOM 10244 C CA . ALA C 1 379 ? 50.333 32.244 44.295 1.00 12.42 379 ALA C CA 1
ATOM 10245 C C . ALA C 1 379 ? 50.176 33.049 43.013 1.00 13.05 379 ALA C C 1
ATOM 10246 O O . ALA C 1 379 ? 49.183 33.754 42.838 1.00 12.91 379 ALA C O 1
ATOM 10248 N N . GLY C 1 380 ? 51.161 32.963 42.128 1.00 11.46 380 GLY C N 1
ATOM 10249 C CA . GLY C 1 380 ? 51.078 33.700 40.890 1.00 11.52 380 GLY C CA 1
ATOM 10250 C C . GLY C 1 380 ? 51.668 35.092 41.002 1.00 14.61 380 GLY C C 1
ATOM 10251 O O . GLY C 1 380 ? 51.382 35.959 40.172 1.00 14.78 380 GLY C O 1
ATOM 10252 N N . PHE C 1 381 ? 52.486 35.318 42.025 1.00 12.74 381 PHE C N 1
ATOM 10253 C CA . PHE C 1 381 ? 53.126 36.613 42.194 1.00 13.44 381 PHE C CA 1
ATOM 10254 C C . PHE C 1 381 ? 54.133 36.543 43.326 1.00 13.03 381 PHE C C 1
ATOM 10255 O O . PHE C 1 381 ? 54.148 35.579 44.091 1.00 12.19 381 PHE C O 1
ATOM 10263 N N . TRP C 1 382 ? 54.991 37.554 43.404 1.00 12.94 382 TRP C N 1
ATOM 10264 C CA . TRP C 1 382 ? 55.959 37.641 44.486 1.00 13.97 382 TRP C CA 1
ATOM 10265 C C . TRP C 1 382 ? 55.920 39.085 44.968 1.00 14.18 382 TRP C C 1
ATOM 10266 O O . TRP C 1 382 ? 55.554 39.982 44.208 1.00 15.90 382 TRP C O 1
ATOM 10277 N N . VAL C 1 383 ? 56.265 39.293 46.233 1.00 13.75 383 VAL C N 1
ATOM 10278 C CA . VAL C 1 383 ? 56.231 40.611 46.853 1.00 13.13 383 VAL C CA 1
ATOM 10279 C C . VAL C 1 383 ? 57.516 41.416 46.727 1.00 15.01 383 VAL C C 1
ATOM 10280 O O . VAL C 1 383 ? 58.600 40.938 47.083 1.00 16.67 383 VAL C O 1
ATOM 10284 N N . THR C 1 384 ? 57.381 42.649 46.245 1.00 13.92 384 THR C N 1
ATOM 10285 C CA . THR C 1 384 ? 58.517 43.553 46.090 1.00 13.32 384 THR C CA 1
ATOM 10286 C C . THR C 1 384 ? 58.473 44.655 47.150 1.00 13.41 384 THR C C 1
ATOM 10287 O O . THR C 1 384 ? 59.483 45.291 47.427 1.00 14.08 384 THR C O 1
ATOM 10291 N N . ALA C 1 385 ? 57.293 44.883 47.723 1.00 15.18 385 ALA C N 1
ATOM 10292 C CA . ALA C 1 385 ? 57.085 45.875 48.792 1.00 15.84 385 ALA C CA 1
ATOM 10293 C C . ALA C 1 385 ? 56.057 45.207 49.693 1.00 16.37 385 ALA C C 1
ATOM 10294 O O . ALA C 1 385 ? 54.878 45.151 49.357 1.00 17.79 385 ALA C O 1
ATOM 10296 N N . PRO C 1 386 ? 56.491 44.702 50.857 1.00 17.08 386 PRO C N 1
ATOM 10297 C CA . PRO C 1 386 ? 55.640 44.007 51.826 1.00 17.62 386 PRO C CA 1
ATOM 10298 C C . PRO C 1 386 ? 54.764 44.801 52.791 1.00 19.16 386 PRO C C 1
ATOM 10299 O O . PRO C 1 386 ? 53.855 44.232 53.397 1.00 20.43 386 PRO C O 1
ATOM 10303 N N . TYR C 1 387 ? 55.020 46.093 52.950 1.00 17.53 387 TYR C N 1
ATOM 10304 C CA . TYR C 1 387 ? 54.241 46.871 53.899 1.00 17.45 387 TYR C CA 1
ATOM 10305 C C . TYR C 1 387 ? 52.806 47.199 53.489 1.00 17.79 387 TYR C C 1
ATOM 10306 O O . TYR C 1 387 ? 52.422 47.047 52.329 1.00 17.63 387 TYR C O 1
ATOM 10315 N N . TYR C 1 388 ? 52.010 47.613 54.473 1.00 17.9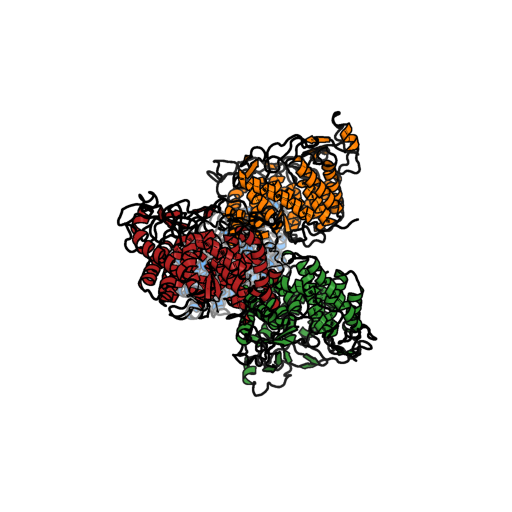6 388 TYR C N 1
ATOM 10316 C CA . TYR C 1 388 ? 50.615 47.986 54.256 1.00 18.09 388 TYR C CA 1
ATOM 10317 C C . TYR C 1 388 ? 50.277 49.174 55.154 1.00 17.99 388 TYR C C 1
ATOM 10318 O O . TYR C 1 388 ? 50.398 49.092 56.377 1.00 18.49 388 TYR C O 1
ATOM 10327 N N . ILE C 1 389 ? 49.849 50.275 54.540 1.00 16.65 389 ILE C N 1
ATOM 10328 C CA . ILE C 1 389 ? 49.536 51.482 55.289 1.00 16.41 389 ILE C CA 1
ATOM 10329 C C . ILE C 1 389 ? 48.060 51.867 55.338 1.00 17.20 389 ILE C C 1
ATOM 10330 O O . ILE C 1 389 ? 47.711 53.040 55.220 1.00 17.91 389 ILE C O 1
ATOM 10335 N N . LEU C 1 390 ? 47.198 50.872 55.519 1.00 17.30 390 LEU C N 1
ATOM 10336 C CA . LEU C 1 390 ? 45.766 51.093 55.618 1.00 16.71 390 LEU C CA 1
ATOM 10337 C C . LEU C 1 390 ? 45.118 51.667 54.345 1.00 18.70 390 LEU C C 1
ATOM 10338 O O . LEU C 1 390 ? 44.203 52.487 54.425 1.00 18.30 390 LEU C O 1
ATOM 10343 N N . ARG C 1 391 ? 45.587 51.233 53.173 1.00 19.07 391 ARG C N 1
ATOM 10344 C CA . ARG C 1 391 ? 45.024 51.701 51.902 1.00 18.69 391 ARG C CA 1
ATOM 10345 C C . ARG C 1 391 ? 43.655 51.052 51.666 1.00 19.05 391 ARG C C 1
ATOM 10346 O O . ARG C 1 391 ? 43.407 49.939 52.121 1.00 19.21 391 ARG C O 1
ATOM 10354 N N . PRO C 1 392 ? 42.750 51.740 50.945 1.00 19.19 392 PRO C N 1
ATOM 10355 C CA . PRO C 1 392 ? 41.402 51.240 50.656 1.00 19.18 392 PRO C CA 1
ATOM 10356 C C . PRO C 1 392 ? 41.190 50.638 49.270 1.00 19.58 392 PRO C C 1
ATOM 10357 O O . PRO C 1 392 ? 40.150 50.046 48.999 1.00 19.83 392 PRO C O 1
ATOM 10361 N N . GLU C 1 393 ? 42.165 50.820 48.394 1.00 20.15 393 GLU C N 1
ATOM 10362 C CA . GLU C 1 393 ? 42.084 50.350 47.019 1.00 20.71 393 GLU C CA 1
ATOM 10363 C C . GLU C 1 393 ? 41.323 49.035 46.807 1.00 20.28 393 GLU C C 1
ATOM 10364 O O . GLU C 1 393 ? 40.373 48.985 46.031 1.00 18.79 393 GLU C O 1
ATOM 10370 N N . THR C 1 394 ? 41.735 47.971 47.486 1.00 18.87 394 THR C N 1
ATOM 10371 C CA . THR C 1 394 ? 41.077 46.678 47.312 1.00 17.08 394 THR C CA 1
ATOM 10372 C C . THR C 1 394 ? 39.656 46.640 47.869 1.00 15.23 394 THR C C 1
ATOM 10373 O O . THR C 1 394 ? 38.770 46.022 47.277 1.00 14.52 394 THR C O 1
ATOM 10377 N N . LEU C 1 395 ? 39.438 47.304 48.999 1.00 14.10 395 LEU C N 1
ATOM 10378 C CA . LEU C 1 395 ? 38.110 47.361 49.605 1.00 13.57 395 LEU C CA 1
ATOM 10379 C C . LEU C 1 395 ? 37.184 48.158 48.676 1.00 14.30 395 LEU C C 1
ATOM 10380 O O . LEU C 1 395 ? 35.976 47.894 48.595 1.00 12.85 395 LEU C O 1
ATOM 10385 N N . GLU C 1 396 ? 37.778 49.111 47.958 1.00 13.73 396 GLU C N 1
ATOM 10386 C CA . GLU C 1 396 ? 37.066 49.969 47.018 1.00 14.28 396 GLU C CA 1
ATOM 10387 C C . GLU C 1 396 ? 36.544 49.183 45.814 1.00 14.42 396 GLU C C 1
ATOM 10388 O O . GLU C 1 396 ? 35.384 49.326 45.432 1.00 15.48 396 GLU C O 1
ATOM 10394 N N . SER C 1 397 ? 37.393 48.358 45.210 1.00 14.68 397 SER C N 1
ATOM 10395 C CA . SER C 1 397 ? 36.959 47.575 44.055 1.00 16.04 397 SER C CA 1
ATOM 10396 C C . SER C 1 397 ? 35.952 46.478 44.426 1.00 16.39 397 SER C C 1
ATOM 10397 O O . SER C 1 397 ? 35.018 46.216 43.670 1.00 14.89 397 SER C O 1
ATOM 10400 N N . LEU C 1 398 ? 36.123 45.853 45.591 1.00 17.43 398 LEU C N 1
ATOM 10401 C CA . LEU C 1 398 ? 35.180 44.825 46.034 1.00 17.02 398 LEU C CA 1
ATOM 10402 C C . LEU C 1 398 ? 33.811 45.485 46.233 1.00 17.44 398 LEU C C 1
ATOM 10403 O O . LEU C 1 398 ? 32.770 44.887 45.950 1.00 17.93 398 LEU C O 1
ATOM 10408 N N . TYR C 1 399 ? 33.820 46.720 46.727 1.00 16.63 399 TYR C N 1
ATOM 10409 C CA . TYR C 1 399 ? 32.584 47.458 46.940 1.00 16.23 399 TYR C CA 1
ATOM 10410 C C . TYR C 1 399 ? 31.871 47.659 45.600 1.00 16.96 399 TYR C C 1
ATOM 10411 O O . TYR C 1 399 ? 30.681 47.372 45.480 1.00 17.31 399 TYR C O 1
ATOM 10420 N N . TYR C 1 400 ? 32.597 48.140 44.592 1.00 16.77 400 TYR C N 1
ATOM 10421 C CA . TYR C 1 400 ? 31.998 48.335 43.275 1.00 17.67 400 TYR C CA 1
ATOM 10422 C C . TYR C 1 400 ? 31.545 47.007 42.681 1.00 17.55 400 TYR C C 1
ATOM 10423 O O . TYR C 1 400 ? 30.513 46.943 42.029 1.00 18.70 400 TYR C O 1
ATOM 10432 N N . ALA C 1 401 ? 32.319 45.949 42.897 1.00 18.36 401 ALA C N 1
ATOM 10433 C CA . ALA C 1 401 ? 31.964 44.641 42.356 1.00 19.52 401 ALA C CA 1
ATOM 10434 C C . ALA C 1 401 ? 30.624 44.168 42.916 1.00 20.06 401 ALA C C 1
ATOM 10435 O O . ALA C 1 401 ? 29.800 43.618 42.181 1.00 19.46 401 ALA C O 1
ATOM 10437 N N . TYR C 1 402 ? 30.409 44.392 44.211 1.00 20.58 402 TYR C N 1
ATOM 10438 C CA . TYR C 1 402 ? 29.161 43.992 44.862 1.00 21.14 402 TYR C CA 1
ATOM 10439 C C . TYR C 1 402 ? 28.017 44.889 44.401 1.00 21.33 402 TYR C C 1
ATOM 10440 O O . TYR C 1 402 ? 26.907 44.427 44.142 1.00 19.41 402 TYR C O 1
ATOM 10449 N N . ARG C 1 403 ? 28.299 46.182 44.315 1.00 20.75 403 ARG C N 1
ATOM 10450 C CA . ARG C 1 403 ? 27.313 47.154 43.875 1.00 21.33 403 ARG C CA 1
ATOM 10451 C C . ARG C 1 403 ? 26.771 46.837 42.482 1.00 21.65 403 ARG C C 1
ATOM 10452 O O . ARG C 1 403 ? 25.586 47.028 42.215 1.00 21.70 403 ARG C O 1
ATOM 10460 N N . VAL C 1 404 ? 27.630 46.333 41.602 1.00 20.91 404 VAL C N 1
ATOM 10461 C CA . VAL C 1 404 ? 27.206 46.034 40.239 1.00 22.04 404 VAL C CA 1
ATOM 10462 C C . VAL C 1 404 ? 26.573 44.656 40.022 1.00 22.59 404 VAL C C 1
ATOM 10463 O O . VAL C 1 404 ? 25.815 44.464 39.075 1.00 25.12 404 VAL C O 1
ATOM 10467 N N . THR C 1 405 ? 26.872 43.705 40.898 1.00 23.32 405 THR C N 1
ATOM 10468 C CA . THR C 1 405 ? 26.344 42.348 40.766 1.00 22.73 405 THR C CA 1
ATOM 10469 C C . THR C 1 405 ? 25.297 41.998 41.825 1.00 23.09 405 THR C C 1
ATOM 10470 O O . THR C 1 405 ? 24.434 41.153 41.594 1.00 23.12 405 THR C O 1
ATOM 10474 N N . GLY C 1 406 ? 25.384 42.641 42.986 1.00 23.32 406 GLY C N 1
ATOM 10475 C CA . GLY C 1 406 ? 24.452 42.357 44.058 1.00 22.86 406 GLY C CA 1
ATOM 10476 C C . GLY C 1 406 ? 24.682 40.952 44.580 1.00 25.14 406 GLY C C 1
ATOM 10477 O O . GLY C 1 406 ? 23.826 40.378 45.254 1.00 26.85 406 GLY C O 1
ATOM 10478 N N . ASP C 1 407 ? 25.848 40.394 44.269 1.00 26.42 407 ASP C N 1
ATOM 10479 C CA . ASP C 1 407 ? 26.199 39.044 44.699 1.00 27.11 407 ASP C CA 1
ATOM 10480 C C . ASP C 1 407 ? 26.855 39.037 46.073 1.00 26.22 407 ASP C C 1
ATOM 10481 O O . ASP C 1 407 ? 27.944 39.581 46.270 1.00 25.57 407 ASP C O 1
ATOM 10486 N N . SER C 1 408 ? 26.177 38.402 47.017 1.00 25.63 408 SER C N 1
ATOM 10487 C CA . SER C 1 408 ? 26.647 38.297 48.388 1.00 25.52 408 SER C CA 1
ATOM 10488 C C . SER C 1 408 ? 28.119 37.860 48.496 1.00 23.60 408 SER C C 1
ATOM 10489 O O . SER C 1 408 ? 28.768 38.086 49.519 1.00 22.47 408 SER C O 1
ATOM 10492 N N . LYS C 1 409 ? 28.638 37.240 47.442 1.00 22.57 409 LYS C N 1
ATOM 10493 C CA . LYS C 1 409 ? 30.028 36.783 47.415 1.00 24.16 409 LYS C CA 1
ATOM 10494 C C . LYS C 1 409 ? 31.012 37.907 47.751 1.00 23.28 409 LYS C C 1
ATOM 10495 O O . LYS C 1 409 ? 31.883 37.757 48.612 1.00 22.38 409 LYS C O 1
ATOM 10501 N N . TRP C 1 410 ? 30.869 39.032 47.061 1.00 21.43 410 TRP C N 1
ATOM 10502 C CA . TRP C 1 410 ? 31.756 40.167 47.268 1.00 21.27 410 TRP C CA 1
ATOM 10503 C C . TRP C 1 410 ? 31.691 40.740 48.669 1.00 20.12 410 TRP C C 1
ATOM 10504 O O . TRP C 1 410 ? 32.664 41.320 49.137 1.00 20.13 410 TRP C O 1
ATOM 10515 N N . GLN C 1 411 ? 30.558 40.590 49.347 1.00 20.86 411 GLN C N 1
ATOM 10516 C CA . GLN C 1 411 ? 30.458 41.102 50.712 1.00 22.62 411 GLN C CA 1
ATOM 10517 C C . GLN C 1 411 ? 31.341 40.254 51.623 1.00 23.74 411 GLN C C 1
ATOM 10518 O O . GLN C 1 411 ? 31.978 40.779 52.543 1.00 25.34 411 GLN C O 1
ATOM 10524 N N . ASP C 1 412 ? 31.379 38.947 51.352 1.00 24.04 412 ASP C N 1
ATOM 10525 C CA . ASP C 1 412 ? 32.188 38.011 52.138 1.00 24.68 412 ASP C CA 1
ATOM 10526 C C . ASP C 1 412 ? 33.678 38.230 51.869 1.00 23.41 412 ASP C C 1
ATOM 10527 O O . ASP C 1 412 ? 34.508 38.123 52.775 1.00 21.77 412 ASP C O 1
ATOM 10532 N N . LEU C 1 413 ? 34.014 38.527 50.618 1.00 21.42 413 LEU C N 1
ATOM 10533 C CA . LEU C 1 413 ? 35.401 38.777 50.266 1.00 21.99 413 LEU C CA 1
ATOM 10534 C C . LEU C 1 413 ? 35.869 40.031 51.005 1.00 22.02 413 LEU C C 1
ATOM 10535 O O . LEU C 1 413 ? 36.956 40.048 51.579 1.00 21.05 413 LEU C O 1
ATOM 10540 N N . ALA C 1 414 ? 35.031 41.068 50.995 1.00 21.03 414 ALA C N 1
ATOM 10541 C CA . ALA C 1 414 ? 35.345 42.327 51.670 1.00 21.50 414 ALA C CA 1
ATOM 10542 C C . ALA C 1 414 ? 35.424 42.116 53.179 1.00 21.45 414 ALA C C 1
ATOM 10543 O O . ALA C 1 414 ? 36.211 42.769 53.867 1.00 20.49 414 ALA C O 1
ATOM 10545 N N . TRP C 1 415 ? 34.595 41.218 53.696 1.00 20.77 415 TRP C N 1
ATOM 10546 C CA . TRP C 1 415 ? 34.613 40.950 55.120 1.00 22.94 415 TRP C CA 1
ATOM 10547 C C . TRP C 1 415 ? 35.956 40.316 55.484 1.00 23.17 415 TRP C C 1
ATOM 10548 O O . TRP C 1 415 ? 36.569 40.675 56.482 1.00 22.39 415 TRP C O 1
ATOM 10559 N N . GLU C 1 416 ? 36.422 39.383 54.664 1.00 24.21 416 GLU C N 1
ATOM 10560 C CA . GLU C 1 416 ? 37.707 38.750 54.926 1.00 25.77 416 GLU C CA 1
ATOM 10561 C C . GLU C 1 416 ? 38.798 39.800 54.955 1.00 25.74 416 GLU C C 1
ATOM 10562 O O . GLU C 1 416 ? 39.673 39.782 55.826 1.00 26.32 416 GLU C O 1
ATOM 10568 N N . ALA C 1 417 ? 38.733 40.717 53.997 1.00 24.03 417 ALA C N 1
ATOM 10569 C CA . ALA C 1 417 ? 39.714 41.784 53.896 1.00 24.15 417 ALA C CA 1
ATOM 10570 C C . ALA C 1 417 ? 39.695 42.675 55.135 1.00 23.72 417 ALA C C 1
ATOM 10571 O O . ALA C 1 417 ? 40.745 42.931 55.729 1.00 23.36 417 ALA C O 1
ATOM 10573 N N . LEU C 1 418 ? 38.507 43.143 55.524 1.00 23.22 418 LEU C N 1
ATOM 10574 C CA . LEU C 1 418 ? 38.371 44.015 56.697 1.00 24.10 418 LEU C CA 1
ATOM 10575 C C . LEU C 1 418 ? 38.830 43.318 57.968 1.00 24.08 418 LEU C C 1
ATOM 10576 O O . LEU C 1 418 ? 39.508 43.922 58.795 1.00 25.06 418 LEU C O 1
ATOM 10581 N N . SER C 1 419 ? 38.460 42.049 58.115 1.00 24.47 419 SER C N 1
ATOM 10582 C CA . SER C 1 419 ? 38.834 41.271 59.294 1.00 25.92 419 SER C CA 1
ATOM 10583 C C . SER C 1 419 ? 40.340 41.085 59.357 1.00 25.28 419 SER C C 1
ATOM 10584 O O . SER C 1 419 ? 40.949 41.255 60.415 1.00 26.39 419 SER C O 1
ATOM 10587 N N . ALA C 1 420 ? 40.937 40.729 58.224 1.00 24.32 420 ALA C N 1
ATOM 10588 C CA . ALA C 1 420 ? 42.379 40.527 58.169 1.00 23.82 420 ALA C CA 1
ATOM 10589 C C . ALA C 1 420 ? 43.097 41.815 58.570 1.00 23.54 420 ALA C C 1
ATOM 10590 O O . ALA C 1 420 ? 44.026 41.791 59.376 1.00 22.81 420 ALA C O 1
ATOM 10592 N N . ILE C 1 421 ? 42.648 42.941 58.019 1.00 22.88 421 ILE C N 1
ATOM 10593 C CA . ILE C 1 421 ? 43.252 44.234 58.325 1.00 22.85 421 ILE C CA 1
ATOM 10594 C C . ILE C 1 421 ? 43.102 44.568 59.808 1.00 24.52 421 ILE C C 1
ATOM 10595 O O . ILE C 1 421 ? 44.046 45.029 60.446 1.00 24.27 421 ILE C O 1
ATOM 10600 N N . GLU C 1 422 ? 41.917 44.328 60.357 1.00 27.60 422 GLU C N 1
ATOM 10601 C CA . GLU C 1 422 ? 41.669 44.602 61.770 1.00 30.28 422 GLU C CA 1
ATOM 10602 C C . GLU C 1 422 ? 42.599 43.815 62.680 1.00 30.65 422 GLU C C 1
ATOM 10603 O O . GLU C 1 422 ? 43.232 44.380 63.575 1.00 31.56 422 GLU C O 1
ATOM 10609 N N . ASP C 1 423 ? 42.669 42.509 62.445 1.00 29.40 423 ASP C N 1
ATOM 10610 C CA . ASP C 1 423 ? 43.493 41.618 63.251 1.00 31.52 423 ASP C CA 1
ATOM 10611 C C . ASP C 1 423 ? 44.986 41.940 63.260 1.00 31.76 423 ASP C C 1
ATOM 10612 O O . ASP C 1 423 ? 45.634 41.869 64.304 1.00 34.18 423 ASP C O 1
ATOM 10617 N N . ALA C 1 424 ? 45.536 42.291 62.103 1.00 30.85 424 ALA C N 1
ATOM 10618 C CA . ALA C 1 424 ? 46.960 42.582 62.006 1.00 29.11 424 ALA C CA 1
ATOM 10619 C C . ALA C 1 424 ? 47.329 44.019 62.333 1.00 28.07 424 ALA C C 1
ATOM 10620 O O . ALA C 1 424 ? 48.343 44.276 62.981 1.00 26.51 424 ALA C O 1
ATOM 10622 N N . CYS C 1 425 ? 46.496 44.954 61.894 1.00 26.93 425 CYS C N 1
ATOM 10623 C CA . CYS C 1 425 ? 46.768 46.371 62.096 1.00 25.62 425 CYS C CA 1
ATOM 10624 C C . CYS C 1 425 ? 46.357 46.958 63.433 1.00 25.43 425 CYS C C 1
ATOM 10625 O O . CYS C 1 425 ? 46.777 48.063 63.779 1.00 23.41 425 CYS C O 1
ATOM 10628 N N . ARG C 1 426 ? 45.534 46.237 64.182 1.00 26.27 426 ARG C N 1
ATOM 10629 C CA . ARG C 1 426 ? 45.109 46.737 65.483 1.00 28.72 426 ARG C CA 1
ATOM 10630 C C . ARG C 1 426 ? 46.363 46.961 66.337 1.00 28.46 426 ARG C C 1
ATOM 10631 O O . ARG C 1 426 ? 47.090 46.014 66.644 1.00 27.51 426 ARG C O 1
ATOM 10639 N N . ALA C 1 427 ? 46.615 48.215 66.706 1.00 29.11 427 ALA C N 1
ATOM 10640 C CA . ALA C 1 427 ? 47.790 48.553 67.503 1.00 29.39 427 ALA C CA 1
ATOM 10641 C C . ALA C 1 427 ? 47.590 49.804 68.351 1.00 29.97 427 ALA C C 1
ATOM 10642 O O . ALA C 1 427 ? 46.975 50.779 67.911 1.00 30.80 427 ALA C O 1
ATOM 10644 N N . GLY C 1 428 ? 48.132 49.778 69.565 1.00 28.87 428 GLY C N 1
ATOM 10645 C CA . GLY C 1 428 ? 48.007 50.920 70.452 1.00 26.42 428 GLY C CA 1
ATOM 10646 C C . GLY C 1 428 ? 46.568 51.308 70.719 1.00 25.09 428 GLY C C 1
ATOM 10647 O O . GLY C 1 428 ? 45.730 50.456 71.004 1.00 23.99 428 GLY C O 1
ATOM 10648 N N . SER C 1 429 ? 46.277 52.600 70.614 1.00 25.33 429 SER C N 1
ATOM 10649 C CA . SER C 1 429 ? 44.931 53.105 70.866 1.00 26.04 429 SER C CA 1
ATOM 10650 C C . SER C 1 429 ? 43.988 52.984 69.672 1.00 26.33 429 SER C C 1
ATOM 10651 O O . SER C 1 429 ? 42.801 53.297 69.783 1.00 27.55 429 SER C O 1
ATOM 10654 N N . ALA C 1 430 ? 44.507 52.528 68.537 1.00 25.77 430 ALA C N 1
ATOM 10655 C CA . ALA C 1 430 ? 43.684 52.394 67.341 1.00 25.51 430 ALA C CA 1
ATOM 10656 C C . ALA C 1 430 ? 44.276 51.402 66.342 1.00 25.30 430 ALA C C 1
ATOM 10657 O O . ALA C 1 430 ? 44.476 50.228 66.669 1.00 25.14 430 ALA C O 1
ATOM 10659 N N . TYR C 1 431 ? 44.543 51.870 65.123 1.00 25.27 431 TYR C N 1
ATOM 10660 C CA . TYR C 1 431 ? 45.120 51.021 64.079 1.00 24.56 431 TYR C CA 1
ATOM 10661 C C . TYR C 1 431 ? 46.326 51.698 63.439 1.00 24.41 431 TYR C C 1
ATOM 10662 O O . TYR C 1 431 ? 46.402 52.928 63.375 1.00 25.19 431 TYR C O 1
ATOM 10671 N N . SER C 1 432 ? 47.266 50.888 62.960 1.00 23.60 432 SER C N 1
ATOM 10672 C CA . SER C 1 432 ? 48.485 51.410 62.349 1.00 21.38 432 SER C CA 1
ATOM 10673 C C . SER C 1 432 ? 48.926 50.646 61.109 1.00 19.54 432 SER C C 1
ATOM 10674 O O . SER C 1 432 ? 48.477 49.528 60.854 1.00 15.56 432 SER C O 1
ATOM 10677 N N . SER C 1 433 ? 49.821 51.268 60.348 1.00 18.82 433 SER C N 1
ATOM 10678 C CA . SER C 1 433 ? 50.380 50.642 59.158 1.00 18.25 433 SER C CA 1
ATOM 10679 C C . SER C 1 433 ? 51.245 49.501 59.678 1.00 18.22 433 SER C C 1
ATOM 10680 O O . SER C 1 433 ? 51.639 49.492 60.849 1.00 18.44 433 SER C O 1
ATOM 10683 N N . ILE C 1 434 ? 51.546 48.542 58.816 1.00 19.14 434 ILE C N 1
ATOM 10684 C CA . ILE C 1 434 ? 52.375 47.407 59.211 1.00 19.24 434 ILE C CA 1
ATOM 10685 C C . ILE C 1 434 ? 53.555 47.236 58.253 1.00 20.50 434 ILE C C 1
ATOM 10686 O O . ILE C 1 434 ? 53.504 47.682 57.107 1.00 20.74 434 ILE C O 1
ATOM 10691 N N . ASN C 1 435 ? 54.614 46.590 58.731 1.00 22.68 435 ASN C N 1
ATOM 10692 C CA . ASN C 1 435 ? 55.827 46.393 57.944 1.00 23.81 435 ASN C CA 1
ATOM 10693 C C . ASN C 1 435 ? 55.814 45.243 56.941 1.00 25.24 435 ASN C C 1
ATOM 10694 O O . ASN C 1 435 ? 56.307 45.394 55.820 1.00 25.90 435 ASN C O 1
ATOM 10699 N N . ASP C 1 436 ? 55.268 44.097 57.333 1.00 25.80 436 ASP C N 1
ATOM 10700 C CA . ASP C 1 436 ? 55.285 42.937 56.451 1.00 27.53 436 ASP C CA 1
ATOM 10701 C C . ASP C 1 436 ? 53.962 42.208 56.331 1.00 27.26 436 ASP C C 1
ATOM 10702 O O . ASP C 1 436 ? 53.427 41.698 57.311 1.00 28.00 436 ASP C O 1
ATOM 10707 N N . VAL C 1 437 ? 53.464 42.138 55.105 1.00 26.38 437 VAL C N 1
ATOM 10708 C CA . VAL C 1 437 ? 52.202 41.483 54.808 1.00 25.16 437 VAL C CA 1
ATOM 10709 C C . VAL C 1 437 ? 52.408 39.964 54.714 1.00 25.38 437 VAL C C 1
ATOM 10710 O O . VAL C 1 437 ? 51.485 39.183 54.957 1.00 22.34 437 VAL C O 1
ATOM 10714 N N . THR C 1 438 ? 53.632 39.562 54.376 1.00 25.89 438 THR C N 1
ATOM 10715 C CA . THR C 1 438 ? 53.981 38.151 54.238 1.00 26.98 438 THR C CA 1
ATOM 10716 C C . THR C 1 438 ? 54.234 37.475 55.583 1.00 28.46 438 THR C C 1
ATOM 10717 O O . THR C 1 438 ? 54.855 36.416 55.655 1.00 30.96 438 THR C O 1
ATOM 10721 N N . GLN C 1 439 ? 53.760 38.101 56.651 1.00 30.31 439 GLN C N 1
ATOM 10722 C CA . GLN C 1 439 ? 53.895 37.548 57.988 1.00 30.31 439 GLN C CA 1
ATOM 10723 C C . GLN C 1 439 ? 52.518 37.517 58.625 1.00 29.75 439 GLN C C 1
ATOM 10724 O O . GLN C 1 439 ? 51.773 38.496 58.558 1.00 27.75 439 GLN C O 1
ATOM 10730 N N . ALA C 1 440 ? 52.193 36.387 59.243 1.00 29.82 440 ALA C N 1
ATOM 10731 C CA . ALA C 1 440 ? 50.899 36.182 59.882 1.00 29.43 440 ALA C CA 1
ATOM 10732 C C . ALA C 1 440 ? 50.459 37.305 60.816 1.00 30.55 440 ALA C C 1
ATOM 10733 O O . ALA C 1 440 ? 49.299 37.729 60.788 1.00 29.86 440 ALA C O 1
ATOM 10735 N N . ASN C 1 441 ? 51.385 37.781 61.643 1.00 30.64 441 ASN C N 1
ATOM 10736 C CA . ASN C 1 441 ? 51.077 38.831 62.610 1.00 31.11 441 ASN C CA 1
ATOM 10737 C C . ASN C 1 441 ? 51.164 40.240 62.031 1.00 30.55 441 ASN C C 1
ATOM 10738 O O . ASN C 1 441 ? 50.818 41.211 62.703 1.00 31.78 441 ASN C O 1
ATOM 10743 N N . GLY C 1 442 ? 51.628 40.349 60.789 1.00 28.91 442 GLY C N 1
ATOM 10744 C CA . GLY C 1 442 ? 51.739 41.650 60.150 1.00 27.95 442 GLY C CA 1
ATOM 10745 C C . GLY C 1 442 ? 53.139 42.239 60.142 1.00 27.39 442 GLY C C 1
ATOM 10746 O O . GLY C 1 442 ? 53.373 43.275 59.522 1.00 28.10 442 GLY C O 1
ATOM 10747 N N . GLY C 1 443 ? 54.066 41.594 60.845 1.00 26.78 443 GLY C N 1
ATOM 10748 C CA . GLY C 1 443 ? 55.440 42.065 60.893 1.00 26.59 443 GLY C CA 1
ATOM 10749 C C . GLY C 1 443 ? 55.714 43.244 61.813 1.00 26.56 443 GLY C C 1
ATOM 10750 O O . GLY C 1 443 ? 56.829 43.766 61.841 1.00 27.50 443 GLY C O 1
ATOM 10751 N N . GLY C 1 444 ? 54.708 43.676 62.563 1.00 26.44 444 GLY C N 1
ATOM 10752 C CA . GLY C 1 444 ? 54.904 44.799 63.459 1.00 25.48 444 GLY C CA 1
ATOM 10753 C C . GLY C 1 444 ? 54.332 46.095 62.916 1.00 26.03 444 GLY C C 1
ATOM 10754 O O . GLY C 1 444 ? 54.313 46.327 61.705 1.00 26.40 444 GLY C O 1
ATOM 10755 N N . ALA C 1 445 ? 53.868 46.944 63.826 1.00 25.22 445 ALA C N 1
ATOM 10756 C CA . ALA C 1 445 ? 53.286 48.227 63.468 1.00 23.24 445 ALA C CA 1
ATOM 10757 C C . ALA C 1 445 ? 54.368 49.270 63.261 1.00 22.74 445 ALA C C 1
ATOM 10758 O O . ALA C 1 445 ? 55.392 49.256 63.939 1.00 23.56 445 ALA C O 1
ATOM 10760 N N . SER C 1 446 ? 54.139 50.175 62.319 1.00 21.83 446 SER C N 1
ATOM 10761 C CA . SER C 1 446 ? 55.097 51.231 62.048 1.00 21.75 446 SER C CA 1
ATOM 10762 C C . SER C 1 446 ? 54.622 52.523 62.714 1.00 21.70 446 SER C C 1
ATOM 10763 O O . SER C 1 446 ? 55.124 53.610 62.427 1.00 22.15 446 SER C O 1
ATOM 10766 N N . ASP C 1 447 ? 53.645 52.380 63.607 1.00 20.38 447 ASP C N 1
ATOM 10767 C CA . ASP C 1 447 ? 53.087 53.496 64.364 1.00 21.84 447 ASP C CA 1
ATOM 10768 C C . ASP C 1 447 ? 52.625 54.699 63.532 1.00 21.14 447 ASP C C 1
ATOM 10769 O O . ASP C 1 447 ? 53.237 55.762 63.580 1.00 18.20 447 ASP C O 1
ATOM 10774 N N . ASP C 1 448 ? 51.541 54.526 62.780 1.00 20.96 448 ASP C N 1
ATOM 10775 C CA . ASP C 1 448 ? 50.989 55.612 61.966 1.00 22.95 448 ASP C CA 1
ATOM 10776 C C . ASP C 1 448 ? 49.595 55.287 61.435 1.00 22.21 448 ASP C C 1
ATOM 10777 O O . ASP C 1 448 ? 49.341 54.183 60.950 1.00 22.38 448 ASP C O 1
ATOM 10782 N N . MET C 1 449 ? 48.694 56.256 61.535 1.00 21.61 449 MET C N 1
ATOM 10783 C CA . MET C 1 449 ? 47.334 56.073 61.059 1.00 22.75 449 MET C CA 1
ATOM 10784 C C . MET C 1 449 ? 46.943 57.170 60.066 1.00 23.52 449 MET C C 1
ATOM 10785 O O . MET C 1 449 ? 46.377 58.193 60.450 1.00 23.54 449 MET C O 1
ATOM 10790 N N . GLU C 1 450 ? 47.248 56.948 58.791 1.00 22.95 450 GLU C N 1
ATOM 10791 C CA . GLU C 1 450 ? 46.931 57.912 57.745 1.00 22.68 450 GLU C CA 1
ATOM 10792 C C . GLU C 1 450 ? 45.455 58.296 57.700 1.00 21.07 450 GLU C C 1
ATOM 10793 O O . GLU C 1 450 ? 44.583 57.483 58.000 1.00 19.85 450 GLU C O 1
ATOM 10799 N N . SER C 1 451 ? 45.189 59.535 57.295 1.00 19.82 451 SER C N 1
ATOM 10800 C CA . SER C 1 451 ? 43.827 60.048 57.224 1.00 19.41 451 SER C CA 1
ATOM 10801 C C . SER C 1 451 ? 42.898 59.255 56.311 1.00 17.36 451 SER C C 1
ATOM 10802 O O . SER C 1 451 ? 41.706 59.173 56.579 1.00 17.41 451 SER C O 1
ATOM 10805 N N . PHE C 1 452 ? 43.413 58.664 55.238 1.00 17.04 452 PHE C N 1
ATOM 10806 C CA . PHE C 1 452 ? 42.514 57.922 54.362 1.00 17.07 452 PHE C CA 1
ATOM 10807 C C . PHE C 1 452 ? 41.930 56.665 55.003 1.00 17.12 452 PHE C C 1
ATOM 10808 O O . PHE C 1 452 ? 41.085 55.997 54.413 1.00 18.51 452 PHE C O 1
ATOM 10816 N N . TRP C 1 453 ? 42.369 56.359 56.221 1.00 16.91 453 TRP C N 1
ATOM 10817 C CA . TRP C 1 453 ? 41.843 55.209 56.952 1.00 18.26 453 TRP C CA 1
ATOM 10818 C C . TRP C 1 453 ? 40.415 55.594 57.348 1.00 19.16 453 TRP C C 1
ATOM 10819 O O . TRP C 1 453 ? 39.497 54.772 57.308 1.00 19.76 453 TRP C O 1
ATOM 10830 N N . PHE C 1 454 ? 40.242 56.862 57.715 1.00 18.54 454 PHE C N 1
ATOM 10831 C CA . PHE C 1 454 ? 38.941 57.391 58.110 1.00 19.29 454 PHE C CA 1
ATOM 10832 C C . PHE C 1 454 ? 38.043 57.659 56.903 1.00 18.60 454 PHE C C 1
ATOM 10833 O O . PHE C 1 454 ? 36.855 57.352 56.917 1.00 17.44 454 PHE C O 1
ATOM 10841 N N . ALA C 1 455 ? 38.628 58.243 55.864 1.00 17.97 455 ALA C N 1
ATOM 10842 C CA . ALA C 1 455 ? 37.891 58.619 54.661 1.00 19.19 455 ALA C CA 1
ATOM 10843 C C . ALA C 1 455 ? 37.550 57.524 53.654 1.00 19.37 455 ALA C C 1
ATOM 10844 O O . ALA C 1 455 ? 36.489 57.573 53.026 1.00 19.72 455 ALA C O 1
ATOM 10846 N N . GLU C 1 456 ? 38.428 56.535 53.514 1.00 18.51 456 GLU C N 1
ATOM 10847 C CA . GLU C 1 456 ? 38.225 55.493 52.519 1.00 18.31 456 GLU C CA 1
ATOM 10848 C C . GLU C 1 456 ? 38.044 54.048 52.972 1.00 17.99 456 GLU C C 1
ATOM 10849 O O . GLU C 1 456 ? 36.999 53.444 52.729 1.00 18.68 456 GLU C O 1
ATOM 10855 N N . ALA C 1 457 ? 39.076 53.490 53.597 1.00 16.70 457 ALA C N 1
ATOM 10856 C CA . ALA C 1 457 ? 39.023 52.113 54.050 1.00 17.30 457 ALA C CA 1
ATOM 10857 C C . ALA C 1 457 ? 37.745 51.824 54.844 1.00 17.22 457 ALA C C 1
ATOM 10858 O O . ALA C 1 457 ? 36.953 50.969 54.457 1.00 16.07 457 ALA C O 1
ATOM 10860 N N . LEU C 1 458 ? 37.540 52.548 55.939 1.00 16.82 458 LEU C N 1
ATOM 10861 C CA . LEU C 1 458 ? 36.357 52.361 56.760 1.00 17.88 458 LEU C CA 1
ATOM 10862 C C . LEU C 1 458 ? 35.067 52.785 56.048 1.00 18.87 458 LEU C C 1
ATOM 10863 O O . LEU C 1 458 ? 33.978 52.325 56.409 1.00 19.95 458 LEU C O 1
ATOM 10868 N N . LYS C 1 459 ? 35.176 53.648 55.036 1.00 19.20 459 LYS C N 1
ATOM 10869 C CA . LYS C 1 459 ? 33.986 54.102 54.311 1.00 19.07 459 LYS C CA 1
ATOM 10870 C C . LYS C 1 459 ? 33.473 53.053 53.341 1.00 18.95 459 LYS C C 1
ATOM 10871 O O . LYS C 1 459 ? 32.303 52.673 53.388 1.00 18.99 459 LYS C O 1
ATOM 10877 N N . TYR C 1 460 ? 34.343 52.591 52.452 1.00 17.93 460 TYR C N 1
ATOM 10878 C CA . TYR C 1 460 ? 33.934 51.584 51.490 1.00 17.46 460 TYR C CA 1
ATOM 10879 C C . TYR C 1 460 ? 33.604 50.286 52.211 1.00 18.29 460 TYR C C 1
ATOM 10880 O O . TYR C 1 460 ? 32.666 49.582 51.837 1.00 20.89 460 TYR C O 1
ATOM 10889 N N . ALA C 1 461 ? 34.370 49.964 53.246 1.00 17.03 461 ALA C N 1
ATOM 10890 C CA . ALA C 1 461 ? 34.127 48.736 53.984 1.00 17.34 461 ALA C CA 1
ATOM 10891 C C . ALA C 1 461 ? 32.737 48.805 54.596 1.00 18.71 461 ALA C C 1
ATOM 10892 O O . ALA C 1 461 ? 31.977 47.836 54.567 1.00 17.73 461 ALA C O 1
ATOM 10894 N N . TYR C 1 462 ? 32.404 49.972 55.135 1.00 20.63 462 TYR C N 1
ATOM 10895 C CA . TYR C 1 462 ? 31.104 50.178 55.743 1.00 21.47 462 TYR C CA 1
ATOM 10896 C C . TYR C 1 462 ? 29.962 50.153 54.723 1.00 21.02 462 TYR C C 1
ATOM 10897 O O . TYR C 1 462 ? 28.979 49.434 54.905 1.00 20.48 462 TYR C O 1
ATOM 10906 N N . LEU C 1 463 ? 30.099 50.928 53.651 1.00 20.77 463 LEU C N 1
ATOM 10907 C CA . LEU C 1 463 ? 29.065 51.007 52.619 1.00 20.95 463 LEU C CA 1
ATOM 10908 C C . LEU C 1 463 ? 28.647 49.656 52.029 1.00 20.71 463 LEU C C 1
ATOM 10909 O O . LEU C 1 463 ? 27.470 49.448 51.702 1.00 19.16 463 LEU C O 1
ATOM 10914 N N . ILE C 1 464 ? 29.603 48.741 51.903 1.00 18.09 464 ILE C N 1
ATOM 10915 C CA . ILE C 1 464 ? 29.318 47.429 51.348 1.00 18.06 464 ILE C CA 1
ATOM 10916 C C . ILE C 1 464 ? 28.418 46.586 52.268 1.00 17.74 464 ILE C C 1
ATOM 10917 O O . ILE C 1 464 ? 27.844 45.591 51.829 1.00 17.18 464 ILE C O 1
ATOM 10922 N N . PHE C 1 465 ? 28.281 46.992 53.531 1.00 16.31 465 PHE C N 1
ATOM 10923 C CA . PHE C 1 465 ? 27.420 46.264 54.478 1.00 18.32 465 PHE C CA 1
ATOM 10924 C C . PHE C 1 465 ? 26.233 47.124 54.923 1.00 19.39 465 PHE C C 1
ATOM 10925 O O . PHE C 1 465 ? 25.261 46.611 55.483 1.00 19.79 465 PHE C O 1
ATOM 10933 N N . ALA C 1 466 ? 26.320 48.428 54.664 1.00 20.44 466 ALA C N 1
ATOM 10934 C CA . ALA C 1 466 ? 25.283 49.374 55.060 1.00 21.69 466 ALA C CA 1
ATOM 10935 C C . ALA C 1 466 ? 23.990 49.267 54.269 1.00 23.56 466 ALA C C 1
ATOM 10936 O O . ALA C 1 466 ? 23.889 48.519 53.296 1.00 22.66 466 ALA C O 1
ATOM 10938 N N . GLU C 1 467 ? 23.003 50.042 54.699 1.00 25.23 467 GLU C N 1
ATOM 10939 C CA . GLU C 1 467 ? 21.710 50.050 54.049 1.00 27.71 467 GLU C CA 1
ATOM 10940 C C . GLU C 1 467 ? 21.786 50.885 52.770 1.00 26.68 467 GLU C C 1
ATOM 10941 O O . GLU C 1 467 ? 22.703 51.691 52.589 1.00 24.99 467 GLU C O 1
ATOM 10947 N N . GLU C 1 468 ? 20.816 50.676 51.887 1.00 26.17 468 GLU C N 1
ATOM 10948 C CA . GLU C 1 468 ? 20.744 51.385 50.618 1.00 27.89 468 GLU C CA 1
ATOM 10949 C C . GLU C 1 468 ? 20.495 52.879 50.800 1.00 28.50 468 GLU C C 1
ATOM 10950 O O . GLU C 1 468 ? 19.834 53.301 51.751 1.00 29.51 468 GLU C O 1
ATOM 10956 N N . SER C 1 469 ? 21.033 53.674 49.883 1.00 28.00 469 SER C N 1
ATOM 10957 C CA . SER C 1 469 ? 20.853 55.118 49.904 1.00 27.91 469 SER C CA 1
ATOM 10958 C C . SER C 1 469 ? 21.351 55.645 48.567 1.00 27.10 469 SER C C 1
ATOM 10959 O O . SER C 1 469 ? 21.983 54.911 47.805 1.00 27.38 469 SER C O 1
ATOM 10962 N N . ASP C 1 470 ? 21.057 56.908 48.276 1.00 26.29 470 ASP C N 1
ATOM 10963 C CA . ASP C 1 470 ? 21.465 57.515 47.016 1.00 25.43 470 ASP C CA 1
ATOM 10964 C C . ASP C 1 470 ? 22.970 57.697 46.870 1.00 24.02 470 ASP C C 1
ATOM 10965 O O . ASP C 1 470 ? 23.465 57.863 45.756 1.00 24.40 470 ASP C O 1
ATOM 10970 N N . VAL C 1 471 ? 23.699 57.670 47.981 1.00 22.56 471 VAL C N 1
ATOM 10971 C CA . VAL C 1 471 ? 25.146 57.842 47.925 1.00 21.89 471 VAL C CA 1
ATOM 10972 C C . VAL C 1 471 ? 25.796 56.539 47.459 1.00 21.99 471 VAL C C 1
ATOM 10973 O O . VAL C 1 471 ? 26.921 56.542 46.952 1.00 21.38 471 VAL C O 1
ATOM 10977 N N . GLN C 1 472 ? 25.077 55.430 47.629 1.00 21.05 472 GLN C N 1
ATOM 10978 C CA . GLN C 1 472 ? 25.551 54.111 47.196 1.00 20.46 472 GLN C CA 1
ATOM 10979 C C . GLN C 1 472 ? 25.572 54.102 45.666 1.00 20.59 472 GLN C C 1
ATOM 10980 O O . GLN C 1 472 ? 24.700 54.695 45.029 1.00 19.72 472 GLN C O 1
ATOM 10986 N N . VAL C 1 473 ? 26.555 53.426 45.076 1.00 21.52 473 VAL C N 1
ATOM 10987 C CA . VAL C 1 473 ? 26.656 53.341 43.621 1.00 21.91 473 VAL C CA 1
ATOM 10988 C C . VAL C 1 473 ? 25.487 52.514 43.066 1.00 22.85 473 VAL C C 1
ATOM 10989 O O . VAL C 1 473 ? 25.194 51.426 43.557 1.00 22.33 473 VAL C O 1
ATOM 10993 N N . GLN C 1 474 ? 24.823 53.038 42.040 1.00 23.75 474 GLN C N 1
ATOM 10994 C CA . GLN C 1 474 ? 23.684 52.359 41.427 1.00 24.06 474 GLN C CA 1
ATOM 10995 C C . GLN C 1 474 ? 24.148 51.584 40.206 1.00 24.71 474 GLN C C 1
ATOM 10996 O O . GLN C 1 474 ? 24.723 52.155 39.283 1.00 25.66 474 GLN C O 1
ATOM 11002 N N . ALA C 1 475 ? 23.889 50.282 40.201 1.00 26.00 475 ALA C N 1
ATOM 11003 C CA . ALA C 1 475 ? 24.302 49.421 39.094 1.00 28.37 475 ALA C CA 1
ATOM 11004 C C . ALA C 1 475 ? 23.561 49.668 37.781 1.00 29.52 475 ALA C C 1
ATOM 11005 O O . ALA C 1 475 ? 24.130 49.495 36.708 1.00 30.51 475 ALA C O 1
ATOM 11007 N N . THR C 1 476 ? 22.295 50.059 37.853 1.00 32.12 476 THR C N 1
ATOM 11008 C CA . THR C 1 476 ? 21.538 50.303 36.630 1.00 35.67 476 THR C CA 1
ATOM 11009 C C . THR C 1 476 ? 20.936 51.698 36.632 1.00 37.75 476 THR C C 1
ATOM 11010 O O . THR C 1 476 ? 20.884 52.366 35.596 1.00 38.22 476 THR C O 1
ATOM 11014 N N . GLY C 1 477 ? 20.481 52.131 37.805 1.00 39.24 477 GLY C N 1
ATOM 11015 C CA . GLY C 1 477 ? 19.889 53.451 37.927 1.00 38.14 477 GLY C CA 1
ATOM 11016 C C . GLY C 1 477 ? 20.901 54.547 37.656 1.00 36.45 477 GLY C C 1
ATOM 11017 O O . GLY C 1 477 ? 22.068 54.273 37.363 1.00 37.56 477 GLY C O 1
ATOM 11018 N N . GLY C 1 478 ? 20.440 55.790 37.747 1.00 33.93 478 GLY C N 1
ATOM 11019 C CA . GLY C 1 478 ? 21.299 56.933 37.521 1.00 30.16 478 GLY C CA 1
ATOM 11020 C C . GLY C 1 478 ? 21.800 57.484 38.839 1.00 28.17 478 GLY C C 1
ATOM 11021 O O . GLY C 1 478 ? 21.033 58.020 39.649 1.00 26.10 478 GLY C O 1
ATOM 11022 N N . ASN C 1 479 ? 23.098 57.344 39.063 1.00 24.88 479 ASN C N 1
ATOM 11023 C CA . ASN C 1 479 ? 23.693 57.826 40.293 1.00 22.89 479 ASN C CA 1
ATOM 11024 C C . ASN C 1 479 ? 23.532 59.326 40.431 1.00 21.26 479 ASN C C 1
ATOM 11025 O O . ASN C 1 479 ? 23.595 60.059 39.446 1.00 21.43 479 ASN C O 1
ATOM 11030 N N . LYS C 1 480 ? 23.313 59.770 41.665 1.00 20.87 480 LYS C N 1
ATOM 11031 C CA . LYS C 1 480 ? 23.157 61.188 41.968 1.00 20.17 480 LYS C CA 1
ATOM 11032 C C . LYS C 1 480 ? 24.407 61.691 42.704 1.00 19.51 480 LYS C C 1
ATOM 11033 O O . LYS C 1 480 ? 24.494 62.863 43.075 1.00 19.40 480 LYS C O 1
ATOM 11035 N N . PHE C 1 481 ? 25.372 60.791 42.901 1.00 18.30 481 PHE C N 1
ATOM 11036 C CA . PHE C 1 481 ? 26.632 61.106 43.579 1.00 17.92 481 PHE C CA 1
ATOM 11037 C C . PHE C 1 481 ? 27.832 60.483 42.850 1.00 17.74 481 PHE C C 1
ATOM 11038 O O . PHE C 1 481 ? 27.679 59.555 42.054 1.00 18.99 481 PHE C O 1
ATOM 11046 N N . VAL C 1 482 ? 29.020 61.018 43.113 1.00 17.02 482 VAL C N 1
ATOM 11047 C CA . VAL C 1 482 ? 30.255 60.514 42.522 1.00 15.56 482 VAL C CA 1
ATOM 11048 C C . VAL C 1 482 ? 31.385 60.675 43.540 1.00 14.74 482 VAL C C 1
ATOM 11049 O O . VAL C 1 482 ? 31.617 61.774 44.046 1.00 15.54 482 VAL C O 1
ATOM 11053 N N . PHE C 1 483 ? 32.074 59.578 43.849 1.00 14.61 483 PHE C N 1
ATOM 11054 C CA . PHE C 1 483 ? 33.178 59.613 44.811 1.00 15.15 483 PHE C CA 1
ATOM 11055 C C . PHE C 1 483 ? 34.447 60.203 44.210 1.00 16.04 483 PHE C C 1
ATOM 11056 O O . PHE C 1 483 ? 34.828 59.842 43.095 1.00 16.51 483 PHE C O 1
ATOM 11064 N N . ASN C 1 484 ? 35.106 61.091 44.954 1.00 15.56 484 ASN C N 1
ATOM 11065 C CA . ASN C 1 484 ? 36.358 61.682 44.489 1.00 17.13 484 ASN C CA 1
ATOM 11066 C C . ASN C 1 484 ? 37.428 60.634 44.804 1.00 17.95 484 ASN C C 1
ATOM 11067 O O . ASN C 1 484 ? 37.105 59.556 45.309 1.00 16.86 484 ASN C O 1
ATOM 11072 N N . THR C 1 485 ? 38.689 60.934 44.513 1.00 19.02 485 THR C N 1
ATOM 11073 C CA . THR C 1 485 ? 39.750 59.964 44.750 1.00 19.23 485 THR C CA 1
ATOM 11074 C C . THR C 1 485 ? 39.968 59.634 46.231 1.00 19.52 485 THR C C 1
ATOM 11075 O O . THR C 1 485 ? 40.551 58.602 46.561 1.00 17.85 485 THR C O 1
ATOM 11079 N N . GLU C 1 486 ? 39.496 60.501 47.122 1.00 19.45 486 GLU C N 1
ATOM 11080 C CA . GLU C 1 486 ? 39.637 60.249 48.551 1.00 18.64 486 GLU C CA 1
ATOM 11081 C C . GLU C 1 486 ? 38.288 59.814 49.128 1.00 17.73 486 GLU C C 1
ATOM 11082 O O . GLU C 1 486 ? 37.949 60.132 50.271 1.00 15.11 486 GLU C O 1
ATOM 11088 N N . ALA C 1 487 ? 37.515 59.099 48.318 1.00 17.13 487 ALA C N 1
ATOM 11089 C CA . ALA C 1 487 ? 36.200 58.597 48.724 1.00 18.17 487 ALA C CA 1
ATOM 11090 C C . ALA C 1 487 ? 35.246 59.660 49.273 1.00 18.66 487 ALA C C 1
ATOM 11091 O O . ALA C 1 487 ? 34.473 59.399 50.199 1.00 17.91 487 ALA C O 1
ATOM 11093 N N . HIS C 1 488 ? 35.304 60.860 48.713 1.00 18.44 488 HIS C N 1
ATOM 11094 C CA . HIS C 1 488 ? 34.406 61.921 49.146 1.00 19.62 488 HIS C CA 1
ATOM 11095 C C . HIS C 1 488 ? 33.358 62.103 48.065 1.00 18.90 488 HIS C C 1
ATOM 11096 O O . HIS C 1 488 ? 33.645 62.624 46.991 1.00 20.96 488 HIS C O 1
ATOM 11103 N N . PRO C 1 489 ? 32.127 61.652 48.332 1.00 18.15 489 PRO C N 1
ATOM 11104 C CA . PRO C 1 489 ? 31.021 61.759 47.375 1.00 18.94 489 PRO C CA 1
ATOM 11105 C C . PRO C 1 489 ? 30.510 63.175 47.083 1.00 19.86 489 PRO C C 1
ATOM 11106 O O . PRO C 1 489 ? 30.243 63.946 47.999 1.00 20.38 489 PRO C O 1
ATOM 11110 N N . PHE C 1 490 ? 30.380 63.518 45.805 1.00 19.55 490 PHE C N 1
ATOM 11111 C CA . PHE C 1 490 ? 29.857 64.830 45.433 1.00 19.57 490 PHE C CA 1
ATOM 11112 C C . PHE C 1 490 ? 28.557 64.624 44.676 1.00 19.63 490 PHE C C 1
ATOM 11113 O O . PHE C 1 490 ? 28.383 63.615 43.993 1.00 17.43 490 PHE C O 1
ATOM 11121 N N . SER C 1 491 ? 27.644 65.577 44.800 1.00 19.92 491 SER C N 1
ATOM 11122 C CA . SER C 1 491 ? 26.387 65.503 44.067 1.00 20.97 491 SER C CA 1
ATOM 11123 C C . SER C 1 491 ? 26.757 65.836 42.629 1.00 21.25 491 SER C C 1
ATOM 11124 O O . SER C 1 491 ? 27.512 66.790 42.399 1.00 20.07 491 SER C O 1
ATOM 11127 N N . ILE C 1 492 ? 26.258 65.072 41.658 1.00 21.19 492 ILE C N 1
ATOM 11128 C CA . ILE C 1 492 ? 26.597 65.386 40.272 1.00 22.75 492 ILE C CA 1
ATOM 11129 C C . ILE C 1 492 ? 25.952 66.726 39.903 1.00 21.98 492 ILE C C 1
ATOM 11130 O O . ILE C 1 492 ? 25.126 67.251 40.648 1.00 22.22 492 ILE C O 1
ATOM 11135 N N . ARG C 1 493 ? 26.355 67.301 38.778 1.00 23.54 493 ARG C N 1
ATOM 11136 C CA . ARG C 1 493 ? 25.795 68.579 38.352 1.00 24.19 493 ARG C CA 1
ATOM 11137 C C . ARG C 1 493 ? 24.363 68.366 37.874 1.00 24.75 493 ARG C C 1
ATOM 11138 O O . ARG C 1 493 ? 23.418 68.844 38.499 1.00 25.56 493 ARG C O 1
ATOM 11146 N N . GLY D 1 9 ? 37.691 37.867 97.057 1.00 51.79 9 GLY D N 1
ATOM 11147 C CA . GLY D 1 9 ? 36.850 38.252 95.884 1.00 53.36 9 GLY D CA 1
ATOM 11148 C C . GLY D 1 9 ? 37.644 38.538 94.620 1.00 53.23 9 GLY D C 1
ATOM 11149 O O . GLY D 1 9 ? 38.872 38.580 94.643 1.00 53.92 9 GLY D O 1
ATOM 11150 N N . SER D 1 10 ? 36.940 38.740 93.510 1.00 53.11 10 SER D N 1
ATOM 11151 C CA . SER D 1 10 ? 37.586 39.019 92.232 1.00 52.84 10 SER D CA 1
ATOM 11152 C C . SER D 1 10 ? 36.622 39.713 91.266 1.00 52.58 10 SER D C 1
ATOM 11153 O O . SER D 1 10 ? 35.473 39.294 91.112 1.00 52.46 10 SER D O 1
ATOM 11156 N N . PRO D 1 11 ? 37.082 40.785 90.598 1.00 51.81 11 PRO D N 1
ATOM 11157 C CA . PRO D 1 11 ? 36.253 41.532 89.648 1.00 51.56 11 PRO D CA 1
ATOM 11158 C C . PRO D 1 11 ? 35.928 40.758 88.374 1.00 51.30 11 PRO D C 1
ATOM 11159 O O . PRO D 1 11 ? 36.619 39.804 88.021 1.00 51.20 11 PRO D O 1
ATOM 11163 N N . ASN D 1 12 ? 34.864 41.179 87.694 1.00 51.30 12 ASN D N 1
ATOM 11164 C CA . ASN D 1 12 ? 34.431 40.551 86.452 1.00 50.84 12 ASN D CA 1
ATOM 11165 C C . ASN D 1 12 ? 34.387 41.606 85.351 1.00 49.60 12 ASN D C 1
ATOM 11166 O O . ASN D 1 12 ? 33.424 42.363 85.238 1.00 48.94 12 ASN D O 1
ATOM 11171 N N . PRO D 1 13 ? 35.435 41.662 84.517 1.00 49.12 13 PRO D N 1
ATOM 11172 C CA . PRO D 1 13 ? 35.531 42.628 83.417 1.00 47.99 13 PRO D CA 1
ATOM 11173 C C . PRO D 1 13 ? 34.372 42.569 82.420 1.00 46.68 13 PRO D C 1
ATOM 11174 O O . PRO D 1 13 ? 33.890 43.603 81.957 1.00 46.43 13 PRO D O 1
ATOM 11178 N N . THR D 1 14 ? 33.937 41.358 82.088 1.00 44.85 14 THR D N 1
ATOM 11179 C CA . THR D 1 14 ? 32.842 41.171 81.146 1.00 43.28 14 THR D CA 1
ATOM 11180 C C . THR D 1 14 ? 31.580 41.865 81.657 1.00 42.20 14 THR D C 1
ATOM 11181 O O . THR D 1 14 ? 30.991 42.699 80.966 1.00 41.27 14 THR D O 1
ATOM 11185 N N . ARG D 1 15 ? 31.169 41.518 82.872 1.00 39.29 15 ARG D N 1
ATOM 11186 C CA . ARG D 1 15 ? 29.987 42.119 83.459 1.00 36.28 15 ARG D CA 1
ATOM 11187 C C . ARG D 1 15 ? 30.173 43.619 83.645 1.00 36.18 15 ARG D C 1
ATOM 11188 O O . ARG D 1 15 ? 29.209 44.385 83.590 1.00 37.31 15 ARG D O 1
ATOM 11196 N N . ALA D 1 16 ? 31.418 44.041 83.836 1.00 34.66 16 ALA D N 1
ATOM 11197 C CA . ALA D 1 16 ? 31.727 45.455 84.021 1.00 32.86 16 ALA D CA 1
ATOM 11198 C C . ALA D 1 16 ? 31.542 46.230 82.721 1.00 32.02 16 ALA D C 1
ATOM 11199 O O . ALA D 1 16 ? 31.003 47.347 82.716 1.00 31.11 16 ALA D O 1
ATOM 11201 N N . ALA D 1 17 ? 32.000 45.636 81.621 1.00 29.99 17 ALA D N 1
ATOM 11202 C CA . ALA D 1 17 ? 31.885 46.260 80.304 1.00 28.37 17 ALA D CA 1
ATOM 11203 C C . ALA D 1 17 ? 30.418 46.312 79.868 1.00 26.94 17 ALA D C 1
ATOM 11204 O O . ALA D 1 17 ? 29.987 47.262 79.216 1.00 24.34 17 ALA D O 1
ATOM 11206 N N . ALA D 1 18 ? 29.655 45.287 80.237 1.00 25.92 18 ALA D N 1
ATOM 11207 C CA . ALA D 1 18 ? 28.241 45.237 79.891 1.00 26.97 18 ALA D CA 1
ATOM 11208 C C . ALA D 1 18 ? 27.540 46.452 80.484 1.00 27.61 18 ALA D C 1
ATOM 11209 O O . ALA D 1 18 ? 26.757 47.121 79.806 1.00 28.22 18 ALA D O 1
ATOM 11211 N N . VAL D 1 19 ? 27.828 46.737 81.751 1.00 28.50 19 VAL D N 1
ATOM 11212 C CA . VAL D 1 19 ? 27.230 47.884 82.426 1.00 28.36 19 VAL D CA 1
ATOM 11213 C C . VAL D 1 19 ? 27.705 49.181 81.775 1.00 30.02 19 VAL D C 1
ATOM 11214 O O . VAL D 1 19 ? 26.914 50.106 81.567 1.00 31.07 19 VAL D O 1
ATOM 11218 N N . LYS D 1 20 ? 28.994 49.241 81.448 1.00 30.87 20 LYS D N 1
ATOM 11219 C CA . LYS D 1 20 ? 29.572 50.425 80.812 1.00 33.03 20 LYS D CA 1
ATOM 11220 C C . LYS D 1 20 ? 28.876 50.690 79.473 1.00 32.97 20 LYS D C 1
ATOM 11221 O O . LYS D 1 20 ? 28.707 51.841 79.059 1.00 32.68 20 LYS D O 1
ATOM 11227 N N . ALA D 1 21 ? 28.478 49.612 78.805 1.00 32.17 21 ALA D N 1
ATOM 11228 C CA . ALA D 1 21 ? 27.789 49.705 77.525 1.00 31.90 21 ALA D CA 1
ATOM 11229 C C . ALA D 1 21 ? 26.430 50.364 77.734 1.00 31.46 21 ALA D C 1
ATOM 11230 O O . ALA D 1 21 ? 26.049 51.278 77.001 1.00 32.00 21 ALA D O 1
ATOM 11232 N N . ALA D 1 22 ? 25.703 49.896 78.743 1.00 30.95 22 ALA D N 1
ATOM 11233 C CA . ALA D 1 22 ? 24.389 50.448 79.046 1.00 31.73 22 ALA D CA 1
ATOM 11234 C C . ALA D 1 22 ? 24.498 51.955 79.248 1.00 31.58 22 ALA D C 1
ATOM 11235 O O . ALA D 1 22 ? 23.637 52.716 78.802 1.00 30.18 22 ALA D O 1
ATOM 11237 N N . PHE D 1 23 ? 25.568 52.378 79.913 1.00 31.37 23 PHE D N 1
ATOM 11238 C CA . PHE D 1 23 ? 25.797 53.795 80.170 1.00 31.94 23 PHE D CA 1
ATOM 11239 C C . PHE D 1 23 ? 26.060 54.526 78.857 1.00 32.34 23 PHE D C 1
ATOM 11240 O O . PHE D 1 23 ? 25.544 55.622 78.626 1.00 32.47 23 PHE D O 1
ATOM 11248 N N . GLN D 1 24 ? 26.864 53.912 77.997 1.00 32.22 24 GLN D N 1
ATOM 11249 C CA . GLN D 1 24 ? 27.185 54.503 76.704 1.00 31.82 24 GLN D CA 1
ATOM 11250 C C . GLN D 1 24 ? 25.877 54.784 75.943 1.00 30.84 24 GLN D C 1
ATOM 11251 O O . GLN D 1 24 ? 25.629 55.905 75.489 1.00 28.54 24 GLN D O 1
ATOM 11257 N N . THR D 1 25 ? 25.038 53.760 75.823 1.00 30.01 25 THR D N 1
ATOM 11258 C CA . THR D 1 25 ? 23.755 53.897 75.145 1.00 29.89 25 THR D CA 1
ATOM 11259 C C . THR D 1 25 ? 22.926 55.013 75.785 1.00 29.53 25 THR D C 1
ATOM 11260 O O . THR D 1 25 ? 22.390 55.878 75.086 1.00 30.10 25 THR D O 1
ATOM 11264 N N . SER D 1 26 ? 22.833 54.994 77.113 1.00 27.65 26 SER D N 1
ATOM 11265 C CA . SER D 1 26 ? 22.062 55.996 77.853 1.00 27.30 26 SER D CA 1
ATOM 11266 C C . SER D 1 26 ? 22.512 57.418 77.560 1.00 27.12 26 SER D C 1
ATOM 11267 O O . SER D 1 26 ? 21.688 58.299 77.294 1.00 26.75 26 SER D O 1
ATOM 11270 N N . TRP D 1 27 ? 23.820 57.646 77.624 1.00 28.12 27 TRP D N 1
ATOM 11271 C CA . TRP D 1 27 ? 24.363 58.973 77.362 1.00 28.19 27 TRP D CA 1
ATOM 11272 C C . TRP D 1 27 ? 24.138 59.384 75.911 1.00 26.83 27 TRP D C 1
ATOM 11273 O O . TRP D 1 27 ? 23.680 60.490 75.641 1.00 27.26 27 TRP D O 1
ATOM 11284 N N . ASN D 1 28 ? 24.463 58.497 74.979 1.00 25.31 28 ASN D N 1
ATOM 11285 C CA . ASN D 1 28 ? 24.266 58.799 73.568 1.00 26.62 28 ASN D CA 1
ATOM 11286 C C . ASN D 1 28 ? 22.833 59.267 73.330 1.00 26.50 28 ASN D C 1
ATOM 11287 O O . ASN D 1 28 ? 22.601 60.301 72.692 1.00 27.24 28 ASN D O 1
ATOM 11292 N N . ALA D 1 29 ? 21.874 58.513 73.857 1.00 25.19 29 ALA D N 1
ATOM 11293 C CA . ALA D 1 29 ? 20.467 58.858 73.710 1.00 24.40 29 ALA D CA 1
ATOM 11294 C C . ALA D 1 29 ? 20.206 60.239 74.286 1.00 24.57 29 ALA D C 1
ATOM 11295 O O . ALA D 1 29 ? 19.642 61.106 73.618 1.00 24.88 29 ALA D O 1
ATOM 11297 N N . TYR D 1 30 ? 20.630 60.441 75.530 1.00 24.30 30 TYR D N 1
ATOM 11298 C CA . TYR D 1 30 ? 20.427 61.714 76.206 1.00 24.26 30 TYR D CA 1
ATOM 11299 C C . TYR D 1 30 ? 21.129 62.887 75.541 1.00 25.71 30 TYR D C 1
ATOM 11300 O O . TYR D 1 30 ? 20.554 63.966 75.408 1.00 25.47 30 TYR D O 1
ATOM 11309 N N . HIS D 1 31 ? 22.378 62.677 75.142 1.00 26.90 31 HIS D N 1
ATOM 11310 C CA . HIS D 1 31 ? 23.157 63.732 74.512 1.00 29.72 31 HIS D CA 1
ATOM 11311 C C . HIS D 1 31 ? 22.550 64.183 73.182 1.00 30.52 31 HIS D C 1
ATOM 11312 O O . HIS D 1 31 ? 22.544 65.370 72.856 1.00 29.65 31 HIS D O 1
ATOM 11319 N N . HIS D 1 32 ? 22.032 63.229 72.419 1.00 32.00 32 HIS D N 1
ATOM 11320 C CA . HIS D 1 32 ? 21.447 63.540 71.125 1.00 33.96 32 HIS D CA 1
ATOM 11321 C C . HIS D 1 32 ? 20.011 64.078 71.181 1.00 33.95 32 HIS D C 1
ATOM 11322 O O . HIS D 1 32 ? 19.654 64.948 70.390 1.00 33.24 32 HIS D O 1
ATOM 11329 N N . PHE D 1 33 ? 19.195 63.590 72.116 1.00 34.59 33 PHE D N 1
ATOM 11330 C CA . PHE D 1 33 ? 17.799 64.040 72.196 1.00 35.41 33 PHE D CA 1
ATOM 11331 C C . PHE D 1 33 ? 17.389 64.938 73.361 1.00 36.48 33 PHE D C 1
ATOM 11332 O O . PHE D 1 33 ? 16.275 65.469 73.359 1.00 37.49 33 PHE D O 1
ATOM 11340 N N . ALA D 1 34 ? 18.256 65.114 74.352 1.00 37.52 34 ALA D N 1
ATOM 11341 C CA . ALA D 1 34 ? 17.889 65.935 75.503 1.00 37.07 34 ALA D CA 1
ATOM 11342 C C . ALA D 1 34 ? 18.892 67.016 75.881 1.00 37.63 34 ALA D C 1
ATOM 11343 O O . ALA D 1 34 ? 18.504 68.140 76.199 1.00 38.20 34 ALA D O 1
ATOM 11345 N N . PHE D 1 35 ? 20.176 66.678 75.856 1.00 38.43 35 PHE D N 1
ATOM 11346 C CA . PHE D 1 35 ? 21.236 67.628 76.198 1.00 38.69 35 PHE D CA 1
ATOM 11347 C C . PHE D 1 35 ? 20.993 68.989 75.541 1.00 38.32 35 PHE D C 1
ATOM 11348 O O . PHE D 1 35 ? 20.704 69.061 74.343 1.00 39.81 35 PHE D O 1
ATOM 11356 N N . PRO D 1 36 ? 21.140 70.089 76.300 1.00 36.83 36 PRO D N 1
ATOM 11357 C CA . PRO D 1 36 ? 21.511 70.169 77.714 1.00 36.05 36 PRO D CA 1
ATOM 11358 C C . PRO D 1 36 ? 20.332 70.318 78.678 1.00 35.57 36 PRO D C 1
ATOM 11359 O O . PRO D 1 36 ? 20.441 71.004 79.699 1.00 34.59 36 PRO D O 1
ATOM 11363 N N . HIS D 1 37 ? 19.206 69.695 78.349 1.00 34.63 37 HIS D N 1
ATOM 11364 C CA . HIS D 1 37 ? 18.031 69.749 79.211 1.00 33.91 37 HIS D CA 1
ATOM 11365 C C . HIS D 1 37 ? 18.229 68.710 80.314 1.00 32.13 37 HIS D C 1
ATOM 11366 O O . HIS D 1 37 ? 19.008 67.770 80.156 1.00 31.55 37 HIS D O 1
ATOM 11373 N N . ASP D 1 38 ? 17.518 68.883 81.422 1.00 30.28 38 ASP D N 1
ATOM 11374 C CA . ASP D 1 38 ? 17.640 67.994 82.576 1.00 29.58 38 ASP D CA 1
ATOM 11375 C C . ASP D 1 38 ? 17.523 66.486 82.337 1.00 29.95 38 ASP D C 1
ATOM 11376 O O . ASP D 1 38 ? 18.507 65.756 82.503 1.00 29.66 38 ASP D O 1
ATOM 11381 N N . ASP D 1 39 ? 16.341 66.011 81.951 1.00 30.78 39 ASP D N 1
ATOM 11382 C CA . ASP D 1 39 ? 16.160 64.578 81.722 1.00 30.94 39 ASP D CA 1
ATOM 11383 C C . ASP D 1 39 ? 15.617 64.196 80.348 1.00 31.00 39 ASP D C 1
ATOM 11384 O O . ASP D 1 39 ? 14.969 64.991 79.666 1.00 30.09 39 ASP D O 1
ATOM 11389 N N . LEU D 1 40 ? 15.876 62.946 79.973 1.00 31.82 40 LEU D N 1
ATOM 11390 C CA . LEU D 1 40 ? 15.442 62.387 78.699 1.00 32.11 40 LEU D CA 1
ATOM 11391 C C . LEU D 1 40 ? 14.252 61.432 78.836 1.00 33.14 40 LEU D C 1
ATOM 11392 O O . LEU D 1 40 ? 14.117 60.722 79.832 1.00 33.53 40 LEU D O 1
ATOM 11397 N N . HIS D 1 41 ? 13.389 61.433 77.826 1.00 33.78 41 HIS D N 1
ATOM 11398 C CA . HIS D 1 41 ? 12.237 60.543 77.785 1.00 34.26 41 HIS D CA 1
ATOM 11399 C C . HIS D 1 41 ? 12.528 59.670 76.578 1.00 33.81 41 HIS D C 1
ATOM 11400 O O . HIS D 1 41 ? 12.154 60.002 75.459 1.00 33.37 41 HIS D O 1
ATOM 11407 N N . PRO D 1 42 ? 13.219 58.540 76.801 1.00 33.91 42 PRO D N 1
ATOM 11408 C CA . PRO D 1 42 ? 13.633 57.547 75.803 1.00 32.97 42 PRO D CA 1
ATOM 11409 C C . PRO D 1 42 ? 12.612 57.056 74.784 1.00 32.68 42 PRO D C 1
ATOM 11410 O O . PRO D 1 42 ? 12.961 56.808 73.632 1.00 32.71 42 PRO D O 1
ATOM 11414 N N . VAL D 1 43 ? 11.360 56.907 75.196 1.00 31.90 43 VAL D N 1
ATOM 11415 C CA . VAL D 1 43 ? 10.338 56.420 74.283 1.00 31.21 43 VAL D CA 1
ATOM 11416 C C . VAL D 1 43 ? 9.949 57.449 73.224 1.00 32.69 43 VAL D C 1
ATOM 11417 O O . VAL D 1 43 ? 9.997 57.162 72.029 1.00 32.82 43 VAL D O 1
ATOM 11421 N N . SER D 1 44 ? 9.572 58.646 73.665 1.00 32.63 44 SER D N 1
ATOM 11422 C CA . SER D 1 44 ? 9.173 59.718 72.758 1.00 31.92 44 SER D CA 1
ATOM 11423 C C . SER D 1 44 ? 10.350 60.616 72.388 1.00 32.89 44 SER D C 1
ATOM 11424 O O . SER D 1 44 ? 10.197 61.559 71.608 1.00 33.29 44 SER D O 1
ATOM 11427 N N . ASN D 1 45 ? 11.519 60.320 72.947 1.00 31.88 45 ASN D N 1
ATOM 11428 C CA . ASN D 1 45 ? 12.713 61.122 72.708 1.00 31.36 45 ASN D CA 1
ATOM 11429 C C . ASN D 1 45 ? 12.456 62.604 72.963 1.00 31.83 45 ASN D C 1
ATOM 11430 O O . ASN D 1 45 ? 12.915 63.469 72.216 1.00 31.17 45 ASN D O 1
ATOM 11435 N N . SER D 1 46 ? 11.702 62.887 74.021 1.00 32.30 46 SER D N 1
ATOM 11436 C CA . SER D 1 46 ? 11.410 64.260 74.409 1.00 33.29 46 SER D CA 1
ATOM 11437 C C . SER D 1 46 ? 12.221 64.491 75.675 1.00 33.63 46 SER D C 1
ATOM 11438 O O . SER D 1 46 ? 13.036 63.646 76.053 1.00 33.24 46 SER D O 1
ATOM 11441 N N . PHE D 1 47 ? 11.989 65.620 76.337 1.00 33.48 47 PHE D N 1
ATOM 11442 C CA . PHE D 1 47 ? 12.729 65.945 77.551 1.00 33.93 47 PHE D CA 1
ATOM 11443 C C . PHE D 1 47 ? 11.922 66.764 78.552 1.00 33.33 47 PHE D C 1
ATOM 11444 O O . PHE D 1 47 ? 10.824 67.238 78.248 1.00 32.70 47 PHE D O 1
ATOM 11452 N N . ASP D 1 48 ? 12.484 66.915 79.751 1.00 32.06 48 ASP D N 1
ATOM 11453 C CA . ASP D 1 48 ? 11.868 67.704 80.812 1.00 29.95 48 ASP D CA 1
ATOM 11454 C C . ASP D 1 48 ? 12.972 68.466 81.527 1.00 29.72 48 ASP D C 1
ATOM 11455 O O . ASP D 1 48 ? 14.133 68.066 81.490 1.00 29.25 48 ASP D O 1
ATOM 11460 N N . ASP D 1 49 ? 12.600 69.571 82.163 1.00 29.99 49 ASP D N 1
ATOM 11461 C CA . ASP D 1 49 ? 13.535 70.392 82.916 1.00 28.17 49 ASP D CA 1
ATOM 11462 C C . ASP D 1 49 ? 13.044 70.469 84.358 1.00 27.70 49 ASP D C 1
ATOM 11463 O O . ASP D 1 49 ? 12.909 71.550 84.937 1.00 27.13 49 ASP D O 1
ATOM 11468 N N . GLU D 1 50 ? 12.781 69.298 84.930 1.00 26.62 50 GLU D N 1
ATOM 11469 C CA . GLU D 1 50 ? 12.302 69.193 86.301 1.00 25.87 50 GLU D CA 1
ATOM 11470 C C . GLU D 1 50 ? 13.391 69.599 87.296 1.00 25.00 50 GLU D C 1
ATOM 11471 O O . GLU D 1 50 ? 13.126 69.766 88.484 1.00 22.76 50 GLU D O 1
ATOM 11473 N N . ARG D 1 51 ? 14.612 69.761 86.798 1.00 23.73 51 ARG D N 1
ATOM 11474 C CA . ARG D 1 51 ? 15.732 70.136 87.638 1.00 24.82 51 ARG D CA 1
ATOM 11475 C C . ARG D 1 51 ? 16.179 71.554 87.309 1.00 24.88 51 ARG D C 1
ATOM 11476 O O . ARG D 1 51 ? 17.377 71.850 87.254 1.00 24.03 51 ARG D O 1
ATOM 11484 N N . ASN D 1 52 ? 15.199 72.421 87.073 1.00 23.67 52 ASN D N 1
ATOM 11485 C CA . ASN D 1 52 ? 15.450 73.824 86.770 1.00 23.62 52 ASN D CA 1
ATOM 11486 C C . ASN D 1 52 ? 16.228 74.077 85.484 1.00 24.56 52 ASN D C 1
ATOM 11487 O O . ASN D 1 52 ? 16.657 75.197 85.226 1.00 25.91 52 ASN D O 1
ATOM 11492 N N . GLY D 1 53 ? 16.415 73.035 84.687 1.00 24.82 53 GLY D N 1
ATOM 11493 C CA . GLY D 1 53 ? 17.114 73.184 83.426 1.00 26.24 53 GLY D CA 1
ATOM 11494 C C . GLY D 1 53 ? 18.601 73.503 83.454 1.00 27.55 53 GLY D C 1
ATOM 11495 O O . GLY D 1 53 ? 19.124 74.072 82.492 1.00 27.21 53 GLY D O 1
ATOM 11496 N N . TRP D 1 54 ? 19.295 73.145 84.530 1.00 27.04 54 TRP D N 1
ATOM 11497 C CA . TRP D 1 54 ? 20.727 73.414 84.599 1.00 25.76 54 TRP D CA 1
ATOM 11498 C C . TRP D 1 54 ? 21.542 72.289 83.965 1.00 26.25 54 TRP D C 1
ATOM 11499 O O . TRP D 1 54 ? 22.737 72.450 83.709 1.00 29.04 54 TRP D O 1
ATOM 11510 N N . GLY D 1 55 ? 20.898 71.157 83.699 1.00 24.46 55 GLY D N 1
ATOM 11511 C CA . GLY D 1 55 ? 21.604 70.039 83.093 1.00 24.38 55 GLY D CA 1
ATOM 11512 C C . GLY D 1 55 ? 21.771 68.884 84.061 1.00 23.53 55 GLY D C 1
ATOM 11513 O O . GLY D 1 55 ? 22.869 68.374 84.268 1.00 24.30 55 GLY D O 1
ATOM 11514 N N . SER D 1 56 ? 20.657 68.470 84.646 1.00 22.93 56 SER D N 1
ATOM 11515 C CA . SER D 1 56 ? 20.630 67.392 85.619 1.00 22.49 56 SER D CA 1
ATOM 11516 C C . SER D 1 56 ? 21.443 66.147 85.215 1.00 21.49 56 SER D C 1
ATOM 11517 O O . SER D 1 56 ? 22.481 65.862 85.805 1.00 19.75 56 SER D O 1
ATOM 11520 N N . SER D 1 57 ? 20.971 65.419 84.207 1.00 20.26 57 SER D N 1
ATOM 11521 C CA . SER D 1 57 ? 21.643 64.211 83.743 1.00 20.53 57 SER D CA 1
ATOM 11522 C C . SER D 1 57 ? 23.126 64.378 83.427 1.00 21.20 57 SER D C 1
ATOM 11523 O O . SER D 1 57 ? 23.914 63.457 83.636 1.00 19.90 57 SER D O 1
ATOM 11526 N N . ALA D 1 58 ? 23.507 65.545 82.921 1.00 21.58 58 ALA D N 1
ATOM 11527 C CA . ALA D 1 58 ? 24.901 65.794 82.577 1.00 22.59 58 ALA D CA 1
ATOM 11528 C C . ALA D 1 58 ? 25.791 65.847 83.812 1.00 23.54 58 ALA D C 1
ATOM 11529 O O . ALA D 1 58 ? 26.831 65.191 83.875 1.00 24.25 58 ALA D O 1
ATOM 11531 N N . ILE D 1 59 ? 25.378 66.635 84.792 1.00 23.91 59 ILE D N 1
ATOM 11532 C CA . ILE D 1 59 ? 26.145 66.779 86.016 1.00 25.04 59 ILE D CA 1
ATOM 11533 C C . ILE D 1 59 ? 26.126 65.497 86.834 1.00 26.22 59 ILE D C 1
ATOM 11534 O O . ILE D 1 59 ? 27.137 65.098 87.410 1.00 27.99 59 ILE D O 1
ATOM 11539 N N . ASP D 1 60 ? 24.970 64.850 86.878 1.00 26.81 60 ASP D N 1
ATOM 11540 C CA . ASP D 1 60 ? 24.812 63.626 87.649 1.00 27.53 60 ASP D CA 1
ATOM 11541 C C . ASP D 1 60 ? 25.628 62.447 87.119 1.00 26.99 60 ASP D C 1
ATOM 11542 O O . ASP D 1 60 ? 26.106 61.624 87.899 1.00 28.04 60 ASP D O 1
ATOM 11547 N N . GLY D 1 61 ? 25.805 62.372 85.803 1.00 26.03 61 GLY D N 1
ATOM 11548 C CA . GLY D 1 61 ? 26.561 61.272 85.233 1.00 23.99 61 GLY D CA 1
ATOM 11549 C C . GLY D 1 61 ? 28.031 61.564 85.007 1.00 24.18 61 GLY D C 1
ATOM 11550 O O . GLY D 1 61 ? 28.791 60.669 84.638 1.00 24.64 61 GLY D O 1
ATOM 11551 N N . LEU D 1 62 ? 28.440 62.808 85.238 1.00 24.43 62 LEU D N 1
ATOM 11552 C CA . LEU D 1 62 ? 29.831 63.208 85.036 1.00 24.16 62 LEU D CA 1
ATOM 11553 C C . LEU D 1 62 ? 30.842 62.285 85.722 1.00 24.01 62 LEU D C 1
ATOM 11554 O O . LEU D 1 62 ? 31.679 61.681 85.051 1.00 22.89 62 LEU D O 1
ATOM 11559 N N . ASP D 1 63 ? 30.764 62.160 87.047 1.00 24.60 63 ASP D N 1
ATOM 11560 C CA . ASP D 1 63 ? 31.716 61.313 87.774 1.00 25.81 63 ASP D CA 1
ATOM 11561 C C . ASP D 1 63 ? 31.621 59.839 87.408 1.00 26.71 63 ASP D C 1
ATOM 11562 O O . ASP D 1 63 ? 32.605 59.102 87.490 1.00 26.48 63 ASP D O 1
ATOM 11567 N N . THR D 1 64 ? 30.435 59.407 87.001 1.00 26.70 64 THR D N 1
ATOM 11568 C CA . THR D 1 64 ? 30.257 58.022 86.612 1.00 26.43 64 THR D CA 1
ATOM 11569 C C . THR D 1 64 ? 31.079 57.788 85.350 1.00 27.14 64 THR D C 1
ATOM 11570 O O . THR D 1 64 ? 31.756 56.772 85.220 1.00 26.36 64 THR D O 1
ATOM 11574 N N . ALA D 1 65 ? 31.016 58.741 84.424 1.00 28.58 65 ALA D N 1
ATOM 11575 C CA . ALA D 1 65 ? 31.764 58.645 83.175 1.00 30.56 65 ALA D CA 1
ATOM 11576 C C . ALA D 1 65 ? 33.256 58.634 83.494 1.00 30.78 65 ALA D C 1
ATOM 11577 O O . ALA D 1 65 ? 34.033 57.918 82.863 1.00 29.47 65 ALA D O 1
ATOM 11579 N N . ILE D 1 66 ? 33.642 59.435 84.482 1.00 30.17 66 ILE D N 1
ATOM 11580 C CA . ILE D 1 66 ? 35.030 59.513 84.898 1.00 30.41 66 ILE D CA 1
ATOM 11581 C C . ILE D 1 66 ? 35.492 58.167 85.444 1.00 31.04 66 ILE D C 1
ATOM 11582 O O . ILE D 1 66 ? 36.532 57.651 85.039 1.00 30.39 66 ILE D O 1
ATOM 11587 N N . LEU D 1 67 ? 34.715 57.592 86.355 1.00 31.64 67 LEU D N 1
ATOM 11588 C CA . LEU D 1 67 ? 35.084 56.307 86.935 1.00 33.79 67 LEU D CA 1
ATOM 11589 C C . LEU D 1 67 ? 35.227 55.225 85.868 1.00 35.17 67 LEU D C 1
ATOM 11590 O O . LEU D 1 67 ? 36.093 54.355 85.971 1.00 36.26 67 LEU D O 1
ATOM 11595 N N . MET D 1 68 ? 34.378 55.268 84.847 1.00 36.63 68 MET D N 1
ATOM 11596 C CA . MET D 1 68 ? 34.462 54.290 83.767 1.00 38.97 68 MET D CA 1
ATOM 11597 C C . MET D 1 68 ? 35.520 54.808 82.798 1.00 41.32 68 MET D C 1
ATOM 11598 O O . MET D 1 68 ? 36.112 55.863 83.024 1.00 42.77 68 MET D O 1
ATOM 11603 N N . GLY D 1 69 ? 35.769 54.077 81.723 1.00 43.61 69 GLY D N 1
ATOM 11604 C CA . GLY D 1 69 ? 36.764 54.537 80.769 1.00 47.00 69 GLY D CA 1
ATOM 11605 C C . GLY D 1 69 ? 36.388 55.856 80.107 1.00 47.68 69 GLY D C 1
ATOM 11606 O O . GLY D 1 69 ? 37.257 56.667 79.803 1.00 47.68 69 GLY D O 1
ATOM 11607 N N . ASP D 1 70 ? 35.090 56.071 79.897 1.00 49.03 70 ASP D N 1
ATOM 11608 C CA . ASP D 1 70 ? 34.576 57.277 79.243 1.00 49.44 70 ASP D CA 1
ATOM 11609 C C . ASP D 1 70 ? 35.347 58.546 79.579 1.00 49.53 70 ASP D C 1
ATOM 11610 O O . ASP D 1 70 ? 35.259 59.059 80.693 1.00 51.64 70 ASP D O 1
ATOM 11615 N N . ALA D 1 71 ? 36.098 59.050 78.607 1.00 48.65 71 ALA D N 1
ATOM 11616 C CA . ALA D 1 71 ? 36.888 60.261 78.789 1.00 48.07 71 ALA D CA 1
ATOM 11617 C C . ALA D 1 71 ? 36.441 61.297 77.773 1.00 47.27 71 ALA D C 1
ATOM 11618 O O . ALA D 1 71 ? 36.702 62.492 77.919 1.00 46.39 71 ALA D O 1
ATOM 11620 N N . ASP D 1 72 ? 35.767 60.817 76.736 1.00 46.75 72 ASP D N 1
ATOM 11621 C CA . ASP D 1 72 ? 35.270 61.679 75.681 1.00 46.25 72 ASP D CA 1
ATOM 11622 C C . ASP D 1 72 ? 33.937 62.254 76.148 1.00 44.68 72 ASP D C 1
ATOM 11623 O O . ASP D 1 72 ? 33.560 63.367 75.776 1.00 43.37 72 ASP D O 1
ATOM 11628 N N . ILE D 1 73 ? 33.233 61.488 76.977 1.00 43.08 73 ILE D N 1
ATOM 11629 C CA . ILE D 1 73 ? 31.955 61.928 77.527 1.00 41.09 73 ILE D CA 1
ATOM 11630 C C . ILE D 1 73 ? 32.255 62.953 78.609 1.00 38.80 73 ILE D C 1
ATOM 11631 O O . ILE D 1 73 ? 31.531 63.933 78.771 1.00 38.77 73 ILE D O 1
ATOM 11636 N N . VAL D 1 74 ? 33.335 62.717 79.346 1.00 36.47 74 VAL D N 1
ATOM 11637 C CA . VAL D 1 74 ? 33.743 63.620 80.416 1.00 35.17 74 VAL D CA 1
ATOM 11638 C C . VAL D 1 74 ? 34.126 64.977 79.849 1.00 34.51 74 VAL D C 1
ATOM 11639 O O . VAL D 1 74 ? 33.728 66.018 80.375 1.00 33.00 74 VAL D O 1
ATOM 11643 N N . ASN D 1 75 ? 34.902 64.958 78.772 1.00 35.23 75 ASN D N 1
ATOM 11644 C CA . ASN D 1 75 ? 35.340 66.184 78.124 1.00 37.07 75 ASN D CA 1
ATOM 11645 C C . ASN D 1 75 ? 34.114 66.962 77.650 1.00 36.78 75 ASN D C 1
ATOM 11646 O O . ASN D 1 75 ? 34.066 68.191 77.743 1.00 37.00 75 ASN D O 1
ATOM 11651 N N . THR D 1 76 ? 33.114 66.240 77.152 1.00 36.10 76 THR D N 1
ATOM 11652 C CA . THR D 1 76 ? 31.897 66.881 76.662 1.00 36.17 76 THR D CA 1
ATOM 11653 C C . THR D 1 76 ? 31.200 67.650 77.779 1.00 35.32 76 THR D C 1
ATOM 11654 O O . THR D 1 76 ? 30.833 68.810 77.608 1.00 35.92 76 THR D O 1
ATOM 11658 N N . ILE D 1 77 ? 31.025 67.001 78.924 1.00 34.14 77 ILE D N 1
ATOM 11659 C CA . ILE D 1 77 ? 30.358 67.631 80.054 1.00 33.27 77 ILE D CA 1
ATOM 11660 C C . ILE D 1 77 ? 31.161 68.787 80.634 1.00 33.29 77 ILE D C 1
ATOM 11661 O O . ILE D 1 77 ? 30.609 69.848 80.932 1.00 33.24 77 ILE D O 1
ATOM 11666 N N . LEU D 1 78 ? 32.465 68.575 80.792 1.00 33.88 78 LEU D N 1
ATOM 11667 C CA . LEU D 1 78 ? 33.354 69.592 81.346 1.00 34.24 78 LEU D CA 1
ATOM 11668 C C . LEU D 1 78 ? 33.338 70.850 80.493 1.00 34.96 78 LEU D C 1
ATOM 11669 O O . LEU D 1 78 ? 33.551 71.957 80.984 1.00 36.10 78 LEU D O 1
ATOM 11674 N N . GLN D 1 79 ? 33.085 70.676 79.206 1.00 36.29 79 GLN D N 1
ATOM 11675 C CA . GLN D 1 79 ? 33.049 71.806 78.300 1.00 37.91 79 GLN D CA 1
ATOM 11676 C C . GLN D 1 79 ? 31.790 72.623 78.564 1.00 37.63 79 GLN D C 1
ATOM 11677 O O . GLN D 1 79 ? 31.793 73.848 78.450 1.00 38.04 79 GLN D O 1
ATOM 11683 N N . TYR D 1 80 ? 30.723 71.925 78.943 1.00 36.68 80 TYR D N 1
ATOM 11684 C CA . TYR D 1 80 ? 29.422 72.532 79.209 1.00 35.29 80 TYR D CA 1
ATOM 11685 C C . TYR D 1 80 ? 29.282 73.267 80.540 1.00 34.15 80 TYR D C 1
ATOM 11686 O O . TYR D 1 80 ? 28.650 74.323 80.608 1.00 33.77 80 TYR D O 1
ATOM 11695 N N . VAL D 1 81 ? 29.869 72.708 81.592 1.00 33.58 81 VAL D N 1
ATOM 11696 C CA . VAL D 1 81 ? 29.788 73.292 82.930 1.00 31.90 81 VAL D CA 1
ATOM 11697 C C . VAL D 1 81 ? 29.979 74.808 83.009 1.00 31.09 81 VAL D C 1
ATOM 11698 O O . VAL D 1 81 ? 29.176 75.507 83.628 1.00 28.28 81 VAL D O 1
ATOM 11702 N N . PRO D 1 82 ? 31.050 75.333 82.387 1.00 30.94 82 PRO D N 1
ATOM 11703 C CA . PRO D 1 82 ? 31.341 76.770 82.398 1.00 30.86 82 PRO D CA 1
ATOM 11704 C C . PRO D 1 82 ? 30.219 77.628 81.830 1.00 30.88 82 PRO D C 1
ATOM 11705 O O . PRO D 1 82 ? 30.076 78.798 82.186 1.00 29.56 82 PRO D O 1
ATOM 11709 N N . GLN D 1 83 ? 29.424 77.040 80.945 1.00 32.01 83 GLN D N 1
ATOM 11710 C CA . GLN D 1 83 ? 28.332 77.763 80.309 1.00 34.50 83 GLN D CA 1
ATOM 11711 C C . GLN D 1 83 ? 27.086 77.860 81.182 1.00 33.98 83 GLN D C 1
ATOM 11712 O O . GLN D 1 83 ? 26.272 78.769 81.013 1.00 34.42 83 GLN D O 1
ATOM 11718 N N . ILE D 1 84 ? 26.937 76.931 82.119 1.00 32.75 84 ILE D N 1
ATOM 11719 C CA . ILE D 1 84 ? 25.771 76.938 82.996 1.00 32.41 84 ILE D CA 1
ATOM 11720 C C . ILE D 1 84 ? 25.660 78.231 83.797 1.00 32.11 84 ILE D C 1
ATOM 11721 O O . ILE D 1 84 ? 26.658 78.764 84.275 1.00 33.32 84 ILE D O 1
ATOM 11726 N N . ASN D 1 85 ? 24.441 78.741 83.933 1.00 31.86 85 ASN D N 1
ATOM 11727 C CA . ASN D 1 85 ? 24.218 79.959 84.698 1.00 31.72 85 ASN D CA 1
ATOM 11728 C C . ASN D 1 85 ? 23.458 79.612 85.980 1.00 31.16 85 ASN D C 1
ATOM 11729 O O . ASN D 1 85 ? 22.226 79.588 85.996 1.00 30.17 85 ASN D O 1
ATOM 11734 N N . PHE D 1 86 ? 24.209 79.339 87.046 1.00 30.85 86 PHE D N 1
ATOM 11735 C CA . PHE D 1 86 ? 23.643 78.988 88.346 1.00 29.31 86 PHE D CA 1
ATOM 11736 C C . PHE D 1 86 ? 23.182 80.197 89.156 1.00 29.49 86 PHE D C 1
ATOM 11737 O O . PHE D 1 86 ? 22.805 80.056 90.317 1.00 30.80 86 PHE D O 1
ATOM 11745 N N . THR D 1 87 ? 23.212 81.383 88.561 1.00 29.59 87 THR D N 1
ATOM 11746 C CA . THR D 1 87 ? 22.788 82.586 89.277 1.00 29.61 87 THR D CA 1
ATOM 11747 C C . THR D 1 87 ? 21.336 82.915 88.959 1.00 30.67 87 THR D C 1
ATOM 11748 O O . THR D 1 87 ? 20.730 83.786 89.587 1.00 30.10 87 THR D O 1
ATOM 11752 N N . THR D 1 88 ? 20.784 82.226 87.969 1.00 30.43 88 THR D N 1
ATOM 11753 C CA . THR D 1 88 ? 19.406 82.464 87.581 1.00 31.33 88 THR D CA 1
ATOM 11754 C C . THR D 1 88 ? 18.729 81.171 87.161 1.00 31.26 88 THR D C 1
ATOM 11755 O O . THR D 1 88 ? 19.304 80.084 87.268 1.00 30.02 88 THR D O 1
ATOM 11759 N N . THR D 1 89 ? 17.498 81.308 86.683 1.00 30.98 89 THR D N 1
ATOM 11760 C CA . THR D 1 89 ? 16.721 80.175 86.217 1.00 30.66 89 THR D CA 1
ATOM 11761 C C . THR D 1 89 ? 15.918 80.613 84.982 1.00 30.44 89 THR D C 1
ATOM 11762 O O . THR D 1 89 ? 15.375 81.722 84.941 1.00 29.19 89 THR D O 1
ATOM 11766 N N . ALA D 1 90 ? 15.867 79.743 83.975 1.00 29.73 90 ALA D N 1
ATOM 11767 C CA . ALA D 1 90 ? 15.158 80.031 82.729 1.00 29.72 90 ALA D CA 1
ATOM 11768 C C . ALA D 1 90 ? 13.720 80.486 82.953 1.00 29.65 90 ALA D C 1
ATOM 11769 O O . ALA D 1 90 ? 13.272 81.450 82.339 1.00 30.42 90 ALA D O 1
ATOM 11771 N N . VAL D 1 91 ? 13.000 79.796 83.831 1.00 29.73 91 VAL D N 1
ATOM 11772 C CA . VAL D 1 91 ? 11.617 80.152 84.113 1.00 29.43 91 VAL D CA 1
ATOM 11773 C C . VAL D 1 91 ? 11.550 81.129 85.288 1.00 29.45 91 VAL D C 1
ATOM 11774 O O . VAL D 1 91 ? 12.171 80.921 86.327 1.00 28.94 91 VAL D O 1
ATOM 11778 N N . ALA D 1 92 ? 10.798 82.207 85.115 1.00 29.98 92 ALA D N 1
ATOM 11779 C CA . ALA D 1 92 ? 10.670 83.204 86.164 1.00 30.20 92 ALA D CA 1
ATOM 11780 C C . ALA D 1 92 ? 9.835 82.675 87.322 1.00 30.17 92 ALA D C 1
ATOM 11781 O O . ALA D 1 92 ? 8.888 81.914 87.120 1.00 29.03 92 ALA D O 1
ATOM 11783 N N . ASN D 1 93 ? 10.202 83.087 88.533 1.00 30.20 93 ASN D N 1
ATOM 11784 C CA . ASN D 1 93 ? 9.503 82.682 89.746 1.00 29.23 93 ASN D CA 1
ATOM 11785 C C . ASN D 1 93 ? 9.373 81.171 89.894 1.00 27.92 93 ASN D C 1
ATOM 11786 O O . ASN D 1 93 ? 8.395 80.680 90.466 1.00 25.79 93 ASN D O 1
ATOM 11791 N N . GLN D 1 94 ? 10.363 80.442 89.384 1.00 25.54 94 GLN D N 1
ATOM 11792 C CA . GLN D 1 94 ? 10.361 78.986 89.458 1.00 24.84 94 GLN D CA 1
ATOM 11793 C C . GLN D 1 94 ? 10.965 78.505 90.771 1.00 24.64 94 GLN D C 1
ATOM 11794 O O . GLN D 1 94 ? 12.039 78.961 91.179 1.00 23.73 94 GLN D O 1
ATOM 11800 N N . GLY D 1 95 ? 10.275 77.582 91.431 1.00 23.72 95 GLY D N 1
ATOM 11801 C CA . GLY D 1 95 ? 10.779 77.059 92.686 1.00 21.86 95 GLY D CA 1
ATOM 11802 C C . GLY D 1 95 ? 11.973 76.144 92.477 1.00 21.78 95 GLY D C 1
ATOM 11803 O O . GLY D 1 95 ? 12.042 75.417 91.486 1.00 21.11 95 GLY D O 1
ATOM 11804 N N . SER D 1 96 ? 12.925 76.190 93.406 1.00 21.44 96 SER D N 1
ATOM 11805 C CA . SER D 1 96 ? 14.118 75.348 93.339 1.00 20.44 96 SER D CA 1
ATOM 11806 C C . SER D 1 96 ? 14.230 74.520 94.612 1.00 18.84 96 SER D C 1
ATOM 11807 O O . SER D 1 96 ? 14.172 75.060 95.720 1.00 19.52 96 SER D O 1
ATOM 11810 N N . SER D 1 97 ? 14.392 73.212 94.464 1.00 16.94 97 SER D N 1
ATOM 11811 C CA . SER D 1 97 ? 14.525 72.350 95.632 1.00 17.45 97 SER D CA 1
ATOM 11812 C C . SER D 1 97 ? 15.942 72.418 96.186 1.00 15.95 97 SER D C 1
ATOM 11813 O O . SER D 1 97 ? 16.901 72.081 95.495 1.00 15.83 97 SER D O 1
ATOM 11816 N N . VAL D 1 98 ? 16.073 72.859 97.432 1.00 16.68 98 VAL D N 1
ATOM 11817 C CA . VAL D 1 98 ? 17.390 72.950 98.061 1.00 16.32 98 VAL D CA 1
ATOM 11818 C C . VAL D 1 98 ? 18.012 71.550 98.123 1.00 16.78 98 VAL D C 1
ATOM 11819 O O . VAL D 1 98 ? 19.163 71.351 97.736 1.00 16.05 98 VAL D O 1
ATOM 11823 N N . PHE D 1 99 ? 17.230 70.584 98.597 1.00 16.94 99 PHE D N 1
ATOM 11824 C CA . PHE D 1 99 ? 17.677 69.194 98.708 1.00 17.58 99 PHE D CA 1
ATOM 11825 C C . PHE D 1 99 ? 18.049 68.584 97.357 1.00 19.51 99 PHE D C 1
ATOM 11826 O O . PHE D 1 99 ? 19.184 68.149 97.157 1.00 20.74 99 PHE D O 1
ATOM 11834 N N . GLU D 1 100 ? 17.086 68.543 96.436 1.00 21.44 100 GLU D N 1
ATOM 11835 C CA . GLU D 1 100 ? 17.312 67.965 95.107 1.00 20.94 100 GLU D CA 1
ATOM 11836 C C . GLU D 1 100 ? 18.510 68.587 94.396 1.00 20.07 100 GLU D C 1
ATOM 11837 O O . GLU D 1 100 ? 19.345 67.879 93.841 1.00 20.39 100 GLU D O 1
ATOM 11843 N N . THR D 1 101 ? 18.574 69.915 94.403 1.00 19.95 101 THR D N 1
ATOM 11844 C CA . THR D 1 101 ? 19.664 70.640 93.756 1.00 19.72 101 THR D CA 1
ATOM 11845 C C . THR D 1 101 ? 21.001 70.352 94.437 1.00 20.11 101 THR D C 1
ATOM 11846 O O . THR D 1 101 ? 22.027 70.208 93.773 1.00 20.76 101 THR D O 1
ATOM 11850 N N . ASN D 1 102 ? 20.977 70.261 95.763 1.00 19.57 102 ASN D N 1
ATOM 11851 C CA . ASN D 1 102 ? 22.177 70.002 96.555 1.00 19.48 102 ASN D CA 1
ATOM 11852 C C . ASN D 1 102 ? 22.841 68.668 96.253 1.00 19.83 102 ASN D C 1
ATOM 11853 O O . ASN D 1 102 ? 24.033 68.602 95.960 1.00 19.46 102 ASN D O 1
ATOM 11858 N N . ILE D 1 103 ? 22.068 67.597 96.343 1.00 21.46 103 ILE D N 1
ATOM 11859 C CA . ILE D 1 103 ? 22.615 66.270 96.118 1.00 21.99 103 ILE D CA 1
ATOM 11860 C C . ILE D 1 103 ? 22.980 65.990 94.673 1.00 22.81 103 ILE D C 1
ATOM 11861 O O . ILE D 1 103 ? 23.904 65.219 94.405 1.00 22.15 103 ILE D O 1
ATOM 11866 N N . ARG D 1 104 ? 22.267 66.616 93.742 1.00 24.03 104 ARG D N 1
ATOM 11867 C CA . ARG D 1 104 ? 22.541 66.410 92.319 1.00 25.27 104 ARG D CA 1
ATOM 11868 C C . ARG D 1 104 ? 23.647 67.297 91.763 1.00 24.64 104 ARG D C 1
ATOM 11869 O O . ARG D 1 104 ? 24.694 66.805 91.348 1.00 25.52 104 ARG D O 1
ATOM 11877 N N . TYR D 1 105 ? 23.402 68.605 91.747 1.00 23.64 105 TYR D N 1
ATOM 11878 C CA . TYR D 1 105 ? 24.362 69.561 91.202 1.00 23.87 105 TYR D CA 1
ATOM 11879 C C . TYR D 1 105 ? 25.581 69.807 92.079 1.00 23.51 105 TYR D C 1
ATOM 11880 O O . TYR D 1 105 ? 26.714 69.578 91.659 1.00 22.86 105 TYR D O 1
ATOM 11889 N N . LEU D 1 106 ? 25.347 70.274 93.297 1.00 24.11 106 LEU D N 1
ATOM 11890 C CA . LEU D 1 106 ? 26.436 70.537 94.218 1.00 24.32 106 LEU D CA 1
ATOM 11891 C C . LEU D 1 106 ? 27.315 69.292 94.376 1.00 24.87 106 LEU D C 1
ATOM 11892 O O . LEU D 1 106 ? 28.533 69.355 94.200 1.00 24.28 106 LEU D O 1
ATOM 11897 N N . GLY D 1 107 ? 26.694 68.155 94.681 1.00 25.30 107 GLY D N 1
ATOM 11898 C CA . GLY D 1 107 ? 27.448 66.921 94.849 1.00 24.70 107 GLY D CA 1
ATOM 11899 C C . GLY D 1 107 ? 28.147 66.435 93.589 1.00 25.52 107 GLY D C 1
ATOM 11900 O O . GLY D 1 107 ? 29.308 66.022 93.634 1.00 24.82 107 GLY D O 1
ATOM 11901 N N . GLY D 1 108 ? 27.436 66.473 92.464 1.00 25.15 108 GLY D N 1
ATOM 11902 C CA . GLY D 1 108 ? 28.005 66.032 91.204 1.00 25.48 108 GLY D CA 1
ATOM 11903 C C . GLY D 1 108 ? 29.184 66.882 90.777 1.00 25.31 108 GLY D C 1
ATOM 11904 O O . GLY D 1 108 ? 30.125 66.387 90.155 1.00 25.32 108 GLY D O 1
ATOM 11905 N N . LEU D 1 109 ? 29.133 68.168 91.107 1.00 25.57 109 LEU D N 1
ATOM 11906 C CA . LEU D 1 109 ? 30.213 69.087 90.767 1.00 27.27 109 LEU D CA 1
ATOM 11907 C C . LEU D 1 109 ? 31.424 68.848 91.669 1.00 27.77 109 LEU D C 1
ATOM 11908 O O . LEU D 1 109 ? 32.555 68.770 91.188 1.00 29.46 109 LEU D O 1
ATOM 11913 N N . LEU D 1 110 ? 31.187 68.715 92.972 1.00 27.36 110 LEU D N 1
ATOM 11914 C CA . LEU D 1 110 ? 32.272 68.490 93.923 1.00 27.37 110 LEU D CA 1
ATOM 11915 C C . LEU D 1 110 ? 32.942 67.140 93.771 1.00 26.97 110 LEU D C 1
ATOM 11916 O O . LEU D 1 110 ? 34.165 67.027 93.900 1.00 26.56 110 LEU D O 1
ATOM 11921 N N . SER D 1 111 ? 32.143 66.114 93.502 1.00 27.73 111 SER D N 1
ATOM 11922 C CA . SER D 1 111 ? 32.686 64.775 93.328 1.00 28.25 111 SER D CA 1
ATOM 11923 C C . SER D 1 111 ? 33.587 64.762 92.099 1.00 27.91 111 SER D C 1
ATOM 11924 O O . SER D 1 111 ? 34.708 64.264 92.151 1.00 28.15 111 SER D O 1
ATOM 11927 N N . ALA D 1 112 ? 33.102 65.315 90.993 1.00 27.54 112 ALA D N 1
ATOM 11928 C CA . ALA D 1 112 ? 33.896 65.335 89.768 1.00 29.08 112 ALA D CA 1
ATOM 11929 C C . ALA D 1 112 ? 35.215 66.054 90.019 1.00 28.45 112 ALA D C 1
ATOM 11930 O O . ALA D 1 112 ? 36.253 65.669 89.486 1.00 27.50 112 ALA D O 1
ATOM 11932 N N . TYR D 1 113 ? 35.161 67.097 90.839 1.00 27.77 113 TYR D N 1
ATOM 11933 C CA . TYR D 1 113 ? 36.347 67.868 91.164 1.00 27.86 113 TYR D CA 1
ATOM 11934 C C . TYR D 1 113 ? 37.374 67.034 91.922 1.00 28.70 113 TYR D C 1
ATOM 11935 O O . TYR D 1 113 ? 38.542 66.980 91.532 1.00 27.02 113 TYR D O 1
ATOM 11944 N N . ASP D 1 114 ? 36.936 66.384 93.001 1.00 29.55 114 ASP D N 1
ATOM 11945 C CA . ASP D 1 114 ? 37.834 65.558 93.807 1.00 30.21 114 ASP D CA 1
ATOM 11946 C C . ASP D 1 114 ? 38.460 64.418 93.010 1.00 30.96 114 ASP D C 1
ATOM 11947 O O . ASP D 1 114 ? 39.613 64.045 93.249 1.00 31.89 114 ASP D O 1
ATOM 11952 N N . LEU D 1 115 ? 37.698 63.855 92.078 1.00 29.94 115 LEU D N 1
ATOM 11953 C CA . LEU D 1 115 ? 38.201 62.757 91.263 1.00 29.30 115 LEU D CA 1
ATOM 11954 C C . LEU D 1 115 ? 39.255 63.253 90.273 1.00 30.49 115 LEU D C 1
ATOM 11955 O O . LEU D 1 115 ? 40.335 62.667 90.157 1.00 28.05 115 LEU D O 1
ATOM 11960 N N . LEU D 1 116 ? 38.929 64.337 89.571 1.00 32.78 116 LEU D N 1
ATOM 11961 C CA . LEU D 1 116 ? 39.815 64.938 88.572 1.00 36.03 116 LEU D CA 1
ATOM 11962 C C . LEU D 1 116 ? 41.015 65.651 89.194 1.00 38.37 116 LEU D C 1
ATOM 11963 O O . LEU D 1 116 ? 41.929 66.086 88.491 1.00 39.09 116 LEU D O 1
ATOM 11968 N N . ARG D 1 117 ? 40.998 65.791 90.513 1.00 40.85 117 ARG D N 1
ATOM 11969 C CA . ARG D 1 117 ? 42.103 66.425 91.212 1.00 43.13 117 ARG D CA 1
ATOM 11970 C C . ARG D 1 117 ? 42.882 65.375 91.987 1.00 43.15 117 ARG D C 1
ATOM 11971 O O . ARG D 1 117 ? 43.867 65.690 92.651 1.00 44.19 117 ARG D O 1
ATOM 11979 N N . GLY D 1 118 ? 42.445 64.123 91.886 1.00 42.97 118 GLY D N 1
ATOM 11980 C CA . GLY D 1 118 ? 43.121 63.056 92.596 1.00 42.52 118 GLY D CA 1
ATOM 11981 C C . GLY D 1 118 ? 43.320 61.761 91.828 1.00 43.12 118 GLY D C 1
ATOM 11982 O O . GLY D 1 118 ? 44.043 61.723 90.833 1.00 42.23 118 GLY D O 1
ATOM 11983 N N . PRO D 1 119 ? 42.673 60.673 92.271 1.00 44.01 119 PRO D N 1
ATOM 11984 C CA . PRO D 1 119 ? 42.765 59.346 91.652 1.00 45.28 119 PRO D CA 1
ATOM 11985 C C . PRO D 1 119 ? 42.381 59.234 90.174 1.00 45.76 119 PRO D C 1
ATOM 11986 O O . PRO D 1 119 ? 42.526 58.166 89.579 1.00 45.69 119 PRO D O 1
ATOM 11990 N N . PHE D 1 120 ? 41.901 60.322 89.579 1.00 46.04 120 PHE D N 1
ATOM 11991 C CA . PHE D 1 120 ? 41.498 60.292 88.174 1.00 46.19 120 PHE D CA 1
ATOM 11992 C C . PHE D 1 120 ? 41.908 61.552 87.419 1.00 47.51 120 PHE D C 1
ATOM 11993 O O . PHE D 1 120 ? 41.145 62.083 86.613 1.00 46.36 120 PHE D O 1
ATOM 12001 N N . SER D 1 121 ? 43.125 62.017 87.681 1.00 49.60 121 SER D N 1
ATOM 12002 C CA . SER D 1 121 ? 43.650 63.214 87.034 1.00 51.57 121 SER D CA 1
ATOM 12003 C C . SER D 1 121 ? 43.808 63.023 85.532 1.00 52.84 121 SER D C 1
ATOM 12004 O O . SER D 1 121 ? 43.513 63.924 84.748 1.00 53.45 121 SER D O 1
ATOM 12007 N N . SER D 1 122 ? 44.273 61.844 85.137 1.00 53.92 122 SER D N 1
ATOM 12008 C CA . SER D 1 122 ? 44.493 61.541 83.730 1.00 56.84 122 SER D CA 1
ATOM 12009 C C . SER D 1 122 ? 43.240 61.598 82.854 1.00 58.57 122 SER D C 1
ATOM 12010 O O . SER D 1 122 ? 43.329 61.425 81.638 1.00 59.42 122 SER D O 1
ATOM 12013 N N . LEU D 1 123 ? 42.080 61.837 83.461 1.00 59.79 123 LEU D N 1
ATOM 12014 C CA . LEU D 1 123 ? 40.825 61.898 82.710 1.00 60.45 123 LEU D CA 1
ATOM 12015 C C . LEU D 1 123 ? 40.401 63.314 82.319 1.00 61.05 123 LEU D C 1
ATOM 12016 O O . LEU D 1 123 ? 39.360 63.506 81.687 1.00 61.45 123 LEU D O 1
ATOM 12021 N N . ALA D 1 124 ? 41.209 64.300 82.699 1.00 60.98 124 ALA D N 1
ATOM 12022 C CA . ALA D 1 124 ? 40.929 65.698 82.385 1.00 60.25 124 ALA D CA 1
ATOM 12023 C C . ALA D 1 124 ? 42.245 66.446 82.222 1.00 60.49 124 ALA D C 1
ATOM 12024 O O . ALA D 1 124 ? 43.043 66.522 83.156 1.00 60.97 124 ALA D O 1
ATOM 12026 N N . THR D 1 125 ? 42.464 67.001 81.036 1.00 59.89 125 THR D N 1
ATOM 12027 C CA . THR D 1 125 ? 43.693 67.724 80.761 1.00 60.03 125 THR D CA 1
ATOM 12028 C C . THR D 1 125 ? 43.556 69.235 80.919 1.00 59.69 125 THR D C 1
ATOM 12029 O O . THR D 1 125 ? 44.481 69.896 81.391 1.00 60.27 125 THR D O 1
ATOM 12033 N N . ASN D 1 126 ? 42.414 69.792 80.529 1.00 58.95 126 ASN D N 1
ATOM 12034 C CA . ASN D 1 126 ? 42.219 71.234 80.659 1.00 58.42 126 ASN D CA 1
ATOM 12035 C C . ASN D 1 126 ? 41.880 71.560 82.112 1.00 57.10 126 ASN D C 1
ATOM 12036 O O . ASN D 1 126 ? 40.722 71.483 82.522 1.00 57.13 126 ASN D O 1
ATOM 12041 N N . GLN D 1 127 ? 42.897 71.928 82.887 1.00 55.13 127 GLN D N 1
ATOM 12042 C CA . GLN D 1 127 ? 42.712 72.247 84.300 1.00 52.87 127 GLN D CA 1
ATOM 12043 C C . GLN D 1 127 ? 41.890 73.505 84.563 1.00 50.67 127 GLN D C 1
ATOM 12044 O O . GLN D 1 127 ? 41.586 73.822 85.714 1.00 49.99 127 GLN D O 1
ATOM 12050 N N . THR D 1 128 ? 41.538 74.226 83.504 1.00 48.40 128 THR D N 1
ATOM 12051 C CA . THR D 1 128 ? 40.726 75.428 83.653 1.00 45.98 128 THR D CA 1
ATOM 12052 C C . THR D 1 128 ? 39.290 74.956 83.857 1.00 44.29 128 THR D C 1
ATOM 12053 O O . THR D 1 128 ? 38.532 75.529 84.645 1.00 43.21 128 THR D O 1
ATOM 12057 N N . LEU D 1 129 ? 38.933 73.893 83.141 1.00 42.42 129 LEU D N 1
ATOM 12058 C CA . LEU D 1 129 ? 37.604 73.307 83.239 1.00 41.90 129 LEU D CA 1
ATOM 12059 C C . LEU D 1 129 ? 37.431 72.651 84.606 1.00 41.20 129 LEU D C 1
ATOM 12060 O O . LEU D 1 129 ? 36.374 72.762 85.226 1.00 40.75 129 LEU D O 1
ATOM 12065 N N . VAL D 1 130 ? 38.474 71.971 85.073 1.00 39.67 130 VAL D N 1
ATOM 12066 C CA . VAL D 1 130 ? 38.424 71.319 86.371 1.00 39.15 130 VAL D CA 1
ATOM 12067 C C . VAL D 1 130 ? 38.127 72.363 87.442 1.00 38.54 130 VAL D C 1
ATOM 12068 O O . VAL D 1 130 ? 37.300 72.146 88.323 1.00 38.87 130 VAL D O 1
ATOM 12072 N N . ASN D 1 131 ? 38.794 73.505 87.355 1.00 37.89 131 ASN D N 1
ATOM 12073 C CA . ASN D 1 131 ? 38.580 74.572 88.321 1.00 37.71 131 ASN D CA 1
ATOM 12074 C C . ASN D 1 131 ? 37.166 75.130 88.234 1.00 35.76 131 ASN D C 1
ATOM 12075 O O . ASN D 1 131 ? 36.650 75.681 89.209 1.00 35.65 131 ASN D O 1
ATOM 12080 N N . SER D 1 132 ? 36.541 74.979 87.068 1.00 34.05 132 SER D N 1
ATOM 12081 C CA . SER D 1 132 ? 35.173 75.454 86.865 1.00 33.37 132 SER D CA 1
ATOM 12082 C C . SER D 1 132 ? 34.178 74.649 87.700 1.00 31.80 132 SER D C 1
ATOM 12083 O O . SER D 1 132 ? 33.096 75.130 88.016 1.00 30.09 132 SER D O 1
ATOM 12086 N N . LEU D 1 133 ? 34.537 73.419 88.049 1.00 32.57 133 LEU D N 1
ATOM 12087 C CA . LEU D 1 133 ? 33.647 72.607 88.868 1.00 33.61 133 LEU D CA 1
ATOM 12088 C C . LEU D 1 133 ? 33.427 73.310 90.202 1.00 33.29 133 LEU D C 1
ATOM 12089 O O . LEU D 1 133 ? 32.285 73.544 90.602 1.00 34.30 133 LEU D O 1
ATOM 12094 N N . LEU D 1 134 ? 34.524 73.661 90.874 1.00 33.16 134 LEU D N 1
ATOM 12095 C CA . LEU D 1 134 ? 34.458 74.324 92.181 1.00 33.09 134 LEU D CA 1
ATOM 12096 C C . LEU D 1 134 ? 33.877 75.734 92.137 1.00 32.20 134 LEU D C 1
ATOM 12097 O O . LEU D 1 134 ? 33.197 76.158 93.076 1.00 32.12 134 LEU D O 1
ATOM 12102 N N . ARG D 1 135 ? 34.159 76.458 91.057 1.00 32.08 135 ARG D N 1
ATOM 12103 C CA . ARG D 1 135 ? 33.648 77.814 90.881 1.00 32.85 135 ARG D CA 1
ATOM 12104 C C . ARG D 1 135 ? 32.120 77.798 90.780 1.00 31.24 135 ARG D C 1
ATOM 12105 O O . ARG D 1 135 ? 31.427 78.489 91.537 1.00 28.94 135 ARG D O 1
ATOM 12113 N N . GLN D 1 136 ? 31.605 77.003 89.845 1.00 28.19 136 GLN D N 1
ATOM 12114 C CA . GLN D 1 136 ? 30.165 76.902 89.649 1.00 27.05 136 GLN D CA 1
ATOM 12115 C C . GLN D 1 136 ? 29.464 76.406 90.908 1.00 26.81 136 GLN D C 1
ATOM 12116 O O . GLN D 1 136 ? 28.381 76.884 91.261 1.00 25.42 136 GLN D O 1
ATOM 12122 N N . ALA D 1 137 ? 30.098 75.449 91.581 1.00 26.64 137 ALA D N 1
ATOM 12123 C CA . ALA D 1 137 ? 29.561 74.867 92.809 1.00 26.97 137 ALA D CA 1
ATOM 12124 C C . ALA D 1 137 ? 29.359 75.929 93.879 1.00 26.49 137 ALA D C 1
ATOM 12125 O O . ALA D 1 137 ? 28.329 75.959 94.555 1.00 26.94 137 ALA D O 1
ATOM 12127 N N . GLN D 1 138 ? 30.343 76.808 94.027 1.00 27.25 138 GLN D N 1
ATOM 12128 C CA . GLN D 1 138 ? 30.257 77.872 95.020 1.00 27.21 138 GLN D CA 1
ATOM 12129 C C . GLN D 1 138 ? 29.237 78.927 94.600 1.00 26.77 138 GLN D C 1
ATOM 12130 O O . GLN D 1 138 ? 28.508 79.457 95.441 1.00 28.92 138 GLN D O 1
ATOM 12136 N N . THR D 1 139 ? 29.172 79.229 93.305 1.00 26.17 139 THR D N 1
ATOM 12137 C CA . THR D 1 139 ? 28.215 80.217 92.817 1.00 26.07 139 THR D CA 1
ATOM 12138 C C . THR D 1 139 ? 26.788 79.731 93.090 1.00 25.14 139 THR D C 1
ATOM 12139 O O . THR D 1 139 ? 25.921 80.511 93.498 1.00 24.49 139 THR D O 1
ATOM 12143 N N . LEU D 1 140 ? 26.562 78.438 92.870 1.00 23.33 140 LEU D N 1
ATOM 12144 C CA . LEU D 1 140 ? 25.260 77.821 93.103 1.00 24.48 140 LEU D CA 1
ATOM 12145 C C . LEU D 1 140 ? 24.903 77.959 94.578 1.00 24.22 140 LEU D C 1
ATOM 12146 O O . LEU D 1 140 ? 23.841 78.471 94.919 1.00 25.52 140 LEU D O 1
ATOM 12151 N N . ALA D 1 141 ? 25.798 77.508 95.453 1.00 23.86 141 ALA D N 1
ATOM 12152 C CA . ALA D 1 141 ? 25.553 77.580 96.892 1.00 24.48 141 ALA D CA 1
ATOM 12153 C C . ALA D 1 141 ? 25.304 78.997 97.379 1.00 24.39 141 ALA D C 1
ATOM 12154 O O . ALA D 1 141 ? 24.522 79.207 98.310 1.00 24.20 141 ALA D O 1
ATOM 12156 N N . ASN D 1 142 ? 25.971 79.966 96.758 1.00 25.39 142 ASN D N 1
ATOM 12157 C CA . ASN D 1 142 ? 25.800 81.357 97.157 1.00 26.26 142 ASN D CA 1
ATOM 12158 C C . ASN D 1 142 ? 24.364 81.822 96.985 1.00 25.92 142 ASN D C 1
ATOM 12159 O O . ASN D 1 142 ? 23.911 82.737 97.674 1.00 27.03 142 ASN D O 1
ATOM 12164 N N . GLY D 1 143 ? 23.641 81.187 96.070 1.00 26.21 143 GLY D N 1
ATOM 12165 C CA . GLY D 1 143 ? 22.247 81.549 95.866 1.00 25.44 143 GLY D CA 1
ATOM 12166 C C . GLY D 1 143 ? 21.371 80.711 96.784 1.00 24.64 143 GLY D C 1
ATOM 12167 O O . GLY D 1 143 ? 20.405 81.199 97.369 1.00 24.40 143 GLY D O 1
ATOM 12168 N N . LEU D 1 144 ? 21.727 79.437 96.911 1.00 23.96 144 LEU D N 1
ATOM 12169 C CA . LEU D 1 144 ? 20.991 78.501 97.750 1.00 24.28 144 LEU D CA 1
ATOM 12170 C C . LEU D 1 144 ? 21.032 78.864 99.236 1.00 24.86 144 LEU D C 1
ATOM 12171 O O . LEU D 1 144 ? 20.075 78.603 99.965 1.00 24.45 144 LEU D O 1
ATOM 12176 N N . LYS D 1 145 ? 22.130 79.470 99.679 1.00 24.23 145 LYS D N 1
ATOM 12177 C CA . LYS D 1 145 ? 22.289 79.831 101.084 1.00 25.79 145 LYS D CA 1
ATOM 12178 C C . LYS D 1 145 ? 21.124 80.608 101.675 1.00 25.21 145 LYS D C 1
ATOM 12179 O O . LYS D 1 145 ? 20.915 80.574 102.888 1.00 26.09 145 LYS D O 1
ATOM 12185 N N . VAL D 1 146 ? 20.363 81.304 100.833 1.00 23.72 146 VAL D N 1
ATOM 12186 C CA . VAL D 1 146 ? 19.232 82.089 101.323 1.00 21.83 146 VAL D CA 1
ATOM 12187 C C . VAL D 1 146 ? 18.204 81.217 102.037 1.00 21.00 146 VAL D C 1
ATOM 12188 O O . VAL D 1 146 ? 17.392 81.717 102.813 1.00 23.86 146 VAL D O 1
ATOM 12192 N N . ALA D 1 147 ? 18.237 79.917 101.778 1.00 18.06 147 ALA D N 1
ATOM 12193 C CA . ALA D 1 147 ? 17.302 79.002 102.415 1.00 17.51 147 ALA D CA 1
ATOM 12194 C C . ALA D 1 147 ? 17.511 78.955 103.925 1.00 16.92 147 ALA D C 1
ATOM 12195 O O . ALA D 1 147 ? 16.614 78.565 104.668 1.00 15.86 147 ALA D O 1
ATOM 12197 N N . PHE D 1 148 ? 18.693 79.353 104.381 1.00 17.02 148 PHE D N 1
ATOM 12198 C CA . PHE D 1 148 ? 18.980 79.328 105.806 1.00 17.84 148 PHE D CA 1
ATOM 12199 C C . PHE D 1 148 ? 18.582 80.603 106.531 1.00 17.63 148 PHE D C 1
ATOM 12200 O O . PHE D 1 148 ? 18.728 80.690 107.751 1.00 17.15 148 PHE D O 1
ATOM 12208 N N . THR D 1 149 ? 18.077 81.585 105.792 1.00 18.00 149 THR D N 1
ATOM 12209 C CA . THR D 1 149 ? 17.672 82.856 106.392 1.00 19.56 149 THR D CA 1
ATOM 12210 C C . THR D 1 149 ? 16.361 82.758 107.163 1.00 21.23 149 THR D C 1
ATOM 12211 O O . THR D 1 149 ? 15.584 83.715 107.203 1.00 23.23 149 THR D O 1
ATOM 12215 N N . THR D 1 150 ? 16.108 81.602 107.767 1.00 21.77 150 THR D N 1
ATOM 12216 C CA . THR D 1 150 ? 14.894 81.411 108.556 1.00 23.13 150 THR D CA 1
ATOM 12217 C C . THR D 1 150 ? 15.190 81.856 109.987 1.00 24.25 150 THR D C 1
ATOM 12218 O O . THR D 1 150 ? 16.353 82.041 110.353 1.00 25.34 150 THR D O 1
ATOM 12222 N N . PRO D 1 151 ? 14.145 82.034 110.818 1.00 25.01 151 PRO D N 1
ATOM 12223 C CA . PRO D 1 151 ? 14.313 82.459 112.216 1.00 24.71 151 PRO D CA 1
ATOM 12224 C C . PRO D 1 151 ? 15.164 81.507 113.061 1.00 24.46 151 PRO D C 1
ATOM 12225 O O . PRO D 1 151 ? 15.971 81.944 113.879 1.00 25.11 151 PRO D O 1
ATOM 12229 N N . SER D 1 152 ? 14.979 80.206 112.864 1.00 23.64 152 SER D N 1
ATOM 12230 C CA . SER D 1 152 ? 15.725 79.216 113.637 1.00 23.04 152 SER D CA 1
ATOM 12231 C C . SER D 1 152 ? 17.043 78.837 112.970 1.00 21.50 152 SER D C 1
ATOM 12232 O O . SER D 1 152 ? 18.011 78.476 113.639 1.00 19.64 152 SER D O 1
ATOM 12235 N N . GLY D 1 153 ? 17.066 78.913 111.646 1.00 19.55 153 GLY D N 1
ATOM 12236 C CA . GLY D 1 153 ? 18.261 78.556 110.911 1.00 18.23 153 GLY D CA 1
ATOM 12237 C C . GLY D 1 153 ? 18.020 77.280 110.126 1.00 18.99 153 GLY D C 1
ATOM 12238 O O . GLY D 1 153 ? 18.828 76.900 109.274 1.00 18.58 153 GLY D O 1
ATOM 12239 N N . VAL D 1 154 ? 16.915 76.598 110.424 1.00 18.34 154 VAL D N 1
ATOM 12240 C CA . VAL D 1 154 ? 16.588 75.371 109.710 1.00 16.60 154 VAL D CA 1
ATOM 12241 C C . VAL D 1 154 ? 16.275 75.779 108.284 1.00 16.36 154 VAL D C 1
ATOM 12242 O O . VAL D 1 154 ? 15.462 76.659 108.036 1.00 15.14 154 VAL D O 1
ATOM 12246 N N . PRO D 1 155 ? 16.934 75.142 107.321 1.00 17.50 155 PRO D N 1
ATOM 12247 C CA . PRO D 1 155 ? 16.710 75.478 105.915 1.00 18.54 155 PRO D CA 1
ATOM 12248 C C . PRO D 1 155 ? 15.271 75.393 105.406 1.00 19.39 155 PRO D C 1
ATOM 12249 O O . PRO D 1 155 ? 14.529 74.456 105.727 1.00 16.85 155 PRO D O 1
ATOM 12253 N N . ASP D 1 156 ? 14.890 76.405 104.629 1.00 19.42 156 ASP D N 1
ATOM 12254 C CA . ASP D 1 156 ? 13.581 76.470 103.993 1.00 20.09 156 ASP D CA 1
ATOM 12255 C C . ASP D 1 156 ? 13.807 75.549 102.801 1.00 18.71 156 ASP D C 1
ATOM 12256 O O . ASP D 1 156 ? 14.785 75.697 102.080 1.00 20.35 156 ASP D O 1
ATOM 12261 N N . PRO D 1 157 ? 12.911 74.577 102.593 1.00 18.29 157 PRO D N 1
ATOM 12262 C CA . PRO D 1 157 ? 13.019 73.615 101.490 1.00 17.45 157 PRO D CA 1
ATOM 12263 C C . PRO D 1 157 ? 13.033 74.172 100.067 1.00 17.14 157 PRO D C 1
ATOM 12264 O O . PRO D 1 157 ? 13.556 73.524 99.158 1.00 17.86 157 PRO D O 1
ATOM 12268 N N . THR D 1 158 ? 12.475 75.362 99.864 1.00 16.17 158 THR D N 1
ATOM 12269 C CA . THR D 1 158 ? 12.428 75.932 98.517 1.00 18.16 158 THR D CA 1
ATOM 12270 C C . THR D 1 158 ? 12.856 77.396 98.367 1.00 18.50 158 THR D C 1
ATOM 12271 O O . THR D 1 158 ? 12.504 78.254 99.172 1.00 18.33 158 THR D O 1
ATOM 12275 N N . VAL D 1 159 ? 13.614 77.680 97.316 1.00 19.86 159 VAL D N 1
ATOM 12276 C CA . VAL D 1 159 ? 14.065 79.045 97.066 1.00 21.79 159 VAL D CA 1
ATOM 12277 C C . VAL D 1 159 ? 13.827 79.442 95.623 1.00 23.31 159 VAL D C 1
ATOM 12278 O O . VAL D 1 159 ? 13.492 78.604 94.782 1.00 22.70 159 VAL D O 1
ATOM 12282 N N . PHE D 1 160 ? 14.010 80.729 95.347 1.00 24.15 160 PHE D N 1
ATOM 12283 C CA . PHE D 1 160 ? 13.841 81.262 94.006 1.00 25.87 160 PHE D CA 1
ATOM 12284 C C . PHE D 1 160 ? 15.026 82.181 93.671 1.00 27.30 160 PHE D C 1
ATOM 12285 O O . PHE D 1 160 ? 15.612 82.789 94.566 1.00 27.52 160 PHE D O 1
ATOM 12293 N N . PHE D 1 161 ? 15.366 82.279 92.386 1.00 27.90 161 PHE D N 1
ATOM 12294 C CA . PHE D 1 161 ? 16.473 83.125 91.924 1.00 30.15 161 PHE D CA 1
ATOM 12295 C C . PHE D 1 161 ? 16.000 84.221 90.961 1.00 31.19 161 PHE D C 1
ATOM 12296 O O . PHE D 1 161 ? 16.416 85.374 91.044 1.00 32.34 161 PHE D O 1
ATOM 12304 N N . ASN D 1 162 ? 15.132 83.838 90.037 1.00 33.79 162 ASN D N 1
ATOM 12305 C CA . ASN D 1 162 ? 14.581 84.740 89.035 1.00 34.80 162 ASN D CA 1
ATOM 12306 C C . ASN D 1 162 ? 13.170 85.072 89.522 1.00 36.85 162 ASN D C 1
ATOM 12307 O O . ASN D 1 162 ? 12.352 84.176 89.696 1.00 37.96 162 ASN D O 1
ATOM 12312 N N . PRO D 1 163 ? 12.861 86.358 89.749 1.00 37.72 163 PRO D N 1
ATOM 12313 C CA . PRO D 1 163 ? 13.541 87.654 89.623 1.00 37.69 163 PRO D CA 1
ATOM 12314 C C . PRO D 1 163 ? 14.687 87.931 90.603 1.00 37.82 163 PRO D C 1
ATOM 12315 O O . PRO D 1 163 ? 15.742 88.427 90.207 1.00 36.79 163 PRO D O 1
ATOM 12319 N N . THR D 1 164 ? 14.450 87.658 91.884 1.00 37.25 164 THR D N 1
ATOM 12320 C CA . THR D 1 164 ? 15.456 87.880 92.921 1.00 37.77 164 THR D CA 1
ATOM 12321 C C . THR D 1 164 ? 15.711 86.598 93.714 1.00 37.46 164 THR D C 1
ATOM 12322 O O . THR D 1 164 ? 15.079 85.572 93.471 1.00 37.95 164 THR D O 1
ATOM 12326 N N . VAL D 1 165 ? 16.648 86.654 94.655 1.00 37.22 165 VAL D N 1
ATOM 12327 C CA . VAL D 1 165 ? 16.950 85.492 95.481 1.00 36.46 165 VAL D CA 1
ATOM 12328 C C . VAL D 1 165 ? 16.195 85.584 96.801 1.00 36.13 165 VAL D C 1
ATOM 12329 O O . VAL D 1 165 ? 16.309 86.579 97.515 1.00 34.71 165 VAL D O 1
ATOM 12333 N N . ARG D 1 166 ? 15.414 84.555 97.120 1.00 36.75 166 ARG D N 1
ATOM 12334 C CA . ARG D 1 166 ? 14.662 84.545 98.375 1.00 38.00 166 ARG D CA 1
ATOM 12335 C C . ARG D 1 166 ? 14.062 83.186 98.736 1.00 36.53 166 ARG D C 1
ATOM 12336 O O . ARG D 1 166 ? 13.933 82.300 97.890 1.00 37.36 166 ARG D O 1
ATOM 12344 N N . ARG D 1 167 ? 13.704 83.038 100.007 1.00 34.85 167 ARG D N 1
ATOM 12345 C CA . ARG D 1 167 ? 13.094 81.817 100.528 1.00 33.53 167 ARG D CA 1
ATOM 12346 C C . ARG D 1 167 ? 11.662 81.723 100.027 1.00 31.14 167 ARG D C 1
ATOM 12347 O O . ARG D 1 167 ? 11.089 82.720 99.608 1.00 32.19 167 ARG D O 1
ATOM 12355 N N . SER D 1 168 ? 11.074 80.533 100.098 1.00 28.62 168 SER D N 1
ATOM 12356 C CA . SER D 1 168 ? 9.691 80.360 99.665 1.00 26.66 168 SER D CA 1
ATOM 12357 C C . SER D 1 168 ? 8.759 80.862 100.766 1.00 24.65 168 SER D C 1
ATOM 12358 O O . SER D 1 168 ? 7.672 81.369 100.495 1.00 25.27 168 SER D O 1
ATOM 12361 N N . GLY D 1 169 ? 9.201 80.718 102.011 1.00 24.35 169 GLY D N 1
ATOM 12362 C CA . GLY D 1 169 ? 8.411 81.146 103.154 1.00 22.47 169 GLY D CA 1
ATOM 12363 C C . GLY D 1 169 ? 7.822 79.953 103.887 1.00 21.92 169 GLY D C 1
ATOM 12364 O O . GLY D 1 169 ? 6.994 80.109 104.777 1.00 20.69 169 GLY D O 1
ATOM 12365 N N . ALA D 1 170 ? 8.249 78.752 103.505 1.00 23.73 170 ALA D N 1
ATOM 12366 C CA . ALA D 1 170 ? 7.752 77.520 104.120 1.00 24.04 170 ALA D CA 1
ATOM 12367 C C . ALA D 1 170 ? 7.936 77.538 105.636 1.00 23.68 170 ALA D C 1
ATOM 12368 O O . ALA D 1 170 ? 8.974 77.969 106.140 1.00 25.76 170 ALA D O 1
ATOM 12370 N N . SER D 1 171 ? 6.927 77.064 106.358 1.00 21.64 171 SER D N 1
ATOM 12371 C CA . SER D 1 171 ? 6.989 77.031 107.811 1.00 20.22 171 SER D CA 1
ATOM 12372 C C . SER D 1 171 ? 7.480 75.687 108.320 1.00 19.32 171 SER D C 1
ATOM 12373 O O . SER D 1 171 ? 7.564 75.465 109.529 1.00 18.62 171 SER D O 1
ATOM 12376 N N . SER D 1 172 ? 7.820 74.794 107.399 1.00 18.55 172 SER D N 1
ATOM 12377 C CA . SER D 1 172 ? 8.266 73.475 107.799 1.00 19.28 172 SER D CA 1
ATOM 12378 C C . SER D 1 172 ? 9.049 72.761 106.713 1.00 18.72 172 SER D C 1
ATOM 12379 O O . SER D 1 172 ? 8.927 73.078 105.534 1.00 20.04 172 SER D O 1
ATOM 12382 N N . ASN D 1 173 ? 9.841 71.779 107.124 1.00 18.51 173 ASN D N 1
ATOM 12383 C CA . ASN D 1 173 ? 10.662 70.997 106.207 1.00 17.49 173 ASN D CA 1
ATOM 12384 C C . ASN D 1 173 ? 10.864 69.606 106.821 1.00 17.97 173 ASN D C 1
ATOM 12385 O O . ASN D 1 173 ? 10.688 69.430 108.025 1.00 18.52 173 ASN D O 1
ATOM 12390 N N . ASN D 1 174 ? 11.228 68.613 106.016 1.00 17.59 174 ASN D N 1
ATOM 12391 C CA . ASN D 1 174 ? 11.433 67.278 106.568 1.00 18.13 174 ASN D CA 1
ATOM 12392 C C . ASN D 1 174 ? 12.901 66.991 106.890 1.00 19.12 174 ASN D C 1
ATOM 12393 O O . ASN D 1 174 ? 13.816 67.584 106.307 1.00 18.68 174 ASN D O 1
ATOM 12398 N N . VAL D 1 175 ? 13.102 66.071 107.828 1.00 18.81 175 VAL D N 1
ATOM 12399 C CA . VAL D 1 175 ? 14.422 65.660 108.305 1.00 18.68 175 VAL D CA 1
ATOM 12400 C C . VAL D 1 175 ? 15.425 65.267 107.224 1.00 17.37 175 VAL D C 1
ATOM 12401 O O . VAL D 1 175 ? 16.626 65.527 107.350 1.00 15.73 175 VAL D O 1
ATOM 12405 N N . ALA D 1 176 ? 14.941 64.629 106.166 1.00 16.87 176 ALA D N 1
ATOM 12406 C CA . ALA D 1 176 ? 15.826 64.204 105.098 1.00 16.69 176 ALA D CA 1
ATOM 12407 C C . ALA D 1 176 ? 16.341 65.377 104.282 1.00 17.66 176 ALA D C 1
ATOM 12408 O O . ALA D 1 176 ? 17.517 65.420 103.929 1.00 18.43 176 ALA D O 1
ATOM 12410 N N . GLU D 1 177 ? 15.478 66.337 103.983 1.00 18.44 177 GLU D N 1
ATOM 12411 C CA . GLU D 1 177 ? 15.920 67.471 103.186 1.00 20.71 177 GLU D CA 1
ATOM 12412 C C . GLU D 1 177 ? 16.730 68.456 104.016 1.00 21.78 177 GLU D C 1
ATOM 12413 O O . GLU D 1 177 ? 17.481 69.266 103.474 1.00 21.69 177 GLU D O 1
ATOM 12419 N N . ILE D 1 178 ? 16.575 68.386 105.333 1.00 20.94 178 ILE D N 1
ATOM 12420 C CA . ILE D 1 178 ? 17.314 69.264 106.227 1.00 20.29 178 ILE D CA 1
ATOM 12421 C C . ILE D 1 178 ? 18.675 68.648 106.512 1.00 21.02 178 ILE D C 1
ATOM 12422 O O . ILE D 1 178 ? 19.705 69.324 106.451 1.00 20.74 178 ILE D O 1
ATOM 12427 N N . GLY D 1 179 ? 18.661 67.353 106.815 1.00 20.35 179 GLY D N 1
ATOM 12428 C CA . GLY D 1 179 ? 19.882 66.644 107.149 1.00 21.27 179 GLY D CA 1
ATOM 12429 C C . GLY D 1 179 ? 20.682 66.036 106.018 1.00 20.97 179 GLY D C 1
ATOM 12430 O O . GLY D 1 179 ? 21.545 65.196 106.267 1.00 22.96 179 GLY D O 1
ATOM 12431 N N . SER D 1 180 ? 20.408 66.440 104.783 1.00 20.23 180 SER D N 1
ATOM 12432 C CA . SER D 1 180 ? 21.148 65.912 103.643 1.00 19.48 180 SER D CA 1
ATOM 12433 C C . SER D 1 180 ? 21.921 67.014 102.915 1.00 20.50 180 SER D C 1
ATOM 12434 O O . SER D 1 180 ? 22.190 66.902 101.717 1.00 20.01 180 SER D O 1
ATOM 12437 N N . LEU D 1 181 ? 22.287 68.066 103.652 1.00 20.51 181 LEU D N 1
ATOM 12438 C CA . LEU D 1 181 ? 23.038 69.193 103.093 1.00 22.14 181 LEU D CA 1
ATOM 12439 C C . LEU D 1 181 ? 24.414 69.328 103.759 1.00 22.54 181 LEU D C 1
ATOM 12440 O O . LEU D 1 181 ? 25.384 69.760 103.134 1.00 21.60 181 LEU D O 1
ATOM 12445 N N . VAL D 1 182 ? 24.478 68.951 105.031 1.00 22.30 182 VAL D N 1
ATOM 12446 C CA . VAL D 1 182 ? 25.696 69.053 105.821 1.00 21.60 182 VAL D CA 1
ATOM 12447 C C . VAL D 1 182 ? 26.973 68.497 105.177 1.00 21.33 182 VAL D C 1
ATOM 12448 O O . VAL D 1 182 ? 28.049 69.070 105.330 1.00 21.09 182 VAL D O 1
ATOM 12452 N N . LEU D 1 183 ? 26.862 67.399 104.444 1.00 21.17 183 LEU D N 1
ATOM 12453 C CA . LEU D 1 183 ? 28.041 66.809 103.822 1.00 21.39 183 LEU D CA 1
ATOM 12454 C C . LEU D 1 183 ? 28.662 67.651 102.708 1.00 22.82 183 LEU D C 1
ATOM 12455 O O . LEU D 1 183 ? 29.805 68.094 102.819 1.00 22.53 183 LEU D O 1
ATOM 12460 N N . GLU D 1 184 ? 27.920 67.863 101.627 1.00 22.91 184 GLU D N 1
ATOM 12461 C CA . GLU D 1 184 ? 28.452 68.637 100.515 1.00 23.31 184 GLU D CA 1
ATOM 12462 C C . GLU D 1 184 ? 28.788 70.071 100.904 1.00 23.40 184 GLU D C 1
ATOM 12463 O O . GLU D 1 184 ? 29.737 70.651 100.380 1.00 22.74 184 GLU D O 1
ATOM 12469 N N . TRP D 1 185 ? 28.031 70.633 101.841 1.00 23.37 185 TRP D N 1
ATOM 12470 C CA . TRP D 1 185 ? 28.272 71.999 102.277 1.00 23.72 185 TRP D CA 1
ATOM 12471 C C . TRP D 1 185 ? 29.534 72.138 103.127 1.00 24.07 185 TRP D C 1
ATOM 12472 O O . TRP D 1 185 ? 30.237 73.145 103.046 1.00 23.48 185 TRP D O 1
ATOM 12483 N N . THR D 1 186 ? 29.823 71.127 103.937 1.00 23.49 186 THR D N 1
ATOM 12484 C CA . THR D 1 186 ? 31.030 71.147 104.743 1.00 23.50 186 THR D CA 1
ATOM 12485 C C . THR D 1 186 ? 32.193 70.883 103.779 1.00 23.06 186 THR D C 1
ATOM 12486 O O . THR D 1 186 ? 33.300 71.374 103.969 1.00 24.27 186 THR D O 1
ATOM 12490 N N . ARG D 1 187 ? 31.921 70.114 102.731 1.00 22.66 187 ARG D N 1
ATOM 12491 C CA . ARG D 1 187 ? 32.930 69.795 101.728 1.00 23.43 187 ARG D CA 1
ATOM 12492 C C . ARG D 1 187 ? 33.300 71.054 100.943 1.00 23.45 187 ARG D C 1
ATOM 12493 O O . ARG D 1 187 ? 34.472 71.287 100.629 1.00 23.56 187 ARG D O 1
ATOM 12501 N N . LEU D 1 188 ? 32.293 71.868 100.636 1.00 22.49 188 LEU D N 1
ATOM 12502 C CA . LEU D 1 188 ? 32.511 73.104 99.897 1.00 22.91 188 LEU D CA 1
ATOM 12503 C C . LEU D 1 188 ? 33.355 74.057 100.747 1.00 24.05 188 LEU D C 1
ATOM 12504 O O . LEU D 1 188 ? 34.274 74.701 100.242 1.00 24.66 188 LEU D O 1
ATOM 12509 N N . SER D 1 189 ? 33.053 74.142 102.038 1.00 23.15 189 SER D N 1
ATOM 12510 C CA . SER D 1 189 ? 33.818 75.014 102.913 1.00 23.97 189 SER D CA 1
ATOM 12511 C C . SER D 1 189 ? 35.299 74.627 102.959 1.00 25.95 189 SER D C 1
ATOM 12512 O O . SER D 1 189 ? 36.169 75.494 102.874 1.00 27.13 189 SER D O 1
ATOM 12515 N N . ASP D 1 190 ? 35.593 73.335 103.078 1.00 25.61 190 ASP D N 1
ATOM 12516 C CA . ASP D 1 190 ? 36.983 72.901 103.139 1.00 26.98 190 ASP D CA 1
ATOM 12517 C C . ASP D 1 190 ? 37.731 73.194 101.842 1.00 28.13 190 ASP D C 1
ATOM 12518 O O . ASP D 1 190 ? 38.934 73.473 101.855 1.00 28.73 190 ASP D O 1
ATOM 12523 N N . LEU D 1 191 ? 37.008 73.137 100.727 1.00 29.45 191 LEU D N 1
ATOM 12524 C CA . LEU D 1 191 ? 37.581 73.384 99.405 1.00 29.71 191 LEU D CA 1
ATOM 12525 C C . LEU D 1 191 ? 37.711 74.861 99.046 1.00 29.44 191 LEU D C 1
ATOM 12526 O O . LEU D 1 191 ? 38.542 75.223 98.215 1.00 32.28 191 LEU D O 1
ATOM 12531 N N . THR D 1 192 ? 36.891 75.708 99.660 1.00 27.58 192 THR D N 1
ATOM 12532 C CA . THR D 1 192 ? 36.917 77.137 99.370 1.00 26.08 192 THR D CA 1
ATOM 12533 C C . THR D 1 192 ? 37.617 77.968 100.443 1.00 27.77 192 THR D C 1
ATOM 12534 O O . THR D 1 192 ? 38.001 79.114 100.193 1.00 27.26 192 THR D O 1
ATOM 12538 N N . GLY D 1 193 ? 37.765 77.402 101.636 1.00 26.06 193 GLY D N 1
ATOM 12539 C CA . GLY D 1 193 ? 38.391 78.136 102.714 1.00 24.27 193 GLY D CA 1
ATOM 12540 C C . GLY D 1 193 ? 37.368 78.983 103.449 1.00 24.41 193 GLY D C 1
ATOM 12541 O O . GLY D 1 193 ? 37.679 79.585 104.479 1.00 25.53 193 GLY D O 1
ATOM 12542 N N . ASN D 1 194 ? 36.145 79.037 102.927 1.00 24.50 194 ASN D N 1
ATOM 12543 C CA . ASN D 1 194 ? 35.075 79.813 103.563 1.00 25.14 194 ASN D CA 1
ATOM 12544 C C . ASN D 1 194 ? 34.232 78.890 104.440 1.00 25.02 194 ASN D C 1
ATOM 12545 O O . ASN D 1 194 ? 33.529 78.024 103.939 1.00 26.25 194 ASN D O 1
ATOM 12550 N N . PRO D 1 195 ? 34.287 79.074 105.767 1.00 26.90 195 PRO D N 1
ATOM 12551 C CA . PRO D 1 195 ? 33.534 78.247 106.720 1.00 26.79 195 PRO D CA 1
ATOM 12552 C C . PRO D 1 195 ? 32.032 78.500 106.782 1.00 26.43 195 PRO D C 1
ATOM 12553 O O . PRO D 1 195 ? 31.306 77.788 107.478 1.00 25.24 195 PRO D O 1
ATOM 12557 N N . GLN D 1 196 ? 31.569 79.505 106.052 1.00 27.38 196 GLN D N 1
ATOM 12558 C CA . GLN D 1 196 ? 30.158 79.859 106.063 1.00 29.51 196 GLN D CA 1
ATOM 12559 C C . GLN D 1 196 ? 29.192 78.757 105.619 1.00 28.23 196 GLN D C 1
ATOM 12560 O O . GLN D 1 196 ? 28.161 78.544 106.258 1.00 27.91 196 GLN D O 1
ATOM 12566 N N . TYR D 1 197 ? 29.517 78.061 104.535 1.00 25.29 197 TYR D N 1
ATOM 12567 C CA . TYR D 1 197 ? 28.647 76.996 104.048 1.00 25.17 197 TYR D CA 1
ATOM 12568 C C . TYR D 1 197 ? 28.463 75.919 105.112 1.00 24.34 197 TYR D C 1
ATOM 12569 O O . TYR D 1 197 ? 27.340 75.563 105.456 1.00 23.10 197 TYR D O 1
ATOM 12578 N N . ALA D 1 198 ? 29.570 75.409 105.638 1.00 23.67 198 ALA D N 1
ATOM 12579 C CA . ALA D 1 198 ? 29.502 74.380 106.666 1.00 23.50 198 ALA D CA 1
ATOM 12580 C C . ALA D 1 198 ? 28.725 74.851 107.895 1.00 23.51 198 ALA D C 1
ATOM 12581 O O . ALA D 1 198 ? 27.987 74.078 108.503 1.00 22.89 198 ALA D O 1
ATOM 12583 N N . GLN D 1 199 ? 28.884 76.120 108.254 1.00 23.83 199 GLN D N 1
ATOM 12584 C CA . GLN D 1 199 ? 28.202 76.656 109.428 1.00 25.09 199 GLN D CA 1
ATOM 12585 C C . GLN D 1 199 ? 26.682 76.654 109.331 1.00 23.61 199 GLN D C 1
ATOM 12586 O O . GLN D 1 199 ? 25.994 76.257 110.271 1.00 23.34 199 GLN D O 1
ATOM 12592 N N . LEU D 1 200 ? 26.163 77.112 108.198 1.00 22.54 200 LEU D N 1
ATOM 12593 C CA . LEU D 1 200 ? 24.723 77.166 107.995 1.00 21.83 200 LEU D CA 1
ATOM 12594 C C . LEU D 1 200 ? 24.096 75.777 107.994 1.00 19.95 200 LEU D C 1
ATOM 12595 O O . LEU D 1 200 ? 23.088 75.540 108.664 1.00 17.86 200 LEU D O 1
ATOM 12600 N N . ALA D 1 201 ? 24.697 74.860 107.246 1.00 17.14 201 ALA D N 1
ATOM 12601 C CA . ALA D 1 201 ? 24.179 73.505 107.169 1.00 16.75 201 ALA D CA 1
ATOM 12602 C C . ALA D 1 201 ? 24.236 72.815 108.538 1.00 16.68 201 ALA D C 1
ATOM 12603 O O . ALA D 1 201 ? 23.252 72.209 108.973 1.00 16.14 201 ALA D O 1
ATOM 12605 N N . GLN D 1 202 ? 25.370 72.921 109.227 1.00 14.87 202 GLN D N 1
ATOM 12606 C CA . GLN D 1 202 ? 25.504 72.297 110.541 1.00 16.27 202 GLN D CA 1
ATOM 12607 C C . GLN D 1 202 ? 24.586 72.947 111.569 1.00 16.85 202 GLN D C 1
ATOM 12608 O O . GLN D 1 202 ? 24.143 72.294 112.514 1.00 16.49 202 GLN D O 1
ATOM 12614 N N . LYS D 1 203 ? 24.294 74.231 111.385 1.00 17.92 203 LYS D N 1
ATOM 12615 C CA . LYS D 1 203 ? 23.390 74.921 112.302 1.00 19.88 203 LYS D CA 1
ATOM 12616 C C . LYS D 1 203 ? 22.005 74.302 112.140 1.00 19.41 203 LYS D C 1
ATOM 12617 O O . LYS D 1 203 ? 21.274 74.118 113.111 1.00 21.37 203 LYS D O 1
ATOM 12623 N N . GLY D 1 204 ? 21.653 73.974 110.903 1.00 19.75 204 GLY D N 1
ATOM 12624 C CA . GLY D 1 204 ? 20.362 73.361 110.648 1.00 21.57 204 GLY D CA 1
ATOM 12625 C C . GLY D 1 204 ? 20.310 71.924 111.150 1.00 21.70 204 GLY D C 1
ATOM 12626 O O . GLY D 1 204 ? 19.298 71.492 111.703 1.00 21.00 204 GLY D O 1
ATOM 12627 N N . GLU D 1 205 ? 21.404 71.189 110.954 1.00 22.53 205 GLU D N 1
ATOM 12628 C CA . GLU D 1 205 ? 21.511 69.792 111.383 1.00 24.51 205 GLU D CA 1
ATOM 12629 C C . GLU D 1 205 ? 21.393 69.714 112.892 1.00 24.85 205 GLU D C 1
ATOM 12630 O O . GLU D 1 205 ? 20.866 68.748 113.447 1.00 26.80 205 GLU D O 1
ATOM 12636 N N . SER D 1 206 ? 21.913 70.748 113.538 1.00 23.46 206 SER D N 1
ATOM 12637 C CA . SER D 1 206 ? 21.927 70.863 114.983 1.00 23.44 206 SER D CA 1
ATOM 12638 C C . SER D 1 206 ? 20.617 70.464 115.664 1.00 22.18 206 SER D C 1
ATOM 12639 O O . SER D 1 206 ? 20.619 69.725 116.650 1.00 20.31 206 SER D O 1
ATOM 12642 N N . TYR D 1 207 ? 19.506 70.964 115.135 1.00 22.35 207 TYR D N 1
ATOM 12643 C CA . TYR D 1 207 ? 18.179 70.691 115.683 1.00 21.63 207 TYR D CA 1
ATOM 12644 C C . TYR D 1 207 ? 17.766 69.227 115.594 1.00 21.73 207 TYR D C 1
ATOM 12645 O O . TYR D 1 207 ? 16.940 68.762 116.386 1.00 23.12 207 TYR D O 1
ATOM 12654 N N . LEU D 1 208 ? 18.338 68.510 114.631 1.00 19.67 208 LEU D N 1
ATOM 12655 C CA . LEU D 1 208 ? 18.032 67.096 114.428 1.00 19.84 208 LEU D CA 1
ATOM 12656 C C . LEU D 1 208 ? 18.796 66.171 115.380 1.00 20.25 208 LEU D C 1
ATOM 12657 O O . LEU D 1 208 ? 18.366 65.045 115.651 1.00 16.51 208 LEU D O 1
ATOM 12662 N N . LEU D 1 209 ? 19.933 66.655 115.877 1.00 21.43 209 LEU D N 1
ATOM 12663 C CA . LEU D 1 209 ? 20.788 65.883 116.777 1.00 21.40 209 LEU D CA 1
ATOM 12664 C C . LEU D 1 209 ? 20.325 65.929 118.233 1.00 20.95 209 LEU D C 1
ATOM 12665 O O . LEU D 1 209 ? 20.610 65.022 119.012 1.00 21.83 209 LEU D O 1
ATOM 12670 N N . ASN D 1 210 ? 19.614 66.990 118.595 1.00 22.38 210 ASN D N 1
ATOM 12671 C CA . ASN D 1 210 ? 19.088 67.145 119.955 1.00 23.35 210 ASN D CA 1
ATOM 12672 C C . ASN D 1 210 ? 17.605 67.477 119.820 1.00 23.17 210 ASN D C 1
ATOM 12673 O O . ASN D 1 210 ? 17.171 68.585 120.137 1.00 22.56 210 ASN D O 1
ATOM 12678 N N . PRO D 1 211 ? 16.808 66.509 119.345 1.00 23.82 211 PRO D N 1
ATOM 12679 C CA . PRO D 1 211 ? 15.363 66.653 119.138 1.00 23.85 211 PRO D CA 1
ATOM 12680 C C . PRO D 1 211 ? 14.577 67.326 120.252 1.00 24.27 211 PRO D C 1
ATOM 12681 O O . PRO D 1 211 ? 14.622 66.901 121.405 1.00 24.42 211 PRO D O 1
ATOM 12685 N N . LYS D 1 212 ? 13.853 68.381 119.891 1.00 25.06 212 LYS D N 1
ATOM 12686 C CA . LYS D 1 212 ? 13.009 69.111 120.833 1.00 25.83 212 LYS D CA 1
ATOM 12687 C C . LYS D 1 212 ? 11.601 69.200 120.234 1.00 25.64 212 LYS D C 1
ATOM 12688 O O . LYS D 1 212 ? 11.440 69.231 119.018 1.00 25.72 212 LYS D O 1
ATOM 12690 N N . GLY D 1 213 ? 10.588 69.226 121.091 1.00 27.03 213 GLY D N 1
ATOM 12691 C CA . GLY D 1 213 ? 9.217 69.279 120.618 1.00 28.05 213 GLY D CA 1
ATOM 12692 C C . GLY D 1 213 ? 8.560 67.914 120.754 1.00 29.13 213 GLY D C 1
ATOM 12693 O O . GLY D 1 213 ? 8.665 67.282 121.802 1.00 29.25 213 GLY D O 1
ATOM 12694 N N . SER D 1 214 ? 7.884 67.454 119.705 1.00 30.56 214 SER D N 1
ATOM 12695 C CA . SER D 1 214 ? 7.227 66.145 119.735 1.00 32.63 214 SER D CA 1
ATOM 12696 C C . SER D 1 214 ? 8.240 65.071 120.141 1.00 32.97 214 SER D C 1
ATOM 12697 O O . SER D 1 214 ? 9.304 64.959 119.540 1.00 34.65 214 SER D O 1
ATOM 12700 N N . PRO D 1 215 ? 7.915 64.266 121.168 1.00 32.88 215 PRO D N 1
ATOM 12701 C CA . PRO D 1 215 ? 8.800 63.201 121.658 1.00 32.51 215 PRO D CA 1
ATOM 12702 C C . PRO D 1 215 ? 9.255 62.226 120.573 1.00 31.51 215 PRO D C 1
ATOM 12703 O O . PRO D 1 215 ? 8.541 61.984 119.606 1.00 31.84 215 PRO D O 1
ATOM 12707 N N . GLU D 1 216 ? 10.451 61.673 120.732 1.00 29.73 216 GLU D N 1
ATOM 12708 C CA . GLU D 1 216 ? 10.965 60.726 119.756 1.00 28.02 216 GLU D CA 1
ATOM 12709 C C . GLU D 1 216 ? 10.481 59.330 120.122 1.00 26.87 216 GLU D C 1
ATOM 12710 O O . GLU D 1 216 ? 10.477 58.955 121.297 1.00 26.64 216 GLU D O 1
ATOM 12716 N N . ALA D 1 217 ? 10.048 58.577 119.114 1.00 25.09 217 ALA D N 1
ATOM 12717 C CA . ALA D 1 217 ? 9.534 57.224 119.320 1.00 24.65 217 ALA D CA 1
ATOM 12718 C C . ALA D 1 217 ? 10.474 56.399 120.197 1.00 23.28 217 ALA D C 1
ATOM 12719 O O . ALA D 1 217 ? 10.084 55.896 121.249 1.00 22.99 217 ALA D O 1
ATOM 12721 N N . TRP D 1 218 ? 11.715 56.268 119.746 1.00 21.66 218 TRP D N 1
ATOM 12722 C CA . TRP D 1 218 ? 12.738 55.527 120.468 1.00 20.17 218 TRP D CA 1
ATOM 12723 C C . TRP D 1 218 ? 14.001 56.371 120.348 1.00 19.98 218 TRP D C 1
ATOM 12724 O O . TRP D 1 218 ? 14.132 57.165 119.419 1.00 20.71 218 TRP D O 1
ATOM 12735 N N . PRO D 1 219 ? 14.947 56.221 121.286 1.00 20.16 219 PRO D N 1
ATOM 12736 C CA . PRO D 1 219 ? 16.160 57.040 121.171 1.00 19.77 219 PRO D CA 1
ATOM 12737 C C . PRO D 1 219 ? 16.797 56.921 119.786 1.00 19.61 219 PRO D C 1
ATOM 12738 O O . PRO D 1 219 ? 17.056 55.819 119.300 1.00 21.11 219 PRO D O 1
ATOM 12742 N N . GLY D 1 220 ? 17.015 58.065 119.142 1.00 18.66 220 GLY D N 1
ATOM 12743 C CA . GLY D 1 220 ? 17.606 58.067 117.814 1.00 17.00 220 GLY D CA 1
ATOM 12744 C C . GLY D 1 220 ? 16.587 58.144 116.685 1.00 16.90 220 GLY D C 1
ATOM 12745 O O . GLY D 1 220 ? 16.893 58.668 115.606 1.00 16.23 220 GLY D O 1
ATOM 12746 N N . LEU D 1 221 ? 15.381 57.624 116.919 1.00 14.04 221 LEU D N 1
ATOM 12747 C CA . LEU D 1 221 ? 14.334 57.646 115.898 1.00 12.25 221 LEU D CA 1
ATOM 12748 C C . LEU D 1 221 ? 13.460 58.884 116.087 1.00 12.25 221 LEU D C 1
ATOM 12749 O O . LEU D 1 221 ? 12.465 58.871 116.817 1.00 12.35 221 LEU D O 1
ATOM 12754 N N . ILE D 1 222 ? 13.866 59.955 115.411 1.00 11.66 222 ILE D N 1
ATOM 12755 C CA . ILE D 1 222 ? 13.200 61.245 115.484 1.00 12.53 222 ILE D CA 1
ATOM 12756 C C . ILE D 1 222 ? 11.978 61.351 114.573 1.00 12.52 222 ILE D C 1
ATOM 12757 O O . ILE D 1 222 ? 11.691 60.444 113.784 1.00 12.67 222 ILE D O 1
ATOM 12762 N N . GLY D 1 223 ? 11.259 62.462 114.700 1.00 11.36 223 GLY D N 1
ATOM 12763 C CA . GLY D 1 223 ? 10.088 62.691 113.879 1.00 12.05 223 GLY D CA 1
ATOM 12764 C C . GLY D 1 223 ? 10.549 63.097 112.496 1.00 13.86 223 GLY D C 1
ATOM 12765 O O . GLY D 1 223 ? 11.749 63.228 112.246 1.00 14.45 223 GLY D O 1
ATOM 12766 N N . THR D 1 224 ? 9.619 63.335 111.587 1.00 14.40 224 THR D N 1
ATOM 12767 C CA . THR D 1 224 ? 10.035 63.685 110.241 1.00 16.01 224 THR D CA 1
ATOM 12768 C C . THR D 1 224 ? 9.921 65.163 109.881 1.00 15.18 224 THR D C 1
ATOM 12769 O O . THR D 1 224 ? 10.699 65.665 109.083 1.00 15.64 224 THR D O 1
ATOM 12773 N N . PHE D 1 225 ? 8.990 65.877 110.500 1.00 16.97 225 PHE D N 1
ATOM 12774 C CA . PHE D 1 225 ? 8.826 67.291 110.190 1.00 16.33 225 PHE D CA 1
ATOM 12775 C C . PHE D 1 225 ? 9.297 68.225 111.304 1.00 17.04 225 PHE D C 1
ATOM 12776 O O . PHE D 1 225 ? 9.005 68.015 112.485 1.00 17.54 225 PHE D O 1
ATOM 12784 N N . VAL D 1 226 ? 10.040 69.254 110.908 1.00 17.04 226 VAL D N 1
ATOM 12785 C CA . VAL D 1 226 ? 10.583 70.234 111.837 1.00 18.14 226 VAL D CA 1
ATOM 12786 C C . VAL D 1 226 ? 10.186 71.659 111.445 1.00 19.88 226 VAL D C 1
ATOM 12787 O O . VAL D 1 226 ? 10.169 72.010 110.262 1.00 20.15 226 VAL D O 1
ATOM 12791 N N . SER D 1 227 ? 9.869 72.469 112.453 1.00 20.27 227 SER D N 1
ATOM 12792 C CA . SER D 1 227 ? 9.476 73.861 112.260 1.00 20.50 227 SER D CA 1
ATOM 12793 C C . SER D 1 227 ? 10.658 74.724 111.819 1.00 22.46 227 SER D C 1
ATOM 12794 O O . SER D 1 227 ? 11.746 74.617 112.386 1.00 23.24 227 SER D O 1
ATOM 12797 N N . THR D 1 228 ? 10.443 75.582 110.822 1.00 22.01 228 THR D N 1
ATOM 12798 C CA . THR D 1 228 ? 11.504 76.458 110.331 1.00 24.28 228 THR D CA 1
ATOM 12799 C C . THR D 1 228 ? 11.704 77.692 111.214 1.00 24.79 228 THR D C 1
ATOM 12800 O O . THR D 1 228 ? 12.737 78.363 111.129 1.00 25.13 228 THR D O 1
ATOM 12804 N N . SER D 1 229 ? 10.727 77.986 112.066 1.00 25.06 229 SER D N 1
ATOM 12805 C CA . SER D 1 229 ? 10.828 79.148 112.936 1.00 27.72 229 SER D CA 1
ATOM 12806 C C . SER D 1 229 ? 11.383 78.814 114.325 1.00 29.22 229 SER D C 1
ATOM 12807 O O . SER D 1 229 ? 12.121 79.607 114.907 1.00 30.56 229 SER D O 1
ATOM 12810 N N . ASN D 1 230 ? 11.028 77.641 114.846 1.00 30.63 230 ASN D N 1
ATOM 12811 C CA . ASN D 1 230 ? 11.472 77.206 116.171 1.00 30.72 230 ASN D CA 1
ATOM 12812 C C . ASN D 1 230 ? 12.488 76.062 116.095 1.00 29.07 230 ASN D C 1
ATOM 12813 O O . ASN D 1 230 ? 13.331 75.907 116.979 1.00 28.80 230 ASN D O 1
ATOM 12818 N N . GLY D 1 231 ? 12.402 75.253 115.048 1.00 25.78 231 GLY D N 1
ATOM 12819 C CA . GLY D 1 231 ? 13.323 74.139 114.921 1.00 23.76 231 GLY D CA 1
ATOM 12820 C C . GLY D 1 231 ? 12.879 72.951 115.759 1.00 22.77 231 GLY D C 1
ATOM 12821 O O . GLY D 1 231 ? 13.645 72.009 115.956 1.00 21.15 231 GLY D O 1
ATOM 12822 N N . THR D 1 232 ? 11.645 73.006 116.258 1.00 20.45 232 THR D N 1
ATOM 12823 C CA . THR D 1 232 ? 11.069 71.938 117.067 1.00 19.42 232 THR D CA 1
ATOM 12824 C C . THR D 1 232 ? 10.318 70.943 116.182 1.00 19.68 232 THR D C 1
ATOM 12825 O O . THR D 1 232 ? 9.751 71.323 115.157 1.00 18.42 232 THR D O 1
ATOM 12829 N N . PHE D 1 233 ? 10.310 69.674 116.592 1.00 19.58 233 PHE D N 1
ATOM 12830 C CA . PHE D 1 233 ? 9.632 68.612 115.851 1.00 20.38 233 PHE D CA 1
ATOM 12831 C C . PHE D 1 233 ? 8.113 68.700 115.939 1.00 20.77 233 PHE D C 1
ATOM 12832 O O . PHE D 1 233 ? 7.560 69.027 116.987 1.00 21.88 233 PHE D O 1
ATOM 12840 N N . GLN D 1 234 ? 7.448 68.389 114.832 1.00 21.77 234 GLN D N 1
ATOM 12841 C CA . GLN D 1 234 ? 5.992 68.463 114.757 1.00 25.53 234 GLN D CA 1
ATOM 12842 C C . GLN D 1 234 ? 5.289 67.111 114.893 1.00 25.88 234 GLN D C 1
ATOM 12843 O O . GLN D 1 234 ? 4.058 67.056 114.991 1.00 26.45 234 GLN D O 1
ATOM 12849 N N . ASP D 1 235 ? 6.064 66.029 114.906 1.00 23.85 235 ASP D N 1
ATOM 12850 C CA . ASP D 1 235 ? 5.489 64.688 115.003 1.00 21.87 235 ASP D CA 1
ATOM 12851 C C . ASP D 1 235 ? 6.521 63.674 115.521 1.00 19.17 235 ASP D C 1
ATOM 12852 O O . ASP D 1 235 ? 7.689 64.012 115.709 1.00 17.43 235 ASP D O 1
ATOM 12857 N N . SER D 1 236 ? 6.082 62.434 115.738 1.00 17.07 236 SER D N 1
ATOM 12858 C CA . SER D 1 236 ? 6.955 61.378 116.250 1.00 16.65 236 SER D CA 1
ATOM 12859 C C . SER D 1 236 ? 6.967 60.166 115.329 1.00 15.80 236 SER D C 1
ATOM 12860 O O . SER D 1 236 ? 7.054 59.021 115.781 1.00 14.67 236 SER D O 1
ATOM 12863 N N . SER D 1 237 ? 6.883 60.422 114.031 1.00 14.99 237 SER D N 1
ATOM 12864 C CA . SER D 1 237 ? 6.854 59.344 113.058 1.00 14.99 237 SER D CA 1
ATOM 12865 C C . SER D 1 237 ? 8.038 59.409 112.107 1.00 14.65 237 SER D C 1
ATOM 12866 O O . SER D 1 237 ? 8.677 60.452 111.961 1.00 13.91 237 SER D O 1
ATOM 12869 N N . GLY D 1 238 ? 8.321 58.286 111.454 1.00 13.23 238 GLY D N 1
ATOM 12870 C CA . GLY D 1 238 ? 9.426 58.238 110.520 1.00 12.66 238 GLY D CA 1
ATOM 12871 C C . GLY D 1 238 ? 9.685 56.838 109.997 1.00 14.99 238 GLY D C 1
ATOM 12872 O O . GLY D 1 238 ? 8.863 55.925 110.176 1.00 14.67 238 GLY D O 1
ATOM 12873 N N . SER D 1 239 ? 10.834 56.666 109.354 1.00 12.80 239 SER D N 1
ATOM 12874 C CA . SER D 1 239 ? 11.216 55.381 108.800 1.00 15.08 239 SER D CA 1
ATOM 12875 C C . SER D 1 239 ? 12.496 55.599 108.038 1.00 15.18 239 SER D C 1
ATOM 12876 O O . SER D 1 239 ? 13.035 56.703 108.030 1.00 15.98 239 SER D O 1
ATOM 12879 N N . TRP D 1 240 ? 12.971 54.538 107.395 1.00 16.17 240 TRP D N 1
ATOM 12880 C CA . TRP D 1 240 ? 14.191 54.606 106.604 1.00 16.88 240 TRP D CA 1
ATOM 12881 C C . TRP D 1 240 ? 13.842 54.810 105.134 1.00 17.74 240 TRP D C 1
ATOM 12882 O O . TRP D 1 240 ? 14.620 54.460 104.253 1.00 18.56 240 TRP D O 1
ATOM 12893 N N . SER D 1 241 ? 12.671 55.388 104.881 1.00 18.18 241 SER D N 1
ATOM 12894 C CA . SER D 1 241 ? 12.204 55.628 103.519 1.00 19.45 241 SER D CA 1
ATOM 12895 C C . SER D 1 241 ? 12.114 57.136 103.229 1.00 20.08 241 SER D C 1
ATOM 12896 O O . SER D 1 241 ? 12.777 57.937 103.881 1.00 21.04 241 SER D O 1
ATOM 12899 N N . GLY D 1 242 ? 11.291 57.521 102.257 1.00 19.02 242 GLY D N 1
ATOM 12900 C CA . GLY D 1 242 ? 11.160 58.924 101.915 1.00 17.64 242 GLY D CA 1
ATOM 12901 C C . GLY D 1 242 ? 10.915 59.864 103.081 1.00 18.22 242 GLY D C 1
ATOM 12902 O O . GLY D 1 242 ? 10.207 59.517 104.027 1.00 17.27 242 GLY D O 1
ATOM 12903 N N . LEU D 1 243 ? 11.518 61.053 103.000 1.00 18.69 243 LEU D N 1
ATOM 12904 C CA . LEU D 1 243 ? 11.407 62.113 104.006 1.00 18.78 243 LEU D CA 1
ATOM 12905 C C . LEU D 1 243 ? 12.286 61.933 105.247 1.00 18.41 243 LEU D C 1
ATOM 12906 O O . LEU D 1 243 ? 12.257 62.766 106.158 1.00 17.29 243 LEU D O 1
ATOM 12911 N N . MET D 1 244 ? 13.074 60.864 105.288 1.00 18.19 244 MET D N 1
ATOM 12912 C CA . MET D 1 244 ? 13.935 60.643 106.437 1.00 18.16 244 MET D CA 1
ATOM 12913 C C . MET D 1 244 ? 15.190 59.836 106.138 1.00 19.67 244 MET D C 1
ATOM 12914 O O . MET D 1 244 ? 16.238 60.066 106.744 1.00 21.04 244 MET D O 1
ATOM 12919 N N . ASP D 1 245 ? 15.077 58.895 105.208 1.00 19.53 245 ASP D N 1
ATOM 12920 C CA . ASP D 1 245 ? 16.181 58.019 104.834 1.00 19.70 245 ASP D CA 1
ATOM 12921 C C . ASP D 1 245 ? 17.593 58.594 104.894 1.00 19.68 245 ASP D C 1
ATOM 12922 O O . ASP D 1 245 ? 18.413 58.172 105.713 1.00 18.73 245 ASP D O 1
ATOM 12927 N N . SER D 1 246 ? 17.876 59.550 104.019 1.00 18.64 246 SER D N 1
ATOM 12928 C CA . SER D 1 246 ? 19.206 60.141 103.940 1.00 18.57 246 SER D CA 1
ATOM 12929 C C . SER D 1 246 ? 19.685 60.939 105.158 1.00 17.37 246 SER D C 1
ATOM 12930 O O . SER D 1 246 ? 20.839 61.364 105.193 1.00 18.38 246 SER D O 1
ATOM 12933 N N . PHE D 1 247 ? 18.820 61.154 106.149 1.00 17.07 247 PHE D N 1
ATOM 12934 C CA . PHE D 1 247 ? 19.252 61.862 107.357 1.00 15.76 247 PHE D CA 1
ATOM 12935 C C . PHE D 1 247 ? 20.143 60.910 108.152 1.00 16.47 247 PHE D C 1
ATOM 12936 O O . PHE D 1 247 ? 21.263 61.255 108.532 1.00 15.67 247 PHE D O 1
ATOM 12944 N N . TYR D 1 248 ? 19.628 59.710 108.399 1.00 16.71 248 TYR D N 1
ATOM 12945 C CA . TYR D 1 248 ? 20.373 58.696 109.129 1.00 17.49 248 TYR D CA 1
ATOM 12946 C C . TYR D 1 248 ? 21.636 58.369 108.333 1.00 18.00 248 TYR D C 1
ATOM 12947 O O . TYR D 1 248 ? 22.716 58.198 108.901 1.00 16.46 248 TYR D O 1
ATOM 12956 N N . GLU D 1 249 ? 21.481 58.300 107.013 1.00 17.66 249 GLU D N 1
ATOM 12957 C CA . GLU D 1 249 ? 22.581 57.985 106.113 1.00 18.56 249 GLU D CA 1
ATOM 12958 C C . GLU D 1 249 ? 23.773 58.925 106.279 1.00 19.53 249 GLU D C 1
ATOM 12959 O O . GLU D 1 249 ? 24.910 58.475 106.403 1.00 18.54 249 GLU D O 1
ATOM 12965 N N . TYR D 1 250 ? 23.511 60.230 106.274 1.00 20.48 250 TYR D N 1
ATOM 12966 C CA . TYR D 1 250 ? 24.585 61.208 106.417 1.00 22.44 250 TYR D CA 1
ATOM 12967 C C . TYR D 1 250 ? 25.186 61.234 107.811 1.00 21.09 250 TYR D C 1
ATOM 12968 O O . TYR D 1 250 ? 26.330 61.643 107.989 1.00 21.34 250 TYR D O 1
ATOM 12977 N N . LEU D 1 251 ? 24.415 60.796 108.797 1.00 20.70 251 LEU D N 1
ATOM 12978 C CA . LEU D 1 251 ? 24.894 60.756 110.170 1.00 21.16 251 LEU D CA 1
ATOM 12979 C C . LEU D 1 251 ? 26.212 59.987 110.259 1.00 22.26 251 LEU D C 1
ATOM 12980 O O . LEU D 1 251 ? 27.216 60.497 110.771 1.00 22.73 251 LEU D O 1
ATOM 12985 N N . ILE D 1 252 ? 26.213 58.761 109.746 1.00 21.03 252 ILE D N 1
ATOM 12986 C CA . ILE D 1 252 ? 27.409 57.936 109.805 1.00 20.57 252 ILE D CA 1
ATOM 12987 C C . ILE D 1 252 ? 28.430 58.337 108.744 1.00 19.68 252 ILE D C 1
ATOM 12988 O O . ILE D 1 252 ? 29.632 58.163 108.934 1.00 19.07 252 ILE D O 1
ATOM 12993 N N . LYS D 1 253 ? 27.959 58.878 107.626 1.00 18.75 253 LYS D N 1
ATOM 12994 C CA . LYS D 1 253 ? 28.879 59.281 106.571 1.00 17.63 253 LYS D CA 1
ATOM 12995 C C . LYS D 1 253 ? 29.705 60.528 106.931 1.00 17.49 253 LYS D C 1
ATOM 12996 O O . LYS D 1 253 ? 30.804 60.709 106.412 1.00 16.82 253 LYS D O 1
ATOM 13002 N N . MET D 1 254 ? 29.188 61.376 107.820 1.00 17.16 254 MET D N 1
ATOM 13003 C CA . MET D 1 254 ? 29.926 62.562 108.251 1.00 18.10 254 MET D CA 1
ATOM 13004 C C . MET D 1 254 ? 31.066 62.103 109.170 1.00 20.07 254 MET D C 1
ATOM 13005 O O . MET D 1 254 ? 32.101 62.758 109.273 1.00 20.80 254 MET D O 1
ATOM 13010 N N . TYR D 1 255 ? 30.854 60.969 109.833 1.00 19.81 255 TYR D N 1
ATOM 13011 C CA . TYR D 1 255 ? 31.846 60.385 110.723 1.00 19.87 255 TYR D CA 1
ATOM 13012 C C . TYR D 1 255 ? 33.004 59.856 109.872 1.00 19.61 255 TYR D C 1
ATOM 13013 O O . TYR D 1 255 ? 34.155 59.874 110.298 1.00 18.98 255 TYR D O 1
ATOM 13022 N N . LEU D 1 256 ? 32.683 59.381 108.671 1.00 18.42 256 LEU D N 1
ATOM 13023 C CA . LEU D 1 256 ? 33.696 58.860 107.762 1.00 17.78 256 LEU D CA 1
ATOM 13024 C C . LEU D 1 256 ? 34.463 60.052 107.217 1.00 17.01 256 LEU D C 1
ATOM 13025 O O . LEU D 1 256 ? 35.677 59.986 107.025 1.00 16.69 256 LEU D O 1
ATOM 13030 N N . TYR D 1 257 ? 33.737 61.140 106.966 1.00 15.37 257 TYR D N 1
ATOM 13031 C CA . TYR D 1 257 ? 34.338 62.348 106.437 1.00 17.60 257 TYR D CA 1
ATOM 13032 C C . TYR D 1 257 ? 35.339 62.899 107.443 1.00 19.52 257 TYR D C 1
ATOM 13033 O O . TYR D 1 257 ? 36.463 63.248 107.074 1.00 20.78 257 TYR D O 1
ATOM 13042 N N . ASP D 1 258 ? 34.925 62.977 108.707 1.00 19.91 258 ASP D N 1
ATOM 13043 C CA . ASP D 1 258 ? 35.797 63.445 109.785 1.00 21.18 258 ASP D CA 1
ATOM 13044 C C . ASP D 1 258 ? 35.370 62.819 111.116 1.00 20.57 258 ASP D C 1
ATOM 13045 O O . ASP D 1 258 ? 34.418 63.268 111.741 1.00 20.73 258 ASP D O 1
ATOM 13050 N N . PRO D 1 259 ? 36.083 61.768 111.557 1.00 19.99 259 PRO D N 1
ATOM 13051 C CA . PRO D 1 259 ? 35.828 61.032 112.799 1.00 20.46 259 PRO D CA 1
ATOM 13052 C C . PRO D 1 259 ? 35.820 61.892 114.050 1.00 20.94 259 PRO D C 1
ATOM 13053 O O . PRO D 1 259 ? 35.048 61.645 114.972 1.00 20.59 259 PRO D O 1
ATOM 13057 N N . VAL D 1 260 ? 36.701 62.888 114.083 1.00 21.95 260 VAL D N 1
ATOM 13058 C CA . VAL D 1 260 ? 36.817 63.774 115.237 1.00 21.49 260 VAL D CA 1
ATOM 13059 C C . VAL D 1 260 ? 35.738 64.841 115.303 1.00 21.37 260 VAL D C 1
ATOM 13060 O O . VAL D 1 260 ? 35.016 64.948 116.292 1.00 22.68 260 VAL D O 1
ATOM 13064 N N . ALA D 1 261 ? 35.635 65.633 114.245 1.00 20.72 261 ALA D N 1
ATOM 13065 C CA . ALA D 1 261 ? 34.656 66.710 114.203 1.00 19.54 261 ALA D CA 1
ATOM 13066 C C . ALA D 1 261 ? 33.209 66.231 114.268 1.00 19.34 261 ALA D C 1
ATOM 13067 O O . ALA D 1 261 ? 32.361 66.902 114.856 1.00 18.48 261 ALA D O 1
ATOM 13069 N N . PHE D 1 262 ? 32.927 65.072 113.682 1.00 18.53 262 PHE D N 1
ATOM 13070 C CA . PHE D 1 262 ? 31.558 64.574 113.666 1.00 20.30 262 PHE D CA 1
ATOM 13071 C C . PHE D 1 262 ? 31.287 63.320 114.478 1.00 21.05 262 PHE D C 1
ATOM 13072 O O . PHE D 1 262 ? 30.455 62.491 114.102 1.00 21.17 262 PHE D O 1
ATOM 13080 N N . ALA D 1 263 ? 31.988 63.195 115.599 1.00 21.50 263 ALA D N 1
ATOM 13081 C CA . ALA D 1 263 ? 31.818 62.058 116.491 1.00 20.96 263 ALA D CA 1
ATOM 13082 C C . ALA D 1 263 ? 30.380 62.018 117.019 1.00 19.43 263 ALA D C 1
ATOM 13083 O O . ALA D 1 263 ? 29.782 60.947 117.129 1.00 19.74 263 ALA D O 1
ATOM 13085 N N . HIS D 1 264 ? 29.829 63.191 117.325 1.00 18.75 264 HIS D N 1
ATOM 13086 C CA . HIS D 1 264 ? 28.465 63.298 117.840 1.00 19.91 264 HIS D CA 1
ATOM 13087 C C . HIS D 1 264 ? 27.442 62.744 116.847 1.00 20.03 264 HIS D C 1
ATOM 13088 O O . HIS D 1 264 ? 26.413 62.203 117.246 1.00 19.48 264 HIS D O 1
ATOM 13095 N N . TYR D 1 265 ? 27.722 62.888 115.554 1.00 21.44 265 TYR D N 1
ATOM 13096 C CA . TYR D 1 265 ? 26.824 62.376 114.522 1.00 21.00 265 TYR D CA 1
ATOM 13097 C C . TYR D 1 265 ? 26.805 60.854 114.640 1.00 19.54 265 TYR D C 1
ATOM 13098 O O . TYR D 1 265 ? 25.744 60.230 114.635 1.00 21.17 265 TYR D O 1
ATOM 13107 N N . LYS D 1 266 ? 27.988 60.266 114.759 1.00 18.40 266 LYS D N 1
ATOM 13108 C CA . LYS D 1 266 ? 28.115 58.821 114.897 1.00 19.35 266 LYS D CA 1
ATOM 13109 C C . LYS D 1 266 ? 27.272 58.301 116.068 1.00 18.79 266 LYS D C 1
ATOM 13110 O O . LYS D 1 266 ? 26.562 57.306 115.927 1.00 19.41 266 LYS D O 1
ATOM 13116 N N . ASP D 1 267 ? 27.366 58.965 117.220 1.00 17.11 267 ASP D N 1
ATOM 13117 C CA . ASP D 1 267 ? 26.601 58.559 118.392 1.00 17.06 267 ASP D CA 1
ATOM 13118 C C . ASP D 1 267 ? 25.100 58.590 118.093 1.00 16.61 267 ASP D C 1
ATOM 13119 O O . ASP D 1 267 ? 24.366 57.677 118.481 1.00 15.44 267 ASP D O 1
ATOM 13124 N N . ARG D 1 268 ? 24.642 59.627 117.395 1.00 14.93 268 ARG D N 1
ATOM 13125 C CA . ARG D 1 268 ? 23.226 59.712 117.062 1.00 13.70 268 ARG D CA 1
ATOM 13126 C C . ARG D 1 268 ? 22.842 58.586 116.108 1.00 13.83 268 ARG D C 1
ATOM 13127 O O . ARG D 1 268 ? 21.733 58.055 116.181 1.00 14.77 268 ARG D O 1
ATOM 13135 N N . TRP D 1 269 ? 23.758 58.208 115.222 1.00 13.76 269 TRP D N 1
ATOM 13136 C CA . TRP D 1 269 ? 23.485 57.116 114.279 1.00 14.60 269 TRP D CA 1
ATOM 13137 C C . TRP D 1 269 ? 23.353 55.799 115.044 1.00 14.85 269 TRP D C 1
ATOM 13138 O O . TRP D 1 269 ? 22.456 55.006 114.767 1.00 14.74 269 TRP D O 1
ATOM 13149 N N . VAL D 1 270 ? 24.255 55.580 116.005 1.00 14.05 270 VAL D N 1
ATOM 13150 C CA . VAL D 1 270 ? 24.250 54.362 116.815 1.00 13.02 270 VAL D CA 1
ATOM 13151 C C . VAL D 1 270 ? 22.909 54.174 117.525 1.00 12.30 270 VAL D C 1
ATOM 13152 O O . VAL D 1 270 ? 22.372 53.071 117.568 1.00 11.39 270 VAL D O 1
ATOM 13156 N N . LEU D 1 271 ? 22.366 55.253 118.077 1.00 13.38 271 LEU D N 1
ATOM 13157 C CA . LEU D 1 271 ? 21.072 55.172 118.744 1.00 12.86 271 LEU D CA 1
ATOM 13158 C C . LEU D 1 271 ? 20.007 54.721 117.740 1.00 12.48 271 LEU D C 1
ATOM 13159 O O . LEU D 1 271 ? 19.232 53.809 118.017 1.00 13.03 271 LEU D O 1
ATOM 13164 N N . GLY D 1 272 ? 19.979 55.370 116.578 1.00 12.42 272 GLY D N 1
ATOM 13165 C CA . GLY D 1 272 ? 19.014 55.024 115.546 1.00 11.35 272 GLY D CA 1
ATOM 13166 C C . GLY D 1 272 ? 19.179 53.589 115.085 1.00 12.39 272 GLY D C 1
ATOM 13167 O O . GLY D 1 272 ? 18.204 52.841 114.984 1.00 13.30 272 GLY D O 1
ATOM 13168 N N . ALA D 1 273 ? 20.426 53.211 114.819 1.00 10.45 273 ALA D N 1
ATOM 13169 C CA . ALA D 1 273 ? 20.767 51.875 114.369 1.00 12.75 273 ALA D CA 1
ATOM 13170 C C . ALA D 1 273 ? 20.323 50.786 115.353 1.00 13.76 273 ALA D C 1
ATOM 13171 O O . ALA D 1 273 ? 19.694 49.808 114.951 1.00 13.91 273 ALA D O 1
ATOM 13173 N N . ASP D 1 274 ? 20.668 50.952 116.631 1.00 13.59 274 ASP D N 1
ATOM 13174 C CA . ASP D 1 274 ? 20.302 49.982 117.659 1.00 13.28 274 ASP D CA 1
ATOM 13175 C C . ASP D 1 274 ? 18.781 49.977 117.849 1.00 13.83 274 ASP D C 1
ATOM 13176 O O . ASP D 1 274 ? 18.168 48.922 118.026 1.00 13.49 274 ASP D O 1
ATOM 13181 N N . SER D 1 275 ? 18.174 51.158 117.808 1.00 13.59 275 SER D N 1
ATOM 13182 C CA . SER D 1 275 ? 16.734 51.249 117.957 1.00 15.39 275 SER D CA 1
ATOM 13183 C C . SER D 1 275 ? 16.038 50.612 116.752 1.00 15.77 275 SER D C 1
ATOM 13184 O O . SER D 1 275 ? 14.999 49.979 116.893 1.00 17.25 275 SER D O 1
ATOM 13187 N N . THR D 1 276 ? 16.633 50.765 115.577 1.00 15.52 276 THR D N 1
ATOM 13188 C CA . THR D 1 276 ? 16.079 50.194 114.362 1.00 16.06 276 THR D CA 1
ATOM 13189 C C . THR D 1 276 ? 16.106 48.667 114.454 1.00 16.58 276 THR D C 1
ATOM 13190 O O . THR D 1 276 ? 15.108 48.001 114.190 1.00 16.93 276 THR D O 1
ATOM 13194 N N . ILE D 1 277 ? 17.257 48.122 114.836 1.00 17.54 277 ILE D N 1
ATOM 13195 C CA . ILE D 1 277 ? 17.423 46.680 114.982 1.00 16.36 277 ILE D CA 1
ATOM 13196 C C . ILE D 1 277 ? 16.479 46.155 116.053 1.00 14.95 277 ILE D C 1
ATOM 13197 O O . ILE D 1 277 ? 15.872 45.106 115.898 1.00 14.16 277 ILE D O 1
ATOM 13202 N N . GLY D 1 278 ? 16.353 46.914 117.135 1.00 17.38 278 GLY D N 1
ATOM 13203 C CA . GLY D 1 278 ? 15.505 46.503 118.236 1.00 19.73 278 GLY D CA 1
ATOM 13204 C C . GLY D 1 278 ? 14.001 46.669 118.098 1.00 20.76 278 GLY D C 1
ATOM 13205 O O . GLY D 1 278 ? 13.252 45.915 118.717 1.00 22.65 278 GLY D O 1
ATOM 13206 N N . HIS D 1 279 ? 13.535 47.623 117.297 1.00 20.99 279 HIS D N 1
ATOM 13207 C CA . HIS D 1 279 ? 12.093 47.825 117.190 1.00 21.61 279 HIS D CA 1
ATOM 13208 C C . HIS D 1 279 ? 11.484 47.958 115.796 1.00 20.54 279 HIS D C 1
ATOM 13209 O O . HIS D 1 279 ? 10.261 47.952 115.660 1.00 21.16 279 HIS D O 1
ATOM 13216 N N . LEU D 1 280 ? 12.317 48.083 114.769 1.00 19.27 280 LEU D N 1
ATOM 13217 C CA . LEU D 1 280 ? 11.827 48.234 113.401 1.00 18.40 280 LEU D CA 1
ATOM 13218 C C . LEU D 1 280 ? 12.050 46.979 112.563 1.00 19.90 280 LEU D C 1
ATOM 13219 O O . LEU D 1 280 ? 11.338 46.748 111.583 1.00 18.78 280 LEU D O 1
ATOM 13224 N N . GLY D 1 281 ? 13.049 46.182 112.931 1.00 19.47 281 GLY D N 1
ATOM 13225 C CA . GLY D 1 281 ? 13.303 44.957 112.193 1.00 20.76 281 GLY D CA 1
ATOM 13226 C C . GLY D 1 281 ? 12.050 44.099 112.252 1.00 20.88 281 GLY D C 1
ATOM 13227 O O . GLY D 1 281 ? 11.528 43.840 113.336 1.00 21.36 281 GLY D O 1
ATOM 13228 N N . SER D 1 282 ? 11.558 43.657 111.099 1.00 21.14 282 SER D N 1
ATOM 13229 C CA . SER D 1 282 ? 10.345 42.847 111.064 1.00 20.29 282 SER D CA 1
ATOM 13230 C C . SER D 1 282 ? 10.478 41.640 110.131 1.00 20.73 282 SER D C 1
ATOM 13231 O O . SER D 1 282 ? 11.127 41.719 109.087 1.00 20.50 282 SER D O 1
ATOM 13234 N N . HIS D 1 283 ? 9.862 40.526 110.519 1.00 20.73 283 HIS D N 1
ATOM 13235 C CA . HIS D 1 283 ? 9.889 39.302 109.721 1.00 22.28 283 HIS D CA 1
ATOM 13236 C C . HIS D 1 283 ? 8.487 38.954 109.208 1.00 21.12 283 HIS D C 1
ATOM 13237 O O . HIS D 1 283 ? 7.516 38.961 109.968 1.00 19.17 283 HIS D O 1
ATOM 13244 N N . PRO D 1 284 ? 8.359 38.680 107.901 1.00 21.12 284 PRO D N 1
ATOM 13245 C CA . PRO D 1 284 ? 7.058 38.321 107.318 1.00 21.59 284 PRO D CA 1
ATOM 13246 C C . PRO D 1 284 ? 6.559 37.024 107.965 1.00 23.24 284 PRO D C 1
ATOM 13247 O O . PRO D 1 284 ? 7.333 36.081 108.148 1.00 25.70 284 PRO D O 1
ATOM 13251 N N . SER D 1 285 ? 5.279 36.978 108.314 1.00 23.65 285 SER D N 1
ATOM 13252 C CA . SER D 1 285 ? 4.688 35.798 108.944 1.00 24.23 285 SER D CA 1
ATOM 13253 C C . SER D 1 285 ? 4.891 34.526 108.128 1.00 24.44 285 SER D C 1
ATOM 13254 O O . SER D 1 285 ? 5.019 33.435 108.672 1.00 25.08 285 SER D O 1
ATOM 13257 N N . THR D 1 286 ? 4.918 34.669 106.815 1.00 25.83 286 THR D N 1
ATOM 13258 C CA . THR D 1 286 ? 5.080 33.521 105.943 1.00 26.49 286 THR D CA 1
ATOM 13259 C C . THR D 1 286 ? 6.509 33.365 105.461 1.00 28.17 286 THR D C 1
ATOM 13260 O O . THR D 1 286 ? 6.808 32.498 104.640 1.00 27.86 286 THR D O 1
ATOM 13264 N N . ARG D 1 287 ? 7.401 34.196 105.977 1.00 28.98 287 ARG D N 1
ATOM 13265 C CA . ARG D 1 287 ? 8.779 34.139 105.541 1.00 29.77 287 ARG D CA 1
ATOM 13266 C C . ARG D 1 287 ? 9.686 34.668 106.647 1.00 30.89 287 ARG D C 1
ATOM 13267 O O . ARG D 1 287 ? 10.272 35.746 106.538 1.00 30.08 287 ARG D O 1
ATOM 13275 N N . LYS D 1 288 ? 9.792 33.892 107.717 1.00 31.78 288 LYS D N 1
ATOM 13276 C CA . LYS D 1 288 ? 10.603 34.276 108.854 1.00 32.80 288 LYS D CA 1
ATOM 13277 C C . LYS D 1 288 ? 12.080 34.453 108.526 1.00 32.19 288 LYS D C 1
ATOM 13278 O O . LYS D 1 288 ? 12.804 35.101 109.275 1.00 32.34 288 LYS D O 1
ATOM 13284 N N . ASP D 1 289 ? 12.525 33.890 107.406 1.00 30.77 289 ASP D N 1
ATOM 13285 C CA . ASP D 1 289 ? 13.923 34.013 107.004 1.00 29.61 289 ASP D CA 1
ATOM 13286 C C . ASP D 1 289 ? 14.231 35.395 106.436 1.00 27.83 289 ASP D C 1
ATOM 13287 O O . ASP D 1 289 ? 15.392 35.742 106.237 1.00 29.25 289 ASP D O 1
ATOM 13292 N N . LEU D 1 290 ? 13.196 36.177 106.155 1.00 25.45 290 LEU D N 1
ATOM 13293 C CA . LEU D 1 290 ? 13.393 37.514 105.603 1.00 23.02 290 LEU D CA 1
ATOM 13294 C C . LEU D 1 290 ? 13.276 38.588 106.674 1.00 21.02 290 LEU D C 1
ATOM 13295 O O . LEU D 1 290 ? 12.508 38.450 107.625 1.00 18.9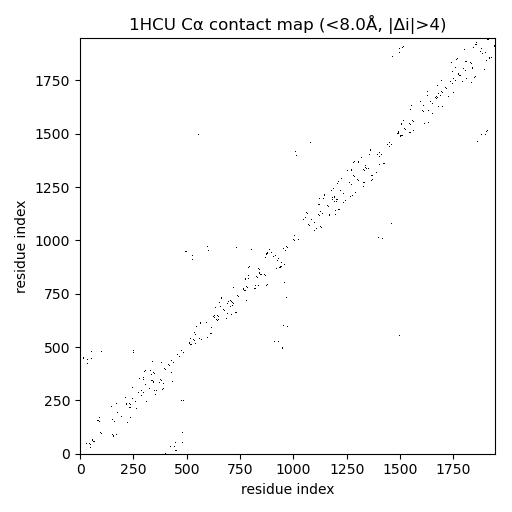6 290 LEU D O 1
ATOM 13300 N N . THR D 1 291 ? 14.045 39.659 106.509 1.00 19.82 291 THR D N 1
ATOM 13301 C CA . THR D 1 291 ? 14.017 40.768 107.446 1.00 19.12 291 THR D CA 1
ATOM 13302 C C . THR D 1 291 ? 13.824 42.080 106.696 1.00 17.85 291 THR D C 1
ATOM 13303 O O . THR D 1 291 ? 14.590 42.412 105.791 1.00 16.96 291 THR D O 1
ATOM 13307 N N . PHE D 1 292 ? 12.783 42.818 107.074 1.00 17.89 292 PHE D N 1
ATOM 13308 C CA . PHE D 1 292 ? 12.485 44.113 106.463 1.00 15.71 292 PHE D CA 1
ATOM 13309 C C . PHE D 1 292 ? 12.387 45.153 107.568 1.00 15.95 292 PHE D C 1
ATOM 13310 O O . PHE D 1 292 ? 12.351 44.817 108.752 1.00 16.86 292 PHE D O 1
ATOM 13318 N N . LEU D 1 293 ? 12.330 46.419 107.180 1.00 16.71 293 LEU D N 1
ATOM 13319 C CA . LEU D 1 293 ? 12.220 47.497 108.154 1.00 16.55 293 LEU D CA 1
ATOM 13320 C C . LEU D 1 293 ? 10.822 48.137 108.121 1.00 16.07 293 LEU D C 1
ATOM 13321 O O . LEU D 1 293 ? 10.334 48.550 107.069 1.00 15.08 293 LEU D O 1
ATOM 13326 N N . SER D 1 294 ? 10.185 48.198 109.285 1.00 15.72 294 SER D N 1
ATOM 13327 C CA . SER D 1 294 ? 8.861 48.788 109.422 1.00 15.31 294 SER D CA 1
ATOM 13328 C C . SER D 1 294 ? 8.987 50.293 109.633 1.00 16.82 294 SER D C 1
ATOM 13329 O O . SER D 1 294 ? 10.043 50.786 110.036 1.00 16.05 294 SER D O 1
ATOM 13332 N N . SER D 1 295 ? 7.904 51.015 109.357 1.00 15.89 295 SER D N 1
ATOM 13333 C CA . SER D 1 295 ? 7.872 52.456 109.560 1.00 16.14 295 SER D CA 1
ATOM 13334 C C . SER D 1 295 ? 7.347 52.617 110.987 1.00 16.46 295 SER D C 1
ATOM 13335 O O . SER D 1 295 ? 6.889 51.637 111.583 1.00 16.15 295 SER D O 1
ATOM 13338 N N . TYR D 1 296 ? 7.400 53.825 111.542 1.00 14.37 296 TYR D N 1
ATOM 13339 C CA . TYR D 1 296 ? 6.915 54.023 112.909 1.00 14.10 296 TYR D CA 1
ATOM 13340 C C . TYR D 1 296 ? 6.240 55.368 113.129 1.00 15.18 296 TYR D C 1
ATOM 13341 O O . TYR D 1 296 ? 6.408 56.309 112.358 1.00 17.80 296 TYR D O 1
ATOM 13350 N N . ASN D 1 297 ? 5.466 55.441 114.197 1.00 16.66 297 ASN D N 1
ATOM 13351 C CA . ASN D 1 297 ? 4.778 56.660 114.589 1.00 18.07 297 ASN D CA 1
ATOM 13352 C C . ASN D 1 297 ? 4.546 56.413 116.060 1.00 17.29 297 ASN D C 1
ATOM 13353 O O . ASN D 1 297 ? 3.602 55.731 116.440 1.00 19.42 297 ASN D O 1
ATOM 13358 N N . GLY D 1 298 ? 5.433 56.948 116.890 1.00 19.55 298 GLY D N 1
ATOM 13359 C CA . GLY D 1 298 ? 5.323 56.722 118.318 1.00 21.11 298 GLY D CA 1
ATOM 13360 C C . GLY D 1 298 ? 5.859 55.322 118.576 1.00 24.50 298 GLY D C 1
ATOM 13361 O O . GLY D 1 298 ? 6.716 54.837 117.830 1.00 22.94 298 GLY D O 1
ATOM 13362 N N . GLN D 1 299 ? 5.352 54.659 119.609 1.00 27.82 299 GLN D N 1
ATOM 13363 C CA . GLN D 1 299 ? 5.807 53.309 119.932 1.00 31.14 299 GLN D CA 1
ATOM 13364 C C . GLN D 1 299 ? 5.195 52.271 118.988 1.00 31.27 299 GLN D C 1
ATOM 13365 O O . GLN D 1 299 ? 5.408 51.076 119.166 1.00 33.97 299 GLN D O 1
ATOM 13371 N N . SER D 1 300 ? 4.435 52.716 117.991 1.00 29.48 300 SER D N 1
ATOM 13372 C CA . SER D 1 300 ? 3.815 51.776 117.059 1.00 27.61 300 SER D CA 1
ATOM 13373 C C . SER D 1 300 ? 4.582 51.693 115.744 1.00 26.24 300 SER D C 1
ATOM 13374 O O . SER D 1 300 ? 5.246 52.644 115.340 1.00 25.50 300 SER D O 1
ATOM 13377 N N . THR D 1 301 ? 4.486 50.548 115.078 1.00 24.69 301 THR D N 1
ATOM 13378 C CA . THR D 1 301 ? 5.176 50.354 113.809 1.00 23.54 301 THR D CA 1
ATOM 13379 C C . THR D 1 301 ? 4.251 49.750 112.767 1.00 22.74 301 THR D C 1
ATOM 13380 O O . THR D 1 301 ? 3.255 49.113 113.101 1.00 22.28 301 THR D O 1
ATOM 13384 N N . SER D 1 302 ? 4.600 49.942 111.500 1.00 21.82 302 SER D N 1
ATOM 13385 C CA . SER D 1 302 ? 3.803 49.423 110.400 1.00 22.89 302 SER D CA 1
ATOM 13386 C C . SER D 1 302 ? 4.657 48.565 109.453 1.00 23.11 302 SER D C 1
ATOM 13387 O O . SER D 1 302 ? 5.692 49.012 108.947 1.00 23.07 302 SER D O 1
ATOM 13390 N N . PRO D 1 303 ? 4.225 47.319 109.196 1.00 23.09 303 PRO D N 1
ATOM 13391 C CA . PRO D 1 303 ? 4.949 46.393 108.316 1.00 21.74 303 PRO D CA 1
ATOM 13392 C C . PRO D 1 303 ? 4.861 46.710 106.822 1.00 21.90 303 PRO D C 1
ATOM 13393 O O . PRO D 1 303 ? 4.391 45.891 106.020 1.00 21.49 303 PRO D O 1
ATOM 13397 N N . ASN D 1 304 ? 5.312 47.903 106.455 1.00 20.46 304 ASN D N 1
ATOM 13398 C CA . ASN D 1 304 ? 5.313 48.323 105.063 1.00 21.27 304 ASN D CA 1
ATOM 13399 C C . ASN D 1 304 ? 6.652 48.984 104.771 1.00 21.03 304 ASN D C 1
ATOM 13400 O O . ASN D 1 304 ? 7.236 49.636 105.638 1.00 19.78 304 ASN D O 1
ATOM 13405 N N . SER D 1 305 ? 7.154 48.806 103.558 1.00 20.27 305 SER D N 1
ATOM 13406 C CA . SER D 1 305 ? 8.426 49.407 103.200 1.00 21.18 305 SER D CA 1
ATOM 13407 C C . SER D 1 305 ? 8.489 49.519 101.685 1.00 20.74 305 SER D C 1
ATOM 13408 O O . SER D 1 305 ? 7.462 49.404 101.014 1.00 19.21 305 SER D O 1
ATOM 13411 N N . GLY D 1 306 ? 9.684 49.751 101.149 1.00 21.31 306 GLY D N 1
ATOM 13412 C CA . GLY D 1 306 ? 9.827 49.885 99.714 1.00 22.91 306 GLY D CA 1
ATOM 13413 C C . GLY D 1 306 ? 11.263 49.943 99.232 1.00 24.52 306 GLY D C 1
ATOM 13414 O O . GLY D 1 306 ? 12.196 49.691 99.992 1.00 23.43 306 GLY D O 1
ATOM 13415 N N . HIS D 1 307 ? 11.431 50.287 97.958 1.00 25.81 307 HIS D N 1
ATOM 13416 C CA . HIS D 1 307 ? 12.748 50.367 97.331 1.00 26.01 307 HIS D CA 1
ATOM 13417 C C . HIS D 1 307 ? 13.639 51.442 97.965 1.00 25.50 307 HIS D C 1
ATOM 13418 O O . HIS D 1 307 ? 14.849 51.265 98.062 1.00 25.15 307 HIS D O 1
ATOM 13425 N N . LEU D 1 308 ? 13.044 52.555 98.386 1.00 25.17 308 LEU D N 1
ATOM 13426 C CA . LEU D 1 308 ? 13.805 53.623 99.025 1.00 24.88 308 LEU D CA 1
ATOM 13427 C C . LEU D 1 308 ? 14.559 53.115 100.253 1.00 24.40 308 LEU D C 1
ATOM 13428 O O . LEU D 1 308 ? 15.745 53.400 100.419 1.00 25.41 308 LEU D O 1
ATOM 13433 N N . ALA D 1 309 ? 13.870 52.361 101.107 1.00 23.25 309 ALA D N 1
ATOM 13434 C CA . ALA D 1 309 ? 14.478 51.822 102.327 1.00 22.15 309 ALA D CA 1
ATOM 13435 C C . ALA D 1 309 ? 15.518 50.750 102.019 1.00 21.88 309 ALA D C 1
ATOM 13436 O O . ALA D 1 309 ? 16.368 50.435 102.851 1.00 21.49 309 ALA D O 1
ATOM 13438 N N . SER D 1 310 ? 15.434 50.194 100.815 1.00 21.15 310 SER D N 1
ATOM 13439 C CA . SER D 1 310 ? 16.343 49.153 100.356 1.00 20.43 310 SER D CA 1
ATOM 13440 C C . SER D 1 310 ? 17.820 49.530 100.540 1.00 20.28 310 SER D C 1
ATOM 13441 O O . SER D 1 310 ? 18.685 48.658 100.605 1.00 19.80 310 SER D O 1
ATOM 13444 N N . PHE D 1 311 ? 18.101 50.829 100.626 1.00 19.78 311 PHE D N 1
ATOM 13445 C CA . PHE D 1 311 ? 19.468 51.320 100.799 1.00 21.09 311 PHE D CA 1
ATOM 13446 C C . PHE D 1 311 ? 19.998 51.055 102.214 1.00 20.28 311 PHE D C 1
ATOM 13447 O O . PHE D 1 311 ? 21.197 51.136 102.457 1.00 20.00 311 PHE D O 1
ATOM 13455 N N . GLY D 1 312 ? 19.097 50.755 103.142 1.00 20.00 312 GLY D N 1
ATOM 13456 C CA . GLY D 1 312 ? 19.496 50.511 104.519 1.00 20.21 312 GLY D CA 1
ATOM 13457 C C . GLY D 1 312 ? 20.618 49.505 104.713 1.00 20.19 312 GLY D C 1
ATOM 13458 O O . GLY D 1 312 ? 21.512 49.706 105.540 1.00 17.52 312 GLY D O 1
ATOM 13459 N N . GLY D 1 313 ? 20.565 48.411 103.960 1.00 20.77 313 GLY D N 1
ATOM 13460 C CA . GLY D 1 313 ? 21.588 47.389 104.074 1.00 20.18 313 GLY D CA 1
ATOM 13461 C C . GLY D 1 313 ? 22.984 47.960 103.950 1.00 20.95 313 GLY D C 1
ATOM 13462 O O . GLY D 1 313 ? 23.836 47.742 104.815 1.00 19.69 313 GLY D O 1
ATOM 13463 N N . GLY D 1 314 ? 23.215 48.704 102.874 1.00 21.26 314 GLY D N 1
ATOM 13464 C CA . GLY D 1 314 ? 24.523 49.290 102.660 1.00 21.30 314 GLY D CA 1
ATOM 13465 C C . GLY D 1 314 ? 24.938 50.239 103.770 1.00 21.45 314 GLY D C 1
ATOM 13466 O O . GLY D 1 314 ? 26.106 50.281 104.165 1.00 22.09 314 GLY D O 1
ATOM 13467 N N . ASN D 1 315 ? 23.984 51.002 104.286 1.00 19.71 315 ASN D N 1
ATOM 13468 C CA . ASN D 1 315 ? 24.289 51.953 105.336 1.00 18.80 315 ASN D CA 1
ATOM 13469 C C . ASN D 1 315 ? 24.673 51.257 106.645 1.00 18.62 315 ASN D C 1
ATOM 13470 O O . ASN D 1 315 ? 25.578 51.710 107.347 1.00 19.29 315 ASN D O 1
ATOM 13475 N N . PHE D 1 316 ? 24.005 50.155 106.973 1.00 16.82 316 PHE D N 1
ATOM 13476 C CA . PHE D 1 316 ? 24.342 49.442 108.196 1.00 18.00 316 PHE D CA 1
ATOM 13477 C C . PHE D 1 316 ? 25.723 48.808 108.071 1.00 20.07 316 PHE D C 1
ATOM 13478 O O . PHE D 1 316 ? 26.481 48.754 109.042 1.00 18.42 316 PHE D O 1
ATOM 13486 N N . ILE D 1 317 ? 26.040 48.331 106.868 1.00 20.64 317 ILE D N 1
ATOM 13487 C CA . ILE D 1 317 ? 27.331 47.716 106.602 1.00 21.49 317 ILE D CA 1
ATOM 13488 C C . ILE D 1 317 ? 28.425 48.765 106.788 1.00 22.35 317 ILE D C 1
ATOM 13489 O O . ILE D 1 317 ? 29.425 48.523 107.462 1.00 23.66 317 ILE D O 1
ATOM 13494 N N . LEU D 1 318 ? 28.227 49.936 106.199 1.00 21.42 318 LEU D N 1
ATOM 13495 C CA . LEU D 1 318 ? 29.202 50.999 106.331 1.00 22.39 318 LEU D CA 1
ATOM 13496 C C . LEU D 1 318 ? 29.433 51.294 107.811 1.00 24.40 318 LEU D C 1
ATOM 13497 O O . LEU D 1 318 ? 30.576 51.370 108.272 1.00 24.86 318 LEU D O 1
ATOM 13502 N N . GLY D 1 319 ? 28.339 51.456 108.552 1.00 24.94 319 GLY D N 1
ATOM 13503 C CA . GLY D 1 319 ? 28.442 51.747 109.969 1.00 24.48 319 GLY D CA 1
ATOM 13504 C C . GLY D 1 319 ? 29.302 50.728 110.684 1.00 24.67 319 GLY D C 1
ATOM 13505 O O . GLY D 1 319 ? 30.174 51.080 111.484 1.00 24.78 319 GLY D O 1
ATOM 13506 N N . GLY D 1 320 ? 29.055 49.457 110.385 1.00 23.85 320 GLY D N 1
ATOM 13507 C CA . GLY D 1 320 ? 29.808 48.385 111.003 1.00 24.23 320 GLY D CA 1
ATOM 13508 C C . GLY D 1 320 ? 31.277 48.433 110.641 1.00 24.60 320 GLY D C 1
ATOM 13509 O O . GLY D 1 320 ? 32.133 48.092 111.458 1.00 24.93 320 GLY D O 1
ATOM 13510 N N . ILE D 1 321 ? 31.568 48.862 109.416 1.00 24.17 321 ILE D N 1
ATOM 13511 C CA . ILE D 1 321 ? 32.939 48.955 108.936 1.00 23.41 321 ILE D CA 1
ATOM 13512 C C . ILE D 1 321 ? 33.747 49.979 109.721 1.00 23.27 321 ILE D C 1
ATOM 13513 O O . ILE D 1 321 ? 34.767 49.650 110.322 1.00 22.34 321 ILE D O 1
ATOM 13518 N N . LEU D 1 322 ? 33.290 51.222 109.738 1.00 24.26 322 LEU D N 1
ATOM 13519 C CA . LEU D 1 322 ? 34.036 52.246 110.449 1.00 25.52 322 LEU D CA 1
ATOM 13520 C C . LEU D 1 322 ? 33.950 52.178 111.966 1.00 25.87 322 LEU D C 1
ATOM 13521 O O . LEU D 1 322 ? 34.722 52.838 112.657 1.00 26.45 322 LEU D O 1
ATOM 13526 N N . LEU D 1 323 ? 33.036 51.365 112.485 1.00 26.22 323 LEU D N 1
ATOM 13527 C CA . LEU D 1 323 ? 32.892 51.211 113.932 1.00 25.49 323 LEU D CA 1
ATOM 13528 C C . LEU D 1 323 ? 33.416 49.850 114.346 1.00 26.39 323 LEU D C 1
ATOM 13529 O O . LEU D 1 323 ? 33.480 49.537 115.534 1.00 26.33 323 LEU D O 1
ATOM 13534 N N . ASN D 1 324 ? 33.787 49.043 113.357 1.00 27.31 324 ASN D N 1
ATOM 13535 C CA . ASN D 1 324 ? 34.290 47.700 113.611 1.00 29.67 324 ASN D CA 1
ATOM 13536 C C . ASN D 1 324 ? 33.319 46.891 114.460 1.00 30.56 324 ASN D C 1
ATOM 13537 O O . ASN D 1 324 ? 33.721 46.225 115.416 1.00 30.61 324 ASN D O 1
ATOM 13542 N N . GLU D 1 325 ? 32.037 46.963 114.111 1.00 30.74 325 GLU D N 1
ATOM 13543 C CA . GLU D 1 325 ? 30.995 46.232 114.821 1.00 31.31 325 GLU D CA 1
ATOM 13544 C C . GLU D 1 325 ? 30.337 45.240 113.867 1.00 31.55 325 GLU D C 1
ATOM 13545 O O . GLU D 1 325 ? 29.576 45.626 112.973 1.00 32.05 325 GLU D O 1
ATOM 13551 N N . GLN D 1 326 ? 30.633 43.960 114.060 1.00 30.89 326 GLN D N 1
ATOM 13552 C CA . GLN D 1 326 ? 30.081 42.924 113.199 1.00 31.21 326 GLN D CA 1
ATOM 13553 C C . GLN D 1 326 ? 28.557 42.879 113.250 1.00 30.75 326 GLN D C 1
ATOM 13554 O O . GLN D 1 326 ? 27.916 42.513 112.265 1.00 29.38 326 GLN D O 1
ATOM 13560 N N . LYS D 1 327 ? 27.981 43.253 114.393 1.00 30.06 327 LYS D N 1
ATOM 13561 C CA . LYS D 1 327 ? 26.527 43.239 114.553 1.00 29.55 327 LYS D CA 1
ATOM 13562 C C . LYS D 1 327 ? 25.836 44.087 113.484 1.00 26.84 327 LYS D C 1
ATOM 13563 O O . LYS D 1 327 ? 24.793 43.705 112.964 1.00 26.52 327 LYS D O 1
ATOM 13569 N N . TYR D 1 328 ? 26.434 45.228 113.152 1.00 23.80 328 TYR D N 1
ATOM 13570 C CA . TYR D 1 328 ? 25.880 46.131 112.148 1.00 22.74 328 TYR D CA 1
ATOM 13571 C C . TYR D 1 328 ? 26.025 45.582 110.734 1.00 21.90 328 TYR D C 1
ATOM 13572 O O . TYR D 1 328 ? 25.125 45.742 109.906 1.00 22.09 328 TYR D O 1
ATOM 13581 N N . ILE D 1 329 ? 27.162 44.944 110.469 1.00 21.20 329 ILE D N 1
ATOM 13582 C CA . ILE D 1 329 ? 27.448 44.344 109.167 1.00 20.87 329 ILE D CA 1
ATOM 13583 C C . ILE D 1 329 ? 26.539 43.132 108.926 1.00 20.83 329 ILE D C 1
ATOM 13584 O O . ILE D 1 329 ? 26.001 42.971 107.830 1.00 19.09 329 ILE D O 1
ATOM 13589 N N . ASP D 1 330 ? 26.373 42.282 109.942 1.00 18.35 330 ASP D N 1
ATOM 13590 C CA . ASP D 1 330 ? 25.513 41.113 109.793 1.00 19.86 330 ASP D CA 1
ATOM 13591 C C . ASP D 1 330 ? 24.097 41.584 109.488 1.00 19.52 330 ASP D C 1
ATOM 13592 O O . ASP D 1 330 ? 23.452 41.083 108.574 1.00 20.72 330 ASP D O 1
ATOM 13597 N N . PHE D 1 331 ? 23.613 42.545 110.267 1.00 19.11 331 PHE D N 1
ATOM 13598 C CA . PHE D 1 331 ? 22.271 43.060 110.054 1.00 18.36 331 PHE D CA 1
ATOM 13599 C C . PHE D 1 331 ? 22.135 43.597 108.631 1.00 17.99 331 PHE D C 1
ATOM 13600 O O . PHE D 1 331 ? 21.178 43.272 107.941 1.00 19.68 331 PHE D O 1
ATOM 13608 N N . GLY D 1 332 ? 23.099 44.399 108.190 1.00 17.12 332 GLY D N 1
ATOM 13609 C CA . GLY D 1 332 ? 23.043 44.942 106.846 1.00 18.77 332 GLY D CA 1
ATOM 13610 C C . GLY D 1 332 ? 22.960 43.846 105.795 1.00 20.62 332 GLY D C 1
ATOM 13611 O O . GLY D 1 332 ? 22.219 43.960 104.812 1.00 18.75 332 GLY D O 1
ATOM 13612 N N . ILE D 1 333 ? 23.728 42.780 106.004 1.00 21.08 333 ILE D N 1
ATOM 13613 C CA . ILE D 1 333 ? 23.738 41.653 105.084 1.00 21.78 333 ILE D CA 1
ATOM 13614 C C . ILE D 1 333 ? 22.335 41.045 105.011 1.00 21.91 333 ILE D C 1
ATOM 13615 O O . ILE D 1 333 ? 21.865 40.670 103.937 1.00 20.85 333 ILE D O 1
ATOM 13620 N N . LYS D 1 334 ? 21.664 40.966 106.154 1.00 22.00 334 LYS D N 1
ATOM 13621 C CA . LYS D 1 334 ? 20.319 40.410 106.201 1.00 23.55 334 LYS D CA 1
ATOM 13622 C C . LYS D 1 334 ? 19.322 41.280 105.432 1.00 22.34 334 LYS D C 1
ATOM 13623 O O . LYS D 1 334 ? 18.414 40.757 104.785 1.00 22.14 334 LYS D O 1
ATOM 13629 N N . LEU D 1 335 ? 19.498 42.599 105.493 1.00 20.08 335 LEU D N 1
ATOM 13630 C CA . LEU D 1 335 ? 18.609 43.521 104.783 1.00 19.66 335 LEU D CA 1
ATOM 13631 C C . LEU D 1 335 ? 18.871 43.465 103.283 1.00 19.72 335 LEU D C 1
ATOM 13632 O O . LEU D 1 335 ? 17.929 43.464 102.481 1.00 20.50 335 LEU D O 1
ATOM 13637 N N . ALA D 1 336 ? 20.150 43.422 102.910 1.00 19.45 336 ALA D N 1
ATOM 13638 C CA . ALA D 1 336 ? 20.537 43.364 101.500 1.00 20.93 336 ALA D CA 1
ATOM 13639 C C . ALA D 1 336 ? 19.915 42.144 100.828 1.00 21.37 336 ALA D C 1
ATOM 13640 O O . ALA D 1 336 ? 19.294 42.255 99.768 1.00 20.69 336 ALA D O 1
ATOM 13642 N N . SER D 1 337 ? 20.078 40.982 101.450 1.00 20.75 337 SER D N 1
ATOM 13643 C CA . SER D 1 337 ? 19.523 39.762 100.894 1.00 21.78 337 SER D CA 1
ATOM 13644 C C . SER D 1 337 ? 17.993 39.814 100.926 1.00 21.92 337 SER D C 1
ATOM 13645 O O . SER D 1 337 ? 17.339 39.474 99.942 1.00 21.41 337 SER D O 1
ATOM 13648 N N . SER D 1 338 ? 17.430 40.257 102.048 1.00 21.93 338 SER D N 1
ATOM 13649 C CA . SER D 1 338 ? 15.982 40.345 102.191 1.00 20.72 338 SER D CA 1
ATOM 13650 C C . SER D 1 338 ? 15.351 41.257 101.145 1.00 22.31 338 SER D C 1
ATOM 13651 O O . SER D 1 338 ? 14.381 40.868 100.490 1.00 22.33 338 SER D O 1
ATOM 13654 N N . TYR D 1 339 ? 15.887 42.465 100.981 1.00 20.50 339 TYR D N 1
ATOM 13655 C CA . TYR D 1 339 ? 15.322 43.362 99.983 1.00 20.94 339 TYR D CA 1
ATOM 13656 C C . TYR D 1 339 ? 15.545 42.826 98.573 1.00 21.66 339 TYR D C 1
ATOM 13657 O O . TYR D 1 339 ? 14.771 43.127 97.660 1.00 21.20 339 TYR D O 1
ATOM 13666 N N . PHE D 1 340 ? 16.586 42.019 98.392 1.00 20.10 340 PHE D N 1
ATOM 13667 C CA . PHE D 1 340 ? 16.836 41.447 97.078 1.00 21.79 340 PHE D CA 1
ATOM 13668 C C . PHE D 1 340 ? 15.804 40.346 96.796 1.00 21.73 340 PHE D C 1
ATOM 13669 O O . PHE D 1 340 ? 15.449 40.101 95.647 1.00 22.46 340 PHE D O 1
ATOM 13677 N N . GLY D 1 341 ? 15.328 39.680 97.843 1.00 21.89 341 GLY D N 1
ATOM 13678 C CA . GLY D 1 341 ? 14.327 38.646 97.644 1.00 22.89 341 GLY D CA 1
ATOM 13679 C C . GLY D 1 341 ? 13.120 39.274 96.965 1.00 23.28 341 GLY D C 1
ATOM 13680 O O . GLY D 1 341 ? 12.357 38.612 96.263 1.00 25.59 341 GLY D O 1
ATOM 13681 N N . THR D 1 342 ? 12.968 40.575 97.179 1.00 22.59 342 THR D N 1
ATOM 13682 C CA . THR D 1 342 ? 11.880 41.367 96.625 1.00 22.33 342 THR D CA 1
ATOM 13683 C C . THR D 1 342 ? 12.021 41.496 95.115 1.00 23.00 342 THR D C 1
ATOM 13684 O O . THR D 1 342 ? 11.040 41.666 94.390 1.00 23.05 342 THR D O 1
ATOM 13688 N N . TYR D 1 343 ? 13.261 41.401 94.656 1.00 22.67 343 TYR D N 1
ATOM 13689 C CA . TYR D 1 343 ? 13.583 41.479 93.243 1.00 21.28 343 TYR D CA 1
ATOM 13690 C C . TYR D 1 343 ? 13.340 40.155 92.528 1.00 23.02 343 TYR D C 1
ATOM 13691 O O . TYR D 1 343 ? 12.558 40.096 91.582 1.00 22.20 343 TYR D O 1
ATOM 13700 N N . THR D 1 344 ? 14.017 39.097 92.980 1.00 24.24 344 THR D N 1
ATOM 13701 C CA . THR D 1 344 ? 13.911 37.786 92.335 1.00 27.07 344 THR D CA 1
ATOM 13702 C C . THR D 1 344 ? 12.591 37.052 92.396 1.00 26.07 344 THR D C 1
ATOM 13703 O O . THR D 1 344 ? 12.389 36.094 91.651 1.00 27.11 344 THR D O 1
ATOM 13707 N N . GLN D 1 345 ? 11.700 37.485 93.275 1.00 25.67 345 GLN D N 1
ATOM 13708 C CA . GLN D 1 345 ? 10.417 36.826 93.413 1.00 24.79 345 GLN D CA 1
ATOM 13709 C C . GLN D 1 345 ? 9.284 37.383 92.552 1.00 25.37 345 GLN D C 1
ATOM 13710 O O . GLN D 1 345 ? 8.166 36.874 92.602 1.00 26.46 345 GLN D O 1
ATOM 13716 N N . THR D 1 346 ? 9.568 38.417 91.760 1.00 24.21 346 THR D N 1
ATOM 13717 C CA . THR D 1 346 ? 8.554 38.991 90.872 1.00 23.55 346 THR D CA 1
ATOM 13718 C C . THR D 1 346 ? 8.810 38.479 89.458 1.00 24.18 346 THR D C 1
ATOM 13719 O O . THR D 1 346 ? 9.927 38.078 89.131 1.00 23.14 346 THR D O 1
ATOM 13723 N N . ALA D 1 347 ? 7.779 38.512 88.621 1.00 25.06 347 ALA D N 1
ATOM 13724 C CA . ALA D 1 347 ? 7.889 38.051 87.240 1.00 25.14 347 ALA D CA 1
ATOM 13725 C C . ALA D 1 347 ? 9.033 38.727 86.485 1.00 25.43 347 ALA D C 1
ATOM 13726 O O . ALA D 1 347 ? 9.818 38.065 85.807 1.00 26.21 347 ALA D O 1
ATOM 13728 N N . SER D 1 348 ? 9.128 40.046 86.609 1.00 25.23 348 SER D N 1
ATOM 13729 C CA . SER D 1 348 ? 10.173 40.803 85.924 1.00 24.85 348 SER D CA 1
ATOM 13730 C C . SER D 1 348 ? 11.557 40.636 86.546 1.00 23.91 348 SER D C 1
ATOM 13731 O O . SER D 1 348 ? 12.562 40.989 85.931 1.00 22.69 348 SER D O 1
ATOM 13734 N N . GLY D 1 349 ? 11.604 40.104 87.762 1.00 22.59 349 GLY D N 1
ATOM 13735 C CA . GLY D 1 349 ? 12.874 39.943 88.439 1.00 20.35 349 GLY D CA 1
ATOM 13736 C C . GLY D 1 349 ? 13.333 41.279 89.005 1.00 19.27 349 GLY D C 1
ATOM 13737 O O . GLY D 1 349 ? 14.479 41.431 89.409 1.00 20.65 349 GLY D O 1
ATOM 13738 N N . ILE D 1 350 ? 12.430 42.253 89.034 1.00 18.31 350 ILE D N 1
ATOM 13739 C CA . ILE D 1 350 ? 12.733 43.589 89.544 1.00 18.02 350 ILE D CA 1
ATOM 13740 C C . ILE D 1 350 ? 11.853 43.894 90.753 1.00 17.57 350 ILE D C 1
ATOM 13741 O O . ILE D 1 350 ? 10.699 43.469 90.801 1.00 16.87 350 ILE D O 1
ATOM 13746 N N . GLY D 1 351 ? 12.396 44.623 91.728 1.00 15.72 351 GLY D N 1
ATOM 13747 C CA . GLY D 1 351 ? 11.625 44.944 92.916 1.00 13.46 351 GLY D CA 1
ATOM 13748 C C . GLY D 1 351 ? 10.655 46.100 92.753 1.00 13.14 351 GLY D C 1
ATOM 13749 O O . GLY D 1 351 ? 10.902 47.011 91.968 1.00 14.07 351 GLY D O 1
ATOM 13750 N N . PRO D 1 352 ? 9.540 46.098 93.497 1.00 12.48 352 PRO D N 1
ATOM 13751 C CA . PRO D 1 352 ? 8.516 47.151 93.443 1.00 13.41 352 PRO D CA 1
ATOM 13752 C C . PRO D 1 352 ? 8.883 48.402 94.257 1.00 15.17 352 PRO D C 1
ATOM 13753 O O . PRO D 1 352 ? 9.773 48.356 95.102 1.00 16.49 352 PRO D O 1
ATOM 13757 N N . GLU D 1 353 ? 8.184 49.509 94.003 1.00 16.73 353 GLU D N 1
ATOM 13758 C CA . GLU D 1 353 ? 8.413 50.760 94.732 1.00 16.49 353 GLU D CA 1
ATOM 13759 C C . GLU D 1 353 ? 8.029 50.561 96.190 1.00 16.62 353 GLU D C 1
ATOM 13760 O O . GLU D 1 353 ? 8.736 51.001 97.097 1.00 14.65 353 GLU D O 1
ATOM 13766 N N . GLY D 1 354 ? 6.889 49.912 96.403 1.00 16.20 354 GLY D N 1
ATOM 13767 C CA . GLY D 1 354 ? 6.425 49.660 97.754 1.00 16.93 354 GLY D CA 1
ATOM 13768 C C . GLY D 1 354 ? 5.893 48.250 97.923 1.00 17.77 354 GLY D C 1
ATOM 13769 O O . GLY D 1 354 ? 5.350 47.669 96.984 1.00 17.84 354 GLY D O 1
ATOM 13770 N N . PHE D 1 355 ? 6.065 47.693 99.119 1.00 17.50 355 PHE D N 1
ATOM 13771 C CA . PHE D 1 355 ? 5.577 46.356 99.422 1.00 16.85 355 PHE D CA 1
ATOM 13772 C C . PHE D 1 355 ? 5.227 46.291 100.901 1.00 18.03 355 PHE D C 1
ATOM 13773 O O . PHE D 1 355 ? 5.614 47.169 101.676 1.00 16.00 355 PHE D O 1
ATOM 13781 N N . ALA D 1 356 ? 4.487 45.259 101.293 1.00 18.77 356 ALA D N 1
ATOM 13782 C CA . ALA D 1 356 ? 4.074 45.113 102.685 1.00 19.92 356 ALA D CA 1
ATOM 13783 C C . ALA D 1 356 ? 4.025 43.644 103.087 1.00 19.78 356 ALA D C 1
ATOM 13784 O O . ALA D 1 356 ? 4.096 42.768 102.228 1.00 19.73 356 ALA D O 1
ATOM 13786 N N . TRP D 1 357 ? 3.909 43.382 104.389 1.00 19.35 357 TRP D N 1
ATOM 13787 C CA . TRP D 1 357 ? 3.835 42.008 104.892 1.00 20.75 357 TRP D CA 1
ATOM 13788 C C . TRP D 1 357 ? 3.114 41.977 106.240 1.00 20.44 357 TRP D C 1
ATOM 13789 O O . TRP D 1 357 ? 2.651 43.010 106.727 1.00 21.03 357 TRP D O 1
ATOM 13800 N N . VAL D 1 358 ? 2.992 40.790 106.824 1.00 20.97 358 VAL D N 1
ATOM 13801 C CA . VAL D 1 358 ? 2.345 40.643 108.125 1.00 20.31 358 VAL D CA 1
ATOM 13802 C C . VAL D 1 358 ? 3.458 40.321 109.116 1.00 21.79 358 VAL D C 1
ATOM 13803 O O . VAL D 1 358 ? 4.235 39.390 108.893 1.00 20.06 358 VAL D O 1
ATOM 13807 N N . ASP D 1 359 ? 3.550 41.100 110.193 1.00 23.09 359 ASP D N 1
ATOM 13808 C CA . ASP D 1 359 ? 4.592 40.885 111.197 1.00 25.49 359 ASP D CA 1
ATOM 13809 C C . ASP D 1 359 ? 4.458 39.524 111.862 1.00 25.67 359 ASP D C 1
ATOM 13810 O O . ASP D 1 359 ? 3.431 39.224 112.470 1.00 25.63 359 ASP D O 1
ATOM 13815 N N . SER D 1 360 ? 5.507 38.713 111.759 1.00 25.41 360 SER D N 1
ATOM 13816 C CA . SER D 1 360 ? 5.512 37.366 112.332 1.00 26.66 360 SER D CA 1
ATOM 13817 C C . SER D 1 360 ? 5.274 37.315 113.840 1.00 26.77 360 SER D C 1
ATOM 13818 O O . SER D 1 360 ? 4.823 36.299 114.361 1.00 28.67 360 SER D O 1
ATOM 13821 N N . VAL D 1 361 ? 5.574 38.401 114.542 1.00 27.55 361 VAL D N 1
ATOM 13822 C CA . VAL D 1 361 ? 5.385 38.432 115.989 1.00 28.45 361 VAL D CA 1
ATOM 13823 C C . VAL D 1 361 ? 4.046 39.030 116.422 1.00 29.22 361 VAL D C 1
ATOM 13824 O O . VAL D 1 361 ? 3.211 38.339 116.997 1.00 30.10 361 VAL D O 1
ATOM 13828 N N . THR D 1 362 ? 3.852 40.316 116.145 1.00 29.32 362 THR D N 1
ATOM 13829 C CA . THR D 1 362 ? 2.626 41.020 116.511 1.00 28.68 362 THR D CA 1
ATOM 13830 C C . THR D 1 362 ? 1.442 40.708 115.602 1.00 29.80 362 THR D C 1
ATOM 13831 O O . THR D 1 362 ? 0.290 40.951 115.967 1.00 30.01 362 THR D O 1
ATOM 13835 N N . GLY D 1 363 ? 1.727 40.189 114.412 1.00 30.10 363 GLY D N 1
ATOM 13836 C CA . GLY D 1 363 ? 0.661 39.878 113.476 1.00 29.62 363 GLY D CA 1
ATOM 13837 C C . GLY D 1 363 ? -0.036 41.135 112.983 1.00 29.11 363 GLY D C 1
ATOM 13838 O O . GLY D 1 363 ? -1.243 41.136 112.739 1.00 28.55 363 GLY D O 1
ATOM 13839 N N . ALA D 1 364 ? 0.730 42.211 112.842 1.00 27.83 364 ALA D N 1
ATOM 13840 C CA . ALA D 1 364 ? 0.186 43.480 112.385 1.00 27.07 364 ALA D CA 1
ATOM 13841 C C . ALA D 1 364 ? 0.397 43.654 110.895 1.00 25.06 364 ALA D C 1
ATOM 13842 O O . ALA D 1 364 ? 1.278 43.036 110.308 1.00 24.93 364 ALA D O 1
ATOM 13844 N N . GLY D 1 365 ? -0.416 44.508 110.289 1.00 24.66 365 GLY D N 1
ATOM 13845 C CA . GLY D 1 365 ? -0.287 44.754 108.868 1.00 24.68 365 GLY D CA 1
ATOM 13846 C C . GLY D 1 365 ? -1.496 44.306 108.083 1.00 24.69 365 GLY D C 1
ATOM 13847 O O . GLY D 1 365 ? -1.574 44.516 106.880 1.00 24.07 365 GLY D O 1
ATOM 13848 N N . GLY D 1 366 ? -2.452 43.693 108.768 1.00 25.50 366 GLY D N 1
ATOM 13849 C CA . GLY D 1 366 ? -3.641 43.231 108.086 1.00 25.36 366 GLY D CA 1
ATOM 13850 C C . GLY D 1 366 ? -3.371 41.963 107.307 1.00 25.43 366 GLY D C 1
ATOM 13851 O O . GLY D 1 366 ? -2.731 41.037 107.807 1.00 26.72 366 GLY D O 1
ATOM 13852 N N . SER D 1 367 ? -3.847 41.930 106.071 1.00 25.66 367 SER D N 1
ATOM 13853 C CA . SER D 1 367 ? -3.682 40.759 105.227 1.00 26.50 367 SER D CA 1
ATOM 13854 C C . SER D 1 367 ? -3.525 41.150 103.759 1.00 25.33 367 SER D C 1
ATOM 13855 O O . SER D 1 367 ? -3.952 42.227 103.344 1.00 24.51 367 SER D O 1
ATOM 13858 N N . PRO D 1 368 ? -2.914 40.267 102.954 1.00 24.42 368 PRO D N 1
ATOM 13859 C CA . PRO D 1 368 ? -2.674 40.473 101.525 1.00 23.01 368 PRO D CA 1
ATOM 13860 C C . PRO D 1 368 ? -3.950 40.635 100.725 1.00 21.77 368 PRO D C 1
ATOM 13861 O O . PRO D 1 368 ? -4.998 40.088 101.079 1.00 21.11 368 PRO D O 1
ATOM 13865 N N . PRO D 1 369 ? -3.885 41.408 99.639 1.00 19.82 369 PRO D N 1
ATOM 13866 C CA . PRO D 1 369 ? -5.089 41.578 98.825 1.00 19.94 369 PRO D CA 1
ATOM 13867 C C . PRO D 1 369 ? -5.355 40.222 98.169 1.00 18.99 369 PRO D C 1
ATOM 13868 O O . PRO D 1 369 ? -4.426 39.483 97.857 1.00 17.29 369 PRO D O 1
ATOM 13872 N N . SER D 1 370 ? -6.625 39.897 97.983 1.00 20.62 370 SER D N 1
ATOM 13873 C CA . SER D 1 370 ? -7.026 38.621 97.399 1.00 20.59 370 SER D CA 1
ATOM 13874 C C . SER D 1 370 ? -6.227 38.162 96.165 1.00 19.48 370 SER D C 1
ATOM 13875 O O . SER D 1 370 ? -5.880 36.992 96.063 1.00 18.56 370 SER D O 1
ATOM 13878 N N . SER D 1 371 ? -5.942 39.069 95.231 1.00 19.11 371 SER D N 1
ATOM 13879 C CA . SER D 1 371 ? -5.197 38.703 94.024 1.00 18.89 371 SER D CA 1
ATOM 13880 C C . SER D 1 371 ? -3.731 38.365 94.295 1.00 19.11 371 SER D C 1
ATOM 13881 O O . SER D 1 371 ? -3.036 37.836 93.427 1.00 17.65 371 SER D O 1
ATOM 13884 N N . GLN D 1 372 ? -3.253 38.678 95.490 1.00 18.50 372 GLN D N 1
ATOM 13885 C CA . GLN D 1 372 ? -1.868 38.382 95.826 1.00 18.55 372 GLN D CA 1
ATOM 13886 C C . GLN D 1 372 ? -1.779 37.437 97.013 1.00 18.75 372 GLN D C 1
ATOM 13887 O O . GLN D 1 372 ? -0.692 37.187 97.528 1.00 18.91 372 GLN D O 1
ATOM 13893 N N . SER D 1 373 ? -2.922 36.906 97.437 1.00 18.56 373 SER D N 1
ATOM 13894 C CA . SER D 1 373 ? -2.956 35.996 98.574 1.00 20.61 373 SER D CA 1
ATOM 13895 C C . SER D 1 373 ? -1.970 34.846 98.428 1.00 22.03 373 SER D C 1
ATOM 13896 O O . SER D 1 373 ? -1.184 34.571 99.334 1.00 23.60 373 SER D O 1
ATOM 13899 N N . GLY D 1 374 ? -2.023 34.163 97.292 1.00 22.52 374 GLY D N 1
ATOM 13900 C CA . GLY D 1 374 ? -1.124 33.051 97.070 1.00 22.71 374 GLY D CA 1
ATOM 13901 C C . GLY D 1 374 ? 0.324 33.500 97.049 1.00 22.83 374 GLY D C 1
ATOM 13902 O O . GLY D 1 374 ? 1.191 32.858 97.648 1.00 23.16 374 GLY D O 1
ATOM 13903 N N . PHE D 1 375 ? 0.588 34.611 96.369 1.00 21.47 375 PHE D N 1
ATOM 13904 C CA . PHE D 1 375 ? 1.943 35.140 96.268 1.00 20.31 375 PHE D CA 1
ATOM 13905 C C . PHE D 1 375 ? 2.584 35.371 97.636 1.00 21.29 375 PHE D C 1
ATOM 13906 O O . PHE D 1 375 ? 3.729 34.978 97.861 1.00 21.84 375 PHE D O 1
ATOM 13914 N N . TYR D 1 376 ? 1.842 35.990 98.552 1.00 20.79 376 TYR D N 1
ATOM 13915 C CA . TYR D 1 376 ? 2.369 36.280 99.877 1.00 21.79 376 TYR D CA 1
ATOM 13916 C C . TYR D 1 376 ? 2.790 35.052 100.673 1.00 23.06 376 TYR D C 1
ATOM 13917 O O . TYR D 1 376 ? 3.678 35.139 101.521 1.00 22.56 376 TYR D O 1
ATOM 13926 N N . SER D 1 377 ? 2.152 33.915 100.415 1.00 24.20 377 SER D N 1
ATOM 13927 C CA . SER D 1 377 ? 2.474 32.688 101.139 1.00 25.20 377 SER D CA 1
ATOM 13928 C C . SER D 1 377 ? 3.826 32.099 100.794 1.00 24.56 377 SER D C 1
ATOM 13929 O O . SER D 1 377 ? 4.411 31.373 101.600 1.00 27.11 377 SER D O 1
ATOM 13932 N N . SER D 1 378 ? 4.327 32.387 99.601 1.00 22.10 378 SER D N 1
ATOM 13933 C CA . SER D 1 378 ? 5.622 31.845 99.236 1.00 23.64 378 SER D CA 1
ATOM 13934 C C . SER D 1 378 ? 6.687 32.931 99.111 1.00 22.43 378 SER D C 1
ATOM 13935 O O . SER D 1 378 ? 7.862 32.674 99.356 1.00 22.88 378 SER D O 1
ATOM 13938 N N . ALA D 1 379 ? 6.272 34.142 98.749 1.00 21.42 379 ALA D N 1
ATOM 13939 C CA . ALA D 1 379 ? 7.212 35.247 98.570 1.00 21.07 379 ALA D CA 1
ATOM 13940 C C . ALA D 1 379 ? 7.558 35.972 99.873 1.00 20.33 379 ALA D C 1
ATOM 13941 O O . ALA D 1 379 ? 8.687 36.424 100.057 1.00 18.56 379 ALA D O 1
ATOM 13943 N N . GLY D 1 380 ? 6.579 36.080 100.764 1.00 19.07 380 GLY D N 1
ATOM 13944 C CA . GLY D 1 380 ? 6.805 36.746 102.027 1.00 18.83 380 GLY D CA 1
ATOM 13945 C C . GLY D 1 380 ? 6.455 38.223 101.987 1.00 19.47 380 GLY D C 1
ATOM 13946 O O . GLY D 1 380 ? 6.804 38.972 102.895 1.00 19.22 380 GLY D O 1
ATOM 13947 N N . PHE D 1 381 ? 5.769 38.650 100.933 1.00 18.41 381 PHE D N 1
ATOM 13948 C CA . PHE D 1 381 ? 5.372 40.045 100.806 1.00 19.43 381 PHE D CA 1
ATOM 13949 C C . PHE D 1 381 ? 4.395 40.209 99.651 1.00 20.77 381 PHE D C 1
ATOM 13950 O O . PHE D 1 381 ? 4.169 39.282 98.877 1.00 22.08 381 PHE D O 1
ATOM 13958 N N . TRP D 1 382 ? 3.800 41.387 99.549 1.00 21.21 382 TRP D N 1
ATOM 13959 C CA . TRP D 1 382 ? 2.887 41.663 98.461 1.00 20.03 382 TRP D CA 1
ATOM 13960 C C . TRP D 1 382 ? 3.140 43.096 98.029 1.00 20.67 382 TRP D C 1
ATOM 13961 O O . TRP D 1 382 ? 3.450 43.956 98.859 1.00 20.19 382 TRP D O 1
ATOM 13972 N N . VAL D 1 383 ? 3.031 43.333 96.724 1.00 20.21 383 VAL D N 1
ATOM 13973 C CA . VAL D 1 383 ? 3.254 44.653 96.145 1.00 19.71 383 VAL D CA 1
ATOM 13974 C C . VAL D 1 383 ? 2.146 45.665 96.452 1.00 19.84 383 VAL D C 1
ATOM 13975 O O . VAL D 1 383 ? 0.964 45.345 96.360 1.00 18.40 383 VAL D O 1
ATOM 13979 N N . THR D 1 384 ? 2.548 46.886 96.806 1.00 20.38 384 THR D N 1
ATOM 13980 C CA . THR D 1 384 ? 1.610 47.974 97.080 1.00 20.98 384 THR D CA 1
ATOM 13981 C C . THR D 1 384 ? 1.824 49.097 96.057 1.00 20.62 384 THR D C 1
ATOM 13982 O O . THR D 1 384 ? 0.950 49.939 95.867 1.00 22.20 384 THR D O 1
ATOM 13986 N N . ALA D 1 385 ? 2.998 49.105 95.424 1.00 19.68 385 ALA D N 1
ATOM 13987 C CA . ALA D 1 385 ? 3.361 50.086 94.389 1.00 20.33 385 ALA D CA 1
ATOM 13988 C C . ALA D 1 385 ? 4.197 49.306 93.375 1.00 20.89 385 ALA D C 1
ATOM 13989 O O . ALA D 1 385 ? 5.396 49.126 93.564 1.00 22.58 385 ALA D O 1
ATOM 13991 N N . PRO D 1 386 ? 3.570 48.842 92.279 1.00 22.86 386 PRO D N 1
ATOM 13992 C CA . PRO D 1 386 ? 4.158 48.054 91.182 1.00 23.00 386 PRO D CA 1
ATOM 13993 C C . PRO D 1 386 ? 5.244 48.640 90.282 1.00 22.96 386 PRO D C 1
ATOM 13994 O O . PRO D 1 386 ? 6.008 47.890 89.666 1.00 21.86 386 PRO D O 1
ATOM 13998 N N . TYR D 1 387 ? 5.320 49.964 90.198 1.00 23.04 387 TYR D N 1
ATOM 13999 C CA . TYR D 1 387 ? 6.300 50.600 89.322 1.00 21.70 387 TYR D CA 1
ATOM 14000 C C . TYR D 1 387 ? 7.738 50.651 89.826 1.00 21.92 387 TYR D C 1
ATOM 14001 O O . TYR D 1 387 ? 8.008 50.577 91.028 1.00 21.74 387 TYR D O 1
ATOM 14010 N N . TYR D 1 388 ? 8.657 50.762 88.874 1.00 20.55 388 TYR D N 1
ATOM 14011 C CA . TYR D 1 388 ? 10.081 50.857 89.149 1.00 18.80 388 TYR D CA 1
ATOM 14012 C C . TYR D 1 388 ? 10.590 51.948 88.219 1.00 18.73 388 TYR D C 1
ATOM 14013 O O . TYR D 1 388 ? 10.352 51.891 87.011 1.00 17.35 388 TYR D O 1
ATOM 14022 N N . ILE D 1 389 ? 11.281 52.942 88.778 1.00 19.41 389 ILE D N 1
ATOM 14023 C CA . ILE D 1 389 ? 11.787 54.060 87.980 1.00 17.57 389 ILE D CA 1
ATOM 14024 C C . ILE D 1 389 ? 13.298 54.165 87.864 1.00 18.59 389 ILE D C 1
ATOM 14025 O O . ILE D 1 389 ? 13.857 55.264 87.910 1.00 19.72 389 ILE D O 1
ATOM 14030 N N . LEU D 1 390 ? 13.954 53.020 87.697 1.00 19.07 390 LEU D N 1
ATOM 14031 C CA . LEU D 1 390 ? 15.407 52.961 87.553 1.00 18.58 390 LEU D CA 1
ATOM 14032 C C . LEU D 1 390 ? 16.139 53.371 88.831 1.00 18.24 390 LEU D C 1
ATOM 14033 O O . LEU D 1 390 ? 17.168 54.041 88.774 1.00 18.80 390 LEU D O 1
ATOM 14038 N N . ARG D 1 391 ? 15.623 52.960 89.984 1.00 20.34 391 ARG D N 1
ATOM 14039 C CA . ARG D 1 391 ? 16.260 53.309 91.251 1.00 22.23 391 ARG D CA 1
ATOM 14040 C C . ARG D 1 391 ? 17.487 52.445 91.544 1.00 23.49 391 ARG D C 1
ATOM 14041 O O . ARG D 1 391 ? 17.579 51.298 91.100 1.00 22.15 391 ARG D O 1
ATOM 14049 N N . PRO D 1 392 ? 18.454 53.000 92.292 1.00 24.75 392 PRO D N 1
ATOM 14050 C CA . PRO D 1 392 ? 19.694 52.308 92.650 1.00 24.84 392 PRO D CA 1
ATOM 14051 C C . PRO D 1 392 ? 19.748 51.585 93.997 1.00 26.12 392 PRO D C 1
ATOM 14052 O O . PRO D 1 392 ? 20.442 50.576 94.126 1.00 28.10 392 PRO D O 1
ATOM 14056 N N . GLU D 1 393 ? 19.038 52.110 94.992 1.00 25.63 393 GLU D N 1
ATOM 14057 C CA . GLU D 1 393 ? 19.035 51.550 96.344 1.00 24.45 393 GLU D CA 1
ATOM 14058 C C . GLU D 1 393 ? 19.466 50.083 96.504 1.00 24.66 393 GLU D C 1
ATOM 14059 O O . GLU D 1 393 ? 20.448 49.795 97.191 1.00 22.41 393 GLU D O 1
ATOM 14065 N N . THR D 1 394 ? 18.740 49.162 95.877 1.00 24.05 394 THR D N 1
ATOM 14066 C CA . THR D 1 394 ? 19.061 47.745 95.980 1.00 22.52 394 THR D CA 1
ATOM 14067 C C . THR D 1 394 ? 20.446 47.418 95.418 1.00 22.67 394 THR D C 1
ATOM 14068 O O . THR D 1 394 ? 21.227 46.701 96.047 1.00 22.38 394 THR D O 1
ATOM 14072 N N . LEU D 1 395 ? 20.766 47.942 94.242 1.00 21.52 395 LEU D N 1
ATOM 14073 C CA . LEU D 1 395 ? 22.080 47.693 93.660 1.00 20.96 395 LEU D CA 1
ATOM 14074 C C . LEU D 1 395 ? 23.151 48.264 94.590 1.00 21.19 395 LEU D C 1
ATOM 14075 O O . LEU D 1 395 ? 24.220 47.683 94.763 1.00 22.66 395 LEU D O 1
ATOM 14080 N N . GLU D 1 396 ? 22.842 49.407 95.187 1.00 21.35 396 GLU D N 1
ATOM 14081 C CA . GLU D 1 396 ? 23.742 50.080 96.101 1.00 21.25 396 GLU D CA 1
ATOM 14082 C C . GLU D 1 396 ? 24.085 49.201 97.300 1.00 22.94 396 GLU D C 1
ATOM 14083 O O . GLU D 1 396 ? 25.255 49.027 97.637 1.00 23.04 396 GLU D O 1
ATOM 14089 N N . SER D 1 397 ? 23.064 48.646 97.945 1.00 22.42 397 SER D N 1
ATOM 14090 C CA . SER D 1 397 ? 23.291 47.795 99.100 1.00 21.71 397 SER D CA 1
ATOM 14091 C C . SER D 1 397 ? 24.030 46.498 98.750 1.00 21.28 397 SER D C 1
ATOM 14092 O O . SER D 1 397 ? 24.894 46.059 99.507 1.00 20.41 397 SER D O 1
ATOM 14095 N N . LEU D 1 398 ? 23.702 45.894 97.609 1.00 20.54 398 LEU D N 1
ATOM 14096 C CA . LEU D 1 398 ? 24.369 44.670 97.175 1.00 20.26 398 LEU D CA 1
ATOM 14097 C C . LEU D 1 398 ? 25.844 44.995 96.964 1.00 21.02 398 LEU D C 1
ATOM 14098 O O . LEU D 1 398 ? 26.717 44.162 97.190 1.00 21.40 398 LEU D O 1
ATOM 14103 N N . TYR D 1 399 ? 26.117 46.218 96.522 1.00 22.00 399 TYR D N 1
ATOM 14104 C CA . TYR D 1 399 ? 27.494 46.638 96.313 1.00 20.90 399 TYR D CA 1
ATOM 14105 C C . TYR D 1 399 ? 28.245 46.660 97.640 1.00 21.01 399 TYR D C 1
ATOM 14106 O O . TYR D 1 399 ? 29.352 46.139 97.734 1.00 22.12 399 TYR D O 1
ATOM 14115 N N . TYR D 1 400 ? 27.650 47.271 98.661 1.00 21.25 400 TYR D N 1
ATOM 14116 C CA . TYR D 1 400 ? 28.295 47.326 99.970 1.00 22.40 400 TYR D CA 1
ATOM 14117 C C . TYR D 1 400 ? 28.496 45.922 100.537 1.00 22.17 400 TYR D C 1
ATOM 14118 O O . TYR D 1 400 ? 29.479 45.659 101.224 1.00 22.64 400 TYR D O 1
ATOM 14127 N N . ALA D 1 401 ? 27.560 45.026 100.239 1.00 22.29 401 ALA D N 1
ATOM 14128 C CA . ALA D 1 401 ? 27.627 43.654 100.723 1.00 23.41 401 ALA D CA 1
ATOM 14129 C C . ALA D 1 401 ? 28.844 42.923 100.164 1.00 24.39 401 ALA D C 1
ATOM 14130 O O . ALA D 1 401 ? 29.516 42.179 100.878 1.00 25.14 401 ALA D O 1
ATOM 14132 N N . TYR D 1 402 ? 29.124 43.133 98.885 1.00 24.92 402 TYR D N 1
ATOM 14133 C CA . TYR D 1 402 ? 30.266 42.491 98.263 1.00 26.77 402 TYR D CA 1
ATOM 14134 C C . TYR D 1 402 ? 31.567 43.097 98.777 1.00 27.82 402 TYR D C 1
ATOM 14135 O O . TYR D 1 402 ? 32.536 42.376 99.032 1.00 26.89 402 TYR D O 1
ATOM 14144 N N . ARG D 1 403 ? 31.578 44.418 98.946 1.00 26.99 403 ARG D N 1
ATOM 14145 C CA . ARG D 1 403 ? 32.766 45.124 99.413 1.00 28.69 403 ARG D CA 1
ATOM 14146 C C . ARG D 1 403 ? 33.179 44.755 100.832 1.00 29.54 403 ARG D C 1
ATOM 14147 O O . ARG D 1 403 ? 34.353 44.849 101.196 1.00 30.12 403 ARG D O 1
ATOM 14155 N N . VAL D 1 404 ? 32.217 44.333 101.637 1.00 30.04 404 VAL D N 1
ATOM 14156 C CA . VAL D 1 404 ? 32.525 43.977 103.006 1.00 30.86 404 VAL D CA 1
ATOM 14157 C C . VAL D 1 404 ? 32.764 42.481 103.169 1.00 32.27 404 VAL D C 1
ATOM 14158 O O . VAL D 1 404 ? 33.433 42.060 104.107 1.00 32.11 404 VAL D O 1
ATOM 14162 N N . THR D 1 405 ? 32.229 41.682 102.251 1.00 33.93 405 THR D N 1
ATOM 14163 C CA . THR D 1 405 ? 32.380 40.233 102.328 1.00 35.19 405 THR D CA 1
ATOM 14164 C C . THR D 1 405 ? 33.357 39.661 101.309 1.00 35.52 405 THR D C 1
ATOM 14165 O O . THR D 1 405 ? 34.122 38.741 101.614 1.00 35.12 405 THR D O 1
ATOM 14169 N N . GLY D 1 406 ? 33.318 40.202 100.094 1.00 36.36 406 GLY D N 1
ATOM 14170 C CA . GLY D 1 406 ? 34.190 39.724 99.038 1.00 34.79 406 GLY D CA 1
ATOM 14171 C C . GLY D 1 406 ? 33.646 38.448 98.426 1.00 35.44 406 GLY D C 1
ATOM 14172 O O . GLY D 1 406 ? 34.293 37.823 97.585 1.00 35.67 406 GLY D O 1
ATOM 14173 N N . ASP D 1 407 ? 32.450 38.056 98.856 1.00 35.16 407 ASP D N 1
ATOM 14174 C CA . ASP D 1 407 ? 31.803 36.851 98.354 1.00 35.00 407 ASP D CA 1
ATOM 14175 C C . ASP D 1 407 ? 31.215 37.124 96.966 1.00 35.84 407 ASP D C 1
ATOM 14176 O O . ASP D 1 407 ? 30.419 38.049 96.796 1.00 35.85 407 ASP D O 1
ATOM 14181 N N . SER D 1 408 ? 31.609 36.318 95.981 1.00 35.49 408 SER D N 1
ATOM 14182 C CA . SER D 1 408 ? 31.130 36.478 94.604 1.00 34.96 408 SER D CA 1
ATOM 14183 C C . SER D 1 408 ? 29.610 36.401 94.491 1.00 33.65 408 SER D C 1
ATOM 14184 O O . SER D 1 408 ? 29.029 36.848 93.505 1.00 32.54 408 SER D O 1
ATOM 14187 N N . LYS D 1 409 ? 28.973 35.824 95.502 1.00 33.57 409 LYS D N 1
ATOM 14188 C CA . LYS D 1 409 ? 27.524 35.690 95.504 1.00 34.57 409 LYS D CA 1
ATOM 14189 C C . LYS D 1 409 ? 26.836 37.036 95.299 1.00 33.55 409 LYS D C 1
ATOM 14190 O O . LYS D 1 409 ? 25.829 37.124 94.593 1.00 33.76 409 LYS D O 1
ATOM 14196 N N . TRP D 1 410 ? 27.383 38.080 95.918 1.00 31.07 410 TRP D N 1
ATOM 14197 C CA . TRP D 1 410 ? 26.814 39.419 95.813 1.00 29.21 410 TRP D CA 1
ATOM 14198 C C . TRP D 1 410 ? 26.952 40.001 94.421 1.00 29.62 410 TRP D C 1
ATOM 14199 O O . TRP D 1 410 ? 26.167 40.863 94.025 1.00 30.34 410 TRP D O 1
ATOM 14210 N N . GLN D 1 411 ? 27.953 39.538 93.681 1.00 29.00 411 GLN D N 1
ATOM 14211 C CA . GLN D 1 411 ? 28.161 40.009 92.317 1.00 28.96 411 GLN D CA 1
ATOM 14212 C C . GLN D 1 411 ? 27.147 39.319 91.425 1.00 27.79 411 GLN D C 1
ATOM 14213 O O . GLN D 1 411 ? 26.660 39.899 90.453 1.00 27.16 411 GLN D O 1
ATOM 14219 N N . ASP D 1 412 ? 26.838 38.074 91.781 1.00 26.68 412 ASP D N 1
ATOM 14220 C CA . ASP D 1 412 ? 25.871 37.257 91.054 1.00 27.60 412 ASP D CA 1
ATOM 14221 C C . ASP D 1 412 ? 24.470 37.855 91.194 1.00 27.38 412 ASP D C 1
ATOM 14222 O O . ASP D 1 412 ? 23.735 37.977 90.212 1.00 27.97 412 ASP D O 1
ATOM 14227 N N . LEU D 1 413 ? 24.112 38.227 92.420 1.00 26.22 413 LEU D N 1
ATOM 14228 C CA . LEU D 1 413 ? 22.817 38.839 92.696 1.00 25.48 413 LEU D CA 1
ATOM 14229 C C . LEU D 1 413 ? 22.720 40.195 91.986 1.00 24.39 413 LEU D C 1
ATOM 14230 O O . LEU D 1 413 ? 21.706 40.507 91.356 1.00 21.84 413 LEU D O 1
ATOM 14235 N N . ALA D 1 414 ? 23.781 40.992 92.089 1.00 23.35 414 ALA D N 1
ATOM 14236 C CA . ALA D 1 414 ? 23.821 42.300 91.447 1.00 23.73 414 ALA D CA 1
ATOM 14237 C C . ALA D 1 414 ? 23.643 42.142 89.940 1.00 24.13 414 ALA D C 1
ATOM 14238 O O . ALA D 1 414 ? 22.951 42.938 89.300 1.00 22.11 414 ALA D O 1
ATOM 14240 N N . TRP D 1 415 ? 24.270 41.108 89.382 1.00 24.77 415 TRP D N 1
ATOM 14241 C CA . TRP D 1 415 ? 24.186 40.853 87.953 1.00 25.52 415 TRP D CA 1
ATOM 14242 C C . TRP D 1 415 ? 22.780 40.422 87.550 1.00 26.56 415 TRP D C 1
ATOM 14243 O O . TRP D 1 415 ? 22.309 40.764 86.469 1.00 26.20 415 TRP D O 1
ATOM 14254 N N . GLU D 1 416 ? 22.108 39.671 88.414 1.00 28.11 416 GLU D N 1
ATOM 14255 C CA . GLU D 1 416 ? 20.747 39.251 88.121 1.00 29.49 416 GLU D CA 1
ATOM 14256 C C . GLU D 1 416 ? 19.820 40.461 88.101 1.00 28.78 416 GLU D C 1
ATOM 14257 O O . GLU D 1 416 ? 18.855 40.506 87.336 1.00 29.44 416 GLU D O 1
ATOM 14263 N N . ALA D 1 417 ? 20.114 41.449 88.939 1.00 26.64 417 ALA D N 1
ATOM 14264 C CA . ALA D 1 417 ? 19.289 42.647 88.993 1.00 25.59 417 ALA D CA 1
ATOM 14265 C C . ALA D 1 417 ? 19.524 43.530 87.769 1.00 24.33 417 ALA D C 1
ATOM 14266 O O . ALA D 1 417 ? 18.574 43.924 87.099 1.00 24.60 417 ALA D O 1
ATOM 14268 N N . LEU D 1 418 ? 20.791 43.825 87.477 1.00 24.56 418 LEU D N 1
ATOM 14269 C CA . LEU D 1 418 ? 21.150 44.673 86.340 1.00 25.09 418 LEU D CA 1
ATOM 14270 C C . LEU D 1 418 ? 20.625 44.118 85.029 1.00 26.57 418 LEU D C 1
ATOM 14271 O O . LEU D 1 418 ? 20.210 44.873 84.152 1.00 27.84 418 LEU D O 1
ATOM 14276 N N . SER D 1 419 ? 20.652 42.798 84.890 1.00 27.93 419 SER D N 1
ATOM 14277 C CA . SER D 1 419 ? 20.177 42.173 83.663 1.00 29.93 419 SER D CA 1
ATOM 14278 C C . SER D 1 419 ? 18.649 42.195 83.617 1.00 28.66 419 SER D C 1
ATOM 14279 O O . SER D 1 419 ? 18.062 42.404 82.559 1.00 26.89 419 SER D O 1
ATOM 14282 N N . ALA D 1 420 ? 18.008 41.984 84.763 1.00 28.25 420 ALA D N 1
ATOM 14283 C CA . ALA D 1 420 ? 16.549 42.007 84.813 1.00 28.69 420 ALA D CA 1
ATOM 14284 C C . ALA D 1 420 ? 16.049 43.415 84.474 1.00 29.03 420 ALA D C 1
ATOM 14285 O O . ALA D 1 420 ? 15.022 43.575 83.806 1.00 27.87 420 ALA D O 1
ATOM 14287 N N . ILE D 1 421 ? 16.790 44.426 84.932 1.00 28.61 421 ILE D N 1
ATOM 14288 C CA . ILE D 1 421 ? 16.441 45.823 84.685 1.00 29.31 421 ILE D CA 1
ATOM 14289 C C . ILE D 1 421 ? 16.614 46.157 83.208 1.00 29.64 421 ILE D C 1
ATOM 14290 O O . ILE D 1 421 ? 15.750 46.788 82.600 1.00 28.62 421 ILE D O 1
ATOM 14295 N N . GLU D 1 422 ? 17.727 45.727 82.625 1.00 32.03 422 GLU D N 1
ATOM 14296 C CA . GLU D 1 422 ? 17.967 45.983 81.209 1.00 33.51 422 GLU D CA 1
ATOM 14297 C C . GLU D 1 422 ? 16.905 45.311 80.348 1.00 33.14 422 GLU D C 1
ATOM 14298 O O . GLU D 1 422 ? 16.271 45.953 79.509 1.00 34.72 422 GLU D O 1
ATOM 14304 N N . ASP D 1 423 ? 16.715 44.015 80.568 1.00 32.49 423 ASP D N 1
ATOM 14305 C CA . ASP D 1 423 ? 15.734 43.226 79.829 1.00 32.93 423 ASP D CA 1
ATOM 14306 C C . ASP D 1 423 ? 14.338 43.858 79.821 1.00 31.62 423 ASP D C 1
ATOM 14307 O O . ASP D 1 423 ? 13.653 43.846 78.801 1.00 32.60 423 ASP D O 1
ATOM 14312 N N . ALA D 1 424 ? 13.923 44.418 80.953 1.00 29.87 424 ALA D N 1
ATOM 14313 C CA . ALA D 1 424 ? 12.600 45.024 81.061 1.00 27.65 424 ALA D CA 1
ATOM 14314 C C . ALA D 1 424 ? 12.535 46.514 80.725 1.00 25.89 424 ALA D C 1
ATOM 14315 O O . ALA D 1 424 ? 11.666 46.946 79.972 1.00 26.17 424 ALA D O 1
ATOM 14317 N N . CYS D 1 425 ? 13.457 47.293 81.275 1.00 24.79 425 CYS D N 1
ATOM 14318 C CA . CYS D 1 425 ? 13.472 48.737 81.068 1.00 23.41 425 CYS D CA 1
ATOM 14319 C C . CYS D 1 425 ? 14.012 49.233 79.741 1.00 24.87 425 CYS D C 1
ATOM 14320 O O . CYS D 1 425 ? 13.846 50.412 79.404 1.00 24.25 425 CYS D O 1
ATOM 14323 N N . ARG D 1 426 ? 14.662 48.353 78.990 1.00 25.12 426 ARG D N 1
ATOM 14324 C CA . ARG D 1 426 ? 15.204 48.749 77.698 1.00 27.77 426 ARG D CA 1
ATOM 14325 C C . ARG D 1 426 ? 14.045 49.196 76.803 1.00 27.29 426 ARG D C 1
ATOM 14326 O O . ARG D 1 426 ? 13.235 48.378 76.383 1.00 28.14 426 ARG D O 1
ATOM 14334 N N . ALA D 1 427 ? 13.959 50.492 76.524 1.00 27.48 427 ALA D N 1
ATOM 14335 C CA . ALA D 1 427 ? 12.883 51.013 75.685 1.00 26.54 427 ALA D CA 1
ATOM 14336 C C . ALA D 1 427 ? 13.329 52.241 74.910 1.00 26.28 427 ALA D C 1
ATOM 14337 O O . ALA D 1 427 ? 14.096 53.060 75.414 1.00 26.63 427 ALA D O 1
ATOM 14339 N N . GLY D 1 428 ? 12.843 52.366 73.678 1.00 26.84 428 GLY D N 1
ATOM 14340 C CA . GLY D 1 428 ? 13.194 53.509 72.848 1.00 24.51 428 GLY D CA 1
ATOM 14341 C C . GLY D 1 428 ? 14.686 53.645 72.612 1.00 23.49 428 GLY D C 1
ATOM 14342 O O . GLY D 1 428 ? 15.367 52.666 72.325 1.00 21.79 428 GLY D O 1
ATOM 14343 N N . SER D 1 429 ? 15.194 54.864 72.745 1.00 23.58 429 SER D N 1
ATOM 14344 C CA . SER D 1 429 ? 16.609 55.132 72.536 1.00 24.97 429 SER D CA 1
ATOM 14345 C C . SER D 1 429 ? 17.506 54.657 73.685 1.00 24.62 429 SER D C 1
ATOM 14346 O O . SER D 1 429 ? 18.714 54.533 73.510 1.00 25.12 429 SER D O 1
ATOM 14349 N N . ALA D 1 430 ? 16.929 54.407 74.857 1.00 24.39 430 ALA D N 1
ATOM 14350 C CA . ALA D 1 430 ? 17.727 53.949 75.994 1.00 25.49 430 ALA D CA 1
ATOM 14351 C C . ALA D 1 430 ? 16.922 53.112 76.982 1.00 26.02 430 ALA D C 1
ATOM 14352 O O . ALA D 1 430 ? 16.410 52.046 76.633 1.00 27.43 430 ALA D O 1
ATOM 14354 N N . TYR D 1 431 ? 16.821 53.590 78.218 1.00 26.43 431 TYR D N 1
ATOM 14355 C CA . TYR D 1 431 ? 16.075 52.880 79.253 1.00 26.77 431 TYR D CA 1
ATOM 14356 C C . TYR D 1 431 ? 15.031 53.794 79.880 1.00 25.15 431 TYR D C 1
ATOM 14357 O O . TYR D 1 431 ? 15.180 55.018 79.876 1.00 26.74 431 TYR D O 1
ATOM 14366 N N . SER D 1 432 ? 13.977 53.194 80.424 1.00 23.12 432 SER D N 1
ATOM 14367 C CA . SER D 1 432 ? 12.895 53.964 81.018 1.00 20.50 432 SER D CA 1
ATOM 14368 C C . SER D 1 432 ? 12.246 53.298 82.221 1.00 20.60 432 SER D C 1
ATOM 14369 O O . SER D 1 432 ? 12.343 52.084 82.419 1.00 17.40 432 SER D O 1
ATOM 14372 N N . SER D 1 433 ? 11.580 54.121 83.024 1.00 21.13 433 SER D N 1
ATOM 14373 C CA . SER D 1 433 ? 10.872 53.647 84.197 1.00 21.97 433 SER D CA 1
ATOM 14374 C C . SER D 1 433 ? 9.789 52.695 83.694 1.00 23.78 433 SER D C 1
ATOM 14375 O O . SER D 1 433 ? 9.275 52.855 82.579 1.00 23.50 433 SER D O 1
ATOM 14378 N N . ILE D 1 434 ? 9.459 51.710 84.525 1.00 23.62 434 ILE D N 1
ATOM 14379 C CA . ILE D 1 434 ? 8.480 50.681 84.204 1.00 23.69 434 ILE D CA 1
ATOM 14380 C C . ILE D 1 434 ? 7.170 50.837 84.988 1.00 24.78 434 ILE D C 1
ATOM 14381 O O . ILE D 1 434 ? 7.161 51.380 86.102 1.00 25.29 434 ILE D O 1
ATOM 14386 N N . ASN D 1 435 ? 6.068 50.359 84.413 1.00 22.60 435 ASN D N 1
ATOM 14387 C CA . ASN D 1 435 ? 4.769 50.472 85.072 1.00 23.55 435 ASN D CA 1
ATOM 14388 C C . ASN D 1 435 ? 4.451 49.404 86.101 1.00 23.97 435 ASN D C 1
ATOM 14389 O O . ASN D 1 435 ? 4.109 49.717 87.235 1.00 24.67 435 ASN D O 1
ATOM 14394 N N . ASP D 1 436 ? 4.550 48.141 85.705 1.00 24.64 436 ASP D N 1
ATOM 14395 C CA . ASP D 1 436 ? 4.211 47.052 86.609 1.00 25.70 436 ASP D CA 1
ATOM 14396 C C . ASP D 1 436 ? 5.319 46.017 86.696 1.00 26.94 436 ASP D C 1
ATOM 14397 O O . ASP D 1 436 ? 5.591 45.292 85.735 1.00 27.70 436 ASP D O 1
ATOM 14402 N N . VAL D 1 437 ? 5.940 45.935 87.865 1.00 26.29 437 VAL D N 1
ATOM 14403 C CA . VAL D 1 437 ? 7.031 45.001 88.074 1.00 27.75 437 VAL D CA 1
ATOM 14404 C C . VAL D 1 437 ? 6.528 43.566 88.238 1.00 28.81 437 VAL D C 1
ATOM 14405 O O . VAL D 1 437 ? 7.297 42.610 88.127 1.00 29.51 437 VAL D O 1
ATOM 14409 N N . THR D 1 438 ? 5.232 43.425 88.491 1.00 29.91 438 THR D N 1
ATOM 14410 C CA . THR D 1 438 ? 4.618 42.117 88.677 1.00 30.98 438 THR D CA 1
ATOM 14411 C C . THR D 1 438 ? 4.466 41.369 87.355 1.00 30.95 438 THR D C 1
ATOM 14412 O O . THR D 1 438 ? 4.247 40.157 87.340 1.00 31.04 438 THR D O 1
ATOM 14416 N N . GLN D 1 439 ? 4.584 42.095 86.247 1.00 30.57 439 GLN D N 1
ATOM 14417 C CA . GLN D 1 439 ? 4.475 41.487 84.926 1.00 29.49 439 GLN D CA 1
ATOM 14418 C C . GLN D 1 439 ? 5.871 41.195 84.394 1.00 28.46 439 GLN D C 1
ATOM 14419 O O . GLN D 1 439 ? 6.771 42.034 84.471 1.00 27.74 439 GLN D O 1
ATOM 14425 N N . ALA D 1 440 ? 6.043 40.003 83.843 1.00 27.30 440 ALA D N 1
ATOM 14426 C CA . ALA D 1 440 ? 7.336 39.592 83.318 1.00 27.56 440 ALA D CA 1
ATOM 14427 C C . ALA D 1 440 ? 7.997 40.611 82.390 1.00 27.29 440 ALA D C 1
ATOM 14428 O O . ALA D 1 440 ? 9.218 40.758 82.402 1.00 27.58 440 ALA D O 1
ATOM 14430 N N . ASN D 1 441 ? 7.198 41.322 81.601 1.00 26.89 441 ASN D N 1
ATOM 14431 C CA . ASN D 1 441 ? 7.734 42.297 80.654 1.00 27.12 441 ASN D CA 1
ATOM 14432 C C . ASN D 1 441 ? 7.914 43.707 81.216 1.00 27.70 441 ASN D C 1
ATOM 14433 O O . ASN D 1 441 ? 8.445 44.586 80.532 1.00 26.59 441 ASN D O 1
ATOM 14438 N N . GLY D 1 442 ? 7.463 43.931 82.446 1.00 27.29 442 GLY D N 1
ATOM 14439 C CA . GLY D 1 442 ? 7.600 45.247 83.042 1.00 27.09 442 GLY D CA 1
ATOM 14440 C C . GLY D 1 442 ? 6.304 46.036 83.045 1.00 26.95 442 GLY D C 1
ATOM 14441 O O . GLY D 1 442 ? 6.186 47.052 83.730 1.00 26.57 442 GLY D O 1
ATOM 14442 N N . GLY D 1 443 ? 5.332 45.574 82.268 1.00 26.74 443 GLY D N 1
ATOM 14443 C CA . GLY D 1 443 ? 4.047 46.243 82.216 1.00 26.53 443 GLY D CA 1
ATOM 14444 C C . GLY D 1 443 ? 4.001 47.482 81.347 1.00 27.55 443 GLY D C 1
ATOM 14445 O O . GLY D 1 443 ? 3.024 48.233 81.392 1.00 29.21 443 GLY D O 1
ATOM 14446 N N . GLY D 1 444 ? 5.047 47.704 80.557 1.00 26.37 444 GLY D N 1
ATOM 14447 C CA . GLY D 1 444 ? 5.073 48.873 79.694 1.00 27.16 444 GLY D CA 1
ATOM 14448 C C . GLY D 1 444 ? 5.943 49.993 80.232 1.00 27.90 444 GLY D C 1
ATOM 14449 O O . GLY D 1 444 ? 5.971 50.248 81.435 1.00 29.23 444 GLY D O 1
ATOM 14450 N N . ALA D 1 445 ? 6.654 50.669 79.336 1.00 28.01 445 ALA D N 1
ATOM 14451 C CA . ALA D 1 445 ? 7.531 51.764 79.726 1.00 28.39 445 ALA D CA 1
ATOM 14452 C C . ALA D 1 445 ? 6.746 53.054 79.956 1.00 27.99 445 ALA D C 1
ATOM 14453 O O . ALA D 1 445 ? 5.823 53.370 79.207 1.00 28.79 445 ALA D O 1
ATOM 14455 N N . SER D 1 446 ? 7.118 53.793 80.995 1.00 27.26 446 SER D N 1
ATOM 14456 C CA . SER D 1 446 ? 6.459 55.050 81.315 1.00 25.58 446 SER D CA 1
ATOM 14457 C C . SER D 1 446 ? 7.177 56.245 80.683 1.00 24.79 446 SER D C 1
ATOM 14458 O O . SER D 1 446 ? 6.876 57.394 80.998 1.00 24.66 446 SER D O 1
ATOM 14461 N N . ASP D 1 447 ? 8.127 55.968 79.797 1.00 24.93 447 ASP D N 1
ATOM 14462 C CA . ASP D 1 447 ? 8.862 57.020 79.094 1.00 25.63 447 ASP D CA 1
ATOM 14463 C C . ASP D 1 447 ? 9.569 58.027 80.001 1.00 25.68 447 ASP D C 1
ATOM 14464 O O . ASP D 1 447 ? 9.199 59.199 80.047 1.00 23.71 447 ASP D O 1
ATOM 14469 N N . ASP D 1 448 ? 10.598 57.584 80.714 1.00 27.07 448 ASP D N 1
ATOM 14470 C CA . ASP D 1 448 ? 11.326 58.493 81.593 1.00 26.62 448 ASP D CA 1
ATOM 14471 C C . ASP D 1 448 ? 12.647 57.902 82.058 1.00 23.98 448 ASP D C 1
ATOM 14472 O O . ASP D 1 448 ? 12.713 56.750 82.490 1.00 22.74 448 ASP D O 1
ATOM 14477 N N . MET D 1 449 ? 13.701 58.703 81.962 1.00 23.30 449 MET D N 1
ATOM 14478 C CA . MET D 1 449 ? 15.023 58.269 82.388 1.00 24.63 449 MET D CA 1
ATOM 14479 C C . MET D 1 449 ? 15.635 59.289 83.353 1.00 24.20 449 MET D C 1
ATOM 14480 O O . MET D 1 449 ? 16.348 60.209 82.942 1.00 21.15 449 MET D O 1
ATOM 14485 N N . GLU D 1 450 ? 15.333 59.111 84.638 1.00 25.81 450 GLU D N 1
ATOM 14486 C CA . GLU D 1 450 ? 15.833 59.981 85.705 1.00 28.68 450 GLU D CA 1
ATOM 14487 C C . GLU D 1 450 ? 17.361 60.070 85.726 1.00 27.45 450 GLU D C 1
ATOM 14488 O O . GLU D 1 450 ? 18.056 59.120 85.364 1.00 26.50 450 GLU D O 1
ATOM 14494 N N . SER D 1 451 ? 17.878 61.209 86.176 1.00 26.96 451 SER D N 1
ATOM 14495 C CA . SER D 1 451 ? 19.319 61.416 86.241 1.00 26.64 451 SER D CA 1
ATOM 14496 C C . SER D 1 451 ? 20.044 60.387 87.102 1.00 26.44 451 SER D C 1
ATOM 14497 O O . SER D 1 451 ? 21.142 59.947 86.750 1.00 26.62 451 SER D O 1
ATOM 14500 N N . PHE D 1 452 ? 19.442 59.991 88.220 1.00 25.86 452 PHE D N 1
ATOM 14501 C CA . PHE D 1 452 ? 20.109 59.035 89.097 1.00 26.05 452 PHE D CA 1
ATOM 14502 C C . PHE D 1 452 ? 20.402 57.680 88.457 1.00 26.08 452 PHE D C 1
ATOM 14503 O O . PHE D 1 452 ? 21.074 56.836 89.060 1.00 25.98 452 PHE D O 1
ATOM 14511 N N . TRP D 1 453 ? 19.908 57.479 87.237 1.00 24.21 453 TRP D N 1
ATOM 14512 C CA . TRP D 1 453 ? 20.161 56.246 86.497 1.00 23.80 453 TRP D CA 1
ATOM 14513 C C . TRP D 1 453 ? 21.605 56.351 86.016 1.00 25.25 453 TRP D C 1
ATOM 14514 O O . TRP D 1 453 ? 22.311 55.347 85.892 1.00 26.32 453 TRP D O 1
ATOM 14525 N N . PHE D 1 454 ? 22.034 57.587 85.763 1.00 26.88 454 PHE D N 1
ATOM 14526 C CA . PHE D 1 454 ? 23.396 57.871 85.318 1.00 28.40 454 PHE D CA 1
ATOM 14527 C C . PHE D 1 454 ? 24.375 57.918 86.484 1.00 28.47 454 PHE D C 1
ATOM 14528 O O . PHE D 1 454 ? 25.485 57.386 86.393 1.00 28.52 454 PHE D O 1
ATOM 14536 N N . ALA D 1 455 ? 23.949 58.561 87.572 1.00 27.65 455 ALA D N 1
ATOM 14537 C CA . ALA D 1 455 ? 24.777 58.741 88.767 1.00 26.83 455 ALA D CA 1
ATOM 14538 C C . ALA D 1 455 ? 24.785 57.606 89.779 1.00 26.65 455 ALA D C 1
ATOM 14539 O O . ALA D 1 455 ? 25.783 57.392 90.472 1.00 25.61 455 ALA D O 1
ATOM 14541 N N . GLU D 1 456 ? 23.683 56.872 89.866 1.00 26.32 456 GLU D N 1
ATOM 14542 C CA . GLU D 1 456 ? 23.593 55.831 90.876 1.00 24.83 456 GLU D CA 1
ATOM 14543 C C . GLU D 1 456 ? 23.471 54.387 90.432 1.00 24.50 456 GLU D C 1
ATOM 14544 O O . GLU D 1 456 ? 24.323 53.557 90.760 1.00 24.31 456 GLU D O 1
ATOM 14550 N N . ALA D 1 457 ? 22.410 54.085 89.695 1.00 22.73 457 ALA D N 1
ATOM 14551 C CA . ALA D 1 457 ? 22.174 52.730 89.235 1.00 21.56 457 ALA D CA 1
ATOM 14552 C C . ALA D 1 457 ? 23.344 52.161 88.446 1.00 21.76 457 ALA D C 1
ATOM 14553 O O . ALA D 1 457 ? 23.809 51.055 88.728 1.00 21.72 457 ALA D O 1
ATOM 14555 N N . LEU D 1 458 ? 23.819 52.909 87.458 1.00 20.98 458 LEU D N 1
ATOM 14556 C CA . LEU D 1 458 ? 24.923 52.436 86.632 1.00 23.35 458 LEU D CA 1
ATOM 14557 C C . LEU D 1 458 ? 26.262 52.506 87.372 1.00 23.43 458 LEU D C 1
ATOM 14558 O O . LEU D 1 458 ? 27.158 51.699 87.127 1.00 23.03 458 LEU D O 1
ATOM 14563 N N . LYS D 1 459 ? 26.380 53.465 88.287 1.00 23.74 459 LYS D N 1
ATOM 14564 C CA . LYS D 1 459 ? 27.591 53.647 89.085 1.00 24.67 459 LYS D CA 1
ATOM 14565 C C . LYS D 1 459 ? 27.842 52.419 89.965 1.00 24.91 459 LYS D C 1
ATOM 14566 O O . LYS D 1 459 ? 28.832 51.708 89.789 1.00 24.59 459 LYS D O 1
ATOM 14572 N N . TYR D 1 460 ? 26.934 52.173 90.909 1.00 24.91 460 TYR D N 1
ATOM 14573 C CA . TYR D 1 460 ? 27.061 51.038 91.817 1.00 25.21 460 TYR D CA 1
ATOM 14574 C C . TYR D 1 460 ? 27.076 49.704 91.087 1.00 26.02 460 TYR D C 1
ATOM 14575 O O . TYR D 1 460 ? 27.696 48.747 91.551 1.00 26.34 460 TYR D O 1
ATOM 14584 N N . ALA D 1 461 ? 26.389 49.629 89.953 1.00 26.05 461 ALA D N 1
ATOM 14585 C CA . ALA D 1 461 ? 26.369 48.388 89.196 1.00 27.57 461 ALA D CA 1
ATOM 14586 C C . ALA D 1 461 ? 27.755 48.141 88.604 1.00 29.19 461 ALA D C 1
ATOM 14587 O O . ALA D 1 461 ? 28.274 47.025 88.654 1.00 29.60 461 ALA D O 1
ATOM 14589 N N . TYR D 1 462 ? 28.357 49.192 88.057 1.00 29.96 462 TYR D N 1
ATOM 14590 C CA . TYR D 1 462 ? 29.683 49.092 87.460 1.00 31.16 462 TYR D CA 1
ATOM 14591 C C . TYR D 1 462 ? 30.777 48.777 88.482 1.00 31.60 462 TYR D C 1
ATOM 14592 O O . TYR D 1 462 ? 31.548 47.828 88.301 1.00 31.01 462 TYR D O 1
ATOM 14601 N N . LEU D 1 463 ? 30.838 49.568 89.551 1.00 31.27 463 LEU D N 1
ATOM 14602 C CA . LEU D 1 463 ? 31.846 49.380 90.597 1.00 30.62 463 LEU D CA 1
ATOM 14603 C C . LEU D 1 463 ? 31.912 47.977 91.194 1.00 30.87 463 LEU D C 1
ATOM 14604 O O . LEU D 1 463 ? 33.000 47.469 91.455 1.00 30.75 463 LEU D O 1
ATOM 14609 N N . ILE D 1 464 ? 30.762 47.346 91.411 1.00 30.39 464 ILE D N 1
ATOM 14610 C CA . ILE D 1 464 ? 30.768 46.011 91.994 1.00 30.34 464 ILE D CA 1
ATOM 14611 C C . ILE D 1 464 ? 31.448 45.006 91.068 1.00 31.14 464 ILE D C 1
ATOM 14612 O O . ILE D 1 464 ? 31.799 43.905 91.491 1.00 30.68 464 ILE D O 1
ATOM 14617 N N . PHE D 1 465 ? 31.632 45.387 89.807 1.00 31.77 465 PHE D N 1
ATOM 14618 C CA . PHE D 1 465 ? 32.279 44.511 88.834 1.00 33.68 465 PHE D CA 1
ATOM 14619 C C . PHE D 1 465 ? 33.638 45.055 88.402 1.00 35.09 465 PHE D C 1
ATOM 14620 O O . PHE D 1 465 ? 34.503 44.297 87.974 1.00 35.73 465 PHE D O 1
ATOM 14628 N N . ALA D 1 466 ? 33.813 46.370 88.515 1.00 37.37 466 ALA D N 1
ATOM 14629 C CA . ALA D 1 466 ? 35.049 47.035 88.108 1.00 38.82 466 ALA D CA 1
ATOM 14630 C C . ALA D 1 466 ? 36.280 46.639 88.917 1.00 41.03 466 ALA D C 1
ATOM 14631 O O . ALA D 1 466 ? 36.209 45.800 89.819 1.00 40.69 466 ALA D O 1
ATOM 14633 N N . GLU D 1 467 ? 37.409 47.258 88.575 1.00 42.49 467 GLU D N 1
ATOM 14634 C CA . GLU D 1 467 ? 38.678 47.003 89.244 1.00 43.82 467 GLU D CA 1
ATOM 14635 C C . GLU D 1 467 ? 38.853 47.854 90.499 1.00 42.96 467 GLU D C 1
ATOM 14636 O O . GLU D 1 467 ? 38.091 48.794 90.733 1.00 43.07 467 GLU D O 1
ATOM 14642 N N . GLU D 1 468 ? 39.861 47.511 91.300 1.00 42.38 468 GLU D N 1
ATOM 14643 C CA . GLU D 1 468 ? 40.149 48.219 92.546 1.00 40.71 468 GLU D CA 1
ATOM 14644 C C . GLU D 1 468 ? 40.484 49.683 92.299 1.00 39.69 468 GLU D C 1
ATOM 14645 O O . GLU D 1 468 ? 40.983 50.049 91.233 1.00 38.07 468 GLU D O 1
ATOM 14647 N N . SER D 1 469 ? 40.210 50.515 93.297 1.00 38.94 469 SER D N 1
ATOM 14648 C CA . SER D 1 469 ? 40.467 51.940 93.189 1.00 38.70 469 SER D CA 1
ATOM 14649 C C . SER D 1 469 ? 40.285 52.612 94.539 1.00 38.71 469 SER D C 1
ATOM 14650 O O . SER D 1 469 ? 39.845 51.984 95.501 1.00 38.35 469 SER D O 1
ATOM 14653 N N . ASP D 1 470 ? 40.625 53.896 94.593 1.00 38.94 470 ASP D N 1
ATOM 14654 C CA . ASP D 1 470 ? 40.503 54.694 95.805 1.00 38.99 470 ASP D CA 1
ATOM 14655 C C . ASP D 1 470 ? 39.042 54.933 96.158 1.00 38.14 470 ASP D C 1
ATOM 14656 O O . ASP D 1 470 ? 38.689 55.090 97.328 1.00 37.30 470 ASP D O 1
ATOM 14661 N N . VAL D 1 471 ? 38.192 54.958 95.138 1.00 37.86 471 VAL D N 1
ATOM 14662 C CA . VAL D 1 471 ? 36.774 55.205 95.354 1.00 37.22 471 VAL D CA 1
ATOM 14663 C C . VAL D 1 471 ? 35.998 53.975 95.826 1.00 36.78 471 VAL D C 1
ATOM 14664 O O . VAL D 1 471 ? 34.896 54.104 96.353 1.00 37.83 471 VAL D O 1
ATOM 14668 N N . GLN D 1 472 ? 36.569 52.787 95.643 1.00 35.74 472 GLN D N 1
ATOM 14669 C CA . GLN D 1 472 ? 35.909 51.554 96.077 1.00 36.38 472 GLN D CA 1
ATOM 14670 C C . GLN D 1 472 ? 35.862 51.499 97.606 1.00 37.08 472 GLN D C 1
ATOM 14671 O O . GLN D 1 472 ? 36.849 51.815 98.274 1.00 37.40 472 GLN D O 1
ATOM 14677 N N . VAL D 1 473 ? 34.718 51.105 98.158 1.00 36.19 473 VAL D N 1
ATOM 14678 C CA . VAL D 1 473 ? 34.578 51.022 99.606 1.00 36.35 473 VAL D CA 1
ATOM 14679 C C . VAL D 1 473 ? 35.504 49.948 100.167 1.00 36.84 473 VAL D C 1
ATOM 14680 O O . VAL D 1 473 ? 35.478 48.801 99.723 1.00 36.55 473 VAL D O 1
ATOM 14684 N N . GLN D 1 474 ? 36.320 50.331 101.145 1.00 38.27 474 GLN D N 1
ATOM 14685 C CA . GLN D 1 474 ? 37.272 49.415 101.766 1.00 40.08 474 GLN D CA 1
ATOM 14686 C C . GLN D 1 474 ? 36.686 48.801 103.040 1.00 40.15 474 GLN D C 1
ATOM 14687 O O . GLN D 1 474 ? 36.236 49.514 103.940 1.00 39.02 474 GLN D O 1
ATOM 14693 N N . ALA D 1 475 ? 36.707 47.472 103.104 1.00 41.29 475 ALA D N 1
ATOM 14694 C CA . ALA D 1 475 ? 36.162 46.726 104.233 1.00 44.23 475 ALA D CA 1
ATOM 14695 C C . ALA D 1 475 ? 36.658 47.170 105.597 1.00 47.24 475 ALA D C 1
ATOM 14696 O O . ALA D 1 475 ? 35.880 47.236 106.550 1.00 48.19 475 ALA D O 1
ATOM 14698 N N . THR D 1 476 ? 37.947 47.461 105.713 1.00 49.76 476 THR D N 1
ATOM 14699 C CA . THR D 1 476 ? 38.471 47.902 106.998 1.00 52.77 476 THR D CA 1
ATOM 14700 C C . THR D 1 476 ? 39.863 48.464 106.845 1.00 51.62 476 THR D C 1
ATOM 14701 O O . THR D 1 476 ? 40.835 47.851 107.281 1.00 51.88 476 THR D O 1
ATOM 14705 N N . GLY D 1 477 ? 39.968 49.632 106.223 1.00 51.45 477 GLY D N 1
ATOM 14706 C CA . GLY D 1 477 ? 41.283 50.212 106.050 1.00 49.84 477 GLY D CA 1
ATOM 14707 C C . GLY D 1 477 ? 41.385 51.608 105.471 1.00 48.13 477 GLY D C 1
ATOM 14708 O O . GLY D 1 477 ? 41.871 51.777 104.356 1.00 49.40 477 GLY D O 1
ATOM 14709 N N . GLY D 1 478 ? 40.945 52.609 106.221 1.00 45.43 478 GLY D N 1
ATOM 14710 C CA . GLY D 1 478 ? 41.050 53.976 105.745 1.00 42.77 478 GLY D CA 1
ATOM 14711 C C . GLY D 1 478 ? 40.521 54.261 104.352 1.00 40.98 478 GLY D C 1
ATOM 14712 O O . GLY D 1 478 ? 41.233 54.141 103.352 1.00 40.84 478 GLY D O 1
ATOM 14713 N N . ASN D 1 479 ? 39.254 54.645 104.293 1.00 38.26 479 ASN D N 1
ATOM 14714 C CA . ASN D 1 479 ? 38.615 54.984 103.035 1.00 35.79 479 ASN D CA 1
ATOM 14715 C C . ASN D 1 479 ? 38.972 56.426 102.698 1.00 34.53 479 ASN D C 1
ATOM 14716 O O . ASN D 1 479 ? 38.824 57.321 103.528 1.00 34.40 479 ASN D O 1
ATOM 14721 N N . LYS D 1 480 ? 39.444 56.644 101.478 1.00 33.30 480 LYS D N 1
ATOM 14722 C CA . LYS D 1 480 ? 39.818 57.975 101.030 1.00 32.56 480 LYS D CA 1
ATOM 14723 C C . LYS D 1 480 ? 38.599 58.743 100.523 1.00 31.96 480 LYS D C 1
ATOM 14724 O O . LYS D 1 480 ? 38.642 59.967 100.375 1.00 30.40 480 LYS D O 1
ATOM 14730 N N . PHE D 1 481 ? 37.509 58.024 100.266 1.00 30.36 481 PHE D N 1
ATOM 14731 C CA . PHE D 1 481 ? 36.294 58.646 99.752 1.00 28.82 481 PHE D CA 1
ATOM 14732 C C . PHE D 1 481 ? 35.020 58.272 100.500 1.00 28.17 481 PHE D C 1
ATOM 14733 O O . PHE D 1 481 ? 35.003 57.352 101.316 1.00 29.25 481 PHE D O 1
ATOM 14741 N N . VAL D 1 482 ? 33.951 59.003 100.208 1.00 26.41 482 VAL D N 1
ATOM 14742 C CA . VAL D 1 482 ? 32.650 58.767 100.815 1.00 24.32 482 VAL D CA 1
ATOM 14743 C C . VAL D 1 482 ? 31.571 59.178 99.813 1.00 23.82 482 VAL D C 1
ATOM 14744 O O . VAL D 1 482 ? 31.543 60.326 99.367 1.00 23.58 482 VAL D O 1
ATOM 14748 N N . PHE D 1 483 ? 30.698 58.243 99.442 1.00 21.45 483 PHE D N 1
ATOM 14749 C CA . PHE D 1 483 ? 29.631 58.558 98.489 1.00 21.42 483 PHE D CA 1
ATOM 14750 C C . PHE D 1 483 ? 28.541 59.398 99.134 1.00 20.70 483 PHE D C 1
ATOM 14751 O O . PHE D 1 483 ? 28.061 59.057 100.220 1.00 21.77 483 PHE D O 1
ATOM 14759 N N . ASN D 1 484 ? 28.142 60.485 98.468 1.00 19.43 484 ASN D N 1
ATOM 14760 C CA . ASN D 1 484 ? 27.077 61.342 98.990 1.00 18.10 484 ASN D CA 1
ATOM 14761 C C . ASN D 1 484 ? 25.777 60.614 98.663 1.00 18.12 484 ASN D C 1
ATOM 14762 O O . ASN D 1 484 ? 25.805 59.522 98.089 1.00 16.79 484 ASN D O 1
ATOM 14767 N N . THR D 1 485 ? 24.637 61.193 99.008 1.00 18.75 485 THR D N 1
ATOM 14768 C CA . THR D 1 485 ? 23.400 60.469 98.762 1.00 20.58 485 THR D CA 1
ATOM 14769 C C . THR D 1 485 ? 23.042 60.181 97.306 1.00 20.93 485 THR D C 1
ATOM 14770 O O . THR D 1 485 ? 22.195 59.340 97.045 1.00 22.48 485 THR D O 1
ATOM 14774 N N . GLU D 1 486 ? 23.674 60.863 96.358 1.00 20.28 486 GLU D N 1
ATOM 14775 C CA . GLU D 1 486 ? 23.383 60.610 94.949 1.00 18.65 486 GLU D CA 1
ATOM 14776 C C . GLU D 1 486 ? 24.575 59.873 94.330 1.00 18.84 486 GLU D C 1
ATOM 14777 O O . GLU D 1 486 ? 24.899 60.055 93.157 1.00 16.72 486 GLU D O 1
ATOM 14783 N N . ALA D 1 487 ? 25.227 59.054 95.148 1.00 17.49 487 ALA D N 1
ATOM 14784 C CA . ALA D 1 487 ? 26.383 58.261 94.737 1.00 18.68 487 ALA D CA 1
ATOM 14785 C C . ALA D 1 487 ? 27.568 59.085 94.236 1.00 18.79 487 ALA D C 1
ATOM 14786 O O . ALA D 1 487 ? 28.386 58.591 93.466 1.00 17.58 487 ALA D O 1
ATOM 14788 N N . HIS D 1 488 ? 27.661 60.336 94.672 1.00 19.65 488 HIS D N 1
ATOM 14789 C CA . HIS D 1 488 ? 28.768 61.194 94.262 1.00 22.43 488 HIS D CA 1
ATOM 14790 C C . HIS D 1 488 ? 29.885 61.133 95.301 1.00 23.63 488 HIS D C 1
ATOM 14791 O O . HIS D 1 488 ? 29.739 61.643 96.411 1.00 24.54 488 HIS D O 1
ATOM 14798 N N . PRO D 1 489 ? 31.017 60.497 94.950 1.00 24.82 489 PRO D N 1
ATOM 14799 C CA . PRO D 1 489 ? 32.193 60.333 95.812 1.00 25.66 489 PRO D CA 1
ATOM 14800 C C . PRO D 1 489 ? 32.948 61.619 96.136 1.00 26.46 489 PRO D C 1
ATOM 14801 O O . PRO D 1 489 ? 33.388 62.330 95.233 1.00 26.86 489 PRO D O 1
ATOM 14805 N N . PHE D 1 490 ? 33.112 61.895 97.428 1.00 26.32 490 PHE D N 1
ATOM 14806 C CA . PHE D 1 490 ? 33.851 63.068 97.894 1.00 26.26 490 PHE D CA 1
ATOM 14807 C C . PHE D 1 490 ? 35.120 62.576 98.585 1.00 27.11 490 PHE D C 1
ATOM 14808 O O . PHE D 1 490 ? 35.111 61.522 99.231 1.00 26.23 490 PHE D O 1
ATOM 14816 N N . SER D 1 491 ? 36.213 63.321 98.451 1.00 26.84 491 SER D N 1
ATOM 14817 C CA . SER D 1 491 ? 37.446 62.914 99.111 1.00 28.97 491 SER D CA 1
ATOM 14818 C C . SER D 1 491 ? 37.340 63.306 100.586 1.00 28.44 491 SER D C 1
ATOM 14819 O O . SER D 1 491 ? 36.908 64.414 100.911 1.00 28.53 491 SER D O 1
ATOM 14822 N N . ILE D 1 492 ? 37.710 62.380 101.468 1.00 28.89 492 ILE D N 1
ATOM 14823 C CA . ILE D 1 492 ? 37.662 62.592 102.916 1.00 29.72 492 ILE D CA 1
ATOM 14824 C C . ILE D 1 492 ? 38.485 63.819 103.314 1.00 30.55 492 ILE D C 1
ATOM 14825 O O . ILE D 1 492 ? 39.462 64.160 102.651 1.00 31.56 492 ILE D O 1
ATOM 14830 N N . ARG D 1 493 ? 38.089 64.480 104.396 1.00 30.37 493 ARG D N 1
ATOM 14831 C CA . ARG D 1 493 ? 38.800 65.660 104.866 1.00 30.92 493 ARG D CA 1
ATOM 14832 C C . ARG D 1 493 ? 40.261 65.358 105.230 1.00 32.53 493 ARG D C 1
ATOM 14833 O O . ARG D 1 493 ? 40.564 64.300 105.782 1.00 30.19 493 ARG D O 1
ATOM 14841 N N . SER D 1 494 ? 41.156 66.294 104.902 1.00 35.77 494 SER D N 1
ATOM 14842 C CA . SER D 1 494 ? 42.588 66.168 105.192 1.00 39.16 494 SER D CA 1
ATOM 14843 C C . SER D 1 494 ? 42.949 66.979 106.432 1.00 40.26 494 SER D C 1
ATOM 14844 O O . SER D 1 494 ? 43.351 68.142 106.327 1.00 41.92 494 SER D O 1
#